Protein 8HQS (pdb70)

Structure (mmCIF, N/CA/C/O backbone):
data_8HQS
#
_entry.id   8HQS
#
_cell.length_a   1.00
_cell.length_b   1.00
_cell.length_c   1.00
_cell.angle_alpha   90.00
_cell.angle_beta   90.00
_cell.angle_gamma   90.00
#
_symmetry.space_group_name_H-M   'P 1'
#
loop_
_entity.id
_entity.type
_entity.pdbx_description
1 polymer 'Structural maintenance of chromosomes protein 5'
2 polymer 'Structural maintenance of chromosomes protein 6'
3 polymer 'DNA repair protein KRE29'
4 polymer 'Non-structural maintenance of chromosome element 5'
5 polymer 'Non-structural maintenance of chromosomes element 1'
6 polymer 'Non-structural maintenance of chromosome element 3'
7 polymer 'Non-structural maintenance of chromosome element 4'
#
loop_
_atom_site.group_PDB
_atom_site.id
_atom_site.type_symbol
_atom_site.label_atom_id
_atom_site.label_alt_id
_atom_site.label_comp_id
_atom_site.label_asym_id
_atom_site.label_entity_id
_atom_site.label_seq_id
_atom_site.pdbx_PDB_ins_code
_atom_site.Cartn_x
_atom_site.Cartn_y
_atom_site.Cartn_z
_atom_site.occupancy
_atom_site.B_iso_or_equiv
_atom_site.auth_seq_id
_atom_site.auth_comp_id
_atom_site.auth_asym_id
_atom_site.auth_atom_id
_atom_site.pdbx_PDB_model_num
ATOM 1 N N . LYS A 1 25 ? 379.106 352.578 230.008 1.00 300.70 25 LYS A N 1
ATOM 2 C CA . LYS A 1 25 ? 380.221 351.690 230.312 1.00 300.70 25 LYS A CA 1
ATOM 3 C C . LYS A 1 25 ? 379.772 350.536 231.202 1.00 300.70 25 LYS A C 1
ATOM 4 O O . LYS A 1 25 ? 378.590 350.409 231.520 1.00 300.70 25 LYS A O 1
ATOM 10 N N . ARG A 1 26 ? 380.725 349.696 231.599 1.00 304.66 26 ARG A N 1
ATOM 11 C CA . ARG A 1 26 ? 380.409 348.551 232.441 1.00 304.66 26 ARG A CA 1
ATOM 12 C C . ARG A 1 26 ? 379.986 349.010 233.831 1.00 304.66 26 ARG A C 1
ATOM 13 O O . ARG A 1 26 ? 380.569 349.935 234.403 1.00 304.66 26 ARG A O 1
ATOM 21 N N . VAL A 1 27 ? 378.967 348.351 234.374 1.00 276.40 27 VAL A N 1
ATOM 22 C CA . VAL A 1 27 ? 378.412 348.728 235.669 1.00 276.40 27 VAL A CA 1
ATOM 23 C C . VAL A 1 27 ? 379.408 348.374 236.764 1.00 276.40 27 VAL A C 1
ATOM 24 O O . VAL A 1 27 ? 379.882 347.235 236.847 1.00 276.40 27 VAL A O 1
ATOM 28 N N . LYS A 1 28 ? 379.727 349.351 237.608 1.00 266.60 28 LYS A N 1
ATOM 29 C CA . LYS A 1 28 ? 380.636 349.163 238.729 1.00 266.60 28 LYS A CA 1
ATOM 30 C C . LYS A 1 28 ? 379.874 349.336 240.036 1.00 266.60 28 LYS A C 1
ATOM 31 O O . LYS A 1 28 ? 379.178 350.339 240.227 1.00 266.60 28 LYS A O 1
ATOM 37 N N . ILE A 1 29 ? 380.006 348.352 240.928 1.00 298.68 29 ILE A N 1
ATOM 38 C CA . ILE A 1 29 ? 379.367 348.440 242.235 1.00 298.68 29 ILE A CA 1
ATOM 39 C C . ILE A 1 29 ? 380.048 349.523 243.068 1.00 298.68 29 ILE A C 1
ATOM 40 O O . ILE A 1 29 ? 381.212 349.881 242.850 1.00 298.68 29 ILE A O 1
ATOM 45 N N . ALA A 1 30 ? 379.297 350.070 244.025 1.00 283.86 30 ALA A N 1
ATOM 46 C CA . ALA A 1 30 ? 379.826 351.111 244.896 1.00 283.86 30 ALA A CA 1
ATOM 47 C C . ALA A 1 30 ? 381.080 350.627 245.613 1.00 283.86 30 ALA A C 1
ATOM 48 O O . ALA A 1 30 ? 381.130 349.508 246.131 1.00 283.86 30 ALA A O 1
ATOM 50 N N . LYS A 1 31 ? 382.096 351.479 245.637 1.00 287.79 31 LYS A N 1
ATOM 51 C CA . LYS A 1 31 ? 383.381 351.112 246.221 1.00 287.79 31 LYS A CA 1
ATOM 52 C C . LYS A 1 31 ? 383.248 350.953 247.729 1.00 287.79 31 LYS A C 1
ATOM 53 O O . LYS A 1 31 ? 382.817 351.895 248.407 1.00 287.79 31 LYS A O 1
ATOM 59 N N . PRO A 1 32 ? 383.602 349.799 248.296 1.00 267.22 32 PRO A N 1
ATOM 60 C CA . PRO A 1 32 ? 383.529 349.619 249.761 1.00 267.22 32 PRO A CA 1
ATOM 61 C C . PRO A 1 32 ? 384.704 350.275 250.476 1.00 267.22 32 PRO A C 1
ATOM 62 O O . PRO A 1 32 ? 385.543 349.631 251.115 1.00 267.22 32 PRO A O 1
ATOM 66 N N . ASP A 1 33 ? 384.776 351.600 250.370 1.00 266.19 33 ASP A N 1
ATOM 67 C CA . ASP A 1 33 ? 385.839 352.365 251.014 1.00 266.19 33 ASP A CA 1
ATOM 68 C C . ASP A 1 33 ? 385.542 352.453 252.505 1.00 266.19 33 ASP A C 1
ATOM 69 O O . ASP A 1 33 ? 384.535 353.040 252.914 1.00 266.19 33 ASP A O 1
ATOM 74 N N . LEU A 1 34 ? 386.420 351.868 253.320 1.00 233.61 34 LEU A N 1
ATOM 75 C CA . LEU A 1 34 ? 386.197 351.837 254.759 1.00 233.61 34 LEU A CA 1
ATOM 76 C C . LEU A 1 34 ? 386.490 353.177 255.420 1.00 233.61 34 LEU A C 1
ATOM 77 O O . LEU A 1 34 ? 386.042 353.407 256.549 1.00 233.61 34 LEU A O 1
ATOM 82 N N . SER A 1 35 ? 387.232 354.061 254.748 1.00 251.33 35 SER A N 1
ATOM 83 C CA . SER A 1 35 ? 387.511 355.377 255.315 1.00 251.33 35 SER A CA 1
ATOM 84 C C . SER A 1 35 ? 386.233 356.189 255.487 1.00 251.33 35 SER A C 1
ATOM 85 O O . SER A 1 35 ? 386.040 356.842 256.519 1.00 251.33 35 SER A O 1
ATOM 88 N N . SER A 1 36 ? 385.351 356.165 254.484 1.00 289.93 36 SER A N 1
ATOM 89 C CA . SER A 1 36 ? 384.100 356.912 254.579 1.00 289.93 36 SER A CA 1
ATOM 90 C C . SER A 1 36 ? 383.213 356.366 255.690 1.00 289.93 36 SER A C 1
ATOM 91 O O . SER A 1 36 ? 382.603 357.135 256.443 1.00 289.93 36 SER A O 1
ATOM 94 N N . PHE A 1 37 ? 383.125 355.045 255.805 1.00 246.85 37 PHE A N 1
ATOM 95 C CA . PHE A 1 37 ? 382.320 354.432 256.851 1.00 246.85 37 PHE A CA 1
ATOM 96 C C . PHE A 1 37 ? 382.934 354.685 258.223 1.00 246.85 37 PHE A C 1
ATOM 97 O O . PHE A 1 37 ? 384.156 354.767 258.379 1.00 246.85 37 PHE A O 1
ATOM 105 N N . GLN A 1 38 ? 382.067 354.815 259.223 1.00 223.05 38 GLN A N 1
ATOM 106 C CA . GLN A 1 38 ? 382.524 355.040 260.583 1.00 223.05 38 GLN A CA 1
ATOM 107 C C . GLN A 1 38 ? 383.289 353.820 261.097 1.00 223.05 38 GLN A C 1
ATOM 108 O O . GLN A 1 38 ? 383.012 352.688 260.690 1.00 223.05 38 GLN A O 1
ATOM 114 N N . PRO A 1 39 ? 384.267 354.028 261.979 1.00 213.23 39 PRO A N 1
ATOM 115 C CA . PRO A 1 39 ? 385.072 352.900 262.468 1.00 213.23 39 PRO A CA 1
ATOM 116 C C . PRO A 1 39 ? 384.218 351.854 263.169 1.00 213.23 39 PRO A C 1
ATOM 117 O O . PRO A 1 39 ? 383.261 352.174 263.877 1.00 213.23 39 PRO A O 1
ATOM 121 N N . GLY A 1 40 ? 384.579 350.589 262.962 1.00 199.84 40 GLY A N 1
ATOM 122 C CA . GLY A 1 40 ? 383.870 349.476 263.554 1.00 199.84 40 GLY A CA 1
ATOM 123 C C . GLY A 1 40 ? 382.639 349.020 262.803 1.00 199.84 40 GLY A C 1
ATOM 124 O O . GLY A 1 40 ? 381.999 348.050 263.230 1.00 199.84 40 GLY A O 1
ATOM 125 N N . SER A 1 41 ? 382.285 349.681 261.707 1.00 195.88 41 SER A N 1
ATOM 126 C CA . SER A 1 41 ? 381.111 349.317 260.932 1.00 195.88 41 SER A CA 1
ATOM 127 C C . SER A 1 41 ? 381.466 348.300 259.851 1.00 195.88 41 SER A C 1
ATOM 128 O O . SER A 1 41 ? 382.635 348.024 259.573 1.00 195.88 41 SER A O 1
ATOM 131 N N . ILE A 1 42 ? 380.429 347.740 259.234 1.00 227.55 42 ILE A N 1
ATOM 132 C CA . ILE A 1 42 ? 380.568 346.691 258.232 1.00 227.55 42 ILE A CA 1
ATOM 133 C C . ILE A 1 42 ? 379.949 347.183 256.932 1.00 227.55 42 ILE A C 1
ATOM 134 O O . ILE A 1 42 ? 378.830 347.709 256.932 1.00 227.55 42 ILE A O 1
ATOM 139 N N . ILE A 1 43 ? 380.676 347.012 255.829 1.00 207.73 43 ILE A N 1
ATOM 140 C CA . ILE A 1 43 ? 380.215 347.474 254.525 1.00 207.73 43 ILE A CA 1
ATOM 141 C C . ILE A 1 43 ? 379.627 346.307 253.744 1.00 207.73 43 ILE A C 1
ATOM 142 O O . ILE A 1 43 ? 378.446 346.321 253.380 1.00 207.73 43 ILE A O 1
ATOM 147 N N . LYS A 1 44 ? 380.445 345.291 253.480 1.00 193.60 44 LYS A N 1
ATOM 148 C CA . LYS A 1 44 ? 380.043 344.147 252.675 1.00 193.60 44 LYS A CA 1
ATOM 149 C C . LYS A 1 44 ? 380.212 342.862 253.473 1.00 193.60 44 LYS A C 1
ATOM 150 O O . LYS A 1 44 ? 381.230 342.663 254.144 1.00 193.60 44 LYS A O 1
ATOM 156 N N . ILE A 1 45 ? 379.207 341.993 253.391 1.00 199.68 45 ILE A N 1
ATOM 157 C CA . ILE A 1 45 ? 379.193 340.710 254.083 1.00 199.68 45 ILE A CA 1
ATOM 158 C C . ILE A 1 45 ? 378.979 339.617 253.047 1.00 199.68 45 ILE A C 1
ATOM 159 O O . ILE A 1 45 ? 378.072 339.718 252.212 1.00 199.68 45 ILE A O 1
ATOM 164 N N . ARG A 1 46 ? 379.806 338.577 253.104 1.00 184.54 46 ARG A N 1
ATOM 165 C CA . ARG A 1 46 ? 379.717 337.450 252.185 1.00 184.54 46 ARG A CA 1
ATOM 166 C C . ARG A 1 46 ? 379.234 336.218 252.940 1.00 184.54 46 ARG A C 1
ATOM 167 O O . ARG A 1 46 ? 379.819 335.843 253.967 1.00 184.54 46 ARG A O 1
ATOM 175 N N . LEU A 1 47 ? 378.181 335.591 252.412 1.00 216.37 47 LEU A N 1
ATOM 176 C CA . LEU A 1 47 ? 377.549 334.401 252.970 1.00 216.37 47 LEU A CA 1
ATOM 177 C C . LEU A 1 47 ? 377.657 333.278 251.945 1.00 216.37 47 LEU A C 1
ATOM 178 O O . LEU A 1 47 ? 377.132 333.399 250.828 1.00 216.37 47 LEU A O 1
ATOM 183 N N . GLN A 1 48 ? 378.328 332.190 252.325 1.00 249.74 48 GLN A N 1
ATOM 184 C CA . GLN A 1 48 ? 378.648 331.101 251.415 1.00 249.74 48 GLN A CA 1
ATOM 185 C C . GLN A 1 48 ? 378.173 329.776 251.993 1.00 249.74 48 GLN A C 1
ATOM 186 O O . GLN A 1 48 ? 378.570 329.402 253.103 1.00 249.74 48 GLN A O 1
ATOM 192 N N . ASP A 1 49 ? 377.355 329.059 251.219 1.00 263.11 49 ASP A N 1
ATOM 193 C CA . ASP A 1 49 ? 376.923 327.698 251.541 1.00 263.11 49 ASP A CA 1
ATOM 194 C C . ASP A 1 49 ? 376.158 327.643 252.867 1.00 263.11 49 ASP A C 1
ATOM 195 O O . ASP A 1 49 ? 376.585 327.024 253.842 1.00 263.11 49 ASP A O 1
ATOM 200 N N . PHE A 1 50 ? 375.005 328.300 252.878 1.00 251.98 50 PHE A N 1
ATOM 201 C CA . PHE A 1 50 ? 374.090 328.305 254.014 1.00 251.98 50 PHE A CA 1
ATOM 202 C C . PHE A 1 50 ? 372.690 327.908 253.553 1.00 251.98 50 PHE A C 1
ATOM 203 O O . PHE A 1 50 ? 372.442 327.682 252.366 1.00 251.98 50 PHE A O 1
ATOM 211 N N . VAL A 1 51 ? 371.771 327.827 254.517 1.00 272.41 51 VAL A N 1
ATOM 212 C CA . VAL A 1 51 ? 370.427 327.326 254.244 1.00 272.41 51 VAL A CA 1
ATOM 213 C C . VAL A 1 51 ? 369.725 328.257 253.267 1.00 272.41 51 VAL A C 1
ATOM 214 O O . VAL A 1 51 ? 369.547 329.450 253.539 1.00 272.41 51 VAL A O 1
ATOM 218 N N . THR A 1 52 ? 369.330 327.711 252.116 1.00 269.43 52 THR A N 1
ATOM 219 C CA . THR A 1 52 ? 368.633 328.414 251.042 1.00 269.43 52 THR A CA 1
ATOM 220 C C . THR A 1 52 ? 369.417 329.605 250.501 1.00 269.43 52 THR A C 1
ATOM 221 O O . THR A 1 52 ? 368.875 330.390 249.714 1.00 269.43 52 THR A O 1
ATOM 225 N N . TYR A 1 53 ? 370.683 329.760 250.896 1.00 262.61 53 TYR A N 1
ATOM 226 C CA . TYR A 1 53 ? 371.518 330.868 250.427 1.00 262.61 53 TYR A CA 1
ATOM 227 C C . TYR A 1 53 ? 372.959 330.355 250.370 1.00 262.61 53 TYR A C 1
ATOM 228 O O . TYR A 1 53 ? 373.674 330.364 251.375 1.00 262.61 53 TYR A O 1
ATOM 237 N N . THR A 1 54 ? 373.371 329.908 249.183 1.00 271.78 54 THR A N 1
ATOM 238 C CA . THR A 1 54 ? 374.732 329.410 249.015 1.00 271.78 54 THR A CA 1
ATOM 239 C C . THR A 1 54 ? 375.689 330.500 248.546 1.00 271.78 54 THR A C 1
ATOM 240 O O . THR A 1 54 ? 376.887 330.432 248.839 1.00 271.78 54 THR A O 1
ATOM 244 N N . LEU A 1 55 ? 375.186 331.501 247.824 1.00 256.66 55 LEU A N 1
ATOM 245 C CA . LEU A 1 55 ? 375.992 332.621 247.341 1.00 256.66 55 LEU A CA 1
ATOM 246 C C . LEU A 1 55 ? 375.204 333.898 247.588 1.00 256.66 55 LEU A C 1
ATOM 247 O O . LEU A 1 55 ? 374.320 334.234 246.794 1.00 256.66 55 LEU A O 1
ATOM 252 N N . THR A 1 56 ? 375.511 334.620 248.667 1.00 232.67 56 THR A N 1
ATOM 253 C CA . THR A 1 56 ? 374.808 335.869 248.926 1.00 232.67 56 THR A CA 1
ATOM 254 C C . THR A 1 56 ? 375.770 336.941 249.419 1.00 232.67 56 THR A C 1
ATOM 255 O O . THR A 1 56 ? 376.761 336.658 250.099 1.00 232.67 56 THR A O 1
ATOM 259 N N . GLU A 1 57 ? 375.456 338.182 249.053 1.00 221.33 57 GLU A N 1
ATOM 260 C CA . GLU A 1 57 ? 376.202 339.363 249.459 1.00 221.33 57 GLU A CA 1
ATOM 261 C C . GLU A 1 57 ? 375.241 340.347 250.106 1.00 221.33 57 GLU A C 1
ATOM 262 O O . GLU A 1 57 ? 374.091 340.475 249.677 1.00 221.33 57 GLU A O 1
ATOM 268 N N . PHE A 1 58 ? 375.713 341.039 251.139 1.00 211.10 58 PHE A N 1
ATOM 269 C CA . PHE A 1 58 ? 374.893 341.998 251.864 1.00 211.10 58 PHE A CA 1
ATOM 270 C C . PHE A 1 58 ? 375.657 343.300 252.048 1.00 211.10 58 PHE A C 1
ATOM 271 O O . PHE A 1 58 ? 376.850 343.290 252.361 1.00 211.10 58 PHE A O 1
ATOM 279 N N . ASN A 1 59 ? 374.963 344.418 251.856 1.00 212.88 59 ASN A N 1
ATOM 280 C CA . ASN A 1 59 ? 375.516 345.742 252.097 1.00 212.88 59 ASN A CA 1
ATOM 281 C C . ASN A 1 59 ? 374.751 346.393 253.239 1.00 212.88 59 ASN A C 1
ATOM 282 O O . ASN A 1 59 ? 373.518 346.334 253.286 1.00 212.88 59 ASN A O 1
ATOM 287 N N . LEU A 1 60 ? 375.486 347.012 254.158 1.00 217.82 60 LEU A N 1
ATOM 288 C CA . LEU A 1 60 ? 374.926 347.511 255.405 1.00 217.82 60 LEU A CA 1
ATOM 289 C C . LEU A 1 60 ? 375.158 349.014 255.480 1.00 217.82 60 LEU A C 1
ATOM 290 O O . LEU A 1 60 ? 376.273 349.485 255.230 1.00 217.82 60 LEU A O 1
ATOM 295 N N . SER A 1 61 ? 374.110 349.760 255.819 1.00 215.96 61 SER A N 1
ATOM 296 C CA . SER A 1 61 ? 374.191 351.214 255.796 1.00 215.96 61 SER A CA 1
ATOM 297 C C . SER A 1 61 ? 375.085 351.724 256.925 1.00 215.96 61 SER A C 1
ATOM 298 O O . SER A 1 61 ? 375.078 351.164 258.026 1.00 215.96 61 SER A O 1
ATOM 301 N N . PRO A 1 62 ? 375.870 352.778 256.684 1.00 212.98 62 PRO A N 1
ATOM 302 C CA . PRO A 1 62 ? 376.728 353.311 257.756 1.00 212.98 62 PRO A CA 1
ATOM 303 C C . PRO A 1 62 ? 375.958 353.817 258.964 1.00 212.98 62 PRO A C 1
ATOM 304 O O . PRO A 1 62 ? 376.449 353.692 260.093 1.00 212.98 62 PRO A O 1
ATOM 308 N N . SER A 1 63 ? 374.767 354.384 258.766 1.00 216.66 63 SER A N 1
ATOM 309 C CA . SER A 1 63 ? 374.018 354.951 259.884 1.00 216.66 63 SER A CA 1
ATOM 310 C C . SER A 1 63 ? 373.288 353.868 260.672 1.00 216.66 63 SER A C 1
ATOM 311 O O . SER A 1 63 ? 373.554 353.664 261.861 1.00 216.66 63 SER A O 1
ATOM 314 N N . LEU A 1 64 ? 372.363 353.164 260.023 1.00 221.34 64 LEU A N 1
ATOM 315 C CA . LEU A 1 64 ? 371.608 352.106 260.676 1.00 221.34 64 LEU A CA 1
ATOM 316 C C . LEU A 1 64 ? 371.061 351.171 259.606 1.00 221.34 64 LEU A C 1
ATOM 317 O O . LEU A 1 64 ? 370.868 351.569 258.455 1.00 221.34 64 LEU A O 1
ATOM 322 N N . ASN A 1 65 ? 370.805 349.927 260.001 1.00 214.55 65 ASN A N 1
ATOM 323 C CA . ASN A 1 65 ? 370.499 348.847 259.074 1.00 214.55 65 ASN A CA 1
ATOM 324 C C . ASN A 1 65 ? 369.104 348.300 259.340 1.00 214.55 65 ASN A C 1
ATOM 325 O O . ASN A 1 65 ? 368.662 348.250 260.491 1.00 214.55 65 ASN A O 1
ATOM 330 N N . MET A 1 66 ? 368.419 347.884 258.276 1.00 246.35 66 MET A N 1
ATOM 331 C CA . MET A 1 66 ? 367.105 347.260 258.379 1.00 246.35 66 MET A CA 1
ATOM 332 C C . MET A 1 66 ? 367.064 346.038 257.476 1.00 246.35 66 MET A C 1
ATOM 333 O O . MET A 1 66 ? 367.412 346.126 256.293 1.00 246.35 66 MET A O 1
ATOM 338 N N . ILE A 1 67 ? 366.641 344.904 258.030 1.00 234.35 67 ILE A N 1
ATOM 339 C CA . ILE A 1 67 ? 366.463 343.666 257.280 1.00 234.35 67 ILE A CA 1
ATOM 340 C C . ILE A 1 67 ? 365.009 343.240 257.422 1.00 234.35 67 ILE A C 1
ATOM 341 O O . ILE A 1 67 ? 364.494 343.139 258.542 1.00 234.35 67 ILE A O 1
ATOM 346 N N . ILE A 1 68 ? 364.352 342.988 256.293 1.00 248.84 68 ILE A N 1
ATOM 347 C CA . ILE A 1 68 ? 362.944 342.611 256.260 1.00 248.84 68 ILE A CA 1
ATOM 348 C C . ILE A 1 68 ? 362.843 341.172 255.777 1.00 248.84 68 ILE A C 1
ATOM 349 O O . ILE A 1 68 ? 363.384 340.828 254.720 1.00 248.84 68 ILE A O 1
ATOM 354 N N . GLY A 1 69 ? 362.152 340.336 256.548 1.00 249.74 69 GLY A N 1
ATOM 355 C CA . GLY A 1 69 ? 361.972 338.948 256.196 1.00 249.74 69 GLY A CA 1
ATOM 356 C C . GLY A 1 69 ? 361.376 338.133 257.325 1.00 249.74 69 GLY A C 1
ATOM 357 O O . GLY A 1 69 ? 361.562 338.435 258.507 1.00 249.74 69 GLY A O 1
ATOM 358 N N . PRO A 1 70 ? 360.636 337.083 256.978 1.00 256.87 70 PRO A N 1
ATOM 359 C CA . PRO A 1 70 ? 360.037 336.233 258.012 1.00 256.87 70 PRO A CA 1
ATOM 360 C C . PRO A 1 70 ? 361.092 335.466 258.793 1.00 256.87 70 PRO A C 1
ATOM 361 O O . PRO A 1 70 ? 362.169 335.146 258.285 1.00 256.87 70 PRO A O 1
ATOM 365 N N . ASN A 1 71 ? 360.768 335.177 260.051 1.00 274.00 71 ASN A N 1
ATOM 366 C CA . ASN A 1 71 ? 361.660 334.386 260.887 1.00 274.00 71 ASN A CA 1
ATOM 367 C C . ASN A 1 71 ? 361.737 332.954 260.371 1.00 274.00 71 ASN A C 1
ATOM 368 O O . ASN A 1 71 ? 360.753 332.401 259.874 1.00 274.00 71 ASN A O 1
ATOM 373 N N . GLY A 1 72 ? 362.919 332.355 260.492 1.00 266.85 72 GLY A N 1
ATOM 374 C CA . GLY A 1 72 ? 363.150 331.021 259.982 1.00 266.85 72 GLY A CA 1
ATOM 375 C C . GLY A 1 72 ? 363.475 330.947 258.507 1.00 266.85 72 GLY A C 1
ATOM 376 O O . GLY A 1 72 ? 363.660 329.839 257.987 1.00 266.85 72 GLY A O 1
ATOM 377 N N . SER A 1 73 ? 363.551 332.082 257.817 1.00 272.06 73 SER A N 1
ATOM 378 C CA . SER A 1 73 ? 363.876 332.125 256.399 1.00 272.06 73 SER A CA 1
ATOM 379 C C . SER A 1 73 ? 365.366 332.317 256.142 1.00 272.06 73 SER A C 1
ATOM 380 O O . SER A 1 73 ? 365.769 332.462 254.984 1.00 272.06 73 SER A O 1
ATOM 383 N N . GLY A 1 74 ? 366.187 332.319 257.191 1.00 258.62 74 GLY A N 1
ATOM 384 C CA . GLY A 1 74 ? 367.617 332.501 257.075 1.00 258.62 74 GLY A CA 1
ATOM 385 C C . GLY A 1 74 ? 368.111 333.870 257.490 1.00 258.62 74 GLY A C 1
ATOM 386 O O . GLY A 1 74 ? 369.323 334.042 257.679 1.00 258.62 74 GLY A O 1
ATOM 387 N N . LYS A 1 75 ? 367.215 334.850 257.630 1.00 249.66 75 LYS A N 1
ATOM 388 C CA . LYS A 1 75 ? 367.633 336.175 258.079 1.00 249.66 75 LYS A CA 1
ATOM 389 C C . LYS A 1 75 ? 368.194 336.120 259.494 1.00 249.66 75 LYS A C 1
ATOM 390 O O . LYS A 1 75 ? 369.268 336.667 259.773 1.00 249.66 75 LYS A O 1
ATOM 396 N N . SER A 1 76 ? 367.478 335.456 260.405 1.00 238.60 76 SER A N 1
ATOM 397 C CA . SER A 1 76 ? 368.019 335.227 261.740 1.00 238.60 76 SER A CA 1
ATOM 398 C C . SER A 1 76 ? 369.267 334.359 261.673 1.00 238.60 76 SER A C 1
ATOM 399 O O . SER A 1 76 ? 370.226 334.576 262.421 1.00 238.60 76 SER A O 1
ATOM 402 N N . THR A 1 77 ? 369.271 333.371 260.775 1.00 251.16 77 THR A N 1
ATOM 403 C CA . THR A 1 77 ? 370.464 332.560 260.563 1.00 251.16 77 THR A CA 1
ATOM 404 C C . THR A 1 77 ? 371.631 333.415 260.083 1.00 251.16 77 THR A C 1
ATOM 405 O O . THR A 1 77 ? 372.764 333.246 260.544 1.00 251.16 77 THR A O 1
ATOM 409 N N . PHE A 1 78 ? 371.370 334.344 259.160 1.00 249.79 78 PHE A N 1
ATOM 410 C CA . PHE A 1 78 ? 372.429 335.221 258.667 1.00 249.79 78 PHE A CA 1
ATOM 411 C C . PHE A 1 78 ? 372.962 336.127 259.772 1.00 249.79 78 PHE A C 1
ATOM 412 O O . PHE A 1 78 ? 374.176 336.336 259.883 1.00 249.79 78 PHE A O 1
ATOM 420 N N . VAL A 1 79 ? 372.068 336.678 260.596 1.00 237.96 79 VAL A N 1
ATOM 421 C CA . VAL A 1 79 ? 372.503 337.543 261.691 1.00 237.96 79 VAL A CA 1
ATOM 422 C C . VAL A 1 79 ? 373.328 336.753 262.699 1.00 237.96 79 VAL A C 1
ATOM 423 O O . VAL A 1 79 ? 374.360 337.230 263.190 1.00 237.96 79 VAL A O 1
ATOM 427 N N . CYS A 1 80 ? 372.890 335.535 263.023 1.00 221.07 80 CYS A N 1
ATOM 428 C CA . CYS A 1 80 ? 373.653 334.700 263.943 1.00 221.07 80 CYS A CA 1
ATOM 429 C C . CYS A 1 80 ? 375.007 334.326 263.354 1.00 221.07 80 CYS A C 1
ATOM 430 O O . CYS A 1 80 ? 376.003 334.245 264.079 1.00 221.07 80 CYS A O 1
ATOM 433 N N . ALA A 1 81 ? 375.067 334.094 262.040 1.00 223.92 81 ALA A N 1
ATOM 434 C CA . ALA A 1 81 ? 376.346 333.815 261.395 1.00 223.92 81 ALA A CA 1
ATOM 435 C C . ALA A 1 81 ? 377.278 335.016 261.479 1.00 223.92 81 ALA A C 1
ATOM 436 O O . ALA A 1 81 ? 378.480 334.865 261.729 1.00 223.92 81 ALA A O 1
ATOM 438 N N . VAL A 1 82 ? 376.740 336.219 261.267 1.00 218.64 82 VAL A N 1
ATOM 439 C CA . VAL A 1 82 ? 377.544 337.431 261.405 1.00 218.64 82 VAL A CA 1
ATOM 440 C C . VAL A 1 82 ? 378.063 337.560 262.831 1.00 218.64 82 VAL A C 1
ATOM 441 O O . VAL A 1 82 ? 379.230 337.907 263.057 1.00 218.64 82 VAL A O 1
ATOM 445 N N . CYS A 1 83 ? 377.205 337.283 263.816 1.00 242.54 83 CYS A N 1
ATOM 446 C CA . CYS A 1 83 ? 377.629 337.350 265.212 1.00 242.54 83 CYS A CA 1
ATOM 447 C C . CYS A 1 83 ? 378.722 336.331 265.513 1.00 242.54 83 CYS A C 1
ATOM 448 O O . CYS A 1 83 ? 379.697 336.641 266.208 1.00 242.54 83 CYS A O 1
ATOM 451 N N . LEU A 1 84 ? 378.577 335.106 265.000 1.00 251.89 84 LEU A N 1
ATOM 452 C CA . LEU A 1 84 ? 379.567 334.068 265.264 1.00 251.89 84 LEU A CA 1
ATOM 453 C C . LEU A 1 84 ? 380.873 334.331 264.528 1.00 251.89 84 LEU A C 1
ATOM 454 O O . LEU A 1 84 ? 381.926 333.838 264.945 1.00 251.89 84 LEU A O 1
ATOM 459 N N . GLY A 1 85 ? 380.823 335.091 263.432 1.00 240.23 85 GLY A N 1
ATOM 460 C CA . GLY A 1 85 ? 382.041 335.384 262.695 1.00 240.23 85 GLY A CA 1
ATOM 461 C C . GLY A 1 85 ? 383.058 336.147 263.522 1.00 240.23 85 GLY A C 1
ATOM 462 O O . GLY A 1 85 ? 384.262 335.898 263.426 1.00 240.23 85 GLY A O 1
ATOM 463 N N . LEU A 1 86 ? 382.590 337.079 264.350 1.00 245.75 86 LEU A N 1
ATOM 464 C CA . LEU A 1 86 ? 383.478 337.905 265.169 1.00 245.75 86 LEU A CA 1
ATOM 465 C C . LEU A 1 86 ? 383.674 337.251 266.538 1.00 245.75 86 LEU A C 1
ATOM 466 O O . LEU A 1 86 ? 383.209 337.731 267.574 1.00 245.75 86 LEU A O 1
ATOM 471 N N . ALA A 1 87 ? 384.388 336.123 266.515 1.00 252.44 87 ALA A N 1
ATOM 472 C CA . ALA A 1 87 ? 384.739 335.371 267.723 1.00 252.44 87 ALA A CA 1
ATOM 473 C C . ALA A 1 87 ? 383.502 334.987 268.528 1.00 252.44 87 ALA A C 1
ATOM 474 O O . ALA A 1 87 ? 383.515 334.972 269.761 1.00 252.44 87 ALA A O 1
ATOM 476 N N . GLY A 1 88 ? 382.425 334.661 267.826 1.00 267.71 88 GLY A N 1
ATOM 477 C CA . GLY A 1 88 ? 381.154 334.326 268.450 1.00 267.71 88 GLY A CA 1
ATOM 478 C C . GLY A 1 88 ? 380.905 332.829 268.414 1.00 267.71 88 GLY A C 1
ATOM 479 O O . GLY A 1 88 ? 381.260 332.154 267.444 1.00 267.71 88 GLY A O 1
ATOM 480 N N . LYS A 1 89 ? 380.295 332.321 269.479 1.00 276.97 89 LYS A N 1
ATOM 481 C CA . LYS A 1 89 ? 379.887 330.931 269.576 1.00 276.97 89 LYS A CA 1
ATOM 482 C C . LYS A 1 89 ? 378.418 330.865 269.960 1.00 276.97 89 LYS A C 1
ATOM 483 O O . LYS A 1 89 ? 377.918 331.745 270.669 1.00 276.97 89 LYS A O 1
ATOM 489 N N . PRO A 1 90 ? 377.698 329.841 269.493 1.00 271.03 90 PRO A N 1
ATOM 490 C CA . PRO A 1 90 ? 376.247 329.795 269.744 1.00 271.03 90 PRO A CA 1
ATOM 491 C C . PRO A 1 90 ? 375.877 329.782 271.216 1.00 271.03 90 PRO A C 1
ATOM 492 O O . PRO A 1 90 ? 374.837 330.341 271.587 1.00 271.03 90 PRO A O 1
ATOM 496 N N . GLU A 1 91 ? 376.694 329.165 272.070 1.00 276.53 91 GLU A N 1
ATOM 497 C CA . GLU A 1 91 ? 376.385 329.095 273.492 1.00 276.53 91 GLU A CA 1
ATOM 498 C C . GLU A 1 91 ? 376.808 330.341 274.258 1.00 276.53 91 GLU A C 1
ATOM 499 O O . GLU A 1 91 ? 376.468 330.464 275.440 1.00 276.53 91 GLU A O 1
ATOM 505 N N . TYR A 1 92 ? 377.534 331.262 273.626 1.00 256.76 92 TYR A N 1
ATOM 506 C CA . TYR A 1 92 ? 377.917 332.519 274.256 1.00 256.76 92 TYR A CA 1
ATOM 507 C C . TYR A 1 92 ? 376.957 333.658 273.938 1.00 256.76 92 TYR A C 1
ATOM 508 O O . TYR A 1 92 ? 377.191 334.788 274.379 1.00 256.76 92 TYR A O 1
ATOM 517 N N . ILE A 1 93 ? 375.889 333.391 273.187 1.00 228.69 93 ILE A N 1
ATOM 518 C CA . ILE A 1 93 ? 374.887 334.399 272.866 1.00 228.69 93 ILE A CA 1
ATOM 519 C C . ILE A 1 93 ? 373.577 334.140 273.609 1.00 228.69 93 ILE A C 1
ATOM 520 O O . ILE A 1 93 ? 372.551 334.751 273.294 1.00 228.69 93 ILE A O 1
ATOM 525 N N . GLY A 1 94 ? 373.594 333.258 274.603 1.00 217.36 94 GLY A N 1
ATOM 526 C CA . GLY A 1 94 ? 372.388 332.932 275.344 1.00 217.36 94 GLY A CA 1
ATOM 527 C C . GLY A 1 94 ? 371.335 332.216 274.527 1.00 217.36 94 GLY A C 1
ATOM 528 O O . GLY A 1 94 ? 370.146 332.545 274.631 1.00 217.36 94 GLY A O 1
ATOM 529 N N . ARG A 1 95 ? 371.740 331.244 273.712 1.00 216.02 95 ARG A N 1
ATOM 530 C CA . ARG A 1 95 ? 370.806 330.502 272.880 1.00 216.02 95 ARG A CA 1
ATOM 531 C C . ARG A 1 95 ? 371.368 329.107 272.639 1.00 216.02 95 ARG A C 1
ATOM 532 O O . ARG A 1 95 ? 372.539 328.830 272.911 1.00 216.02 95 ARG A O 1
ATOM 540 N N . SER A 1 96 ? 370.511 328.227 272.127 1.00 213.99 96 SER A N 1
ATOM 541 C CA . SER A 1 96 ? 370.908 326.851 271.865 1.00 213.99 96 SER A CA 1
ATOM 542 C C . SER A 1 96 ? 371.974 326.790 270.776 1.00 213.99 96 SER A C 1
ATOM 543 O O . SER A 1 96 ? 372.019 327.624 269.868 1.00 213.99 96 SER A O 1
ATOM 546 N N . LYS A 1 97 ? 372.840 325.784 270.878 1.00 228.97 97 LYS A N 1
ATOM 547 C CA . LYS A 1 97 ? 373.953 325.605 269.954 1.00 228.97 97 LYS A CA 1
ATOM 548 C C . LYS A 1 97 ? 373.567 324.596 268.879 1.00 228.97 97 LYS A C 1
ATOM 549 O O . LYS A 1 97 ? 373.306 323.428 269.184 1.00 228.97 97 LYS A O 1
ATOM 555 N N . LYS A 1 98 ? 373.537 325.050 267.623 1.00 283.58 98 LYS A N 1
ATOM 556 C CA . LYS A 1 98 ? 373.243 324.191 266.471 1.00 283.58 98 LYS A CA 1
ATOM 557 C C . LYS A 1 98 ? 374.209 324.577 265.351 1.00 283.58 98 LYS A C 1
ATOM 558 O O . LYS A 1 98 ? 373.917 325.458 264.539 1.00 283.58 98 LYS A O 1
ATOM 564 N N . VAL A 1 99 ? 375.364 323.909 265.319 1.00 277.73 99 VAL A N 1
ATOM 565 C CA . VAL A 1 99 ? 376.361 324.199 264.292 1.00 277.73 99 VAL A CA 1
ATOM 566 C C . VAL A 1 99 ? 375.917 323.658 262.937 1.00 277.73 99 VAL A C 1
ATOM 567 O O . VAL A 1 99 ? 376.201 324.257 261.893 1.00 277.73 99 VAL A O 1
ATOM 571 N N . GLU A 1 100 ? 375.219 322.519 262.928 1.00 292.86 100 GLU A N 1
ATOM 572 C CA . GLU A 1 100 ? 374.830 321.896 261.667 1.00 292.86 100 GLU A CA 1
ATOM 573 C C . GLU A 1 100 ? 373.799 322.729 260.914 1.00 292.86 100 GLU A C 1
ATOM 574 O O . GLU A 1 100 ? 373.706 322.631 259.685 1.00 292.86 100 GLU A O 1
ATOM 580 N N . ASP A 1 101 ? 373.020 323.547 261.626 1.00 307.81 101 ASP A N 1
ATOM 581 C CA . ASP A 1 101 ? 372.025 324.383 260.961 1.00 307.81 101 ASP A CA 1
ATOM 582 C C . ASP A 1 101 ? 372.682 325.363 259.999 1.00 307.81 101 ASP A C 1
ATOM 583 O O . ASP A 1 101 ? 372.172 325.601 258.898 1.00 307.81 101 ASP A O 1
ATOM 588 N N . PHE A 1 102 ? 373.812 325.949 260.401 1.00 265.79 102 PHE A N 1
ATOM 589 C CA . PHE A 1 102 ? 374.506 326.890 259.529 1.00 265.79 102 PHE A CA 1
ATOM 590 C C . PHE A 1 102 ? 375.025 326.201 258.273 1.00 265.79 102 PHE A C 1
ATOM 591 O O . PHE A 1 102 ? 374.866 326.720 257.163 1.00 265.79 102 PHE A O 1
ATOM 599 N N . ILE A 1 103 ? 375.631 325.024 258.426 1.00 263.15 103 ILE A N 1
ATOM 600 C CA . ILE A 1 103 ? 376.221 324.327 257.291 1.00 263.15 103 ILE A CA 1
ATOM 601 C C . ILE A 1 103 ? 375.128 323.946 256.303 1.00 263.15 103 ILE A C 1
ATOM 602 O O . ILE A 1 103 ? 374.096 323.375 256.682 1.00 263.15 103 ILE A O 1
ATOM 607 N N . LYS A 1 104 ? 375.345 324.271 255.030 1.00 276.87 104 LYS A N 1
ATOM 608 C CA . LYS A 1 104 ? 374.408 323.872 253.990 1.00 276.87 104 LYS A CA 1
ATOM 609 C C . LYS A 1 104 ? 374.328 322.353 253.914 1.00 276.87 104 LYS A C 1
ATOM 610 O O . LYS A 1 104 ? 375.348 321.659 253.942 1.00 276.87 104 LYS A O 1
ATOM 616 N N . ASN A 1 105 ? 373.102 321.837 253.830 1.00 301.76 105 ASN A N 1
ATOM 617 C CA . ASN A 1 105 ? 372.893 320.398 253.752 1.00 301.76 105 ASN A CA 1
ATOM 618 C C . ASN A 1 105 ? 373.523 319.843 252.481 1.00 301.76 105 ASN A C 1
ATOM 619 O O . ASN A 1 105 ? 373.034 320.093 251.375 1.00 301.76 105 ASN A O 1
ATOM 624 N N . GLY A 1 106 ? 374.608 319.088 252.634 1.00 315.33 106 GLY A N 1
ATOM 625 C CA . GLY A 1 106 ? 375.334 318.559 251.497 1.00 315.33 106 GLY A CA 1
ATOM 626 C C . GLY A 1 106 ? 376.716 319.163 251.345 1.00 315.33 106 GLY A C 1
ATOM 627 O O . GLY A 1 106 ? 377.680 318.455 251.041 1.00 315.33 106 GLY A O 1
ATOM 628 N N . GLN A 1 107 ? 376.825 320.473 251.555 1.00 304.21 107 GLN A N 1
ATOM 629 C CA . GLN A 1 107 ? 378.110 321.151 251.465 1.00 304.21 107 GLN A CA 1
ATOM 630 C C . GLN A 1 107 ? 378.943 320.883 252.711 1.00 304.21 107 GLN A C 1
ATOM 631 O O . GLN A 1 107 ? 378.417 320.803 253.825 1.00 304.21 107 GLN A O 1
ATOM 637 N N . ASP A 1 108 ? 380.256 320.741 252.515 1.00 304.04 108 ASP A N 1
ATOM 638 C CA . ASP A 1 108 ? 381.147 320.436 253.629 1.00 304.04 108 ASP A CA 1
ATOM 639 C C . ASP A 1 108 ? 381.392 321.650 254.521 1.00 304.04 108 ASP A C 1
ATOM 640 O O . ASP A 1 108 ? 381.411 321.520 255.750 1.00 304.04 108 ASP A O 1
ATOM 645 N N . VAL A 1 109 ? 381.580 322.832 253.934 1.00 262.17 109 VAL A N 1
ATOM 646 C CA . VAL A 1 109 ? 382.013 324.015 254.669 1.00 262.17 109 VAL A CA 1
ATOM 647 C C . VAL A 1 109 ? 381.048 325.165 254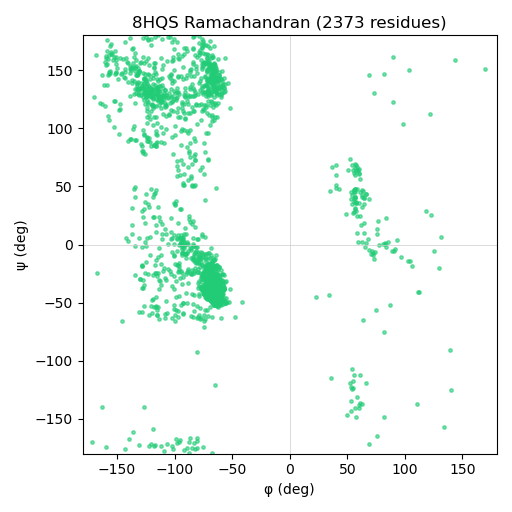.407 1.00 262.17 109 VAL A C 1
ATOM 648 O O . VAL A 1 109 ? 380.664 325.419 253.261 1.00 262.17 109 VAL A O 1
ATOM 652 N N . SER A 1 110 ? 380.661 325.859 255.477 1.00 231.34 110 SER A N 1
ATOM 653 C CA . SER A 1 110 ? 379.862 327.077 255.403 1.00 231.34 110 SER A CA 1
ATOM 654 C C . SER A 1 110 ? 380.718 328.246 255.870 1.00 231.34 110 SER A C 1
ATOM 655 O O . SER A 1 110 ? 381.363 328.159 256.920 1.00 231.34 110 SER A O 1
ATOM 658 N N . LYS A 1 111 ? 380.718 329.338 255.099 1.00 252.35 111 LYS A N 1
ATOM 659 C CA . LYS A 1 111 ? 381.662 330.434 255.293 1.00 252.35 111 LYS A CA 1
ATOM 660 C C . LYS A 1 111 ? 380.955 331.776 255.452 1.00 252.35 111 LYS A C 1
ATOM 661 O O . LYS A 1 111 ? 380.107 332.149 254.634 1.00 252.35 111 LYS A O 1
ATOM 667 N N . ILE A 1 112 ? 381.345 332.520 256.487 1.00 227.39 112 ILE A N 1
ATOM 668 C CA . ILE A 1 112 ? 380.906 333.896 256.696 1.00 227.39 112 ILE A CA 1
ATOM 669 C C . ILE A 1 112 ? 382.127 334.806 256.704 1.00 227.39 112 ILE A C 1
ATOM 670 O O . ILE A 1 112 ? 383.135 334.498 257.353 1.00 227.39 112 ILE A O 1
ATOM 675 N N . GLU A 1 113 ? 382.055 335.901 255.946 1.00 212.96 113 GLU A N 1
ATOM 676 C CA . GLU A 1 113 ? 383.119 336.897 255.918 1.00 212.96 113 GLU A CA 1
ATOM 677 C C . GLU A 1 113 ? 382.572 338.250 256.356 1.00 212.96 113 GLU A C 1
ATOM 678 O O . GLU A 1 113 ? 381.515 338.681 255.884 1.00 212.96 113 GLU A O 1
ATOM 684 N N . ILE A 1 114 ? 383.291 338.922 257.257 1.00 192.98 114 ILE A N 1
ATOM 685 C CA . ILE A 1 114 ? 382.880 340.221 257.779 1.00 192.98 114 ILE A CA 1
ATOM 686 C C . ILE A 1 114 ? 384.082 341.156 257.757 1.00 192.98 114 ILE A C 1
ATOM 687 O O . ILE A 1 114 ? 385.162 340.799 258.242 1.00 192.98 114 ILE A O 1
ATOM 692 N N . THR A 1 115 ? 383.894 342.354 257.210 1.00 168.94 115 THR A N 1
ATOM 693 C CA . THR A 1 115 ? 384.954 343.347 257.088 1.00 168.94 115 THR A CA 1
ATOM 694 C C . THR A 1 115 ? 384.631 344.557 257.956 1.00 168.94 115 THR A C 1
ATOM 695 O O . THR A 1 115 ? 383.500 345.053 257.941 1.00 168.94 115 THR A O 1
ATOM 699 N N . LEU A 1 116 ? 385.626 345.027 258.709 1.00 183.18 116 LEU A N 1
ATOM 700 C CA . LEU A 1 116 ? 385.472 346.161 259.609 1.00 183.18 116 LEU A CA 1
ATOM 701 C C . LEU A 1 116 ? 386.590 347.169 259.383 1.00 183.18 116 LEU A C 1
ATOM 702 O O . LEU A 1 116 ? 387.666 346.830 258.881 1.00 183.18 116 LEU A O 1
ATOM 707 N N . LYS A 1 117 ? 386.319 348.416 259.757 1.00 192.50 117 LYS A N 1
ATOM 708 C CA . LYS A 1 117 ? 387.339 349.454 259.734 1.00 192.50 117 LYS A CA 1
ATOM 709 C C . LYS A 1 117 ? 388.396 349.178 260.798 1.00 192.50 117 LYS A C 1
ATOM 710 O O . LYS A 1 117 ? 388.087 348.695 261.891 1.00 192.50 117 LYS A O 1
ATOM 716 N N . ASN A 1 118 ? 389.650 349.484 260.476 1.00 195.86 118 ASN A N 1
ATOM 717 C CA . ASN A 1 118 ? 390.775 349.235 261.367 1.00 195.86 118 ASN A CA 1
ATOM 718 C C . ASN A 1 118 ? 391.399 350.549 261.814 1.00 195.86 118 ASN A C 1
ATOM 719 O O . ASN A 1 118 ? 391.521 351.492 261.025 1.00 195.86 118 ASN A O 1
ATOM 724 N N . SER A 1 119 ? 391.795 350.603 263.082 1.00 208.16 119 SER A N 1
ATOM 725 C CA . SER A 1 119 ? 392.454 351.759 263.666 1.00 208.16 119 SER A CA 1
ATOM 726 C C . SER A 1 119 ? 393.650 351.312 264.492 1.00 208.16 119 SER A C 1
ATOM 727 O O . SER A 1 119 ? 393.645 350.213 265.056 1.00 208.16 119 SER A O 1
ATOM 730 N N . PRO A 1 120 ? 394.692 352.146 264.583 1.00 202.44 120 PRO A N 1
ATOM 731 C CA . PRO A 1 120 ? 395.882 351.756 265.352 1.00 202.44 120 PRO A CA 1
ATOM 732 C C . PRO A 1 120 ? 395.670 351.830 266.857 1.00 202.44 120 PRO A C 1
ATOM 733 O O . PRO A 1 120 ? 396.365 352.580 267.551 1.00 202.44 120 PRO A O 1
ATOM 737 N N . ASN A 1 121 ? 394.715 351.054 267.373 1.00 211.42 121 ASN A N 1
ATOM 738 C CA . ASN A 1 121 ? 394.482 350.994 268.811 1.00 211.42 121 ASN A CA 1
ATOM 739 C C . ASN A 1 121 ? 394.249 349.570 269.299 1.00 211.42 121 ASN A C 1
ATOM 740 O O . ASN A 1 121 ? 393.864 349.385 270.461 1.00 211.42 121 ASN A O 1
ATOM 745 N N . VAL A 1 122 ? 394.463 348.565 268.454 1.00 210.20 122 VAL A N 1
ATOM 746 C CA . VAL A 1 122 ? 394.206 347.170 268.787 1.00 210.20 122 VAL A CA 1
ATOM 747 C C . VAL A 1 122 ? 395.439 346.359 268.414 1.00 210.20 122 VAL A C 1
ATOM 748 O O . VAL A 1 122 ? 395.991 346.529 267.321 1.00 210.20 122 VAL A O 1
ATOM 752 N N . THR A 1 123 ? 395.872 345.486 269.319 1.00 224.80 123 THR A N 1
ATOM 753 C CA . THR A 1 123 ? 397.080 344.701 269.131 1.00 224.80 123 THR A CA 1
ATOM 754 C C . THR A 1 123 ? 396.730 343.250 268.810 1.00 224.80 123 THR A C 1
ATOM 755 O O . THR A 1 123 ? 395.561 342.859 268.763 1.00 224.80 123 THR A O 1
ATOM 759 N N . ASP A 1 124 ? 397.772 342.446 268.587 1.00 237.36 124 ASP A N 1
ATOM 760 C CA . ASP A 1 124 ? 397.644 341.019 268.285 1.00 237.36 124 ASP A CA 1
ATOM 761 C C . ASP A 1 124 ? 396.829 340.795 267.009 1.00 237.36 124 ASP A C 1
ATOM 762 O O . ASP A 1 124 ? 395.774 340.157 267.011 1.00 237.36 124 ASP A O 1
ATOM 767 N N . ILE A 1 125 ? 397.346 341.335 265.908 1.00 307.80 125 ILE A N 1
ATOM 768 C CA . ILE A 1 125 ? 396.720 341.208 264.599 1.00 307.80 125 ILE A CA 1
ATOM 769 C C . ILE A 1 125 ? 397.721 340.569 263.647 1.00 307.80 125 ILE A C 1
ATOM 770 O O . ILE A 1 125 ? 398.933 340.785 263.754 1.00 307.80 125 ILE A O 1
ATOM 775 N N . GLU A 1 126 ? 397.208 339.776 262.710 1.00 214.10 126 GLU A N 1
ATOM 776 C CA . GLU A 1 126 ? 398.025 339.046 261.750 1.00 214.10 126 GLU A CA 1
ATOM 777 C C . GLU A 1 126 ? 397.894 339.682 260.374 1.00 214.10 126 GLU A C 1
ATOM 778 O O . GLU A 1 126 ? 396.777 339.918 259.901 1.00 214.10 126 GLU A O 1
ATOM 784 N N . TYR A 1 127 ? 399.036 339.980 259.751 1.00 205.75 127 TYR A N 1
ATOM 785 C CA . TYR A 1 127 ? 399.144 340.404 258.356 1.00 205.75 127 TYR A CA 1
ATOM 786 C C . TYR A 1 127 ? 398.639 341.824 258.124 1.00 205.75 127 TYR A C 1
ATOM 787 O O . TYR A 1 127 ? 398.872 342.397 257.053 1.00 205.75 127 TYR A O 1
ATOM 796 N N . ILE A 1 128 ? 398.007 342.435 259.121 1.00 201.23 128 ILE A N 1
ATOM 797 C CA . ILE A 1 128 ? 397.355 343.727 258.966 1.00 201.23 128 ILE A CA 1
ATOM 798 C C . ILE A 1 128 ? 398.152 344.768 259.736 1.00 201.23 128 ILE A C 1
ATOM 799 O O . ILE A 1 128 ? 398.456 344.575 260.919 1.00 201.23 128 ILE A O 1
ATOM 804 N N . ASP A 1 129 ? 398.492 345.864 259.065 1.00 198.51 129 ASP A N 1
ATOM 805 C CA . ASP A 1 129 ? 399.247 346.931 259.696 1.00 198.51 129 ASP A CA 1
ATOM 806 C C . ASP A 1 129 ? 398.323 347.823 260.518 1.00 198.51 129 ASP A C 1
ATOM 807 O O . ASP A 1 129 ? 397.099 347.826 260.350 1.00 198.51 129 ASP A O 1
ATOM 812 N N . ALA A 1 130 ? 398.931 348.581 261.433 1.00 165.90 130 ALA A N 1
ATOM 813 C CA . ALA A 1 130 ? 398.163 349.528 262.233 1.00 165.90 130 ALA A CA 1
ATOM 814 C C . ALA A 1 130 ? 397.546 350.612 261.360 1.00 165.90 130 ALA A C 1
ATOM 815 O O . ALA A 1 130 ? 396.377 350.974 261.540 1.00 165.90 130 ALA A O 1
ATOM 817 N N . ARG A 1 131 ? 398.314 351.140 260.404 1.00 137.23 131 ARG A N 1
ATOM 818 C CA . ARG A 1 131 ? 397.788 352.158 259.501 1.00 137.23 131 ARG A CA 1
ATOM 819 C C . ARG A 1 131 ? 396.735 351.604 258.550 1.00 137.23 131 ARG A C 1
ATOM 820 O O . ARG A 1 131 ? 395.978 352.385 257.964 1.00 137.23 131 ARG A O 1
ATOM 828 N N . ASP A 1 132 ? 396.676 350.285 258.377 1.00 190.04 132 ASP A N 1
ATOM 829 C CA . ASP A 1 132 ? 395.656 349.687 257.528 1.00 190.04 132 ASP A CA 1
ATOM 830 C C . ASP A 1 132 ? 394.271 349.936 258.108 1.00 190.04 132 ASP A C 1
ATOM 831 O O . ASP A 1 132 ? 394.102 350.061 259.324 1.00 190.04 132 ASP A O 1
ATOM 836 N N . GLU A 1 133 ? 393.278 350.023 257.226 1.00 203.72 133 GLU A N 1
ATOM 837 C CA . GLU A 1 133 ? 391.907 350.325 257.610 1.00 203.72 133 GLU A CA 1
ATOM 838 C C . GLU A 1 133 ? 390.964 349.141 257.435 1.00 203.72 133 GLU A C 1
ATOM 839 O O . GLU A 1 133 ? 389.748 349.309 257.564 1.00 203.72 133 GLU A O 1
ATOM 845 N N . THR A 1 134 ? 391.489 347.952 257.143 1.00 199.13 134 THR A N 1
ATOM 846 C CA . THR A 1 134 ? 390.666 346.783 256.858 1.00 199.13 134 THR A CA 1
ATOM 847 C C . THR A 1 134 ? 390.984 345.659 257.835 1.00 199.13 134 THR A C 1
ATOM 848 O O . THR A 1 134 ? 392.151 345.297 258.016 1.00 199.13 134 THR A O 1
ATOM 852 N N . ILE A 1 135 ? 389.942 345.104 258.451 1.00 181.32 135 ILE A N 1
ATOM 853 C CA . ILE A 1 135 ? 390.034 343.892 259.261 1.00 181.32 135 ILE A CA 1
ATOM 854 C C . ILE A 1 135 ? 389.027 342.918 258.665 1.00 181.32 135 ILE A C 1
ATOM 855 O O . ILE A 1 135 ? 387.817 343.162 258.717 1.00 181.32 135 ILE A O 1
ATOM 860 N N . LYS A 1 136 ? 389.510 341.810 258.117 1.00 193.05 136 LYS A N 1
ATOM 861 C CA . LYS A 1 136 ? 388.641 340.791 257.549 1.00 193.05 136 LYS A CA 1
ATOM 862 C C . LYS A 1 136 ? 388.644 339.567 258.453 1.00 193.05 136 LYS A C 1
ATOM 863 O O . LYS A 1 136 ? 389.697 338.965 258.687 1.00 193.05 136 LYS A O 1
ATOM 869 N N . ILE A 1 137 ? 387.468 339.206 258.958 1.00 208.76 137 ILE A N 1
ATOM 870 C CA . ILE A 1 137 ? 387.304 338.079 259.864 1.00 208.76 137 ILE A CA 1
ATOM 871 C C . ILE A 1 137 ? 386.371 337.076 259.204 1.00 208.76 137 ILE A C 1
ATOM 872 O O . ILE A 1 137 ? 385.257 337.427 258.796 1.00 208.76 137 ILE A O 1
ATOM 877 N N . THR A 1 138 ? 386.831 335.836 259.096 1.00 223.79 138 THR A N 1
ATOM 878 C CA . THR A 1 138 ? 386.105 334.771 258.422 1.00 223.79 138 THR A CA 1
ATOM 879 C C . THR A 1 138 ? 385.894 333.615 259.385 1.00 223.79 138 THR A C 1
ATOM 880 O O . THR A 1 138 ? 386.827 333.207 260.085 1.00 223.79 138 THR A O 1
ATOM 884 N N . ARG A 1 139 ? 384.671 333.094 259.420 1.00 237.90 139 ARG A N 1
ATOM 885 C CA . ARG A 1 139 ? 384.345 331.918 260.215 1.00 237.90 139 ARG A CA 1
ATOM 886 C C . ARG A 1 139 ? 383.807 330.829 259.300 1.00 237.90 139 ARG A C 1
ATOM 887 O O . ARG A 1 139 ? 382.922 331.084 258.475 1.00 237.90 139 ARG A O 1
ATOM 895 N N . ILE A 1 140 ? 384.338 329.619 259.452 1.00 217.08 140 ILE A N 1
ATOM 896 C CA . ILE A 1 140 ? 383.938 328.471 258.651 1.00 217.08 140 ILE A CA 1
ATOM 897 C C . ILE A 1 140 ? 383.490 327.357 259.584 1.00 217.08 140 ILE A C 1
ATOM 898 O O . ILE A 1 140 ? 384.128 327.103 260.613 1.00 217.08 140 ILE A O 1
ATOM 903 N N . ILE A 1 141 ? 382.388 326.706 259.227 1.00 244.79 141 ILE A N 1
ATOM 904 C CA . ILE A 1 141 ? 381.852 325.579 259.979 1.00 244.79 141 ILE A CA 1
ATOM 905 C C . ILE A 1 141 ? 381.811 324.368 259.059 1.00 244.79 141 ILE A C 1
ATOM 906 O O . ILE A 1 141 ? 381.267 324.442 257.950 1.00 244.79 141 ILE A O 1
ATOM 911 N N . THR A 1 142 ? 382.397 323.262 259.516 1.00 278.06 142 THR A N 1
ATOM 912 C CA . THR A 1 142 ? 382.430 322.018 258.763 1.00 278.06 142 THR A CA 1
ATOM 913 C C . THR A 1 142 ? 382.088 320.855 259.683 1.00 278.06 142 THR A C 1
ATOM 914 O O . THR A 1 142 ? 382.317 320.908 260.895 1.00 278.06 142 THR A O 1
ATOM 918 N N . ARG A 1 143 ? 381.522 319.801 259.090 1.00 275.60 143 ARG A N 1
ATOM 919 C CA . ARG A 1 143 ? 381.080 318.653 259.876 1.00 275.60 143 ARG A CA 1
ATOM 920 C C . ARG A 1 143 ? 382.259 317.807 260.343 1.00 275.60 143 ARG A C 1
ATOM 921 O O . ARG A 1 143 ? 382.288 317.355 261.493 1.00 275.60 143 ARG A O 1
ATOM 929 N N . SER A 1 144 ? 383.236 317.578 259.461 1.00 280.67 144 SER A N 1
ATOM 930 C CA . SER A 1 144 ? 384.314 316.640 259.765 1.00 280.67 144 SER A CA 1
ATOM 931 C C . SER A 1 144 ? 385.196 317.139 260.903 1.00 280.67 144 SER A C 1
ATOM 932 O O . SER A 1 144 ? 385.571 316.365 261.792 1.00 280.67 144 SER A O 1
ATOM 935 N N . LYS A 1 145 ? 385.541 318.422 260.895 1.00 285.27 145 LYS A N 1
ATOM 936 C CA . LYS A 1 145 ? 386.486 318.985 261.850 1.00 285.27 145 LYS A CA 1
ATOM 937 C C . LYS A 1 145 ? 385.735 319.663 262.988 1.00 285.27 145 LYS A C 1
ATOM 938 O O . LYS A 1 145 ? 384.774 320.404 262.751 1.00 285.27 145 LYS A O 1
ATOM 944 N N . ARG A 1 146 ? 386.173 319.405 264.218 1.00 271.64 146 ARG A N 1
ATOM 945 C CA . ARG A 1 146 ? 385.585 319.989 265.421 1.00 271.64 146 ARG A CA 1
ATOM 946 C C . ARG A 1 146 ? 386.668 320.780 266.149 1.00 271.64 146 ARG A C 1
ATOM 947 O O . ARG A 1 146 ? 387.311 320.271 267.070 1.00 271.64 146 ARG A O 1
ATOM 955 N N . ARG A 1 147 ? 386.853 322.031 265.736 1.00 274.32 147 ARG A N 1
ATOM 956 C CA . ARG A 1 147 ? 387.821 322.926 266.356 1.00 274.32 147 ARG A CA 1
ATOM 957 C C . ARG A 1 147 ? 387.405 324.360 266.068 1.00 274.32 147 ARG A C 1
ATOM 958 O O . ARG A 1 147 ? 386.593 324.624 265.178 1.00 274.32 147 ARG A O 1
ATOM 966 N N . SER A 1 148 ? 387.975 325.284 266.836 1.00 242.44 148 SER A N 1
ATOM 967 C CA . SER A 1 148 ? 387.698 326.711 266.692 1.00 242.44 148 SER A CA 1
ATOM 968 C C . SER A 1 148 ? 388.836 327.335 265.891 1.00 242.44 148 SER A C 1
ATOM 969 O O . SER A 1 148 ? 389.868 327.716 266.448 1.00 242.44 148 SER A O 1
ATOM 972 N N . ASP A 1 149 ? 388.643 327.436 264.577 1.00 231.18 149 ASP A N 1
ATOM 973 C CA . ASP A 1 149 ? 389.630 328.017 263.677 1.00 231.18 149 ASP A CA 1
ATOM 974 C C . ASP A 1 149 ? 388.976 329.147 262.898 1.00 231.18 149 ASP A C 1
ATOM 975 O O . ASP A 1 149 ? 388.027 328.916 262.141 1.00 231.18 149 ASP A O 1
ATOM 980 N N . TYR A 1 150 ? 389.483 330.360 263.081 1.00 252.63 150 TYR A N 1
ATOM 981 C CA . TYR A 1 150 ? 388.976 331.549 262.413 1.00 252.63 150 TYR A CA 1
ATOM 982 C C . TYR A 1 150 ? 390.014 332.033 261.406 1.00 252.63 150 TYR A C 1
ATOM 983 O O . TYR A 1 150 ? 391.109 331.481 261.301 1.00 252.63 150 TYR A O 1
ATOM 992 N N . LEU A 1 151 ? 389.668 333.081 260.662 1.00 244.43 151 LEU A N 1
ATOM 993 C CA . LEU A 1 151 ? 390.594 333.662 259.699 1.00 244.43 151 LEU A CA 1
ATOM 994 C C . LEU A 1 151 ? 390.626 335.173 259.860 1.00 244.43 151 LEU A C 1
ATOM 995 O O . LEU A 1 151 ? 389.576 335.814 259.950 1.00 244.43 151 LEU A O 1
ATOM 1000 N N . ILE A 1 152 ? 391.833 335.728 259.887 1.00 246.93 152 ILE A N 1
ATOM 1001 C CA . ILE A 1 152 ? 392.064 337.166 259.949 1.00 246.93 152 ILE A CA 1
ATOM 1002 C C . ILE A 1 152 ? 392.772 337.565 258.663 1.00 246.93 152 ILE A C 1
ATOM 1003 O O . ILE A 1 152 ? 393.877 337.079 258.384 1.00 246.93 152 ILE A O 1
ATOM 1008 N N . ASN A 1 153 ? 392.137 338.449 257.885 1.00 206.75 153 ASN A N 1
ATOM 1009 C CA . ASN A 1 153 ? 392.566 338.762 256.518 1.00 206.75 153 ASN A CA 1
ATOM 1010 C C . ASN A 1 153 ? 393.012 337.505 255.779 1.00 206.75 153 ASN A C 1
ATOM 1011 O O . ASN A 1 153 ? 394.084 337.463 255.169 1.00 206.75 153 ASN A O 1
ATOM 1016 N N . ASP A 1 154 ? 392.181 336.465 255.857 1.00 289.44 154 ASP A N 1
ATOM 1017 C CA . ASP A 1 154 ? 392.436 335.193 255.186 1.00 289.44 154 ASP A CA 1
ATOM 1018 C C . ASP A 1 154 ? 393.707 334.525 255.709 1.00 289.44 154 ASP A C 1
ATOM 1019 O O . ASP A 1 154 ? 394.549 334.059 254.938 1.00 289.44 154 ASP A O 1
ATOM 1024 N N . TYR A 1 155 ? 393.849 334.477 257.033 1.00 307.52 155 TYR A N 1
ATOM 1025 C CA . TYR A 1 155 ? 394.942 333.757 257.676 1.00 307.52 155 TYR A CA 1
ATOM 1026 C C . TYR A 1 155 ? 394.408 333.010 258.889 1.00 307.52 155 TYR A C 1
ATOM 1027 O O . TYR A 1 155 ? 393.755 333.608 259.748 1.00 307.52 155 TYR A O 1
ATOM 1036 N N . GLN A 1 156 ? 394.695 331.712 258.959 1.00 250.71 156 GLN A N 1
ATOM 1037 C CA . GLN A 1 156 ? 394.103 330.861 259.981 1.00 250.71 156 GLN A CA 1
ATOM 1038 C C . GLN A 1 156 ? 394.677 331.176 261.357 1.00 250.71 156 GLN A C 1
ATOM 1039 O O . GLN A 1 156 ? 395.891 331.309 261.533 1.00 250.71 156 GLN A O 1
ATOM 1045 N N . VAL A 1 157 ? 393.780 331.316 262.334 1.00 258.62 157 VAL A N 1
ATOM 1046 C CA . VAL A 1 157 ? 394.136 331.637 263.709 1.00 258.62 157 VAL A CA 1
ATOM 1047 C C . VAL A 1 157 ? 393.220 330.859 264.642 1.00 258.62 157 VAL A C 1
ATOM 1048 O O . VAL A 1 157 ? 392.147 330.392 264.254 1.00 258.62 157 VAL A O 1
ATOM 1052 N N . SER A 1 158 ? 393.660 330.720 265.888 1.00 266.19 158 SER A N 1
ATOM 1053 C CA . SER A 1 158 ? 392.796 330.170 266.916 1.00 266.19 158 SER A CA 1
ATOM 1054 C C . SER A 1 158 ? 391.740 331.200 267.312 1.00 266.19 158 SER A C 1
ATOM 1055 O O . SER A 1 158 ? 391.854 332.393 267.019 1.00 266.19 158 SER A O 1
ATOM 1058 N N . GLU A 1 159 ? 390.693 330.723 267.987 1.00 242.02 159 GLU A N 1
ATOM 1059 C CA . GLU A 1 159 ? 389.632 331.622 268.426 1.00 242.02 159 GLU A CA 1
ATOM 1060 C C . GLU A 1 159 ? 390.111 332.610 269.481 1.00 242.02 159 GLU A C 1
ATOM 1061 O O . GLU A 1 159 ? 389.452 333.632 269.698 1.00 242.02 159 GLU A O 1
ATOM 1067 N N . SER A 1 160 ? 391.244 332.334 270.133 1.00 258.73 160 SER A N 1
ATOM 1068 C CA . SER A 1 160 ? 391.747 333.236 271.165 1.00 258.73 160 SER A CA 1
ATOM 1069 C C . SER A 1 160 ? 392.122 334.595 270.585 1.00 258.73 160 SER A C 1
ATOM 1070 O O . SER A 1 160 ? 391.848 335.634 271.196 1.00 258.73 160 SER A O 1
ATOM 1073 N N . VAL A 1 161 ? 392.757 334.608 269.411 1.00 224.34 161 VAL A N 1
ATOM 1074 C CA . VAL A 1 161 ? 393.185 335.870 268.812 1.00 224.34 161 VAL A CA 1
ATOM 1075 C C . VAL A 1 161 ? 391.978 336.727 268.451 1.00 224.34 161 VAL A C 1
ATOM 1076 O O . VAL A 1 161 ? 391.929 337.924 268.754 1.00 224.34 161 VAL A O 1
ATOM 1080 N N . VAL A 1 162 ? 390.984 336.127 267.797 1.00 211.11 162 VAL A N 1
ATOM 1081 C CA . VAL A 1 162 ? 389.802 336.890 267.412 1.00 211.11 162 VAL A CA 1
ATOM 1082 C C . VAL A 1 162 ? 389.026 337.325 268.649 1.00 211.11 162 VAL A C 1
ATOM 1083 O O . VAL A 1 162 ? 388.446 338.416 268.684 1.00 211.11 162 VAL A O 1
ATOM 1087 N N . LYS A 1 163 ? 389.011 336.485 269.688 1.00 215.26 163 LYS A N 1
ATOM 1088 C CA . LYS A 1 163 ? 388.333 336.848 270.928 1.00 215.26 163 LYS A CA 1
ATOM 1089 C C . LYS A 1 163 ? 388.995 338.048 271.595 1.00 215.26 163 LYS A C 1
ATOM 1090 O O . LYS A 1 163 ? 388.309 338.973 272.048 1.00 215.26 163 LYS A O 1
ATOM 1096 N N . THR A 1 164 ? 390.329 338.058 271.664 1.00 213.69 164 THR A N 1
ATOM 1097 C CA . THR A 1 164 ? 391.002 339.199 272.276 1.00 213.69 164 THR A CA 1
ATOM 1098 C C . THR A 1 164 ? 390.901 340.441 271.398 1.00 213.69 164 THR A C 1
ATOM 1099 O O . THR A 1 164 ? 390.898 341.561 271.918 1.00 213.69 164 THR A O 1
ATOM 1103 N N . LEU A 1 165 ? 390.799 340.271 270.075 1.00 209.56 165 LEU A N 1
ATOM 1104 C CA . LEU A 1 165 ? 390.513 341.418 269.219 1.00 209.56 165 LEU A CA 1
ATOM 1105 C C . LEU A 1 165 ? 389.137 341.994 269.520 1.00 209.56 165 LEU A C 1
ATOM 1106 O O . LEU A 1 165 ? 388.980 343.212 269.657 1.00 209.56 165 LEU A O 1
ATOM 1111 N N . VAL A 1 166 ? 388.130 341.126 269.641 1.00 179.79 166 VAL A N 1
ATOM 1112 C CA . VAL A 1 166 ? 386.784 341.576 269.985 1.00 179.79 166 VAL A CA 1
ATOM 1113 C C . VAL A 1 166 ? 386.797 342.293 271.327 1.00 179.79 166 VAL A C 1
ATOM 1114 O O . VAL A 1 166 ? 386.122 343.313 271.514 1.00 179.79 166 VAL A O 1
ATOM 1118 N N . ALA A 1 167 ? 387.578 341.778 272.278 1.00 183.17 167 ALA A N 1
ATOM 1119 C CA . ALA A 1 167 ? 387.725 342.452 273.563 1.00 183.17 167 ALA A CA 1
ATOM 1120 C C . ALA A 1 167 ? 388.359 343.830 273.398 1.00 183.17 167 ALA A C 1
ATOM 1121 O O . ALA A 1 167 ? 387.944 344.794 274.052 1.00 183.17 167 ALA A O 1
ATOM 1123 N N . GLN A 1 168 ? 389.365 343.943 272.527 1.00 182.10 168 GLN A N 1
ATOM 1124 C CA . GLN A 1 168 ? 390.062 345.212 272.344 1.00 182.10 168 GLN A CA 1
ATOM 1125 C C . GLN A 1 168 ? 389.293 346.202 271.477 1.00 182.10 168 GLN A C 1
ATOM 1126 O O . GLN A 1 168 ? 389.710 347.361 271.378 1.00 182.10 168 GLN A O 1
ATOM 1132 N N . LEU A 1 169 ? 388.194 345.786 270.850 1.00 194.33 169 LEU A N 1
ATOM 1133 C CA . LEU A 1 169 ? 387.304 346.704 270.150 1.00 194.33 169 LEU A CA 1
ATOM 1134 C C . LEU A 1 169 ? 386.181 347.222 271.039 1.00 194.33 169 LEU A C 1
ATOM 1135 O O . LEU A 1 169 ? 385.258 347.868 270.533 1.00 194.33 169 LEU A O 1
ATOM 1140 N N . ASN A 1 170 ? 386.236 346.941 272.341 1.00 199.41 170 ASN A N 1
ATOM 1141 C CA . ASN A 1 170 ? 385.239 347.383 273.316 1.00 199.41 170 ASN A CA 1
ATOM 1142 C C . ASN A 1 170 ? 383.849 346.833 273.015 1.00 199.41 170 ASN A C 1
ATOM 1143 O O . ASN A 1 170 ? 382.844 347.413 273.436 1.00 199.41 170 ASN A O 1
ATOM 1148 N N . ILE A 1 171 ? 383.774 345.713 272.302 1.00 202.22 171 ILE A N 1
ATOM 1149 C CA . ILE A 1 171 ? 382.514 345.054 271.980 1.00 202.22 171 ILE A CA 1
ATOM 1150 C C . ILE A 1 171 ? 382.504 343.699 272.673 1.00 202.22 171 ILE A C 1
ATOM 1151 O O . ILE A 1 171 ? 383.512 342.982 272.668 1.00 202.22 171 ILE A O 1
ATOM 1156 N N . GLN A 1 172 ? 381.381 343.365 273.302 1.00 226.48 172 GLN A N 1
ATOM 1157 C CA . GLN A 1 172 ? 381.252 342.141 274.077 1.00 226.48 172 GLN A CA 1
ATOM 1158 C C . GLN A 1 172 ? 380.045 341.346 273.603 1.00 226.48 172 GLN A C 1
ATOM 1159 O O . GLN A 1 172 ? 379.012 341.918 273.243 1.00 226.48 172 GLN A O 1
ATOM 1165 N N . LEU A 1 173 ? 380.186 340.022 273.606 1.00 225.64 173 LEU A N 1
ATOM 1166 C CA . LEU A 1 173 ? 379.124 339.111 273.197 1.00 225.64 173 LEU A CA 1
ATOM 1167 C C . LEU A 1 173 ? 378.317 338.575 274.370 1.00 225.64 173 LEU A C 1
ATOM 1168 O O . LEU A 1 173 ? 377.086 338.518 274.293 1.00 225.64 173 LEU A O 1
ATOM 1173 N N . ASP A 1 174 ? 378.985 338.174 275.454 1.00 252.29 174 ASP A N 1
ATOM 1174 C CA . ASP A 1 174 ? 378.271 337.646 276.612 1.00 252.29 174 ASP A CA 1
ATOM 1175 C C . ASP A 1 174 ? 377.420 338.719 277.278 1.00 252.29 174 ASP A C 1
ATOM 1176 O O . ASP A 1 174 ? 376.296 338.443 277.715 1.00 252.29 174 ASP A O 1
ATOM 1181 N N . ASN A 1 175 ? 377.937 339.944 277.371 1.00 296.70 175 ASN A N 1
ATOM 1182 C CA . ASN A 1 175 ? 377.180 341.024 277.987 1.00 296.70 175 ASN A CA 1
ATOM 1183 C C . ASN A 1 175 ? 375.922 341.327 277.183 1.00 296.70 175 ASN A C 1
ATOM 1184 O O . ASN A 1 175 ? 375.952 341.421 275.953 1.00 296.70 175 ASN A O 1
ATOM 1189 N N . LEU A 1 176 ? 374.812 341.489 277.898 1.00 250.21 176 LEU A N 1
ATOM 1190 C CA . LEU A 1 176 ? 373.498 341.636 277.287 1.00 250.21 176 LEU A CA 1
ATOM 1191 C C . LEU A 1 176 ? 373.251 343.027 276.717 1.00 250.21 176 LEU A C 1
ATOM 1192 O O . LEU A 1 176 ? 372.295 343.200 275.953 1.00 250.21 176 LEU A O 1
ATOM 1197 N N . CYS A 1 177 ? 374.067 344.019 277.076 1.00 245.84 177 CYS A N 1
ATOM 1198 C CA . CYS A 1 177 ? 373.853 345.371 276.570 1.00 245.84 177 CYS A CA 1
ATOM 1199 C C . CYS A 1 177 ? 374.228 345.478 275.096 1.00 245.84 177 CYS A C 1
ATOM 1200 O O . CYS A 1 177 ? 373.485 346.058 274.296 1.00 245.84 177 CYS A O 1
ATOM 1203 N N . GLN A 1 178 ? 375.384 344.926 274.719 1.00 267.55 178 GLN A N 1
ATOM 1204 C CA . GLN A 1 178 ? 375.843 345.042 273.338 1.00 267.55 178 GLN A CA 1
ATOM 1205 C C . GLN A 1 178 ? 375.033 344.153 272.403 1.00 267.55 178 GLN A C 1
ATOM 1206 O O . GLN A 1 178 ? 374.763 344.530 271.257 1.00 267.55 178 GLN A O 1
ATOM 1212 N N . PHE A 1 179 ? 374.644 342.969 272.867 1.00 289.10 179 PHE A N 1
ATOM 1213 C CA . PHE A 1 179 ? 373.902 342.007 272.063 1.00 289.10 179 PHE A CA 1
ATOM 1214 C C . PHE A 1 179 ? 372.617 341.634 272.784 1.00 289.10 179 PHE A C 1
ATOM 1215 O O . PHE A 1 179 ? 372.641 341.313 273.977 1.00 289.10 179 PHE A O 1
ATOM 1223 N N . LEU A 1 180 ? 371.500 341.670 272.060 1.00 281.40 180 LEU A N 1
ATOM 1224 C CA . LEU A 1 180 ? 370.186 341.386 272.625 1.00 281.40 180 LEU A CA 1
ATOM 1225 C C . LEU A 1 180 ? 369.548 340.249 271.842 1.00 281.40 180 LEU A C 1
ATOM 1226 O O . LEU A 1 180 ? 369.386 340.349 270.622 1.00 281.40 180 LEU A O 1
ATOM 1231 N N . SER A 1 181 ? 369.191 339.173 272.539 1.00 290.39 181 SER A N 1
ATOM 1232 C CA . SER A 1 181 ? 368.550 338.009 271.944 1.00 290.39 181 SER A CA 1
ATOM 1233 C C . SER A 1 181 ? 367.217 337.738 272.639 1.00 290.39 181 SER A C 1
ATOM 1234 O O . SER A 1 181 ? 366.853 338.400 273.614 1.00 290.39 181 SER A O 1
ATOM 1237 N N . GLN A 1 182 ? 366.492 336.739 272.126 1.00 279.28 182 GLN A N 1
ATOM 1238 C CA . GLN A 1 182 ? 365.159 336.436 272.644 1.00 279.28 182 GLN A CA 1
ATOM 1239 C C . GLN A 1 182 ? 365.208 336.088 274.128 1.00 279.28 182 GLN A C 1
ATOM 1240 O O . GLN A 1 182 ? 364.398 336.584 274.921 1.00 279.28 182 GLN A O 1
ATOM 1246 N N . GLU A 1 183 ? 366.160 335.240 274.523 1.00 281.90 183 GLU A N 1
ATOM 1247 C CA . GLU A 1 183 ? 366.338 334.949 275.941 1.00 281.90 183 GLU A CA 1
ATOM 1248 C C . GLU A 1 183 ? 366.741 336.204 276.704 1.00 281.90 183 GLU A C 1
ATOM 1249 O O . GLU A 1 183 ? 366.269 336.442 277.822 1.00 281.90 183 GLU A O 1
ATOM 1255 N N . ARG A 1 184 ? 367.605 337.028 276.108 1.00 275.93 184 ARG A N 1
ATOM 1256 C CA . ARG A 1 184 ? 367.991 338.283 276.743 1.00 275.93 184 ARG A CA 1
ATOM 1257 C C . ARG A 1 184 ? 366.832 339.273 276.788 1.00 275.93 184 ARG A C 1
ATOM 1258 O O . ARG A 1 184 ? 366.711 340.037 277.753 1.00 275.93 184 ARG A O 1
ATOM 1266 N N . VAL A 1 185 ? 365.972 339.276 275.765 1.00 301.55 185 VAL A N 1
ATOM 1267 C CA . VAL A 1 185 ? 364.762 340.096 275.814 1.00 301.55 185 VAL A CA 1
ATOM 1268 C C . VAL A 1 185 ? 363.880 339.663 276.977 1.00 301.55 185 VAL A C 1
ATOM 1269 O O . VAL A 1 185 ? 363.363 340.494 277.735 1.00 301.55 185 VAL A O 1
ATOM 1273 N N . GLU A 1 186 ? 363.701 338.350 277.139 1.00 289.76 186 GLU A N 1
ATOM 1274 C CA . GLU A 1 186 ? 362.903 337.847 278.252 1.00 289.76 186 GLU A CA 1
ATOM 1275 C C . GLU A 1 186 ? 363.528 338.228 279.588 1.00 289.76 186 GLU A C 1
ATOM 1276 O O . GLU A 1 186 ? 362.817 338.573 280.540 1.00 289.76 186 GLU A O 1
ATOM 1282 N N . GLU A 1 187 ? 364.859 338.164 279.679 1.00 265.33 187 GLU A N 1
ATOM 1283 C CA . GLU A 1 187 ? 365.535 338.507 280.927 1.00 265.33 187 GLU A CA 1
ATOM 1284 C C . GLU A 1 187 ? 365.377 339.990 281.256 1.00 265.33 187 GLU A C 1
ATOM 1285 O O . GLU A 1 187 ? 365.177 340.354 282.421 1.00 265.33 187 GLU A O 1
ATOM 1291 N N . PHE A 1 188 ? 365.471 340.864 280.246 1.00 258.65 188 PHE A N 1
ATOM 1292 C CA . PHE A 1 188 ? 365.185 342.281 280.466 1.00 258.65 188 PHE A CA 1
ATOM 1293 C C . PHE A 1 188 ? 363.722 342.547 280.782 1.00 258.65 188 PHE A C 1
ATOM 1294 O O . PHE A 1 188 ? 363.419 343.563 281.419 1.00 258.65 188 PHE A O 1
ATOM 1302 N N . ALA A 1 189 ? 362.810 341.679 280.340 1.00 268.86 189 ALA A N 1
ATOM 1303 C CA . ALA A 1 189 ? 361.391 341.939 280.554 1.00 268.86 189 ALA A CA 1
ATOM 1304 C C . ALA A 1 189 ? 361.064 342.021 282.040 1.00 268.86 189 ALA A C 1
ATOM 1305 O O . ALA A 1 189 ? 360.340 342.924 282.477 1.00 268.86 189 ALA A O 1
ATOM 1307 N N . ARG A 1 190 ? 361.593 341.097 282.831 1.00 258.27 190 ARG A N 1
ATOM 1308 C CA . ARG A 1 190 ? 361.423 341.096 284.281 1.00 258.27 190 ARG A CA 1
ATOM 1309 C C . ARG A 1 190 ? 362.776 341.462 284.887 1.00 258.27 190 ARG A C 1
ATOM 1310 O O . ARG A 1 190 ? 363.588 340.594 285.211 1.00 258.27 190 ARG A O 1
ATOM 1318 N N . LEU A 1 191 ? 363.013 342.763 285.036 1.00 231.40 191 LEU A N 1
ATOM 1319 C CA . LEU A 1 191 ? 364.305 343.288 285.454 1.00 231.40 191 LEU A CA 1
ATOM 1320 C C . LEU A 1 191 ? 364.144 344.033 286.771 1.00 231.40 191 LEU A C 1
ATOM 1321 O O . LEU A 1 191 ? 363.269 344.895 286.899 1.00 231.40 191 LEU A O 1
ATOM 1326 N N . LYS A 1 192 ? 364.987 343.697 287.742 1.00 225.56 192 LYS A N 1
ATOM 1327 C CA . LYS A 1 192 ? 364.926 344.295 289.067 1.00 225.56 192 LYS A CA 1
ATOM 1328 C C . LYS A 1 192 ? 365.915 345.450 289.184 1.00 225.56 192 LYS A C 1
ATOM 1329 O O . LYS A 1 192 ? 366.881 345.556 288.425 1.00 225.56 192 LYS A O 1
ATOM 1335 N N . SER A 1 193 ? 365.659 346.322 290.164 1.00 227.33 193 SER A N 1
ATOM 1336 C CA . SER A 1 193 ? 366.531 347.471 290.388 1.00 227.33 193 SER A CA 1
ATOM 1337 C C . SER A 1 193 ? 367.946 347.044 290.757 1.00 227.33 193 SER A C 1
ATOM 1338 O O . SER A 1 193 ? 368.910 347.756 290.448 1.00 227.33 193 SER A O 1
ATOM 1341 N N . VAL A 1 194 ? 368.090 345.895 291.421 1.00 228.66 194 VAL A N 1
ATOM 1342 C CA . VAL A 1 194 ? 369.420 345.400 291.762 1.00 228.66 194 VAL A CA 1
ATOM 1343 C C . VAL A 1 194 ? 370.214 345.097 290.498 1.00 228.66 194 VAL A C 1
ATOM 1344 O O . VAL A 1 194 ? 371.423 345.346 290.433 1.00 228.66 194 VAL A O 1
ATOM 1348 N N . LYS A 1 195 ? 369.549 344.566 289.469 1.00 229.13 195 LYS A N 1
ATOM 1349 C CA . LYS A 1 195 ? 370.232 344.317 288.203 1.00 229.13 195 LYS A CA 1
ATOM 1350 C C . LYS A 1 195 ? 370.644 345.623 287.532 1.00 229.13 195 LYS A C 1
ATOM 1351 O O . LYS A 1 195 ? 371.714 345.699 286.915 1.00 229.13 195 LYS A O 1
ATOM 1357 N N . LEU A 1 196 ? 369.805 346.657 287.633 1.00 220.67 196 LEU A N 1
ATOM 1358 C CA . LEU A 1 196 ? 370.184 347.966 287.113 1.00 220.67 196 LEU A CA 1
ATOM 1359 C C . LEU A 1 196 ? 371.418 348.501 287.828 1.00 220.67 196 LEU A C 1
ATOM 1360 O O . LEU A 1 196 ? 372.337 349.031 287.191 1.00 220.67 196 LEU A O 1
ATOM 1365 N N . LEU A 1 197 ? 371.458 348.364 289.155 1.00 208.22 197 LEU A N 1
ATOM 1366 C CA . LEU A 1 197 ? 372.637 348.784 289.903 1.00 208.22 197 LEU A CA 1
ATOM 1367 C C . LEU A 1 197 ? 373.865 347.988 289.479 1.00 208.22 197 LEU A C 1
ATOM 1368 O O . LEU A 1 197 ? 374.959 348.548 289.334 1.00 208.22 197 LEU A O 1
ATOM 1373 N N . VAL A 1 198 ? 373.699 346.681 289.268 1.00 207.32 198 VAL A N 1
ATOM 1374 C CA . VAL A 1 198 ? 374.819 345.834 288.868 1.00 207.32 198 VAL A CA 1
ATOM 1375 C C . VAL A 1 198 ? 375.361 346.263 287.510 1.00 207.32 198 VAL A C 1
ATOM 1376 O O . VAL A 1 198 ? 376.578 346.364 287.318 1.00 207.32 198 VAL A O 1
ATOM 1380 N N . GLU A 1 199 ? 374.476 346.522 286.546 1.00 202.32 199 GLU A N 1
ATOM 1381 C CA . GLU A 1 199 ? 374.953 346.899 285.218 1.00 202.32 199 GLU A CA 1
ATOM 1382 C C . GLU A 1 199 ? 375.578 348.291 285.229 1.00 202.32 199 GLU A C 1
ATOM 1383 O O . GLU A 1 199 ? 376.569 348.539 284.529 1.00 202.32 199 GLU A O 1
ATOM 1389 N N . THR A 1 200 ? 375.030 349.210 286.031 1.00 198.49 200 THR A N 1
ATOM 1390 C CA . THR A 1 200 ? 375.648 350.527 286.151 1.00 198.49 200 THR A CA 1
ATOM 1391 C C . THR A 1 200 ? 377.035 350.431 286.774 1.00 198.49 200 THR A C 1
ATOM 1392 O O . THR A 1 200 ? 377.969 351.111 286.334 1.00 198.49 200 THR A O 1
ATOM 1396 N N . ILE A 1 201 ? 377.192 349.591 287.800 1.00 202.20 201 ILE A N 1
ATOM 1397 C CA . ILE A 1 201 ? 378.482 349.482 288.470 1.00 202.20 201 ILE A CA 1
ATOM 1398 C C . ILE A 1 201 ? 379.467 348.615 287.695 1.00 202.20 201 ILE A C 1
ATOM 1399 O O . ILE A 1 201 ? 380.670 348.658 287.977 1.00 202.20 201 ILE A O 1
ATOM 1404 N N . ARG A 1 202 ? 378.996 347.817 286.736 1.00 213.96 202 ARG A N 1
ATOM 1405 C CA . ARG A 1 202 ? 379.908 347.082 285.871 1.00 213.96 202 ARG A CA 1
ATOM 1406 C C . ARG A 1 202 ? 380.300 347.869 284.629 1.00 213.96 202 ARG A C 1
ATOM 1407 O O . ARG A 1 202 ? 381.354 347.589 284.046 1.00 213.96 202 ARG A O 1
ATOM 1415 N N . SER A 1 203 ? 379.481 348.837 284.206 1.00 210.89 203 SER A N 1
ATOM 1416 C CA . SER A 1 203 ? 379.890 349.714 283.114 1.00 210.89 203 SER A CA 1
ATOM 1417 C C . SER A 1 203 ? 381.122 350.523 283.504 1.00 210.89 203 SER A C 1
ATOM 1418 O O . SER A 1 203 ? 382.129 350.533 282.787 1.00 210.89 203 SER A O 1
ATOM 1421 N N . ILE A 1 204 ? 381.056 351.207 284.645 1.00 208.82 204 ILE A N 1
ATOM 1422 C CA . ILE A 1 204 ? 382.215 351.858 285.247 1.00 208.82 204 ILE A CA 1
ATOM 1423 C C . ILE A 1 204 ? 382.954 350.794 286.050 1.00 208.82 204 ILE A C 1
ATOM 1424 O O . ILE A 1 204 ? 382.445 349.682 286.226 1.00 208.82 204 ILE A O 1
ATOM 1429 N N . ASP A 1 205 ? 384.166 351.102 286.510 1.00 196.47 205 ASP A N 1
ATOM 1430 C CA . ASP A 1 205 ? 384.892 350.164 287.357 1.00 196.47 205 ASP A CA 1
ATOM 1431 C C . ASP A 1 205 ? 384.097 349.872 288.626 1.00 196.47 205 ASP A C 1
ATOM 1432 O O . ASP A 1 205 ? 383.560 350.782 289.264 1.00 196.47 205 ASP A O 1
ATOM 1437 N N . ALA A 1 206 ? 384.009 348.593 288.979 1.00 204.31 206 ALA A N 1
ATOM 1438 C CA . ALA A 1 206 ? 383.222 348.154 290.124 1.00 204.31 206 ALA A CA 1
ATOM 1439 C C . ALA A 1 206 ? 384.011 348.157 291.426 1.00 204.31 206 ALA A C 1
ATOM 1440 O O . ALA A 1 206 ? 383.455 347.799 292.470 1.00 204.31 206 ALA A O 1
ATOM 1442 N N . SER A 1 207 ? 385.287 348.546 291.390 1.00 210.16 207 SER A N 1
ATOM 1443 C CA . SER A 1 207 ? 386.084 348.585 292.611 1.00 210.16 207 SER A CA 1
ATOM 1444 C C . SER A 1 207 ? 385.565 349.627 293.594 1.00 210.16 207 SER A C 1
ATOM 1445 O O . SER A 1 207 ? 385.671 349.433 294.810 1.00 210.16 207 SER A O 1
ATOM 1448 N N . LEU A 1 208 ? 385.011 350.733 293.091 1.00 206.00 208 LEU A N 1
ATOM 1449 C CA . LEU A 1 208 ? 384.535 351.795 293.974 1.00 206.00 208 LEU A CA 1
ATOM 1450 C C . LEU A 1 208 ? 383.411 351.304 294.878 1.00 206.00 208 LEU A C 1
ATOM 1451 O O . LEU A 1 208 ? 383.405 351.585 296.084 1.00 206.00 208 LEU A O 1
ATOM 1456 N N . LEU A 1 209 ? 382.449 350.570 294.313 1.00 189.54 209 LEU A N 1
ATOM 1457 C CA . LEU A 1 209 ? 381.349 350.049 295.118 1.00 189.54 209 LEU A CA 1
ATOM 1458 C C . LEU A 1 209 ? 381.848 349.061 296.163 1.00 189.54 209 LEU A C 1
ATOM 1459 O O . LEU A 1 209 ? 381.383 349.072 297.307 1.00 189.54 209 LEU A O 1
ATOM 1464 N N . ASP A 1 210 ? 382.791 348.194 295.787 1.00 206.39 210 ASP A N 1
ATOM 1465 C CA . ASP A 1 210 ? 383.344 347.243 296.746 1.00 206.39 210 ASP A CA 1
ATOM 1466 C C . ASP A 1 210 ? 384.063 347.958 297.883 1.00 206.39 210 ASP A C 1
ATOM 1467 O O . ASP A 1 210 ? 383.907 347.592 299.055 1.00 206.39 210 ASP A O 1
ATOM 1472 N N . VAL A 1 211 ? 384.853 348.982 297.556 1.00 183.16 211 VAL A N 1
ATOM 1473 C CA . VAL A 1 211 ? 385.560 349.731 298.591 1.00 183.16 211 VAL A CA 1
ATOM 1474 C C . VAL A 1 211 ? 384.569 350.422 299.517 1.00 183.16 211 VAL A C 1
ATOM 1475 O O . VAL A 1 211 ? 384.732 350.411 300.743 1.00 183.16 211 VAL A O 1
ATOM 1479 N N . LEU A 1 212 ? 383.523 351.029 298.954 1.00 189.76 212 LEU A N 1
ATOM 1480 C CA . LEU A 1 212 ? 382.554 351.725 299.795 1.00 189.76 212 LEU A CA 1
ATOM 1481 C C . LEU A 1 212 ? 381.757 350.750 300.654 1.00 189.76 212 LEU A C 1
ATOM 1482 O O . LEU A 1 212 ? 381.395 351.073 301.790 1.00 189.76 212 LEU A O 1
ATOM 1487 N N . ASP A 1 213 ? 381.476 349.553 300.137 1.00 165.21 213 ASP A N 1
ATOM 1488 C CA . ASP A 1 213 ? 380.833 348.533 300.961 1.00 165.21 213 ASP A CA 1
ATOM 1489 C C . ASP A 1 213 ? 381.743 348.094 302.102 1.00 165.21 213 ASP A C 1
ATOM 1490 O O . ASP A 1 213 ? 381.285 347.905 303.237 1.00 165.21 213 ASP A O 1
ATOM 1495 N N . GLU A 1 214 ? 383.038 347.934 301.824 1.00 175.36 214 GLU A N 1
ATOM 1496 C CA . GLU A 1 214 ? 383.977 347.607 302.891 1.00 175.36 214 GLU A CA 1
ATOM 1497 C C . GLU A 1 214 ? 384.002 348.703 303.950 1.00 175.36 214 GLU A C 1
ATOM 1498 O O . GLU A 1 214 ? 383.980 348.418 305.153 1.00 175.36 214 GLU A O 1
ATOM 1504 N N . LEU A 1 215 ? 384.028 349.966 303.518 1.00 174.04 215 LEU A N 1
ATOM 1505 C CA . LEU A 1 215 ? 384.056 351.074 304.469 1.00 174.04 215 LEU A CA 1
ATOM 1506 C C . LEU A 1 215 ? 382.760 351.173 305.268 1.00 174.04 215 LEU A C 1
ATOM 1507 O O . LEU A 1 215 ? 382.790 351.491 306.460 1.00 174.04 215 LEU A O 1
ATOM 1512 N N . ARG A 1 216 ? 381.610 350.915 304.639 1.00 172.34 216 ARG A N 1
ATOM 1513 C CA . ARG A 1 216 ? 380.356 350.988 305.385 1.00 172.34 216 ARG A CA 1
ATOM 1514 C C . ARG A 1 216 ? 380.249 349.846 306.392 1.00 172.34 216 ARG A C 1
ATOM 1515 O O . ARG A 1 216 ? 379.723 350.033 307.495 1.00 172.34 216 ARG A O 1
ATOM 1523 N N . GLU A 1 217 ? 380.752 348.657 306.041 1.00 166.68 217 GLU A N 1
ATOM 1524 C CA . GLU A 1 217 ? 380.793 347.572 307.019 1.00 166.68 217 GLU A CA 1
ATOM 1525 C C . GLU A 1 217 ? 381.752 347.897 308.158 1.00 166.68 217 GLU A C 1
ATOM 1526 O O . GLU A 1 217 ? 381.481 347.574 309.324 1.00 166.68 217 GLU A O 1
ATOM 1532 N N . LEU A 1 218 ? 382.882 348.532 307.838 1.00 174.37 218 LEU A N 1
ATOM 1533 C CA . LEU A 1 218 ? 383.790 348.993 308.882 1.00 174.37 218 LEU A CA 1
ATOM 1534 C C . LEU A 1 218 ? 383.103 350.003 309.790 1.00 174.37 218 LEU A C 1
ATOM 1535 O O . LEU A 1 218 ? 383.274 349.965 311.011 1.00 174.37 218 LEU A O 1
ATOM 1540 N N . GLN A 1 219 ? 382.317 350.909 309.209 1.00 179.45 219 GLN A N 1
ATOM 1541 C CA . GLN A 1 219 ? 381.566 351.869 310.010 1.00 179.45 219 GLN A CA 1
ATOM 1542 C C . GLN A 1 219 ? 380.566 351.165 310.914 1.00 179.45 219 GLN A C 1
ATOM 1543 O O . GLN A 1 219 ? 380.414 351.528 312.085 1.00 179.45 219 GLN A O 1
ATOM 1549 N N . GLY A 1 220 ? 379.872 350.157 310.386 1.00 144.89 220 GLY A N 1
ATOM 1550 C CA . GLY A 1 220 ? 378.902 349.438 311.196 1.00 144.89 220 GLY A CA 1
ATOM 1551 C C . GLY A 1 220 ? 379.541 348.722 312.371 1.00 144.89 220 GLY A C 1
ATOM 1552 O O . GLY A 1 220 ? 379.073 348.824 313.509 1.00 144.89 220 GLY A O 1
ATOM 1553 N N . ASN A 1 221 ? 380.637 348.002 312.116 1.00 163.09 221 ASN A N 1
ATOM 1554 C CA . ASN A 1 221 ? 381.287 347.290 313.213 1.00 163.09 221 ASN A CA 1
ATOM 1555 C C . ASN A 1 221 ? 381.967 348.251 314.183 1.00 163.09 221 ASN A C 1
ATOM 1556 O O . ASN A 1 221 ? 382.016 347.979 315.388 1.00 163.09 221 ASN A O 1
ATOM 1561 N N . GLU A 1 222 ? 382.481 349.380 313.689 1.00 150.36 222 GLU A N 1
ATOM 1562 C CA . GLU A 1 222 ? 383.051 350.385 314.578 1.00 150.36 222 GLU A CA 1
ATOM 1563 C C . GLU A 1 222 ? 381.981 351.003 315.468 1.00 150.36 222 GLU A C 1
ATOM 1564 O O . GLU A 1 222 ? 382.220 351.243 316.653 1.00 150.36 222 GLU A O 1
ATOM 1570 N N . GLN A 1 223 ? 380.793 351.265 314.917 1.00 147.92 223 GLN A N 1
ATOM 1571 C CA . GLN A 1 223 ? 379.692 351.763 315.736 1.00 147.92 223 GLN A CA 1
ATOM 1572 C C . GLN A 1 223 ? 379.252 350.722 316.757 1.00 147.92 223 GLN A C 1
ATOM 1573 O O . GLN A 1 223 ? 378.894 351.068 317.891 1.00 147.92 223 GLN A O 1
ATOM 1579 N N . SER A 1 224 ? 379.257 349.444 316.370 1.00 137.50 224 SER A N 1
ATOM 1580 C CA . SER A 1 224 ? 378.952 348.386 317.329 1.00 137.50 224 SER A CA 1
ATOM 1581 C C . SER A 1 224 ? 379.961 348.379 318.471 1.00 137.50 224 SER A C 1
ATOM 1582 O O . SER A 1 224 ? 379.583 348.297 319.646 1.00 137.50 224 SER A O 1
ATOM 1585 N N . LEU A 1 225 ? 381.251 348.478 318.142 1.00 140.01 225 LEU A N 1
ATOM 1586 C CA . LEU A 1 225 ? 382.275 348.564 319.177 1.00 140.01 225 LEU A CA 1
ATOM 1587 C C . LEU A 1 225 ? 382.116 349.825 320.015 1.00 140.01 225 LEU A C 1
ATOM 1588 O O . LEU A 1 225 ? 382.427 349.819 321.208 1.00 140.01 225 LEU A O 1
ATOM 1593 N N . GLN A 1 226 ? 381.630 350.911 319.414 1.00 129.41 226 GLN A N 1
ATOM 1594 C CA . GLN A 1 226 ? 381.432 352.148 320.162 1.00 129.41 226 GLN A CA 1
ATOM 1595 C C . GLN A 1 226 ? 380.308 352.009 321.181 1.00 129.41 226 GLN A C 1
ATOM 1596 O O . GLN A 1 226 ? 380.453 352.439 322.331 1.00 129.41 226 GLN A O 1
ATOM 1602 N N . LYS A 1 227 ? 379.175 351.424 320.783 1.00 124.51 227 LYS A N 1
ATOM 1603 C CA . LYS A 1 227 ? 378.120 351.206 321.770 1.00 124.51 227 LYS A CA 1
ATOM 1604 C C . LYS A 1 227 ? 378.541 350.173 322.808 1.00 124.51 227 LYS A C 1
ATOM 1605 O O . LYS A 1 227 ? 378.133 350.265 323.972 1.00 124.51 227 LYS A O 1
ATOM 1611 N N . ASP A 1 228 ? 379.363 349.195 322.418 1.00 127.04 228 ASP A N 1
ATOM 1612 C CA . ASP A 1 228 ? 379.937 348.290 323.408 1.00 127.04 228 ASP A CA 1
ATOM 1613 C C . ASP A 1 228 ? 380.806 349.052 324.401 1.00 127.04 228 ASP A C 1
ATOM 1614 O O . ASP A 1 228 ? 380.778 348.774 325.604 1.00 127.04 228 ASP A O 1
ATOM 1619 N N . LEU A 1 229 ? 381.587 350.016 323.912 1.00 100.32 229 LEU A N 1
ATOM 1620 C CA . LEU A 1 229 ? 382.401 350.840 324.798 1.00 100.32 229 LEU A CA 1
ATOM 1621 C C . LEU A 1 229 ? 381.531 351.675 325.727 1.00 100.32 229 LEU A C 1
ATOM 1622 O O . LEU A 1 229 ? 381.873 351.872 326.895 1.00 100.32 229 LEU A O 1
ATOM 1627 N N . ASP A 1 230 ? 380.414 352.194 325.217 1.00 88.90 230 ASP A N 1
ATOM 1628 C CA . ASP A 1 230 ? 379.493 352.940 326.072 1.00 88.90 230 ASP A CA 1
ATOM 1629 C C . ASP A 1 230 ? 378.890 352.045 327.150 1.00 88.90 230 ASP A C 1
ATOM 1630 O O . ASP A 1 230 ? 378.721 352.469 328.299 1.00 88.90 230 ASP A O 1
ATOM 1635 N N . GLN A 1 906 ? 391.598 353.501 323.509 1.00 148.09 906 GLN A N 1
ATOM 1636 C CA . GLN A 1 906 ? 391.870 352.808 322.253 1.00 148.09 906 GLN A CA 1
ATOM 1637 C C . GLN A 1 906 ? 390.661 352.853 321.330 1.00 148.09 906 GLN A C 1
ATOM 1638 O O . GLN A 1 906 ? 390.796 353.099 320.126 1.00 148.09 906 GLN A O 1
ATOM 1644 N N . GLN A 1 907 ? 389.467 352.619 321.878 1.00 150.25 907 GLN A N 1
ATOM 1645 C CA . GLN A 1 907 ? 388.252 352.739 321.082 1.00 150.25 907 GLN A CA 1
ATOM 1646 C C . GLN A 1 907 ? 387.939 354.193 320.755 1.00 150.25 907 GLN A C 1
ATOM 1647 O O . GLN A 1 907 ? 387.422 354.485 319.670 1.00 150.25 907 GLN A O 1
ATOM 1653 N N . SER A 1 908 ? 388.244 355.116 321.673 1.00 140.17 908 SER A N 1
ATOM 1654 C CA . SER A 1 908 ? 387.974 356.528 321.419 1.00 140.17 908 SER A CA 1
ATOM 1655 C C . SER A 1 908 ? 388.823 357.067 320.276 1.00 140.17 908 SER A C 1
ATOM 1656 O O . SER A 1 908 ? 388.394 357.984 319.569 1.00 140.17 908 SER A O 1
ATOM 1659 N N . LYS A 1 909 ? 390.028 356.523 320.089 1.00 148.69 909 LYS A N 1
ATOM 1660 C CA . LYS A 1 909 ? 390.866 356.946 318.971 1.00 148.69 909 LYS A CA 1
ATOM 1661 C C . LYS A 1 909 ? 390.249 356.536 317.639 1.00 148.69 909 LYS A C 1
ATOM 1662 O O . LYS A 1 909 ? 390.492 357.175 316.608 1.00 148.69 909 LYS A O 1
ATOM 1668 N N . ASP A 1 910 ? 389.445 355.476 317.641 1.00 171.41 910 ASP A N 1
ATOM 1669 C CA . ASP A 1 910 ? 388.782 355.031 316.427 1.00 171.41 910 ASP A CA 1
ATOM 1670 C C . ASP A 1 910 ? 387.489 355.819 316.216 1.00 171.41 910 ASP A C 1
ATOM 1671 O O . ASP A 1 910 ? 387.118 356.686 317.013 1.00 171.41 910 ASP A O 1
ATOM 1676 N N . LEU A 1 911 ? 386.810 355.513 315.105 1.00 171.23 911 LEU A N 1
ATOM 1677 C CA . LEU A 1 911 ? 385.554 356.131 314.681 1.00 171.23 911 LEU A CA 1
ATOM 1678 C C . LEU A 1 911 ? 385.777 357.548 314.156 1.00 171.23 911 LEU A C 1
ATOM 1679 O O . LEU A 1 911 ? 384.856 358.164 313.610 1.00 171.23 911 LEU A O 1
ATOM 1684 N N . GLU A 1 912 ? 386.997 358.070 314.279 1.00 187.37 912 GLU A N 1
ATOM 1685 C CA . GLU A 1 912 ? 387.337 359.359 313.684 1.00 187.37 912 GLU A CA 1
ATOM 1686 C C . GLU A 1 912 ? 388.110 359.178 312.383 1.00 187.37 912 GLU A C 1
ATOM 1687 O O . GLU A 1 912 ? 387.740 359.747 311.352 1.00 187.37 912 GLU A O 1
ATOM 1693 N N . THR A 1 913 ? 389.187 358.391 312.417 1.00 185.94 913 THR A N 1
ATOM 1694 C CA . THR A 1 913 ? 389.890 358.052 311.185 1.00 185.94 913 THR A CA 1
ATOM 1695 C C . THR A 1 913 ? 388.992 357.256 310.246 1.00 185.94 913 THR A C 1
ATOM 1696 O O . THR A 1 913 ? 389.019 357.463 309.027 1.00 185.94 913 THR A O 1
ATOM 1700 N N . ILE A 1 914 ? 388.191 356.343 310.798 1.00 194.00 914 ILE A N 1
ATOM 1701 C CA . ILE A 1 914 ? 387.275 355.554 309.978 1.00 194.00 914 ILE A CA 1
ATOM 1702 C C . ILE A 1 914 ? 386.254 356.460 309.301 1.00 194.00 914 ILE A C 1
ATOM 1703 O O . ILE A 1 914 ? 385.993 356.342 308.098 1.00 194.00 914 ILE A O 1
ATOM 1708 N N . LYS A 1 915 ? 385.666 357.384 310.065 1.00 197.50 915 LYS A N 1
ATOM 1709 C CA . LYS A 1 915 ? 384.667 358.279 309.491 1.00 197.50 915 LYS A CA 1
ATOM 1710 C C . LYS A 1 915 ? 385.297 359.262 308.513 1.00 197.50 915 LYS A C 1
ATOM 1711 O O . LYS A 1 915 ? 384.679 359.619 307.506 1.00 197.50 915 LYS A O 1
ATOM 1717 N N . ALA A 1 916 ? 386.525 359.708 308.787 1.00 213.28 916 ALA A N 1
ATOM 1718 C CA . ALA A 1 916 ? 387.216 360.575 307.839 1.00 213.28 916 ALA A CA 1
ATOM 1719 C C . ALA A 1 916 ? 387.471 359.856 306.519 1.00 213.28 916 ALA A C 1
ATOM 1720 O O . ALA A 1 916 ? 387.257 360.424 305.441 1.00 213.28 916 ALA A O 1
ATOM 1722 N N . LYS A 1 917 ? 387.928 358.602 306.585 1.00 194.63 917 LYS A N 1
ATOM 1723 C CA . LYS A 1 917 ? 388.147 357.828 305.367 1.00 194.63 917 LYS A CA 1
ATOM 1724 C C . LYS A 1 917 ? 386.839 357.590 304.624 1.00 194.63 917 LYS A C 1
ATOM 1725 O O . LYS A 1 917 ? 386.792 357.673 303.390 1.00 194.63 917 LYS A O 1
ATOM 1731 N N . LEU A 1 918 ? 385.766 357.286 305.359 1.00 186.82 918 LEU A N 1
ATOM 1732 C CA . LEU A 1 918 ? 384.465 357.094 304.727 1.00 186.82 918 LEU A CA 1
ATOM 1733 C C . LEU A 1 918 ? 384.000 358.366 304.031 1.00 186.82 918 LEU A C 1
ATOM 1734 O O . LEU A 1 918 ? 383.487 358.316 302.908 1.00 186.82 918 LEU A O 1
ATOM 1739 N N . LYS A 1 919 ? 384.173 359.516 304.686 1.00 199.55 919 LYS A N 1
ATOM 1740 C CA . LYS A 1 919 ? 383.772 360.782 304.087 1.00 199.55 919 LYS A CA 1
ATOM 1741 C C . LYS A 1 919 ? 384.596 361.088 302.844 1.00 199.55 919 LYS A C 1
ATOM 1742 O O . LYS A 1 919 ? 384.059 361.570 301.843 1.00 199.55 919 LYS A O 1
ATOM 1748 N N . GLU A 1 920 ? 385.904 360.820 302.889 1.00 238.94 920 GLU A N 1
ATOM 1749 C CA . GLU A 1 920 ? 386.740 361.051 301.714 1.00 238.94 920 GLU A CA 1
ATOM 1750 C C . GLU A 1 920 ? 386.322 360.157 300.553 1.00 238.94 920 GLU A C 1
ATOM 1751 O O . GLU A 1 920 ? 386.225 360.616 299.407 1.00 238.94 920 GLU A O 1
ATOM 1757 N N . ASP A 1 921 ? 386.071 358.875 300.830 1.00 229.99 921 ASP A N 1
ATOM 1758 C CA . ASP A 1 921 ? 385.641 357.965 299.773 1.00 229.99 921 ASP A CA 1
ATOM 1759 C C . ASP A 1 921 ? 384.297 358.389 299.195 1.00 229.99 921 ASP A C 1
ATOM 1760 O O . ASP A 1 921 ? 384.104 358.364 297.974 1.00 229.99 921 ASP A O 1
ATOM 1765 N N . HIS A 1 922 ? 383.358 358.789 300.056 1.00 195.54 922 HIS A N 1
ATOM 1766 C CA . HIS A 1 922 ? 382.058 359.239 299.573 1.00 195.54 922 HIS A CA 1
ATOM 1767 C C . HIS A 1 922 ? 382.186 360.516 298.753 1.00 195.54 922 HIS A C 1
ATOM 1768 O O . HIS A 1 922 ? 381.496 360.685 297.743 1.00 195.54 922 HIS A O 1
ATOM 1775 N N . ALA A 1 923 ? 383.061 361.432 299.177 1.00 221.13 923 ALA A N 1
ATOM 1776 C CA . ALA A 1 923 ? 383.274 362.668 298.434 1.00 221.13 923 ALA A CA 1
ATOM 1777 C C . ALA A 1 923 ? 383.886 362.404 297.066 1.00 221.13 923 ALA A C 1
ATOM 1778 O O . ALA A 1 923 ? 383.547 363.090 296.097 1.00 221.13 923 ALA A O 1
ATOM 1780 N N . VAL A 1 924 ? 384.804 361.440 296.972 1.00 220.09 924 VAL A N 1
ATOM 1781 C CA . VAL A 1 924 ? 385.353 361.071 295.670 1.00 220.09 924 VAL A CA 1
ATOM 1782 C C . VAL A 1 924 ? 384.287 360.408 294.803 1.00 220.09 924 VAL A C 1
ATOM 1783 O O . VAL A 1 924 ? 384.186 360.681 293.601 1.00 220.09 924 VAL A O 1
ATOM 1787 N N . LEU A 1 925 ? 383.481 359.526 295.394 1.00 231.67 925 LEU A N 1
ATOM 1788 C CA . LEU A 1 925 ? 382.523 358.740 294.624 1.00 231.67 925 LEU A CA 1
ATOM 1789 C C . LEU A 1 925 ? 381.316 359.547 294.154 1.00 231.67 925 LEU A C 1
ATOM 1790 O O . LEU A 1 925 ? 380.808 359.296 293.056 1.00 231.67 925 LEU A O 1
ATOM 1795 N N . GLU A 1 926 ? 380.842 360.501 294.953 1.00 216.59 926 GLU A N 1
ATOM 1796 C CA . GLU A 1 926 ? 379.548 361.125 294.676 1.00 216.59 926 GLU A CA 1
ATOM 1797 C C . GLU A 1 926 ? 379.484 361.863 293.343 1.00 216.59 926 GLU A C 1
ATOM 1798 O O . GLU A 1 926 ? 378.549 361.595 292.567 1.00 216.59 926 GLU A O 1
ATOM 1804 N N . PRO A 1 927 ? 380.400 362.783 293.007 1.00 230.87 927 PRO A N 1
ATOM 1805 C CA . PRO A 1 927 ? 380.196 363.577 291.782 1.00 230.87 927 PRO A CA 1
ATOM 1806 C C . PRO A 1 927 ? 380.176 362.751 290.508 1.00 230.87 927 PRO A C 1
ATOM 1807 O O . PRO A 1 927 ? 379.408 363.064 289.589 1.00 230.87 927 PRO A O 1
ATOM 1811 N N . LYS A 1 928 ? 380.992 361.697 290.426 1.00 217.07 928 LYS A N 1
ATOM 1812 C CA . LYS A 1 928 ? 381.068 360.922 289.190 1.00 217.07 928 LYS A CA 1
ATOM 1813 C C . LYS A 1 928 ? 379.751 360.208 288.903 1.00 217.07 928 LYS A C 1
ATOM 1814 O O . LYS A 1 928 ? 379.186 360.339 287.809 1.00 217.07 928 LYS A O 1
ATOM 1820 N N . LEU A 1 929 ? 379.231 359.465 289.884 1.00 231.86 929 LEU A N 1
ATOM 1821 C CA . LEU A 1 929 ? 377.947 358.804 289.680 1.00 231.86 929 LEU A CA 1
ATOM 1822 C C . LEU A 1 929 ? 376.814 359.813 289.572 1.00 231.86 929 LEU A C 1
ATOM 1823 O O . LEU A 1 929 ? 375.830 359.565 288.874 1.00 231.86 929 LEU A O 1
ATOM 1828 N N . ASP A 1 930 ? 376.932 360.961 290.243 1.00 235.04 930 ASP A N 1
ATOM 1829 C CA . ASP A 1 930 ? 375.904 361.987 290.099 1.00 235.04 930 ASP A CA 1
ATOM 1830 C C . ASP A 1 930 ? 375.816 362.476 288.658 1.00 235.04 930 ASP A C 1
ATOM 1831 O O . ASP A 1 930 ? 374.723 362.554 288.083 1.00 235.04 930 ASP A O 1
ATOM 1836 N N . ASP A 1 931 ? 376.961 362.802 288.049 1.00 241.05 931 ASP A N 1
ATOM 1837 C CA . ASP A 1 931 ? 376.932 363.272 286.667 1.00 241.05 931 ASP A CA 1
ATOM 1838 C C . ASP A 1 931 ? 376.515 362.156 285.715 1.00 241.05 931 ASP A C 1
ATOM 1839 O O . ASP A 1 931 ? 375.793 362.405 284.744 1.00 241.05 931 ASP A O 1
ATOM 1844 N N . ILE A 1 932 ? 376.944 360.919 285.983 1.00 233.74 932 ILE A N 1
ATOM 1845 C CA . ILE A 1 932 ? 376.532 359.801 285.135 1.00 233.74 932 ILE A CA 1
ATOM 1846 C C . ILE A 1 932 ? 375.020 359.615 285.190 1.00 233.74 932 ILE A C 1
ATOM 1847 O O . ILE A 1 932 ? 374.362 359.425 284.157 1.00 233.74 932 ILE A O 1
ATOM 1852 N N . VAL A 1 933 ? 374.444 359.671 286.394 1.00 225.98 933 VAL A N 1
ATOM 1853 C CA . VAL A 1 933 ? 373.003 359.503 286.552 1.00 225.98 933 VAL A CA 1
ATOM 1854 C C . VAL A 1 933 ? 372.256 360.652 285.890 1.00 225.98 933 VAL A C 1
ATOM 1855 O O . VAL A 1 933 ? 371.226 360.446 285.239 1.00 225.98 933 VAL A O 1
ATOM 1859 N N . SER A 1 934 ? 372.762 361.879 286.038 1.00 236.02 934 SER A N 1
ATOM 1860 C CA . SER A 1 934 ? 372.124 363.013 285.378 1.00 236.02 934 SER A CA 1
ATOM 1861 C C . SER A 1 934 ? 372.140 362.848 283.863 1.00 236.02 934 SER A C 1
ATOM 1862 O O . SER A 1 934 ? 371.131 363.100 283.193 1.00 236.02 934 SER A O 1
ATOM 1865 N N . LYS A 1 935 ? 373.273 362.409 283.309 1.00 241.84 935 LYS A N 1
ATOM 1866 C CA . LYS A 1 935 ? 373.370 362.221 281.865 1.00 241.84 935 LYS A CA 1
ATOM 1867 C C . LYS A 1 935 ? 372.429 361.127 281.377 1.00 241.84 935 LYS A C 1
ATOM 1868 O O . LYS A 1 935 ? 371.744 361.298 280.360 1.00 241.84 935 LYS A O 1
ATOM 1874 N N . ILE A 1 936 ? 372.378 359.993 282.083 1.00 237.79 936 ILE A N 1
ATOM 1875 C CA . ILE A 1 936 ? 371.518 358.903 281.631 1.00 237.79 936 ILE A CA 1
ATOM 1876 C C . ILE A 1 936 ? 370.049 359.280 281.785 1.00 237.79 936 ILE A C 1
ATOM 1877 O O . ILE A 1 936 ? 369.212 358.893 280.964 1.00 237.79 936 ILE A O 1
ATOM 1882 N N . SER A 1 937 ? 369.709 360.050 282.823 1.00 237.12 937 SER A N 1
ATOM 1883 C CA . SER A 1 937 ? 368.336 360.523 282.974 1.00 237.12 937 SER A CA 1
ATOM 1884 C C . SER A 1 937 ? 367.959 361.494 281.862 1.00 237.12 937 SER A C 1
ATOM 1885 O O . SER A 1 937 ? 366.837 361.447 281.341 1.00 237.12 937 SER A O 1
ATOM 1888 N N . ALA A 1 938 ? 368.879 362.388 281.489 1.00 240.65 938 ALA A N 1
ATOM 1889 C CA . ALA A 1 938 ? 368.615 363.298 280.380 1.00 240.65 938 ALA A CA 1
ATOM 1890 C C . ALA A 1 938 ? 368.424 362.533 279.077 1.00 240.65 938 ALA A C 1
ATOM 1891 O O . ALA A 1 938 ? 367.531 362.856 278.282 1.00 240.65 938 ALA A O 1
ATOM 1893 N N . ARG A 1 939 ? 369.257 361.517 278.839 1.00 242.24 939 ARG A N 1
ATOM 1894 C CA . ARG A 1 939 ? 369.091 360.688 277.648 1.00 242.24 939 ARG A CA 1
ATOM 1895 C C . ARG A 1 939 ? 367.760 359.945 277.677 1.00 242.24 939 ARG A C 1
ATOM 1896 O O . ARG A 1 939 ? 367.084 359.826 276.649 1.00 242.24 939 ARG A O 1
ATOM 1904 N N . PHE A 1 940 ? 367.369 359.440 278.849 1.00 235.01 940 PHE A N 1
ATOM 1905 C CA . PHE A 1 940 ? 366.085 358.763 278.987 1.00 235.01 940 PHE A CA 1
ATOM 1906 C C . PHE A 1 940 ? 364.933 359.701 278.649 1.00 235.01 940 PHE A C 1
ATOM 1907 O O . PHE A 1 940 ? 364.001 359.320 277.932 1.00 235.01 940 PHE A O 1
ATOM 1915 N N . ALA A 1 941 ? 364.987 360.936 279.151 1.00 248.52 941 ALA A N 1
ATOM 1916 C CA . ALA A 1 941 ? 363.936 361.904 278.853 1.00 248.52 941 ALA A CA 1
ATOM 1917 C C . ALA A 1 941 ? 363.904 362.258 277.370 1.00 248.52 941 ALA A C 1
ATOM 1918 O O . ALA A 1 941 ? 362.825 362.338 276.767 1.00 248.52 941 ALA A O 1
ATOM 1920 N N . ARG A 1 942 ? 365.075 362.472 276.763 1.00 257.10 942 ARG A N 1
ATOM 1921 C CA . ARG A 1 942 ? 365.106 362.855 275.356 1.00 257.10 942 ARG A CA 1
ATOM 1922 C C . ARG A 1 942 ? 364.702 361.699 274.449 1.00 257.10 942 ARG A C 1
ATOM 1923 O O . ARG A 1 942 ? 364.261 361.927 273.317 1.00 257.10 942 ARG A O 1
ATOM 1931 N N . LEU A 1 943 ? 364.846 360.459 274.922 1.00 244.81 943 LEU A N 1
ATOM 1932 C CA . LEU A 1 943 ? 364.392 359.315 274.142 1.00 244.81 943 LEU A CA 1
ATOM 1933 C C . LEU A 1 943 ? 362.918 359.011 274.377 1.00 244.81 943 LEU A C 1
ATOM 1934 O O . LEU A 1 943 ? 362.265 358.430 273.505 1.00 244.81 943 LEU A O 1
ATOM 1939 N N . PHE A 1 944 ? 362.382 359.388 275.539 1.00 274.37 944 PHE A N 1
ATOM 1940 C CA . PHE A 1 944 ? 360.975 359.160 275.839 1.00 274.37 944 PHE A CA 1
ATOM 1941 C C . PHE A 1 944 ? 360.078 360.318 275.427 1.00 274.37 944 PHE A C 1
ATOM 1942 O O . PHE A 1 944 ? 358.852 360.185 275.507 1.00 274.37 944 PHE A O 1
ATOM 1950 N N . ASN A 1 945 ? 360.655 361.448 275.006 1.00 305.24 945 ASN A N 1
ATOM 1951 C CA . ASN A 1 945 ? 359.835 362.575 274.571 1.00 305.24 945 ASN A CA 1
ATOM 1952 C C . ASN A 1 945 ? 358.921 362.198 273.409 1.00 305.24 945 ASN A C 1
ATOM 1953 O O . ASN A 1 945 ? 357.775 362.658 273.350 1.00 305.24 945 ASN A O 1
ATOM 1958 N N . ASN A 1 946 ? 359.401 361.364 272.481 1.00 306.40 946 ASN A N 1
ATOM 1959 C CA . ASN A 1 946 ? 358.569 360.971 271.346 1.00 306.40 946 ASN A CA 1
ATOM 1960 C C . ASN A 1 946 ? 357.357 360.167 271.801 1.00 306.40 946 ASN A C 1
ATOM 1961 O O . ASN A 1 946 ? 356.277 360.265 271.207 1.00 306.40 946 ASN A O 1
ATOM 1966 N N . VAL A 1 947 ? 357.518 359.362 272.856 1.00 295.97 947 VAL A N 1
ATOM 1967 C CA . VAL A 1 947 ? 356.397 358.634 273.439 1.00 295.97 947 VAL A CA 1
ATOM 1968 C C . VAL A 1 947 ? 355.390 359.566 274.097 1.00 295.97 947 VAL A C 1
ATOM 1969 O O . VAL A 1 947 ? 354.250 359.161 274.355 1.00 295.97 947 VAL A O 1
ATOM 1973 N N . GLY A 1 948 ? 355.763 360.820 274.328 1.00 291.28 948 GLY A N 1
ATOM 1974 C CA . GLY A 1 948 ? 354.931 361.724 275.101 1.00 291.28 948 GLY A CA 1
ATOM 1975 C C . GLY A 1 948 ? 354.865 361.347 276.563 1.00 291.28 948 GLY A C 1
ATOM 1976 O O . GLY A 1 948 ? 353.800 361.455 277.184 1.00 291.28 948 GLY A O 1
ATOM 1977 N N . SER A 1 949 ? 355.985 360.904 277.130 1.00 295.55 949 SER A N 1
ATOM 1978 C CA . SER A 1 949 ? 356.050 360.484 278.519 1.00 295.55 949 SER A CA 1
ATOM 1979 C C . SER A 1 949 ? 357.320 361.037 279.149 1.00 295.55 949 SER A C 1
ATOM 1980 O O . SER A 1 949 ? 358.322 361.276 278.470 1.00 295.55 949 SER A O 1
ATOM 1983 N N . ALA A 1 950 ? 357.266 361.239 280.461 1.00 280.23 950 ALA A N 1
ATOM 1984 C CA . ALA A 1 950 ? 358.392 361.751 281.230 1.00 280.23 950 ALA A CA 1
ATOM 1985 C C . ALA A 1 950 ? 358.976 360.630 282.077 1.00 280.23 950 ALA A C 1
ATOM 1986 O O . ALA A 1 950 ? 358.245 359.954 282.808 1.00 280.23 950 ALA A O 1
ATOM 1988 N N . GLY A 1 951 ? 360.287 360.438 281.977 1.00 260.44 951 GLY A N 1
ATOM 1989 C CA . GLY A 1 951 ? 360.955 359.405 282.745 1.00 260.44 951 GLY A CA 1
ATOM 1990 C C . GLY A 1 951 ? 362.422 359.717 282.908 1.00 260.44 951 GLY A C 1
ATOM 1991 O O . GLY A 1 951 ? 363.053 360.299 282.019 1.00 260.44 951 GLY A O 1
ATOM 1992 N N . ALA A 1 952 ? 362.970 359.323 284.055 1.00 246.08 952 ALA A N 1
ATOM 1993 C CA . ALA A 1 952 ? 364.373 359.555 284.356 1.00 246.08 952 ALA A CA 1
ATOM 1994 C C . ALA A 1 952 ? 364.915 358.371 285.142 1.00 246.08 952 ALA A C 1
ATOM 1995 O O . ALA A 1 952 ? 364.202 357.780 285.957 1.00 246.08 952 ALA A O 1
ATOM 1997 N N . VAL A 1 953 ? 366.176 358.032 284.890 1.00 242.10 953 VAL A N 1
ATOM 1998 C CA . VAL A 1 953 ? 366.850 356.945 285.591 1.00 242.10 953 VAL A CA 1
ATOM 1999 C C . VAL A 1 953 ? 367.497 357.549 286.833 1.00 242.10 953 VAL A C 1
ATOM 2000 O O . VAL A 1 953 ? 368.586 358.121 286.766 1.00 242.10 953 VAL A O 1
ATOM 2004 N N . ARG A 1 954 ? 366.824 357.423 287.972 1.00 253.48 954 ARG A N 1
ATOM 2005 C CA . ARG A 1 954 ? 367.300 357.997 289.220 1.00 253.48 954 ARG A CA 1
ATOM 2006 C C . ARG A 1 954 ? 368.035 356.942 290.037 1.00 253.48 954 ARG A C 1
ATOM 2007 O O . ARG A 1 954 ? 367.677 355.763 290.027 1.00 253.48 954 ARG A O 1
ATOM 2015 N N . LEU A 1 955 ? 369.077 357.375 290.737 1.00 236.80 955 LEU A N 1
ATOM 2016 C CA . LEU A 1 955 ? 369.843 356.512 291.632 1.00 236.80 955 LEU A CA 1
ATOM 2017 C C . LEU A 1 955 ? 369.555 356.958 293.061 1.00 236.80 955 LEU A C 1
ATOM 2018 O O . LEU A 1 955 ? 370.170 357.903 293.564 1.00 236.80 955 LEU A O 1
ATOM 2023 N N . GLU A 1 956 ? 368.612 356.279 293.709 1.00 217.56 956 GLU A N 1
ATOM 2024 C CA . GLU A 1 956 ? 368.313 356.568 295.103 1.00 217.56 956 GLU A CA 1
ATOM 2025 C C . GLU A 1 956 ? 369.445 356.061 295.985 1.00 217.56 956 GLU A C 1
ATOM 2026 O O . GLU A 1 956 ? 369.878 354.909 295.861 1.00 217.56 956 GLU A O 1
ATOM 2032 N N . LYS A 1 957 ? 369.918 356.924 296.884 1.00 218.10 957 LYS A N 1
ATOM 2033 C CA . LYS A 1 957 ? 371.104 356.664 297.698 1.00 218.10 957 LYS A CA 1
ATOM 2034 C C . LYS A 1 957 ? 370.740 356.772 299.172 1.00 218.10 957 LYS A C 1
ATOM 2035 O O . LYS A 1 957 ? 370.851 357.854 299.771 1.00 218.10 957 LYS A O 1
ATOM 2041 N N . PRO A 1 958 ? 370.299 355.680 299.799 1.00 210.63 958 PRO A N 1
ATOM 2042 C CA . PRO A 1 958 ? 370.097 355.698 301.254 1.00 210.63 958 PRO A CA 1
ATOM 2043 C C . PRO A 1 958 ? 371.415 355.815 302.004 1.00 210.63 958 PRO A C 1
ATOM 2044 O O . PRO A 1 958 ? 372.481 355.900 301.386 1.00 210.63 958 PRO A O 1
ATOM 2048 N N . LYS A 1 959 ? 371.353 355.824 303.338 1.00 208.67 959 LYS A N 1
ATOM 2049 C CA . LYS A 1 959 ? 372.573 355.951 304.129 1.00 208.67 959 LYS A CA 1
ATOM 2050 C C . LYS A 1 959 ? 373.517 354.781 303.881 1.00 208.67 959 LYS A C 1
ATOM 2051 O O . LYS A 1 959 ? 374.731 354.971 303.744 1.00 208.67 959 LYS A O 1
ATOM 2057 N N . ASP A 1 960 ? 372.981 353.565 303.819 1.00 218.83 960 ASP A N 1
ATOM 2058 C CA . ASP A 1 960 ? 373.787 352.400 303.480 1.00 218.83 960 ASP A CA 1
ATOM 2059 C C . ASP A 1 960 ? 374.109 352.419 301.991 1.00 218.83 960 ASP A C 1
ATOM 2060 O O . ASP A 1 960 ? 373.217 352.606 301.157 1.00 218.83 960 ASP A O 1
ATOM 2065 N N . TYR A 1 961 ? 375.387 352.226 301.660 1.00 201.93 961 TYR A N 1
ATOM 2066 C CA . TYR A 1 961 ? 375.813 352.322 300.268 1.00 201.93 961 TYR A CA 1
ATOM 2067 C C . TYR A 1 961 ? 375.263 351.182 299.421 1.00 201.93 961 TYR A C 1
ATOM 2068 O O . TYR A 1 961 ? 374.920 351.392 298.252 1.00 201.93 961 TYR A O 1
ATOM 2077 N N . ALA A 1 962 ? 375.170 349.974 299.981 1.00 195.43 962 ALA A N 1
ATOM 2078 C CA . ALA A 1 962 ? 374.630 348.846 299.232 1.00 195.43 962 ALA A CA 1
ATOM 2079 C C . ALA A 1 962 ? 373.130 348.951 299.000 1.00 195.43 962 ALA A C 1
ATOM 2080 O O . ALA A 1 962 ? 372.609 348.253 298.123 1.00 195.43 962 ALA A O 1
ATOM 2082 N N . GLU A 1 963 ? 372.429 349.794 299.752 1.00 196.57 963 GLU A N 1
ATOM 2083 C CA . GLU A 1 963 ? 370.994 349.967 299.584 1.00 196.57 963 GLU A CA 1
ATOM 2084 C C . GLU A 1 963 ? 370.644 350.938 298.465 1.00 196.57 963 GLU A C 1
ATOM 2085 O O . GLU A 1 963 ? 369.457 351.162 298.209 1.00 196.57 963 GLU A O 1
ATOM 2091 N N . TRP A 1 964 ? 371.642 351.524 297.807 1.00 212.05 964 TRP A N 1
ATOM 2092 C CA . TRP A 1 964 ? 371.379 352.371 296.653 1.00 212.05 964 TRP A CA 1
ATOM 2093 C C . TRP A 1 964 ? 370.697 351.559 295.560 1.00 212.05 964 TRP A C 1
ATOM 2094 O O . TRP A 1 964 ? 371.110 350.440 295.245 1.00 212.05 964 TRP A O 1
ATOM 2105 N N . LYS A 1 965 ? 369.642 352.126 294.980 1.00 223.82 965 LYS A N 1
ATOM 2106 C CA . LYS A 1 965 ? 368.841 351.410 293.998 1.00 223.82 965 LYS A CA 1
ATOM 2107 C C . LYS A 1 965 ? 368.530 352.328 292.825 1.00 223.82 965 LYS A C 1
ATOM 2108 O O . LYS A 1 965 ? 368.773 353.535 292.872 1.00 223.82 965 LYS A O 1
ATOM 2114 N N . ILE A 1 966 ? 367.998 351.735 291.761 1.00 228.81 966 ILE A N 1
ATOM 2115 C CA . ILE A 1 966 ? 367.702 352.445 290.522 1.00 228.81 966 ILE A CA 1
ATOM 2116 C C . ILE A 1 966 ? 366.193 352.503 290.343 1.00 228.81 966 ILE A C 1
ATOM 2117 O O . ILE A 1 966 ? 365.508 351.476 290.430 1.00 228.81 966 ILE A O 1
ATOM 2122 N N . GLU A 1 967 ? 365.679 353.704 290.097 1.00 241.33 967 GLU A N 1
ATOM 2123 C CA . GLU A 1 967 ? 364.261 353.935 289.870 1.00 241.33 967 GLU A CA 1
ATOM 2124 C C . GLU A 1 967 ? 364.041 354.452 288.456 1.00 241.33 967 GLU A C 1
ATOM 2125 O O . GLU A 1 967 ? 364.768 355.335 287.983 1.00 241.33 967 GLU A O 1
ATOM 2131 N N . ILE A 1 968 ? 363.037 353.893 287.786 1.00 240.73 968 ILE A N 1
ATOM 2132 C CA . ILE A 1 968 ? 362.649 354.293 286.440 1.00 240.73 968 ILE A CA 1
ATOM 2133 C C . ILE A 1 968 ? 361.236 354.852 286.506 1.00 240.73 968 ILE A C 1
ATOM 2134 O O . ILE A 1 968 ? 360.320 354.180 286.994 1.00 240.73 968 ILE A O 1
ATOM 2139 N N . MET A 1 969 ? 361.063 356.076 286.018 1.00 254.11 969 MET A N 1
ATOM 2140 C CA . MET A 1 969 ? 359.770 356.742 286.047 1.00 254.11 969 MET A CA 1
ATOM 2141 C C . MET A 1 969 ? 359.031 356.449 284.747 1.00 254.11 969 MET A C 1
ATOM 2142 O O . MET A 1 969 ? 359.581 356.641 283.658 1.00 254.11 969 MET A O 1
ATOM 2147 N N . VAL A 1 970 ? 357.790 355.982 284.862 1.00 257.06 970 VAL A N 1
ATOM 2148 C CA . VAL A 1 970 ? 357.000 355.557 283.712 1.00 257.06 970 VAL A CA 1
ATOM 2149 C C . VAL A 1 970 ? 355.800 356.484 283.565 1.00 257.06 970 VAL A C 1
ATOM 2150 O O . VAL A 1 970 ? 355.120 356.796 284.550 1.00 257.06 970 VAL A O 1
ATOM 2154 N N . LYS A 1 971 ? 355.564 356.947 282.334 1.00 260.21 971 LYS A N 1
ATOM 2155 C CA . LYS A 1 971 ? 354.440 357.826 282.039 1.00 260.21 971 LYS A CA 1
ATOM 2156 C C . LYS A 1 971 ? 353.776 357.482 280.708 1.00 260.21 971 LYS A C 1
ATOM 2157 O O . LYS A 1 971 ? 352.836 358.178 280.302 1.00 260.21 971 LYS A O 1
ATOM 2163 N N . PHE A 1 972 ? 354.220 356.424 280.022 1.00 255.16 972 PHE A N 1
ATOM 2164 C CA . PHE A 1 972 ? 353.656 356.095 278.716 1.00 255.16 972 PHE A CA 1
ATOM 2165 C C . PHE A 1 972 ? 352.174 355.755 278.809 1.00 255.16 972 PHE A C 1
ATOM 2166 O O . PHE A 1 972 ? 351.426 355.977 277.850 1.00 255.16 972 PHE A O 1
ATOM 2174 N N . ARG A 1 973 ? 351.732 355.221 279.944 1.00 266.55 973 ARG A N 1
ATOM 2175 C CA . ARG A 1 973 ? 350.326 354.940 280.190 1.00 266.55 973 ARG A CA 1
ATOM 2176 C C . ARG A 1 973 ? 349.877 355.726 281.412 1.00 266.55 973 ARG A C 1
ATOM 2177 O O . ARG A 1 973 ? 350.504 355.642 282.474 1.00 266.55 973 ARG A O 1
ATOM 2185 N N . ASP A 1 974 ? 348.796 356.494 281.257 1.00 269.63 974 ASP A N 1
ATOM 2186 C CA . ASP A 1 974 ? 348.301 357.308 282.362 1.00 269.63 974 ASP A CA 1
ATOM 2187 C C . ASP A 1 974 ? 347.805 356.440 283.512 1.00 269.63 974 ASP A C 1
ATOM 2188 O O . ASP A 1 974 ? 348.001 356.781 284.684 1.00 269.63 974 ASP A O 1
ATOM 2193 N N . ASN A 1 975 ? 347.154 355.317 283.195 1.00 290.19 975 ASN A N 1
ATOM 2194 C CA . ASN A 1 975 ? 346.637 354.438 284.239 1.00 290.19 975 ASN A CA 1
ATOM 2195 C C . ASN A 1 975 ? 347.764 353.843 285.075 1.00 290.19 975 ASN A C 1
ATOM 2196 O O . ASN A 1 975 ? 347.647 353.736 286.301 1.00 290.19 975 ASN A O 1
ATOM 2201 N N . ALA A 1 976 ? 348.856 353.450 284.434 1.00 287.52 976 ALA A N 1
ATOM 2202 C CA . ALA A 1 976 ? 349.967 352.831 285.148 1.00 287.52 976 ALA A CA 1
ATOM 2203 C C . ALA A 1 976 ? 350.689 353.866 286.000 1.00 287.52 976 ALA A C 1
ATOM 2204 O O . ALA A 1 976 ? 351.152 354.882 285.465 1.00 287.52 976 ALA A O 1
ATOM 2206 N N . PRO A 1 977 ? 350.810 353.660 287.307 1.00 289.44 977 PRO A N 1
ATOM 2207 C CA . PRO A 1 977 ? 351.520 354.622 288.154 1.00 289.44 977 PRO A CA 1
ATOM 2208 C C . PRO A 1 977 ? 353.030 354.494 287.992 1.00 289.44 977 PRO A C 1
ATOM 2209 O O . PRO A 1 977 ? 353.547 353.544 287.403 1.00 289.44 977 PRO A O 1
ATOM 2213 N N . LEU A 1 978 ? 353.735 355.480 288.541 1.00 259.98 978 LEU A N 1
ATOM 2214 C CA . LEU A 1 978 ? 355.189 355.523 288.437 1.00 259.98 978 LEU A CA 1
ATOM 2215 C C . LEU A 1 978 ? 355.796 354.442 289.324 1.00 259.98 978 LEU A C 1
ATOM 2216 O O . LEU A 1 978 ? 355.705 354.515 290.554 1.00 259.98 978 LEU A O 1
ATOM 2221 N N . LYS A 1 979 ? 356.418 353.444 288.702 1.00 248.23 979 LYS A N 1
ATOM 2222 C CA . LYS A 1 979 ? 356.922 352.290 289.432 1.00 248.23 979 LYS A CA 1
ATOM 2223 C C . LYS A 1 979 ? 358.060 351.662 288.641 1.00 248.23 979 LYS A C 1
ATOM 2224 O O . LYS A 1 979 ? 358.337 352.040 287.501 1.00 248.23 979 LYS A O 1
ATOM 2230 N N . LYS A 1 980 ? 358.719 350.693 289.272 1.00 220.44 980 LYS A N 1
ATOM 2231 C CA . LYS A 1 980 ? 359.811 349.977 288.630 1.00 220.44 980 LYS A CA 1
ATOM 2232 C C . LYS A 1 980 ? 359.290 349.136 287.469 1.00 220.44 980 LYS A C 1
ATOM 2233 O O . LYS A 1 980 ? 358.141 348.686 287.463 1.00 220.44 980 LYS A O 1
ATOM 2239 N N . LEU A 1 981 ? 360.151 348.933 286.474 1.00 225.80 981 LEU A N 1
ATOM 2240 C CA . LEU A 1 981 ? 359.767 348.180 285.287 1.00 225.80 981 LEU A CA 1
ATOM 2241 C C . LEU A 1 981 ? 359.480 346.725 285.639 1.00 225.80 981 LEU A C 1
ATOM 2242 O O . LEU A 1 981 ? 360.270 346.072 286.327 1.00 225.80 981 LEU A O 1
ATOM 2247 N N . ASP A 1 982 ? 358.346 346.219 285.159 1.00 257.55 982 ASP A N 1
ATOM 2248 C CA . ASP A 1 982 ? 357.954 344.838 285.402 1.00 257.55 982 ASP A CA 1
ATOM 2249 C C . ASP A 1 982 ? 356.986 344.394 284.314 1.00 257.55 982 ASP A C 1
ATOM 2250 O O . ASP A 1 982 ? 356.219 345.199 283.779 1.00 257.55 982 ASP A O 1
ATOM 2255 N N . SER A 1 983 ? 357.037 343.099 283.992 1.00 275.69 983 SER A N 1
ATOM 2256 C CA . SER A 1 983 ? 356.276 342.572 282.862 1.00 275.69 983 SER A CA 1
ATOM 2257 C C . SER A 1 983 ? 354.797 342.396 283.183 1.00 275.69 983 SER A C 1
ATOM 2258 O O . SER A 1 983 ? 353.944 342.639 282.323 1.00 275.69 983 SER A O 1
ATOM 2261 N N . HIS A 1 984 ? 354.473 341.960 284.400 1.00 234.98 984 HIS A N 1
ATOM 2262 C CA . HIS A 1 984 ? 353.108 341.533 284.688 1.00 234.98 984 HIS A CA 1
ATOM 2263 C C . HIS A 1 984 ? 352.153 342.719 284.766 1.00 234.98 984 HIS A C 1
ATOM 2264 O O . HIS A 1 984 ? 351.043 342.670 284.222 1.00 234.98 984 HIS A O 1
ATOM 2271 N N . THR A 1 985 ? 352.564 343.796 285.439 1.00 258.18 985 THR A N 1
ATOM 2272 C CA . THR A 1 985 ? 351.671 344.939 285.603 1.00 258.18 985 THR A CA 1
ATOM 2273 C C . THR A 1 985 ? 351.537 345.737 284.311 1.00 258.18 985 THR A C 1
ATOM 2274 O O . THR A 1 985 ? 350.431 346.151 283.943 1.00 258.18 985 THR A O 1
ATOM 2278 N N . GLN A 1 986 ? 352.644 345.964 283.613 1.00 246.20 986 GLN A N 1
ATOM 2279 C CA . GLN A 1 986 ? 352.643 346.784 282.412 1.00 246.20 986 GLN A CA 1
ATOM 2280 C C . GLN A 1 986 ? 352.420 345.929 281.168 1.00 246.20 986 GLN A C 1
ATOM 2281 O O . GLN A 1 986 ? 352.552 344.704 281.190 1.00 246.20 986 GLN A O 1
ATOM 2287 N N . SER A 1 987 ? 352.069 346.598 280.073 1.00 272.26 987 SER A N 1
ATOM 2288 C CA . SER A 1 987 ? 351.896 345.909 278.806 1.00 272.26 987 SER A CA 1
ATOM 2289 C C . SER A 1 987 ? 353.253 345.530 278.217 1.00 272.26 987 SER A C 1
ATOM 2290 O O . SER A 1 987 ? 354.287 346.130 278.524 1.00 272.26 987 SER A O 1
ATOM 2293 N N . GLY A 1 988 ? 353.237 344.508 277.359 1.00 275.52 988 GLY A N 1
ATOM 2294 C CA . GLY A 1 988 ? 354.477 344.036 276.766 1.00 275.52 988 GLY A CA 1
ATOM 2295 C C . GLY A 1 988 ? 355.119 345.053 275.842 1.00 275.52 988 GLY A C 1
ATOM 2296 O O . GLY A 1 988 ? 356.338 345.242 275.866 1.00 275.52 988 GLY A O 1
ATOM 2297 N N . GLY A 1 989 ? 354.311 345.719 275.015 1.00 285.74 989 GLY A N 1
ATOM 2298 C CA . GLY A 1 989 ? 354.866 346.652 274.049 1.00 285.74 989 GLY A CA 1
ATOM 2299 C C . GLY A 1 989 ? 355.510 347.867 274.687 1.00 285.74 989 GLY A C 1
ATOM 2300 O O . GLY A 1 989 ? 356.610 348.273 274.300 1.00 285.74 989 GLY A O 1
ATOM 2301 N N . GLU A 1 990 ? 354.837 348.467 275.671 1.00 286.04 990 GLU A N 1
ATOM 2302 C CA . GLU A 1 990 ? 355.396 349.636 276.342 1.00 286.04 990 GLU A CA 1
ATOM 2303 C C . GLU A 1 990 ? 356.670 349.278 277.096 1.00 286.04 990 GLU A C 1
ATOM 2304 O O . GLU A 1 990 ? 357.646 350.037 277.076 1.00 286.04 990 GLU A O 1
ATOM 2310 N N . ARG A 1 991 ? 356.680 348.120 277.760 1.00 293.53 991 ARG A N 1
ATOM 2311 C CA . ARG A 1 991 ? 357.880 347.669 278.456 1.00 293.53 991 ARG A CA 1
ATOM 2312 C C . ARG A 1 991 ? 359.027 347.429 277.483 1.00 293.53 991 ARG A C 1
ATOM 2313 O O . ARG A 1 991 ? 360.178 347.792 277.764 1.00 293.53 991 ARG A O 1
ATOM 2321 N N . ALA A 1 992 ? 358.735 346.807 276.338 1.00 272.18 992 ALA A N 1
ATOM 2322 C CA . ALA A 1 992 ? 359.771 346.572 275.338 1.00 272.18 992 ALA A CA 1
ATOM 2323 C C . ALA A 1 992 ? 360.329 347.885 274.808 1.00 272.18 992 ALA A C 1
ATOM 2324 O O . ALA A 1 992 ? 361.546 348.030 274.647 1.00 272.18 992 ALA A O 1
ATOM 2326 N N . VAL A 1 993 ? 359.456 348.858 274.542 1.00 268.13 993 VAL A N 1
ATOM 2327 C CA . VAL A 1 993 ? 359.918 350.161 274.073 1.00 268.13 993 VAL A CA 1
ATOM 2328 C C . VAL A 1 993 ? 360.789 350.829 275.129 1.00 268.13 993 VAL A C 1
ATOM 2329 O O . VAL A 1 993 ? 361.841 351.402 274.817 1.00 268.13 993 VAL A O 1
ATOM 2333 N N . SER A 1 994 ? 360.371 350.758 276.395 1.00 266.07 994 SER A N 1
ATOM 2334 C CA . SER A 1 994 ? 361.132 351.388 277.468 1.00 266.07 994 SER A CA 1
ATOM 2335 C C . SER A 1 994 ? 362.517 350.768 277.604 1.00 266.07 994 SER A C 1
ATOM 2336 O O . SER A 1 994 ? 363.522 351.482 277.705 1.00 266.07 994 SER A O 1
ATOM 2339 N N . THR A 1 995 ? 362.594 349.435 277.598 1.00 251.35 995 THR A N 1
ATOM 2340 C CA . THR A 1 995 ? 363.896 348.793 277.752 1.00 251.35 995 THR A CA 1
ATOM 2341 C C . THR A 1 995 ? 364.771 348.992 276.518 1.00 251.35 995 THR A C 1
ATOM 2342 O O . THR A 1 995 ? 365.994 349.119 276.646 1.00 251.35 995 THR A O 1
ATOM 2346 N N . VAL A 1 996 ? 364.172 349.054 275.325 1.00 266.89 996 VAL A N 1
ATOM 2347 C CA . VAL A 1 996 ? 364.950 349.338 274.122 1.00 266.89 996 VAL A CA 1
ATOM 2348 C C . VAL A 1 996 ? 365.530 350.745 274.186 1.00 266.89 996 VAL A C 1
ATOM 2349 O O . VAL A 1 996 ? 366.700 350.965 273.851 1.00 266.89 996 VAL A O 1
ATOM 2353 N N . LEU A 1 997 ? 364.726 351.718 274.621 1.00 242.75 997 LEU A N 1
ATOM 2354 C CA . LEU A 1 997 ? 365.233 353.079 274.762 1.00 242.75 997 LEU A CA 1
ATOM 2355 C C . LEU A 1 997 ? 366.320 353.158 275.826 1.00 242.75 997 LEU A C 1
ATOM 2356 O O . LEU A 1 997 ? 367.294 353.906 275.673 1.00 242.75 997 LEU A O 1
ATOM 2361 N N . TYR A 1 998 ? 366.173 352.398 276.915 1.00 255.89 998 TYR A N 1
ATOM 2362 C CA . TYR A 1 998 ? 367.218 352.370 277.933 1.00 255.89 998 TYR A CA 1
ATOM 2363 C C . TYR A 1 998 ? 368.512 351.787 277.374 1.00 255.89 998 TYR A C 1
ATOM 2364 O O . TYR A 1 998 ? 369.606 352.269 277.690 1.00 255.89 998 TYR A O 1
ATOM 2373 N N . MET A 1 999 ? 368.406 350.741 276.549 1.00 238.78 999 MET A N 1
ATOM 2374 C CA . MET A 1 999 ? 369.583 350.223 275.854 1.00 238.78 999 MET A CA 1
ATOM 2375 C C . MET A 1 999 ? 370.206 351.286 274.957 1.00 238.78 999 MET A C 1
ATOM 2376 O O . MET A 1 999 ? 371.431 351.453 274.936 1.00 238.78 999 MET A O 1
ATOM 2381 N N . ILE A 1 1000 ? 369.374 352.013 274.208 1.00 250.11 1000 ILE A N 1
ATOM 2382 C CA . ILE A 1 1000 ? 369.881 353.025 273.281 1.00 250.11 1000 ILE A CA 1
ATOM 2383 C C . ILE A 1 1000 ? 370.616 354.125 274.036 1.00 250.11 1000 ILE A C 1
ATOM 2384 O O . ILE A 1 1000 ? 371.650 354.627 273.579 1.00 250.11 1000 ILE A O 1
ATOM 2389 N N . ALA A 1 1001 ? 370.094 354.518 275.200 1.00 232.53 1001 ALA A N 1
ATOM 2390 C CA . ALA A 1 1001 ? 370.722 355.587 275.970 1.00 232.53 1001 ALA A CA 1
ATOM 2391 C C . ALA A 1 1001 ? 372.152 355.228 276.357 1.00 232.53 1001 ALA A C 1
ATOM 2392 O O . ALA A 1 1001 ? 373.037 356.092 276.363 1.00 232.53 1001 ALA A O 1
ATOM 2394 N N . LEU A 1 1002 ? 372.399 353.963 276.680 1.00 221.96 1002 LEU A N 1
ATOM 2395 C CA . LEU A 1 1002 ? 373.737 353.505 277.054 1.00 221.96 1002 LEU A CA 1
ATOM 2396 C C . LEU A 1 1002 ? 374.526 352.982 275.853 1.00 221.96 1002 LEU A C 1
ATOM 2397 O O . LEU A 1 1002 ? 375.124 351.911 275.877 1.00 221.96 1002 LEU A O 1
ATOM 2402 N N . GLN A 1 1003 ? 374.580 353.785 274.791 1.00 228.59 1003 GLN A N 1
ATOM 2403 C CA . GLN A 1 1003 ? 375.326 353.425 273.591 1.00 228.59 1003 GLN A CA 1
ATOM 2404 C C . GLN A 1 1003 ? 376.427 354.420 273.262 1.00 228.59 1003 GLN A C 1
ATOM 2405 O O . GLN A 1 1003 ? 377.563 354.012 272.992 1.00 228.59 1003 GLN A O 1
ATOM 2411 N N . GLU A 1 1004 ? 376.122 355.721 273.267 1.00 234.48 1004 GLU A N 1
ATOM 2412 C CA . GLU A 1 1004 ? 377.145 356.721 272.978 1.00 234.48 1004 GLU A CA 1
ATOM 2413 C C . GLU A 1 1004 ? 378.244 356.711 274.033 1.00 234.48 1004 GLU A C 1
ATOM 2414 O O . GLU A 1 1004 ? 379.428 356.854 273.705 1.00 234.48 1004 GLU A O 1
ATOM 2420 N N . PHE A 1 1005 ? 377.871 356.554 275.305 1.00 221.47 1005 PHE A N 1
ATOM 2421 C CA . PHE A 1 1005 ? 378.872 356.476 276.365 1.00 221.47 1005 PHE A CA 1
ATOM 2422 C C . PHE A 1 1005 ? 379.764 355.253 276.191 1.00 221.47 1005 PHE A C 1
ATOM 2423 O O . PHE A 1 1005 ? 380.981 355.328 276.393 1.00 221.47 1005 PHE A O 1
ATOM 2431 N N . THR A 1 1006 ? 379.177 354.118 275.820 1.00 231.90 1006 THR A N 1
ATOM 2432 C CA . THR A 1 1006 ? 379.959 352.913 275.592 1.00 231.90 1006 THR A CA 1
ATOM 2433 C C . THR A 1 1006 ? 380.808 353.056 274.334 1.00 231.90 1006 THR A C 1
ATOM 2434 O O . THR A 1 1006 ? 380.453 353.769 273.391 1.00 231.90 1006 THR A O 1
ATOM 2438 N N . SER A 1 1007 ? 381.946 352.367 274.328 1.00 221.44 1007 SER A N 1
ATOM 2439 C CA . SER A 1 1007 ? 382.878 352.403 273.211 1.00 221.44 1007 SER A CA 1
ATOM 2440 C C . SER A 1 1007 ? 382.659 351.264 272.223 1.00 221.44 1007 SER A C 1
ATOM 2441 O O . SER A 1 1007 ? 383.480 351.079 271.319 1.00 221.44 1007 SER A O 1
ATOM 2444 N N . ALA A 1 1008 ? 381.586 350.497 272.381 1.00 216.88 1008 ALA A N 1
ATOM 2445 C CA . ALA A 1 1008 ? 381.292 349.424 271.443 1.00 216.88 1008 ALA A CA 1
ATOM 2446 C C . ALA A 1 1008 ? 380.990 350.009 270.067 1.00 216.88 1008 ALA A C 1
ATOM 2447 O O . ALA A 1 1008 ? 380.236 350.988 269.967 1.00 216.88 1008 ALA A O 1
ATOM 2449 N N . PRO A 1 1009 ? 381.559 349.456 268.993 1.00 217.94 1009 PRO A N 1
ATOM 2450 C CA . PRO A 1 1009 ? 381.284 350.007 267.656 1.00 217.94 1009 PRO A CA 1
ATOM 2451 C C . PRO A 1 1009 ? 379.818 349.957 267.270 1.00 217.94 1009 PRO A C 1
ATOM 2452 O O . PRO A 1 1009 ? 379.344 350.851 266.557 1.00 217.94 1009 PRO A O 1
ATOM 2456 N N . PHE A 1 1010 ? 379.082 348.943 267.719 1.00 218.81 1010 PHE A N 1
ATOM 2457 C CA . PHE A 1 1010 ? 377.679 348.805 267.360 1.00 218.81 1010 PHE A CA 1
ATOM 2458 C C . PHE A 1 1010 ? 376.979 347.920 268.380 1.00 218.81 1010 PHE A C 1
ATOM 2459 O O . PHE A 1 1010 ? 377.618 347.238 269.186 1.00 218.81 1010 PHE A O 1
ATOM 2467 N N . ARG A 1 1011 ? 375.649 347.944 268.336 1.00 226.48 1011 ARG A N 1
ATOM 2468 C CA . ARG A 1 1011 ? 374.801 347.134 269.200 1.00 226.48 1011 ARG A CA 1
ATOM 2469 C C . ARG A 1 1011 ? 373.905 346.261 268.334 1.00 226.48 1011 ARG A C 1
ATOM 2470 O O . ARG A 1 1011 ? 373.500 346.674 267.243 1.00 226.48 1011 ARG A O 1
ATOM 2478 N N . VAL A 1 1012 ? 373.605 345.057 268.814 1.00 260.05 1012 VAL A N 1
ATOM 2479 C CA . VAL A 1 1012 ? 372.800 344.090 268.080 1.00 260.05 1012 VAL A CA 1
ATOM 2480 C C . VAL A 1 1012 ? 371.537 343.801 268.877 1.00 260.05 1012 VAL A C 1
ATOM 2481 O O . VAL A 1 1012 ? 371.606 343.471 270.068 1.00 260.05 1012 VAL A O 1
ATOM 2485 N N . VAL A 1 1013 ? 370.387 343.921 268.220 1.00 244.16 1013 VAL A N 1
ATOM 2486 C CA . VAL A 1 1013 ? 369.089 343.639 268.819 1.00 244.16 1013 VAL A CA 1
ATOM 2487 C C . VAL A 1 1013 ? 368.367 342.624 267.941 1.00 244.16 1013 VAL A C 1
ATOM 2488 O O . VAL A 1 1013 ? 368.358 342.754 266.711 1.00 244.16 1013 VAL A O 1
ATOM 2492 N N . ASP A 1 1014 ? 367.784 341.607 268.570 1.00 247.50 1014 ASP A N 1
ATOM 2493 C CA . ASP A 1 1014 ? 367.100 340.532 267.865 1.00 247.50 1014 ASP A CA 1
ATOM 2494 C C . ASP A 1 1014 ? 365.681 340.393 268.397 1.00 247.50 1014 ASP A C 1
ATOM 2495 O O . ASP A 1 1014 ? 365.432 340.615 269.587 1.00 247.50 1014 ASP A O 1
ATOM 2500 N N . GLU A 1 1015 ? 364.757 340.023 267.507 1.00 242.26 1015 GLU A N 1
ATOM 2501 C CA . GLU A 1 1015 ? 363.341 339.871 267.849 1.00 242.26 1015 GLU A CA 1
ATOM 2502 C C . GLU A 1 1015 ? 362.779 341.150 268.466 1.00 242.26 1015 GLU A C 1
ATOM 2503 O O . GLU A 1 1015 ? 362.075 341.117 269.477 1.00 242.26 1015 GLU A O 1
ATOM 2509 N N . ILE A 1 1016 ? 363.096 342.288 267.854 1.00 249.41 1016 ILE A N 1
ATOM 2510 C CA . ILE A 1 1016 ? 362.698 343.589 268.366 1.00 249.41 1016 ILE A CA 1
ATOM 2511 C C . ILE A 1 1016 ? 361.596 344.220 267.522 1.00 249.41 1016 ILE A C 1
ATOM 2512 O O . ILE A 1 1016 ? 360.586 344.675 268.064 1.00 249.41 1016 ILE A O 1
ATOM 2517 N N . ASN A 1 1017 ? 361.760 344.250 266.197 1.00 280.12 1017 ASN A N 1
ATOM 2518 C CA . ASN A 1 1017 ? 360.740 344.863 265.350 1.00 280.12 1017 ASN A CA 1
ATOM 2519 C C . ASN A 1 1017 ? 359.476 344.031 265.238 1.00 280.12 1017 ASN A C 1
ATOM 2520 O O . ASN A 1 1017 ? 358.507 344.504 264.635 1.00 280.12 1017 ASN A O 1
ATOM 2525 N N . GLN A 1 1018 ? 359.469 342.806 265.759 1.00 267.07 1018 GLN A N 1
ATOM 2526 C CA . GLN A 1 1018 ? 358.225 342.058 265.831 1.00 267.07 1018 GLN A CA 1
ATOM 2527 C C . GLN A 1 1018 ? 357.183 342.909 266.543 1.00 267.07 1018 GLN A C 1
ATOM 2528 O O . GLN A 1 1018 ? 357.494 343.624 267.500 1.00 267.07 1018 GLN A O 1
ATOM 2534 N N . GLY A 1 1019 ? 355.955 342.868 266.034 1.00 250.76 1019 GLY A N 1
ATOM 2535 C CA . GLY A 1 1019 ? 354.972 343.864 266.417 1.00 250.76 1019 GLY A CA 1
ATOM 2536 C C . GLY A 1 1019 ? 354.734 343.911 267.914 1.00 250.76 1019 GLY A C 1
ATOM 2537 O O . GLY A 1 1019 ? 354.545 342.890 268.572 1.00 250.76 1019 GLY A O 1
ATOM 2538 N N . MET A 1 1020 ? 354.768 345.130 268.453 1.00 282.19 1020 MET A N 1
ATOM 2539 C CA . MET A 1 1020 ? 354.270 345.459 269.790 1.00 282.19 1020 MET A CA 1
ATOM 2540 C C . MET A 1 1020 ? 353.092 346.410 269.598 1.00 282.19 1020 MET A C 1
ATOM 2541 O O . MET A 1 1020 ? 353.274 347.631 269.568 1.00 282.19 1020 MET A O 1
ATOM 2546 N N . ASP A 1 1021 ? 351.894 345.845 269.446 1.00 299.65 1021 ASP A N 1
ATOM 2547 C CA . ASP A 1 1021 ? 350.626 346.571 269.400 1.00 299.65 1021 ASP A CA 1
ATOM 2548 C C . ASP A 1 1021 ? 350.489 347.472 268.177 1.00 299.65 1021 ASP A C 1
ATOM 2549 O O . ASP A 1 1021 ? 349.478 348.175 268.047 1.00 299.65 1021 ASP A O 1
ATOM 2554 N N . SER A 1 1022 ? 351.491 347.493 267.293 1.00 283.07 1022 SER A N 1
ATOM 2555 C CA . SER A 1 1022 ? 351.499 348.316 266.085 1.00 283.07 1022 SER A CA 1
ATOM 2556 C C . SER A 1 1022 ? 351.466 349.810 266.400 1.00 283.07 1022 SER A C 1
ATOM 2557 O O . SER A 1 1022 ? 351.420 350.639 265.486 1.00 283.07 1022 SER A O 1
ATOM 2560 N N . ARG A 1 1023 ? 351.487 350.163 267.684 1.00 283.77 1023 ARG A N 1
ATOM 2561 C CA . ARG A 1 1023 ? 351.559 351.548 268.134 1.00 283.77 1023 ARG A CA 1
ATOM 2562 C C . ARG A 1 1023 ? 352.837 351.832 268.908 1.00 283.77 1023 ARG A C 1
ATOM 2563 O O . ARG A 1 1023 ? 353.581 352.759 268.569 1.00 283.77 1023 ARG A O 1
ATOM 2571 N N . ASN A 1 1024 ? 353.108 351.042 269.950 1.00 278.27 1024 ASN A N 1
ATOM 2572 C CA . ASN A 1 1024 ? 354.391 351.135 270.636 1.00 278.27 1024 ASN A CA 1
ATOM 2573 C C . ASN A 1 1024 ? 355.534 350.791 269.690 1.00 278.27 1024 ASN A C 1
ATOM 2574 O O . ASN A 1 1024 ? 356.603 351.409 269.740 1.00 278.27 1024 ASN A O 1
ATOM 2579 N N . GLU A 1 1025 ? 355.324 349.806 268.816 1.00 278.28 1025 GLU A N 1
ATOM 2580 C CA . GLU A 1 1025 ? 356.333 349.496 267.811 1.00 278.28 1025 GLU A CA 1
ATOM 2581 C C . GLU A 1 1025 ? 356.519 350.658 266.843 1.00 278.28 1025 GLU A C 1
ATOM 2582 O O . GLU A 1 1025 ? 357.645 350.955 266.425 1.00 278.28 1025 GLU A O 1
ATOM 2588 N N . ARG A 1 1026 ? 355.430 351.340 266.484 1.00 268.66 1026 ARG A N 1
ATOM 2589 C CA . ARG A 1 1026 ? 355.557 352.507 265.618 1.00 268.66 1026 ARG A CA 1
ATOM 2590 C C . ARG A 1 1026 ? 356.359 353.615 266.293 1.00 268.66 1026 ARG A C 1
ATOM 2591 O O . ARG A 1 1026 ? 357.229 354.231 265.665 1.00 268.66 1026 ARG A O 1
ATOM 2599 N N . ILE A 1 1027 ? 356.095 353.876 267.576 1.00 257.26 1027 ILE A N 1
ATOM 2600 C CA . ILE A 1 1027 ? 356.820 354.956 268.241 1.00 257.26 1027 ILE A CA 1
ATOM 2601 C C . ILE A 1 1027 ? 358.280 354.573 268.479 1.00 257.26 1027 ILE A C 1
ATOM 2602 O O . ILE A 1 1027 ? 359.164 355.438 268.435 1.00 257.26 1027 ILE A O 1
ATOM 2607 N N . VAL A 1 1028 ? 358.574 353.291 268.719 1.00 250.67 1028 VAL A N 1
ATOM 2608 C CA . VAL A 1 1028 ? 359.977 352.919 268.881 1.00 250.67 1028 VAL A CA 1
ATOM 2609 C C . VAL A 1 1028 ? 360.700 352.962 267.537 1.00 250.67 1028 VAL A C 1
ATOM 2610 O O . VAL A 1 1028 ? 361.890 353.290 267.480 1.00 250.67 1028 VAL A O 1
ATOM 2614 N N . HIS A 1 1029 ? 360.006 352.656 266.434 1.00 250.86 1029 HIS A N 1
ATOM 2615 C CA . HIS A 1 1029 ? 360.600 352.879 265.118 1.00 250.86 1029 HIS A CA 1
ATOM 2616 C C . HIS A 1 1029 ? 360.858 354.360 264.869 1.00 250.86 1029 HIS A C 1
ATOM 2617 O O . HIS A 1 1029 ? 361.871 354.725 264.265 1.00 250.86 1029 HIS A O 1
ATOM 2624 N N . LYS A 1 1030 ? 359.944 355.227 265.309 1.00 248.50 1030 LYS A N 1
ATOM 2625 C CA . LYS A 1 1030 ? 360.181 356.663 265.187 1.00 248.50 1030 LYS A CA 1
ATOM 2626 C C . LYS A 1 1030 ? 361.398 357.091 266.001 1.00 248.50 1030 LYS A C 1
ATOM 2627 O O . LYS A 1 1030 ? 362.204 357.913 265.547 1.00 248.50 1030 LYS A O 1
ATOM 2633 N N . ALA A 1 1031 ? 361.543 356.544 267.210 1.00 237.36 1031 ALA A N 1
ATOM 2634 C CA . ALA A 1 1031 ? 362.719 356.837 268.024 1.00 237.36 1031 ALA A CA 1
ATOM 2635 C C . ALA A 1 1031 ? 363.994 356.346 267.349 1.00 237.36 1031 ALA A C 1
ATOM 2636 O O . ALA A 1 1031 ? 365.028 357.021 267.389 1.00 237.36 1031 ALA A O 1
ATOM 2638 N N . MET A 1 1032 ? 363.940 355.161 266.737 1.00 226.95 1032 MET A N 1
ATOM 2639 C CA . MET A 1 1032 ? 365.092 354.641 266.008 1.00 226.95 1032 MET A CA 1
ATOM 2640 C C . MET A 1 1032 ? 365.435 355.532 264.819 1.00 226.95 1032 MET A C 1
ATOM 2641 O O . MET A 1 1032 ? 366.614 355.778 264.540 1.00 226.95 1032 MET A O 1
ATOM 2646 N N . VAL A 1 1033 ? 364.418 356.033 264.113 1.00 238.08 1033 VAL A N 1
ATOM 2647 C CA . VAL A 1 1033 ? 364.656 356.976 263.021 1.00 238.08 1033 VAL A CA 1
ATOM 2648 C C . VAL A 1 1033 ? 365.341 358.232 263.543 1.00 238.08 1033 VAL A C 1
ATOM 2649 O O . VAL A 1 1033 ? 366.321 358.713 262.960 1.00 238.08 1033 VAL A O 1
ATOM 2653 N N . GLU A 1 1034 ? 364.840 358.777 264.654 1.00 229.20 1034 GLU A N 1
ATOM 2654 C CA . GLU A 1 1034 ? 365.425 359.992 265.215 1.00 229.20 1034 GLU A CA 1
ATOM 2655 C C . GLU A 1 1034 ? 366.869 359.764 265.643 1.00 229.20 1034 GLU A C 1
ATOM 2656 O O . GLU A 1 1034 ? 367.729 360.630 265.441 1.00 229.20 1034 GLU A O 1
ATOM 2662 N N . ASN A 1 1035 ? 367.153 358.607 266.244 1.00 215.25 1035 ASN A N 1
ATOM 2663 C CA . ASN A 1 1035 ? 368.526 358.286 266.622 1.00 215.25 1035 ASN A CA 1
ATOM 2664 C C . ASN A 1 1035 ? 369.417 358.145 265.394 1.00 215.25 1035 ASN A C 1
ATOM 2665 O O . ASN A 1 1035 ? 370.568 358.597 265.397 1.00 215.25 1035 ASN A O 1
ATOM 2670 N N . ALA A 1 1036 ? 368.902 357.521 264.332 1.00 205.80 1036 ALA A N 1
ATOM 2671 C CA . ALA A 1 1036 ? 369.665 357.384 263.098 1.00 205.80 1036 ALA A CA 1
ATOM 2672 C C . ALA A 1 1036 ? 369.866 358.716 262.391 1.00 205.80 1036 ALA A C 1
ATOM 2673 O O . ALA A 1 1036 ? 370.771 358.829 261.557 1.00 205.80 1036 ALA A O 1
ATOM 2675 N N . CYS A 1 1037 ? 369.039 359.721 262.694 1.00 224.94 1037 CYS A N 1
ATOM 2676 C CA . CYS A 1 1037 ? 369.264 361.050 262.132 1.00 224.94 1037 CYS A CA 1
ATOM 2677 C C . CYS A 1 1037 ? 370.611 361.607 262.572 1.00 224.94 1037 CYS A C 1
ATOM 2678 O O . CYS A 1 1037 ? 371.329 362.220 261.774 1.00 224.94 1037 CYS A O 1
ATOM 2681 N N . ALA A 1 1038 ? 370.968 361.409 263.838 1.00 247.01 1038 ALA A N 1
ATOM 2682 C CA . ALA A 1 1038 ? 372.294 361.779 264.306 1.00 247.01 1038 ALA A CA 1
ATOM 2683 C C . ALA A 1 1038 ? 373.353 360.928 263.614 1.00 247.01 1038 ALA A C 1
ATOM 2684 O O . ALA A 1 1038 ? 373.159 359.735 263.364 1.00 247.01 1038 ALA A O 1
ATOM 2686 N N . GLU A 1 1039 ? 374.479 361.557 263.293 1.00 298.33 1039 GLU A N 1
ATOM 2687 C CA . GLU A 1 1039 ? 375.540 360.868 262.578 1.00 298.33 1039 GLU A CA 1
ATOM 2688 C C . GLU A 1 1039 ? 376.498 360.188 263.553 1.00 298.33 1039 GLU A C 1
ATOM 2689 O O . GLU A 1 1039 ? 376.486 360.444 264.761 1.00 298.33 1039 GLU A O 1
ATOM 2695 N N . ASN A 1 1040 ? 377.339 359.310 263.001 1.00 224.73 1040 ASN A N 1
ATOM 2696 C CA . ASN A 1 1040 ? 378.304 358.528 263.776 1.00 224.73 1040 ASN A CA 1
ATOM 2697 C C . ASN A 1 1040 ? 377.603 357.732 264.877 1.00 224.73 1040 ASN A C 1
ATOM 2698 O O . ASN A 1 1040 ? 378.024 357.719 266.036 1.00 224.73 1040 ASN A O 1
ATOM 2703 N N . THR A 1 1041 ? 376.517 357.064 264.502 1.00 233.65 1041 THR A N 1
ATOM 2704 C CA . THR A 1 1041 ? 375.747 356.234 265.414 1.00 233.65 1041 THR A CA 1
ATOM 2705 C C . THR A 1 1041 ? 375.994 354.760 265.120 1.00 233.65 1041 THR A C 1
ATOM 2706 O O . THR A 1 1041 ? 376.410 354.380 264.022 1.00 233.65 1041 THR A O 1
ATOM 2710 N N . SER A 1 1042 ? 375.733 353.933 266.127 1.00 208.89 1042 SER A N 1
ATOM 2711 C CA . SER A 1 1042 ? 375.948 352.501 266.003 1.00 208.89 1042 SER A CA 1
ATOM 2712 C C . SER A 1 1042 ? 374.975 351.889 264.999 1.00 208.89 1042 SER A C 1
ATOM 2713 O O . SER A 1 1042 ? 373.830 352.326 264.850 1.00 208.89 1042 SER A O 1
ATOM 2716 N N . GLN A 1 1043 ? 375.449 350.859 264.305 1.00 195.30 1043 GLN A N 1
ATOM 2717 C CA . GLN A 1 1043 ? 374.638 350.115 263.352 1.00 195.30 1043 GLN A CA 1
ATOM 2718 C C . GLN A 1 1043 ? 373.919 348.988 264.077 1.00 195.30 1043 GLN A C 1
ATOM 2719 O O . GLN A 1 1043 ? 374.552 348.183 264.768 1.00 195.30 1043 GLN A O 1
ATOM 2725 N N . TYR A 1 1044 ? 372.602 348.932 263.918 1.00 217.21 1044 TYR A N 1
ATOM 2726 C CA . TYR A 1 1044 ? 371.783 347.899 264.531 1.00 217.21 1044 TYR A CA 1
ATOM 2727 C C . TYR A 1 1044 ? 371.297 346.944 263.449 1.00 217.21 1044 TYR A C 1
ATOM 2728 O O . TYR A 1 1044 ? 370.814 347.378 262.398 1.00 217.21 1044 TYR A O 1
ATOM 2737 N N . PHE A 1 1045 ? 371.431 345.642 263.702 1.00 242.18 1045 PHE A N 1
ATOM 2738 C CA . PHE A 1 1045 ? 370.941 344.617 262.780 1.00 242.18 1045 PHE A CA 1
ATOM 2739 C C . PHE A 1 1045 ? 369.519 344.258 263.199 1.00 242.18 1045 PHE A C 1
ATOM 2740 O O . PHE A 1 1045 ? 369.283 343.470 264.115 1.00 242.18 1045 PHE A O 1
ATOM 2748 N N . LEU A 1 1046 ? 368.558 344.856 262.502 1.00 224.57 1046 LEU A N 1
ATOM 2749 C CA . LEU A 1 1046 ? 367.162 344.744 262.895 1.00 224.57 1046 LEU A CA 1
ATOM 2750 C C . LEU A 1 1046 ? 366.526 343.484 262.315 1.00 224.57 1046 LEU A C 1
ATOM 2751 O O . LEU A 1 1046 ? 366.840 343.055 261.201 1.00 224.57 1046 LEU A O 1
ATOM 2756 N N . ILE A 1 1047 ? 365.615 342.893 263.087 1.00 232.57 1047 ILE A N 1
ATOM 2757 C CA . ILE A 1 1047 ? 364.909 341.674 262.707 1.00 232.57 1047 ILE A CA 1
ATOM 2758 C C . ILE A 1 1047 ? 363.413 341.947 262.762 1.00 232.57 1047 ILE A C 1
ATOM 2759 O O . ILE A 1 1047 ? 362.902 342.421 263.783 1.00 232.57 1047 ILE A O 1
ATOM 2764 N N . THR A 1 1048 ? 362.711 341.633 261.670 1.00 263.40 1048 THR A N 1
ATOM 2765 C CA . THR A 1 1048 ? 361.274 341.884 261.541 1.00 263.40 1048 THR A CA 1
ATOM 2766 C C . THR A 1 1048 ? 360.573 340.583 261.175 1.00 263.40 1048 THR A C 1
ATOM 2767 O O . THR A 1 1048 ? 360.223 340.361 260.007 1.00 263.40 1048 THR A O 1
ATOM 2771 N N . PRO A 1 1049 ? 360.353 339.695 262.149 1.00 265.05 1049 PRO A N 1
ATOM 2772 C CA . PRO A 1 1049 ? 359.662 338.431 261.840 1.00 265.05 1049 PRO A CA 1
ATOM 2773 C C . PRO A 1 1049 ? 358.259 338.622 261.290 1.00 265.05 1049 PRO A C 1
ATOM 2774 O O . PRO A 1 1049 ? 357.823 337.833 260.442 1.00 265.05 1049 PRO A O 1
ATOM 2778 N N . LYS A 1 1050 ? 357.538 339.644 261.745 1.00 274.50 1050 LYS A N 1
ATOM 2779 C CA . LYS A 1 1050 ? 356.170 339.903 261.315 1.00 274.50 1050 LYS A CA 1
ATOM 2780 C C . LYS A 1 1050 ? 356.112 341.248 260.607 1.00 274.50 1050 LYS A C 1
ATOM 2781 O O . LYS A 1 1050 ? 356.604 342.252 261.133 1.00 274.50 1050 LYS A O 1
ATOM 2787 N N . LEU A 1 1051 ? 355.514 341.263 259.419 1.00 282.90 1051 LEU A N 1
ATOM 2788 C CA . LEU A 1 1051 ? 355.411 342.495 258.649 1.00 282.90 1051 LEU A CA 1
ATOM 2789 C C . LEU A 1 1051 ? 354.399 343.442 259.282 1.00 282.90 1051 LEU A C 1
ATOM 2790 O O . LEU A 1 1051 ? 353.349 343.019 259.774 1.00 282.90 1051 LEU A O 1
ATOM 2795 N N . LEU A 1 1052 ? 354.723 344.732 259.270 1.00 252.33 1052 LEU A N 1
ATOM 2796 C CA . LEU A 1 1052 ? 353.868 345.769 259.831 1.00 252.33 1052 LEU A CA 1
ATOM 2797 C C . LEU A 1 1052 ? 353.441 346.710 258.714 1.00 252.33 1052 LEU A C 1
ATOM 2798 O O . LEU A 1 1052 ? 354.279 347.171 257.932 1.00 252.33 1052 LEU A O 1
ATOM 2803 N N . THR A 1 1053 ? 352.143 346.989 258.642 1.00 246.70 1053 THR A N 1
ATOM 2804 C CA . THR A 1 1053 ? 351.613 347.816 257.566 1.00 246.70 1053 THR A CA 1
ATOM 2805 C C . THR A 1 1053 ? 352.011 349.275 257.754 1.00 246.70 1053 THR A C 1
ATOM 2806 O O . THR A 1 1053 ? 351.938 349.821 258.858 1.00 246.70 1053 THR A O 1
ATOM 2810 N N . GLY A 1 1054 ? 352.424 349.908 256.661 1.00 242.45 1054 GLY A N 1
ATOM 2811 C CA . GLY A 1 1054 ? 352.797 351.312 256.692 1.00 242.45 1054 GLY A CA 1
ATOM 2812 C C . GLY A 1 1054 ? 354.033 351.624 257.508 1.00 242.45 1054 GLY A C 1
ATOM 2813 O O . GLY A 1 1054 ? 354.042 352.608 258.259 1.00 242.45 1054 GLY A O 1
ATOM 2814 N N . LEU A 1 1055 ? 355.079 350.811 257.383 1.00 232.52 1055 LEU A N 1
ATOM 2815 C CA . LEU A 1 1055 ? 356.318 351.071 258.101 1.00 232.52 1055 LEU A CA 1
ATOM 2816 C C . LEU A 1 1055 ? 357.001 352.320 257.559 1.00 232.52 1055 LEU A C 1
ATOM 2817 O O . LEU A 1 1055 ? 357.019 352.565 256.350 1.00 232.52 1055 LEU A O 1
ATOM 2822 N N . HIS A 1 1056 ? 357.568 353.112 258.465 1.00 232.64 1056 HIS A N 1
ATOM 2823 C CA . HIS A 1 1056 ? 358.271 354.335 258.101 1.00 232.64 1056 HIS A CA 1
ATOM 2824 C C . HIS A 1 1056 ? 359.710 353.994 257.732 1.00 232.64 1056 HIS A C 1
ATOM 2825 O O . HIS A 1 1056 ? 360.412 353.328 258.501 1.00 232.64 1056 HIS A O 1
ATOM 2832 N N . TYR A 1 1057 ? 360.145 354.450 256.560 1.00 256.75 1057 TYR A N 1
ATOM 2833 C CA . TYR A 1 1057 ? 361.489 354.187 256.054 1.00 256.75 1057 TYR A CA 1
ATOM 2834 C C . TYR A 1 1057 ? 362.235 355.510 255.932 1.00 256.75 1057 TYR A C 1
ATOM 2835 O O . TYR A 1 1057 ? 361.915 356.333 255.067 1.00 256.75 1057 TYR A O 1
ATOM 2844 N N . HIS A 1 1058 ? 363.227 355.708 256.795 1.00 256.18 1058 HIS A N 1
ATOM 2845 C CA . HIS A 1 1058 ? 364.067 356.890 256.716 1.00 256.18 1058 HIS A CA 1
ATOM 2846 C C . HIS A 1 1058 ? 365.024 356.781 255.531 1.00 256.18 1058 HIS A C 1
ATOM 2847 O O . HIS A 1 1058 ? 365.340 355.690 255.049 1.00 256.18 1058 HIS A O 1
ATOM 2854 N N . GLU A 1 1059 ? 365.481 357.939 255.053 1.00 256.25 1059 GLU A N 1
ATOM 2855 C CA . GLU A 1 1059 ? 366.419 357.950 253.936 1.00 256.25 1059 GLU A CA 1
ATOM 2856 C C . GLU A 1 1059 ? 367.782 357.409 254.350 1.00 256.25 1059 GLU A C 1
ATOM 2857 O O . GLU A 1 1059 ? 368.475 356.778 253.543 1.00 256.25 1059 GLU A O 1
ATOM 2863 N N . LYS A 1 1060 ? 368.191 357.654 255.598 1.00 242.14 1060 LYS A N 1
ATOM 2864 C CA . LYS A 1 1060 ? 369.484 357.159 256.061 1.00 242.14 1060 LYS A CA 1
ATOM 2865 C C . LYS A 1 1060 ? 369.526 355.635 256.096 1.00 242.14 1060 LYS A C 1
ATOM 2866 O O . LYS A 1 1060 ? 370.508 355.027 255.654 1.00 242.14 1060 LYS A O 1
ATOM 2872 N N . MET A 1 1061 ? 368.479 355.000 256.614 1.00 249.00 1061 MET A N 1
ATOM 2873 C CA . MET A 1 1061 ? 368.447 353.548 256.698 1.00 249.00 1061 MET A CA 1
ATOM 2874 C C . MET A 1 1061 ? 367.975 352.950 255.378 1.00 249.00 1061 MET A C 1
ATOM 2875 O O . MET A 1 1061 ? 367.285 353.601 254.589 1.00 249.00 1061 MET A O 1
ATOM 2880 N N . ARG A 1 1062 ? 368.367 351.702 255.140 1.00 262.84 1062 ARG A N 1
ATOM 2881 C CA . ARG A 1 1062 ? 367.977 350.971 253.944 1.00 262.84 1062 ARG A CA 1
ATOM 2882 C C . ARG A 1 1062 ? 367.423 349.609 254.338 1.00 262.84 1062 ARG A C 1
ATOM 2883 O O . ARG A 1 1062 ? 367.953 348.948 255.236 1.00 262.84 1062 ARG A O 1
ATOM 2891 N N . ILE A 1 1063 ? 366.354 349.198 253.663 1.00 271.19 1063 ILE A N 1
ATOM 2892 C CA . ILE A 1 1063 ? 365.705 347.925 253.955 1.00 271.19 1063 ILE A CA 1
ATOM 2893 C C . ILE A 1 1063 ? 366.324 346.832 253.096 1.00 271.19 1063 ILE A C 1
ATOM 2894 O O . ILE A 1 1063 ? 366.686 347.057 251.935 1.00 271.19 1063 ILE A O 1
ATOM 2899 N N . HIS A 1 1064 ? 366.456 345.640 253.672 1.00 273.60 1064 HIS A N 1
ATOM 2900 C CA . HIS A 1 1064 ? 366.984 344.477 252.972 1.00 273.60 1064 HIS A CA 1
ATOM 2901 C C . HIS A 1 1064 ? 365.934 343.377 252.973 1.00 273.60 1064 HIS A C 1
ATOM 2902 O O . HIS A 1 1064 ? 365.348 343.074 254.018 1.00 273.60 1064 HIS A O 1
ATOM 2909 N N . CYS A 1 1065 ? 365.702 342.782 251.806 1.00 261.18 1065 CYS A N 1
ATOM 2910 C CA . CYS A 1 1065 ? 364.731 341.710 251.642 1.00 261.18 1065 CYS A CA 1
ATOM 2911 C C . CYS A 1 1065 ? 365.449 340.453 251.175 1.00 261.18 1065 CYS A C 1
ATOM 2912 O O . CYS A 1 1065 ? 366.286 340.511 250.268 1.00 261.18 1065 CYS A O 1
ATOM 2915 N N . VAL A 1 1066 ? 365.124 339.321 251.799 1.00 262.13 1066 VAL A N 1
ATOM 2916 C CA . VAL A 1 1066 ? 365.742 338.040 251.480 1.00 262.13 1066 VAL A CA 1
ATOM 2917 C C . VAL A 1 1066 ? 364.763 337.061 250.859 1.00 262.13 1066 VAL A C 1
ATOM 2918 O O . VAL A 1 1066 ? 365.168 335.947 250.493 1.00 262.13 1066 VAL A O 1
ATOM 2922 N N . MET A 1 1067 ? 363.492 337.431 250.728 1.00 224.78 1067 MET A N 1
ATOM 2923 C CA . MET A 1 1067 ? 362.503 336.530 250.155 1.00 224.78 1067 MET A CA 1
ATOM 2924 C C . MET A 1 1067 ? 362.788 336.282 248.677 1.00 224.78 1067 MET A C 1
ATOM 2925 O O . MET A 1 1067 ? 363.324 337.139 247.968 1.00 224.78 1067 MET A O 1
ATOM 2930 N N . ALA A 1 1068 ? 362.437 335.084 248.219 1.00 227.94 1068 ALA A N 1
ATOM 2931 C CA . ALA A 1 1068 ? 362.651 334.670 246.842 1.00 227.94 1068 ALA A CA 1
ATOM 2932 C C . ALA A 1 1068 ? 361.315 334.417 246.155 1.00 227.94 1068 ALA A C 1
ATOM 2933 O O . ALA A 1 1068 ? 360.348 333.974 246.781 1.00 227.94 1068 ALA A O 1
ATOM 2935 N N . GLY A 1 1069 ? 361.272 334.704 244.857 1.00 256.11 1069 GLY A N 1
ATOM 2936 C CA . GLY A 1 1069 ? 360.076 334.527 244.055 1.00 256.11 1069 GLY A CA 1
ATOM 2937 C C . GLY A 1 1069 ? 360.244 333.390 243.066 1.00 256.11 1069 GLY A C 1
ATOM 2938 O O . GLY A 1 1069 ? 361.356 333.092 242.625 1.00 256.11 1069 GLY A O 1
ATOM 2939 N N . SER A 1 1070 ? 359.124 332.746 242.725 1.00 268.05 1070 SER A N 1
ATOM 2940 C CA . SER A 1 1070 ? 359.167 331.636 241.778 1.00 268.05 1070 SER A CA 1
ATOM 2941 C C . SER A 1 1070 ? 359.628 332.099 240.401 1.00 268.05 1070 SER A C 1
ATOM 2942 O O . SER A 1 1070 ? 360.439 331.429 239.751 1.00 268.05 1070 SER A O 1
ATOM 2945 N N . TRP A 1 1071 ? 359.120 333.243 239.937 1.00 264.75 1071 TRP A N 1
ATOM 2946 C CA . TRP A 1 1071 ? 359.511 333.756 238.630 1.00 264.75 1071 TRP A CA 1
ATOM 2947 C C . TRP A 1 1071 ? 360.925 334.320 238.630 1.00 264.75 1071 TRP A C 1
ATOM 2948 O O . TRP A 1 1071 ? 361.541 334.415 237.563 1.00 264.75 1071 TRP A O 1
ATOM 2959 N N . ILE A 1 1072 ? 361.445 334.695 239.790 1.00 262.06 1072 ILE A N 1
ATOM 2960 C CA . ILE A 1 1072 ? 362.809 335.227 239.876 1.00 262.06 1072 ILE A CA 1
ATOM 2961 C C . ILE A 1 1072 ? 363.804 334.095 239.640 1.00 262.06 1072 ILE A C 1
ATOM 2962 O O . ILE A 1 1072 ? 363.652 333.009 240.226 1.00 262.06 1072 ILE A O 1
ATOM 2967 N N . PRO A 1 1073 ? 364.819 334.288 238.800 1.00 247.94 1073 PRO A N 1
ATOM 2968 C CA . PRO A 1 1073 ? 365.803 333.224 238.566 1.00 247.94 1073 PRO A CA 1
ATOM 2969 C C . PRO A 1 1073 ? 366.613 332.926 239.820 1.00 247.94 1073 PRO A C 1
ATOM 2970 O O . PRO A 1 1073 ? 366.555 333.633 240.828 1.00 247.94 1073 PRO A O 1
ATOM 2974 N N . ASN A 1 1074 ? 367.381 331.842 239.739 1.00 262.86 1074 ASN A N 1
ATOM 2975 C CA . ASN A 1 1074 ? 368.212 331.431 240.860 1.00 262.86 1074 ASN A CA 1
ATOM 2976 C C . ASN A 1 1074 ? 369.292 332.478 241.127 1.00 262.86 1074 ASN A C 1
ATOM 2977 O O . ASN A 1 1074 ? 369.878 333.020 240.184 1.00 262.86 1074 ASN A O 1
ATOM 2982 N N . PRO A 1 1075 ? 369.565 332.795 242.397 1.00 273.02 1075 PRO A N 1
ATOM 2983 C CA . PRO A 1 1075 ? 370.568 333.837 242.690 1.00 273.02 1075 PRO A CA 1
ATOM 2984 C C . PRO A 1 1075 ? 371.952 333.532 242.142 1.00 273.02 1075 PRO A C 1
ATOM 2985 O O . PRO A 1 1075 ? 372.657 334.454 241.713 1.00 273.02 1075 PRO A O 1
ATOM 2989 N N . SER A 1 1076 ? 372.366 332.263 242.149 1.00 260.49 1076 SER A N 1
ATOM 2990 C CA . SER A 1 1076 ? 373.704 331.921 241.675 1.00 260.49 1076 SER A CA 1
ATOM 2991 C C . SER A 1 1076 ? 373.845 332.158 240.176 1.00 260.49 1076 SER A C 1
ATOM 2992 O O . SER A 1 1076 ? 374.862 332.695 239.720 1.00 260.49 1076 SER A O 1
ATOM 2995 N N . GLU A 1 1077 ? 372.838 331.765 239.394 1.00 257.13 1077 GLU A N 1
ATOM 2996 C CA . GLU A 1 1077 ? 372.924 331.899 237.944 1.00 257.13 1077 GLU A CA 1
ATOM 2997 C C . GLU A 1 1077 ? 372.743 333.340 237.483 1.00 257.13 1077 GLU A C 1
ATOM 2998 O O . GLU A 1 1077 ? 373.269 333.717 236.430 1.00 257.13 1077 GLU A O 1
ATOM 3004 N N . ASP A 1 1078 ? 372.011 334.151 238.243 1.00 275.63 1078 ASP A N 1
ATOM 3005 C CA . ASP A 1 1078 ? 371.753 335.531 237.855 1.00 275.63 1078 ASP A CA 1
ATOM 3006 C C . ASP A 1 1078 ? 372.799 336.443 238.482 1.00 275.63 1078 ASP A C 1
ATOM 3007 O O . ASP A 1 1078 ? 372.875 336.521 239.716 1.00 275.63 1078 ASP A O 1
ATOM 3012 N N . PRO A 1 1079 ? 373.623 337.132 237.687 1.00 259.83 1079 PRO A N 1
ATOM 3013 C CA . PRO A 1 1079 ? 374.690 337.962 238.275 1.00 259.83 1079 PRO A CA 1
ATOM 3014 C C . PRO A 1 1079 ? 374.185 339.077 239.176 1.00 259.83 1079 PRO A C 1
ATOM 3015 O O . PRO A 1 1079 ? 374.856 339.410 240.161 1.00 259.83 1079 PRO A O 1
ATOM 3019 N N . LYS A 1 1080 ? 373.031 339.666 238.875 1.00 255.32 1080 LYS A N 1
ATOM 3020 C CA . LYS A 1 1080 ? 372.524 340.799 239.638 1.00 255.32 1080 LYS A CA 1
ATOM 3021 C C . LYS A 1 1080 ? 371.602 340.390 240.779 1.00 255.32 1080 LYS A C 1
ATOM 3022 O O . LYS A 1 1080 ? 371.147 341.260 241.529 1.00 255.32 1080 LYS A O 1
ATOM 3028 N N . MET A 1 1081 ? 371.313 339.100 240.929 1.00 258.72 1081 MET A N 1
ATOM 3029 C CA . MET A 1 1081 ? 370.428 338.621 241.982 1.00 258.72 1081 MET A CA 1
ATOM 3030 C C . MET A 1 1081 ? 371.185 338.199 243.238 1.00 258.72 1081 MET A C 1
ATOM 3031 O O . MET A 1 1081 ? 370.555 337.927 244.267 1.00 258.72 1081 MET A O 1
ATOM 3036 N N . ILE A 1 1082 ? 372.519 338.169 243.190 1.00 291.56 1082 ILE A N 1
ATOM 3037 C CA . ILE A 1 1082 ? 373.297 337.749 244.353 1.00 291.56 1082 ILE A CA 1
ATOM 3038 C C . ILE A 1 1082 ? 373.084 338.710 245.518 1.00 291.56 1082 ILE A C 1
ATOM 3039 O O . ILE A 1 1082 ? 373.042 338.296 246.683 1.00 291.56 1082 ILE A O 1
ATOM 3044 N N . HIS A 1 1083 ? 372.934 340.000 245.228 1.00 287.70 1083 HIS A N 1
ATOM 3045 C CA . HIS A 1 1083 ? 372.659 340.983 246.266 1.00 287.70 1083 HIS A CA 1
ATOM 3046 C C . HIS A 1 1083 ? 371.171 340.987 246.591 1.00 287.70 1083 HIS A C 1
ATOM 3047 O O . HIS A 1 1083 ? 370.329 341.041 245.688 1.00 287.70 1083 HIS A O 1
ATOM 3054 N N . PHE A 1 1084 ? 370.849 340.927 247.879 1.00 274.81 1084 PHE A N 1
ATOM 3055 C CA . PHE A 1 1084 ? 369.472 340.888 248.351 1.00 274.81 1084 PHE A CA 1
ATOM 3056 C C . PHE A 1 1084 ? 369.157 342.161 249.122 1.00 274.81 1084 PHE A C 1
ATOM 3057 O O . PHE A 1 1084 ? 369.872 342.513 250.067 1.00 274.81 1084 PHE A O 1
ATOM 3065 N N . GLY A 1 1085 ? 368.088 342.841 248.720 1.00 276.77 1085 GLY A N 1
ATOM 3066 C CA . GLY A 1 1085 ? 367.674 344.063 249.394 1.00 276.77 1085 GLY A CA 1
ATOM 3067 C C . GLY A 1 1085 ? 368.685 345.185 249.315 1.00 276.77 1085 GLY A C 1
ATOM 3068 O O . GLY A 1 1085 ? 368.901 345.894 250.306 1.00 276.77 1085 GLY A O 1
ATOM 3069 N N . GLU A 1 1086 ? 369.313 345.365 248.155 1.00 303.78 1086 GLU A N 1
ATOM 3070 C CA . GLU A 1 1086 ? 370.298 346.420 247.963 1.00 303.78 1086 GLU A CA 1
ATOM 3071 C C . GLU A 1 1086 ? 370.004 347.150 246.663 1.00 303.78 1086 GLU A C 1
ATOM 3072 O O . GLU A 1 1086 ? 369.752 346.514 245.635 1.00 303.78 1086 GLU A O 1
ATOM 3078 N N . THR A 1 1087 ? 370.036 348.479 246.712 1.00 297.97 1087 THR A N 1
ATOM 3079 C CA . THR A 1 1087 ? 369.777 349.310 245.545 1.00 297.97 1087 THR A CA 1
ATOM 3080 C C . THR A 1 1087 ? 370.976 350.128 245.093 1.00 297.97 1087 THR A C 1
ATOM 3081 O O . THR A 1 1087 ? 371.070 350.450 243.907 1.00 297.97 1087 THR A O 1
ATOM 3085 N N . SER A 1 1088 ? 371.894 350.474 246.000 1.00 299.57 1088 SER A N 1
ATOM 3086 C CA . SER A 1 1088 ? 373.067 351.249 245.615 1.00 299.57 1088 SER A CA 1
ATOM 3087 C C . SER A 1 1088 ? 374.061 350.434 244.799 1.00 299.57 1088 SER A C 1
ATOM 3088 O O . SER A 1 1088 ? 374.911 351.019 244.119 1.00 299.57 1088 SER A O 1
ATOM 3091 N N . ASN A 1 1089 ? 373.979 349.103 244.856 1.00 308.27 1089 ASN A N 1
ATOM 3092 C CA . ASN A 1 1089 ? 374.899 348.269 244.089 1.00 308.27 1089 ASN A CA 1
ATOM 3093 C C . ASN A 1 1089 ? 374.682 348.434 242.589 1.00 308.27 1089 ASN A C 1
ATOM 3094 O O . ASN A 1 1089 ? 375.649 348.485 241.820 1.00 308.27 1089 ASN A O 1
ATOM 3099 N N . TYR A 1 1090 ? 373.421 348.510 242.155 1.00 291.89 1090 TYR A N 1
ATOM 3100 C CA . TYR A 1 1090 ? 373.132 348.642 240.731 1.00 291.89 1090 TYR A CA 1
ATOM 3101 C C . TYR A 1 1090 ? 373.670 349.954 240.175 1.00 291.89 1090 TYR A C 1
ATOM 3102 O O . TYR A 1 1090 ? 374.232 349.987 239.073 1.00 291.89 1090 TYR A O 1
ATOM 3111 N N . SER A 1 1091 ? 373.506 351.045 240.918 1.00 290.87 1091 SER A N 1
ATOM 3112 C CA . SER A 1 1091 ? 373.978 352.342 240.460 1.00 290.87 1091 SER A CA 1
ATOM 3113 C C . SER A 1 1091 ? 375.500 352.418 240.520 1.00 290.87 1091 SER A C 1
ATOM 3114 O O . SER A 1 1091 ? 376.146 351.787 241.360 1.00 290.87 1091 SER A O 1
ATOM 3117 N N . PHE A 1 1092 ? 376.070 353.200 239.606 1.00 277.31 1092 PHE A N 1
ATOM 3118 C CA . PHE A 1 1092 ? 377.512 353.392 239.575 1.00 277.31 1092 PHE A CA 1
ATOM 3119 C C . PHE A 1 1092 ? 377.982 354.118 240.829 1.00 277.31 1092 PHE A C 1
ATOM 3120 O O . PHE A 1 1092 ? 377.384 355.112 241.251 1.00 277.31 1092 PHE A O 1
ATOM 3128 N N . ASP A 1 1093 ? 379.062 353.612 241.421 1.00 241.86 1093 ASP A N 1
ATOM 3129 C CA . ASP A 1 1093 ? 379.660 354.194 242.624 1.00 241.86 1093 ASP A CA 1
ATOM 3130 C C . ASP A 1 1093 ? 378.660 354.321 243.772 1.00 241.86 1093 ASP A C 1
ATOM 3131 O O . ASP A 1 1093 ? 378.904 355.036 244.743 1.00 241.86 1093 ASP A O 1
ATOM 3137 N N . ILE B 2 12 ? 343.424 360.169 326.454 1.00 124.13 12 ILE B N 1
ATOM 3138 C CA . ILE B 2 12 ? 342.344 361.146 326.489 1.00 124.13 12 ILE B CA 1
ATOM 3139 C C . ILE B 2 12 ? 341.078 360.508 327.045 1.00 124.13 12 ILE B C 1
ATOM 3140 O O . ILE B 2 12 ? 340.459 359.665 326.395 1.00 124.13 12 ILE B O 1
ATOM 3145 N N . GLU B 2 13 ? 340.694 360.916 328.257 1.00 139.58 13 GLU B N 1
ATOM 3146 C CA . GLU B 2 13 ? 339.513 360.347 328.894 1.00 139.58 13 GLU B CA 1
ATOM 3147 C C . GLU B 2 13 ? 338.222 360.759 328.199 1.00 139.58 13 GLU B C 1
ATOM 3148 O O . GLU B 2 13 ? 337.221 360.039 328.301 1.00 139.58 13 GLU B O 1
ATOM 3154 N N . GLN B 2 14 ? 338.219 361.893 327.493 1.00 130.72 14 GLN B N 1
ATOM 3155 C CA . GLN B 2 14 ? 337.015 362.312 326.782 1.00 130.72 14 GLN B CA 1
ATOM 3156 C C . GLN B 2 14 ? 336.683 361.348 325.651 1.00 130.72 14 GLN B C 1
ATOM 3157 O O . GLN B 2 14 ? 335.508 361.094 325.367 1.00 130.72 14 GLN B O 1
ATOM 3163 N N . VAL B 2 15 ? 337.708 360.802 324.992 1.00 100.62 15 VAL B N 1
ATOM 3164 C CA . VAL B 2 15 ? 337.475 359.809 323.947 1.00 100.62 15 VAL B CA 1
ATOM 3165 C C . VAL B 2 15 ? 336.828 358.562 324.534 1.00 100.62 15 VAL B C 1
ATOM 3166 O O . VAL B 2 15 ? 335.894 357.994 323.952 1.00 100.62 15 VAL B O 1
ATOM 3170 N N . ASP B 2 16 ? 337.313 358.114 325.695 1.00 104.58 16 ASP B N 1
ATOM 3171 C CA . ASP B 2 16 ? 336.705 356.966 326.360 1.00 104.58 16 ASP B CA 1
ATOM 3172 C C . ASP B 2 16 ? 335.265 357.261 326.759 1.00 104.58 16 ASP B C 1
ATOM 3173 O O . ASP B 2 16 ? 334.389 356.396 326.638 1.00 104.58 16 ASP B O 1
ATOM 3178 N N . ASP B 2 17 ? 335.004 358.475 327.249 1.00 140.85 17 ASP B N 1
ATOM 3179 C CA . ASP B 2 17 ? 333.642 358.844 327.623 1.00 140.85 17 ASP B CA 1
ATOM 3180 C C . ASP B 2 17 ? 332.723 358.834 326.406 1.00 140.85 17 ASP B C 1
ATOM 3181 O O . ASP B 2 17 ? 331.586 358.353 326.480 1.00 140.85 17 ASP B O 1
ATOM 3186 N N . GLU B 2 18 ? 333.202 359.359 325.276 1.00 121.20 18 GLU B N 1
ATOM 3187 C CA . GLU B 2 18 ? 332.408 359.342 324.052 1.00 121.20 18 GLU B CA 1
ATOM 3188 C C . GLU B 2 18 ? 332.151 357.915 323.584 1.00 121.20 18 GLU B C 1
ATOM 3189 O O . GLU B 2 18 ? 331.046 357.590 323.133 1.00 121.20 18 GLU B O 1
ATOM 3195 N N . LEU B 2 19 ? 333.164 357.051 323.681 1.00 92.09 19 LEU B N 1
ATOM 3196 C CA . LEU B 2 19 ? 332.983 355.648 323.327 1.00 92.09 19 LEU B CA 1
ATOM 3197 C C . LEU B 2 19 ? 331.921 354.992 324.199 1.00 92.09 19 LEU B C 1
ATOM 3198 O O . LEU B 2 19 ? 331.050 354.272 323.697 1.00 92.09 19 LEU B O 1
ATOM 3203 N N . LEU B 2 20 ? 331.977 355.234 325.510 1.00 88.77 20 LEU B N 1
ATOM 3204 C CA . LEU B 2 20 ? 330.998 354.639 326.414 1.00 88.77 20 LEU B CA 1
ATOM 3205 C C . LEU B 2 20 ? 329.596 355.168 326.137 1.00 88.77 20 LEU B C 1
ATOM 3206 O O . LEU B 2 20 ? 328.619 354.411 326.179 1.00 88.77 20 LEU B O 1
ATOM 3211 N N . SER B 2 21 ? 329.476 356.468 325.856 1.00 101.81 21 SER B N 1
ATOM 3212 C CA . SER B 2 21 ? 328.169 357.039 325.546 1.00 101.81 21 SER B CA 1
ATOM 3213 C C . SER B 2 21 ? 327.599 356.451 324.261 1.00 101.81 21 SER B C 1
ATOM 3214 O O . SER B 2 21 ? 326.408 356.125 324.194 1.00 101.81 21 SER B O 1
ATOM 3217 N N . LEU B 2 22 ? 328.435 356.305 323.230 1.00 102.28 22 LEU B N 1
ATOM 3218 C CA . LEU B 2 22 ? 327.976 355.694 321.987 1.00 102.28 22 LEU B CA 1
ATOM 3219 C C . LEU B 2 22 ? 327.570 354.242 322.207 1.00 102.28 22 LEU B C 1
ATOM 3220 O O . LEU B 2 22 ? 326.579 353.769 321.637 1.00 102.28 22 LEU B O 1
ATOM 3225 N N . THR B 2 23 ? 328.326 353.519 323.036 1.00 91.65 23 THR B N 1
ATOM 3226 C CA . THR B 2 23 ? 327.983 352.134 323.334 1.00 91.65 23 THR B CA 1
ATOM 3227 C C . THR B 2 23 ? 326.646 352.040 324.062 1.00 91.65 23 THR B C 1
ATOM 3228 O O . THR B 2 23 ? 325.823 351.168 323.760 1.00 91.65 23 THR B O 1
ATOM 3232 N N . ALA B 2 24 ? 326.411 352.936 325.024 1.00 105.77 24 ALA B N 1
ATOM 3233 C CA . ALA B 2 24 ? 325.134 352.947 325.732 1.00 105.77 24 ALA B CA 1
ATOM 3234 C C . ALA B 2 24 ? 323.986 353.303 324.796 1.00 105.77 24 ALA B C 1
ATOM 3235 O O . ALA B 2 24 ? 322.881 352.759 324.917 1.00 105.77 24 ALA B O 1
ATOM 3237 N N . GLN B 2 25 ? 324.224 354.230 323.864 1.00 121.01 25 GLN B N 1
ATOM 3238 C CA . GLN B 2 25 ? 323.202 354.560 322.876 1.00 121.01 25 GLN B CA 1
ATOM 3239 C C . GLN B 2 25 ? 322.876 353.356 322.002 1.00 121.01 25 GLN B C 1
ATOM 3240 O O . GLN B 2 25 ? 321.705 353.095 321.703 1.00 121.01 25 GLN B O 1
ATOM 3246 N N . GLN B 2 26 ? 323.902 352.611 321.583 1.00 113.54 26 GLN B N 1
ATOM 3247 C CA . GLN B 2 26 ? 323.663 351.392 320.817 1.00 113.54 26 GLN B CA 1
ATOM 3248 C C . GLN B 2 26 ? 322.885 350.369 321.635 1.00 113.54 26 GLN B C 1
ATOM 3249 O O . GLN B 2 26 ? 322.024 349.660 321.102 1.00 113.54 26 GLN B O 1
ATOM 3255 N N . GLU B 2 27 ? 323.184 350.271 322.933 1.00 94.34 27 GLU B N 1
ATOM 3256 C CA . GLU B 2 27 ? 322.445 349.355 323.798 1.00 94.34 27 GLU B CA 1
ATOM 3257 C C . GLU B 2 27 ? 320.972 349.740 323.881 1.00 94.34 27 GLU B C 1
ATOM 3258 O O . GLU B 2 27 ? 320.086 348.881 323.787 1.00 94.34 27 GLU B O 1
ATOM 3264 N N . ASN B 2 28 ? 320.692 351.031 324.056 1.00 135.67 28 ASN B N 1
ATOM 3265 C CA . ASN B 2 28 ? 319.306 351.484 324.096 1.00 135.67 28 ASN B CA 1
ATOM 3266 C C . ASN B 2 28 ? 318.604 351.222 322.768 1.00 135.67 28 ASN B C 1
ATOM 3267 O O . ASN B 2 28 ? 317.442 350.796 322.742 1.00 135.67 28 ASN B O 1
ATOM 3272 N N . GLU B 2 29 ? 319.298 351.465 321.653 1.00 156.41 29 GLU B N 1
ATOM 3273 C CA . GLU B 2 29 ? 318.699 351.233 320.343 1.00 156.41 29 GLU B CA 1
ATOM 3274 C C . GLU B 2 29 ? 318.398 349.756 320.121 1.00 156.41 29 GLU B C 1
ATOM 3275 O O . GLU B 2 29 ? 317.349 349.407 319.566 1.00 156.41 29 GLU B O 1
ATOM 3281 N N . GLU B 2 30 ? 319.301 348.867 320.544 1.00 156.19 30 GLU B N 1
ATOM 3282 C CA . GLU B 2 30 ? 319.036 347.445 320.359 1.00 156.19 30 GLU B CA 1
ATOM 3283 C C . GLU B 2 30 ? 317.926 346.961 321.282 1.00 156.19 30 GLU B C 1
ATOM 3284 O O . GLU B 2 30 ? 317.157 346.073 320.901 1.00 156.19 30 GLU B O 1
ATOM 3290 N N . GLN B 2 31 ? 317.803 347.534 322.485 1.00 160.48 31 GLN B N 1
ATOM 3291 C CA . GLN B 2 31 ? 316.647 347.207 323.318 1.00 160.48 31 GLN B CA 1
ATOM 3292 C C . GLN B 2 31 ? 315.349 347.657 322.656 1.00 160.48 31 GLN B C 1
ATOM 3293 O O . GLN B 2 31 ? 314.352 346.923 322.660 1.00 160.48 31 GLN B O 1
ATOM 3299 N N . GLN B 2 32 ? 315.344 348.862 322.079 1.00 170.48 32 GLN B N 1
ATOM 3300 C CA . GLN B 2 32 ? 314.152 349.341 321.385 1.00 170.48 32 GLN B CA 1
ATOM 3301 C C . GLN B 2 32 ? 313.802 348.440 320.207 1.00 170.48 32 GLN B C 1
ATOM 3302 O O . GLN B 2 32 ? 312.625 348.154 319.962 1.00 170.48 32 GLN B O 1
ATOM 3308 N N . GLN B 2 33 ? 314.814 347.991 319.462 1.00 176.49 33 GLN B N 1
ATOM 3309 C CA . GLN B 2 33 ? 314.573 347.043 318.378 1.00 176.49 33 GLN B CA 1
ATOM 3310 C C . GLN B 2 33 ? 314.004 345.731 318.907 1.00 176.49 33 GLN B C 1
ATOM 3311 O O . GLN B 2 33 ? 313.075 345.166 318.318 1.00 176.49 33 GLN B O 1
ATOM 3317 N N . GLN B 2 34 ? 314.549 345.233 320.020 1.00 162.82 34 GLN B N 1
ATOM 3318 C CA . GLN B 2 34 ? 314.060 343.991 320.609 1.00 162.82 34 GLN B CA 1
ATOM 3319 C C . GLN B 2 34 ? 312.624 344.124 321.098 1.00 162.82 34 GLN B C 1
ATOM 3320 O O . GLN B 2 34 ? 311.894 343.127 321.155 1.00 162.82 34 GLN B O 1
ATOM 3326 N N . ARG B 2 35 ? 312.199 345.339 321.450 1.00 160.50 35 ARG B N 1
ATOM 3327 C CA . ARG B 2 35 ? 310.855 345.517 321.991 1.00 160.50 35 ARG B CA 1
ATOM 3328 C C . ARG B 2 35 ? 309.779 345.378 320.919 1.00 160.50 35 ARG B C 1
ATOM 3329 O O . ARG B 2 35 ? 308.669 344.923 321.216 1.00 160.50 35 ARG B O 1
ATOM 3337 N N . LYS B 2 36 ? 310.080 345.758 319.679 1.00 148.71 36 LYS B N 1
ATOM 3338 C CA . LYS B 2 36 ? 309.077 345.743 318.623 1.00 148.71 36 LYS B CA 1
ATOM 3339 C C . LYS B 2 36 ? 308.670 344.317 318.262 1.00 148.71 36 LYS B C 1
ATOM 3340 O O . LYS B 2 36 ? 309.488 343.393 318.255 1.00 148.71 36 LYS B O 1
ATOM 3346 N N . ARG B 2 37 ? 307.384 344.148 317.959 1.00 119.40 37 ARG B N 1
ATOM 3347 C CA . ARG B 2 37 ? 306.804 342.866 317.582 1.00 119.40 37 ARG B CA 1
ATOM 3348 C C . ARG B 2 37 ? 306.166 342.988 316.202 1.00 119.40 37 ARG B C 1
ATOM 3349 O O . ARG B 2 37 ? 306.287 344.013 315.523 1.00 119.40 37 ARG B O 1
ATOM 3357 N N . ARG B 2 38 ? 305.480 341.926 315.786 1.00 71.88 38 ARG B N 1
ATOM 3358 C CA . ARG B 2 38 ? 304.770 341.939 314.515 1.00 71.88 38 ARG B CA 1
ATOM 3359 C C . ARG B 2 38 ? 303.385 342.550 314.687 1.00 71.88 38 ARG B C 1
ATOM 3360 O O . ARG B 2 38 ? 302.683 342.273 315.663 1.00 71.88 38 ARG B O 1
ATOM 3368 N N . ARG B 2 39 ? 302.991 343.388 313.728 1.00 57.06 39 ARG B N 1
ATOM 3369 C CA . ARG B 2 39 ? 301.715 344.086 313.789 1.00 57.06 39 ARG B CA 1
ATOM 3370 C C . ARG B 2 39 ? 300.744 343.676 312.690 1.00 57.06 39 ARG B C 1
ATOM 3371 O O . ARG B 2 39 ? 299.567 344.050 312.757 1.00 57.06 39 ARG B O 1
ATOM 3379 N N . HIS B 2 40 ? 301.190 342.925 311.688 1.00 45.75 40 HIS B N 1
ATOM 3380 C CA . HIS B 2 40 ? 300.342 342.487 310.588 1.00 45.75 40 HIS B CA 1
ATOM 3381 C C . HIS B 2 40 ? 299.910 341.047 310.822 1.00 45.75 40 HIS B C 1
ATOM 3382 O O . HIS B 2 40 ? 300.741 340.187 311.134 1.00 45.75 40 HIS B O 1
ATOM 3389 N N . GLN B 2 41 ? 298.612 340.788 310.669 1.00 49.03 41 GLN B N 1
ATOM 3390 C CA . GLN B 2 41 ? 298.039 339.475 310.934 1.00 49.03 41 GLN B CA 1
ATOM 3391 C C . GLN B 2 41 ? 297.794 338.652 309.677 1.00 49.03 41 GLN B C 1
ATOM 3392 O O . GLN B 2 41 ? 297.487 337.461 309.792 1.00 49.03 41 GLN B O 1
ATOM 3398 N N . PHE B 2 42 ? 297.921 339.250 308.490 1.00 63.09 42 PHE B N 1
ATOM 3399 C CA . PHE B 2 42 ? 297.668 338.580 307.213 1.00 63.09 42 PHE B CA 1
ATOM 3400 C C . PHE B 2 42 ? 296.238 338.035 307.154 1.00 63.09 42 PHE B C 1
ATOM 3401 O O . PHE B 2 42 ? 295.990 336.828 307.157 1.00 63.09 42 PHE B O 1
ATOM 3409 N N . ALA B 2 43 ? 295.297 338.963 307.137 1.00 116.35 43 ALA B N 1
ATOM 3410 C CA . ALA B 2 43 ? 293.923 338.590 306.836 1.00 116.35 43 ALA B CA 1
ATOM 3411 C C . ALA B 2 43 ? 293.866 338.108 305.393 1.00 116.35 43 ALA B C 1
ATOM 3412 O O . ALA B 2 43 ? 294.225 338.868 304.484 1.00 116.35 43 ALA B O 1
ATOM 3414 N N . PRO B 2 44 ? 293.444 336.867 305.133 1.00 143.68 44 PRO B N 1
ATOM 3415 C CA . PRO B 2 44 ? 293.463 336.353 303.756 1.00 143.68 44 PRO B CA 1
ATOM 3416 C C . PRO B 2 44 ? 292.559 337.140 302.822 1.00 143.68 44 PRO B C 1
ATOM 3417 O O . PRO B 2 44 ? 293.008 337.621 301.777 1.00 143.68 44 PRO B O 1
ATOM 3421 N N . MET B 2 45 ? 291.286 337.275 303.200 1.00 198.87 45 MET B N 1
ATOM 3422 C CA . MET B 2 45 ? 290.305 338.032 302.431 1.00 198.87 45 MET B CA 1
ATOM 3423 C C . MET B 2 45 ? 290.225 337.544 300.990 1.00 198.87 45 MET B C 1
ATOM 3424 O O . MET B 2 45 ? 289.977 336.360 300.741 1.00 198.87 45 MET B O 1
ATOM 3429 N N . THR B 2 46 ? 290.434 338.448 300.040 1.00 188.08 46 THR B N 1
ATOM 3430 C CA . THR B 2 46 ? 290.381 338.103 298.625 1.00 188.08 46 THR B CA 1
ATOM 3431 C C . THR B 2 46 ? 291.685 337.459 298.169 1.00 188.08 46 THR B C 1
ATOM 3432 O O . THR B 2 46 ? 292.771 337.899 298.547 1.00 188.08 46 THR B O 1
ATOM 3436 N N . LEU B 2 74 ? 294.506 343.829 296.113 1.00 114.84 74 LEU B N 1
ATOM 3437 C CA . LEU B 2 74 ? 295.176 343.973 294.826 1.00 114.84 74 LEU B CA 1
ATOM 3438 C C . LEU B 2 74 ? 294.802 345.296 294.168 1.00 114.84 74 LEU B C 1
ATOM 3439 O O . LEU B 2 74 ? 295.466 346.312 294.373 1.00 114.84 74 LEU B O 1
ATOM 3444 N N . GLU B 2 75 ? 293.734 345.270 293.367 1.00 118.69 75 GLU B N 1
ATOM 3445 C CA . GLU B 2 75 ? 293.265 346.488 292.716 1.00 118.69 75 GLU B CA 1
ATOM 3446 C C . GLU B 2 75 ? 292.798 347.517 293.737 1.00 118.69 75 GLU B C 1
ATOM 3447 O O . GLU B 2 75 ? 293.089 348.712 293.605 1.00 118.69 75 GLU B O 1
ATOM 3453 N N . GLU B 2 76 ? 292.072 347.074 294.760 1.00 111.38 76 GLU B N 1
ATOM 3454 C CA . GLU B 2 76 ? 291.547 347.993 295.760 1.00 111.38 76 GLU B CA 1
ATOM 3455 C C . GLU B 2 76 ? 292.676 348.582 296.596 1.00 111.38 76 GLU B C 1
ATOM 3456 O O . GLU B 2 76 ? 293.633 347.890 296.957 1.00 111.38 76 GLU B O 1
ATOM 3462 N N . SER B 2 77 ? 292.561 349.871 296.899 1.00 62.11 77 SER B N 1
ATOM 3463 C CA . SER B 2 77 ? 293.556 350.541 297.715 1.00 62.11 77 SER B CA 1
ATOM 3464 C C . SER B 2 77 ? 293.530 349.998 299.143 1.00 62.11 77 SER B C 1
ATOM 3465 O O . SER B 2 77 ? 292.473 349.619 299.652 1.00 62.11 77 SER B O 1
ATOM 3468 N N . PRO B 2 78 ? 294.681 349.934 299.804 1.00 54.71 78 PRO B N 1
ATOM 3469 C CA . PRO B 2 78 ? 294.689 349.594 301.228 1.00 54.71 78 PRO B CA 1
ATOM 3470 C C . PRO B 2 78 ? 294.175 350.753 302.065 1.00 54.71 78 PRO B C 1
ATOM 3471 O O . PRO B 2 78 ? 293.948 351.862 301.577 1.00 54.71 78 PRO B O 1
ATOM 3475 N N . SER B 2 79 ? 293.988 350.478 303.351 1.00 58.31 79 SER B N 1
ATOM 3476 C CA . SER B 2 79 ? 293.476 351.494 304.253 1.00 58.31 79 SER B CA 1
ATOM 3477 C C . SER B 2 79 ? 294.570 352.502 304.597 1.00 58.31 79 SER B C 1
ATOM 3478 O O . SER B 2 79 ? 295.744 352.332 304.257 1.00 58.31 79 SER B O 1
ATOM 3481 N N . GLY B 2 80 ? 294.168 353.567 305.283 1.00 45.59 80 GLY B N 1
ATOM 3482 C CA . GLY B 2 80 ? 295.085 354.591 305.739 1.00 45.59 80 GLY B CA 1
ATOM 3483 C C . GLY B 2 80 ? 295.028 355.890 304.968 1.00 45.59 80 GLY B C 1
ATOM 3484 O O . GLY B 2 80 ? 295.503 356.910 305.481 1.00 45.59 80 GLY B O 1
ATOM 3485 N N . TYR B 2 81 ? 294.474 355.895 303.759 1.00 38.82 81 TYR B N 1
ATOM 3486 C CA . TYR B 2 81 ? 294.402 357.128 302.994 1.00 38.82 81 TYR B CA 1
ATOM 3487 C C . TYR B 2 81 ? 293.401 358.087 303.629 1.00 38.82 81 TYR B C 1
ATOM 3488 O O . TYR B 2 81 ? 292.493 357.690 304.363 1.00 38.82 81 TYR B O 1
ATOM 3497 N N . ILE B 2 82 ? 293.578 359.371 303.333 1.00 30.52 82 ILE B N 1
ATOM 3498 C CA . ILE B 2 82 ? 292.734 360.419 303.896 1.00 30.52 82 ILE B CA 1
ATOM 3499 C C . ILE B 2 82 ? 291.465 360.519 303.057 1.00 30.52 82 ILE B C 1
ATOM 3500 O O . ILE B 2 82 ? 291.516 360.878 301.879 1.00 30.52 82 ILE B O 1
ATOM 3505 N N . LYS B 2 83 ? 290.319 360.194 303.662 1.00 33.63 83 LYS B N 1
ATOM 3506 C CA . LYS B 2 83 ? 289.047 360.356 302.970 1.00 33.63 83 LYS B CA 1
ATOM 3507 C C . LYS B 2 83 ? 288.644 361.820 302.893 1.00 33.63 83 LYS B C 1
ATOM 3508 O O . LYS B 2 83 ? 288.166 362.285 301.853 1.00 33.63 83 LYS B O 1
ATOM 3514 N N . LYS B 2 84 ? 288.830 362.561 303.982 1.00 40.94 84 LYS B N 1
ATOM 3515 C CA . LYS B 2 84 ? 288.321 363.919 304.066 1.00 40.94 84 LYS B CA 1
ATOM 3516 C C . LYS B 2 84 ? 289.126 364.702 305.091 1.00 40.94 84 LYS B C 1
ATOM 3517 O O . LYS B 2 84 ? 289.610 364.148 306.080 1.00 40.94 84 LYS B O 1
ATOM 3523 N N . VAL B 2 85 ? 289.263 365.999 304.837 1.00 45.54 85 VAL B N 1
ATOM 3524 C CA . VAL B 2 85 ? 289.854 366.937 305.782 1.00 45.54 85 VAL B CA 1
ATOM 3525 C C . VAL B 2 85 ? 288.903 368.113 305.940 1.00 45.54 85 VAL B C 1
ATOM 3526 O O . VAL B 2 85 ? 288.369 368.626 304.950 1.00 45.54 85 VAL B O 1
ATOM 3530 N N . ILE B 2 86 ? 288.674 368.524 307.183 1.00 63.95 86 ILE B N 1
ATOM 3531 C CA . ILE B 2 86 ? 287.848 369.685 307.482 1.00 63.95 86 ILE B CA 1
ATOM 3532 C C . ILE B 2 86 ? 288.662 370.637 308.347 1.00 63.95 86 ILE B C 1
ATOM 3533 O O . ILE B 2 86 ? 289.273 370.221 309.337 1.00 63.95 86 ILE B O 1
ATOM 3538 N N . LEU B 2 87 ? 288.684 371.904 307.955 1.00 75.35 87 LEU B N 1
ATOM 3539 C CA . LEU B 2 87 ? 289.519 372.926 308.585 1.00 75.35 87 LEU B CA 1
ATOM 3540 C C . LEU B 2 87 ? 288.608 374.032 309.104 1.00 75.35 87 LEU B C 1
ATOM 3541 O O . LEU B 2 87 ? 288.057 374.810 308.320 1.00 75.35 87 LEU B O 1
ATOM 3546 N N . ARG B 2 88 ? 288.455 374.112 310.422 1.00 82.56 88 ARG B N 1
ATOM 3547 C CA . ARG B 2 88 ? 287.571 375.087 311.045 1.00 82.56 88 ARG B CA 1
ATOM 3548 C C . ARG B 2 88 ? 288.399 376.250 311.576 1.00 82.56 88 ARG B C 1
ATOM 3549 O O . ARG B 2 88 ? 289.213 376.071 312.489 1.00 82.56 88 ARG B O 1
ATOM 3557 N N . ASN B 2 89 ? 288.186 377.436 311.001 1.00 99.53 89 ASN B N 1
ATOM 3558 C CA . ASN B 2 89 ? 288.881 378.658 311.412 1.00 99.53 89 ASN B CA 1
ATOM 3559 C C . ASN B 2 89 ? 290.396 378.490 311.328 1.00 99.53 89 ASN B C 1
ATOM 3560 O O . ASN B 2 89 ? 291.130 378.831 312.258 1.00 99.53 89 ASN B O 1
ATOM 3565 N N . PHE B 2 90 ? 290.870 377.966 310.202 1.00 101.32 90 PHE B N 1
ATOM 3566 C CA . PHE B 2 90 ? 292.276 377.638 310.012 1.00 101.32 90 PHE B CA 1
ATOM 3567 C C . PHE B 2 90 ? 292.869 378.555 308.951 1.00 101.32 90 PHE B C 1
ATOM 3568 O O . PHE B 2 90 ? 292.412 378.559 307.802 1.00 101.32 90 PHE B O 1
ATOM 3576 N N . MET B 2 91 ? 293.889 379.322 309.342 1.00 109.32 91 MET B N 1
ATOM 3577 C CA . MET B 2 91 ? 294.591 380.271 308.470 1.00 109.32 91 MET B CA 1
ATOM 3578 C C . MET B 2 91 ? 293.571 381.235 307.874 1.00 109.32 91 MET B C 1
ATOM 3579 O O . MET B 2 91 ? 292.996 382.037 308.630 1.00 109.32 91 MET B O 1
ATOM 3584 N N . CYS B 2 92 ? 293.311 381.206 306.567 1.00 90.42 92 CYS B N 1
ATOM 3585 C CA . CYS B 2 92 ? 292.511 382.233 305.908 1.00 90.42 92 CYS B CA 1
ATOM 3586 C C . CYS B 2 92 ? 291.034 381.863 305.827 1.00 90.42 92 CYS B C 1
ATOM 3587 O O . CYS B 2 92 ? 290.182 382.582 306.359 1.00 90.42 92 CYS B O 1
ATOM 3590 N N . HIS B 2 93 ? 290.712 380.755 305.167 1.00 81.95 93 HIS B N 1
ATOM 3591 C CA . HIS B 2 93 ? 289.317 380.417 304.929 1.00 81.95 93 HIS B CA 1
ATOM 3592 C C . HIS B 2 93 ? 288.672 379.835 306.185 1.00 81.95 93 HIS B C 1
ATOM 3593 O O . HIS B 2 93 ? 289.342 379.439 307.142 1.00 81.95 93 HIS B O 1
ATOM 3600 N N . GLU B 2 94 ? 287.340 379.794 306.166 1.00 80.65 94 GLU B N 1
ATOM 3601 C CA . GLU B 2 94 ? 286.548 379.339 307.303 1.00 80.65 94 GLU B CA 1
ATOM 3602 C C . GLU B 2 94 ? 286.459 377.816 307.284 1.00 80.65 94 GLU B C 1
ATOM 3603 O O . GLU B 2 94 ? 287.166 377.164 306.510 1.00 80.65 94 GLU B O 1
ATOM 3609 N N . HIS B 2 95 ? 285.612 377.243 308.142 1.00 80.19 95 HIS B N 1
ATOM 3610 C CA . HIS B 2 95 ? 285.408 375.801 308.221 1.00 80.19 95 HIS B CA 1
ATOM 3611 C C . HIS B 2 95 ? 285.106 375.225 306.843 1.00 80.19 95 HIS B C 1
ATOM 3612 O O . HIS B 2 95 ? 284.098 375.574 306.219 1.00 80.19 95 HIS B O 1
ATOM 3619 N N . PHE B 2 96 ? 285.978 374.341 306.366 1.00 67.12 96 PHE B N 1
ATOM 3620 C CA . PHE B 2 96 ? 285.982 373.888 304.984 1.00 67.12 96 PHE B CA 1
ATOM 3621 C C . PHE B 2 96 ? 286.123 372.375 304.930 1.00 67.12 96 PHE B C 1
ATOM 3622 O O . PHE B 2 96 ? 286.976 371.803 305.613 1.00 67.12 96 PHE B O 1
ATOM 3630 N N . GLU B 2 97 ? 285.288 371.738 304.112 1.00 73.39 97 GLU B N 1
ATOM 3631 C CA . GLU B 2 97 ? 285.317 370.297 303.894 1.00 73.39 97 GLU B CA 1
ATOM 3632 C C . GLU B 2 97 ? 285.999 370.010 302.564 1.00 73.39 97 GLU B C 1
ATOM 3633 O O . GLU B 2 97 ? 285.794 370.740 301.590 1.00 73.39 97 GLU B O 1
ATOM 3639 N N . LEU B 2 98 ? 286.800 368.946 302.519 1.00 54.30 98 LEU B N 1
ATOM 3640 C CA . LEU B 2 98 ? 287.464 368.542 301.282 1.00 54.30 98 LEU B CA 1
ATOM 3641 C C . LEU B 2 98 ? 287.621 367.029 301.288 1.00 54.30 98 LEU B C 1
ATOM 3642 O O . LEU B 2 98 ? 288.338 366.484 302.132 1.00 54.30 98 LEU B O 1
ATOM 3647 N N . GLU B 2 99 ? 286.961 366.358 300.347 1.00 58.03 99 GLU B N 1
ATOM 3648 C CA . GLU B 2 99 ? 287.014 364.901 300.239 1.00 58.03 99 GLU B CA 1
ATOM 3649 C C . GLU B 2 99 ? 288.106 364.529 299.245 1.00 58.03 99 GLU B C 1
ATOM 3650 O O . GLU B 2 99 ? 287.890 364.545 298.032 1.00 58.03 99 GLU B O 1
ATOM 3656 N N . LEU B 2 100 ? 289.284 364.192 299.760 1.00 45.33 100 LEU B N 1
ATOM 3657 C CA . LEU B 2 100 ? 290.382 363.774 298.903 1.00 45.33 100 LEU B CA 1
ATOM 3658 C C . LEU B 2 100 ? 290.116 362.389 298.322 1.00 45.33 100 LEU B C 1
ATOM 3659 O O . LEU B 2 100 ? 289.479 361.538 298.949 1.00 45.33 100 LEU B O 1
ATOM 3664 N N . GLY B 2 101 ? 290.616 362.167 297.106 1.00 44.93 101 GLY B N 1
ATOM 3665 C CA . GLY B 2 101 ? 290.455 360.886 296.454 1.00 44.93 101 GLY B CA 1
ATOM 3666 C C . GLY B 2 101 ? 291.433 359.845 296.966 1.00 44.93 101 GLY B C 1
ATOM 3667 O O . GLY B 2 101 ? 292.340 360.126 297.748 1.00 44.93 101 GLY B O 1
ATOM 3668 N N . SER B 2 102 ? 291.235 358.610 296.501 1.00 26.84 102 SER B N 1
ATOM 3669 C CA . SER B 2 102 ? 291.977 357.485 297.060 1.00 26.84 102 SER B CA 1
ATOM 3670 C C . SER B 2 102 ? 293.416 357.439 296.557 1.00 26.84 102 SER B C 1
ATOM 3671 O O . SER B 2 102 ? 294.328 357.095 297.317 1.00 26.84 102 SER B O 1
ATOM 3674 N N . ARG B 2 103 ? 293.646 357.766 295.285 1.00 41.07 103 ARG B N 1
ATOM 3675 C CA . ARG B 2 103 ? 294.957 357.569 294.677 1.00 41.07 103 ARG B CA 1
ATOM 3676 C C . ARG B 2 103 ? 295.635 358.873 294.274 1.00 41.07 103 ARG B C 1
ATOM 3677 O O . ARG B 2 103 ? 296.754 359.145 294.716 1.00 41.07 103 ARG B O 1
ATOM 3685 N N . LEU B 2 104 ? 294.996 359.690 293.443 1.00 49.49 104 LEU B N 1
ATOM 3686 C CA . LEU B 2 104 ? 295.610 360.913 292.948 1.00 49.49 104 LEU B CA 1
ATOM 3687 C C . LEU B 2 104 ? 294.637 362.070 293.098 1.00 49.49 104 LEU B C 1
ATOM 3688 O O . LEU B 2 104 ? 293.483 361.982 292.671 1.00 49.49 104 LEU B O 1
ATOM 3693 N N . ASN B 2 105 ? 295.110 363.156 293.701 1.00 38.25 105 ASN B N 1
ATOM 3694 C CA . ASN B 2 105 ? 294.285 364.320 293.976 1.00 38.25 105 ASN B CA 1
ATOM 3695 C C . ASN B 2 105 ? 294.921 365.553 293.357 1.00 38.25 105 ASN B C 1
ATOM 3696 O O . ASN B 2 105 ? 296.141 365.731 293.403 1.00 38.25 105 ASN B O 1
ATOM 3701 N N . PHE B 2 106 ? 294.082 366.405 292.770 1.00 40.61 106 PHE B N 1
ATOM 3702 C CA . PHE B 2 106 ? 294.551 367.627 292.114 1.00 40.61 106 PHE B CA 1
ATOM 3703 C C . PHE B 2 106 ? 293.721 368.791 292.651 1.00 40.61 106 PHE B C 1
ATOM 3704 O O . PHE B 2 106 ? 292.705 369.169 292.061 1.00 40.61 106 PHE B O 1
ATOM 3712 N N . ILE B 2 107 ? 294.162 369.357 293.767 1.00 46.70 107 ILE B N 1
ATOM 3713 C CA . ILE B 2 107 ? 293.523 370.541 294.325 1.00 46.70 107 ILE B CA 1
ATOM 3714 C C . ILE B 2 107 ? 293.865 371.734 293.446 1.00 46.70 107 ILE B C 1
ATOM 3715 O O . ILE B 2 107 ? 295.040 371.990 293.160 1.00 46.70 107 ILE B O 1
ATOM 3720 N N . VAL B 2 108 ? 292.843 372.470 293.016 1.00 58.11 108 VAL B N 1
ATOM 3721 C CA . VAL B 2 108 ? 293.049 373.572 292.084 1.00 58.11 108 VAL B CA 1
ATOM 3722 C C . VAL B 2 108 ? 292.691 374.859 292.821 1.00 58.11 108 VAL B C 1
ATOM 3723 O O . VAL B 2 108 ? 292.192 375.825 292.233 1.00 58.11 108 VAL B O 1
ATOM 3727 N N . GLY B 2 109 ? 292.928 374.871 294.128 1.00 101.26 109 GLY B N 1
ATOM 3728 C CA . GLY B 2 109 ? 292.840 376.108 294.875 1.00 101.26 109 GLY B CA 1
ATOM 3729 C C . GLY B 2 109 ? 293.869 377.100 294.374 1.00 101.26 109 GLY B C 1
ATOM 3730 O O . GLY B 2 109 ? 295.069 376.812 294.385 1.00 101.26 109 GLY B O 1
ATOM 3731 N N . ASN B 2 110 ? 293.414 378.267 293.928 1.00 147.60 110 ASN B N 1
ATOM 3732 C CA . ASN B 2 110 ? 294.310 379.231 293.308 1.00 147.60 110 ASN B CA 1
ATOM 3733 C C . ASN B 2 110 ? 295.311 379.772 294.321 1.00 147.60 110 ASN B C 1
ATOM 3734 O O . ASN B 2 110 ? 295.035 379.857 295.521 1.00 147.60 110 ASN B O 1
ATOM 3739 N N . ASN B 2 111 ? 296.491 380.133 293.822 1.00 144.23 111 ASN B N 1
ATOM 3740 C CA . ASN B 2 111 ? 297.525 380.694 294.678 1.00 144.23 111 ASN B CA 1
ATOM 3741 C C . ASN B 2 111 ? 297.059 382.020 295.266 1.00 144.23 111 ASN B C 1
ATOM 3742 O O . ASN B 2 111 ? 296.360 382.798 294.612 1.00 144.23 111 ASN B O 1
ATOM 3747 N N . GLY B 2 112 ? 297.451 382.273 296.513 1.00 171.30 112 GLY B N 1
ATOM 3748 C CA . GLY B 2 112 ? 296.986 383.434 297.238 1.00 171.30 112 GLY B CA 1
ATOM 3749 C C . GLY B 2 112 ? 295.634 383.272 297.896 1.00 171.30 112 GLY B C 1
ATOM 3750 O O . GLY B 2 112 ? 295.150 384.225 298.521 1.00 171.30 112 GLY B O 1
ATOM 3751 N N . SER B 2 113 ? 295.009 382.105 297.773 1.00 184.82 113 SER B N 1
ATOM 3752 C CA . SER B 2 113 ? 293.730 381.804 298.404 1.00 184.82 113 SER B CA 1
ATOM 3753 C C . SER B 2 113 ? 293.871 380.635 299.371 1.00 184.82 113 SER B C 1
ATOM 3754 O O . SER B 2 113 ? 293.008 379.758 299.447 1.00 184.82 113 SER B O 1
ATOM 3757 N N . GLY B 2 114 ? 294.965 380.616 300.124 1.00 168.35 114 GLY B N 1
ATOM 3758 C CA . GLY B 2 114 ? 295.250 379.500 301.009 1.00 168.35 114 GLY B CA 1
ATOM 3759 C C . GLY B 2 114 ? 295.494 378.197 300.279 1.00 168.35 114 GLY B C 1
ATOM 3760 O O . GLY B 2 114 ? 295.025 377.143 300.727 1.00 168.35 114 GLY B O 1
ATOM 3761 N N . LYS B 2 115 ? 296.211 378.246 299.155 1.00 125.92 115 LYS B N 1
ATOM 3762 C CA . LYS B 2 115 ? 296.482 377.031 298.395 1.00 125.92 115 LYS B CA 1
ATOM 3763 C C . LYS B 2 115 ? 297.330 376.048 299.196 1.00 125.92 115 LYS B C 1
ATOM 3764 O O . LYS B 2 115 ? 297.096 374.835 299.150 1.00 125.92 115 LYS B O 1
ATOM 3770 N N . SER B 2 116 ? 298.314 376.550 299.938 1.00 101.03 116 SER B N 1
ATOM 3771 C CA . SER B 2 116 ? 299.193 375.713 300.743 1.00 101.03 116 SER B CA 1
ATOM 3772 C C . SER B 2 116 ? 298.606 375.381 302.106 1.00 101.03 116 SER B C 1
ATOM 3773 O O . SER B 2 116 ? 299.261 374.689 302.893 1.00 101.03 116 SER B O 1
ATOM 3776 N N . ALA B 2 117 ? 297.398 375.863 302.406 1.00 76.70 117 ALA B N 1
ATOM 3777 C CA . ALA B 2 117 ? 296.795 375.599 303.707 1.00 76.70 117 ALA B CA 1
ATOM 3778 C C . ALA B 2 117 ? 296.534 374.113 303.908 1.00 76.70 117 ALA B C 1
ATOM 3779 O O . ALA B 2 117 ? 296.682 373.598 305.020 1.00 76.70 117 ALA B O 1
ATOM 3781 N N . ILE B 2 118 ? 296.129 373.411 302.848 1.00 65.01 118 ILE B N 1
ATOM 3782 C CA . ILE B 2 118 ? 295.798 371.993 302.973 1.00 65.01 118 ILE B CA 1
ATOM 3783 C C . ILE B 2 118 ? 297.033 371.186 303.357 1.00 65.01 118 ILE B C 1
ATOM 3784 O O . ILE B 2 118 ? 296.983 370.330 304.247 1.00 65.01 118 ILE B O 1
ATOM 3789 N N . LEU B 2 119 ? 298.159 371.444 302.687 1.00 50.71 119 LEU B N 1
ATOM 3790 C CA . LEU B 2 119 ? 299.381 370.705 302.989 1.00 50.71 119 LEU B CA 1
ATOM 3791 C C . LEU B 2 119 ? 299.864 370.995 304.404 1.00 50.71 119 LEU B C 1
ATOM 3792 O O . LEU B 2 119 ? 300.266 370.079 305.134 1.00 50.71 119 LEU B O 1
ATOM 3797 N N . THR B 2 120 ? 299.828 372.267 304.810 1.00 65.59 120 THR B N 1
ATOM 3798 C CA . THR B 2 120 ? 300.210 372.625 306.171 1.00 65.59 120 THR B CA 1
ATOM 3799 C C . THR B 2 120 ? 299.317 371.934 307.190 1.00 65.59 120 THR B C 1
ATOM 3800 O O . THR B 2 120 ? 299.802 371.398 308.193 1.00 65.59 120 THR B O 1
ATOM 3804 N N . ALA B 2 121 ? 298.005 371.942 306.947 1.00 55.01 121 ALA B N 1
ATOM 3805 C CA . ALA B 2 121 ? 297.068 371.312 307.866 1.00 55.01 121 ALA B CA 1
ATOM 3806 C C . ALA B 2 121 ? 297.317 369.816 307.969 1.00 55.01 121 ALA B C 1
ATOM 3807 O O . ALA B 2 121 ? 297.279 369.251 309.065 1.00 55.01 121 ALA B O 1
ATOM 3809 N N . ILE B 2 122 ? 297.565 369.155 306.837 1.00 44.06 122 ILE B N 1
ATOM 3810 C CA . ILE B 2 122 ? 297.808 367.716 306.867 1.00 44.06 122 ILE B CA 1
ATOM 3811 C C . ILE B 2 122 ? 299.089 367.409 307.629 1.00 44.06 122 ILE B C 1
ATOM 3812 O O . ILE B 2 122 ? 299.127 366.500 308.468 1.00 44.06 122 ILE B O 1
ATOM 3817 N N . THR B 2 123 ? 300.153 368.173 307.365 1.00 52.64 123 THR B N 1
ATOM 3818 C CA . THR B 2 123 ? 301.418 367.935 308.054 1.00 52.64 123 THR B CA 1
ATOM 3819 C C . THR B 2 123 ? 301.284 368.165 309.555 1.00 52.64 123 THR B C 1
ATOM 3820 O O . THR B 2 123 ? 301.842 367.406 310.356 1.00 52.64 123 THR B O 1
ATOM 3824 N N . ILE B 2 124 ? 300.555 369.209 309.955 1.00 61.59 124 ILE B N 1
ATOM 3825 C CA . ILE B 2 124 ? 300.388 369.494 311.377 1.00 61.59 124 ILE B CA 1
ATOM 3826 C C . ILE B 2 124 ? 299.523 368.431 312.046 1.00 61.59 124 ILE B C 1
ATOM 3827 O O . ILE B 2 124 ? 299.866 367.919 313.119 1.00 61.59 124 ILE B O 1
ATOM 3832 N N . GLY B 2 125 ? 298.392 368.080 311.430 1.00 53.88 125 GLY B N 1
ATOM 3833 C CA . GLY B 2 125 ? 297.491 367.117 312.041 1.00 53.88 125 GLY B CA 1
ATOM 3834 C C . GLY B 2 125 ? 298.093 365.731 312.154 1.00 53.88 125 GLY B C 1
ATOM 3835 O O . GLY B 2 125 ? 297.949 365.066 313.183 1.00 53.88 125 GLY B O 1
ATOM 3836 N N . LEU B 2 126 ? 298.775 365.273 311.101 1.00 46.99 126 LEU B N 1
ATOM 3837 C CA . LEU B 2 126 ? 299.445 363.981 311.177 1.00 46.99 126 LEU B CA 1
ATOM 3838 C C . LEU B 2 126 ? 300.609 363.995 312.159 1.00 46.99 126 LEU B C 1
ATOM 3839 O O . LEU B 2 126 ? 301.088 362.925 312.548 1.00 46.99 126 LEU B O 1
ATOM 3844 N N . GLY B 2 127 ? 301.071 365.175 312.565 1.00 69.81 127 GLY B N 1
ATOM 3845 C CA . GLY B 2 127 ? 302.138 365.286 313.538 1.00 69.81 127 GLY B CA 1
ATOM 3846 C C . GLY B 2 127 ? 303.495 365.509 312.905 1.00 69.81 127 GLY B C 1
ATOM 3847 O O . GLY B 2 127 ? 304.101 364.573 312.379 1.00 69.81 127 GLY B O 1
ATOM 3848 N N . ALA B 2 128 ? 303.987 366.744 312.956 1.00 139.27 128 ALA B N 1
ATOM 3849 C CA . ALA B 2 128 ? 305.284 367.070 312.384 1.00 139.27 128 ALA B CA 1
ATOM 3850 C C . ALA B 2 128 ? 305.859 368.275 313.110 1.00 139.27 128 ALA B C 1
ATOM 3851 O O . ALA B 2 128 ? 305.136 369.053 313.736 1.00 139.27 128 ALA B O 1
ATOM 3853 N N . LYS B 2 129 ? 307.178 368.418 313.018 1.00 214.13 129 LYS B N 1
ATOM 3854 C CA . LYS B 2 129 ? 307.853 369.546 313.644 1.00 214.13 129 LYS B CA 1
ATOM 3855 C C . LYS B 2 129 ? 307.511 370.840 312.915 1.00 214.13 129 LYS B C 1
ATOM 3856 O O . LYS B 2 129 ? 307.412 370.872 311.685 1.00 214.13 129 LYS B O 1
ATOM 3862 N N . ALA B 2 130 ? 307.325 371.913 313.688 1.00 233.17 130 ALA B N 1
ATOM 3863 C CA . ALA B 2 130 ? 306.963 373.199 313.099 1.00 233.17 130 ALA B CA 1
ATOM 3864 C C . ALA B 2 130 ? 308.061 373.722 312.182 1.00 233.17 130 ALA B C 1
ATOM 3865 O O . ALA B 2 130 ? 307.778 374.251 311.101 1.00 233.17 130 ALA B O 1
ATOM 3867 N N . SER B 2 131 ? 309.323 373.588 312.599 1.00 260.74 131 SER B N 1
ATOM 3868 C CA . SER B 2 131 ? 310.429 374.080 311.784 1.00 260.74 131 SER B CA 1
ATOM 3869 C C . SER B 2 131 ? 310.537 373.326 310.464 1.00 260.74 131 SER B C 1
ATOM 3870 O O . SER B 2 131 ? 310.928 373.913 309.449 1.00 260.74 131 SER B O 1
ATOM 3873 N N . GLU B 2 132 ? 310.209 372.033 310.459 1.00 234.46 132 GLU B N 1
ATOM 3874 C CA . GLU B 2 132 ? 310.231 371.269 309.216 1.00 234.46 132 GLU B CA 1
ATOM 3875 C C . GLU B 2 132 ? 309.175 371.773 308.239 1.00 234.46 132 GLU B C 1
ATOM 3876 O O . GLU B 2 132 ? 309.423 371.849 307.029 1.00 234.46 132 GLU B O 1
ATOM 3882 N N . THR B 2 133 ? 307.988 372.119 308.745 1.00 265.83 133 THR B N 1
ATOM 3883 C CA . THR B 2 133 ? 306.914 372.584 307.871 1.00 265.83 133 THR B CA 1
ATOM 3884 C C . THR B 2 133 ? 307.269 373.906 307.202 1.00 265.83 133 THR B C 1
ATOM 3885 O O . THR B 2 133 ? 307.069 374.070 305.992 1.00 265.83 133 THR B O 1
ATOM 3889 N N . ASN B 2 134 ? 307.797 374.860 307.973 1.00 296.65 134 ASN B N 1
ATOM 3890 C CA . ASN B 2 134 ? 308.153 376.190 307.470 1.00 296.65 134 ASN B CA 1
ATOM 3891 C C . ASN B 2 134 ? 306.965 376.875 306.799 1.00 296.65 134 ASN B C 1
ATOM 3892 O O . ASN B 2 134 ? 307.107 377.546 305.775 1.00 296.65 134 ASN B O 1
ATOM 3897 N N . ARG B 2 135 ? 305.779 376.705 307.380 1.00 212.37 135 ARG B N 1
ATOM 3898 C CA . ARG B 2 135 ? 304.562 377.367 306.912 1.00 212.37 135 ARG B CA 1
ATOM 3899 C C . ARG B 2 135 ? 303.976 378.139 308.089 1.00 212.37 135 ARG B C 1
ATOM 3900 O O . ARG B 2 135 ? 303.195 377.592 308.874 1.00 212.37 135 ARG B O 1
ATOM 3908 N N . GLY B 2 136 ? 304.351 379.403 308.207 1.00 229.88 136 GLY B N 1
ATOM 3909 C CA . GLY B 2 136 ? 303.931 380.226 309.329 1.00 229.88 136 GLY B CA 1
ATOM 3910 C C . GLY B 2 136 ? 305.039 380.420 310.344 1.00 229.88 136 GLY B C 1
ATOM 3911 O O . GLY B 2 136 ? 305.914 379.575 310.530 1.00 229.88 136 GLY B O 1
ATOM 3912 N N . SER B 2 137 ? 304.999 381.573 311.015 1.00 237.82 137 SER B N 1
ATOM 3913 C CA . SER B 2 137 ? 306.031 381.888 311.998 1.00 237.82 137 SER B CA 1
ATOM 3914 C C . SER B 2 137 ? 305.891 381.024 313.245 1.00 237.82 137 SER B C 1
ATOM 3915 O O . SER B 2 137 ? 306.895 380.628 313.849 1.00 237.82 137 SER B O 1
ATOM 3918 N N . SER B 2 138 ? 304.660 380.724 313.646 1.00 174.30 138 SER B N 1
ATOM 3919 C CA . SER B 2 138 ? 304.413 379.911 314.829 1.00 174.30 138 SER B CA 1
ATOM 3920 C C . SER B 2 138 ? 303.049 379.252 314.686 1.00 174.30 138 SER B C 1
ATOM 3921 O O . SER B 2 138 ? 302.240 379.630 313.836 1.00 174.30 138 SER B O 1
ATOM 3924 N N . LEU B 2 139 ? 302.808 378.248 315.534 1.00 130.39 139 LEU B N 1
ATOM 3925 C CA . LEU B 2 139 ? 301.509 377.584 315.537 1.00 130.39 139 LEU B CA 1
ATOM 3926 C C . LEU B 2 139 ? 300.395 378.543 315.936 1.00 130.39 139 LEU B C 1
ATOM 3927 O O . LEU B 2 139 ? 299.231 378.321 315.586 1.00 130.39 139 LEU B O 1
ATOM 3932 N N . LYS B 2 140 ? 300.731 379.610 316.665 1.00 141.42 140 LYS B N 1
ATOM 3933 C CA . LYS B 2 140 ? 299.735 380.621 317.003 1.00 141.42 140 LYS B CA 1
ATOM 3934 C C . LYS B 2 140 ? 299.225 381.327 315.753 1.00 141.42 140 LYS B C 1
ATOM 3935 O O . LYS B 2 140 ? 298.030 381.625 315.642 1.00 141.42 140 LYS B O 1
ATOM 3941 N N . ASP B 2 141 ? 300.118 381.607 314.802 1.00 134.84 141 ASP B N 1
ATOM 3942 C CA . ASP B 2 141 ? 299.728 382.327 313.596 1.00 134.84 141 ASP B CA 1
ATOM 3943 C C . ASP B 2 141 ? 298.861 381.488 312.666 1.00 134.84 141 ASP B C 1
ATOM 3944 O O . ASP B 2 141 ? 298.124 382.055 311.852 1.00 134.84 141 ASP B O 1
ATOM 3949 N N . LEU B 2 142 ? 298.936 380.158 312.759 1.00 122.10 142 LEU B N 1
ATOM 3950 C CA . LEU B 2 142 ? 298.059 379.315 311.953 1.00 122.10 142 LEU B CA 1
ATOM 3951 C C . LEU B 2 142 ? 296.595 379.544 312.299 1.00 122.10 142 LEU B C 1
ATOM 3952 O O . LEU B 2 142 ? 295.722 379.396 311.436 1.00 122.10 142 LEU B O 1
ATOM 3957 N N . ILE B 2 143 ? 296.307 379.892 313.554 1.00 126.60 143 ILE B N 1
ATOM 3958 C CA . ILE B 2 143 ? 294.944 380.209 313.955 1.00 126.60 143 ILE B CA 1
ATOM 3959 C C . ILE B 2 143 ? 294.455 381.429 313.187 1.00 126.60 143 ILE B C 1
ATOM 3960 O O . ILE B 2 143 ? 295.201 382.394 312.972 1.00 126.60 143 ILE B O 1
ATOM 3965 N N . ARG B 2 144 ? 293.196 381.383 312.759 1.00 126.18 144 ARG B N 1
ATOM 3966 C CA . ARG B 2 144 ? 292.603 382.505 312.046 1.00 126.18 144 ARG B CA 1
ATOM 3967 C C . ARG B 2 144 ? 292.564 383.740 312.938 1.00 126.18 144 ARG B C 1
ATOM 3968 O O . ARG B 2 144 ? 292.317 383.649 314.143 1.00 126.18 144 ARG B O 1
ATOM 3976 N N . GLU B 2 145 ? 292.820 384.901 312.339 1.00 144.70 145 GLU B N 1
ATOM 3977 C CA . GLU B 2 145 ? 292.774 386.147 313.090 1.00 144.70 145 GLU B CA 1
ATOM 3978 C C . GLU B 2 145 ? 291.353 386.427 313.564 1.00 144.70 145 GLU B C 1
ATOM 3979 O O . GLU B 2 145 ? 290.386 386.272 312.813 1.00 144.70 145 GLU B O 1
ATOM 3985 N N . GLY B 2 146 ? 291.232 386.844 314.823 1.00 147.32 146 GLY B N 1
ATOM 3986 C CA . GLY B 2 146 ? 289.945 387.073 315.438 1.00 147.32 146 GLY B CA 1
ATOM 3987 C C . GLY B 2 146 ? 289.356 385.876 316.153 1.00 147.32 146 GLY B C 1
ATOM 3988 O O . GLY B 2 146 ? 288.309 386.014 316.798 1.00 147.32 146 GLY B O 1
ATOM 3989 N N . CYS B 2 147 ? 289.989 384.710 316.060 1.00 120.95 147 CYS B N 1
ATOM 3990 C CA . CYS B 2 147 ? 289.546 383.507 316.748 1.00 120.95 147 CYS B CA 1
ATOM 3991 C C . CYS B 2 147 ? 290.686 382.970 317.600 1.00 120.95 147 CYS B C 1
ATOM 3992 O O . CYS B 2 147 ? 291.851 383.017 317.193 1.00 120.95 147 CYS B O 1
ATOM 3995 N N . TYR B 2 148 ? 290.350 382.464 318.786 1.00 97.80 148 TYR B N 1
ATOM 3996 C CA . TYR B 2 148 ? 291.375 381.994 319.708 1.00 97.80 148 TYR B CA 1
ATOM 3997 C C . TYR B 2 148 ? 291.834 380.573 319.408 1.00 97.80 148 TYR B C 1
ATOM 3998 O O . TYR B 2 148 ? 292.948 380.206 319.796 1.00 97.80 148 TYR B O 1
ATOM 4007 N N . SER B 2 149 ? 291.014 379.770 318.733 1.00 103.08 149 SER B N 1
ATOM 4008 C CA . SER B 2 149 ? 291.336 378.373 318.486 1.00 103.08 149 SER B CA 1
ATOM 4009 C C . SER B 2 149 ? 291.050 378.002 317.039 1.00 103.08 149 SER B C 1
ATOM 4010 O O . SER B 2 149 ? 290.188 378.592 316.381 1.00 103.08 149 SER B O 1
ATOM 4013 N N . ALA B 2 150 ? 291.793 377.010 316.557 1.00 84.60 150 ALA B N 1
ATOM 4014 C CA . ALA B 2 150 ? 291.613 376.434 315.233 1.00 84.60 150 ALA B CA 1
ATOM 4015 C C . ALA B 2 150 ? 291.601 374.919 315.357 1.00 84.60 150 ALA B C 1
ATOM 4016 O O . ALA B 2 150 ? 292.303 374.353 316.201 1.00 84.60 150 ALA B O 1
ATOM 4018 N N . LYS B 2 151 ? 290.806 374.264 314.515 1.00 75.11 151 LYS B N 1
ATOM 4019 C CA . LYS B 2 151 ? 290.633 372.819 314.567 1.00 75.11 151 LYS B CA 1
ATOM 4020 C C . LYS B 2 151 ? 291.011 372.211 313.225 1.00 75.11 151 LYS B C 1
ATOM 4021 O O . LYS B 2 151 ? 290.578 372.697 312.175 1.00 75.11 151 LYS B O 1
ATOM 4027 N N . ILE B 2 152 ? 291.816 371.152 313.262 1.00 67.69 152 ILE B N 1
ATOM 4028 C CA . ILE B 2 152 ? 292.146 370.366 312.077 1.00 67.69 152 ILE B CA 1
ATOM 4029 C C . ILE B 2 152 ? 291.667 368.945 312.324 1.00 67.69 152 ILE B C 1
ATOM 4030 O O . ILE B 2 152 ? 292.112 368.295 313.277 1.00 67.69 152 ILE B O 1
ATOM 4035 N N . ILE B 2 153 ? 290.777 368.455 311.466 1.00 63.10 153 ILE B N 1
ATOM 4036 C CA . ILE B 2 153 ? 290.187 367.131 311.619 1.00 63.10 153 ILE B CA 1
ATOM 4037 C C . ILE B 2 153 ? 290.439 366.335 310.347 1.00 63.10 153 ILE B C 1
ATOM 4038 O O . ILE B 2 153 ? 290.076 366.775 309.250 1.00 63.10 153 ILE B O 1
ATOM 4043 N N . LEU B 2 154 ? 291.054 365.167 310.498 1.00 53.99 154 LEU B N 1
ATOM 4044 C CA . LEU B 2 154 ? 291.349 364.262 309.398 1.00 53.99 154 LEU B CA 1
ATOM 4045 C C . LEU B 2 154 ? 290.593 362.958 309.601 1.00 53.99 154 LEU B C 1
ATOM 4046 O O . LEU B 2 154 ? 290.363 362.537 310.738 1.00 53.99 154 LEU B O 1
ATOM 4051 N N . HIS B 2 155 ? 290.218 362.317 308.498 1.00 51.47 155 HIS B N 1
ATOM 4052 C CA . HIS B 2 155 ? 289.466 361.063 308.519 1.00 51.47 155 HIS B CA 1
ATOM 4053 C C . HIS B 2 155 ? 290.248 360.021 307.724 1.00 51.47 155 HIS B C 1
ATOM 4054 O O . HIS B 2 155 ? 290.044 359.867 306.518 1.00 51.47 155 HIS B O 1
ATOM 4061 N N . LEU B 2 156 ? 291.142 359.304 308.395 1.00 51.48 156 LEU B N 1
ATOM 4062 C CA . LEU B 2 156 ? 291.835 358.196 307.758 1.00 51.48 156 LEU B CA 1
ATOM 4063 C C . LEU B 2 156 ? 290.884 357.018 307.606 1.00 51.48 156 LEU B C 1
ATOM 4064 O O . LEU B 2 156 ? 290.037 356.771 308.468 1.00 51.48 156 LEU B O 1
ATOM 4069 N N . ASP B 2 157 ? 291.027 356.288 306.504 1.00 57.08 157 ASP B N 1
ATOM 4070 C CA . ASP B 2 157 ? 290.112 355.203 306.175 1.00 57.08 157 ASP B CA 1
ATOM 4071 C C . ASP B 2 157 ? 290.619 353.887 306.749 1.00 57.08 157 ASP B C 1
ATOM 4072 O O . ASP B 2 157 ? 291.807 353.570 306.636 1.00 57.08 157 ASP B O 1
ATOM 4077 N N . ASN B 2 158 ? 289.714 353.129 307.370 1.00 53.24 158 ASN B N 1
ATOM 4078 C CA . ASN B 2 158 ? 290.039 351.813 307.900 1.00 53.24 158 ASN B CA 1
ATOM 4079 C C . ASN B 2 158 ? 289.143 350.701 307.374 1.00 53.24 158 ASN B C 1
ATOM 4080 O O . ASN B 2 158 ? 289.343 349.543 307.755 1.00 53.24 158 ASN B O 1
ATOM 4085 N N . SER B 2 159 ? 288.158 351.011 306.528 1.00 56.87 159 SER B N 1
ATOM 4086 C CA . SER B 2 159 ? 287.263 349.972 306.026 1.00 56.87 159 SER B CA 1
ATOM 4087 C C . SER B 2 159 ? 288.020 348.944 305.195 1.00 56.87 159 SER B C 1
ATOM 4088 O O . SER B 2 159 ? 287.772 347.738 305.307 1.00 56.87 159 SER B O 1
ATOM 4091 N N . LYS B 2 160 ? 288.943 349.402 304.355 1.00 62.43 160 LYS B N 1
ATOM 4092 C CA . LYS B 2 160 ? 289.709 348.515 303.496 1.00 62.43 160 LYS B CA 1
ATOM 4093 C C . LYS B 2 160 ? 290.772 347.780 304.312 1.00 62.43 160 LYS B C 1
ATOM 4094 O O . LYS B 2 160 ? 290.958 348.025 305.507 1.00 62.43 160 LYS B O 1
ATOM 4100 N N . TYR B 2 161 ? 291.482 346.864 303.657 1.00 64.58 161 TYR B N 1
ATOM 4101 C CA . TYR B 2 161 ? 292.410 345.993 304.363 1.00 64.58 161 TYR B CA 1
ATOM 4102 C C . TYR B 2 161 ? 293.614 346.779 304.873 1.00 64.58 161 TYR B C 1
ATOM 4103 O O . TYR B 2 161 ? 293.833 347.941 304.519 1.00 64.58 161 TYR B O 1
ATOM 4112 N N . GLY B 2 162 ? 294.405 346.122 305.717 1.00 59.92 162 GLY B N 1
ATOM 4113 C CA . GLY B 2 162 ? 295.531 346.779 306.347 1.00 59.92 162 GLY B CA 1
ATOM 4114 C C . GLY B 2 162 ? 295.159 347.713 307.472 1.00 59.92 162 GLY B C 1
ATOM 4115 O O . GLY B 2 162 ? 295.999 348.506 307.906 1.00 59.92 162 GLY B O 1
ATOM 4116 N N . ALA B 2 163 ? 293.920 347.649 307.952 1.00 50.78 163 ALA B N 1
ATOM 4117 C CA . ALA B 2 163 ? 293.449 348.567 308.976 1.00 50.78 163 ALA B CA 1
ATOM 4118 C C . ALA B 2 163 ? 294.186 348.347 310.293 1.00 50.78 163 ALA B C 1
ATOM 4119 O O . ALA B 2 163 ? 294.662 347.251 310.600 1.00 50.78 163 ALA B O 1
ATOM 4121 N N . TYR B 2 164 ? 294.274 349.417 311.076 1.00 57.63 164 TYR B N 1
ATOM 4122 C CA . TYR B 2 164 ? 294.921 349.393 312.385 1.00 57.63 164 TYR B CA 1
ATOM 4123 C C . TYR B 2 164 ? 293.830 349.288 313.443 1.00 57.63 164 TYR B C 1
ATOM 4124 O O . TYR B 2 164 ? 293.174 350.280 313.772 1.00 57.63 164 TYR B O 1
ATOM 4133 N N . GLN B 2 165 ? 293.642 348.080 313.976 1.00 59.21 165 GLN B N 1
ATOM 4134 C CA . GLN B 2 165 ? 292.627 347.804 314.991 1.00 59.21 165 GLN B CA 1
ATOM 4135 C C . GLN B 2 165 ? 291.239 348.212 314.493 1.00 59.21 165 GLN B C 1
ATOM 4136 O O . GLN B 2 165 ? 290.570 349.081 315.055 1.00 59.21 165 GLN B O 1
ATOM 4142 N N . GLN B 2 166 ? 290.820 347.560 313.405 1.00 61.24 166 GLN B N 1
ATOM 4143 C CA . GLN B 2 166 ? 289.541 347.890 312.787 1.00 61.24 166 GLN B CA 1
ATOM 4144 C C . GLN B 2 166 ? 288.371 347.565 313.705 1.00 61.24 166 GLN B C 1
ATOM 4145 O O . GLN B 2 166 ? 287.294 348.157 313.572 1.00 61.24 166 GLN B O 1
ATOM 4151 N N . GLY B 2 167 ? 288.555 346.627 314.635 1.00 44.98 167 GLY B N 1
ATOM 4152 C CA . GLY B 2 167 ? 287.499 346.332 315.588 1.00 44.98 167 GLY B CA 1
ATOM 4153 C C . GLY B 2 167 ? 287.246 347.476 316.551 1.00 44.98 167 GLY B C 1
ATOM 4154 O O . GLY B 2 167 ? 286.096 347.784 316.875 1.00 44.98 167 GLY B O 1
ATOM 4155 N N . ILE B 2 168 ? 288.311 348.120 317.019 1.00 49.56 168 ILE B N 1
ATOM 4156 C CA . ILE B 2 168 ? 288.186 349.214 317.978 1.00 49.56 168 ILE B CA 1
ATOM 4157 C C . ILE B 2 168 ? 287.814 350.519 317.289 1.00 49.56 168 ILE B C 1
ATOM 4158 O O . ILE B 2 168 ? 286.846 351.182 317.669 1.00 49.56 168 ILE B O 1
ATOM 4163 N N . PHE B 2 169 ? 288.574 350.908 316.265 1.00 59.02 169 PHE B N 1
ATOM 4164 C CA . PHE B 2 169 ? 288.361 352.188 315.603 1.00 59.02 169 PHE B CA 1
ATOM 4165 C C . PHE B 2 169 ? 287.252 352.155 314.562 1.00 59.02 169 PHE B C 1
ATOM 4166 O O . PHE B 2 169 ? 286.791 353.222 314.145 1.00 59.02 169 PHE B O 1
ATOM 4174 N N . GLY B 2 170 ? 286.811 350.976 314.135 1.00 68.55 170 GLY B N 1
ATOM 4175 C CA . GLY B 2 170 ? 285.790 350.905 313.108 1.00 68.55 170 GLY B CA 1
ATOM 4176 C C . GLY B 2 170 ? 286.373 351.068 311.713 1.00 68.55 170 GLY B C 1
ATOM 4177 O O . GLY B 2 170 ? 287.512 350.687 311.438 1.00 68.55 170 GLY B O 1
ATOM 4178 N N . ASN B 2 171 ? 285.571 351.649 310.822 1.00 60.45 171 ASN B N 1
ATOM 4179 C CA . ASN B 2 171 ? 285.978 351.849 309.439 1.00 60.45 171 ASN B CA 1
ATOM 4180 C C . ASN B 2 171 ? 286.670 353.184 309.200 1.00 60.45 171 ASN B C 1
ATOM 4181 O O . ASN B 2 171 ? 287.191 353.404 308.101 1.00 60.45 171 ASN B O 1
ATOM 4186 N N . GLU B 2 172 ? 286.687 354.078 310.185 1.00 66.41 172 GLU B N 1
ATOM 4187 C CA . GLU B 2 172 ? 287.376 355.351 310.057 1.00 66.41 172 GLU B CA 1
ATOM 4188 C C . GLU B 2 172 ? 288.110 355.666 311.350 1.00 66.41 172 GLU B C 1
ATOM 4189 O O . GLU B 2 172 ? 287.694 355.257 312.436 1.00 66.41 172 GLU B O 1
ATOM 4195 N N . ILE B 2 173 ? 289.206 356.405 311.218 1.00 48.75 173 ILE B N 1
ATOM 4196 C CA . ILE B 2 173 ? 289.959 356.923 312.352 1.00 48.75 173 ILE B CA 1
ATOM 4197 C C . ILE B 2 173 ? 290.020 358.433 312.200 1.00 48.75 173 ILE B C 1
ATOM 4198 O O . ILE B 2 173 ? 290.527 358.940 311.192 1.00 48.75 173 ILE B O 1
ATOM 4203 N N . ILE B 2 174 ? 289.508 359.152 313.192 1.00 61.50 174 ILE B N 1
ATOM 4204 C CA . ILE B 2 174 ? 289.434 360.607 313.143 1.00 61.50 174 ILE B CA 1
ATOM 4205 C C . ILE B 2 174 ? 290.541 361.179 314.015 1.00 61.50 174 ILE B C 1
ATOM 4206 O O . ILE B 2 174 ? 290.758 360.729 315.146 1.00 61.50 174 ILE B O 1
ATOM 4211 N N . VAL B 2 175 ? 291.240 362.166 313.470 1.00 76.04 175 VAL B N 1
ATOM 4212 C CA . VAL B 2 175 ? 292.424 362.773 314.063 1.00 76.04 175 VAL B CA 1
ATOM 4213 C C . VAL B 2 175 ? 292.147 364.263 314.169 1.00 76.04 175 VAL B C 1
ATOM 4214 O O . VAL B 2 175 ? 292.161 364.962 313.150 1.00 76.04 175 VAL B O 1
ATOM 4218 N N . GLU B 2 176 ? 291.859 364.766 315.372 1.00 119.12 176 GLU B N 1
ATOM 4219 C CA . GLU B 2 176 ? 291.541 366.184 315.484 1.00 119.12 176 GLU B CA 1
ATOM 4220 C C . GLU B 2 176 ? 292.519 366.865 316.429 1.00 119.12 176 GLU B C 1
ATOM 4221 O O . GLU B 2 176 ? 292.750 366.395 317.549 1.00 119.12 176 GLU B O 1
ATOM 4227 N N . ARG B 2 177 ? 293.083 367.974 315.957 1.00 84.31 177 ARG B N 1
ATOM 4228 C CA . ARG B 2 177 ? 294.066 368.771 316.675 1.00 84.31 177 ARG B CA 1
ATOM 4229 C C . ARG B 2 177 ? 293.513 370.175 316.865 1.00 84.31 177 ARG B C 1
ATOM 4230 O O . ARG B 2 177 ? 292.991 370.776 315.918 1.00 84.31 177 ARG B O 1
ATOM 4238 N N . ILE B 2 178 ? 293.630 370.692 318.084 1.00 98.23 178 ILE B N 1
ATOM 4239 C CA . ILE B 2 178 ? 293.144 372.017 318.446 1.00 98.23 178 ILE B CA 1
ATOM 4240 C C . ILE B 2 178 ? 294.352 372.876 318.777 1.00 98.23 178 ILE B C 1
ATOM 4241 O O . ILE B 2 178 ? 295.169 372.504 319.629 1.00 98.23 178 ILE B O 1
ATOM 4246 N N . ILE B 2 179 ? 294.467 374.018 318.110 1.00 92.29 179 ILE B N 1
ATOM 4247 C CA . ILE B 2 179 ? 295.531 374.978 318.371 1.00 92.29 179 ILE B CA 1
ATOM 4248 C C . ILE B 2 179 ? 294.892 376.219 318.973 1.00 92.29 179 ILE B C 1
ATOM 4249 O O . ILE B 2 179 ? 294.066 376.874 318.326 1.00 92.29 179 ILE B O 1
ATOM 4254 N N . LYS B 2 180 ? 295.265 376.538 320.209 1.00 113.21 180 LYS B N 1
ATOM 4255 C CA . LYS B 2 180 ? 294.712 377.672 320.931 1.00 113.21 180 LYS B CA 1
ATOM 4256 C C . LYS B 2 180 ? 295.820 378.661 321.265 1.00 113.21 180 LYS B C 1
ATOM 4257 O O . LYS B 2 180 ? 296.950 378.270 321.570 1.00 113.21 180 LYS B O 1
ATOM 4263 N N . ARG B 2 181 ? 295.485 379.952 321.197 1.00 139.26 181 ARG B N 1
ATOM 4264 C CA . ARG B 2 181 ? 296.454 380.983 321.556 1.00 139.26 181 ARG B CA 1
ATOM 4265 C C . ARG B 2 181 ? 296.892 380.840 323.007 1.00 139.26 181 ARG B C 1
ATOM 4266 O O . ARG B 2 181 ? 298.074 381.011 323.328 1.00 139.26 181 ARG B O 1
ATOM 4274 N N . ASP B 2 182 ? 295.956 380.526 323.897 1.00 185.20 182 ASP B N 1
ATOM 4275 C CA . ASP B 2 182 ? 296.250 380.273 325.300 1.00 185.20 182 ASP B CA 1
ATOM 4276 C C . ASP B 2 182 ? 296.100 378.787 325.599 1.00 185.20 182 ASP B C 1
ATOM 4277 O O . ASP B 2 182 ? 295.119 378.158 325.187 1.00 185.20 182 ASP B O 1
ATOM 4282 N N . GLY B 2 183 ? 297.082 378.226 326.298 1.00 191.87 183 GLY B N 1
ATOM 4283 C CA . GLY B 2 183 ? 297.078 376.820 326.622 1.00 191.87 183 GLY B CA 1
ATOM 4284 C C . GLY B 2 183 ? 297.752 375.982 325.555 1.00 191.87 183 GLY B C 1
ATOM 4285 O O . GLY B 2 183 ? 297.936 376.415 324.413 1.00 191.87 183 GLY B O 1
ATOM 4286 N N . PRO B 2 184 ? 298.136 374.760 325.911 1.00 182.41 184 PRO B N 1
ATOM 4287 C CA . PRO B 2 184 ? 298.807 373.884 324.946 1.00 182.41 184 PRO B CA 1
ATOM 4288 C C . PRO B 2 184 ? 297.849 373.383 323.877 1.00 182.41 184 PRO B C 1
ATOM 4289 O O . PRO B 2 184 ? 296.627 373.371 324.045 1.00 182.41 184 PRO B O 1
ATOM 4293 N N . ALA B 2 185 ? 298.431 372.967 322.755 1.00 148.06 185 ALA B N 1
ATOM 4294 C CA . ALA B 2 185 ? 297.646 372.375 321.681 1.00 148.06 185 ALA B CA 1
ATOM 4295 C C . ALA B 2 185 ? 297.103 371.018 322.110 1.00 148.06 185 ALA B C 1
ATOM 4296 O O . ALA B 2 185 ? 297.838 370.169 322.620 1.00 148.06 185 ALA B O 1
ATOM 4298 N N . SER B 2 186 ? 295.807 370.814 321.895 1.00 122.14 186 SER B N 1
ATOM 4299 C CA . SER B 2 186 ? 295.116 369.614 322.337 1.00 122.14 186 SER B CA 1
ATOM 4300 C C . SER B 2 186 ? 294.911 368.647 321.178 1.00 122.14 186 SER B C 1
ATOM 4301 O O . SER B 2 186 ? 294.964 369.021 320.005 1.00 122.14 186 SER B O 1
ATOM 4304 N N . PHE B 2 187 ? 294.658 367.390 321.532 1.00 114.30 187 PHE B N 1
ATOM 4305 C CA . PHE B 2 187 ? 294.414 366.330 320.566 1.00 114.30 187 PHE B CA 1
ATOM 4306 C C . PHE B 2 187 ? 293.225 365.473 320.969 1.00 114.30 187 PHE B C 1
ATOM 4307 O O . PHE B 2 187 ? 292.803 365.471 322.128 1.00 114.30 187 PHE B O 1
ATOM 4315 N N . SER B 2 188 ? 292.693 364.740 319.988 1.00 115.79 188 SER B N 1
ATOM 4316 C CA . SER B 2 188 ? 291.984 363.492 320.261 1.00 115.79 188 SER B CA 1
ATOM 4317 C C . SER B 2 188 ? 291.964 362.629 319.007 1.00 115.79 188 SER B C 1
ATOM 4318 O O . SER B 2 188 ? 291.744 363.128 317.893 1.00 115.79 188 SER B O 1
ATOM 4321 N N . LEU B 2 189 ? 292.214 361.338 319.204 1.00 97.45 189 LEU B N 1
ATOM 4322 C CA . LEU B 2 189 ? 292.165 360.326 318.152 1.00 97.45 189 LEU B CA 1
ATOM 4323 C C . LEU B 2 189 ? 290.814 359.605 318.181 1.00 97.45 189 LEU B C 1
ATOM 4324 O O . LEU B 2 189 ? 290.723 358.391 318.361 1.00 97.45 189 LEU B O 1
ATOM 4329 N N . ARG B 2 190 ? 289.743 360.379 318.025 1.00 83.13 190 ARG B N 1
ATOM 4330 C CA . ARG B 2 190 ? 288.404 359.823 318.159 1.00 83.13 190 ARG B CA 1
ATOM 4331 C C . ARG B 2 190 ? 288.066 358.908 316.982 1.00 83.13 190 ARG B C 1
ATOM 4332 O O . ARG B 2 190 ? 288.719 358.922 315.936 1.00 83.13 190 ARG B O 1
ATOM 4340 N N . SER B 2 191 ? 287.029 358.096 317.175 1.00 102.22 191 SER B N 1
ATOM 4341 C CA . SER B 2 191 ? 286.506 357.210 316.148 1.00 102.22 191 SER B CA 1
ATOM 4342 C C . SER B 2 191 ? 285.233 357.814 315.551 1.00 102.22 191 SER B C 1
ATOM 4343 O O . SER B 2 191 ? 284.861 358.953 315.851 1.00 102.22 191 SER B O 1
ATOM 4346 N N . GLU B 2 192 ? 284.559 357.048 314.687 1.00 82.57 192 GLU B N 1
ATOM 4347 C CA . GLU B 2 192 ? 283.381 357.568 313.995 1.00 82.57 192 GLU B CA 1
ATOM 4348 C C . GLU B 2 192 ? 282.281 357.953 314.975 1.00 82.57 192 GLU B C 1
ATOM 4349 O O . GLU B 2 192 ? 281.636 358.996 314.817 1.00 82.57 192 GLU B O 1
ATOM 4355 N N . ASN B 2 193 ? 282.053 357.125 315.994 1.00 127.08 193 ASN B N 1
ATOM 4356 C CA . ASN B 2 193 ? 280.999 357.388 316.964 1.00 127.08 193 ASN B CA 1
ATOM 4357 C C . ASN B 2 193 ? 281.305 358.577 317.863 1.00 127.08 193 ASN B C 1
ATOM 4358 O O . ASN B 2 193 ? 280.433 358.986 318.636 1.00 127.08 193 ASN B O 1
ATOM 4363 N N . GLY B 2 194 ? 282.511 359.137 317.783 1.00 131.90 194 GLY B N 1
ATOM 4364 C CA . GLY B 2 194 ? 282.912 360.233 318.636 1.00 131.90 194 GLY B CA 1
ATOM 4365 C C . GLY B 2 194 ? 283.590 359.817 319.921 1.00 131.90 194 GLY B C 1
ATOM 4366 O O . GLY B 2 194 ? 284.024 360.691 320.682 1.00 131.90 194 GLY B O 1
ATOM 4367 N N . LYS B 2 195 ? 283.694 358.518 320.187 1.00 134.74 195 LYS B N 1
ATOM 4368 C CA . LYS B 2 195 ? 284.376 358.041 321.382 1.00 134.74 195 LYS B CA 1
ATOM 4369 C C . LYS B 2 195 ? 285.863 358.350 321.276 1.00 134.74 195 LYS B C 1
ATOM 4370 O O . LYS B 2 195 ? 286.568 357.771 320.443 1.00 134.74 195 LYS B O 1
ATOM 4376 N N . GLU B 2 196 ? 286.337 359.262 322.118 1.00 108.01 196 GLU B N 1
ATOM 4377 C CA . GLU B 2 196 ? 287.737 359.674 322.100 1.00 108.01 196 GLU B CA 1
ATOM 4378 C C . GLU B 2 196 ? 288.592 358.514 322.589 1.00 108.01 196 GLU B C 1
ATOM 4379 O O . GLU B 2 196 ? 288.667 358.239 323.788 1.00 108.01 196 GLU B O 1
ATOM 4385 N N . ILE B 2 197 ? 289.237 357.819 321.650 1.00 95.34 197 ILE B N 1
ATOM 4386 C CA . ILE B 2 197 ? 290.053 356.663 322.007 1.00 95.34 197 ILE B CA 1
ATOM 4387 C C . ILE B 2 197 ? 291.258 357.096 322.831 1.00 95.34 197 ILE B C 1
ATOM 4388 O O . ILE B 2 197 ? 291.612 356.456 323.829 1.00 95.34 197 ILE B O 1
ATOM 4393 N N . SER B 2 198 ? 291.901 358.191 322.435 1.00 91.64 198 SER B N 1
ATOM 4394 C CA . SER B 2 198 ? 293.089 358.660 323.129 1.00 91.64 198 SER B CA 1
ATOM 4395 C C . SER B 2 198 ? 293.193 360.171 322.989 1.00 91.64 198 SER B C 1
ATOM 4396 O O . SER B 2 198 ? 292.568 360.781 322.118 1.00 91.64 198 SER B O 1
ATOM 4399 N N . ASN B 2 199 ? 293.993 360.768 323.873 1.00 84.10 199 ASN B N 1
ATOM 4400 C CA . ASN B 2 199 ? 294.289 362.193 323.825 1.00 84.10 199 ASN B CA 1
ATOM 4401 C C . ASN B 2 199 ? 295.788 362.459 323.789 1.00 84.10 199 ASN B C 1
ATOM 4402 O O . ASN B 2 199 ? 296.199 363.626 323.783 1.00 84.10 199 ASN B O 1
ATOM 4407 N N . LYS B 2 200 ? 296.609 361.413 323.766 1.00 87.70 200 LYS B N 1
ATOM 4408 C CA . LYS B 2 200 ? 298.054 361.548 323.775 1.00 87.70 200 LYS B CA 1
ATOM 4409 C C . LYS B 2 200 ? 298.582 361.704 322.351 1.00 87.70 200 LYS B C 1
ATOM 4410 O O . LYS B 2 200 ? 297.829 361.723 321.375 1.00 87.70 200 LYS B O 1
ATOM 4416 N N . LYS B 2 201 ? 299.904 361.824 322.233 1.00 66.98 201 LYS B N 1
ATOM 4417 C CA . LYS B 2 201 ? 300.554 361.950 320.937 1.00 66.98 201 LYS B CA 1
ATOM 4418 C C . LYS B 2 201 ? 301.284 360.688 320.499 1.00 66.98 201 LYS B C 1
ATOM 4419 O O . LYS B 2 201 ? 301.543 360.531 319.302 1.00 66.98 201 LYS B O 1
ATOM 4425 N N . LYS B 2 202 ? 301.638 359.799 321.428 1.00 72.81 202 LYS B N 1
ATOM 4426 C CA . LYS B 2 202 ? 302.330 358.574 321.039 1.00 72.81 202 LYS B CA 1
ATOM 4427 C C . LYS B 2 202 ? 301.425 357.677 32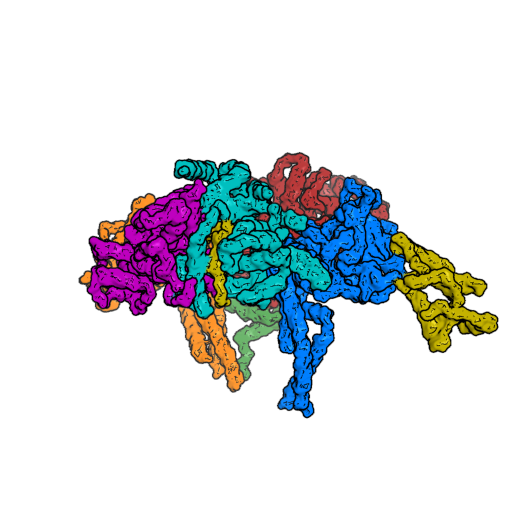0.203 1.00 72.81 202 LYS B C 1
ATOM 4428 O O . LYS B 2 202 ? 301.902 356.947 319.325 1.00 72.81 202 LYS B O 1
ATOM 4434 N N . ASP B 2 203 ? 300.115 357.718 320.460 1.00 86.67 203 ASP B N 1
ATOM 4435 C CA . ASP B 2 203 ? 299.175 356.978 319.625 1.00 86.67 203 ASP B CA 1
ATOM 4436 C C . ASP B 2 203 ? 299.173 357.509 318.197 1.00 86.67 203 ASP B C 1
ATOM 4437 O O . ASP B 2 203 ? 299.011 356.739 317.241 1.00 86.67 203 ASP B O 1
ATOM 4442 N N . ILE B 2 204 ? 299.358 358.824 318.032 1.00 74.34 204 ILE B N 1
ATOM 4443 C CA . ILE B 2 204 ? 299.525 359.392 316.696 1.00 74.34 204 ILE B CA 1
ATOM 4444 C C . ILE B 2 204 ? 300.675 358.708 315.979 1.00 74.34 204 ILE B C 1
ATOM 4445 O O . ILE B 2 204 ? 300.538 358.260 314.834 1.00 74.34 204 ILE B O 1
ATOM 4450 N N . GLN B 2 205 ? 301.828 358.622 316.643 1.00 82.67 205 GLN B N 1
ATOM 4451 C CA . GLN B 2 205 ? 303.004 358.049 316.007 1.00 82.67 205 GLN B CA 1
ATOM 4452 C C . GLN B 2 205 ? 302.801 356.571 315.717 1.00 82.67 205 GLN B C 1
ATOM 4453 O O . GLN B 2 205 ? 303.198 356.083 314.656 1.00 82.67 205 GLN B O 1
ATOM 4459 N N . THR B 2 206 ? 302.171 355.843 316.640 1.00 91.51 206 THR B N 1
ATOM 4460 C CA . THR B 2 206 ? 301.925 354.424 316.405 1.00 91.51 206 THR B CA 1
ATOM 4461 C C . THR B 2 206 ? 301.032 354.215 315.188 1.00 91.51 206 THR B C 1
ATOM 4462 O O . THR B 2 206 ? 301.351 353.406 314.306 1.00 91.51 206 THR B O 1
ATOM 4466 N N . VAL B 2 207 ? 299.924 354.956 315.109 1.00 83.24 207 VAL B N 1
ATOM 4467 C CA . VAL B 2 207 ? 299.011 354.814 313.978 1.00 83.24 207 VAL B CA 1
ATOM 4468 C C . VAL B 2 207 ? 299.708 355.190 312.677 1.00 83.24 207 VAL B C 1
ATOM 4469 O O . VAL B 2 207 ? 299.598 354.482 311.668 1.00 83.24 207 VAL B O 1
ATOM 4473 N N . VAL B 2 208 ? 300.444 356.304 312.681 1.00 80.13 208 VAL B N 1
ATOM 4474 C CA . VAL B 2 208 ? 301.085 356.779 311.458 1.00 80.13 208 VAL B CA 1
ATOM 4475 C C . VAL B 2 208 ? 302.150 355.796 310.987 1.00 80.13 208 VAL B C 1
ATOM 4476 O O . VAL B 2 208 ? 302.237 355.480 309.794 1.00 80.13 208 VAL B O 1
ATOM 4480 N N . ASP B 2 209 ? 302.974 355.292 311.910 1.00 113.50 209 ASP B N 1
ATOM 4481 C CA . ASP B 2 209 ? 303.997 354.321 311.537 1.00 113.50 209 ASP B CA 1
ATOM 4482 C C . ASP B 2 209 ? 303.378 353.026 311.032 1.00 113.50 209 ASP B C 1
ATOM 4483 O O . ASP B 2 209 ? 303.910 352.399 310.108 1.00 113.50 209 ASP B O 1
ATOM 4488 N N . TYR B 2 210 ? 302.263 352.595 311.631 1.00 84.28 210 TYR B N 1
ATOM 4489 C CA . TYR B 2 210 ? 301.573 351.427 311.093 1.00 84.28 210 TYR B CA 1
ATOM 4490 C C . TYR B 2 210 ? 301.083 351.692 309.677 1.00 84.28 210 TYR B C 1
ATOM 4491 O O . TYR B 2 210 ? 301.182 350.822 308.803 1.00 84.28 210 TYR B O 1
ATOM 4500 N N . PHE B 2 211 ? 300.554 352.889 309.429 1.00 71.00 211 PHE B N 1
ATOM 4501 C CA . PHE B 2 211 ? 300.138 353.268 308.087 1.00 71.00 211 PHE B CA 1
ATOM 4502 C C . PHE B 2 211 ? 301.306 353.657 307.192 1.00 71.00 211 PHE B C 1
ATOM 4503 O O . PHE B 2 211 ? 301.109 353.797 305.981 1.00 71.00 211 PHE B O 1
ATOM 4511 N N . SER B 2 212 ? 302.503 353.829 307.754 1.00 55.66 212 SER B N 1
ATOM 4512 C CA . SER B 2 212 ? 303.711 354.161 306.998 1.00 55.66 212 SER B CA 1
ATOM 4513 C C . SER B 2 212 ? 303.554 355.490 306.256 1.00 55.66 212 SER B C 1
ATOM 4514 O O . SER B 2 212 ? 303.619 355.565 305.029 1.00 55.66 212 SER B O 1
ATOM 4517 N N . VAL B 2 213 ? 303.344 356.548 307.033 1.00 44.47 213 VAL B N 1
ATOM 4518 C CA . VAL B 2 213 ? 303.252 357.899 306.486 1.00 44.47 213 VAL B CA 1
ATOM 4519 C C . VAL B 2 213 ? 304.468 358.691 306.951 1.00 44.47 213 VAL B C 1
ATOM 4520 O O . VAL B 2 213 ? 304.498 359.161 308.097 1.00 44.47 213 VAL B O 1
ATOM 4524 N N . PRO B 2 214 ? 305.485 358.866 306.111 1.00 50.21 214 PRO B N 1
ATOM 4525 C CA . PRO B 2 214 ? 306.687 359.585 306.553 1.00 50.21 214 PRO B CA 1
ATOM 4526 C C . PRO B 2 214 ? 306.457 361.077 306.726 1.00 50.21 214 PRO B C 1
ATOM 4527 O O . PRO B 2 214 ? 306.914 361.887 305.913 1.00 50.21 214 PRO B O 1
ATOM 4531 N N . VAL B 2 215 ? 305.740 361.450 307.788 1.00 46.73 215 VAL B N 1
ATOM 4532 C CA . VAL B 2 215 ? 305.548 362.862 308.093 1.00 46.73 215 VAL B CA 1
ATOM 4533 C C . VAL B 2 215 ? 306.851 363.499 308.557 1.00 46.73 215 VAL B C 1
ATOM 4534 O O . VAL B 2 215 ? 307.056 364.706 308.386 1.00 46.73 215 VAL B O 1
ATOM 4538 N N . SER B 2 216 ? 307.747 362.710 309.154 1.00 58.85 216 SER B N 1
ATOM 4539 C CA . SER B 2 216 ? 309.020 363.251 309.616 1.00 58.85 216 SER B CA 1
ATOM 4540 C C . SER B 2 216 ? 309.956 363.563 308.455 1.00 58.85 216 SER B C 1
ATOM 4541 O O . SER B 2 216 ? 310.853 364.402 308.594 1.00 58.85 216 SER B O 1
ATOM 4544 N N . ASN B 2 217 ? 309.769 362.906 307.316 1.00 52.56 217 ASN B N 1
ATOM 4545 C CA . ASN B 2 217 ? 310.611 363.152 306.152 1.00 52.56 217 ASN B CA 1
ATOM 4546 C C . ASN B 2 217 ? 310.069 364.343 305.373 1.00 52.56 217 ASN B C 1
ATOM 4547 O O . ASN B 2 217 ? 308.938 364.282 304.879 1.00 52.56 217 ASN B O 1
ATOM 4552 N N . PRO B 2 218 ? 310.828 365.433 305.235 1.00 61.13 218 PRO B N 1
ATOM 4553 C CA . PRO B 2 218 ? 310.284 366.620 304.558 1.00 61.13 218 PRO B CA 1
ATOM 4554 C C . PRO B 2 218 ? 310.224 366.497 303.046 1.00 61.13 218 PRO B C 1
ATOM 4555 O O . PRO B 2 218 ? 309.955 367.502 302.377 1.00 61.13 218 PRO B O 1
ATOM 4559 N N . MET B 2 219 ? 310.472 365.314 302.482 1.00 66.63 219 MET B N 1
ATOM 4560 C CA . MET B 2 219 ? 310.330 365.151 301.040 1.00 66.63 219 MET B CA 1
ATOM 4561 C C . MET B 2 219 ? 308.998 364.523 300.654 1.00 66.63 219 MET B C 1
ATOM 4562 O O . MET B 2 219 ? 308.474 364.816 299.575 1.00 66.63 219 MET B O 1
ATOM 4567 N N . CYS B 2 220 ? 308.444 363.656 301.502 1.00 60.23 220 CYS B N 1
ATOM 4568 C CA . CYS B 2 220 ? 307.150 363.064 301.191 1.00 60.23 220 CYS B CA 1
ATOM 4569 C C . CYS B 2 220 ? 306.059 364.122 301.121 1.00 60.23 220 CYS B C 1
ATOM 4570 O O . CYS B 2 220 ? 305.080 363.953 300.388 1.00 60.23 220 CYS B O 1
ATOM 4573 N N . PHE B 2 221 ? 306.210 365.212 301.867 1.00 34.93 221 PHE B N 1
ATOM 4574 C CA . PHE B 2 221 ? 305.278 366.334 301.840 1.00 34.93 221 PHE B CA 1
ATOM 4575 C C . PHE B 2 221 ? 306.059 367.549 301.354 1.00 34.93 221 PHE B C 1
ATOM 4576 O O . PHE B 2 221 ? 306.558 368.342 302.155 1.00 34.93 221 PHE B O 1
ATOM 4584 N N . LEU B 2 222 ? 306.151 367.701 300.036 1.00 51.76 222 LEU B N 1
ATOM 4585 C CA . LEU B 2 222 ? 306.968 368.752 299.449 1.00 51.76 222 LEU B CA 1
ATOM 4586 C C . LEU B 2 222 ? 306.225 370.079 299.459 1.00 51.76 222 LEU B C 1
ATOM 4587 O O . LEU B 2 222 ? 305.143 370.200 298.877 1.00 51.76 222 LEU B O 1
ATOM 4592 N N . SER B 2 223 ? 306.809 371.075 300.118 1.00 59.26 223 SER B N 1
ATOM 4593 C CA . SER B 2 223 ? 306.290 372.429 300.060 1.00 59.26 223 SER B CA 1
ATOM 4594 C C . SER B 2 223 ? 306.755 373.093 298.767 1.00 59.26 223 SER B C 1
ATOM 4595 O O . SER B 2 223 ? 307.388 372.471 297.912 1.00 59.26 223 SER B O 1
ATOM 4598 N N . GLN B 2 224 ? 306.435 374.378 298.618 1.00 72.83 224 GLN B N 1
ATOM 4599 C CA . GLN B 2 224 ? 306.807 375.092 297.401 1.00 72.83 224 GLN B CA 1
ATOM 4600 C C . GLN B 2 224 ? 308.317 375.284 297.308 1.00 72.83 224 GLN B C 1
ATOM 4601 O O . GLN B 2 224 ? 308.925 375.012 296.266 1.00 72.83 224 GLN B O 1
ATOM 4607 N N . ASP B 2 225 ? 308.939 375.755 298.392 1.00 55.11 225 ASP B N 1
ATOM 4608 C CA . ASP B 2 225 ? 310.374 376.020 298.368 1.00 55.11 225 ASP B CA 1
ATOM 4609 C C . ASP B 2 225 ? 311.176 374.737 298.196 1.00 55.11 225 ASP B C 1
ATOM 4610 O O . ASP B 2 225 ? 312.167 374.712 297.459 1.00 55.11 225 ASP B O 1
ATOM 4615 N N . ALA B 2 226 ? 310.773 373.663 298.879 1.00 43.98 226 ALA B N 1
ATOM 4616 C CA . ALA B 2 226 ? 311.481 372.395 298.738 1.00 43.98 226 ALA B CA 1
ATOM 4617 C C . ALA B 2 226 ? 311.371 371.858 297.316 1.00 43.98 226 ALA B C 1
ATOM 4618 O O . ALA B 2 226 ? 312.356 371.364 296.751 1.00 43.98 226 ALA B O 1
ATOM 4620 N N . ALA B 2 227 ? 310.179 371.944 296.724 1.00 43.99 227 ALA B N 1
ATOM 4621 C CA . ALA B 2 227 ? 310.005 371.498 295.347 1.00 43.99 227 ALA B CA 1
ATOM 4622 C C . ALA B 2 227 ? 310.849 372.329 294.392 1.00 43.99 227 ALA B C 1
ATOM 4623 O O . ALA B 2 227 ? 311.457 371.789 293.461 1.00 43.99 227 ALA B O 1
ATOM 4625 N N . ARG B 2 228 ? 310.896 373.646 294.604 1.00 52.66 228 ARG B N 1
ATOM 4626 C CA . ARG B 2 228 ? 311.730 374.496 293.760 1.00 52.66 228 ARG B CA 1
ATOM 4627 C C . ARG B 2 228 ? 313.202 374.136 293.896 1.00 52.66 228 ARG B C 1
ATOM 4628 O O . ARG B 2 228 ? 313.929 374.078 292.898 1.00 52.66 228 ARG B O 1
ATOM 4636 N N . SER B 2 229 ? 313.660 373.890 295.124 1.00 42.61 229 SER B N 1
ATOM 4637 C CA . SER B 2 229 ? 315.060 373.540 295.334 1.00 42.61 229 SER B CA 1
ATOM 4638 C C . SER B 2 229 ? 315.405 372.216 294.668 1.00 42.61 229 SER B C 1
ATOM 4639 O O . SER B 2 229 ? 316.477 372.076 294.068 1.00 42.61 229 SER B O 1
ATOM 4642 N N . PHE B 2 230 ? 314.512 371.228 294.765 1.00 37.34 230 PHE B N 1
ATOM 4643 C CA . PHE B 2 230 ? 314.800 369.925 294.171 1.00 37.34 230 PHE B CA 1
ATOM 4644 C C . PHE B 2 230 ? 314.742 369.970 292.648 1.00 37.34 230 PHE B C 1
ATOM 4645 O O . PHE B 2 230 ? 315.628 369.434 291.974 1.00 37.34 230 PHE B O 1
ATOM 4653 N N . LEU B 2 231 ? 313.705 370.594 292.086 1.00 36.18 231 LEU B N 1
ATOM 4654 C CA . LEU B 2 231 ? 313.492 370.511 290.644 1.00 36.18 231 LEU B CA 1
ATOM 4655 C C . LEU B 2 231 ? 314.498 371.347 289.864 1.00 36.18 231 LEU B C 1
ATOM 4656 O O . LEU B 2 231 ? 314.740 371.074 288.683 1.00 36.18 231 LEU B O 1
ATOM 4661 N N . THR B 2 232 ? 315.088 372.360 290.490 1.00 33.79 232 THR B N 1
ATOM 4662 C CA . THR B 2 232 ? 316.066 373.210 289.824 1.00 33.79 232 THR B CA 1
ATOM 4663 C C . THR B 2 232 ? 317.500 372.744 290.030 1.00 33.79 232 THR B C 1
ATOM 4664 O O . THR B 2 232 ? 318.427 373.455 289.627 1.00 33.79 232 THR B O 1
ATOM 4668 N N . ALA B 2 233 ? 317.707 371.587 290.656 1.00 26.49 233 ALA B N 1
ATOM 4669 C CA . ALA B 2 233 ? 319.057 371.076 290.858 1.00 26.49 233 ALA B CA 1
ATOM 4670 C C . ALA B 2 233 ? 319.757 370.886 289.519 1.00 26.49 233 ALA B C 1
ATOM 4671 O O . ALA B 2 233 ? 319.207 370.280 288.595 1.00 26.49 233 ALA B O 1
ATOM 4673 N N . SER B 2 234 ? 320.978 371.405 289.420 1.00 45.32 234 SER B N 1
ATOM 4674 C CA . SER B 2 234 ? 321.740 371.381 288.179 1.00 45.32 234 SER B CA 1
ATOM 4675 C C . SER B 2 234 ? 322.988 370.521 288.275 1.00 45.32 234 SER B C 1
ATOM 4676 O O . SER B 2 234 ? 323.186 369.628 287.444 1.00 45.32 234 SER B O 1
ATOM 4679 N N . THR B 2 235 ? 323.843 370.771 289.262 1.00 23.92 235 THR B N 1
ATOM 4680 C CA . THR B 2 235 ? 325.065 369.995 289.405 1.00 23.92 235 THR B CA 1
ATOM 4681 C C . THR B 2 235 ? 324.735 368.566 289.817 1.00 23.92 235 THR B C 1
ATOM 4682 O O . THR B 2 235 ? 323.826 368.329 290.615 1.00 23.92 235 THR B O 1
ATOM 4686 N N . SER B 2 236 ? 325.475 367.609 289.251 1.00 23.28 236 SER B N 1
ATOM 4687 C CA . SER B 2 236 ? 325.303 366.212 289.632 1.00 23.28 236 SER B CA 1
ATOM 4688 C C . SER B 2 236 ? 325.497 366.012 291.128 1.00 23.28 236 SER B C 1
ATOM 4689 O O . SER B 2 236 ? 324.849 365.146 291.729 1.00 23.28 236 SER B O 1
ATOM 4692 N N . GLN B 2 237 ? 326.373 366.807 291.747 1.00 29.69 237 GLN B N 1
ATOM 4693 C CA . GLN B 2 237 ? 326.537 366.745 293.194 1.00 29.69 237 GLN B CA 1
ATOM 4694 C C . GLN B 2 237 ? 325.260 367.163 293.910 1.00 29.69 237 GLN B C 1
ATOM 4695 O O . GLN B 2 237 ? 324.894 366.573 294.931 1.00 29.69 237 GLN B O 1
ATOM 4701 N N . ASP B 2 238 ? 324.568 368.182 293.392 1.00 32.16 238 ASP B N 1
ATOM 4702 C CA . ASP B 2 238 ? 323.303 368.596 293.991 1.00 32.16 238 ASP B CA 1
ATOM 4703 C C . ASP B 2 238 ? 322.244 367.509 293.858 1.00 32.16 238 ASP B C 1
ATOM 4704 O O . ASP B 2 238 ? 321.471 367.268 294.794 1.00 32.16 238 ASP B O 1
ATOM 4709 N N . LYS B 2 239 ? 322.183 366.850 292.699 1.00 34.84 239 LYS B N 1
ATOM 4710 C CA . LYS B 2 239 ? 321.249 365.742 292.528 1.00 34.84 239 LYS B CA 1
ATOM 4711 C C . LYS B 2 239 ? 321.552 364.616 293.507 1.00 34.84 239 LYS B C 1
ATOM 4712 O O . LYS B 2 239 ? 320.638 364.059 294.126 1.00 34.84 239 LYS B O 1
ATOM 4718 N N . TYR B 2 240 ? 322.833 364.273 293.663 1.00 46.47 240 TYR B N 1
ATOM 4719 C CA . TYR B 2 240 ? 323.214 363.237 294.618 1.00 46.47 240 TYR B CA 1
ATOM 4720 C C . TYR B 2 240 ? 322.828 363.629 296.036 1.00 46.47 240 TYR B C 1
ATOM 4721 O O . TYR B 2 240 ? 322.283 362.812 296.787 1.00 46.47 240 TYR B O 1
ATOM 4730 N N . SER B 2 241 ? 323.098 364.879 296.417 1.00 50.89 241 SER B N 1
ATOM 4731 C CA . SER B 2 241 ? 322.756 365.340 297.757 1.00 50.89 241 SER B CA 1
ATOM 4732 C C . SER B 2 241 ? 321.259 365.254 298.008 1.00 50.89 241 SER B C 1
ATOM 4733 O O . SER B 2 241 ? 320.826 364.725 299.038 1.00 50.89 241 SER B O 1
ATOM 4736 N N . HIS B 2 242 ? 320.452 365.767 297.076 1.00 110.82 242 HIS B N 1
ATOM 4737 C CA . HIS B 2 242 ? 319.005 365.750 297.265 1.00 110.82 242 HIS B CA 1
ATOM 4738 C C . HIS B 2 242 ? 318.468 364.328 297.312 1.00 110.82 242 HIS B C 1
ATOM 4739 O O . HIS B 2 242 ? 317.602 364.015 298.136 1.00 110.82 242 HIS B O 1
ATOM 4746 N N . PHE B 2 243 ? 318.968 363.448 296.441 1.00 40.33 243 PHE B N 1
ATOM 4747 C CA . PHE B 2 243 ? 318.488 362.072 296.450 1.00 40.33 243 PHE B CA 1
ATOM 4748 C C . PHE B 2 243 ? 318.846 361.364 297.750 1.00 40.33 243 PHE B C 1
ATOM 4749 O O . PHE B 2 243 ? 317.998 360.695 298.351 1.00 40.33 243 PHE B O 1
ATOM 4757 N N . MET B 2 244 ? 320.097 361.491 298.201 1.00 38.08 244 MET B N 1
ATOM 4758 C CA . MET B 2 244 ? 320.504 360.795 299.416 1.00 38.08 244 MET B CA 1
ATOM 4759 C C . MET B 2 244 ? 319.807 361.365 300.644 1.00 38.08 244 MET B C 1
ATOM 4760 O O . MET B 2 244 ? 319.484 360.622 301.578 1.00 38.08 244 MET B O 1
ATOM 4765 N N . LYS B 2 245 ? 319.570 362.679 300.671 1.00 59.36 245 LYS B N 1
ATOM 4766 C CA . LYS B 2 245 ? 318.882 363.275 301.810 1.00 59.36 245 LYS B CA 1
ATOM 4767 C C . LYS B 2 245 ? 317.410 362.883 301.839 1.00 59.36 245 LYS B C 1
ATOM 4768 O O . LYS B 2 245 ? 316.878 362.529 302.897 1.00 59.36 245 LYS B O 1
ATOM 4774 N N . GLY B 2 246 ? 316.735 362.942 300.690 1.00 46.63 246 GLY B N 1
ATOM 4775 C CA . GLY B 2 246 ? 315.318 362.622 300.660 1.00 46.63 246 GLY B CA 1
ATOM 4776 C C . GLY B 2 246 ? 315.033 361.163 300.955 1.00 46.63 246 GLY B C 1
ATOM 4777 O O . GLY B 2 246 ? 314.036 360.837 301.603 1.00 46.63 246 GLY B O 1
ATOM 4778 N N . THR B 2 247 ? 315.898 360.267 300.488 1.00 35.81 247 THR B N 1
ATOM 4779 C CA . THR B 2 247 ? 315.737 358.842 300.742 1.00 35.81 247 THR B CA 1
ATOM 4780 C C . THR B 2 247 ? 316.202 358.435 302.133 1.00 35.81 247 THR B C 1
ATOM 4781 O O . THR B 2 247 ? 316.200 357.238 302.441 1.00 35.81 247 THR B O 1
ATOM 4785 N N . LEU B 2 248 ? 316.601 359.398 302.965 1.00 25.42 248 LEU B N 1
ATOM 4786 C CA . LEU B 2 248 ? 317.085 359.140 304.320 1.00 25.42 248 LEU B CA 1
ATOM 4787 C C . LEU B 2 248 ? 318.314 358.238 304.321 1.00 25.42 248 LEU B C 1
ATOM 4788 O O . LEU B 2 248 ? 318.488 357.408 305.215 1.00 25.42 248 LEU B O 1
ATOM 4793 N N . LEU B 2 249 ? 319.174 358.389 303.314 1.00 22.89 249 LEU B N 1
ATOM 4794 C CA . LEU B 2 249 ? 320.448 357.685 303.281 1.00 22.89 249 LEU B CA 1
ATOM 4795 C C . LEU B 2 249 ? 321.615 358.549 303.731 1.00 22.89 249 LEU B C 1
ATOM 4796 O O . LEU B 2 249 ? 322.681 358.008 304.041 1.00 22.89 249 LEU B O 1
ATOM 4801 N N . GLN B 2 250 ? 321.444 359.871 303.764 1.00 37.02 250 GLN B N 1
ATOM 4802 C CA . GLN B 2 250 ? 322.531 360.744 304.191 1.00 37.02 250 GLN B CA 1
ATOM 4803 C C . GLN B 2 250 ? 322.741 360.669 305.696 1.00 37.02 250 GLN B C 1
ATOM 4804 O O . GLN B 2 250 ? 323.885 360.632 306.168 1.00 37.02 250 GLN B O 1
ATOM 4810 N N . GLU B 2 251 ? 321.651 360.645 306.467 1.00 28.30 251 GLU B N 1
ATOM 4811 C CA . GLU B 2 251 ? 321.773 360.563 307.918 1.00 28.30 251 GLU B CA 1
ATOM 4812 C C . GLU B 2 251 ? 322.420 359.251 308.340 1.00 28.30 251 GLU B C 1
ATOM 4813 O O . GLU B 2 251 ? 323.200 359.213 309.300 1.00 28.30 251 GLU B O 1
ATOM 4819 N N . ILE B 2 252 ? 322.117 358.166 307.625 1.00 27.74 252 ILE B N 1
ATOM 4820 C CA . ILE B 2 252 ? 322.714 356.873 307.942 1.00 27.74 252 ILE B CA 1
ATOM 4821 C C . ILE B 2 252 ? 324.224 356.930 307.763 1.00 27.74 252 ILE B C 1
ATOM 4822 O O . ILE B 2 252 ? 324.986 356.471 308.623 1.00 27.74 252 ILE B O 1
ATOM 4827 N N . THR B 2 253 ? 324.682 357.512 306.652 1.00 27.94 253 THR B N 1
ATOM 4828 C CA . THR B 2 253 ? 326.116 357.612 306.404 1.00 27.94 253 THR B CA 1
ATOM 4829 C C . THR B 2 253 ? 326.783 358.545 307.406 1.00 27.94 253 THR B C 1
ATOM 4830 O O . THR B 2 253 ? 327.912 358.293 307.842 1.00 27.94 253 THR B O 1
ATOM 4834 N N . GLU B 2 254 ? 326.104 359.634 307.777 1.00 34.42 254 GLU B N 1
ATOM 4835 C CA . GLU B 2 254 ? 326.654 360.542 308.778 1.00 34.42 254 GLU B CA 1
ATOM 4836 C C . GLU B 2 254 ? 326.854 359.833 310.112 1.00 34.42 254 GLU B C 1
ATOM 4837 O O . GLU B 2 254 ? 327.923 359.937 310.730 1.00 34.42 254 GLU B O 1
ATOM 4843 N N . ASN B 2 255 ? 325.836 359.098 310.567 1.00 28.52 255 ASN B N 1
ATOM 4844 C CA . ASN B 2 255 ? 325.963 358.350 311.812 1.00 28.52 255 ASN B CA 1
ATOM 4845 C C . ASN B 2 255 ? 327.063 357.302 311.713 1.00 28.52 255 ASN B C 1
ATOM 4846 O O . ASN B 2 255 ? 327.842 357.116 312.657 1.00 28.52 255 ASN B O 1
ATOM 4851 N N . LEU B 2 256 ? 327.145 356.611 310.574 1.00 26.74 256 LEU B N 1
ATOM 4852 C CA . LEU B 2 256 ? 328.163 355.582 310.398 1.00 26.74 256 LEU B CA 1
ATOM 4853 C C . LEU B 2 256 ? 329.567 356.168 310.467 1.00 26.74 256 LEU B C 1
ATOM 4854 O O . LEU B 2 256 ? 330.451 355.602 311.121 1.00 26.74 256 LEU B O 1
ATOM 4859 N N . LEU B 2 257 ? 329.794 357.306 309.808 1.00 29.19 257 LEU B N 1
ATOM 4860 C CA . LEU B 2 257 ? 331.130 357.894 309.813 1.00 29.19 257 LEU B CA 1
ATOM 4861 C C . LEU B 2 257 ? 331.477 358.460 311.185 1.00 29.19 257 LEU B C 1
ATOM 4862 O O . LEU B 2 257 ? 332.632 358.376 311.622 1.00 29.19 257 LEU B O 1
ATOM 4867 N N . TYR B 2 258 ? 330.492 359.025 311.889 1.00 29.66 258 TYR B N 1
ATOM 4868 C CA . TYR B 2 258 ? 330.748 359.482 313.252 1.00 29.66 258 TYR B CA 1
ATOM 4869 C C . TYR B 2 258 ? 331.141 358.318 314.153 1.00 29.66 258 TYR B C 1
ATOM 4870 O O . TYR B 2 258 ? 332.102 358.417 314.930 1.00 29.66 258 TYR B O 1
ATOM 4879 N N . ALA B 2 259 ? 330.419 357.200 314.052 1.00 27.21 259 ALA B N 1
ATOM 4880 C CA . ALA B 2 259 ? 330.748 356.031 314.860 1.00 27.21 259 ALA B CA 1
ATOM 4881 C C . ALA B 2 259 ? 332.121 355.477 314.501 1.00 27.21 259 ALA B C 1
ATOM 4882 O O . ALA B 2 259 ? 332.869 355.043 315.381 1.00 27.21 259 ALA B O 1
ATOM 4884 N N . SER B 2 260 ? 332.469 355.480 313.211 1.00 37.83 260 SER B N 1
ATOM 4885 C CA . SER B 2 260 ? 333.785 354.994 312.802 1.00 37.83 260 SER B CA 1
ATOM 4886 C C . SER B 2 260 ? 334.903 355.879 313.342 1.00 37.83 260 SER B C 1
ATOM 4887 O O . SER B 2 260 ? 335.943 355.375 313.787 1.00 37.83 260 SER B O 1
ATOM 4890 N N . ALA B 2 261 ? 334.717 357.202 313.299 1.00 40.85 261 ALA B N 1
ATOM 4891 C CA . ALA B 2 261 ? 335.717 358.103 313.864 1.00 40.85 261 ALA B CA 1
ATOM 4892 C C . ALA B 2 261 ? 335.870 357.882 315.363 1.00 40.85 261 ALA B C 1
ATOM 4893 O O . ALA B 2 261 ? 336.993 357.860 315.889 1.00 40.85 261 ALA B O 1
ATOM 4895 N N . ILE B 2 262 ? 334.746 357.718 316.067 1.00 38.55 262 ILE B N 1
ATOM 4896 C CA . ILE B 2 262 ? 334.801 357.428 317.496 1.00 38.55 262 ILE B CA 1
ATOM 4897 C C . ILE B 2 262 ? 335.553 356.127 317.743 1.00 38.55 262 ILE B C 1
ATOM 4898 O O . ILE B 2 262 ? 336.373 356.033 318.663 1.00 38.55 262 ILE B O 1
ATOM 4903 N N . HIS B 2 263 ? 335.298 355.112 316.916 1.00 32.72 263 HIS B N 1
ATOM 4904 C CA . HIS B 2 263 ? 335.983 353.832 317.062 1.00 32.72 263 HIS B CA 1
ATOM 4905 C C . HIS B 2 263 ? 337.488 353.977 316.878 1.00 32.72 263 HIS B C 1
ATOM 4906 O O . HIS B 2 263 ? 338.269 353.410 317.649 1.00 32.72 263 HIS B O 1
ATOM 4913 N N . ASP B 2 264 ? 337.915 354.722 315.858 1.00 43.15 264 ASP B N 1
ATOM 4914 C CA . ASP B 2 264 ? 339.349 354.876 315.615 1.00 43.15 264 ASP B CA 1
ATOM 4915 C C . ASP B 2 264 ? 340.029 355.629 316.755 1.00 43.15 264 ASP B C 1
ATOM 4916 O O . ASP B 2 264 ? 341.099 355.220 317.237 1.00 43.15 264 ASP B O 1
ATOM 4921 N N . SER B 2 265 ? 339.422 356.733 317.201 1.00 61.40 265 SER B N 1
ATOM 4922 C CA . SER B 2 265 ? 339.997 357.482 318.315 1.00 61.40 265 SER B CA 1
ATOM 4923 C C . SER B 2 265 ? 340.051 356.629 319.576 1.00 61.40 265 SER B C 1
ATOM 4924 O O . SER B 2 265 ? 341.043 356.660 320.319 1.00 61.40 265 SER B O 1
ATOM 4927 N N . ALA B 2 266 ? 338.996 355.852 319.829 1.00 71.70 266 ALA B N 1
ATOM 4928 C CA . ALA B 2 266 ? 338.968 354.992 321.003 1.00 71.70 266 ALA B CA 1
ATOM 4929 C C . ALA B 2 266 ? 340.007 353.886 320.903 1.00 71.70 266 ALA B C 1
ATOM 4930 O O . ALA B 2 266 ? 340.573 353.477 321.917 1.00 71.70 266 ALA B O 1
ATOM 4932 N N . GLN B 2 267 ? 340.277 353.390 319.695 1.00 51.24 267 GLN B N 1
ATOM 4933 C CA . GLN B 2 267 ? 341.313 352.375 319.530 1.00 51.24 267 GLN B CA 1
ATOM 4934 C C . GLN B 2 267 ? 342.696 352.944 319.823 1.00 51.24 267 GLN B C 1
ATOM 4935 O O . GLN B 2 267 ? 343.524 352.288 320.472 1.00 51.24 267 GLN B O 1
ATOM 4941 N N . GLU B 2 268 ? 342.967 354.163 319.352 1.00 59.30 268 GLU B N 1
ATOM 4942 C CA . GLU B 2 268 ? 344.247 354.791 319.675 1.00 59.30 268 GLU B CA 1
ATOM 4943 C C . GLU B 2 268 ? 344.384 355.017 321.179 1.00 59.30 268 GLU B C 1
ATOM 4944 O O . GLU B 2 268 ? 345.428 354.708 321.776 1.00 59.30 268 GLU B O 1
ATOM 4950 N N . ASN B 2 269 ? 343.333 355.544 321.812 1.00 70.90 269 ASN B N 1
ATOM 4951 C CA . ASN B 2 269 ? 343.376 355.731 323.258 1.00 70.90 269 ASN B CA 1
ATOM 4952 C C . ASN B 2 269 ? 343.469 354.399 323.993 1.00 70.90 269 ASN B C 1
ATOM 4953 O O . ASN B 2 269 ? 344.032 354.337 325.087 1.00 70.90 269 ASN B O 1
ATOM 4958 N N . MET B 2 270 ? 342.935 353.328 323.404 1.00 79.13 270 MET B N 1
ATOM 4959 C CA . MET B 2 270 ? 343.051 351.995 323.983 1.00 79.13 270 MET B CA 1
ATOM 4960 C C . MET B 2 270 ? 344.491 351.506 323.955 1.00 79.13 270 MET B C 1
ATOM 4961 O O . MET B 2 270 ? 344.968 350.903 324.922 1.00 79.13 270 MET B O 1
ATOM 4966 N N . ALA B 2 271 ? 345.195 351.745 322.848 1.00 62.99 271 ALA B N 1
ATOM 4967 C CA . ALA B 2 271 ? 346.618 351.417 322.804 1.00 62.99 271 ALA B CA 1
ATOM 4968 C C . ALA B 2 271 ? 347.395 352.213 323.848 1.00 62.99 271 ALA B C 1
ATOM 4969 O O . ALA B 2 271 ? 348.269 351.670 324.543 1.00 62.99 271 ALA B O 1
ATOM 4971 N N . LEU B 2 272 ? 347.077 353.503 323.982 1.00 74.34 272 LEU B N 1
ATOM 4972 C CA . LEU B 2 272 ? 347.732 354.322 325.000 1.00 74.34 272 LEU B CA 1
ATOM 4973 C C . LEU B 2 272 ? 347.438 353.799 326.405 1.00 74.34 272 LEU B C 1
ATOM 4974 O O . LEU B 2 272 ? 348.326 353.770 327.269 1.00 74.34 272 LEU B O 1
ATOM 4979 N N . HIS B 2 273 ? 346.194 353.383 326.649 1.00 63.67 273 HIS B N 1
ATOM 4980 C CA . HIS B 2 273 ? 345.824 352.807 327.936 1.00 63.67 273 HIS B CA 1
ATOM 4981 C C . HIS B 2 273 ? 346.554 351.500 328.196 1.00 63.67 273 HIS B C 1
ATOM 4982 O O . HIS B 2 273 ? 346.919 351.220 329.337 1.00 63.67 273 HIS B O 1
ATOM 4989 N N . LEU B 2 274 ? 346.754 350.682 327.162 1.00 62.00 274 LEU B N 1
ATOM 4990 C CA . LEU B 2 274 ? 347.538 349.463 327.326 1.00 62.00 274 LEU B CA 1
ATOM 4991 C C . LEU B 2 274 ? 348.967 349.786 327.737 1.00 62.00 274 LEU B C 1
ATOM 4992 O O . LEU B 2 274 ? 349.529 349.136 328.630 1.00 62.00 274 LEU B O 1
ATOM 4997 N N . GLU B 2 275 ? 349.571 350.790 327.096 1.00 75.75 275 GLU B N 1
ATOM 4998 C CA . GLU B 2 275 ? 350.923 351.191 327.480 1.00 75.75 275 GLU B CA 1
ATOM 4999 C C . GLU B 2 275 ? 350.971 351.664 328.930 1.00 75.75 275 GLU B C 1
ATOM 5000 O O . GLU B 2 275 ? 351.854 351.255 329.699 1.00 75.75 275 GLU B O 1
ATOM 5006 N N . ASN B 2 276 ? 350.021 352.516 329.327 1.00 72.29 276 ASN B N 1
ATOM 5007 C CA . ASN B 2 276 ? 350.005 353.007 330.703 1.00 72.29 276 ASN B CA 1
ATOM 5008 C C . ASN B 2 276 ? 349.741 351.880 331.694 1.00 72.29 276 ASN B C 1
ATOM 5009 O O . ASN B 2 276 ? 350.294 351.874 332.799 1.00 72.29 276 ASN B O 1
ATOM 5014 N N . LEU B 2 277 ? 348.897 350.918 331.318 1.00 69.67 277 LEU B N 1
ATOM 5015 C CA . LEU B 2 277 ? 348.601 349.802 332.206 1.00 69.67 277 LEU B CA 1
ATOM 5016 C C . LEU B 2 277 ? 349.819 348.909 332.390 1.00 69.67 277 LEU B C 1
ATOM 5017 O O . LEU B 2 277 ? 350.066 348.416 333.493 1.00 69.67 277 LEU B O 1
ATOM 5022 N N . LYS B 2 278 ? 350.596 348.689 331.327 1.00 72.70 278 LYS B N 1
ATOM 5023 C CA . LYS B 2 278 ? 351.831 347.925 331.486 1.00 72.70 278 LYS B CA 1
ATOM 5024 C C . LYS B 2 278 ? 352.847 348.685 332.332 1.00 72.70 278 LYS B C 1
ATOM 5025 O O . LYS B 2 278 ? 353.574 348.081 333.132 1.00 72.70 278 LYS B O 1
ATOM 5031 N N . SER B 2 279 ? 352.918 350.009 332.167 1.00 86.35 279 SER B N 1
ATOM 5032 C CA . SER B 2 279 ? 353.811 350.798 333.014 1.00 86.35 279 SER B CA 1
ATOM 5033 C C . SER B 2 279 ? 353.408 350.694 334.481 1.00 86.35 279 SER B C 1
ATOM 5034 O O . SER B 2 279 ? 354.263 350.531 335.362 1.00 86.35 279 SER B O 1
ATOM 5037 N N . LEU B 2 280 ? 352.105 350.779 334.759 1.00 91.30 280 LEU B N 1
ATOM 5038 C CA . LEU B 2 280 ? 351.624 350.612 336.125 1.00 91.30 280 LEU B CA 1
ATOM 5039 C C . LEU B 2 280 ? 351.887 349.200 336.629 1.00 91.30 280 LEU B C 1
ATOM 5040 O O . LEU B 2 280 ? 352.188 349.002 337.809 1.00 91.30 280 LEU B O 1
ATOM 5045 N N . GLY B 2 939 ? 342.507 350.025 337.244 1.00 77.75 939 GLY B N 1
ATOM 5046 C CA . GLY B 2 939 ? 342.989 350.123 335.880 1.00 77.75 939 GLY B CA 1
ATOM 5047 C C . GLY B 2 939 ? 342.579 348.931 335.043 1.00 77.75 939 GLY B C 1
ATOM 5048 O O . GLY B 2 939 ? 342.202 349.082 333.880 1.00 77.75 939 GLY B O 1
ATOM 5049 N N . GLN B 2 940 ? 342.640 347.728 335.620 1.00 61.34 940 GLN B N 1
ATOM 5050 C CA . GLN B 2 940 ? 342.171 346.558 334.884 1.00 61.34 940 GLN B CA 1
ATOM 5051 C C . GLN B 2 940 ? 340.663 346.594 334.668 1.00 61.34 940 GLN B C 1
ATOM 5052 O O . GLN B 2 940 ? 340.172 346.155 333.622 1.00 61.34 940 GLN B O 1
ATOM 5058 N N . LYS B 2 941 ? 339.909 347.094 335.646 1.00 71.69 941 LYS B N 1
ATOM 5059 C CA . LYS B 2 941 ? 338.473 347.249 335.438 1.00 71.69 941 LYS B CA 1
ATOM 5060 C C . LYS B 2 941 ? 338.191 348.200 334.282 1.00 71.69 941 LYS B C 1
ATOM 5061 O O . LYS B 2 941 ? 337.358 347.908 333.413 1.00 71.69 941 LYS B O 1
ATOM 5067 N N . LYS B 2 942 ? 338.901 349.329 334.238 1.00 71.56 942 LYS B N 1
ATOM 5068 C CA . LYS B 2 942 ? 338.743 350.264 333.130 1.00 71.56 942 LYS B CA 1
ATOM 5069 C C . LYS B 2 942 ? 339.161 349.629 331.809 1.00 71.56 942 LYS B C 1
ATOM 5070 O O . LYS B 2 942 ? 338.525 349.854 330.774 1.00 71.56 942 LYS B O 1
ATOM 5076 N N . TYR B 2 943 ? 340.235 348.836 331.827 1.00 59.24 943 TYR B N 1
ATOM 5077 C CA . TYR B 2 943 ? 340.733 348.216 330.604 1.00 59.24 943 TYR B CA 1
ATOM 5078 C C . TYR B 2 943 ? 339.739 347.197 330.057 1.00 59.24 943 TYR B C 1
ATOM 5079 O O . TYR B 2 943 ? 339.482 347.160 328.850 1.00 59.24 943 TYR B O 1
ATOM 5088 N N . MET B 2 944 ? 339.165 346.367 330.932 1.00 57.31 944 MET B N 1
ATOM 5089 C CA . MET B 2 944 ? 338.092 345.461 330.521 1.00 57.31 944 MET B CA 1
ATOM 5090 C C . MET B 2 944 ? 336.875 346.213 329.999 1.00 57.31 944 MET B C 1
ATOM 5091 O O . MET B 2 944 ? 336.305 345.832 328.971 1.00 57.31 944 MET B O 1
ATOM 5096 N N . GLU B 2 945 ? 336.462 347.284 330.684 1.00 71.90 945 GLU B N 1
ATOM 5097 C CA . GLU B 2 945 ? 335.305 348.040 330.211 1.00 71.90 945 GLU B CA 1
ATOM 5098 C C . GLU B 2 945 ? 335.553 348.614 328.822 1.00 71.90 945 GLU B C 1
ATOM 5099 O O . GLU B 2 945 ? 334.704 348.495 327.928 1.00 71.90 945 GLU B O 1
ATOM 5105 N N . ILE B 2 946 ? 336.729 349.207 328.612 1.00 69.38 946 ILE B N 1
ATOM 5106 C CA . ILE B 2 946 ? 337.029 349.844 327.336 1.00 69.38 946 ILE B CA 1
ATOM 5107 C C . ILE B 2 946 ? 337.203 348.801 326.239 1.00 69.38 946 ILE B C 1
ATOM 5108 O O . ILE B 2 946 ? 336.758 349.003 325.105 1.00 69.38 946 ILE B O 1
ATOM 5113 N N . ASP B 2 947 ? 337.841 347.670 326.549 1.00 57.89 947 ASP B N 1
ATOM 5114 C CA . ASP B 2 947 ? 338.012 346.626 325.545 1.00 57.89 947 ASP B CA 1
ATOM 5115 C C . ASP B 2 947 ? 336.672 346.023 325.143 1.00 57.89 947 ASP B C 1
ATOM 5116 O O . ASP B 2 947 ? 336.429 345.763 323.958 1.00 57.89 947 ASP B O 1
ATOM 5121 N N . GLU B 2 948 ? 335.791 345.789 326.119 1.00 64.26 948 GLU B N 1
ATOM 5122 C CA . GLU B 2 948 ? 334.459 345.279 325.818 1.00 64.26 948 GLU B CA 1
ATOM 5123 C C . GLU B 2 948 ? 333.678 346.267 324.963 1.00 64.26 948 GLU B C 1
ATOM 5124 O O . GLU B 2 948 ? 333.037 345.879 323.976 1.00 64.26 948 GLU B O 1
ATOM 5130 N N . ALA B 2 949 ? 333.737 347.555 325.317 1.00 58.66 949 ALA B N 1
ATOM 5131 C CA . ALA B 2 949 ? 333.060 348.572 324.522 1.00 58.66 949 ALA B CA 1
ATOM 5132 C C . ALA B 2 949 ? 333.614 348.623 323.105 1.00 58.66 949 ALA B C 1
ATOM 5133 O O . ALA B 2 949 ? 332.856 348.754 322.140 1.00 58.66 949 ALA B O 1
ATOM 5135 N N . LEU B 2 950 ? 334.936 348.510 322.960 1.00 42.13 950 LEU B N 1
ATOM 5136 C CA . LEU B 2 950 ? 335.549 348.582 321.640 1.00 42.13 950 LEU B CA 1
ATOM 5137 C C . LEU B 2 950 ? 335.175 347.380 320.784 1.00 42.13 950 LEU B C 1
ATOM 5138 O O . LEU B 2 950 ? 334.902 347.528 319.589 1.00 42.13 950 LEU B O 1
ATOM 5143 N N . ASN B 2 951 ? 335.163 346.182 321.371 1.00 38.79 951 ASN B N 1
ATOM 5144 C CA . ASN B 2 951 ? 334.765 345.000 320.611 1.00 38.79 951 ASN B CA 1
ATOM 5145 C C . ASN B 2 951 ? 333.304 345.086 320.186 1.00 38.79 951 ASN B C 1
ATOM 5146 O O . ASN B 2 951 ? 332.959 344.769 319.035 1.00 38.79 951 ASN B O 1
ATOM 5151 N N . ARG B 2 952 ? 332.430 345.519 321.100 1.00 42.46 952 ARG B N 1
ATOM 5152 C CA . ARG B 2 952 ? 331.025 345.680 320.747 1.00 42.46 952 ARG B CA 1
ATOM 5153 C C . ARG B 2 952 ? 330.853 346.718 319.647 1.00 42.46 952 ARG B C 1
ATOM 5154 O O . ARG B 2 952 ? 330.073 346.515 318.711 1.00 42.46 952 ARG B O 1
ATOM 5162 N N . LEU B 2 953 ? 331.584 347.832 319.737 1.00 34.25 953 LEU B N 1
ATOM 5163 C CA . LEU B 2 953 ? 331.493 348.862 318.711 1.00 34.25 953 LEU B CA 1
ATOM 5164 C C . LEU B 2 953 ? 332.009 348.358 317.371 1.00 34.25 953 LEU B C 1
ATOM 5165 O O . LEU B 2 953 ? 331.452 348.698 316.326 1.00 34.25 953 LEU B O 1
ATOM 5170 N N . HIS B 2 954 ? 333.072 347.555 317.377 1.00 31.64 954 HIS B N 1
ATOM 5171 C CA . HIS B 2 954 ? 333.597 347.004 316.131 1.00 31.64 954 HIS B CA 1
ATOM 5172 C C . HIS B 2 954 ? 332.572 346.101 315.456 1.00 31.64 954 HIS B C 1
ATOM 5173 O O . HIS B 2 954 ? 332.298 346.235 314.254 1.00 31.64 954 HIS B O 1
ATOM 5180 N N . ASN B 2 955 ? 331.985 345.177 316.221 1.00 26.70 955 ASN B N 1
ATOM 5181 C CA . ASN B 2 955 ? 330.984 344.285 315.639 1.00 26.70 955 ASN B CA 1
ATOM 5182 C C . ASN B 2 955 ? 329.762 345.063 315.163 1.00 26.70 955 ASN B C 1
ATOM 5183 O O . ASN B 2 955 ? 329.226 344.798 314.076 1.00 26.70 955 ASN B O 1
ATOM 5188 N N . SER B 2 956 ? 329.316 346.040 315.958 1.00 26.59 956 SER B N 1
ATOM 5189 C CA . SER B 2 956 ? 328.175 346.856 315.567 1.00 26.59 956 SER B CA 1
ATOM 5190 C C . SER B 2 956 ? 328.474 347.653 314.307 1.00 26.59 956 SER B C 1
ATOM 5191 O O . SER B 2 956 ? 327.607 347.805 313.445 1.00 26.59 956 SER B O 1
ATOM 5194 N N . LEU B 2 957 ? 329.696 348.175 314.185 1.00 24.77 957 LEU B N 1
ATOM 5195 C CA . LEU B 2 957 ? 330.069 348.928 312.994 1.00 24.77 957 LEU B CA 1
ATOM 5196 C C . LEU B 2 957 ? 330.064 348.046 311.759 1.00 24.77 957 LEU B C 1
ATOM 5197 O O . LEU B 2 957 ? 329.613 348.470 310.691 1.00 24.77 957 LEU B O 1
ATOM 5202 N N . LYS B 2 958 ? 330.571 346.818 311.876 1.00 23.10 958 LYS B N 1
ATOM 5203 C CA . LYS B 2 958 ? 330.540 345.919 310.724 1.00 23.10 958 LYS B CA 1
ATOM 5204 C C . LYS B 2 958 ? 329.105 345.597 310.316 1.00 23.10 958 LYS B C 1
ATOM 5205 O O . LYS B 2 958 ? 328.761 345.624 309.122 1.00 23.10 958 LYS B O 1
ATOM 5211 N N . ALA B 2 959 ? 328.243 345.318 311.299 1.00 25.73 959 ALA B N 1
ATOM 5212 C CA . ALA B 2 959 ? 326.841 345.045 310.993 1.00 25.73 959 ALA B CA 1
ATOM 5213 C C . ALA B 2 959 ? 326.168 346.252 310.347 1.00 25.73 959 ALA B C 1
ATOM 5214 O O . ALA B 2 959 ? 325.418 346.108 309.373 1.00 25.73 959 ALA B O 1
ATOM 5216 N N . ARG B 2 960 ? 326.427 347.450 310.874 1.00 26.34 960 ARG B N 1
ATOM 5217 C CA . ARG B 2 960 ? 325.825 348.659 310.323 1.00 26.34 960 ARG B CA 1
ATOM 5218 C C . ARG B 2 960 ? 326.334 348.938 308.918 1.00 26.34 960 ARG B C 1
ATOM 5219 O O . ARG B 2 960 ? 325.586 349.428 308.069 1.00 26.34 960 ARG B O 1
ATOM 5227 N N . ASP B 2 961 ? 327.609 348.648 308.657 1.00 14.04 961 ASP B N 1
ATOM 5228 C CA . ASP B 2 961 ? 328.149 348.830 307.316 1.00 14.04 961 ASP B CA 1
ATOM 5229 C C . ASP B 2 961 ? 327.449 347.913 306.323 1.00 14.04 961 ASP B C 1
ATOM 5230 O O . ASP B 2 961 ? 327.063 348.342 305.227 1.00 14.04 961 ASP B O 1
ATOM 5235 N N . GLN B 2 962 ? 327.264 346.643 306.696 1.00 19.45 962 GLN B N 1
ATOM 5236 C CA . GLN B 2 962 ? 326.542 345.732 305.810 1.00 19.45 962 GLN B CA 1
ATOM 5237 C C . GLN B 2 962 ? 325.106 346.197 305.593 1.00 19.45 962 GLN B C 1
ATOM 5238 O O . GLN B 2 962 ? 324.600 346.178 304.461 1.00 19.45 962 GLN B O 1
ATOM 5244 N N . ASN B 2 963 ? 324.437 346.629 306.667 1.00 19.68 963 ASN B N 1
ATOM 5245 C CA . ASN B 2 963 ? 323.061 347.099 306.548 1.00 19.68 963 ASN B CA 1
ATOM 5246 C C . ASN B 2 963 ? 322.967 348.308 305.628 1.00 19.68 963 ASN B C 1
ATOM 5247 O O . ASN B 2 963 ? 322.075 348.380 304.773 1.00 19.68 963 ASN B O 1
ATOM 5252 N N . TYR B 2 964 ? 323.878 349.270 305.789 1.00 20.16 964 TYR B N 1
ATOM 5253 C CA . TYR B 2 964 ? 323.849 350.468 304.958 1.00 20.16 964 TYR B CA 1
ATOM 5254 C C . TYR B 2 964 ? 324.137 350.142 303.503 1.00 20.16 964 TYR B C 1
ATOM 5255 O O . TYR B 2 964 ? 323.519 350.720 302.604 1.00 20.16 964 TYR B O 1
ATOM 5264 N N . LYS B 2 965 ? 325.081 349.235 303.244 1.00 20.98 965 LYS B N 1
ATOM 5265 C CA . LYS B 2 965 ? 325.350 348.858 301.861 1.00 20.98 965 LYS B CA 1
ATOM 5266 C C . LYS B 2 965 ? 324.127 348.213 301.224 1.00 20.98 965 LYS B C 1
ATOM 5267 O O . LYS B 2 965 ? 323.762 348.544 300.087 1.00 20.98 965 LYS B O 1
ATOM 5273 N N . ASN B 2 966 ? 323.460 347.312 301.952 1.00 15.52 966 ASN B N 1
ATOM 5274 C CA . ASN B 2 966 ? 322.259 346.681 301.410 1.00 15.52 966 ASN B CA 1
ATOM 5275 C C . ASN B 2 966 ? 321.167 347.710 301.145 1.00 15.52 966 ASN B C 1
ATOM 5276 O O . ASN B 2 966 ? 320.521 347.691 300.088 1.00 15.52 966 ASN B O 1
ATOM 5281 N N . ALA B 2 967 ? 320.948 348.624 302.095 1.00 17.01 967 ALA B N 1
ATOM 5282 C CA . ALA B 2 967 ? 319.897 349.623 301.932 1.00 17.01 967 ALA B CA 1
ATOM 5283 C C . ALA B 2 967 ? 320.191 350.554 300.766 1.00 17.01 967 ALA B C 1
ATOM 5284 O O . ALA B 2 967 ? 319.290 350.889 299.988 1.00 17.01 967 ALA B O 1
ATOM 5286 N N . GLU B 2 968 ? 321.444 350.995 300.636 1.00 21.71 968 GLU B N 1
ATOM 5287 C CA . GLU B 2 968 ? 321.808 351.874 299.533 1.00 21.71 968 GLU B CA 1
ATOM 5288 C C . GLU B 2 968 ? 321.623 351.177 298.195 1.00 21.71 968 GLU B C 1
ATOM 5289 O O . GLU B 2 968 ? 321.082 351.767 297.252 1.00 21.71 968 GLU B O 1
ATOM 5295 N N . LYS B 2 969 ? 322.056 349.918 298.093 1.00 26.29 969 LYS B N 1
ATOM 5296 C CA . LYS B 2 969 ? 321.880 349.195 296.839 1.00 26.29 969 LYS B CA 1
ATOM 5297 C C . LYS B 2 969 ? 320.405 349.042 296.496 1.00 26.29 969 LYS B C 1
ATOM 5298 O O . LYS B 2 969 ? 320.005 349.267 295.349 1.00 26.29 969 LYS B O 1
ATOM 5304 N N . GLY B 2 970 ? 319.574 348.693 297.480 1.00 13.59 970 GLY B N 1
ATOM 5305 C CA . GLY B 2 970 ? 318.153 348.535 297.204 1.00 13.59 970 GLY B CA 1
ATOM 5306 C C . GLY B 2 970 ? 317.487 349.832 296.783 1.00 13.59 970 GLY B C 1
ATOM 5307 O O . GLY B 2 970 ? 316.725 349.869 295.810 1.00 13.59 970 GLY B O 1
ATOM 5308 N N . THR B 2 971 ? 317.767 350.917 297.510 1.00 18.64 971 THR B N 1
ATOM 5309 C CA . THR B 2 971 ? 317.162 352.204 297.186 1.00 18.64 971 THR B CA 1
ATOM 5310 C C . THR B 2 971 ? 317.598 352.690 295.812 1.00 18.64 971 THR B C 1
ATOM 5311 O O . THR B 2 971 ? 316.770 353.150 295.015 1.00 18.64 971 THR B O 1
ATOM 5315 N N . CYS B 2 972 ? 318.895 352.585 295.509 1.00 24.51 972 CYS B N 1
ATOM 5316 C CA . CYS B 2 972 ? 319.382 353.031 294.211 1.00 24.51 972 CYS B CA 1
ATOM 5317 C C . CYS B 2 972 ? 318.839 352.157 293.089 1.00 24.51 972 CYS B C 1
ATOM 5318 O O . CYS B 2 972 ? 318.565 352.652 291.994 1.00 24.51 972 CYS B O 1
ATOM 5321 N N . PHE B 2 973 ? 318.664 350.858 293.344 1.00 36.60 973 PHE B N 1
ATOM 5322 C CA . PHE B 2 973 ? 318.087 349.975 292.337 1.00 36.60 973 PHE B CA 1
ATOM 5323 C C . PHE B 2 973 ? 316.642 350.350 292.039 1.00 36.60 973 PHE B C 1
ATOM 5324 O O . PHE B 2 973 ? 316.241 350.429 290.869 1.00 36.60 973 PHE B O 1
ATOM 5332 N N . ASP B 2 974 ? 315.849 350.606 293.083 1.00 23.50 974 ASP B N 1
ATOM 5333 C CA . ASP B 2 974 ? 314.469 351.029 292.868 1.00 23.50 974 ASP B CA 1
ATOM 5334 C C . ASP B 2 974 ? 314.408 352.356 292.121 1.00 23.50 974 ASP B C 1
ATOM 5335 O O . ASP B 2 974 ? 313.606 352.518 291.192 1.00 23.50 974 ASP B O 1
ATOM 5340 N N . ALA B 2 975 ? 315.252 353.315 292.509 1.00 40.62 975 ALA B N 1
ATOM 5341 C CA . ALA B 2 975 ? 315.255 354.611 291.837 1.00 40.62 975 ALA B CA 1
ATOM 5342 C C . ALA B 2 975 ? 315.662 354.479 290.376 1.00 40.62 975 ALA B C 1
ATOM 5343 O O . ALA B 2 975 ? 315.047 355.093 289.497 1.00 40.62 975 ALA B O 1
ATOM 5345 N N . ASP B 2 976 ? 316.698 353.684 290.098 1.00 40.09 976 ASP B N 1
ATOM 5346 C CA . ASP B 2 976 ? 317.139 353.475 288.725 1.00 40.09 976 ASP B CA 1
ATOM 5347 C C . ASP B 2 976 ? 316.034 352.858 287.883 1.00 40.09 976 ASP B C 1
ATOM 5348 O O . ASP B 2 976 ? 315.759 353.322 286.769 1.00 40.09 976 ASP B O 1
ATOM 5353 N N . MET B 2 977 ? 315.384 351.813 288.399 1.00 25.39 977 MET B N 1
ATOM 5354 C CA . MET B 2 977 ? 314.337 351.155 287.627 1.00 25.39 977 MET B CA 1
ATOM 5355 C C . MET B 2 977 ? 313.156 352.082 287.384 1.00 25.39 977 MET B C 1
ATOM 5356 O O . MET B 2 977 ? 312.601 352.115 286.278 1.00 25.39 977 MET B O 1
ATOM 5361 N N . ASP B 2 978 ? 312.759 352.855 288.397 1.00 23.58 978 ASP B N 1
ATOM 5362 C CA . ASP B 2 978 ? 311.623 353.747 288.205 1.00 23.58 978 ASP B CA 1
ATOM 5363 C C . ASP B 2 978 ? 311.967 354.877 287.244 1.00 23.58 978 ASP B C 1
ATOM 5364 O O . ASP B 2 978 ? 311.113 355.318 286.472 1.00 23.58 978 ASP B O 1
ATOM 5369 N N . PHE B 2 979 ? 313.215 355.347 287.260 1.00 16.53 979 PHE B N 1
ATOM 5370 C CA . PHE B 2 979 ? 313.619 356.372 286.303 1.00 16.53 979 PHE B CA 1
ATOM 5371 C C . PHE B 2 979 ? 313.619 355.827 284.879 1.00 16.53 979 PHE B C 1
ATOM 5372 O O . PHE B 2 979 ? 313.168 356.504 283.944 1.00 16.53 979 PHE B O 1
ATOM 5380 N N . ARG B 2 980 ? 314.109 354.596 284.697 1.00 11.37 980 ARG B N 1
ATOM 5381 C CA . ARG B 2 980 ? 314.050 353.964 283.382 1.00 11.37 980 ARG B CA 1
ATOM 5382 C C . ARG B 2 980 ? 312.612 353.819 282.904 1.00 11.37 980 ARG B C 1
ATOM 5383 O O . ARG B 2 980 ? 312.312 354.075 281.733 1.00 11.37 980 ARG B O 1
ATOM 5391 N N . ALA B 2 981 ? 311.708 353.403 283.794 1.00 5.59 981 ALA B N 1
ATOM 5392 C CA . ALA B 2 981 ? 310.313 353.235 283.396 1.00 5.59 981 ALA B CA 1
ATOM 5393 C C . ALA B 2 981 ? 309.639 354.579 283.149 1.00 5.59 981 ALA B C 1
ATOM 5394 O O . ALA B 2 981 ? 308.691 354.671 282.362 1.00 5.59 981 ALA B O 1
ATOM 5396 N N . SER B 2 982 ? 310.108 355.631 283.821 1.00 10.42 982 SER B N 1
ATOM 5397 C CA . SER B 2 982 ? 309.528 356.955 283.627 1.00 10.42 982 SER B CA 1
ATOM 5398 C C . SER B 2 982 ? 309.939 357.549 282.289 1.00 10.42 982 SER B C 1
ATOM 5399 O O . SER B 2 982 ? 309.122 358.180 281.609 1.00 10.42 982 SER B O 1
ATOM 5402 N N . LEU B 2 983 ? 311.202 357.371 281.897 1.00 10.05 983 LEU B N 1
ATOM 5403 C CA . LEU B 2 983 ? 311.657 357.950 280.637 1.00 10.05 983 LEU B CA 1
ATOM 5404 C C . LEU B 2 983 ? 310.970 357.353 279.415 1.00 10.05 983 LEU B C 1
ATOM 5405 O O . LEU B 2 983 ? 310.976 357.992 278.358 1.00 10.05 983 LEU B O 1
ATOM 5410 N N . LYS B 2 984 ? 310.386 356.158 279.523 1.00 17.53 984 LYS B N 1
ATOM 5411 C CA . LYS B 2 984 ? 309.712 355.553 278.380 1.00 17.53 984 LYS B CA 1
ATOM 5412 C C . LYS B 2 984 ? 308.503 356.354 277.917 1.00 17.53 984 LYS B C 1
ATOM 5413 O O . LYS B 2 984 ? 308.044 356.156 276.787 1.00 17.53 984 LYS B O 1
ATOM 5419 N N . VAL B 2 985 ? 307.971 357.240 278.760 1.00 14.13 985 VAL B N 1
ATOM 5420 C CA . VAL B 2 985 ? 306.804 358.027 278.373 1.00 14.13 985 VAL B CA 1
ATOM 5421 C C . VAL B 2 985 ? 307.132 358.921 277.185 1.00 14.13 985 VAL B C 1
ATOM 5422 O O . VAL B 2 985 ? 306.322 359.078 276.263 1.00 14.13 985 VAL B O 1
ATOM 5426 N N . ARG B 2 986 ? 308.324 359.514 277.181 1.00 20.38 986 ARG B N 1
ATOM 5427 C CA . ARG B 2 986 ? 308.768 360.383 276.101 1.00 20.38 986 ARG B CA 1
ATOM 5428 C C . ARG B 2 986 ? 309.511 359.629 275.004 1.00 20.38 986 ARG B C 1
ATOM 5429 O O . ARG B 2 986 ? 310.165 360.263 274.168 1.00 20.38 986 ARG B O 1
ATOM 5437 N N . LYS B 2 987 ? 309.423 358.298 274.993 1.00 23.47 987 LYS B N 1
ATOM 5438 C CA . LYS B 2 987 ? 310.122 357.455 274.021 1.00 23.47 987 LYS B CA 1
ATOM 5439 C C . LYS B 2 987 ? 311.638 357.601 274.144 1.00 23.47 987 LYS B C 1
ATOM 5440 O O . LYS B 2 987 ? 312.372 357.505 273.159 1.00 23.47 987 LYS B O 1
ATOM 5446 N N . PHE B 2 988 ? 312.109 357.835 275.365 1.00 21.58 988 PHE B N 1
ATOM 5447 C CA . PHE B 2 988 ? 313.530 357.895 275.673 1.00 21.58 988 PHE B CA 1
ATOM 5448 C C . PHE B 2 988 ? 313.968 356.593 276.328 1.00 21.58 988 PHE B C 1
ATOM 5449 O O . PHE B 2 988 ? 313.152 355.718 276.631 1.00 21.58 988 PHE B O 1
ATOM 5457 N N . SER B 2 989 ? 315.275 356.471 276.549 1.00 25.31 989 SER B N 1
ATOM 5458 C CA . SER B 2 989 ? 315.834 355.346 277.294 1.00 25.31 989 SER B CA 1
ATOM 5459 C C . SER B 2 989 ? 317.063 355.837 278.044 1.00 25.31 989 SER B C 1
ATOM 5460 O O . SER B 2 989 ? 318.042 356.257 277.425 1.00 25.31 989 SER B O 1
ATOM 5463 N N . GLY B 2 990 ? 317.017 355.797 279.376 1.00 22.03 990 GLY B N 1
ATOM 5464 C CA . GLY B 2 990 ? 318.086 356.340 280.181 1.00 22.03 990 GLY B CA 1
ATOM 5465 C C . GLY B 2 990 ? 318.346 355.508 281.423 1.00 22.03 990 GLY B C 1
ATOM 5466 O O . GLY B 2 990 ? 317.749 354.451 281.636 1.00 22.03 990 GLY B O 1
ATOM 5467 N N . ASN B 2 991 ? 319.262 356.019 282.240 1.00 30.57 991 ASN B N 1
ATOM 5468 C CA . ASN B 2 991 ? 319.639 355.359 283.479 1.00 30.57 991 ASN B CA 1
ATOM 5469 C C . ASN B 2 991 ? 320.288 356.361 284.421 1.00 30.57 991 ASN B C 1
ATOM 5470 O O . ASN B 2 991 ? 320.750 357.433 284.012 1.00 30.57 991 ASN B O 1
ATOM 5475 N N . LEU B 2 992 ? 320.301 355.987 285.698 1.00 37.07 992 LEU B N 1
ATOM 5476 C CA . LEU B 2 992 ? 320.976 356.719 286.758 1.00 37.07 992 LEU B CA 1
ATOM 5477 C C . LEU B 2 992 ? 322.275 356.009 287.107 1.00 37.07 992 LEU B C 1
ATOM 5478 O O . LEU B 2 992 ? 322.351 354.778 287.057 1.00 37.07 992 LEU B O 1
ATOM 5483 N N . SER B 2 993 ? 323.296 356.784 287.459 1.00 38.00 993 SER B N 1
ATOM 5484 C CA . SER B 2 993 ? 324.570 356.236 287.903 1.00 38.00 993 SER B CA 1
ATOM 5485 C C . SER B 2 993 ? 325.016 356.997 289.140 1.00 38.00 993 SER B C 1
ATOM 5486 O O . SER B 2 993 ? 325.174 358.220 289.093 1.00 38.00 993 SER B O 1
ATOM 5489 N N . PHE B 2 994 ? 325.222 356.281 290.238 1.00 33.63 994 PHE B N 1
ATOM 5490 C CA . PHE B 2 994 ? 325.661 356.880 291.490 1.00 33.63 994 PHE B CA 1
ATOM 5491 C C . PHE B 2 994 ? 327.147 356.595 291.653 1.00 33.63 994 PHE B C 1
ATOM 5492 O O . PHE B 2 994 ? 327.562 355.432 291.635 1.00 33.63 994 PHE B O 1
ATOM 5500 N N . ILE B 2 995 ? 327.945 357.648 291.813 1.00 63.24 995 ILE B N 1
ATOM 5501 C CA . ILE B 2 995 ? 329.394 357.528 291.882 1.00 63.24 995 ILE B CA 1
ATOM 5502 C C . ILE B 2 995 ? 329.848 358.067 293.229 1.00 63.24 995 ILE B C 1
ATOM 5503 O O . ILE B 2 995 ? 329.490 359.189 293.609 1.00 63.24 995 ILE B O 1
ATOM 5508 N N . LYS B 2 996 ? 330.634 357.266 293.950 1.00 72.02 996 LYS B N 1
ATOM 5509 C CA . LYS B 2 996 ? 331.203 357.717 295.213 1.00 72.02 996 LYS B CA 1
ATOM 5510 C C . LYS B 2 996 ? 332.558 358.380 295.010 1.00 72.02 996 LYS B C 1
ATOM 5511 O O . LYS B 2 996 ? 332.971 359.203 295.834 1.00 72.02 996 LYS B O 1
ATOM 5517 N N . ASP B 2 997 ? 333.258 358.033 293.928 1.00 110.82 997 ASP B N 1
ATOM 5518 C CA . ASP B 2 997 ? 334.517 358.700 293.617 1.00 110.82 997 ASP B CA 1
ATOM 5519 C C . ASP B 2 997 ? 334.293 360.181 293.343 1.00 110.82 997 ASP B C 1
ATOM 5520 O O . ASP B 2 997 ? 335.062 361.031 293.806 1.00 110.82 997 ASP B O 1
ATOM 5525 N N . THR B 2 998 ? 333.246 360.509 292.589 1.00 110.82 998 THR B N 1
ATOM 5526 C CA . THR B 2 998 ? 332.860 361.892 292.356 1.00 110.82 998 THR B CA 1
ATOM 5527 C C . THR B 2 998 ? 331.731 362.352 293.266 1.00 110.82 998 THR B C 1
ATOM 5528 O O . THR B 2 998 ? 331.389 363.540 293.243 1.00 110.82 998 THR B O 1
ATOM 5532 N N . LYS B 2 999 ? 331.158 361.448 294.063 1.00 75.32 999 LYS B N 1
ATOM 5533 C CA . LYS B 2 999 ? 330.057 361.760 294.975 1.00 75.32 999 LYS B CA 1
ATOM 5534 C C . LYS B 2 999 ? 328.912 362.449 294.235 1.00 75.32 999 LYS B C 1
ATOM 5535 O O . LYS B 2 999 ? 328.353 363.448 294.692 1.00 75.32 999 LYS B O 1
ATOM 5541 N N . SER B 2 1000 ? 328.561 361.905 293.071 1.00 61.06 1000 SER B N 1
ATOM 5542 C CA . SER B 2 1000 ? 327.609 362.567 292.193 1.00 61.06 1000 SER B CA 1
ATOM 5543 C C . SER B 2 1000 ? 326.668 361.555 291.556 1.00 61.06 1000 SER B C 1
ATOM 5544 O O . SER B 2 1000 ? 326.986 360.371 291.413 1.00 61.06 1000 SER B O 1
ATOM 5547 N N . LEU B 2 1001 ? 325.498 362.048 291.165 1.00 31.78 1001 LEU B N 1
ATOM 5548 C CA . LEU B 2 1001 ? 324.508 361.273 290.430 1.00 31.78 1001 LEU B CA 1
ATOM 5549 C C . LEU B 2 1001 ? 324.492 361.765 288.990 1.00 31.78 1001 LEU B C 1
ATOM 5550 O O . LEU B 2 1001 ? 324.214 362.941 288.735 1.00 31.78 1001 LEU B O 1
ATOM 5555 N N . GLU B 2 1002 ? 324.779 360.865 288.056 1.00 39.96 1002 GLU B N 1
ATOM 5556 C CA . GLU B 2 1002 ? 324.829 361.175 286.636 1.00 39.96 1002 GLU B CA 1
ATOM 5557 C C . GLU B 2 1002 ? 323.638 360.533 285.943 1.00 39.96 1002 GLU B C 1
ATOM 5558 O O . GLU B 2 1002 ? 323.377 359.340 286.124 1.00 39.96 1002 GLU B O 1
ATOM 5564 N N . ILE B 2 1003 ? 322.921 361.320 285.151 1.00 37.80 1003 ILE B N 1
ATOM 5565 C CA . ILE B 2 1003 ? 321.768 360.848 284.398 1.00 37.80 1003 ILE B CA 1
ATOM 5566 C C . ILE B 2 1003 ? 322.186 360.736 282.942 1.00 37.80 1003 ILE B C 1
ATOM 5567 O O . ILE B 2 1003 ? 322.695 361.703 282.362 1.00 37.80 1003 ILE B O 1
ATOM 5572 N N . TYR B 2 1004 ? 321.991 359.562 282.350 1.00 46.45 1004 TYR B N 1
ATOM 5573 C CA . TYR B 2 1004 ? 322.281 359.359 280.937 1.00 46.45 1004 TYR B CA 1
ATOM 5574 C C . TYR B 2 1004 ? 320.975 359.081 280.210 1.00 46.45 1004 TYR B C 1
ATOM 5575 O O . TYR B 2 1004 ? 320.207 358.209 280.626 1.00 46.45 1004 TYR B O 1
ATOM 5584 N N . ILE B 2 1005 ? 320.721 359.829 279.140 1.00 54.96 1005 ILE B N 1
ATOM 5585 C CA . ILE B 2 1005 ? 319.477 359.742 278.386 1.00 54.96 1005 ILE B CA 1
ATOM 5586 C C . ILE B 2 1005 ? 319.812 359.551 276.915 1.00 54.96 1005 ILE B C 1
ATOM 5587 O O . ILE B 2 1005 ? 320.707 360.220 276.386 1.00 54.96 1005 ILE B O 1
ATOM 5592 N N . LEU B 2 1006 ? 319.099 358.639 276.259 1.00 53.43 1006 LEU B N 1
ATOM 5593 C CA . LEU B 2 1006 ? 319.200 358.414 274.825 1.00 53.43 1006 LEU B CA 1
ATOM 5594 C C . LEU B 2 1006 ? 317.832 358.691 274.221 1.00 53.43 1006 LEU B C 1
ATOM 5595 O O . LEU B 2 1006 ? 316.848 358.023 274.568 1.00 53.43 1006 LEU B O 1
ATOM 5600 N N . THR B 2 1007 ? 317.772 359.688 273.346 1.00 79.20 1007 THR B N 1
ATOM 5601 C CA . THR B 2 1007 ? 316.554 360.095 272.674 1.00 79.20 1007 THR B CA 1
ATOM 5602 C C . THR B 2 1007 ? 316.499 359.472 271.280 1.00 79.20 1007 THR B C 1
ATOM 5603 O O . THR B 2 1007 ? 317.310 358.613 270.924 1.00 79.20 1007 THR B O 1
ATOM 5607 N N . THR B 2 1008 ? 315.531 359.912 270.475 1.00 96.15 1008 THR B N 1
ATOM 5608 C CA . THR B 2 1008 ? 315.289 359.274 269.186 1.00 96.15 1008 THR B CA 1
ATOM 5609 C C . THR B 2 1008 ? 316.391 359.568 268.174 1.00 96.15 1008 THR B C 1
ATOM 5610 O O . THR B 2 1008 ? 316.740 358.693 267.374 1.00 96.15 1008 THR B O 1
ATOM 5614 N N . ASN B 2 1009 ? 316.952 360.777 268.190 1.00 110.82 1009 ASN B N 1
ATOM 5615 C CA . ASN B 2 1009 ? 317.849 361.195 267.115 1.00 110.82 1009 ASN B CA 1
ATOM 5616 C C . ASN B 2 1009 ? 319.212 360.511 267.201 1.00 110.82 1009 ASN B C 1
ATOM 5617 O O . ASN B 2 1009 ? 319.647 359.852 266.251 1.00 110.82 1009 ASN B O 1
ATOM 5622 N N . ASP B 2 1010 ? 319.898 360.654 268.329 1.00 110.82 1010 ASP B N 1
ATOM 5623 C CA . ASP B 2 1010 ? 321.255 360.145 268.452 1.00 110.82 1010 ASP B CA 1
ATOM 5624 C C . ASP B 2 1010 ? 321.271 358.632 268.632 1.00 110.82 1010 ASP B C 1
ATOM 5625 O O . ASP B 2 1010 ? 320.229 357.980 268.731 1.00 110.82 1010 ASP B O 1
ATOM 5630 N N . GLU B 2 1011 ? 322.481 358.078 268.680 1.00 110.82 1011 GLU B N 1
ATOM 5631 C CA . GLU B 2 1011 ? 322.701 356.667 268.961 1.00 110.82 1011 GLU B CA 1
ATOM 5632 C C . GLU B 2 1011 ? 323.621 356.442 270.152 1.00 110.82 1011 GLU B C 1
ATOM 5633 O O . GLU B 2 1011 ? 323.978 355.294 270.433 1.00 110.82 1011 GLU B O 1
ATOM 5639 N N . LYS B 2 1012 ? 324.013 357.502 270.852 1.00 65.46 1012 LYS B N 1
ATOM 5640 C CA . LYS B 2 1012 ? 324.878 357.412 272.019 1.00 65.46 1012 LYS B CA 1
ATOM 5641 C C . LYS B 2 1012 ? 324.232 358.146 273.184 1.00 65.46 1012 LYS B C 1
ATOM 5642 O O . LYS B 2 1012 ? 323.756 359.274 273.030 1.00 65.46 1012 LYS B O 1
ATOM 5648 N N . ALA B 2 1013 ? 324.235 357.514 274.354 1.00 50.89 1013 ALA B N 1
ATOM 5649 C CA . ALA B 2 1013 ? 323.589 358.089 275.531 1.00 50.89 1013 ALA B CA 1
ATOM 5650 C C . ALA B 2 1013 ? 324.413 359.274 276.015 1.00 50.89 1013 ALA B C 1
ATOM 5651 O O . ALA B 2 1013 ? 325.384 359.113 276.758 1.00 50.89 1013 ALA B O 1
ATOM 5653 N N . ARG B 2 1014 ? 324.029 360.474 275.592 1.00 110.82 1014 ARG B N 1
ATOM 5654 C CA . ARG B 2 1014 ? 324.728 361.676 276.008 1.00 110.82 1014 ARG B CA 1
ATOM 5655 C C . ARG B 2 1014 ? 324.430 361.981 277.472 1.00 110.82 1014 ARG B C 1
ATOM 5656 O O . ARG B 2 1014 ? 323.449 361.505 278.049 1.00 110.82 1014 ARG B O 1
ATOM 5664 N N . ASN B 2 1015 ? 325.299 362.782 278.080 1.00 110.82 1015 ASN B N 1
ATOM 5665 C CA . ASN B 2 1015 ? 325.037 363.255 279.429 1.00 110.82 1015 ASN B CA 1
ATOM 5666 C C . ASN B 2 1015 ? 323.795 364.139 279.438 1.00 110.82 1015 ASN B C 1
ATOM 5667 O O . ASN B 2 1015 ? 323.542 364.900 278.500 1.00 110.82 1015 ASN B O 1
ATOM 5672 N N . VAL B 2 1016 ? 323.012 364.025 280.516 1.00 78.30 1016 VAL B N 1
ATOM 5673 C CA . VAL B 2 1016 ? 321.729 364.721 280.592 1.00 78.30 1016 VAL B CA 1
ATOM 5674 C C . VAL B 2 1016 ? 321.911 366.229 280.489 1.00 78.30 1016 VAL B C 1
ATOM 5675 O O . VAL B 2 1016 ? 321.004 366.940 280.041 1.00 78.30 1016 VAL B O 1
ATOM 5679 N N . ASP B 2 1017 ? 323.071 366.746 280.897 1.00 67.63 1017 ASP B N 1
ATOM 5680 C CA . ASP B 2 1017 ? 323.311 368.176 280.770 1.00 67.63 1017 ASP B CA 1
ATOM 5681 C C . ASP B 2 1017 ? 323.461 368.583 279.307 1.00 67.63 1017 ASP B C 1
ATOM 5682 O O . ASP B 2 1017 ? 323.199 369.740 278.962 1.00 67.63 1017 ASP B O 1
ATOM 5687 N N . THR B 2 1018 ? 323.835 367.648 278.438 1.00 110.82 1018 THR B N 1
ATOM 5688 C CA . THR B 2 1018 ? 323.959 367.907 277.005 1.00 110.82 1018 THR B CA 1
ATOM 5689 C C . THR B 2 1018 ? 322.621 367.754 276.293 1.00 110.82 1018 THR B C 1
ATOM 5690 O O . THR B 2 1018 ? 322.503 367.061 275.284 1.00 110.82 1018 THR B O 1
ATOM 5694 N N . LEU B 2 1019 ? 321.598 368.425 276.815 1.00 110.82 1019 LEU B N 1
ATOM 5695 C CA . LEU B 2 1019 ? 320.244 368.330 276.293 1.00 110.82 1019 LEU B CA 1
ATOM 5696 C C . LEU B 2 1019 ? 319.621 369.719 276.315 1.00 110.82 1019 LEU B C 1
ATOM 5697 O O . LEU B 2 1019 ? 320.310 370.728 276.494 1.00 110.82 1019 LEU B O 1
ATOM 5702 N N . SER B 2 1020 ? 318.307 369.769 276.127 1.00 76.84 1020 SER B N 1
ATOM 5703 C CA . SER B 2 1020 ? 317.585 371.030 276.106 1.00 76.84 1020 SER B CA 1
ATOM 5704 C C . SER B 2 1020 ? 316.824 371.231 277.414 1.00 76.84 1020 SER B C 1
ATOM 5705 O O . SER B 2 1020 ? 316.849 370.391 278.315 1.00 76.84 1020 SER B O 1
ATOM 5708 N N . GLY B 2 1021 ? 316.143 372.374 277.511 1.00 67.97 1021 GLY B N 1
ATOM 5709 C CA . GLY B 2 1021 ? 315.447 372.704 278.744 1.00 67.97 1021 GLY B CA 1
ATOM 5710 C C . GLY B 2 1021 ? 314.295 371.764 279.047 1.00 67.97 1021 GLY B C 1
ATOM 5711 O O . GLY B 2 1021 ? 314.126 371.324 280.187 1.00 67.97 1021 GLY B O 1
ATOM 5712 N N . GLY B 2 1022 ? 313.488 371.445 278.034 1.00 73.47 1022 GLY B N 1
ATOM 5713 C CA . GLY B 2 1022 ? 312.362 370.553 278.255 1.00 73.47 1022 GLY B CA 1
ATOM 5714 C C . GLY B 2 1022 ? 312.791 369.159 278.669 1.00 73.47 1022 GLY B C 1
ATOM 5715 O O . GLY B 2 1022 ? 312.218 368.570 279.590 1.00 73.47 1022 GLY B O 1
ATOM 5716 N N . GLU B 2 1023 ? 313.805 368.613 277.995 1.00 83.38 1023 GLU B N 1
ATOM 5717 C CA . GLU B 2 1023 ? 314.290 367.282 278.339 1.00 83.38 1023 GLU B CA 1
ATOM 5718 C C . GLU B 2 1023 ? 314.870 367.254 279.747 1.00 83.38 1023 GLU B C 1
ATOM 5719 O O . GLU B 2 1023 ? 314.639 366.304 280.503 1.00 83.38 1023 GLU B O 1
ATOM 5725 N N . LYS B 2 1024 ? 315.620 368.292 280.121 1.00 54.46 1024 LYS B N 1
ATOM 5726 C CA . LYS B 2 1024 ? 316.188 368.342 281.463 1.00 54.46 1024 LYS B CA 1
ATOM 5727 C C . LYS B 2 1024 ? 315.101 368.472 282.524 1.00 54.46 1024 LYS B C 1
ATOM 5728 O O . LYS B 2 1024 ? 315.185 367.840 283.584 1.00 54.46 1024 LYS B O 1
ATOM 5734 N N . SER B 2 1025 ? 314.074 369.285 282.265 1.00 61.50 1025 SER B N 1
ATOM 5735 C CA . SER B 2 1025 ? 312.979 369.409 283.223 1.00 61.50 1025 SER B CA 1
ATOM 5736 C C . SER B 2 1025 ? 312.225 368.093 283.371 1.00 61.50 1025 SER B C 1
ATOM 5737 O O . SER B 2 1025 ? 311.857 367.700 284.486 1.00 61.50 1025 SER B O 1
ATOM 5740 N N . PHE B 2 1026 ? 311.980 367.401 282.255 1.00 39.18 1026 PHE B N 1
ATOM 5741 C CA . PHE B 2 1026 ? 311.331 366.097 282.325 1.00 39.18 1026 PHE B CA 1
ATOM 5742 C C . PHE B 2 1026 ? 312.183 365.103 283.102 1.00 39.18 1026 PHE B C 1
ATOM 5743 O O . PHE B 2 1026 ? 311.659 364.309 283.891 1.00 39.18 1026 PHE B O 1
ATOM 5751 N N . SER B 2 1027 ? 313.502 365.132 282.892 1.00 52.39 1027 SER B N 1
ATOM 5752 C CA . SER B 2 1027 ? 314.389 364.245 283.636 1.00 52.39 1027 SER B CA 1
ATOM 5753 C C . SER B 2 1027 ? 314.354 364.556 285.125 1.00 52.39 1027 SER B C 1
ATOM 5754 O O . SER B 2 1027 ? 314.377 363.643 285.955 1.00 52.39 1027 SER B O 1
ATOM 5757 N N . GLN B 2 1028 ? 314.306 365.841 285.485 1.00 43.70 1028 GLN B N 1
ATOM 5758 C CA . GLN B 2 1028 ? 314.232 366.213 286.896 1.00 43.70 1028 GLN B CA 1
ATOM 5759 C C . GLN B 2 1028 ? 312.924 365.751 287.527 1.00 43.70 1028 GLN B C 1
ATOM 5760 O O . GLN B 2 1028 ? 312.912 365.267 288.665 1.00 43.70 1028 GLN B O 1
ATOM 5766 N N . MET B 2 1029 ? 311.809 365.902 286.810 1.00 43.42 1029 MET B N 1
ATOM 5767 C CA . MET B 2 1029 ? 310.533 365.413 287.327 1.00 43.42 1029 MET B CA 1
ATOM 5768 C C . MET B 2 1029 ? 310.549 363.897 287.491 1.00 43.42 1029 MET B C 1
ATOM 5769 O O . MET B 2 1029 ? 310.055 363.360 288.495 1.00 43.42 1029 MET B O 1
ATOM 5774 N N . ALA B 2 1030 ? 311.114 363.189 286.511 1.00 57.27 1030 ALA B N 1
ATOM 5775 C CA . ALA B 2 1030 ? 311.221 361.739 286.615 1.00 57.27 1030 ALA B CA 1
ATOM 5776 C C . ALA B 2 1030 ? 312.107 361.339 287.785 1.00 57.27 1030 ALA B C 1
ATOM 5777 O O . ALA B 2 1030 ? 311.840 360.341 288.460 1.00 57.27 1030 ALA B O 1
ATOM 5779 N N . LEU B 2 1031 ? 313.169 362.105 288.038 1.00 40.26 1031 LEU B N 1
ATOM 5780 C CA . LEU B 2 1031 ? 314.017 361.849 289.197 1.00 40.26 1031 LEU B CA 1
ATOM 5781 C C . LEU B 2 1031 ? 313.259 362.081 290.496 1.00 40.26 1031 LEU B C 1
ATOM 5782 O O . LEU B 2 1031 ? 313.449 361.348 291.471 1.00 40.26 1031 LEU B O 1
ATOM 5787 N N . LEU B 2 1032 ? 312.405 363.104 290.534 1.00 46.67 1032 LEU B N 1
ATOM 5788 C CA . LEU B 2 1032 ? 311.578 363.331 291.715 1.00 46.67 1032 LEU B CA 1
ATOM 5789 C C . LEU B 2 1032 ? 310.669 362.137 291.985 1.00 46.67 1032 LEU B C 1
ATOM 5790 O O . LEU B 2 1032 ? 310.571 361.657 293.124 1.00 46.67 1032 LEU B O 1
ATOM 5795 N N . LEU B 2 1033 ? 310.007 361.635 290.942 1.00 42.79 1033 LEU B N 1
ATOM 5796 C CA . LEU B 2 1033 ? 309.148 360.467 291.119 1.00 42.79 1033 LEU B CA 1
ATOM 5797 C C . LEU B 2 1033 ? 309.956 359.232 291.510 1.00 42.79 1033 LEU B C 1
ATOM 5798 O O . LEU B 2 1033 ? 309.530 358.446 292.366 1.00 42.79 1033 LEU B O 1
ATOM 5803 N N . ALA B 2 1034 ? 311.129 359.047 290.901 1.00 36.88 1034 ALA B N 1
ATOM 5804 C CA . ALA B 2 1034 ? 311.982 357.903 291.197 1.00 36.88 1034 ALA B CA 1
ATOM 5805 C C . ALA B 2 1034 ? 312.678 358.017 292.544 1.00 36.88 1034 ALA B C 1
ATOM 5806 O O . ALA B 2 1034 ? 313.276 357.036 292.992 1.00 36.88 1034 ALA B O 1
ATOM 5808 N N . THR B 2 1035 ? 312.662 359.192 293.166 1.00 54.39 1035 THR B N 1
ATOM 5809 C CA . THR B 2 1035 ? 313.089 359.333 294.551 1.00 54.39 1035 THR B CA 1
ATOM 5810 C C . THR B 2 1035 ? 311.943 359.106 295.524 1.00 54.39 1035 THR B C 1
ATOM 5811 O O . THR B 2 1035 ? 312.167 358.599 296.629 1.00 54.39 1035 THR B O 1
ATOM 5815 N N . TRP B 2 1036 ? 310.720 359.474 295.137 1.00 110.82 1036 TRP B N 1
ATOM 5816 C CA . TRP B 2 1036 ? 309.559 359.084 295.933 1.00 110.82 1036 TRP B CA 1
ATOM 5817 C C . TRP B 2 1036 ? 309.362 357.573 295.946 1.00 110.82 1036 TRP B C 1
ATOM 5818 O O . TRP B 2 1036 ? 308.900 357.021 296.950 1.00 110.82 1036 TRP B O 1
ATOM 5829 N N . LYS B 2 1037 ? 309.686 356.896 294.844 1.00 49.56 1037 LYS B N 1
ATOM 5830 C CA . LYS B 2 1037 ? 309.378 355.470 294.730 1.00 49.56 1037 LYS B CA 1
ATOM 5831 C C . LYS B 2 1037 ? 310.061 354.591 295.774 1.00 49.56 1037 LYS B C 1
ATOM 5832 O O . LYS B 2 1037 ? 309.359 353.796 296.422 1.00 49.56 1037 LYS B O 1
ATOM 5838 N N . PRO B 2 1038 ? 311.386 354.651 295.984 1.00 42.46 1038 PRO B N 1
ATOM 5839 C CA . PRO B 2 1038 ? 312.011 353.670 296.891 1.00 42.46 1038 PRO B CA 1
ATOM 5840 C C . PRO B 2 1038 ? 311.466 353.716 298.305 1.00 42.46 1038 PRO B C 1
ATOM 5841 O O . PRO B 2 1038 ? 311.338 352.671 298.953 1.00 42.46 1038 PRO B O 1
ATOM 5845 N N . MET B 2 1039 ? 311.140 354.905 298.801 1.00 70.47 1039 MET B N 1
ATOM 5846 C CA . MET B 2 1039 ? 310.535 355.065 300.120 1.00 70.47 1039 MET B CA 1
ATOM 5847 C C . MET B 2 1039 ? 309.022 354.925 299.971 1.00 70.47 1039 MET B C 1
ATOM 5848 O O . MET B 2 1039 ? 308.327 355.858 299.564 1.00 70.47 1039 MET B O 1
ATOM 5853 N N . ARG B 2 1040 ? 308.512 353.733 300.272 1.00 44.55 1040 ARG B N 1
ATOM 5854 C CA . ARG B 2 1040 ? 307.088 353.459 300.120 1.00 44.55 1040 ARG B CA 1
ATOM 5855 C C . ARG B 2 1040 ? 306.311 354.321 301.104 1.00 44.55 1040 ARG B C 1
ATOM 5856 O O . ARG B 2 1040 ? 306.331 354.070 302.313 1.00 44.55 1040 ARG B O 1
ATOM 5864 N N . SER B 2 1041 ? 305.628 355.338 300.588 1.00 41.21 1041 SER B N 1
ATOM 5865 C CA . SER B 2 1041 ? 304.892 356.292 301.402 1.00 41.21 1041 SER B CA 1
ATOM 5866 C C . SER B 2 1041 ? 303.405 356.136 301.134 1.00 41.21 1041 SER B C 1
ATOM 5867 O O . SER B 2 1041 ? 302.972 356.159 299.977 1.00 41.21 1041 SER B O 1
ATOM 5870 N N . ARG B 2 1042 ? 302.629 355.969 302.206 1.00 41.20 1042 ARG B N 1
ATOM 5871 C CA . ARG B 2 1042 ? 301.183 355.850 302.062 1.00 41.20 1042 ARG B CA 1
ATOM 5872 C C . ARG B 2 1042 ? 300.582 357.134 301.508 1.00 41.20 1042 ARG B C 1
ATOM 5873 O O . ARG B 2 1042 ? 299.671 357.092 300.673 1.00 41.20 1042 ARG B O 1
ATOM 5881 N N . ILE B 2 1043 ? 301.079 358.284 301.956 1.00 33.08 1043 ILE B N 1
ATOM 5882 C CA . ILE B 2 1043 ? 300.575 359.584 301.532 1.00 33.08 1043 ILE B CA 1
ATOM 5883 C C . ILE B 2 1043 ? 301.748 360.431 301.063 1.00 33.08 1043 ILE B C 1
ATOM 5884 O O . ILE B 2 1043 ? 302.797 360.464 301.716 1.00 33.08 1043 ILE B O 1
ATOM 5889 N N . ILE B 2 1044 ? 301.570 361.106 299.932 1.00 44.14 1044 ILE B N 1
ATOM 5890 C CA . ILE B 2 1044 ? 302.549 362.032 299.377 1.00 44.14 1044 ILE B CA 1
ATOM 5891 C C . ILE B 2 1044 ? 301.805 363.299 298.987 1.00 44.14 1044 ILE B C 1
ATOM 5892 O O . ILE B 2 1044 ? 300.712 363.224 298.417 1.00 44.14 1044 ILE B O 1
ATOM 5897 N N . ALA B 2 1045 ? 302.375 364.455 299.309 1.00 40.30 1045 ALA B N 1
ATOM 5898 C CA . ALA B 2 1045 ? 301.769 365.737 298.980 1.00 40.30 1045 ALA B CA 1
ATOM 5899 C C . ALA B 2 1045 ? 302.802 366.635 298.321 1.00 40.30 1045 ALA B C 1
ATOM 5900 O O . ALA B 2 1045 ? 303.997 366.543 298.617 1.00 40.30 1045 ALA B O 1
ATOM 5902 N N . LEU B 2 1046 ? 302.339 367.504 297.426 1.00 60.65 1046 LEU B N 1
ATOM 5903 C CA . LEU B 2 1046 ? 303.232 368.352 296.652 1.00 60.65 1046 LEU B CA 1
ATOM 5904 C C . LEU B 2 1046 ? 302.522 369.649 296.293 1.00 60.65 1046 LEU B C 1
ATOM 5905 O O . LEU B 2 1046 ? 301.303 369.665 296.098 1.00 60.65 1046 LEU B O 1
ATOM 5910 N N . ASP B 2 1047 ? 303.292 370.733 296.216 1.00 87.18 1047 ASP B N 1
ATOM 5911 C CA . ASP B 2 1047 ? 302.790 372.039 295.820 1.00 87.18 1047 ASP B CA 1
ATOM 5912 C C . ASP B 2 1047 ? 303.016 372.246 294.322 1.00 87.18 1047 ASP B C 1
ATOM 5913 O O . ASP B 2 1047 ? 303.344 371.314 293.585 1.00 87.18 1047 ASP B O 1
ATOM 5918 N N . GLU B 2 1048 ? 302.837 373.479 293.856 1.00 137.77 1048 GLU B N 1
ATOM 5919 C CA . GLU B 2 1048 ? 302.835 373.749 292.426 1.00 137.77 1048 GLU B CA 1
ATOM 5920 C C . GLU B 2 1048 ? 304.211 373.518 291.812 1.00 137.77 1048 GLU B C 1
ATOM 5921 O O . GLU B 2 1048 ? 305.247 373.675 292.463 1.00 137.77 1048 GLU B O 1
ATOM 5927 N N . PHE B 2 1049 ? 304.203 373.136 290.534 1.00 168.89 1049 PHE B N 1
ATOM 5928 C CA . PHE B 2 1049 ? 305.419 372.977 289.747 1.00 168.89 1049 PHE B CA 1
ATOM 5929 C C . PHE B 2 1049 ? 305.318 373.684 288.401 1.00 168.89 1049 PHE B C 1
ATOM 5930 O O . PHE B 2 1049 ? 306.227 373.549 287.573 1.00 168.89 1049 PHE B O 1
ATOM 5938 N N . ASP B 2 1050 ? 304.235 374.429 288.163 1.00 190.74 1050 ASP B N 1
ATOM 5939 C CA . ASP B 2 1050 ? 303.980 375.021 286.855 1.00 190.74 1050 ASP B CA 1
ATOM 5940 C C . ASP B 2 1050 ? 304.958 376.132 286.503 1.00 190.74 1050 ASP B C 1
ATOM 5941 O O . ASP B 2 1050 ? 305.096 376.464 285.322 1.00 190.74 1050 ASP B O 1
ATOM 5946 N N . VAL B 2 1051 ? 305.631 376.725 287.493 1.00 177.45 1051 VAL B N 1
ATOM 5947 C CA . VAL B 2 1051 ? 306.588 377.790 287.198 1.00 177.45 1051 VAL B CA 1
ATOM 5948 C C . VAL B 2 1051 ? 307.960 377.261 286.821 1.00 177.45 1051 VAL B C 1
ATOM 5949 O O . VAL B 2 1051 ? 308.800 378.035 286.343 1.00 177.45 1051 VAL B O 1
ATOM 5953 N N . PHE B 2 1052 ? 308.219 375.970 287.027 1.00 146.23 1052 PHE B N 1
ATOM 5954 C CA . PHE B 2 1052 ? 309.507 375.388 286.682 1.00 146.23 1052 PHE B CA 1
ATOM 5955 C C . PHE B 2 1052 ? 309.513 374.726 285.314 1.00 146.23 1052 PHE B C 1
ATOM 5956 O O . PHE B 2 1052 ? 310.554 374.202 284.900 1.00 146.23 1052 PHE B O 1
ATOM 5964 N N . MET B 2 1053 ? 308.387 374.742 284.606 1.00 137.89 1053 MET B N 1
ATOM 5965 C CA . MET B 2 1053 ? 308.272 374.133 283.289 1.00 137.89 1053 MET B CA 1
ATOM 5966 C C . MET B 2 1053 ? 307.364 375.020 282.448 1.00 137.89 1053 MET B C 1
ATOM 5967 O O . MET B 2 1053 ? 306.401 375.588 282.967 1.00 137.89 1053 MET B O 1
ATOM 5972 N N . ASP B 2 1054 ? 307.673 375.146 281.157 1.00 147.35 1054 ASP B N 1
ATOM 5973 C CA . ASP B 2 1054 ? 307.118 376.207 280.322 1.00 147.35 1054 ASP B CA 1
ATOM 5974 C C . ASP B 2 1054 ? 306.382 375.623 279.125 1.00 147.35 1054 ASP B C 1
ATOM 5975 O O . ASP B 2 1054 ? 307.007 375.057 278.221 1.00 147.35 1054 ASP B O 1
ATOM 5980 N N . GLN B 2 1055 ? 305.056 375.779 279.120 1.00 133.51 1055 GLN B N 1
ATOM 5981 C CA . GLN B 2 1055 ? 304.194 375.444 277.982 1.00 133.51 1055 GLN B CA 1
ATOM 5982 C C . GLN B 2 1055 ? 304.218 373.937 277.761 1.00 133.51 1055 GLN B C 1
ATOM 5983 O O . GLN B 2 1055 ? 303.806 373.196 278.671 1.00 133.51 1055 GLN B O 1
ATOM 5989 N N . VAL B 2 1056 ? 304.664 373.443 276.603 1.00 130.30 1056 VAL B N 1
ATOM 5990 C CA . VAL B 2 1056 ? 304.439 372.046 276.235 1.00 130.30 1056 VAL B CA 1
ATOM 5991 C C . VAL B 2 1056 ? 305.113 371.107 277.224 1.00 130.30 1056 VAL B C 1
ATOM 5992 O O . VAL B 2 1056 ? 304.559 370.059 277.586 1.00 130.30 1056 VAL B O 1
ATOM 5996 N N . ASN B 2 1057 ? 306.317 371.461 277.677 1.00 124.80 1057 ASN B N 1
ATOM 5997 C CA . ASN B 2 1057 ? 307.001 370.607 278.638 1.00 124.80 1057 ASN B CA 1
ATOM 5998 C C . ASN B 2 1057 ? 306.194 370.479 279.922 1.00 124.80 1057 ASN B C 1
ATOM 5999 O O . ASN B 2 1057 ? 306.151 369.402 280.515 1.00 124.80 1057 ASN B O 1
ATOM 6004 N N . ARG B 2 1058 ? 305.538 371.560 280.355 1.00 108.18 1058 ARG B N 1
ATOM 6005 C CA . ARG B 2 1058 ? 304.716 371.506 281.562 1.00 108.18 1058 ARG B CA 1
ATOM 6006 C C . ARG B 2 1058 ? 303.554 370.534 281.396 1.00 108.18 1058 ARG B C 1
ATOM 6007 O O . ARG B 2 1058 ? 303.223 369.780 282.321 1.00 108.18 1058 ARG B O 1
ATOM 6015 N N . LYS B 2 1059 ? 302.915 370.547 280.224 1.00 82.86 1059 LYS B N 1
ATOM 6016 C CA . LYS B 2 1059 ? 301.844 369.593 279.956 1.00 82.86 1059 LYS B CA 1
ATOM 6017 C C . LYS B 2 1059 ? 302.372 368.165 279.978 1.00 82.86 1059 LYS B C 1
ATOM 6018 O O . LYS B 2 1059 ? 301.731 367.266 280.535 1.00 82.86 1059 LYS B O 1
ATOM 6024 N N . ILE B 2 1060 ? 303.552 367.942 279.393 1.00 79.87 1060 ILE B N 1
ATOM 6025 C CA . ILE B 2 1060 ? 304.133 366.601 279.392 1.00 79.87 1060 ILE B CA 1
ATOM 6026 C C . ILE B 2 1060 ? 304.481 366.165 280.812 1.00 79.87 1060 ILE B C 1
ATOM 6027 O O . ILE B 2 1060 ? 304.321 364.995 281.174 1.00 79.87 1060 ILE B O 1
ATOM 6032 N N . GLY B 2 1061 ? 304.967 367.095 281.634 1.00 72.78 1061 GLY B N 1
ATOM 6033 C CA . GLY B 2 1061 ? 305.293 366.759 283.012 1.00 72.78 1061 GLY B CA 1
ATOM 6034 C C . GLY B 2 1061 ? 304.068 366.411 283.834 1.00 72.78 1061 GLY B C 1
ATOM 6035 O O . GLY B 2 1061 ? 304.084 365.460 284.622 1.00 72.78 1061 GLY B O 1
ATOM 6036 N N . THR B 2 1062 ? 302.990 367.179 283.667 1.00 56.63 1062 THR B N 1
ATOM 6037 C CA . THR B 2 1062 ? 301.739 366.837 284.333 1.00 56.63 1062 THR B CA 1
ATOM 6038 C C . THR B 2 1062 ? 301.223 365.487 283.853 1.00 56.63 1062 THR B C 1
ATOM 6039 O O . THR B 2 1062 ? 300.711 364.687 284.648 1.00 56.63 1062 THR B O 1
ATOM 6043 N N . THR B 2 1063 ? 301.362 365.209 282.554 1.00 46.75 1063 THR B N 1
ATOM 6044 C CA . THR B 2 1063 ? 300.974 363.906 282.026 1.00 46.75 1063 THR B CA 1
ATOM 6045 C C . THR B 2 1063 ? 301.793 362.789 282.661 1.00 46.75 1063 THR B C 1
ATOM 6046 O O . THR B 2 1063 ? 301.255 361.726 282.990 1.00 46.75 1063 THR B O 1
ATOM 6050 N N . LEU B 2 1064 ? 303.098 363.009 282.828 1.00 31.93 1064 LEU B N 1
ATOM 6051 C CA . LEU B 2 1064 ? 303.947 362.014 283.474 1.00 31.93 1064 LEU B CA 1
ATOM 6052 C C . LEU B 2 1064 ? 303.513 361.773 284.912 1.00 31.93 1064 LEU B C 1
ATOM 6053 O O . LEU B 2 1064 ? 303.428 360.622 285.359 1.00 31.93 1064 LEU B O 1
ATOM 6058 N N . ILE B 2 1065 ? 303.232 362.849 285.650 1.00 28.84 1065 ILE B N 1
ATOM 6059 C CA . ILE B 2 1065 ? 302.774 362.706 287.029 1.00 28.84 1065 ILE B CA 1
ATOM 6060 C C . ILE B 2 1065 ? 301.496 361.880 287.075 1.00 28.84 1065 ILE B C 1
ATOM 6061 O O . ILE B 2 1065 ? 301.380 360.922 287.850 1.00 28.84 1065 ILE B O 1
ATOM 6066 N N . VAL B 2 1066 ? 300.527 362.226 286.224 1.00 27.89 1066 VAL B N 1
ATOM 6067 C CA . VAL B 2 1066 ? 299.247 361.521 286.221 1.00 27.89 1066 VAL B CA 1
ATOM 6068 C C . VAL B 2 1066 ? 299.449 360.049 285.885 1.00 27.89 1066 VAL B C 1
ATOM 6069 O O . VAL B 2 1066 ? 298.964 359.160 286.593 1.00 27.89 1066 VAL B O 1
ATOM 6073 N N . LYS B 2 1067 ? 300.197 359.773 284.814 1.00 22.33 1067 LYS B N 1
ATOM 6074 C CA . LYS B 2 1067 ? 300.363 358.400 284.351 1.00 22.33 1067 LYS B CA 1
ATOM 6075 C C . LYS B 2 1067 ? 301.086 357.545 285.382 1.00 22.33 1067 LYS B C 1
ATOM 6076 O O . LYS B 2 1067 ? 300.702 356.394 285.622 1.00 22.33 1067 LYS B O 1
ATOM 6082 N N . LYS B 2 1068 ? 302.135 358.083 286.005 1.00 22.85 1068 LYS B N 1
ATOM 6083 C CA . LYS B 2 1068 ? 302.913 357.298 286.951 1.00 22.85 1068 LYS B CA 1
ATOM 6084 C C . LYS B 2 1068 ? 302.268 357.190 288.326 1.00 22.85 1068 LYS B C 1
ATOM 6085 O O . LYS B 2 1068 ? 302.567 356.234 289.050 1.00 22.85 1068 LYS B O 1
ATOM 6091 N N . LEU B 2 1069 ? 301.396 358.126 288.712 1.00 33.06 1069 LEU B N 1
ATOM 6092 C CA . LEU B 2 1069 ? 300.850 358.120 290.060 1.00 33.06 1069 LEU B CA 1
ATOM 6093 C C . LEU B 2 1069 ? 299.420 357.613 290.162 1.00 33.06 1069 LEU B C 1
ATOM 6094 O O . LEU B 2 1069 ? 299.022 357.172 291.244 1.00 33.06 1069 LEU B O 1
ATOM 6099 N N . LYS B 2 1070 ? 298.635 357.662 289.083 1.00 38.23 1070 LYS B N 1
ATOM 6100 C CA . LYS B 2 1070 ? 297.262 357.183 289.168 1.00 38.23 1070 LYS B CA 1
ATOM 6101 C C . LYS B 2 1070 ? 297.173 355.663 289.207 1.00 38.23 1070 LYS B C 1
ATOM 6102 O O . LYS B 2 1070 ? 296.147 355.127 289.639 1.00 38.23 1070 LYS B O 1
ATOM 6108 N N . ASP B 2 1071 ? 298.219 354.960 288.768 1.00 51.69 1071 ASP B N 1
ATOM 6109 C CA . ASP B 2 1071 ? 298.179 353.501 288.759 1.00 51.69 1071 ASP B CA 1
ATOM 6110 C C . ASP B 2 1071 ? 298.313 352.926 290.164 1.00 51.69 1071 ASP B C 1
ATOM 6111 O O . ASP B 2 1071 ? 297.571 352.010 290.538 1.00 51.69 1071 ASP B O 1
ATOM 6116 N N . ILE B 2 1072 ? 299.249 353.449 290.957 1.00 45.11 1072 ILE B N 1
ATOM 6117 C CA . ILE B 2 1072 ? 299.571 352.841 292.243 1.00 45.11 1072 ILE B CA 1
ATOM 6118 C C . ILE B 2 1072 ? 298.468 353.137 293.249 1.00 45.11 1072 ILE B C 1
ATOM 6119 O O . ILE B 2 1072 ? 298.032 354.286 293.402 1.00 45.11 1072 ILE B O 1
ATOM 6124 N N . ALA B 2 1073 ? 298.007 352.094 293.940 1.00 50.84 1073 ALA B N 1
ATOM 6125 C CA . ALA B 2 1073 ? 296.980 352.235 294.962 1.00 50.84 1073 ALA B CA 1
ATOM 6126 C C . ALA B 2 1073 ? 297.543 352.378 296.368 1.00 50.84 1073 ALA B C 1
ATOM 6127 O O . ALA B 2 1073 ? 296.850 352.907 297.243 1.00 50.84 1073 ALA B O 1
ATOM 6129 N N . ARG B 2 1074 ? 298.774 351.919 296.607 1.00 54.97 1074 ARG B N 1
ATOM 6130 C CA . ARG B 2 1074 ? 299.370 352.031 297.934 1.00 54.97 1074 ARG B CA 1
ATOM 6131 C C . ARG B 2 1074 ? 299.703 353.468 298.309 1.00 54.97 1074 ARG B C 1
ATOM 6132 O O . ARG B 2 1074 ? 299.836 353.765 299.500 1.00 54.97 1074 ARG B O 1
ATOM 6140 N N . THR B 2 1075 ? 299.843 354.360 297.333 1.00 53.29 1075 THR B N 1
ATOM 6141 C CA . THR B 2 1075 ? 300.276 355.729 297.574 1.00 53.29 1075 THR B CA 1
ATOM 6142 C C . THR B 2 1075 ? 299.199 356.702 297.118 1.00 53.29 1075 THR B C 1
ATOM 6143 O O . THR B 2 1075 ? 298.835 356.724 295.938 1.00 53.29 1075 THR B O 1
ATOM 6147 N N . GLN B 2 1076 ? 298.703 357.508 298.051 1.00 34.33 1076 GLN B N 1
ATOM 6148 C CA . GLN B 2 1076 ? 297.725 358.547 297.761 1.00 34.33 1076 GLN B CA 1
ATOM 6149 C C . GLN B 2 1076 ? 298.453 359.878 297.632 1.00 34.33 1076 GLN B C 1
ATOM 6150 O O . GLN B 2 1076 ? 299.174 360.283 298.548 1.00 34.33 1076 GLN B O 1
ATOM 6156 N N . THR B 2 1077 ? 298.247 360.564 296.512 1.00 37.50 1077 THR B N 1
ATOM 6157 C CA . THR B 2 1077 ? 298.991 361.773 296.188 1.00 37.50 1077 THR B CA 1
ATOM 6158 C C . THR B 2 1077 ? 298.059 362.975 296.155 1.00 37.50 1077 THR B C 1
ATOM 6159 O O . THR B 2 1077 ? 296.996 362.928 295.528 1.00 37.50 1077 THR B O 1
ATOM 6163 N N . ILE B 2 1078 ? 298.466 364.044 296.832 1.00 40.12 1078 ILE B N 1
ATOM 6164 C CA . ILE B 2 1078 ? 297.737 365.305 296.871 1.00 40.12 1078 ILE B CA 1
ATOM 6165 C C . ILE B 2 1078 ? 298.607 366.352 296.191 1.00 40.12 1078 ILE B C 1
ATOM 6166 O O . ILE B 2 1078 ? 299.587 366.830 296.776 1.00 40.12 1078 ILE B O 1
ATOM 6171 N N . ILE B 2 1079 ? 298.250 366.715 294.963 1.00 43.96 1079 ILE B N 1
ATOM 6172 C CA . ILE B 2 1079 ? 298.978 367.715 294.192 1.00 43.96 1079 ILE B CA 1
ATOM 6173 C C . ILE B 2 1079 ? 298.177 369.007 294.203 1.00 43.96 1079 ILE B C 1
ATOM 6174 O O . ILE B 2 1079 ? 297.018 369.029 293.773 1.00 43.96 1079 ILE B O 1
ATOM 6179 N N . ILE B 2 1080 ? 298.787 370.083 294.689 1.00 70.74 1080 ILE B N 1
ATOM 6180 C CA . ILE B 2 1080 ? 298.138 371.387 294.769 1.00 70.74 1080 ILE B CA 1
ATOM 6181 C C . ILE B 2 1080 ? 298.732 372.243 293.659 1.00 70.74 1080 ILE B C 1
ATOM 6182 O O . ILE B 2 1080 ? 299.914 372.601 293.703 1.00 70.74 1080 ILE B O 1
ATOM 6187 N N . THR B 2 1081 ? 297.920 372.575 292.662 1.00 84.94 1081 THR B N 1
ATOM 6188 C CA . THR B 2 1081 ? 298.362 373.381 291.537 1.00 84.94 1081 THR B CA 1
ATOM 6189 C C . THR B 2 1081 ? 297.368 374.498 291.269 1.00 84.94 1081 THR B C 1
ATOM 6190 O O . THR B 2 1081 ? 296.163 374.326 291.476 1.00 84.94 1081 THR B O 1
ATOM 6194 N N . PRO B 2 1082 ? 297.843 375.655 290.809 1.00 86.34 1082 PRO B N 1
ATOM 6195 C CA . PRO B 2 1082 ? 296.918 376.728 290.428 1.00 86.34 1082 PRO B CA 1
ATOM 6196 C C . PRO B 2 1082 ? 296.419 376.569 289.001 1.00 86.34 1082 PRO B C 1
ATOM 6197 O O . PRO B 2 1082 ? 295.365 377.101 288.638 1.00 86.34 1082 PRO B O 1
ATOM 6201 N N . GLN B 2 1083 ? 297.172 375.837 288.184 1.00 113.80 1083 GLN B N 1
ATOM 6202 C CA . GLN B 2 1083 ? 296.778 375.609 286.802 1.00 113.80 1083 GLN B CA 1
ATOM 6203 C C . GLN B 2 1083 ? 295.618 374.623 286.734 1.00 113.80 1083 GLN B C 1
ATOM 6204 O O . GLN B 2 1083 ? 295.602 373.608 287.435 1.00 113.80 1083 GLN B O 1
ATOM 6210 N N . ASP B 2 1084 ? 294.645 374.928 285.880 1.00 133.17 1084 ASP B N 1
ATOM 6211 C CA . ASP B 2 1084 ? 293.460 374.087 285.746 1.00 133.17 1084 ASP B CA 1
ATOM 6212 C C . ASP B 2 1084 ? 293.819 372.819 284.981 1.00 133.17 1084 ASP B C 1
ATOM 6213 O O . ASP B 2 1084 ? 294.188 372.875 283.804 1.00 133.17 1084 ASP B O 1
ATOM 6218 N N . ILE B 2 1085 ? 293.708 371.671 285.652 1.00 111.23 1085 ILE B N 1
ATOM 6219 C CA . ILE B 2 1085 ? 293.970 370.396 284.996 1.00 111.23 1085 ILE B CA 1
ATOM 6220 C C . ILE B 2 1085 ? 292.870 370.075 283.992 1.00 111.23 1085 ILE B C 1
ATOM 6221 O O . ILE B 2 1085 ? 293.123 369.422 282.972 1.00 111.23 1085 ILE B O 1
ATOM 6226 N N . GLY B 2 1086 ? 291.643 370.539 284.248 1.00 139.92 1086 GLY B N 1
ATOM 6227 C CA . GLY B 2 1086 ? 290.545 370.267 283.334 1.00 139.92 1086 GLY B CA 1
ATOM 6228 C C . GLY B 2 1086 ? 290.800 370.755 281.922 1.00 139.92 1086 GLY B C 1
ATOM 6229 O O . GLY B 2 1086 ? 290.226 370.227 280.966 1.00 139.92 1086 GLY B O 1
ATOM 6230 N N . LYS B 2 1087 ? 291.656 371.769 281.767 1.00 161.99 1087 LYS B N 1
ATOM 6231 C CA . LYS B 2 1087 ? 292.063 372.189 280.431 1.00 161.99 1087 LYS B CA 1
ATOM 6232 C C . LYS B 2 1087 ? 292.884 371.112 279.735 1.00 161.99 1087 LYS B C 1
ATOM 6233 O O . LYS B 2 1087 ? 292.794 370.960 278.511 1.00 161.99 1087 LYS B O 1
ATOM 6239 N N . ILE B 2 1088 ? 293.690 370.363 280.489 1.00 159.79 1088 ILE B N 1
ATOM 6240 C CA . ILE B 2 1088 ? 294.448 369.258 279.915 1.00 159.79 1088 ILE B CA 1
ATOM 6241 C C . ILE B 2 1088 ? 293.485 368.171 279.460 1.00 159.79 1088 ILE B C 1
ATOM 6242 O O . ILE B 2 1088 ? 292.559 367.792 280.189 1.00 159.79 1088 ILE B O 1
ATOM 6247 N N . ALA B 2 1089 ? 293.698 367.666 278.242 1.00 175.76 1089 ALA B N 1
ATOM 6248 C CA . ALA B 2 1089 ? 292.850 366.603 277.716 1.00 175.76 1089 ALA B CA 1
ATOM 6249 C C . ALA B 2 1089 ? 292.981 365.307 278.506 1.00 175.76 1089 ALA B C 1
ATOM 6250 O O . ALA B 2 1089 ? 292.099 364.448 278.412 1.00 175.76 1089 ALA B O 1
ATOM 6252 N N . ASP B 2 1090 ? 294.055 365.147 279.279 1.00 175.93 1090 ASP B N 1
ATOM 6253 C CA . ASP B 2 1090 ? 294.285 363.922 280.046 1.00 175.93 1090 ASP B CA 1
ATOM 6254 C C . ASP B 2 1090 ? 293.621 364.040 281.419 1.00 175.93 1090 ASP B C 1
ATOM 6255 O O . ASP B 2 1090 ? 294.267 364.084 282.468 1.00 175.93 1090 ASP B O 1
ATOM 6260 N N . ILE B 2 1091 ? 292.291 364.089 281.391 1.00 162.51 1091 ILE B N 1
ATOM 6261 C CA . ILE B 2 1091 ? 291.491 364.126 282.611 1.00 162.51 1091 ILE B CA 1
ATOM 6262 C C . ILE B 2 1091 ? 290.488 362.983 282.576 1.00 162.51 1091 ILE B C 1
ATOM 6263 O O . ILE B 2 1091 ? 289.894 362.629 283.601 1.00 162.51 1091 ILE B O 1
ATOM 6268 N N . ASP B 2 1092 ? 290.293 362.400 281.391 1.00 185.26 1092 ASP B N 1
ATOM 6269 C CA . ASP B 2 1092 ? 289.350 361.300 281.240 1.00 185.26 1092 ASP B CA 1
ATOM 6270 C C . ASP B 2 1092 ? 289.807 360.037 281.956 1.00 185.26 1092 ASP B C 1
ATOM 6271 O O . ASP B 2 1092 ? 288.996 359.126 282.155 1.00 185.26 1092 ASP B O 1
ATOM 6276 N N . SER B 2 1093 ? 291.077 359.960 282.344 1.00 150.62 1093 SER B N 1
ATOM 6277 C CA . SER B 2 1093 ? 291.580 358.778 283.028 1.00 150.62 1093 SER B CA 1
ATOM 6278 C C . SER B 2 1093 ? 290.995 358.680 284.431 1.00 150.62 1093 SER B C 1
ATOM 6279 O O . SER B 2 1093 ? 290.990 359.653 285.191 1.00 150.62 1093 SER B O 1
ATOM 6282 N N . SER B 2 1094 ? 290.500 357.495 284.771 1.00 132.89 1094 SER B N 1
ATOM 6283 C CA . SER B 2 1094 ? 289.920 357.257 286.082 1.00 132.89 1094 SER B CA 1
ATOM 6284 C C . SER B 2 1094 ? 291.007 357.222 287.152 1.00 132.89 1094 SER B C 1
ATOM 6285 O O . SER B 2 1094 ? 292.192 357.025 286.869 1.00 132.89 1094 SER B O 1
ATOM 6288 N N . GLY B 2 1095 ? 290.584 357.416 288.398 1.00 101.08 1095 GLY B N 1
ATOM 6289 C CA . GLY B 2 1095 ? 291.498 357.441 289.518 1.00 101.08 1095 GLY B CA 1
ATOM 6290 C C . GLY B 2 1095 ? 292.148 358.778 289.788 1.00 101.08 1095 GLY B C 1
ATOM 6291 O O . GLY B 2 1095 ? 292.968 358.873 290.710 1.00 101.08 1095 GLY B O 1
ATOM 6292 N N . VAL B 2 1096 ? 291.814 359.812 289.021 1.00 70.05 1096 VAL B N 1
ATOM 6293 C CA . VAL B 2 1096 ? 292.336 361.158 289.223 1.00 70.05 1096 VAL B CA 1
ATOM 6294 C C . VAL B 2 1096 ? 291.196 362.034 289.717 1.00 70.05 1096 VAL B C 1
ATOM 6295 O O . VAL B 2 1096 ? 290.154 362.138 289.059 1.00 70.05 1096 VAL B O 1
ATOM 6299 N N . SER B 2 1097 ? 291.395 362.665 290.869 1.00 49.01 1097 SER B N 1
ATOM 6300 C CA . SER B 2 1097 ? 290.377 363.491 291.503 1.00 49.01 1097 SER B CA 1
ATOM 6301 C C . SER B 2 1097 ? 290.824 364.944 291.462 1.00 49.01 1097 SER B C 1
ATOM 6302 O O . SER B 2 1097 ? 291.898 365.281 291.971 1.00 49.01 1097 SER B O 1
ATOM 6305 N N . ILE B 2 1098 ? 290.004 365.796 290.859 1.00 39.44 1098 ILE B N 1
ATOM 6306 C CA . ILE B 2 1098 ? 290.261 367.229 290.785 1.00 39.44 1098 ILE B CA 1
ATOM 6307 C C . ILE B 2 1098 ? 289.218 367.927 291.643 1.00 39.44 1098 ILE B C 1
ATOM 6308 O O . ILE B 2 1098 ? 288.011 367.749 291.434 1.00 39.44 1098 ILE B O 1
ATOM 6313 N N . HIS B 2 1099 ? 289.678 368.721 292.605 1.00 42.40 1099 HIS B N 1
ATOM 6314 C CA . HIS B 2 1099 ? 288.806 369.441 293.527 1.00 42.40 1099 HIS B CA 1
ATOM 6315 C C . HIS B 2 1099 ? 289.052 370.928 293.308 1.00 42.40 1099 HIS B C 1
ATOM 6316 O O . HIS B 2 1099 ? 289.851 371.549 294.013 1.00 42.40 1099 HIS B O 1
ATOM 6323 N N . ARG B 2 1100 ? 288.349 371.500 292.337 1.00 79.00 1100 ARG B N 1
ATOM 6324 C CA . ARG B 2 1100 ? 288.535 372.894 291.968 1.00 79.00 1100 ARG B CA 1
ATOM 6325 C C . ARG B 2 1100 ? 287.757 373.782 292.928 1.00 79.00 1100 ARG B C 1
ATOM 6326 O O . ARG B 2 1100 ? 286.531 373.674 293.027 1.00 79.00 1100 ARG B O 1
ATOM 6334 N N . MET B 2 1101 ? 288.471 374.657 293.629 1.00 94.48 1101 MET B N 1
ATOM 6335 C CA . MET B 2 1101 ? 287.856 375.515 294.632 1.00 94.48 1101 MET B CA 1
ATOM 6336 C C . MET B 2 1101 ? 286.968 376.549 293.952 1.00 94.48 1101 MET B C 1
ATOM 6337 O O . MET B 2 1101 ? 287.442 377.344 293.133 1.00 94.48 1101 MET B O 1
ATOM 6342 N N . ARG B 2 1102 ? 285.679 376.532 294.293 1.00 140.28 1102 ARG B N 1
ATOM 6343 C CA . ARG B 2 1102 ? 284.749 377.508 293.736 1.00 140.28 1102 ARG B CA 1
ATOM 6344 C C . ARG B 2 1102 ? 285.096 378.920 294.187 1.00 140.28 1102 ARG B C 1
ATOM 6345 O O . ARG B 2 1102 ? 285.019 379.867 293.396 1.00 140.28 1102 ARG B O 1
ATOM 6353 N N . ASP B 2 1103 ? 285.477 379.080 295.449 1.00 169.03 1103 ASP B N 1
ATOM 6354 C CA . ASP B 2 1103 ? 285.847 380.390 295.967 1.00 169.03 1103 ASP B CA 1
ATOM 6355 C C . ASP B 2 1103 ? 287.264 380.737 295.527 1.00 169.03 1103 ASP B C 1
ATOM 6356 O O . ASP B 2 1103 ? 288.202 380.006 295.865 1.00 169.03 1103 ASP B O 1
ATOM 6361 N N . PRO B 2 1104 ? 287.468 381.829 294.776 1.00 180.80 1104 PRO B N 1
ATOM 6362 C CA . PRO B 2 1104 ? 288.813 382.245 294.367 1.00 180.80 1104 PRO B CA 1
ATOM 6363 C C . PRO B 2 1104 ? 289.584 382.913 295.502 1.00 180.80 1104 PRO B C 1
ATOM 6364 O O . PRO B 2 1104 ? 290.678 383.423 295.264 1.00 180.80 1104 PRO B O 1
ATOM 6368 N N . ASN C 3 155 ? 349.430 339.222 335.996 1.00 192.96 155 ASN D N 1
ATOM 6369 C CA . ASN C 3 155 ? 348.942 338.241 335.022 1.00 192.96 155 ASN D CA 1
ATOM 6370 C C . ASN C 3 155 ? 347.426 338.258 334.864 1.00 192.96 155 ASN D C 1
ATOM 6371 O O . ASN C 3 155 ? 346.836 337.236 334.489 1.00 192.96 155 ASN D O 1
ATOM 6376 N N . LYS C 3 156 ? 346.779 339.395 335.129 1.00 169.55 156 LYS D N 1
ATOM 6377 C CA . LYS C 3 156 ? 345.323 339.461 335.066 1.00 169.55 156 LYS D CA 1
ATOM 6378 C C . LYS C 3 156 ? 344.816 339.365 333.631 1.00 169.55 156 LYS D C 1
ATOM 6379 O O . LYS C 3 156 ? 343.837 338.660 333.358 1.00 169.55 156 LYS D O 1
ATOM 6385 N N . SER C 3 157 ? 345.463 340.064 332.700 1.00 178.71 157 SER D N 1
ATOM 6386 C CA . SER C 3 157 ? 345.069 340.042 331.294 1.00 178.71 157 SER D CA 1
ATOM 6387 C C . SER C 3 157 ? 345.753 338.857 330.623 1.00 178.71 157 SER D C 1
ATOM 6388 O O . SER C 3 157 ? 346.980 338.839 330.479 1.00 178.71 157 SER D O 1
ATOM 6391 N N . ILE C 3 158 ? 344.962 337.870 330.211 1.00 185.75 158 ILE D N 1
ATOM 6392 C CA . ILE C 3 158 ? 345.498 336.609 329.710 1.00 185.75 158 ILE D CA 1
ATOM 6393 C C . ILE C 3 158 ? 344.921 336.205 328.360 1.00 185.75 158 ILE D C 1
ATOM 6394 O O . ILE C 3 158 ? 345.523 335.362 327.677 1.00 185.75 158 ILE D O 1
ATOM 6399 N N . VAL C 3 159 ? 343.795 336.776 327.935 1.00 169.04 159 VAL D N 1
ATOM 6400 C CA . VAL C 3 159 ? 343.165 336.403 326.675 1.00 169.04 159 VAL D CA 1
ATOM 6401 C C . VAL C 3 159 ? 342.939 337.648 325.832 1.00 169.04 159 VAL D C 1
ATOM 6402 O O . VAL C 3 159 ? 342.858 338.768 326.347 1.00 169.04 159 VAL D O 1
ATOM 6406 N N . ILE C 3 160 ? 342.839 337.443 324.523 1.00 144.48 160 ILE D N 1
ATOM 6407 C CA . ILE C 3 160 ? 342.558 338.508 323.568 1.00 144.48 160 ILE D CA 1
ATOM 6408 C C . ILE C 3 160 ? 341.127 338.319 323.085 1.00 144.48 160 ILE D C 1
ATOM 6409 O O . ILE C 3 160 ? 340.866 337.498 322.198 1.00 144.48 160 ILE D O 1
ATOM 6414 N N . THR C 3 161 ? 340.203 339.091 323.660 1.00 139.50 161 THR D N 1
ATOM 6415 C CA . THR C 3 161 ? 338.761 338.987 323.394 1.00 139.50 161 THR D CA 1
ATOM 6416 C C . THR C 3 161 ? 338.362 337.528 323.624 1.00 139.50 161 THR D C 1
ATOM 6417 O O . THR C 3 161 ? 338.771 336.941 324.635 1.00 139.50 161 THR D O 1
ATOM 6421 N N . SER C 3 162 ? 337.583 336.915 322.736 1.00 109.59 162 SER D N 1
ATOM 6422 C CA . SER C 3 162 ? 337.337 335.483 322.771 1.00 109.59 162 SER D CA 1
ATOM 6423 C C . SER C 3 162 ? 337.985 334.762 321.599 1.00 109.59 162 SER D C 1
ATOM 6424 O O . SER C 3 162 ? 337.786 333.551 321.446 1.00 109.59 162 SER D O 1
ATOM 6427 N N . ASN C 3 163 ? 338.748 335.473 320.767 1.00 86.91 163 ASN D N 1
ATOM 6428 C CA . ASN C 3 163 ? 339.341 334.860 319.584 1.00 86.91 163 ASN D CA 1
ATOM 6429 C C . ASN C 3 163 ? 340.458 333.895 319.960 1.00 86.91 163 ASN D C 1
ATOM 6430 O O . ASN C 3 163 ? 340.682 332.894 319.270 1.00 86.91 163 ASN D O 1
ATOM 6435 N N . THR C 3 164 ? 341.171 334.180 321.054 1.00 88.70 164 THR D N 1
ATOM 6436 C CA . THR C 3 164 ? 342.357 333.398 321.395 1.00 88.70 164 THR D CA 1
ATOM 6437 C C . THR C 3 164 ? 342.028 331.920 321.569 1.00 88.70 164 THR D C 1
ATOM 6438 O O . THR C 3 164 ? 342.697 331.057 320.990 1.00 88.70 164 THR D O 1
ATOM 6442 N N . VAL C 3 165 ? 340.985 331.609 322.340 1.00 81.78 165 VAL D N 1
ATOM 6443 C CA . VAL C 3 165 ? 340.600 330.213 322.526 1.00 81.78 165 VAL D CA 1
ATOM 6444 C C . VAL C 3 165 ? 340.070 329.627 321.221 1.00 81.78 165 VAL D C 1
ATOM 6445 O O . VAL C 3 165 ? 340.429 328.508 320.830 1.00 81.78 165 VAL D O 1
ATOM 6449 N N . ALA C 3 166 ? 339.228 330.385 320.513 1.00 76.09 166 ALA D N 1
ATOM 6450 C CA . ALA C 3 166 ? 338.654 329.888 319.268 1.00 76.09 166 ALA D CA 1
ATOM 6451 C C . ALA C 3 166 ? 339.724 329.694 318.203 1.00 76.09 166 ALA D C 1
ATOM 6452 O O . ALA C 3 166 ? 339.771 328.645 317.550 1.00 76.09 166 ALA D O 1
ATOM 6454 N N . LYS C 3 167 ? 340.597 330.688 318.021 1.00 71.44 167 LYS D N 1
ATOM 6455 C CA . LYS C 3 167 ? 341.673 330.552 317.047 1.00 71.44 167 LYS D CA 1
ATOM 6456 C C . LYS C 3 167 ? 342.603 329.407 317.417 1.00 71.44 167 LYS D C 1
ATOM 6457 O O . LYS C 3 167 ? 343.001 328.616 316.554 1.00 71.44 167 LYS D O 1
ATOM 6463 N N . SER C 3 168 ? 342.950 329.295 318.700 1.00 56.19 168 SER D N 1
ATOM 6464 C CA . SER C 3 168 ? 343.843 328.232 319.144 1.00 56.19 168 SER D CA 1
ATOM 6465 C C . SER C 3 168 ? 343.257 326.857 318.849 1.00 56.19 168 SER D C 1
ATOM 6466 O O . SER C 3 168 ? 343.939 325.984 318.295 1.00 56.19 168 SER D O 1
ATOM 6469 N N . GLU C 3 169 ? 341.980 326.653 319.178 1.00 42.85 169 GLU D N 1
ATOM 6470 C CA . GLU C 3 169 ? 341.423 325.309 319.083 1.00 42.85 169 GLU D CA 1
ATOM 6471 C C . GLU C 3 169 ? 340.917 325.013 317.679 1.00 42.85 169 GLU D C 1
ATOM 6472 O O . GLU C 3 169 ? 340.604 323.861 317.358 1.00 42.85 169 GLU D O 1
ATOM 6478 N N . LEU C 3 170 ? 340.821 326.036 316.829 1.00 53.08 170 LEU D N 1
ATOM 6479 C CA . LEU C 3 170 ? 340.728 325.778 315.398 1.00 53.08 170 LEU D CA 1
ATOM 6480 C C . LEU C 3 170 ? 342.082 325.355 314.844 1.00 53.08 170 LEU D C 1
ATOM 6481 O O . LEU C 3 170 ? 342.167 324.453 314.003 1.00 53.08 170 LEU D O 1
ATOM 6486 N N . GLN C 3 171 ? 343.154 325.998 315.314 1.00 54.27 171 GLN D N 1
ATOM 6487 C CA . GLN C 3 171 ? 344.495 325.663 314.851 1.00 54.27 171 GLN D CA 1
ATOM 6488 C C . GLN C 3 171 ? 344.876 324.239 315.231 1.00 54.27 171 GLN D C 1
ATOM 6489 O O . GLN C 3 171 ? 345.571 323.552 314.473 1.00 54.27 171 GLN D O 1
ATOM 6495 N N . LYS C 3 172 ? 344.438 323.779 316.405 1.00 40.21 172 LYS D N 1
ATOM 6496 C CA . LYS C 3 172 ? 344.863 322.462 316.870 1.00 40.21 172 LYS D CA 1
ATOM 6497 C C . LYS C 3 172 ? 344.212 321.344 316.061 1.00 40.21 172 LYS D C 1
ATOM 6498 O O . LYS C 3 172 ? 344.875 320.364 315.701 1.00 40.21 172 LYS D O 1
ATOM 6504 N N . SER C 3 173 ? 342.918 321.466 315.768 1.00 43.65 173 SER D N 1
ATOM 6505 C CA . SER C 3 173 ? 342.228 320.473 314.952 1.00 43.65 173 SER D CA 1
ATOM 6506 C C . SER C 3 173 ? 342.129 320.936 313.505 1.00 43.65 173 SER D C 1
ATOM 6507 O O . SER C 3 173 ? 341.042 321.293 313.040 1.00 43.65 173 SER D O 1
ATOM 6510 N N . ILE C 3 174 ? 343.249 320.937 312.782 1.00 44.79 174 ILE D N 1
ATOM 6511 C CA . ILE C 3 174 ? 343.284 321.543 311.456 1.00 44.79 174 ILE D CA 1
ATOM 6512 C C . ILE C 3 174 ? 343.566 320.550 310.330 1.00 44.79 174 ILE D C 1
ATOM 6513 O O . ILE C 3 174 ? 343.399 320.911 309.155 1.00 44.79 174 ILE D O 1
ATOM 6518 N N . LYS C 3 175 ? 344.007 319.328 310.645 1.00 46.22 175 LYS D N 1
ATOM 6519 C CA . LYS C 3 175 ? 344.116 318.235 309.667 1.00 46.22 175 LYS D CA 1
ATOM 6520 C C . LYS C 3 175 ? 344.833 318.651 308.383 1.00 46.22 175 LYS D C 1
ATOM 6521 O O . LYS C 3 175 ? 344.605 318.073 307.318 1.00 46.22 175 LYS D O 1
ATOM 6527 N N . PHE C 3 176 ? 345.703 319.654 308.462 1.00 53.25 176 PHE D N 1
ATOM 6528 C CA . PHE C 3 176 ? 346.391 320.154 307.280 1.00 53.25 176 PHE D CA 1
ATOM 6529 C C . PHE C 3 176 ? 347.873 320.282 307.587 1.00 53.25 176 PHE D C 1
ATOM 6530 O O . PHE C 3 176 ? 348.248 320.721 308.678 1.00 53.25 176 PHE D O 1
ATOM 6538 N N . SER C 3 177 ? 348.710 319.899 306.626 1.00 64.86 177 SER D N 1
ATOM 6539 C CA . SER C 3 177 ? 350.162 319.944 306.779 1.00 64.86 177 SER D CA 1
ATOM 6540 C C . SER C 3 177 ? 350.694 321.025 305.844 1.00 64.86 177 SER D C 1
ATOM 6541 O O . SER C 3 177 ? 351.048 320.761 304.694 1.00 64.86 177 SER D O 1
ATOM 6544 N N . GLY C 3 178 ? 350.747 322.244 306.344 1.00 65.31 178 GLY D N 1
ATOM 6545 C CA . GLY C 3 178 ? 351.205 323.373 305.558 1.00 65.31 178 GLY D CA 1
ATOM 6546 C C . GLY C 3 178 ? 351.557 324.546 306.441 1.00 65.31 178 GLY D C 1
ATOM 6547 O O . GLY C 3 178 ? 352.141 324.384 307.515 1.00 65.31 178 GLY D O 1
ATOM 6548 N N . SER C 3 179 ? 351.194 325.743 305.983 1.00 67.76 179 SER D N 1
ATOM 6549 C CA . SER C 3 179 ? 351.508 326.971 306.703 1.00 67.76 179 SER D CA 1
ATOM 6550 C C . SER C 3 179 ? 350.367 327.411 307.614 1.00 67.76 179 SER D C 1
ATOM 6551 O O . SER C 3 179 ? 350.584 327.643 308.808 1.00 67.76 179 SER D O 1
ATOM 6554 N N . ILE C 3 180 ? 349.157 327.513 307.069 1.00 58.17 180 ILE D N 1
ATOM 6555 C CA . ILE C 3 180 ? 347.980 328.000 307.790 1.00 58.17 180 ILE D CA 1
ATOM 6556 C C . ILE C 3 180 ? 348.307 329.348 308.422 1.00 58.17 180 ILE D C 1
ATOM 6557 O O . ILE C 3 180 ? 348.512 329.426 309.642 1.00 58.17 180 ILE D O 1
ATOM 6562 N N . PRO C 3 181 ? 348.399 330.421 307.636 1.00 50.43 181 PRO D N 1
ATOM 6563 C CA . PRO C 3 181 ? 348.745 331.726 308.210 1.00 50.43 181 PRO D CA 1
ATOM 6564 C C . PRO C 3 181 ? 347.711 332.178 309.230 1.00 50.43 181 PRO D C 1
ATOM 6565 O O . PRO C 3 181 ? 346.523 331.864 309.128 1.00 50.43 181 PRO D O 1
ATOM 6569 N N . GLU C 3 182 ? 348.185 332.925 310.230 1.00 54.49 182 GLU D N 1
ATOM 6570 C CA . GLU C 3 182 ? 347.308 333.395 311.294 1.00 54.49 182 GLU D CA 1
ATOM 6571 C C . GLU C 3 182 ? 346.216 334.322 310.783 1.00 54.49 182 GLU D C 1
ATOM 6572 O O . GLU C 3 182 ? 345.191 334.476 311.454 1.00 54.49 182 GLU D O 1
ATOM 6578 N N . ILE C 3 183 ? 346.408 334.939 309.616 1.00 47.85 183 ILE D N 1
ATOM 6579 C CA . ILE C 3 183 ? 345.371 335.805 309.065 1.00 47.85 183 ILE D CA 1
ATOM 6580 C C . ILE C 3 183 ? 344.137 334.990 308.690 1.00 47.85 183 ILE D C 1
ATOM 6581 O O . ILE C 3 183 ? 343.001 335.438 308.884 1.00 47.85 183 ILE D O 1
ATOM 6586 N N . TYR C 3 184 ? 344.336 333.776 308.168 1.00 43.88 184 TYR D N 1
ATOM 6587 C CA . TYR C 3 184 ? 343.200 332.915 307.858 1.00 43.88 184 TYR D CA 1
ATOM 6588 C C . TYR C 3 184 ? 342.433 332.541 309.118 1.00 43.88 184 TYR D C 1
ATOM 6589 O O . TYR C 3 184 ? 341.198 332.589 309.138 1.00 43.88 184 TYR D O 1
ATOM 6598 N N . LEU C 3 185 ? 343.148 332.171 310.181 1.00 46.24 185 LEU D N 1
ATOM 6599 C CA . LEU C 3 185 ? 342.483 331.828 311.431 1.00 46.24 185 LEU D CA 1
ATOM 6600 C C . LEU C 3 185 ? 341.745 333.029 312.006 1.00 46.24 185 LEU D C 1
ATOM 6601 O O . LEU C 3 185 ? 340.640 332.890 312.544 1.00 46.24 185 LEU D O 1
ATOM 6606 N N . ASP C 3 186 ? 342.337 334.219 311.895 1.00 52.69 186 ASP D N 1
ATOM 6607 C CA . ASP C 3 186 ? 341.688 335.415 312.418 1.00 52.69 186 ASP D CA 1
ATOM 6608 C C . ASP C 3 186 ? 340.415 335.739 311.645 1.00 52.69 186 ASP D C 1
ATOM 6609 O O . ASP C 3 186 ? 339.382 336.052 312.247 1.00 52.69 186 ASP D O 1
ATOM 6614 N N . VAL C 3 187 ? 340.463 335.669 310.312 1.00 45.30 187 VAL D N 1
ATOM 6615 C CA . VAL C 3 187 ? 339.265 335.986 309.538 1.00 45.30 187 VAL D CA 1
ATOM 6616 C C . VAL C 3 187 ? 338.202 334.908 309.709 1.00 45.30 187 VAL D C 1
ATOM 6617 O O . VAL C 3 187 ? 337.003 335.199 309.637 1.00 45.30 187 VAL D O 1
ATOM 6621 N N . VAL C 3 188 ? 338.605 333.653 309.925 1.00 44.47 188 VAL D N 1
ATOM 6622 C CA . VAL C 3 188 ? 337.621 332.595 310.121 1.00 44.47 188 VAL D CA 1
ATOM 6623 C C . VAL C 3 188 ? 336.949 332.724 311.482 1.00 44.47 188 VAL D C 1
ATOM 6624 O O . VAL C 3 188 ? 335.722 332.634 311.592 1.00 44.47 188 VAL D O 1
ATOM 6628 N N . THR C 3 189 ? 337.729 332.949 312.536 1.00 52.32 189 THR D N 1
ATOM 6629 C CA . THR C 3 189 ? 337.205 332.911 313.895 1.00 52.32 189 THR D CA 1
ATOM 6630 C C . THR C 3 189 ? 336.564 334.220 314.334 1.00 52.32 189 THR D C 1
ATOM 6631 O O . THR C 3 189 ? 336.057 334.294 315.458 1.00 52.32 189 THR D O 1
ATOM 6635 N N . LYS C 3 190 ? 336.567 335.247 313.487 1.00 47.36 190 LYS D N 1
ATOM 6636 C CA . LYS C 3 190 ? 335.977 336.527 313.854 1.00 47.36 190 LYS D CA 1
ATOM 6637 C C . LYS C 3 190 ? 334.817 336.892 312.937 1.00 47.36 190 LYS D C 1
ATOM 6638 O O . LYS C 3 190 ? 334.708 338.043 312.504 1.00 47.36 190 LYS D O 1
ATOM 6644 N N . GLU C 3 191 ? 333.946 335.929 312.629 1.00 53.87 191 GLU D N 1
ATOM 6645 C CA . GLU C 3 191 ? 332.825 336.223 311.743 1.00 53.87 191 GLU D CA 1
ATOM 6646 C C . GLU C 3 191 ? 331.686 336.910 312.497 1.00 53.87 191 GLU D C 1
ATOM 6647 O O . GLU C 3 191 ? 331.340 338.059 312.201 1.00 53.87 191 GLU D O 1
ATOM 6653 N N . THR C 3 192 ? 331.091 336.225 313.472 1.00 51.65 192 THR D N 1
ATOM 6654 C CA . THR C 3 192 ? 330.120 336.769 314.419 1.00 51.65 192 THR D CA 1
ATOM 6655 C C . THR C 3 192 ? 328.875 337.349 313.752 1.00 51.65 192 THR D C 1
ATOM 6656 O O . THR C 3 192 ? 327.996 337.870 314.448 1.00 51.65 192 THR D O 1
ATOM 6660 N N . ILE C 3 193 ? 328.767 337.275 312.426 1.00 42.54 193 ILE D N 1
ATOM 6661 C CA . ILE C 3 193 ? 327.629 337.848 311.717 1.00 42.54 193 ILE D CA 1
ATOM 6662 C C . ILE C 3 193 ? 326.999 336.785 310.830 1.00 42.54 193 ILE D C 1
ATOM 6663 O O . ILE C 3 193 ? 325.789 336.541 310.893 1.00 42.54 193 ILE D O 1
ATOM 6668 N N . SER C 3 194 ? 327.815 336.151 309.995 1.00 45.24 194 SER D N 1
ATOM 6669 C CA . SER C 3 194 ? 327.363 335.110 309.090 1.00 45.24 194 SER D CA 1
ATOM 6670 C C . SER C 3 194 ? 328.043 333.794 309.439 1.00 45.24 194 SER D C 1
ATOM 6671 O O . SER C 3 194 ? 329.122 333.766 310.035 1.00 45.24 194 SER D O 1
ATOM 6674 N N . ASP C 3 195 ? 327.393 332.698 309.056 1.00 47.49 195 ASP D N 1
ATOM 6675 C CA . ASP C 3 195 ? 327.886 331.345 309.303 1.00 47.49 195 ASP D CA 1
ATOM 6676 C C . ASP C 3 195 ? 328.576 330.770 308.076 1.00 47.49 195 ASP D C 1
ATOM 6677 O O . ASP C 3 195 ? 328.437 329.584 307.769 1.00 47.49 195 ASP D O 1
ATOM 6682 N N . LYS C 3 196 ? 329.312 331.613 307.348 1.00 35.41 196 LYS D N 1
ATOM 6683 C CA . LYS C 3 196 ? 329.961 331.174 306.118 1.00 35.41 196 LYS D CA 1
ATOM 6684 C C . LYS C 3 196 ? 330.916 330.016 306.373 1.00 35.41 196 LYS D C 1
ATOM 6685 O O . LYS C 3 196 ? 331.001 329.082 305.568 1.00 35.41 196 LYS D O 1
ATOM 6691 N N . TYR C 3 197 ? 331.638 330.055 307.489 1.00 37.58 197 TYR D N 1
ATOM 6692 C CA . TYR C 3 197 ? 332.683 329.080 307.755 1.00 37.58 197 TYR D CA 1
ATOM 6693 C C . TYR C 3 197 ? 332.205 327.887 308.570 1.00 37.58 197 TYR D C 1
ATOM 6694 O O . TYR C 3 197 ? 332.986 326.954 308.786 1.00 37.58 197 TYR D O 1
ATOM 6703 N N . LYS C 3 198 ? 330.955 327.886 309.020 1.00 38.26 198 LYS D N 1
ATOM 6704 C CA . LYS C 3 198 ? 330.372 326.764 309.743 1.00 38.26 198 LYS D CA 1
ATOM 6705 C C . LYS C 3 198 ? 329.353 326.084 308.840 1.00 38.26 198 LYS D C 1
ATOM 6706 O O . LYS C 3 198 ? 328.357 326.702 308.451 1.00 38.26 198 LYS D O 1
ATOM 6712 N N . ASP C 3 199 ? 329.594 324.817 308.515 1.00 41.14 199 ASP D N 1
ATOM 6713 C CA . ASP C 3 199 ? 328.717 324.106 307.596 1.00 41.14 199 ASP D CA 1
ATOM 6714 C C . ASP C 3 199 ? 328.842 322.608 307.839 1.00 41.14 199 ASP D C 1
ATOM 6715 O O . ASP C 3 199 ? 329.709 322.146 308.583 1.00 41.14 199 ASP D O 1
ATOM 6720 N N . TRP C 3 200 ? 327.952 321.857 307.196 1.00 42.32 200 TRP D N 1
ATOM 6721 C CA . TRP C 3 200 ? 327.947 320.405 307.310 1.00 42.32 200 TRP D CA 1
ATOM 6722 C C . TRP C 3 200 ? 329.097 319.809 306.510 1.00 42.32 200 TRP D C 1
ATOM 6723 O O . TRP C 3 200 ? 329.182 319.994 305.293 1.00 42.32 200 TRP D O 1
ATOM 6734 N N . HIS C 3 201 ? 329.983 319.092 307.197 1.00 39.03 201 HIS D N 1
ATOM 6735 C CA . HIS C 3 201 ? 331.149 318.470 306.575 1.00 39.03 201 HIS D CA 1
ATOM 6736 C C . HIS C 3 201 ? 331.045 316.960 306.761 1.00 39.03 201 HIS D C 1
ATOM 6737 O O . HIS C 3 201 ? 331.316 316.440 307.846 1.00 39.03 201 HIS D O 1
ATOM 6744 N N . PHE C 3 202 ? 330.650 316.261 305.695 1.00 46.12 202 PHE D N 1
ATOM 6745 C CA . PHE C 3 202 ? 330.581 314.805 305.738 1.00 46.12 202 PHE D CA 1
ATOM 6746 C C . PHE C 3 202 ? 331.968 314.183 305.771 1.00 46.12 202 PHE D C 1
ATOM 6747 O O . PHE C 3 202 ? 332.192 313.206 306.493 1.00 46.12 202 PHE D O 1
ATOM 6755 N N . ILE C 3 203 ? 332.902 314.734 305.005 1.00 41.60 203 ILE D N 1
ATOM 6756 C CA . ILE C 3 203 ? 334.277 314.257 304.954 1.00 41.60 203 ILE D CA 1
ATOM 6757 C C . ILE C 3 203 ? 335.085 315.060 305.962 1.00 41.60 203 ILE D C 1
ATOM 6758 O O . ILE C 3 203 ? 335.244 316.277 305.813 1.00 41.60 203 ILE D O 1
ATOM 6763 N N . SER C 3 204 ? 335.595 314.386 306.992 1.00 41.86 204 SER D N 1
ATOM 6764 C CA . SER C 3 204 ? 336.305 315.051 308.073 1.00 41.86 204 SER D CA 1
ATOM 6765 C C . SER C 3 204 ? 337.731 314.556 308.262 1.00 41.86 204 SER D C 1
ATOM 6766 O O . SER C 3 204 ? 338.388 314.968 309.224 1.00 41.86 204 SER D O 1
ATOM 6769 N N . LYS C 3 205 ? 338.229 313.691 307.383 1.00 40.12 205 LYS D N 1
ATOM 6770 C CA . LYS C 3 205 ? 339.600 313.212 307.454 1.00 40.12 205 LYS D CA 1
ATOM 6771 C C . LYS C 3 205 ? 340.207 313.232 306.060 1.00 40.12 205 LYS D C 1
ATOM 6772 O O . LYS C 3 205 ? 339.497 313.200 305.053 1.00 40.12 205 LYS D O 1
ATOM 6778 N N . ASN C 3 206 ? 341.536 313.298 306.015 1.00 38.81 206 ASN D N 1
ATOM 6779 C CA . ASN C 3 206 ? 342.241 313.346 304.741 1.00 38.81 206 ASN D CA 1
ATOM 6780 C C . ASN C 3 206 ? 341.958 312.094 303.922 1.00 38.81 206 ASN D C 1
ATOM 6781 O O . ASN C 3 206 ? 341.973 310.977 304.446 1.00 38.81 206 ASN D O 1
ATOM 6786 N N . CYS C 3 207 ? 341.699 312.288 302.633 1.00 43.17 207 CYS D N 1
ATOM 6787 C CA . CYS C 3 207 ? 341.387 311.177 301.750 1.00 43.17 207 CYS D CA 1
ATOM 6788 C C . CYS C 3 207 ? 342.601 310.274 301.563 1.00 43.17 207 CYS D C 1
ATOM 6789 O O . CYS C 3 207 ? 343.746 310.731 301.527 1.00 43.17 207 CYS D O 1
ATOM 6792 N N . HIS C 3 208 ? 342.338 308.975 301.448 1.00 46.39 208 HIS D N 1
ATOM 6793 C CA . HIS C 3 208 ? 343.402 308.021 301.172 1.00 46.39 208 HIS D CA 1
ATOM 6794 C C . HIS C 3 208 ? 343.816 308.153 299.714 1.00 46.39 208 HIS D C 1
ATOM 6795 O O . HIS C 3 208 ? 343.299 307.448 298.841 1.00 46.39 208 HIS D O 1
ATOM 6802 N N . TYR C 3 209 ? 344.756 309.063 299.456 1.00 52.52 209 TYR D N 1
ATOM 6803 C CA . TYR C 3 209 ? 345.064 309.473 298.091 1.00 52.52 209 TYR D CA 1
ATOM 6804 C C . TYR C 3 209 ? 345.610 308.315 297.263 1.00 52.52 209 TYR D C 1
ATOM 6805 O O . TYR C 3 209 ? 345.247 308.157 296.091 1.00 52.52 209 TYR D O 1
ATOM 6814 N N . GLU C 3 210 ? 346.477 307.490 297.854 1.00 52.51 210 GLU D N 1
ATOM 6815 C CA . GLU C 3 210 ? 347.134 306.430 297.093 1.00 52.51 210 GLU D CA 1
ATOM 6816 C C . GLU C 3 210 ? 346.136 305.387 296.606 1.00 52.51 210 GLU D C 1
ATOM 6817 O O . GLU C 3 210 ? 346.125 305.027 295.422 1.00 52.51 210 GLU D O 1
ATOM 6823 N N . GLN C 3 211 ? 345.288 304.886 297.505 1.00 55.39 211 GLN D N 1
ATOM 6824 C CA . GLN C 3 211 ? 344.329 303.859 297.114 1.00 55.39 211 GLN D CA 1
ATOM 6825 C C . GLN C 3 211 ? 343.308 304.409 296.128 1.00 55.39 211 GLN D C 1
ATOM 6826 O O . GLN C 3 211 ? 342.872 303.700 295.214 1.00 55.39 211 GLN D O 1
ATOM 6832 N N . LEU C 3 212 ? 342.920 305.674 296.293 1.00 57.29 212 LEU D N 1
ATOM 6833 C CA . LEU C 3 212 ? 341.976 306.274 295.358 1.00 57.29 212 LEU D CA 1
ATOM 6834 C C . LEU C 3 212 ? 342.596 306.431 293.975 1.00 57.29 212 LEU D C 1
ATOM 6835 O O . LEU C 3 212 ? 341.927 306.199 292.963 1.00 57.29 212 LEU D O 1
ATOM 6840 N N . MET C 3 213 ? 343.879 306.798 293.905 1.00 60.80 213 MET D N 1
ATOM 6841 C CA . MET C 3 213 ? 344.545 306.847 292.607 1.00 60.80 213 MET D CA 1
ATOM 6842 C C . MET C 3 213 ? 344.662 305.458 291.994 1.00 60.80 213 MET D C 1
ATOM 6843 O O . MET C 3 213 ? 344.577 305.306 290.770 1.00 60.80 213 MET D O 1
ATOM 6848 N N . ASP C 3 214 ? 344.897 304.436 292.822 1.00 62.33 214 ASP D N 1
ATOM 6849 C CA . ASP C 3 214 ? 344.915 303.072 292.301 1.00 62.33 214 ASP D CA 1
ATOM 6850 C C . ASP C 3 214 ? 343.570 302.707 291.690 1.00 62.33 214 ASP D C 1
ATOM 6851 O O . ASP C 3 214 ? 343.504 302.168 290.575 1.00 62.33 214 ASP D O 1
ATOM 6856 N N . LEU C 3 215 ? 342.484 303.024 292.399 1.00 67.71 215 LEU D N 1
ATOM 6857 C CA . LEU C 3 215 ? 341.151 302.842 291.838 1.00 67.71 215 LEU D CA 1
ATOM 6858 C C . LEU C 3 215 ? 341.000 303.613 290.537 1.00 67.71 215 LEU D C 1
ATOM 6859 O O . LEU C 3 215 ? 340.351 303.141 289.601 1.00 67.71 215 LEU D O 1
ATOM 6864 N N . GLU C 3 216 ? 341.601 304.801 290.457 1.00 70.83 216 GLU D N 1
ATOM 6865 C CA . GLU C 3 216 ? 341.412 305.637 289.277 1.00 70.83 216 GLU D CA 1
ATOM 6866 C C . GLU C 3 216 ? 342.143 305.075 288.062 1.00 70.83 216 GLU D C 1
ATOM 6867 O O . GLU C 3 216 ? 341.600 305.087 286.951 1.00 70.83 216 GLU D O 1
ATOM 6873 N N . MET C 3 217 ? 343.382 304.600 288.237 1.00 74.80 217 MET D N 1
ATOM 6874 C CA . MET C 3 217 ? 344.076 304.016 287.089 1.00 74.80 217 MET D CA 1
ATOM 6875 C C . MET C 3 217 ? 343.465 302.678 286.702 1.00 74.80 217 MET D C 1
ATOM 6876 O O . MET C 3 217 ? 343.543 302.270 285.537 1.00 74.80 217 MET D O 1
ATOM 6881 N N . LYS C 3 218 ? 342.879 301.963 287.664 1.00 79.30 218 LYS D N 1
ATOM 6882 C CA . LYS C 3 218 ? 342.112 300.775 287.303 1.00 79.30 218 LYS D CA 1
ATOM 6883 C C . LYS C 3 218 ? 340.845 301.143 286.535 1.00 79.30 218 LYS D C 1
ATOM 6884 O O . LYS C 3 218 ? 340.448 300.430 285.607 1.00 79.30 218 LYS D O 1
ATOM 6890 N N . ASP C 3 219 ? 340.204 302.254 286.902 1.00 95.03 219 ASP D N 1
ATOM 6891 C CA . ASP C 3 219 ? 338.936 302.635 286.286 1.00 95.03 219 ASP D CA 1
ATOM 6892 C C . ASP C 3 219 ? 339.137 303.184 284.879 1.00 95.03 219 ASP D C 1
ATOM 6893 O O . ASP C 3 219 ? 338.362 302.870 283.969 1.00 95.03 219 ASP D O 1
ATOM 6898 N N . THR C 3 220 ? 340.159 304.020 284.683 1.00 105.72 220 THR D N 1
ATOM 6899 C CA . THR C 3 220 ? 340.338 304.668 283.388 1.00 105.72 220 THR D CA 1
ATOM 6900 C C . THR C 3 220 ? 340.657 303.655 282.296 1.00 105.72 220 THR D C 1
ATOM 6901 O O . THR C 3 220 ? 340.082 303.708 281.203 1.00 105.72 220 THR D O 1
ATOM 6905 N N . ALA C 3 221 ? 341.565 302.722 282.572 1.00 108.32 221 ALA D N 1
ATOM 6906 C CA . ALA C 3 221 ? 341.967 301.711 281.603 1.00 108.32 221 ALA D CA 1
ATOM 6907 C C . ALA C 3 221 ? 341.607 300.338 282.147 1.00 108.32 221 ALA D C 1
ATOM 6908 O O . ALA C 3 221 ? 342.109 299.937 283.202 1.00 108.32 221 ALA D O 1
ATOM 6910 N N . TYR C 3 222 ? 340.746 299.622 281.428 1.00 139.63 222 TYR D N 1
ATOM 6911 C CA . TYR C 3 222 ? 340.352 298.274 281.810 1.00 139.63 222 TYR D CA 1
ATOM 6912 C C . TYR C 3 222 ? 339.826 297.553 280.573 1.00 139.63 222 TYR D C 1
ATOM 6913 O O . TYR C 3 222 ? 339.721 298.134 279.489 1.00 139.63 222 TYR D O 1
ATOM 6922 N N . SER C 3 223 ? 339.498 296.270 280.749 1.00 162.42 223 SER D N 1
ATOM 6923 C CA . SER C 3 223 ? 339.276 295.387 279.605 1.00 162.42 223 SER D CA 1
ATOM 6924 C C . SER C 3 223 ? 338.079 295.827 278.770 1.00 162.42 223 SER D C 1
ATOM 6925 O O . SER C 3 223 ? 338.185 295.979 277.547 1.00 162.42 223 SER D O 1
ATOM 6928 N N . PHE C 3 224 ? 336.925 296.029 279.410 1.00 162.85 224 PHE D N 1
ATOM 6929 C CA . PHE C 3 224 ? 335.707 296.323 278.660 1.00 162.85 224 PHE D CA 1
ATOM 6930 C C . PHE C 3 224 ? 335.808 297.657 277.930 1.00 162.85 224 PHE D C 1
ATOM 6931 O O . PHE C 3 224 ? 335.430 297.761 276.757 1.00 162.85 224 PHE D O 1
ATOM 6939 N N . LEU C 3 225 ? 336.326 298.685 278.605 1.00 134.23 225 LEU D N 1
ATOM 6940 C CA . LEU C 3 225 ? 336.454 300.026 278.030 1.00 134.23 225 LEU D CA 1
ATOM 6941 C C . LEU C 3 225 ? 335.115 300.519 277.486 1.00 134.23 225 LEU D C 1
ATOM 6942 O O . LEU C 3 225 ? 335.040 301.160 276.435 1.00 134.23 225 LEU D O 1
ATOM 6947 N N . PHE C 3 226 ? 334.046 300.215 278.215 1.00 156.77 226 PHE D N 1
ATOM 6948 C CA . PHE C 3 226 ? 332.687 300.547 277.817 1.00 156.77 226 PHE D CA 1
ATOM 6949 C C . PHE C 3 226 ? 331.951 301.126 279.017 1.00 156.77 226 PHE D C 1
ATOM 6950 O O . PHE C 3 226 ? 332.400 301.015 280.161 1.00 156.77 226 PHE D O 1
ATOM 6958 N N . GLY C 3 227 ? 330.814 301.763 278.744 1.00 149.07 227 GLY D N 1
ATOM 6959 C CA . GLY C 3 227 ? 330.004 302.354 279.792 1.00 149.07 227 GLY D CA 1
ATOM 6960 C C . GLY C 3 227 ? 329.592 301.357 280.855 1.00 149.07 227 GLY D C 1
ATOM 6961 O O . GLY C 3 227 ? 329.121 300.260 280.539 1.00 149.07 227 GLY D O 1
ATOM 6962 N N . SER C 3 228 ? 329.766 301.729 282.121 1.00 137.19 228 SER D N 1
ATOM 6963 C CA . SER C 3 228 ? 329.493 300.814 283.221 1.00 137.19 228 SER D CA 1
ATOM 6964 C C . SER C 3 228 ? 327.990 300.630 283.387 1.00 137.19 228 SER D C 1
ATOM 6965 O O . SER C 3 228 ? 327.265 301.590 283.670 1.00 137.19 228 SER D O 1
ATOM 6968 N N . SER C 3 229 ? 327.524 299.398 283.210 1.00 138.00 229 SER D N 1
ATOM 6969 C CA . SER C 3 229 ? 326.113 299.091 283.364 1.00 138.00 229 SER D CA 1
ATOM 6970 C C . SER C 3 229 ? 325.763 298.914 284.839 1.00 138.00 229 SER D C 1
ATOM 6971 O O . SER C 3 229 ? 326.601 298.545 285.665 1.00 138.00 229 SER D O 1
ATOM 6974 N N . ARG C 3 230 ? 324.496 299.182 285.163 1.00 130.12 230 ARG D N 1
ATOM 6975 C CA . ARG C 3 230 ? 324.018 299.027 286.532 1.00 130.12 230 ARG D CA 1
ATOM 6976 C C . ARG C 3 230 ? 324.077 297.586 287.018 1.00 130.12 230 ARG D C 1
ATOM 6977 O O . ARG C 3 230 ? 324.031 297.357 288.231 1.00 130.12 230 ARG D O 1
ATOM 6985 N N . SER C 3 231 ? 324.181 296.621 286.112 1.00 141.03 231 SER D N 1
ATOM 6986 C CA . SER C 3 231 ? 324.230 295.204 286.442 1.00 141.03 231 SER D CA 1
ATOM 6987 C C . SER C 3 231 ? 325.655 294.686 286.241 1.00 141.03 231 SER D C 1
ATOM 6988 O O . SER C 3 231 ? 326.595 295.459 286.029 1.00 141.03 231 SER D O 1
ATOM 6991 N N . GLN C 3 232 ? 325.806 293.363 286.334 1.00 138.78 232 GLN D N 1
ATOM 6992 C CA . GLN C 3 232 ? 327.081 292.664 286.190 1.00 138.78 232 GLN D CA 1
ATOM 6993 C C . GLN C 3 232 ? 328.074 293.027 287.287 1.00 138.78 232 GLN D C 1
ATOM 6994 O O . GLN C 3 232 ? 329.280 292.811 287.130 1.00 138.78 232 GLN D O 1
ATOM 7000 N N . GLY C 3 233 ? 327.595 293.583 288.396 1.00 118.91 233 GLY D N 1
ATOM 7001 C CA . GLY C 3 233 ? 328.435 293.845 289.542 1.00 118.91 233 GLY D CA 1
ATOM 7002 C C . GLY C 3 233 ? 329.265 295.107 289.479 1.00 118.91 233 GLY D C 1
ATOM 7003 O O . GLY C 3 233 ? 330.012 295.376 290.430 1.00 118.91 233 GLY D O 1
ATOM 7004 N N . LYS C 3 234 ? 329.169 295.887 288.399 1.00 120.91 234 LYS D N 1
ATOM 7005 C CA . LYS C 3 234 ? 329.912 297.141 288.267 1.00 120.91 234 LYS D CA 1
ATOM 7006 C C . LYS C 3 234 ? 331.416 296.905 288.417 1.00 120.91 234 LYS D C 1
ATOM 7007 O O . LYS C 3 234 ? 332.037 297.294 289.409 1.00 120.91 234 LYS D O 1
ATOM 7013 N N . VAL C 3 235 ? 331.980 296.233 287.412 1.00 112.44 235 VAL D N 1
ATOM 7014 C CA . VAL C 3 235 ? 333.382 295.805 287.334 1.00 112.44 235 VAL D CA 1
ATOM 7015 C C . VAL C 3 235 ? 333.885 295.305 288.686 1.00 112.44 235 VAL D C 1
ATOM 7016 O O . VAL C 3 235 ? 334.753 295.932 289.307 1.00 112.44 235 VAL D O 1
ATOM 7020 N N . PRO C 3 236 ? 333.377 294.165 289.167 1.00 103.97 236 PRO D N 1
ATOM 7021 C CA . PRO C 3 236 ? 333.757 293.679 290.502 1.00 103.97 236 PRO D CA 1
ATOM 7022 C C . PRO C 3 236 ? 335.234 293.361 290.667 1.00 103.97 236 PRO D C 1
ATOM 7023 O O . PRO C 3 236 ? 335.771 293.565 291.770 1.00 103.97 236 PRO D O 1
ATOM 7027 N N . GLU C 3 237 ? 335.902 292.917 289.593 1.00 99.40 237 GLU D N 1
ATOM 7028 C CA . GLU C 3 237 ? 337.140 292.149 289.721 1.00 99.40 237 GLU D CA 1
ATOM 7029 C C . GLU C 3 237 ? 338.223 292.906 290.475 1.00 99.40 237 GLU D C 1
ATOM 7030 O O . GLU C 3 237 ? 339.029 292.287 291.176 1.00 99.40 237 GLU D O 1
ATOM 7036 N N . PHE C 3 238 ? 338.264 294.232 290.356 1.00 90.27 238 PHE D N 1
ATOM 7037 C CA . PHE C 3 238 ? 339.236 295.024 291.098 1.00 90.27 238 PHE D CA 1
ATOM 7038 C C . PHE C 3 238 ? 338.625 295.845 292.220 1.00 90.27 238 PHE D C 1
ATOM 7039 O O . PHE C 3 238 ? 339.309 296.114 293.209 1.00 90.27 238 PHE D O 1
ATOM 7047 N N . VAL C 3 239 ? 337.359 296.251 292.093 1.00 86.15 239 VAL D N 1
ATOM 7048 C CA . VAL C 3 239 ? 336.759 297.079 293.132 1.00 86.15 239 VAL D CA 1
ATOM 7049 C C . VAL C 3 239 ? 336.573 296.291 294.424 1.00 86.15 239 VAL D C 1
ATOM 7050 O O . VAL C 3 239 ? 336.735 296.845 295.518 1.00 86.15 239 VAL D O 1
ATOM 7054 N N . HIS C 3 240 ? 336.237 294.999 294.342 1.00 85.94 240 HIS D N 1
ATOM 7055 C CA . HIS C 3 240 ? 336.130 294.222 295.576 1.00 85.94 240 HIS D CA 1
ATOM 7056 C C . HIS C 3 240 ? 337.498 293.853 296.140 1.00 85.94 240 HIS D C 1
ATOM 7057 O O . HIS C 3 240 ? 337.632 293.633 297.349 1.00 85.94 240 HIS D O 1
ATOM 7064 N N . LEU C 3 241 ? 338.527 293.784 295.294 1.00 87.15 241 LEU D N 1
ATOM 7065 C CA . LEU C 3 241 ? 339.874 293.597 295.824 1.00 87.15 241 LEU D CA 1
ATOM 7066 C C . LEU C 3 241 ? 340.360 294.846 296.549 1.00 87.15 241 LEU D C 1
ATOM 7067 O O . LEU C 3 241 ? 341.078 294.749 297.551 1.00 87.15 241 LEU D O 1
ATOM 7072 N N . LYS C 3 242 ? 339.987 296.028 296.056 1.00 86.94 242 LYS D N 1
ATOM 7073 C CA . LYS C 3 242 ? 340.430 297.264 296.694 1.00 86.94 242 LYS D CA 1
ATOM 7074 C C . LYS C 3 242 ? 339.537 297.642 297.872 1.00 86.94 242 LYS D C 1
ATOM 7075 O O . LYS C 3 242 ? 339.994 297.697 299.019 1.00 86.94 242 LYS D O 1
ATOM 7081 N N . CYS C 3 243 ? 338.259 297.908 297.608 1.00 77.26 243 CYS D N 1
ATOM 7082 C CA . CYS C 3 243 ? 337.296 298.281 298.645 1.00 77.26 243 CYS D CA 1
ATOM 7083 C C . CYS C 3 243 ? 336.084 297.362 298.576 1.00 77.26 243 CYS D C 1
ATOM 7084 O O . CYS C 3 243 ? 335.152 297.614 297.792 1.00 77.26 243 CYS D O 1
ATOM 7087 N N . PRO C 3 244 ? 336.055 296.283 299.361 1.00 66.39 244 PRO D N 1
ATOM 7088 C CA . PRO C 3 244 ? 334.945 295.320 299.249 1.00 66.39 244 PRO D CA 1
ATOM 7089 C C . PRO C 3 244 ? 333.576 295.909 299.544 1.00 66.39 244 PRO D C 1
ATOM 7090 O O . PRO C 3 244 ? 332.588 295.481 298.934 1.00 66.39 244 PRO D O 1
ATOM 7094 N N . SER C 3 245 ? 333.479 296.872 300.456 1.00 56.89 245 SER D N 1
ATOM 7095 C CA . SER C 3 245 ? 332.198 297.411 300.881 1.00 56.89 245 SER D CA 1
ATOM 7096 C C . SER C 3 245 ? 332.158 298.918 300.667 1.00 56.89 245 SER D C 1
ATOM 7097 O O . SER C 3 245 ? 333.191 299.578 300.530 1.00 56.89 245 SER D O 1
ATOM 7100 N N . ILE C 3 246 ? 330.936 299.454 300.638 1.00 51.14 246 ILE D N 1
ATOM 7101 C CA . ILE C 3 246 ? 330.753 300.890 300.454 1.00 51.14 246 ILE D CA 1
ATOM 7102 C C . ILE C 3 246 ? 331.311 301.664 301.642 1.00 51.14 246 ILE D C 1
ATOM 7103 O O . ILE C 3 246 ? 331.787 302.795 301.486 1.00 51.14 246 ILE D O 1
ATOM 7108 N N . THR C 3 247 ? 331.269 301.078 302.841 1.00 47.65 247 THR D N 1
ATOM 7109 C CA . THR C 3 247 ? 331.832 301.744 304.011 1.00 47.65 247 THR D CA 1
ATOM 7110 C C . THR C 3 247 ? 333.337 301.933 303.866 1.00 47.65 247 THR D C 1
ATOM 7111 O O . THR C 3 247 ? 333.879 302.978 304.244 1.00 47.65 247 THR D O 1
ATOM 7115 N N . ASN C 3 248 ? 334.031 300.932 303.317 1.00 47.99 248 ASN D N 1
ATOM 7116 C CA . ASN C 3 248 ? 335.462 301.077 303.067 1.00 47.99 248 ASN D CA 1
ATOM 7117 C C . ASN C 3 248 ? 335.734 302.176 302.049 1.00 47.99 248 ASN D C 1
ATOM 7118 O O . ASN C 3 248 ? 336.695 302.941 302.187 1.00 47.99 248 ASN D O 1
ATOM 7123 N N . LEU C 3 249 ? 334.898 302.267 301.013 1.00 50.97 249 LEU D N 1
ATOM 7124 C CA . LEU C 3 249 ? 335.041 303.345 300.042 1.00 50.97 249 LEU D CA 1
ATOM 7125 C C . LEU C 3 249 ? 334.845 304.705 300.697 1.00 50.97 249 LEU D C 1
ATOM 7126 O O . LEU C 3 249 ? 335.577 305.656 300.403 1.00 50.97 249 LEU D O 1
ATOM 7131 N N . LEU C 3 250 ? 333.852 304.818 301.583 1.00 47.35 250 LEU D N 1
ATOM 7132 C CA . LEU C 3 250 ? 333.618 306.082 302.273 1.00 47.35 250 LEU D CA 1
ATOM 7133 C C . LEU C 3 250 ? 334.781 306.430 303.192 1.00 47.35 250 LEU D C 1
ATOM 7134 O O . LEU C 3 250 ? 335.136 307.605 303.340 1.00 47.35 250 LEU D O 1
ATOM 7139 N N . VAL C 3 251 ? 335.382 305.421 303.825 1.00 46.69 251 VAL D N 1
ATOM 7140 C CA . VAL C 3 251 ? 336.580 305.654 304.627 1.00 46.69 251 VAL D CA 1
ATOM 7141 C C . VAL C 3 251 ? 337.714 306.161 303.746 1.00 46.69 251 VAL D C 1
ATOM 7142 O O . VAL C 3 251 ? 338.460 307.070 304.129 1.00 46.69 251 VAL D O 1
ATOM 7146 N N . LEU C 3 252 ? 337.859 305.582 302.552 1.00 47.30 252 LEU D N 1
ATOM 7147 C CA . LEU C 3 252 ? 338.852 306.077 301.602 1.00 47.30 252 LEU D CA 1
ATOM 7148 C C . LEU C 3 252 ? 338.579 307.530 301.234 1.00 47.30 252 LEU D C 1
ATOM 7149 O O . LEU C 3 252 ? 339.510 308.332 301.102 1.00 47.30 252 LEU D O 1
ATOM 7154 N N . PHE C 3 253 ? 337.304 307.886 301.065 1.00 47.26 253 PHE D N 1
ATOM 7155 C CA . PHE C 3 253 ? 336.945 309.258 300.730 1.00 47.26 253 PHE D CA 1
ATOM 7156 C C . PHE C 3 253 ? 337.337 310.239 301.824 1.00 47.26 253 PHE D C 1
ATOM 7157 O O . PHE C 3 253 ? 337.598 311.409 301.526 1.00 47.26 253 PHE D O 1
ATOM 7165 N N . GLY C 3 254 ? 337.383 309.793 303.075 1.00 47.59 254 GLY D N 1
ATOM 7166 C CA . GLY C 3 254 ? 337.686 310.657 304.202 1.00 47.59 254 GLY D CA 1
ATOM 7167 C C . GLY C 3 254 ? 336.656 310.633 305.311 1.00 47.59 254 GLY D C 1
ATOM 7168 O O . GLY C 3 254 ? 336.881 311.267 306.352 1.00 47.59 254 GLY D O 1
ATOM 7169 N N . VAL C 3 255 ? 335.534 309.945 305.146 1.00 50.18 255 VAL D N 1
ATOM 7170 C CA . VAL C 3 255 ? 334.547 309.822 306.211 1.00 50.18 255 VAL D CA 1
ATOM 7171 C C . VAL C 3 255 ? 335.057 308.818 307.234 1.00 50.18 255 VAL D C 1
ATOM 7172 O O . VAL C 3 255 ? 335.550 307.743 306.872 1.00 50.18 255 VAL D O 1
ATOM 7176 N N . ASN C 3 256 ? 334.944 309.162 308.512 1.00 55.92 256 ASN D N 1
ATOM 7177 C CA . ASN C 3 256 ? 335.364 308.237 309.552 1.00 55.92 256 ASN D CA 1
ATOM 7178 C C . ASN C 3 256 ? 334.297 307.168 309.781 1.00 55.92 256 ASN D C 1
ATOM 7179 O O . ASN C 3 256 ? 333.153 307.287 309.336 1.00 55.92 256 ASN D O 1
ATOM 7184 N N . GLN C 3 257 ? 334.693 306.108 310.488 1.00 61.15 257 GLN D N 1
ATOM 7185 C CA . GLN C 3 257 ? 333.817 304.951 310.654 1.00 61.15 257 GLN D CA 1
ATOM 7186 C C . GLN C 3 257 ? 332.565 305.303 311.448 1.00 61.15 257 GLN D C 1
ATOM 7187 O O . GLN C 3 257 ? 331.478 304.777 311.175 1.00 61.15 257 GLN D O 1
ATOM 7193 N N . GLU C 3 258 ? 332.698 306.182 312.443 1.00 62.84 258 GLU D N 1
ATOM 7194 C CA . GLU C 3 258 ? 331.558 306.519 313.288 1.00 62.84 258 GLU D CA 1
ATOM 7195 C C . GLU C 3 258 ? 330.455 307.198 312.487 1.00 62.84 258 GLU D C 1
ATOM 7196 O O . GLU C 3 258 ? 329.268 306.926 312.699 1.00 62.84 258 GLU D O 1
ATOM 7202 N N . LYS C 3 259 ? 330.825 308.087 311.563 1.00 58.46 259 LYS D N 1
ATOM 7203 C CA . LYS C 3 259 ? 329.818 308.720 310.719 1.00 58.46 259 LYS D CA 1
ATOM 7204 C C . LYS C 3 259 ? 329.266 307.749 309.685 1.00 58.46 259 LYS D C 1
ATOM 7205 O O . LYS C 3 259 ? 328.089 307.839 309.321 1.00 58.46 259 LYS D O 1
ATOM 7211 N N . CYS C 3 260 ? 330.091 306.816 309.206 1.00 73.57 260 CYS D N 1
ATOM 7212 C CA . CYS C 3 260 ? 329.603 305.809 308.269 1.00 73.57 260 CYS D CA 1
ATOM 7213 C C . CYS C 3 260 ? 328.542 304.926 308.912 1.00 73.57 260 CYS D C 1
ATOM 7214 O O . CYS C 3 260 ? 327.550 304.566 308.269 1.00 73.57 260 CYS D O 1
ATOM 7217 N N . ASN C 3 261 ? 328.739 304.561 310.181 1.00 72.79 261 ASN D N 1
ATOM 7218 C CA . ASN C 3 261 ? 327.776 303.696 310.857 1.00 72.79 261 ASN D CA 1
ATOM 7219 C C . ASN C 3 261 ? 326.424 304.382 311.020 1.00 72.79 261 ASN D C 1
ATOM 7220 O O . ASN C 3 261 ? 325.376 303.739 310.897 1.00 72.79 261 ASN D O 1
ATOM 7225 N N . SER C 3 262 ? 326.424 305.684 311.295 1.00 64.91 262 SER D N 1
ATOM 7226 C CA . SER C 3 262 ? 325.198 306.448 311.527 1.00 64.91 262 SER D CA 1
ATOM 7227 C C . SER C 3 262 ? 325.159 307.615 310.547 1.00 64.91 262 SER D C 1
ATOM 7228 O O . SER C 3 262 ? 325.673 308.699 310.841 1.00 64.91 262 SER D O 1
ATOM 7231 N N . LEU C 3 263 ? 324.541 307.397 309.386 1.00 56.98 263 LEU D N 1
ATOM 7232 C CA . LEU C 3 263 ? 324.465 308.420 308.342 1.00 56.98 263 LEU D CA 1
ATOM 7233 C C . LEU C 3 263 ? 323.320 309.388 308.647 1.00 56.98 263 LEU D C 1
ATOM 7234 O O . LEU C 3 263 ? 322.239 309.342 308.059 1.00 56.98 263 LEU D O 1
ATOM 7239 N N . LYS C 3 264 ? 323.590 310.286 309.590 1.00 55.71 264 LYS D N 1
ATOM 7240 C CA . LYS C 3 264 ? 322.665 311.351 309.947 1.00 55.71 264 LYS D CA 1
ATOM 7241 C C . LYS C 3 264 ? 323.459 312.579 310.361 1.00 55.71 264 LYS D C 1
ATOM 7242 O O . LYS C 3 264 ? 324.641 312.488 310.699 1.00 55.71 264 LYS D O 1
ATOM 7248 N N . ILE C 3 265 ? 322.796 313.729 310.325 1.00 44.91 265 ILE D N 1
ATOM 7249 C CA . ILE C 3 265 ? 323.387 314.981 310.776 1.00 44.91 265 ILE D CA 1
ATOM 7250 C C . ILE C 3 265 ? 322.957 315.187 312.223 1.00 44.91 265 ILE D C 1
ATOM 7251 O O . ILE C 3 265 ? 321.784 315.444 312.499 1.00 44.91 265 ILE D O 1
ATOM 7256 N N . ASN C 3 266 ? 323.903 315.059 313.149 1.00 48.95 266 ASN D N 1
ATOM 7257 C CA . ASN C 3 266 ? 323.613 315.182 314.576 1.00 48.95 266 ASN D CA 1
ATOM 7258 C C . ASN C 3 266 ? 323.540 316.665 314.913 1.00 48.95 266 ASN D C 1
ATOM 7259 O O . ASN C 3 266 ? 324.565 317.343 315.014 1.00 48.95 266 ASN D O 1
ATOM 7264 N N . TYR C 3 267 ? 322.319 317.175 315.082 1.00 45.36 267 TYR D N 1
ATOM 7265 C CA . TYR C 3 267 ? 322.147 318.588 315.395 1.00 45.36 267 TYR D CA 1
ATOM 7266 C C . TYR C 3 267 ? 322.438 318.891 316.858 1.00 45.36 267 TYR D C 1
ATOM 7267 O O . TYR C 3 267 ? 322.686 320.052 317.199 1.00 45.36 267 TYR D O 1
ATOM 7276 N N . GLU C 3 268 ? 322.411 317.878 317.726 1.00 49.13 268 GLU D N 1
ATOM 7277 C CA . GLU C 3 268 ? 322.766 318.093 319.125 1.00 49.13 268 GLU D CA 1
ATOM 7278 C C . GLU C 3 268 ? 324.265 318.311 319.283 1.00 49.13 268 GLU D C 1
ATOM 7279 O O . GLU C 3 268 ? 324.695 319.153 320.080 1.00 49.13 268 GLU D O 1
ATOM 7285 N N . LYS C 3 269 ? 325.073 317.562 318.538 1.00 45.78 269 LYS D N 1
ATOM 7286 C CA . LYS C 3 269 ? 326.518 317.732 318.533 1.00 45.78 269 LYS D CA 1
ATOM 7287 C C . LYS C 3 269 ? 326.971 318.878 317.640 1.00 45.78 269 LYS D C 1
ATOM 7288 O O . LYS C 3 269 ? 328.180 319.075 317.479 1.00 45.78 269 LYS D O 1
ATOM 7294 N N . LYS C 3 270 ? 326.032 319.627 317.058 1.00 43.75 270 LYS D N 1
ATOM 7295 C CA . LYS C 3 270 ? 326.340 320.735 316.154 1.00 43.75 270 LYS D CA 1
ATOM 7296 C C . LYS C 3 270 ? 327.199 320.273 314.980 1.00 43.75 270 LYS D C 1
ATOM 7297 O O . LYS C 3 270 ? 328.178 320.924 314.610 1.00 43.75 270 LYS D O 1
ATOM 7303 N N . GLU C 3 271 ? 326.833 319.135 314.388 1.00 48.56 271 GLU D N 1
ATOM 7304 C CA . GLU C 3 271 ? 327.548 318.652 313.215 1.00 48.56 271 GLU D CA 1
ATOM 7305 C C . GLU C 3 271 ? 327.108 319.359 311.942 1.00 48.56 271 GLU D C 1
ATOM 7306 O O . GLU C 3 271 ? 327.771 319.217 310.911 1.00 48.56 271 GLU D O 1
ATOM 7312 N N . ASN C 3 272 ? 326.008 320.109 311.990 1.00 39.95 272 ASN D N 1
ATOM 7313 C CA . ASN C 3 272 ? 325.594 320.926 310.860 1.00 39.95 272 ASN D CA 1
ATOM 7314 C C . ASN C 3 272 ? 326.257 322.294 310.857 1.00 39.95 272 ASN D C 1
ATOM 7315 O O . ASN C 3 272 ? 326.062 323.057 309.906 1.00 39.95 272 ASN D O 1
ATOM 7320 N N . SER C 3 273 ? 327.026 322.620 311.895 1.00 41.92 273 SER D N 1
ATOM 7321 C CA . SER C 3 273 ? 327.764 323.879 311.987 1.00 41.92 273 SER D CA 1
ATOM 7322 C C . SER C 3 273 ? 329.134 323.552 312.570 1.00 41.92 273 SER D C 1
ATOM 7323 O O . SER C 3 273 ? 329.319 323.556 313.789 1.00 41.92 273 SER D O 1
ATOM 7326 N N . ARG C 3 274 ? 330.092 323.270 311.693 1.00 42.39 274 ARG D N 1
ATOM 7327 C CA . ARG C 3 274 ? 331.457 322.965 312.085 1.00 42.39 274 ARG D CA 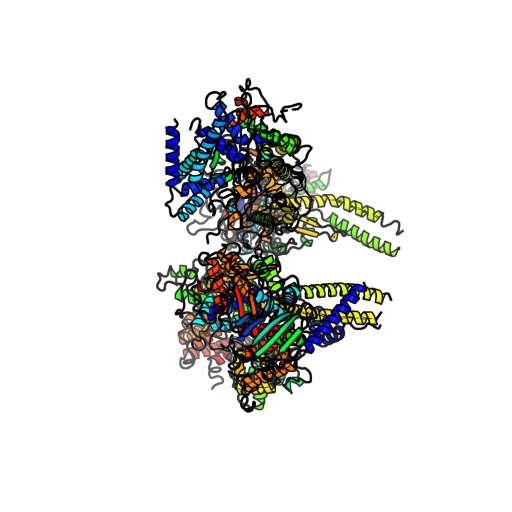1
ATOM 7328 C C . ARG C 3 274 ? 332.420 323.751 311.213 1.00 42.39 274 ARG D C 1
ATOM 7329 O O . ARG C 3 274 ? 332.160 323.987 310.030 1.00 42.39 274 ARG D O 1
ATOM 7337 N N . TYR C 3 275 ? 333.536 324.154 311.808 1.00 39.10 275 TYR D N 1
ATOM 7338 C CA . TYR C 3 275 ? 334.586 324.809 311.046 1.00 39.10 275 TYR D CA 1
ATOM 7339 C C . TYR C 3 275 ? 335.178 323.841 310.032 1.00 39.10 275 TYR D C 1
ATOM 7340 O O . TYR C 3 275 ? 335.251 322.631 310.264 1.00 39.10 275 TYR D O 1
ATOM 7349 N N . ASP C 3 276 ? 335.590 324.383 308.890 1.00 41.32 276 ASP D N 1
ATOM 7350 C CA . ASP C 3 276 ? 336.236 323.564 307.876 1.00 41.32 276 ASP D CA 1
ATOM 7351 C C . ASP C 3 276 ? 337.498 322.936 308.448 1.00 41.32 276 ASP D C 1
ATOM 7352 O O . ASP C 3 276 ? 338.352 323.626 309.012 1.00 41.32 276 ASP D O 1
ATOM 7357 N N . ASN C 3 277 ? 337.617 321.622 308.294 1.00 41.05 277 ASN D N 1
ATOM 7358 C CA . ASN C 3 277 ? 338.762 320.893 308.818 1.00 41.05 277 ASN D CA 1
ATOM 7359 C C . ASN C 3 277 ? 339.976 320.977 307.907 1.00 41.05 277 ASN D C 1
ATOM 7360 O O . ASN C 3 277 ? 341.016 320.411 308.249 1.00 41.05 277 ASN D O 1
ATOM 7365 N N . LEU C 3 278 ? 339.858 321.643 306.757 1.00 38.15 278 LEU D N 1
ATOM 7366 C CA . LEU C 3 278 ? 340.964 321.812 305.812 1.00 38.15 278 LEU D CA 1
ATOM 7367 C C . LEU C 3 278 ? 341.576 320.469 305.431 1.00 38.15 278 LEU D C 1
ATOM 7368 O O . LEU C 3 278 ? 342.796 320.317 305.342 1.00 38.15 278 LEU D O 1
ATOM 7373 N N . CYS C 3 279 ? 340.715 319.487 305.195 1.00 42.96 279 CYS D N 1
ATOM 7374 C CA . CYS C 3 279 ? 341.133 318.157 304.786 1.00 42.96 279 CYS D CA 1
ATOM 7375 C C . CYS C 3 279 ? 341.014 318.041 303.275 1.00 42.96 279 CYS D C 1
ATOM 7376 O O . CYS C 3 279 ? 339.987 318.412 302.697 1.00 42.96 279 CYS D O 1
ATOM 7379 N N . THR C 3 280 ? 342.069 317.542 302.643 1.00 39.79 280 THR D N 1
ATOM 7380 C CA . THR C 3 280 ? 342.071 317.393 301.197 1.00 39.79 280 THR D CA 1
ATOM 7381 C C . THR C 3 280 ? 341.048 316.349 300.778 1.00 39.79 280 THR D C 1
ATOM 7382 O O . THR C 3 280 ? 340.930 315.289 301.396 1.00 39.79 280 THR D O 1
ATOM 7386 N N . ILE C 3 281 ? 340.298 316.653 299.724 1.00 37.11 281 ILE D N 1
ATOM 7387 C CA . ILE C 3 281 ? 339.297 315.729 299.218 1.00 37.11 281 ILE D CA 1
ATOM 7388 C C . ILE C 3 281 ? 339.656 315.342 297.794 1.00 37.11 281 ILE D C 1
ATOM 7389 O O . ILE C 3 281 ? 340.334 316.081 297.073 1.00 37.11 281 ILE D O 1
ATOM 7394 N N . PHE C 3 282 ? 339.213 314.156 297.407 1.00 46.42 282 PHE D N 1
ATOM 7395 C CA . PHE C 3 282 ? 339.503 313.613 296.102 1.00 46.42 282 PHE D CA 1
ATOM 7396 C C . PHE C 3 282 ? 338.441 314.148 295.137 1.00 46.42 282 PHE D C 1
ATOM 7397 O O . PHE C 3 282 ? 337.323 314.449 295.559 1.00 46.42 282 PHE D O 1
ATOM 7405 N N . PRO C 3 283 ? 338.763 314.308 293.849 1.00 41.97 283 PRO D N 1
ATOM 7406 C CA . PRO C 3 283 ? 337.829 315.001 292.949 1.00 41.97 283 PRO D CA 1
ATOM 7407 C C . PRO C 3 283 ? 336.451 314.356 292.913 1.00 41.97 283 PRO D C 1
ATOM 7408 O O . PRO C 3 283 ? 336.305 313.133 292.975 1.00 41.97 283 PRO D O 1
ATOM 7412 N N . VAL C 3 284 ? 335.433 315.217 292.812 1.00 42.42 284 VAL D N 1
ATOM 7413 C CA . VAL C 3 284 ? 334.056 314.812 293.087 1.00 42.42 284 VAL D CA 1
ATOM 7414 C C . VAL C 3 284 ? 333.549 313.827 292.041 1.00 42.42 284 VAL D C 1
ATOM 7415 O O . VAL C 3 284 ? 332.833 312.876 292.368 1.00 42.42 284 VAL D O 1
ATOM 7419 N N . ASN C 3 285 ? 333.884 314.049 290.767 1.00 47.21 285 ASN D N 1
ATOM 7420 C CA . ASN C 3 285 ? 333.342 313.199 289.708 1.00 47.21 285 ASN D CA 1
ATOM 7421 C C . ASN C 3 285 ? 333.820 311.758 289.849 1.00 47.21 285 ASN D C 1
ATOM 7422 O O . ASN C 3 285 ? 333.029 310.813 289.725 1.00 47.21 285 ASN D O 1
ATOM 7427 N N . LYS C 3 286 ? 335.111 311.571 290.122 1.00 50.00 286 LYS D N 1
ATOM 7428 C CA . LYS C 3 286 ? 335.641 310.226 290.302 1.00 50.00 286 LYS D CA 1
ATOM 7429 C C . LYS C 3 286 ? 335.074 309.575 291.557 1.00 50.00 286 LYS D C 1
ATOM 7430 O O . LYS C 3 286 ? 334.830 308.362 291.575 1.00 50.00 286 LYS D O 1
ATOM 7436 N N . MET C 3 287 ? 334.847 310.364 292.610 1.00 49.26 287 MET D N 1
ATOM 7437 C CA . MET C 3 287 ? 334.198 309.837 293.807 1.00 49.26 287 MET D CA 1
ATOM 7438 C C . MET C 3 287 ? 332.783 309.361 293.505 1.00 49.26 287 MET D C 1
ATOM 7439 O O . MET C 3 287 ? 332.364 308.293 293.967 1.00 49.26 287 MET D O 1
ATOM 7444 N N . LEU C 3 288 ? 332.033 310.138 292.722 1.00 50.23 288 LEU D N 1
ATOM 7445 C CA . LEU C 3 288 ? 330.682 309.727 292.362 1.00 50.23 288 LEU D CA 1
ATOM 7446 C C . LEU C 3 288 ? 330.705 308.475 291.498 1.00 50.23 288 LEU D C 1
ATOM 7447 O O . LEU C 3 288 ? 329.821 307.622 291.612 1.00 50.23 288 LEU D O 1
ATOM 7452 N N . LYS C 3 289 ? 331.713 308.343 290.634 1.00 52.35 289 LYS D N 1
ATOM 7453 C CA . LYS C 3 289 ? 331.851 307.120 289.847 1.00 52.35 289 LYS D CA 1
ATOM 7454 C C . LYS C 3 289 ? 332.115 305.913 290.741 1.00 52.35 289 LYS D C 1
ATOM 7455 O O . LYS C 3 289 ? 331.495 304.851 290.574 1.00 52.35 289 LYS D O 1
ATOM 7461 N N . PHE C 3 290 ? 333.029 306.058 291.703 1.00 57.49 290 PHE D N 1
ATOM 7462 C CA . PHE C 3 290 ? 333.318 304.956 292.615 1.00 57.49 290 PHE D CA 1
ATOM 7463 C C . PHE C 3 290 ? 332.092 304.587 293.435 1.00 57.49 290 PHE D C 1
ATOM 7464 O O . PHE C 3 290 ? 331.881 303.413 293.757 1.00 57.49 290 PHE D O 1
ATOM 7472 N N . LEU C 3 291 ? 331.275 305.577 293.791 1.00 60.54 291 LEU D N 1
ATOM 7473 C CA . LEU C 3 291 ? 330.052 305.280 294.528 1.00 60.54 291 LEU D CA 1
ATOM 7474 C C . LEU C 3 291 ? 329.031 304.577 293.639 1.00 60.54 291 LEU D C 1
ATOM 7475 O O . LEU C 3 291 ? 328.371 303.628 294.076 1.00 60.54 291 LEU D O 1
ATOM 7480 N N . MET C 3 292 ? 328.893 305.022 292.386 1.00 68.09 292 MET D N 1
ATOM 7481 C CA . MET C 3 292 ? 328.013 304.342 291.439 1.00 68.09 292 MET D CA 1
ATOM 7482 C C . MET C 3 292 ? 328.437 302.901 291.212 1.00 68.09 292 MET D C 1
ATOM 7483 O O . MET C 3 292 ? 327.605 302.055 290.865 1.00 68.09 292 MET D O 1
ATOM 7488 N N . TYR C 3 293 ? 329.722 302.601 291.399 1.00 78.41 293 TYR D N 1
ATOM 7489 C CA . TYR C 3 293 ? 330.159 301.213 291.311 1.00 78.41 293 TYR D CA 1
ATOM 7490 C C . TYR C 3 293 ? 329.554 300.334 292.400 1.00 78.41 293 TYR D C 1
ATOM 7491 O O . TYR C 3 293 ? 329.667 299.108 292.313 1.00 78.41 293 TYR D O 1
ATOM 7500 N N . PHE C 3 294 ? 328.929 300.921 293.422 1.00 67.42 294 PHE D N 1
ATOM 7501 C CA . PHE C 3 294 ? 328.322 300.173 294.517 1.00 67.42 294 PHE D CA 1
ATOM 7502 C C . PHE C 3 294 ? 326.800 300.290 294.536 1.00 67.42 294 PHE D C 1
ATOM 7503 O O . PHE C 3 294 ? 326.174 300.051 295.571 1.00 67.42 294 PHE D O 1
ATOM 7511 N N . TYR C 3 295 ? 326.186 300.666 293.412 1.00 69.35 295 TYR D N 1
ATOM 7512 C CA . TYR C 3 295 ? 324.737 300.851 293.398 1.00 69.35 295 TYR D CA 1
ATOM 7513 C C . TYR C 3 295 ? 324.014 299.522 293.585 1.00 69.35 295 TYR D C 1
ATOM 7514 O O . TYR C 3 295 ? 323.285 299.334 294.566 1.00 69.35 295 TYR D O 1
ATOM 7523 N N . SER C 3 296 ? 324.207 298.586 292.653 1.00 88.81 296 SER D N 1
ATOM 7524 C CA . SER C 3 296 ? 323.724 297.209 292.783 1.00 88.81 296 SER D CA 1
ATOM 7525 C C . SER C 3 296 ? 322.205 297.172 292.988 1.00 88.81 296 SER D C 1
ATOM 7526 O O . SER C 3 296 ? 321.699 296.856 294.063 1.00 88.81 296 SER D O 1
ATOM 7529 N N . ASP C 3 297 ? 321.493 297.544 291.920 1.00 87.62 297 ASP D N 1
ATOM 7530 C CA . ASP C 3 297 ? 320.032 297.583 291.964 1.00 87.62 297 ASP D CA 1
ATOM 7531 C C . ASP C 3 297 ? 319.444 296.273 292.478 1.00 87.62 297 ASP D C 1
ATOM 7532 O O . ASP C 3 297 ? 318.456 296.278 293.222 1.00 87.62 297 ASP D O 1
ATOM 7537 N N . ASP C 3 298 ? 320.032 295.139 292.093 1.00 107.60 298 ASP D N 1
ATOM 7538 C CA . ASP C 3 298 ? 319.492 293.825 292.444 1.00 107.60 298 ASP D CA 1
ATOM 7539 C C . ASP C 3 298 ? 320.033 293.373 293.804 1.00 107.60 298 ASP D C 1
ATOM 7540 O O . ASP C 3 298 ? 320.948 292.554 293.915 1.00 107.60 298 ASP D O 1
ATOM 7545 N N . ASP C 3 299 ? 319.438 293.929 294.857 1.00 98.41 299 ASP D N 1
ATOM 7546 C CA . ASP C 3 299 ? 319.720 293.500 296.222 1.00 98.41 299 ASP D CA 1
ATOM 7547 C C . ASP C 3 299 ? 318.560 293.937 297.111 1.00 98.41 299 ASP D C 1
ATOM 7548 O O . ASP C 3 299 ? 317.544 294.449 296.633 1.00 98.41 299 ASP D O 1
ATOM 7553 N N . ASN C 3 300 ? 318.725 293.731 298.415 1.00 87.52 300 ASN D N 1
ATOM 7554 C CA . ASN C 3 300 ? 317.687 294.081 299.371 1.00 87.52 300 ASN D CA 1
ATOM 7555 C C . ASN C 3 300 ? 317.565 295.599 299.504 1.00 87.52 300 ASN D C 1
ATOM 7556 O O . ASN C 3 300 ? 318.387 296.369 299.000 1.00 87.52 300 ASN D O 1
ATOM 7561 N N . ASP C 3 301 ? 316.511 296.025 300.204 1.00 94.68 301 ASP D N 1
ATOM 7562 C CA . ASP C 3 301 ? 316.218 297.449 300.317 1.00 94.68 301 ASP D CA 1
ATOM 7563 C C . ASP C 3 301 ? 317.201 298.169 301.233 1.00 94.68 301 ASP D C 1
ATOM 7564 O O . ASP C 3 301 ? 317.437 299.370 301.058 1.00 94.68 301 ASP D O 1
ATOM 7569 N N . ASP C 3 302 ? 317.768 297.467 302.218 1.00 79.94 302 ASP D N 1
ATOM 7570 C CA . ASP C 3 302 ? 318.653 298.121 303.179 1.00 79.94 302 ASP D CA 1
ATOM 7571 C C . ASP C 3 302 ? 319.907 298.667 302.507 1.00 79.94 302 ASP D C 1
ATOM 7572 O O . ASP C 3 302 ? 320.349 299.781 302.813 1.00 79.94 302 ASP D O 1
ATOM 7577 N N . VAL C 3 303 ? 320.497 297.897 301.591 1.00 67.57 303 VAL D N 1
ATOM 7578 C CA . VAL C 3 303 ? 321.714 298.344 300.919 1.00 67.57 303 VAL D CA 1
ATOM 7579 C C . VAL C 3 303 ? 321.430 299.560 300.047 1.00 67.57 303 VAL D C 1
ATOM 7580 O O . VAL C 3 303 ? 322.209 300.521 300.023 1.00 67.57 303 VAL D O 1
ATOM 7584 N N . ARG C 3 304 ? 320.315 299.537 299.313 1.00 65.86 304 ARG D N 1
ATOM 7585 C CA . ARG C 3 304 ? 319.946 300.683 298.489 1.00 65.86 304 ARG D CA 1
ATOM 7586 C C . ARG C 3 304 ? 319.681 301.913 299.344 1.00 65.86 304 ARG D C 1
ATOM 7587 O O . ARG C 3 304 ? 320.066 303.028 298.976 1.00 65.86 304 ARG D O 1
ATOM 7595 N N . GLU C 3 305 ? 319.014 301.731 300.485 1.00 67.20 305 GLU D N 1
ATOM 7596 C CA . GLU C 3 305 ? 318.749 302.855 301.376 1.00 67.20 305 GLU D CA 1
ATOM 7597 C C . GLU C 3 305 ? 320.044 303.435 301.929 1.00 67.20 305 GLU D C 1
ATOM 7598 O O . GLU C 3 305 ? 320.197 304.660 302.019 1.00 67.20 305 GLU D O 1
ATOM 7604 N N . PHE C 3 306 ? 320.988 302.570 302.305 1.00 59.35 306 PHE D N 1
ATOM 7605 C CA . PHE C 3 306 ? 322.278 303.049 302.786 1.00 59.35 306 PHE D CA 1
ATOM 7606 C C . PHE C 3 306 ? 323.020 303.813 301.698 1.00 59.35 306 PHE D C 1
ATOM 7607 O O . PHE C 3 306 ? 323.603 304.870 301.961 1.00 59.35 306 PHE D O 1
ATOM 7615 N N . PHE C 3 307 ? 323.007 303.295 300.467 1.00 51.96 307 PHE D N 1
ATOM 7616 C CA . PHE C 3 307 ? 323.648 303.999 299.361 1.00 51.96 307 PHE D CA 1
ATOM 7617 C C . PHE C 3 307 ? 323.007 305.361 299.129 1.00 51.96 307 PHE D C 1
ATOM 7618 O O . PHE C 3 307 ? 323.707 306.361 298.933 1.00 51.96 307 PHE D O 1
ATOM 7626 N N . LEU C 3 308 ? 321.674 305.416 299.148 1.00 52.90 308 LEU D N 1
ATOM 7627 C CA . LEU C 3 308 ? 320.974 306.676 298.925 1.00 52.90 308 LEU D CA 1
ATOM 7628 C C . LEU C 3 308 ? 321.306 307.694 300.006 1.00 52.90 308 LEU D C 1
ATOM 7629 O O . LEU C 3 308 ? 321.575 308.864 299.707 1.00 52.90 308 LEU D O 1
ATOM 7634 N N . LYS C 3 309 ? 321.297 307.270 301.271 1.00 49.60 309 LYS D N 1
ATOM 7635 C CA . LYS C 3 309 ? 321.583 308.207 302.351 1.00 49.60 309 LYS D CA 1
ATOM 7636 C C . LYS C 3 309 ? 323.042 308.650 302.331 1.00 49.60 309 LYS D C 1
ATOM 7637 O O . LYS C 3 309 ? 323.342 309.816 302.612 1.00 49.60 309 LYS D O 1
ATOM 7643 N N . ALA C 3 310 ? 323.962 307.745 301.985 1.00 52.20 310 ALA D N 1
ATOM 7644 C CA . ALA C 3 310 ? 325.362 308.135 301.852 1.00 52.20 310 ALA D CA 1
ATOM 7645 C C . ALA C 3 310 ? 325.543 309.155 300.738 1.00 52.20 310 ALA D C 1
ATOM 7646 O O . ALA C 3 310 ? 326.279 310.135 300.896 1.00 52.20 310 ALA D O 1
ATOM 7648 N N . PHE C 3 311 ? 324.869 308.947 299.605 1.00 51.88 311 PHE D N 1
ATOM 7649 C CA . PHE C 3 311 ? 324.940 309.907 298.509 1.00 51.88 311 PHE D CA 1
ATOM 7650 C C . PHE C 3 311 ? 324.375 311.261 298.921 1.00 51.88 311 PHE D C 1
ATOM 7651 O O . PHE C 3 311 ? 324.951 312.308 298.599 1.00 51.88 311 PHE D O 1
ATOM 7659 N N . ILE C 3 312 ? 323.243 311.257 299.631 1.00 48.70 312 ILE D N 1
ATOM 7660 C CA . ILE C 3 312 ? 322.626 312.510 300.060 1.00 48.70 312 ILE D CA 1
ATOM 7661 C C . ILE C 3 312 ? 323.541 313.254 301.023 1.00 48.70 312 ILE D C 1
ATOM 7662 O O . ILE C 3 312 ? 323.702 314.477 300.930 1.00 48.70 312 ILE D O 1
ATOM 7667 N N . CYS C 3 313 ? 324.149 312.533 301.968 1.00 50.78 313 CYS D N 1
ATOM 7668 C CA . CYS C 3 313 ? 325.111 313.160 302.868 1.00 50.78 313 CYS D CA 1
ATOM 7669 C C . CYS C 3 313 ? 326.301 313.715 302.100 1.00 50.78 313 CYS D C 1
ATOM 7670 O O . CYS C 3 313 ? 326.813 314.791 302.427 1.00 50.78 313 CYS D O 1
ATOM 7673 N N . LEU C 3 314 ? 326.760 312.990 301.078 1.00 49.81 314 LEU D N 1
ATOM 7674 C CA . LEU C 3 314 ? 327.933 313.427 300.329 1.00 49.81 314 LEU D CA 1
ATOM 7675 C C . LEU C 3 314 ? 327.661 314.710 299.554 1.00 49.81 314 LEU D C 1
ATOM 7676 O O . LEU C 3 314 ? 328.470 315.643 299.592 1.00 49.81 314 LEU D O 1
ATOM 7681 N N . ILE C 3 315 ? 326.534 314.780 298.840 1.00 46.46 315 ILE D N 1
ATOM 7682 C CA . ILE C 3 315 ? 326.279 315.962 298.017 1.00 46.46 315 ILE D CA 1
ATOM 7683 C C . ILE C 3 315 ? 326.036 317.193 298.880 1.00 46.46 315 ILE D C 1
ATOM 7684 O O . ILE C 3 315 ? 326.319 318.319 298.455 1.00 46.46 315 ILE D O 1
ATOM 7689 N N . LEU C 3 316 ? 325.508 317.012 300.089 1.00 45.07 316 LEU D N 1
ATOM 7690 C CA . LEU C 3 316 ? 325.256 318.136 300.981 1.00 45.07 316 LEU D CA 1
ATOM 7691 C C . LEU C 3 316 ? 326.508 318.615 301.700 1.00 45.07 316 LEU D C 1
ATOM 7692 O O . LEU C 3 316 ? 326.444 319.627 302.406 1.00 45.07 316 LEU D O 1
ATOM 7697 N N . ASP C 3 317 ? 327.629 317.915 301.552 1.00 43.62 317 ASP D N 1
ATOM 7698 C CA . ASP C 3 317 ? 328.869 318.352 302.177 1.00 43.62 317 ASP D CA 1
ATOM 7699 C C . ASP C 3 317 ? 329.293 319.698 301.607 1.00 43.62 317 ASP D C 1
ATOM 7700 O O . ASP C 3 317 ? 329.133 319.965 300.414 1.00 43.62 317 ASP D O 1
ATOM 7705 N N . ARG C 3 318 ? 329.831 320.555 302.475 1.00 38.23 318 ARG D N 1
ATOM 7706 C CA . ARG C 3 318 ? 330.234 321.889 302.046 1.00 38.23 318 ARG D CA 1
ATOM 7707 C C . ARG C 3 318 ? 331.388 321.822 301.055 1.00 38.23 318 ARG D C 1
ATOM 7708 O O . ARG C 3 318 ? 331.378 322.505 300.024 1.00 38.23 318 ARG D O 1
ATOM 7716 N N . LYS C 3 319 ? 332.396 320.998 301.350 1.00 36.99 319 LYS D N 1
ATOM 7717 C CA . LYS C 3 319 ? 333.541 320.879 300.454 1.00 36.99 319 LYS D CA 1
ATOM 7718 C C . LYS C 3 319 ? 333.137 320.270 299.120 1.00 36.99 319 LYS D C 1
ATOM 7719 O O . LYS C 3 319 ? 333.577 320.730 298.061 1.00 36.99 319 LYS D O 1
ATOM 7725 N N . VAL C 3 320 ? 332.305 319.228 299.151 1.00 39.54 320 VAL D N 1
ATOM 7726 C CA . VAL C 3 320 ? 331.842 318.610 297.914 1.00 39.54 320 VAL D CA 1
ATOM 7727 C C . VAL C 3 320 ? 331.000 319.590 297.111 1.00 39.54 320 VAL D C 1
ATOM 7728 O O . VAL C 3 320 ? 331.131 319.683 295.886 1.00 39.54 320 VAL D O 1
ATOM 7732 N N . PHE C 3 321 ? 330.122 320.334 297.785 1.00 40.21 321 PHE D N 1
ATOM 7733 C CA . PHE C 3 321 ? 329.281 321.302 297.088 1.00 40.21 321 PHE D CA 1
ATOM 7734 C C . PHE C 3 321 ? 330.117 322.406 296.452 1.00 40.21 321 PHE D C 1
ATOM 7735 O O . PHE C 3 321 ? 329.829 322.847 295.334 1.00 40.21 321 PHE D O 1
ATOM 7743 N N . ASN C 3 322 ? 331.155 322.874 297.152 1.00 38.22 322 ASN D N 1
ATOM 7744 C CA . ASN C 3 322 ? 331.992 323.935 296.599 1.00 38.22 322 ASN D CA 1
ATOM 7745 C C . ASN C 3 322 ? 332.858 323.428 295.452 1.00 38.22 322 ASN D C 1
ATOM 7746 O O . ASN C 3 322 ? 333.009 324.113 294.434 1.00 38.22 322 ASN D O 1
ATOM 7751 N N . ALA C 3 323 ? 333.431 322.235 295.591 1.00 42.10 323 ALA D N 1
ATOM 7752 C CA . ALA C 3 323 ? 334.248 321.637 294.544 1.00 42.10 323 ALA D CA 1
ATOM 7753 C C . ALA C 3 323 ? 333.419 320.883 293.517 1.00 42.10 323 ALA D C 1
ATOM 7754 O O . ALA C 3 323 ? 333.967 320.065 292.773 1.00 42.10 323 ALA D O 1
ATOM 7756 N N . MET C 3 324 ? 332.118 321.139 293.467 1.00 48.85 324 MET D N 1
ATOM 7757 C CA . MET C 3 324 ? 331.220 320.418 292.582 1.00 48.85 324 MET D CA 1
ATOM 7758 C C . MET C 3 324 ? 331.282 321.011 291.179 1.00 48.85 324 MET D C 1
ATOM 7759 O O . MET C 3 324 ? 331.554 322.200 290.996 1.00 48.85 324 MET D O 1
ATOM 7764 N N . GLU C 3 325 ? 331.026 320.171 290.180 1.00 65.07 325 GLU D N 1
ATOM 7765 C CA . GLU C 3 325 ? 331.112 320.632 288.803 1.00 65.07 325 GLU D CA 1
ATOM 7766 C C . GLU C 3 325 ? 329.830 321.345 288.384 1.00 65.07 325 GLU D C 1
ATOM 7767 O O . GLU C 3 325 ? 328.779 321.226 289.020 1.00 65.07 325 GLU D O 1
ATOM 7773 N N . SER C 3 326 ? 329.937 322.104 287.290 1.00 64.87 326 SER D N 1
ATOM 7774 C CA . SER C 3 326 ? 328.812 322.910 286.826 1.00 64.87 326 SER D CA 1
ATOM 7775 C C . SER C 3 326 ? 327.628 322.038 286.428 1.00 64.87 326 SER D C 1
ATOM 7776 O O . SER C 3 326 ? 326.478 322.355 286.753 1.00 64.87 326 SER D O 1
ATOM 7779 N N . ASP C 3 327 ? 327.886 320.942 285.720 1.00 70.45 327 ASP D N 1
ATOM 7780 C CA . ASP C 3 327 ? 326.846 319.995 285.342 1.00 70.45 327 ASP D CA 1
ATOM 7781 C C . ASP C 3 327 ? 326.843 318.829 286.323 1.00 70.45 327 ASP D C 1
ATOM 7782 O O . ASP C 3 327 ? 327.884 318.210 286.570 1.00 70.45 327 ASP D O 1
ATOM 7787 N N . HIS C 3 328 ? 325.676 318.544 286.892 1.00 67.63 328 HIS D N 1
ATOM 7788 C CA . HIS C 3 328 ? 325.538 317.463 287.865 1.00 67.63 328 HIS D CA 1
ATOM 7789 C C . HIS C 3 328 ? 325.125 316.171 287.160 1.00 67.63 328 HIS D C 1
ATOM 7790 O O . HIS C 3 328 ? 324.145 315.518 287.514 1.00 67.63 328 HIS D O 1
ATOM 7797 N N . ARG C 3 329 ? 325.907 315.809 286.140 1.00 63.59 329 ARG D N 1
ATOM 7798 C CA . ARG C 3 329 ? 325.568 314.652 285.317 1.00 63.59 329 ARG D CA 1
ATOM 7799 C C . ARG C 3 329 ? 325.504 313.380 286.153 1.00 63.59 329 ARG D C 1
ATOM 7800 O O . ARG C 3 329 ? 324.504 312.654 286.124 1.00 63.59 329 ARG D O 1
ATOM 7808 N N . LEU C 3 330 ? 326.560 313.103 286.919 1.00 60.21 330 LEU D N 1
ATOM 7809 C CA . LEU C 3 330 ? 326.557 311.923 287.776 1.00 60.21 330 LEU D CA 1
ATOM 7810 C C . LEU C 3 330 ? 325.512 312.046 288.877 1.00 60.21 330 LEU D C 1
ATOM 7811 O O . LEU C 3 330 ? 324.835 311.067 289.212 1.00 60.21 330 LEU D O 1
ATOM 7816 N N . CYS C 3 331 ? 325.366 313.242 289.450 1.00 58.80 331 CYS D N 1
ATOM 7817 C CA . CYS C 3 331 ? 324.343 313.455 290.468 1.00 58.80 331 CYS D CA 1
ATOM 7818 C C . CYS C 3 331 ? 322.948 313.260 289.895 1.00 58.80 331 CYS D C 1
ATOM 7819 O O . CYS C 3 331 ? 322.080 312.665 290.544 1.00 58.80 331 CYS D O 1
ATOM 7822 N N . PHE C 3 332 ? 322.708 313.764 288.683 1.00 60.31 332 PHE D N 1
ATOM 7823 C CA . PHE C 3 332 ? 321.413 313.557 288.047 1.00 60.31 332 PHE D CA 1
ATOM 7824 C C . PHE C 3 332 ? 321.169 312.081 287.766 1.00 60.31 332 PHE D C 1
ATOM 7825 O O . PHE C 3 332 ? 320.042 311.595 287.912 1.00 60.31 332 PHE D O 1
ATOM 7833 N N . LYS C 3 333 ? 322.211 311.350 287.364 1.00 62.09 333 LYS D N 1
ATOM 7834 C CA . LYS C 3 333 ? 322.060 309.911 287.164 1.00 62.09 333 LYS D CA 1
ATOM 7835 C C . LYS C 3 333 ? 321.680 309.211 288.464 1.00 62.09 333 LYS D C 1
ATOM 7836 O O . LYS C 3 333 ? 320.763 308.379 288.487 1.00 62.09 333 LYS D O 1
ATOM 7842 N N . VAL C 3 334 ? 322.362 309.550 289.561 1.00 64.58 334 VAL D N 1
ATOM 7843 C CA . VAL C 3 334 ? 322.054 308.930 290.848 1.00 64.58 334 VAL D CA 1
ATOM 7844 C C . VAL C 3 334 ? 320.630 309.262 291.270 1.00 64.58 334 VAL D C 1
ATOM 7845 O O . VAL C 3 334 ? 319.900 308.403 291.780 1.00 64.58 334 VAL D O 1
ATOM 7849 N N . LEU C 3 335 ? 320.215 310.514 291.072 1.00 60.61 335 LEU D N 1
ATOM 7850 C CA . LEU C 3 335 ? 318.857 310.910 291.424 1.00 60.61 335 LEU D CA 1
ATOM 7851 C C . LEU C 3 335 ? 317.830 310.157 290.588 1.00 60.61 335 LEU D C 1
ATOM 7852 O O . LEU C 3 335 ? 316.787 309.739 291.101 1.00 60.61 335 LEU D O 1
ATOM 7857 N N . GLU C 3 336 ? 318.111 309.969 289.297 1.00 73.91 336 GLU D N 1
ATOM 7858 C CA . GLU C 3 336 ? 317.195 309.239 288.431 1.00 73.91 336 GLU D CA 1
ATOM 7859 C C . GLU C 3 336 ? 317.191 307.745 288.719 1.00 73.91 336 GLU D C 1
ATOM 7860 O O . GLU C 3 336 ? 316.260 307.051 288.299 1.00 73.91 336 GLU D O 1
ATOM 7866 N N . LEU C 3 337 ? 318.211 307.233 289.411 1.00 67.80 337 LEU D N 1
ATOM 7867 C CA . LEU C 3 337 ? 318.166 305.837 289.839 1.00 67.80 337 LEU D CA 1
ATOM 7868 C C . LEU C 3 337 ? 317.020 305.597 290.814 1.00 67.80 337 LEU D C 1
ATOM 7869 O O . LEU C 3 337 ? 316.353 304.558 290.755 1.00 67.80 337 LEU D O 1
ATOM 7874 N N . PHE C 3 338 ? 316.777 306.542 291.716 1.00 63.78 338 PHE D N 1
ATOM 7875 C CA . PHE C 3 338 ? 315.772 306.400 292.757 1.00 63.78 338 PHE D CA 1
ATOM 7876 C C . PHE C 3 338 ? 314.512 307.187 292.420 1.00 63.78 338 PHE D C 1
ATOM 7877 O O . PHE C 3 338 ? 314.527 308.127 291.621 1.00 63.78 338 PHE D O 1
ATOM 7885 N N . ASN C 3 339 ? 313.410 306.781 293.042 1.00 57.32 339 ASN D N 1
ATOM 7886 C CA . ASN C 3 339 ? 312.171 307.538 292.943 1.00 57.32 339 ASN D CA 1
ATOM 7887 C C . ASN C 3 339 ? 312.329 308.888 293.632 1.00 57.32 339 ASN D C 1
ATOM 7888 O O . ASN C 3 339 ? 313.002 309.003 294.660 1.00 57.32 339 ASN D O 1
ATOM 7893 N N . GLU C 3 340 ? 311.709 309.918 293.051 1.00 55.44 340 GLU D N 1
ATOM 7894 C CA . GLU C 3 340 ? 311.857 311.269 293.586 1.00 55.44 340 GLU D CA 1
ATOM 7895 C C . GLU C 3 340 ? 311.254 311.390 294.981 1.00 55.44 340 GLU D C 1
ATOM 7896 O O . GLU C 3 340 ? 311.853 312.004 295.873 1.00 55.44 340 GLU D O 1
ATOM 7902 N N . ALA C 3 341 ? 310.068 310.814 295.190 1.00 51.31 341 ALA D N 1
ATOM 7903 C CA . ALA C 3 341 ? 309.459 310.847 296.515 1.00 51.31 341 ALA D CA 1
ATOM 7904 C C . ALA C 3 341 ? 310.293 310.068 297.522 1.00 51.31 341 ALA D C 1
ATOM 7905 O O . ALA C 3 341 ? 310.453 310.495 298.671 1.00 51.31 341 ALA D O 1
ATOM 7907 N N . HIS C 3 342 ? 310.831 308.920 297.108 1.00 53.75 342 HIS D N 1
ATOM 7908 C CA . HIS C 3 342 ? 311.724 308.160 297.976 1.00 53.75 342 HIS D CA 1
ATOM 7909 C C . HIS C 3 342 ? 312.973 308.964 298.312 1.00 53.75 342 HIS D C 1
ATOM 7910 O O . HIS C 3 342 ? 313.439 308.959 299.460 1.00 53.75 342 HIS D O 1
ATOM 7917 N N . PHE C 3 343 ? 313.524 309.667 297.319 1.00 49.41 343 PHE D N 1
ATOM 7918 C CA . PHE C 3 343 ? 314.683 310.518 297.559 1.00 49.41 343 PHE D CA 1
ATOM 7919 C C . PHE C 3 343 ? 314.368 311.600 298.580 1.00 49.41 343 PHE D C 1
ATOM 7920 O O . PHE C 3 343 ? 315.163 311.853 299.492 1.00 49.41 343 PHE D O 1
ATOM 7928 N N . ILE C 3 344 ? 313.209 312.245 298.448 1.00 48.22 344 ILE D N 1
ATOM 7929 C CA . ILE C 3 344 ? 312.854 313.320 299.368 1.00 48.22 344 ILE D CA 1
ATOM 7930 C C . ILE C 3 344 ? 312.617 312.771 300.770 1.00 48.22 344 ILE D C 1
ATOM 7931 O O . ILE C 3 344 ? 313.004 313.392 301.768 1.00 48.22 344 ILE D O 1
ATOM 7936 N N . ASN C 3 345 ? 311.983 311.600 300.872 1.00 46.67 345 ASN D N 1
ATOM 7937 C CA . ASN C 3 345 ? 311.758 310.997 302.182 1.00 46.67 345 ASN D CA 1
ATOM 7938 C C . ASN C 3 345 ? 313.074 310.655 302.870 1.00 46.67 345 ASN D C 1
ATOM 7939 O O . ASN C 3 345 ? 313.249 310.928 304.063 1.00 46.67 345 ASN D O 1
ATOM 7944 N N . SER C 3 346 ? 314.018 310.063 302.133 1.00 49.69 346 SER D N 1
ATOM 7945 C CA . SER C 3 346 ? 315.321 309.766 302.722 1.00 49.69 346 SER D CA 1
ATOM 7946 C C . SER C 3 346 ? 316.057 311.043 303.112 1.00 49.69 346 SER D C 1
ATOM 7947 O O . SER C 3 346 ? 316.684 311.111 304.178 1.00 49.69 346 SER D O 1
ATOM 7950 N N . TYR C 3 347 ? 315.990 312.069 302.260 1.00 44.78 347 TYR D N 1
ATOM 7951 C CA . TYR C 3 347 ? 316.631 313.339 302.577 1.00 44.78 347 TYR D CA 1
ATOM 7952 C C . TYR C 3 347 ? 316.078 313.928 303.866 1.00 44.78 347 TYR D C 1
ATOM 7953 O O . TYR C 3 347 ? 316.839 314.405 304.715 1.00 44.78 347 TYR D O 1
ATOM 7962 N N . PHE C 3 348 ? 314.755 313.901 304.036 1.00 43.85 348 PHE D N 1
ATOM 7963 C CA . PHE C 3 348 ? 314.168 314.411 305.268 1.00 43.85 348 PHE D CA 1
ATOM 7964 C C . PHE C 3 348 ? 314.432 313.495 306.454 1.00 43.85 348 PHE D C 1
ATOM 7965 O O . PHE C 3 348 ? 314.353 313.948 307.600 1.00 43.85 348 PHE D O 1
ATOM 7973 N N . GLU C 3 349 ? 314.734 312.219 306.209 1.00 49.59 349 GLU D N 1
ATOM 7974 C CA . GLU C 3 349 ? 315.253 311.378 307.282 1.00 49.59 349 GLU D CA 1
ATOM 7975 C C . GLU C 3 349 ? 316.639 311.840 307.710 1.00 49.59 349 GLU D C 1
ATOM 7976 O O . GLU C 3 349 ? 316.993 311.750 308.890 1.00 49.59 349 GLU D O 1
ATOM 7982 N N . ILE C 3 350 ? 317.437 312.331 306.762 1.00 44.23 350 ILE D N 1
ATOM 7983 C CA . ILE C 3 350 ? 318.802 312.741 307.084 1.00 44.23 350 ILE D CA 1
ATOM 7984 C C . ILE C 3 350 ? 318.811 314.097 307.781 1.00 44.23 350 ILE D C 1
ATOM 7985 O O . ILE C 3 350 ? 319.362 314.244 308.877 1.00 44.23 350 ILE D O 1
ATOM 7990 N N . VAL C 3 351 ? 318.202 315.105 307.163 1.00 43.18 351 VAL D N 1
ATOM 7991 C CA . VAL C 3 351 ? 318.272 316.472 307.659 1.00 43.18 351 VAL D CA 1
ATOM 7992 C C . VAL C 3 351 ? 317.031 316.782 308.486 1.00 43.18 351 VAL D C 1
ATOM 7993 O O . VAL C 3 351 ? 315.998 316.114 308.392 1.00 43.18 351 VAL D O 1
ATOM 7997 N N . ASP C 3 352 ? 317.147 317.817 309.314 1.00 42.61 352 ASP D N 1
ATOM 7998 C CA . ASP C 3 352 ? 316.001 318.320 310.055 1.00 42.61 352 ASP D CA 1
ATOM 7999 C C . ASP C 3 352 ? 315.015 318.990 309.105 1.00 42.61 352 ASP D C 1
ATOM 8000 O O . ASP C 3 352 ? 315.392 319.521 308.057 1.00 42.61 352 ASP D O 1
ATOM 8005 N N . LYS C 3 353 ? 313.735 318.965 309.482 1.00 40.33 353 LYS D N 1
ATOM 8006 C CA . LYS C 3 353 ? 312.706 319.501 308.597 1.00 40.33 353 LYS D CA 1
ATOM 8007 C C . LYS C 3 353 ? 312.734 321.023 308.550 1.00 40.33 353 LYS D C 1
ATOM 8008 O O . LYS C 3 353 ? 312.317 321.615 307.548 1.00 40.33 353 LYS D O 1
ATOM 8014 N N . ASN C 3 354 ? 313.211 321.672 309.607 1.00 40.25 354 ASN D N 1
ATOM 8015 C CA . ASN C 3 354 ? 313.307 323.124 309.641 1.00 40.25 354 ASN D CA 1
ATOM 8016 C C . ASN C 3 354 ? 314.684 323.639 309.249 1.00 40.25 354 ASN D C 1
ATOM 8017 O O . ASN C 3 354 ? 314.924 324.847 309.335 1.00 40.25 354 ASN D O 1
ATOM 8022 N N . ASP C 3 355 ? 315.591 322.761 308.825 1.00 45.95 355 ASP D N 1
ATOM 8023 C CA . ASP C 3 355 ? 316.928 323.174 308.397 1.00 45.95 355 ASP D CA 1
ATOM 8024 C C . ASP C 3 355 ? 316.860 323.661 306.949 1.00 45.95 355 ASP D C 1
ATOM 8025 O O . ASP C 3 355 ? 317.317 323.011 306.008 1.00 45.95 355 ASP D O 1
ATOM 8030 N N . PHE C 3 356 ? 316.266 324.844 306.787 1.00 38.91 356 PHE D N 1
ATOM 8031 C CA . PHE C 3 356 ? 316.022 325.385 305.457 1.00 38.91 356 PHE D CA 1
ATOM 8032 C C . PHE C 3 356 ? 317.298 325.771 304.725 1.00 38.91 356 PHE D C 1
ATOM 8033 O O . PHE C 3 356 ? 317.254 325.957 303.506 1.00 38.91 356 PHE D O 1
ATOM 8041 N N . PHE C 3 357 ? 318.424 325.893 305.426 1.00 38.80 357 PHE D N 1
ATOM 8042 C CA . PHE C 3 357 ? 319.690 326.158 304.750 1.00 38.80 357 PHE D CA 1
ATOM 8043 C C . PHE C 3 357 ? 320.078 324.991 303.848 1.00 38.80 357 PHE D C 1
ATOM 8044 O O . PHE C 3 357 ? 320.415 325.178 302.671 1.00 38.80 357 PHE D O 1
ATOM 8052 N N . LEU C 3 358 ? 320.002 323.769 304.375 1.00 41.71 358 LEU D N 1
ATOM 8053 C CA . LEU C 3 358 ? 320.285 322.603 303.548 1.00 41.71 358 LEU D CA 1
ATOM 8054 C C . LEU C 3 358 ? 319.174 322.351 302.538 1.00 41.71 358 LEU D C 1
ATOM 8055 O O . LEU C 3 358 ? 319.432 321.787 301.471 1.00 41.71 358 LEU D O 1
ATOM 8060 N N . HIS C 3 359 ? 317.944 322.766 302.846 1.00 42.14 359 HIS D N 1
ATOM 8061 C CA . HIS C 3 359 ? 316.882 322.736 301.844 1.00 42.14 359 HIS D CA 1
ATOM 8062 C C . HIS C 3 359 ? 317.256 323.592 300.641 1.00 42.14 359 HIS D C 1
ATOM 8063 O O . HIS C 3 359 ? 317.124 323.164 299.488 1.00 42.14 359 HIS D O 1
ATOM 8070 N N . TYR C 3 360 ? 317.734 324.810 300.899 1.00 40.65 360 TYR D N 1
ATOM 8071 C CA . TYR C 3 360 ? 318.143 325.703 299.823 1.00 40.65 360 TYR D CA 1
ATOM 8072 C C . TYR C 3 360 ? 319.346 325.147 299.073 1.00 40.65 360 TYR D C 1
ATOM 8073 O O . TYR C 3 360 ? 319.427 325.267 297.846 1.00 40.65 360 TYR D O 1
ATOM 8082 N N . ARG C 3 361 ? 320.291 324.533 299.790 1.00 38.96 361 ARG D N 1
ATOM 8083 C CA . ARG C 3 361 ? 321.428 323.909 299.115 1.00 38.96 361 ARG D CA 1
ATOM 8084 C C . ARG C 3 361 ? 320.980 322.776 298.196 1.00 38.96 361 ARG D C 1
ATOM 8085 O O . ARG C 3 361 ? 321.457 322.661 297.059 1.00 38.96 361 ARG D O 1
ATOM 8093 N N . LEU C 3 362 ? 320.067 321.927 298.672 1.00 38.52 362 LEU D N 1
ATOM 8094 C CA . LEU C 3 362 ? 319.556 320.844 297.839 1.00 38.52 362 LEU D CA 1
ATOM 8095 C C . LEU C 3 362 ? 318.832 321.388 296.616 1.00 38.52 362 LEU D C 1
ATOM 8096 O O . LEU C 3 362 ? 319.003 320.874 295.505 1.00 38.52 362 LEU D O 1
ATOM 8101 N N . LEU C 3 363 ? 318.016 322.429 296.799 1.00 39.70 363 LEU D N 1
ATOM 8102 C CA . LEU C 3 363 ? 317.323 323.022 295.660 1.00 39.70 363 LEU D CA 1
ATOM 8103 C C . LEU C 3 363 ? 318.289 323.734 294.724 1.00 39.70 363 LEU D C 1
ATOM 8104 O O . LEU C 3 363 ? 317.959 323.970 293.558 1.00 39.70 363 LEU D O 1
ATOM 8109 N N . GLN C 3 364 ? 319.472 324.102 295.215 1.00 40.83 364 GLN D N 1
ATOM 8110 C CA . GLN C 3 364 ? 320.520 324.568 294.315 1.00 40.83 364 GLN D CA 1
ATOM 8111 C C . GLN C 3 364 ? 321.086 323.412 293.503 1.00 40.83 364 GLN D C 1
ATOM 8112 O O . GLN C 3 364 ? 321.337 323.550 292.301 1.00 40.83 364 GLN D O 1
ATOM 8118 N N . ILE C 3 365 ? 321.295 322.263 294.145 1.00 41.64 365 ILE D N 1
ATOM 8119 C CA . ILE C 3 365 ? 321.792 321.094 293.425 1.00 41.64 365 ILE D CA 1
ATOM 8120 C C . ILE C 3 365 ? 320.730 320.564 292.467 1.00 41.64 365 ILE D C 1
ATOM 8121 O O . ILE C 3 365 ? 321.006 320.307 291.290 1.00 41.64 365 ILE D O 1
ATOM 8126 N N . PHE C 3 366 ? 319.498 320.408 292.950 1.00 41.53 366 PHE D N 1
ATOM 8127 C CA . PHE C 3 366 ? 318.390 319.859 292.165 1.00 41.53 366 PHE D CA 1
ATOM 8128 C C . PHE C 3 366 ? 317.199 320.804 292.250 1.00 41.53 366 PHE D C 1
ATOM 8129 O O . PHE C 3 366 ? 316.307 320.620 293.089 1.00 41.53 366 PHE D O 1
ATOM 8137 N N . PRO C 3 367 ? 317.157 321.835 291.402 1.00 38.49 367 PRO D N 1
ATOM 8138 C CA . PRO C 3 367 ? 316.026 322.780 291.463 1.00 38.49 367 PRO D CA 1
ATOM 8139 C C . PRO C 3 367 ? 314.679 322.142 291.177 1.00 38.49 367 PRO D C 1
ATOM 8140 O O . PRO C 3 367 ? 313.672 322.526 291.788 1.00 38.49 367 PRO D O 1
ATOM 8144 N N . HIS C 3 368 ? 314.634 321.152 290.286 1.00 40.53 368 HIS D N 1
ATOM 8145 C CA . HIS C 3 368 ? 313.368 320.550 289.891 1.00 40.53 368 HIS D CA 1
ATOM 8146 C C . HIS C 3 368 ? 312.683 319.811 291.032 1.00 40.53 368 HIS D C 1
ATOM 8147 O O . HIS C 3 368 ? 311.503 319.468 290.903 1.00 40.53 368 HIS D O 1
ATOM 8154 N N . LEU C 3 369 ? 313.387 319.554 292.134 1.00 42.08 369 LEU D N 1
ATOM 8155 C CA . LEU C 3 369 ? 312.776 318.934 293.300 1.00 42.08 369 LEU D CA 1
ATOM 8156 C C . LEU C 3 369 ? 311.949 319.905 294.126 1.00 42.08 369 LEU D C 1
ATOM 8157 O O . LEU C 3 369 ? 311.189 319.450 294.990 1.00 42.08 369 LEU D O 1
ATOM 8162 N N . GLN C 3 370 ? 312.067 321.212 293.867 1.00 45.54 370 GLN D N 1
ATOM 8163 C CA . GLN C 3 370 ? 311.530 322.226 294.771 1.00 45.54 370 GLN D CA 1
ATOM 8164 C C . GLN C 3 370 ? 310.101 321.912 295.195 1.00 45.54 370 GLN D C 1
ATOM 8165 O O . GLN C 3 370 ? 309.828 321.675 296.378 1.00 45.54 370 GLN D O 1
ATOM 8171 N N . SER C 3 371 ? 309.182 321.876 294.227 1.00 44.42 371 SER D N 1
ATOM 8172 C CA . SER C 3 371 ? 307.780 321.619 294.538 1.00 44.42 371 SER D CA 1
ATOM 8173 C C . SER C 3 371 ? 307.628 320.356 295.371 1.00 44.42 371 SER D C 1
ATOM 8174 O O . SER C 3 371 ? 306.982 320.370 296.427 1.00 44.42 371 SER D O 1
ATOM 8177 N N . ALA C 3 372 ? 308.259 319.262 294.934 1.00 41.92 372 ALA D N 1
ATOM 8178 C CA . ALA C 3 372 ? 308.162 318.011 295.677 1.00 41.92 372 ALA D CA 1
ATOM 8179 C C . ALA C 3 372 ? 308.598 318.202 297.120 1.00 41.92 372 ALA D C 1
ATOM 8180 O O . ALA C 3 372 ? 307.897 317.780 298.049 1.00 41.92 372 ALA D O 1
ATOM 8182 N N . LEU C 3 373 ? 309.724 318.889 297.329 1.00 45.16 373 LEU D N 1
ATOM 8183 C CA . LEU C 3 373 ? 310.200 319.127 298.686 1.00 45.16 373 LEU D CA 1
ATOM 8184 C C . LEU C 3 373 ? 309.148 319.853 299.507 1.00 45.16 373 LEU D C 1
ATOM 8185 O O . LEU C 3 373 ? 308.889 319.491 300.662 1.00 45.16 373 LEU D O 1
ATOM 8190 N N . LEU C 3 374 ? 308.502 320.859 298.915 1.00 46.22 374 LEU D N 1
ATOM 8191 C CA . LEU C 3 374 ? 307.465 321.580 299.642 1.00 46.22 374 LEU D CA 1
ATOM 8192 C C . LEU C 3 374 ? 306.307 320.655 299.976 1.00 46.22 374 LEU D C 1
ATOM 8193 O O . LEU C 3 374 ? 305.760 320.705 301.084 1.00 46.22 374 LEU D O 1
ATOM 8198 N N . ARG C 3 375 ? 305.946 319.773 299.042 1.00 47.62 375 ARG D N 1
ATOM 8199 C CA . ARG C 3 375 ? 304.879 318.820 299.302 1.00 47.62 375 ARG D CA 1
ATOM 8200 C C . ARG C 3 375 ? 305.247 317.828 300.393 1.00 47.62 375 ARG D C 1
ATOM 8201 O O . ARG C 3 375 ? 304.365 317.118 300.885 1.00 47.62 375 ARG D O 1
ATOM 8209 N N . ARG C 3 376 ? 306.520 317.760 300.776 1.00 46.60 376 ARG D N 1
ATOM 8210 C CA . ARG C 3 376 ? 306.926 316.957 301.919 1.00 46.60 376 ARG D CA 1
ATOM 8211 C C . ARG C 3 376 ? 307.041 317.790 303.187 1.00 46.60 376 ARG D C 1
ATOM 8212 O O . ARG C 3 376 ? 306.938 317.246 304.292 1.00 46.60 376 ARG D O 1
ATOM 8220 N N . ARG C 3 377 ? 307.226 319.103 303.054 1.00 47.47 377 ARG D N 1
ATOM 8221 C CA . ARG C 3 377 ? 307.378 319.954 304.225 1.00 47.47 377 ARG D CA 1
ATOM 8222 C C . ARG C 3 377 ? 306.039 320.487 304.720 1.00 47.47 377 ARG D C 1
ATOM 8223 O O . ARG C 3 377 ? 305.795 320.524 305.930 1.00 47.47 377 ARG D O 1
ATOM 8231 N N . PHE C 3 378 ? 305.161 320.891 303.804 1.00 54.75 378 PHE D N 1
ATOM 8232 C CA . PHE C 3 378 ? 303.851 321.416 304.165 1.00 54.75 378 PHE D CA 1
ATOM 8233 C C . PHE C 3 378 ? 302.752 320.565 303.544 1.00 54.75 378 PHE D C 1
ATOM 8234 O O . PHE C 3 378 ? 301.818 321.098 302.938 1.00 54.75 378 PHE D O 1
ATOM 8242 N N . SER C 3 379 ? 302.867 319.245 303.680 1.00 88.14 379 SER D N 1
ATOM 8243 C CA . SER C 3 379 ? 301.944 318.327 303.024 1.00 88.14 379 SER D CA 1
ATOM 8244 C C . SER C 3 379 ? 300.501 318.622 303.417 1.00 88.14 379 SER D C 1
ATOM 8245 O O . SER C 3 379 ? 300.199 318.902 304.580 1.00 88.14 379 SER D O 1
ATOM 8248 N N . GLU C 3 380 ? 299.609 318.565 302.423 1.00 113.04 380 GLU D N 1
ATOM 8249 C CA . GLU C 3 380 ? 298.205 318.889 302.656 1.00 113.04 380 GLU D CA 1
ATOM 8250 C C . GLU C 3 380 ? 297.572 317.934 303.660 1.00 113.04 380 GLU D C 1
ATOM 8251 O O . GLU C 3 380 ? 296.891 318.369 304.596 1.00 113.04 380 GLU D O 1
ATOM 8257 N N . LYS C 3 381 ? 297.778 316.627 303.477 1.00 134.82 381 LYS D N 1
ATOM 8258 C CA . LYS C 3 381 ? 297.205 315.653 304.401 1.00 134.82 381 LYS D CA 1
ATOM 8259 C C . LYS C 3 381 ? 297.792 315.808 305.798 1.00 134.82 381 LYS D C 1
ATOM 8260 O O . LYS C 3 381 ? 297.068 315.731 306.797 1.00 134.82 381 LYS D O 1
ATOM 8266 N N . GLN C 3 382 ? 299.103 316.030 305.887 1.00 136.68 382 GLN D N 1
ATOM 8267 C CA . GLN C 3 382 ? 299.753 316.240 307.174 1.00 136.68 382 GLN D CA 1
ATOM 8268 C C . GLN C 3 382 ? 299.518 317.636 307.732 1.00 136.68 382 GLN D C 1
ATOM 8269 O O . GLN C 3 382 ? 299.827 317.877 308.904 1.00 136.68 382 GLN D O 1
ATOM 8275 N N . GLY C 3 383 ? 298.984 318.554 306.930 1.00 143.73 383 GLY D N 1
ATOM 8276 C CA . GLY C 3 383 ? 298.670 319.888 307.400 1.00 143.73 383 GLY D CA 1
ATOM 8277 C C . GLY C 3 383 ? 297.214 320.040 307.786 1.00 143.73 383 GLY D C 1
ATOM 8278 O O . GLY C 3 383 ? 296.701 321.161 307.869 1.00 143.73 383 GLY D O 1
ATOM 8279 N N . ARG C 3 384 ? 296.543 318.916 308.014 1.00 147.93 384 ARG D N 1
ATOM 8280 C CA . ARG C 3 384 ? 295.117 318.865 308.384 1.00 147.93 384 ARG D CA 1
ATOM 8281 C C . ARG C 3 384 ? 294.322 319.508 307.243 1.00 147.93 384 ARG D C 1
ATOM 8282 O O . ARG C 3 384 ? 294.622 319.259 306.065 1.00 147.93 384 ARG D O 1
ATOM 8290 N N . THR C 3 385 ? 293.316 320.328 307.544 1.00 142.66 385 THR D N 1
ATOM 8291 C CA . THR C 3 385 ? 292.539 320.992 306.505 1.00 142.66 385 THR D CA 1
ATOM 8292 C C . THR C 3 385 ? 293.208 322.256 305.982 1.00 142.66 385 THR D C 1
ATOM 8293 O O . THR C 3 385 ? 292.733 322.823 304.992 1.00 142.66 385 THR D O 1
ATOM 8297 N N . GLU C 3 386 ? 294.287 322.706 306.615 1.00 123.38 386 GLU D N 1
ATOM 8298 C CA . GLU C 3 386 ? 294.971 323.912 306.172 1.00 123.38 386 GLU D CA 1
ATOM 8299 C C . GLU C 3 386 ? 295.720 323.655 304.870 1.00 123.38 386 GLU D C 1
ATOM 8300 O O . GLU C 3 386 ? 296.306 322.588 304.669 1.00 123.38 386 GLU D O 1
ATOM 8306 N N . THR C 3 387 ? 295.698 324.645 303.982 1.00 76.04 387 THR D N 1
ATOM 8307 C CA . THR C 3 387 ? 296.390 324.533 302.710 1.00 76.04 387 THR D CA 1
ATOM 8308 C C . THR C 3 387 ? 297.897 324.693 302.903 1.00 76.04 387 THR D C 1
ATOM 8309 O O . THR C 3 387 ? 298.386 325.000 303.993 1.00 76.04 387 THR D O 1
ATOM 8313 N N . ILE C 3 388 ? 298.638 324.475 301.815 1.00 65.49 388 ILE D N 1
ATOM 8314 C CA . ILE C 3 388 ? 300.093 324.589 301.868 1.00 65.49 388 ILE D CA 1
ATOM 8315 C C . ILE C 3 388 ? 300.508 326.039 302.076 1.00 65.49 388 ILE D C 1
ATOM 8316 O O . ILE C 3 388 ? 301.455 326.332 302.816 1.00 65.49 388 ILE D O 1
ATOM 8321 N N . GLN C 3 389 ? 299.805 326.969 301.428 1.00 56.13 389 GLN D N 1
ATOM 8322 C CA . GLN C 3 389 ? 300.119 328.385 301.584 1.00 56.13 389 GLN D CA 1
ATOM 8323 C C . GLN C 3 389 ? 299.885 328.849 303.017 1.00 56.13 389 GLN D C 1
ATOM 8324 O O . GLN C 3 389 ? 300.654 329.658 303.551 1.00 56.13 389 GLN D O 1
ATOM 8330 N N . GLN C 3 390 ? 298.831 328.343 303.659 1.00 60.56 390 GLN D N 1
ATOM 8331 C CA . GLN C 3 390 ? 298.589 328.678 305.058 1.00 60.56 390 GLN D CA 1
ATOM 8332 C C . GLN C 3 390 ? 299.710 328.159 305.948 1.00 60.56 390 GLN D C 1
ATOM 8333 O O . GLN C 3 390 ? 300.131 328.841 306.889 1.00 60.56 390 GLN D O 1
ATOM 8339 N N . ASN C 3 391 ? 300.205 326.951 305.668 1.00 61.13 391 ASN D N 1
ATOM 8340 C CA . ASN C 3 391 ? 301.319 326.414 306.443 1.00 61.13 391 ASN D CA 1
ATOM 8341 C C . ASN C 3 391 ? 302.585 327.233 306.228 1.00 61.13 391 ASN D C 1
ATOM 8342 O O . ASN C 3 391 ? 303.363 327.445 307.165 1.00 61.13 391 ASN D O 1
ATOM 8347 N N . ILE C 3 392 ? 302.812 327.695 304.996 1.00 51.28 392 ILE D N 1
ATOM 8348 C CA . ILE C 3 392 ? 303.961 328.555 304.726 1.00 51.28 392 ILE D CA 1
ATOM 8349 C C . ILE C 3 392 ? 303.846 329.853 305.513 1.00 51.28 392 ILE D C 1
ATOM 8350 O O . ILE C 3 392 ? 304.826 330.332 306.098 1.00 51.28 392 ILE D O 1
ATOM 8355 N N . ILE C 3 393 ? 302.646 330.436 305.547 1.00 50.13 393 ILE D N 1
ATOM 8356 C CA . ILE C 3 393 ? 302.430 331.658 306.317 1.00 50.13 393 ILE D CA 1
ATOM 8357 C C . ILE C 3 393 ? 302.678 331.408 307.800 1.00 50.13 393 ILE D C 1
ATOM 8358 O O . ILE C 3 393 ? 303.294 332.230 308.489 1.00 50.13 393 ILE D O 1
ATOM 8363 N N . LYS C 3 394 ? 302.202 330.273 308.313 1.00 50.08 394 LYS D N 1
ATOM 8364 C CA . LYS C 3 394 ? 302.394 329.956 309.726 1.00 50.08 394 LYS D CA 1
ATOM 8365 C C . LYS C 3 394 ? 303.870 329.778 310.063 1.00 50.08 394 LYS D C 1
ATOM 8366 O O . LYS C 3 394 ? 304.336 330.242 311.111 1.00 50.08 394 LYS D O 1
ATOM 8372 N N . GLU C 3 395 ? 304.620 329.097 309.194 1.00 53.27 395 GLU D N 1
ATOM 8373 C CA . GLU C 3 395 ? 306.052 328.932 309.427 1.00 53.27 395 GLU D CA 1
ATOM 8374 C C . GLU C 3 395 ? 306.779 330.269 309.371 1.00 53.27 395 GLU D C 1
ATOM 8375 O O . GLU C 3 395 ? 307.679 330.530 310.181 1.00 53.27 395 GLU D O 1
ATOM 8381 N N . PHE C 3 396 ? 306.412 331.125 308.415 1.00 44.63 396 PHE D N 1
ATOM 8382 C CA . PHE C 3 396 ? 306.988 332.463 308.367 1.00 44.63 396 PHE D CA 1
ATOM 8383 C C . PHE C 3 396 ? 306.706 333.218 309.656 1.00 44.63 396 PHE D C 1
ATOM 8384 O O . PHE C 3 396 ? 307.593 333.884 310.198 1.00 44.63 396 PHE D O 1
ATOM 8392 N N . ASN C 3 397 ? 305.467 333.105 310.145 1.00 47.47 397 ASN D N 1
ATOM 8393 C CA . ASN C 3 397 ? 305.076 333.776 311.411 1.00 47.47 397 ASN D CA 1
ATOM 8394 C C . ASN C 3 397 ? 305.950 333.271 312.554 1.00 47.47 397 ASN D C 1
ATOM 8395 O O . ASN C 3 397 ? 306.463 334.111 313.311 1.00 47.47 397 ASN D O 1
ATOM 8400 N N . GLU C 3 398 ? 306.115 331.951 312.666 1.00 53.95 398 GLU D N 1
ATOM 8401 C CA . GLU C 3 398 ? 306.846 331.393 313.799 1.00 53.95 398 GLU D CA 1
ATOM 8402 C C . GLU C 3 398 ? 308.326 331.762 313.740 1.00 53.95 398 GLU D C 1
ATOM 8403 O O . GLU C 3 398 ? 308.933 332.068 314.772 1.00 53.95 398 GLU D O 1
ATOM 8409 N N . PHE C 3 399 ? 308.918 331.768 312.542 1.00 45.53 399 PHE D N 1
ATOM 8410 C CA . PHE C 3 399 ? 310.312 332.187 312.423 1.00 45.53 399 PHE D CA 1
ATOM 8411 C C . PHE C 3 399 ? 310.460 333.677 312.695 1.00 45.53 399 PHE D C 1
ATOM 8412 O O . PHE C 3 399 ? 311.469 334.117 313.257 1.00 45.53 399 PHE D O 1
ATOM 8420 N N . PHE C 3 400 ? 309.467 334.467 312.289 1.00 45.72 400 PHE D N 1
ATOM 8421 C CA . PHE C 3 400 ? 309.491 335.901 312.537 1.00 45.72 400 PHE D CA 1
ATOM 8422 C C . PHE C 3 400 ? 309.405 336.205 314.026 1.00 45.72 400 PHE D C 1
ATOM 8423 O O . PHE C 3 400 ? 310.103 337.093 314.529 1.00 45.72 400 PHE D O 1
ATOM 8431 N N . ASP C 3 401 ? 308.548 335.479 314.746 1.00 49.69 401 ASP D N 1
ATOM 8432 C CA . ASP C 3 401 ? 308.388 335.724 316.175 1.00 49.69 401 ASP D CA 1
ATOM 8433 C C . ASP C 3 401 ? 309.576 335.194 316.966 1.00 49.69 401 ASP D C 1
ATOM 8434 O O . ASP C 3 401 ? 310.006 335.818 317.942 1.00 49.69 401 ASP D O 1
ATOM 8439 N N . CYS C 3 402 ? 310.124 334.046 316.563 1.00 50.66 402 CYS D N 1
ATOM 8440 C CA . CYS C 3 402 ? 311.300 333.500 317.229 1.00 50.66 402 CYS D CA 1
ATOM 8441 C C . CYS C 3 402 ? 312.575 334.265 316.902 1.00 50.66 402 CYS D C 1
ATOM 8442 O O . CYS C 3 402 ? 313.609 333.999 317.523 1.00 50.66 402 CYS D O 1
ATOM 8445 N N . LYS C 3 403 ? 312.523 335.198 315.950 1.00 43.81 403 LYS D N 1
ATOM 8446 C CA . LYS C 3 403 ? 313.690 335.971 315.522 1.00 43.81 403 LYS D CA 1
ATOM 8447 C C . LYS C 3 403 ? 314.822 335.060 315.054 1.00 43.81 403 LYS D C 1
ATOM 8448 O O . LYS C 3 403 ? 315.996 335.292 315.348 1.00 43.81 403 LYS D O 1
ATOM 8454 N N . ASN C 3 404 ? 314.462 334.010 314.315 1.00 42.26 404 ASN D N 1
ATOM 8455 C CA . ASN C 3 404 ? 315.437 333.123 313.682 1.00 42.26 404 ASN D CA 1
ATOM 8456 C C . ASN C 3 404 ? 315.640 333.619 312.254 1.00 42.26 404 ASN D C 1
ATOM 8457 O O . ASN C 3 404 ? 315.195 333.017 311.276 1.00 42.26 404 ASN D O 1
ATOM 8462 N N . TYR C 3 405 ? 316.333 334.754 312.146 1.00 39.98 405 TYR D N 1
ATOM 8463 C CA . TYR C 3 405 ? 316.389 335.478 310.881 1.00 39.98 405 TYR D CA 1
ATOM 8464 C C . TYR C 3 405 ? 317.206 334.745 309.824 1.00 39.98 405 TYR D C 1
ATOM 8465 O O . TYR C 3 405 ? 316.917 334.876 308.632 1.00 39.98 405 TYR D O 1
ATOM 8474 N N . LYS C 3 406 ? 318.227 333.985 310.224 1.00 44.00 406 LYS D N 1
ATOM 8475 C CA . LYS C 3 406 ? 318.981 333.198 309.250 1.00 44.00 406 LYS D CA 1
ATOM 8476 C C . LYS C 3 406 ? 318.110 332.107 308.640 1.00 44.00 406 LYS D C 1
ATOM 8477 O O . LYS C 3 406 ? 318.037 331.956 307.410 1.00 44.00 406 LYS D O 1
ATOM 8483 N N . ASN C 3 407 ? 317.442 331.330 309.496 1.00 43.90 407 ASN D N 1
ATOM 8484 C CA . ASN C 3 407 ? 316.545 330.297 309.003 1.00 43.90 407 ASN D CA 1
ATOM 8485 C C . ASN C 3 407 ? 315.380 330.904 308.242 1.00 43.90 407 ASN D C 1
ATOM 8486 O O . ASN C 3 407 ? 314.906 330.314 307.271 1.00 43.90 407 ASN D O 1
ATOM 8491 N N . LEU C 3 408 ? 314.919 332.087 308.653 1.00 40.52 408 LEU D N 1
ATOM 8492 C CA . LEU C 3 408 ? 313.873 332.775 307.903 1.00 40.52 408 LEU D CA 1
ATOM 8493 C C . LEU C 3 408 ? 314.357 333.168 306.513 1.00 40.52 408 LEU D C 1
ATOM 8494 O O . LEU C 3 408 ? 313.616 333.043 305.532 1.00 40.52 408 LEU D O 1
ATOM 8499 N N . LEU C 3 409 ? 315.597 333.648 306.412 1.00 38.58 409 LEU D N 1
ATOM 8500 C CA . LEU C 3 409 ? 316.154 334.019 305.116 1.00 38.58 409 LEU D CA 1
ATOM 8501 C C . LEU C 3 409 ? 316.248 332.817 304.190 1.00 38.58 409 LEU D C 1
ATOM 8502 O O . LEU C 3 409 ? 315.866 332.893 303.014 1.00 38.58 409 LEU D O 1
ATOM 8507 N N . TYR C 3 410 ? 316.742 331.692 304.701 1.00 41.14 410 TYR D N 1
ATOM 8508 C CA . TYR C 3 410 ? 316.863 330.526 303.832 1.00 41.14 410 TYR D CA 1
ATOM 8509 C C . TYR C 3 410 ? 315.503 329.897 303.548 1.00 41.14 410 TYR D C 1
ATOM 8510 O O . TYR C 3 410 ? 315.292 329.341 302.465 1.00 41.14 410 TYR D O 1
ATOM 8519 N N . ILE C 3 412 ? 312.820 331.768 303.063 1.00 39.53 412 ILE D N 1
ATOM 8520 C CA . ILE C 3 412 ? 312.348 332.616 301.973 1.00 39.53 412 ILE D CA 1
ATOM 8521 C C . ILE C 3 412 ? 313.000 332.207 300.660 1.00 39.53 412 ILE D C 1
ATOM 8522 O O . ILE C 3 412 ? 312.331 332.091 299.627 1.00 39.53 412 ILE D O 1
ATOM 8527 N N . LEU C 3 413 ? 314.315 331.979 300.679 1.00 38.73 413 LEU D N 1
ATOM 8528 C CA . LEU C 3 413 ? 315.008 331.590 299.454 1.00 38.73 413 LEU D CA 1
ATOM 8529 C C . LEU C 3 413 ? 314.518 330.241 298.938 1.00 38.73 413 LEU D C 1
ATOM 8530 O O . LEU C 3 413 ? 314.575 329.972 297.733 1.00 38.73 413 LEU D O 1
ATOM 8535 N N . THR C 3 414 ? 314.039 329.376 299.835 1.00 41.05 414 THR D N 1
ATOM 8536 C CA . THR C 3 414 ? 313.519 328.081 299.403 1.00 41.05 414 THR D CA 1
ATOM 8537 C C . THR C 3 414 ? 312.109 328.200 298.832 1.00 41.05 414 THR D C 1
ATOM 8538 O O . THR C 3 414 ? 311.793 327.579 297.811 1.00 41.05 414 THR D O 1
ATOM 8542 N N . MET C 3 415 ? 311.247 328.992 299.477 1.00 45.98 415 MET D N 1
ATOM 8543 C CA . MET C 3 415 ? 309.846 329.068 299.065 1.00 45.98 415 MET D CA 1
ATOM 8544 C C . MET C 3 415 ? 309.689 329.621 297.656 1.00 45.98 415 MET D C 1
ATOM 8545 O O . MET C 3 415 ? 308.931 329.070 296.850 1.00 45.98 415 MET D O 1
ATOM 8550 N N . TYR C 3 416 ? 310.395 330.700 297.341 1.00 41.64 416 TYR D N 1
ATOM 8551 C CA . TYR C 3 416 ? 310.018 331.526 296.206 1.00 41.64 416 TYR D CA 1
ATOM 8552 C C . TYR C 3 416 ? 310.295 330.817 294.885 1.00 41.64 416 TYR D C 1
ATOM 8553 O O . TYR C 3 416 ? 311.302 330.125 294.721 1.00 41.64 416 TYR D O 1
ATOM 8562 N N . GLY C 3 417 ? 309.380 331.001 293.936 1.00 39.20 417 GLY D N 1
ATOM 8563 C CA . GLY C 3 417 ? 309.476 330.386 292.633 1.00 39.20 417 GLY D CA 1
ATOM 8564 C C . GLY C 3 417 ? 308.577 329.188 292.427 1.00 39.20 417 GLY D C 1
ATOM 8565 O O . GLY C 3 417 ? 308.395 328.762 291.280 1.00 39.20 417 GLY D O 1
ATOM 8566 N N . SER C 3 418 ? 308.016 328.632 293.493 1.00 40.80 418 SER D N 1
ATOM 8567 C CA . SER C 3 418 ? 307.146 327.474 293.396 1.00 40.80 418 SER D CA 1
ATOM 8568 C C . SER C 3 418 ? 305.729 327.912 293.041 1.00 40.80 418 SER D C 1
ATOM 8569 O O . SER C 3 418 ? 305.432 329.098 292.883 1.00 40.80 418 SER D O 1
ATOM 8572 N N . LYS C 3 419 ? 304.840 326.925 292.912 1.00 38.39 419 LYS D N 1
ATOM 8573 C CA . LYS C 3 419 ? 303.448 327.214 292.586 1.00 38.39 419 LYS D CA 1
ATOM 8574 C C . LYS C 3 419 ? 302.759 327.971 293.715 1.00 38.39 419 LYS D C 1
ATOM 8575 O O . LYS C 3 419 ? 301.812 328.728 293.475 1.00 38.39 419 LYS D O 1
ATOM 8581 N N . PHE C 3 420 ? 303.225 327.788 294.951 1.00 42.23 420 PHE D N 1
ATOM 8582 C CA . PHE C 3 420 ? 302.538 328.380 296.093 1.00 42.23 420 PHE D CA 1
ATOM 8583 C C . PHE C 3 420 ? 302.943 329.835 296.297 1.00 42.23 420 PHE D C 1
ATOM 8584 O O . PHE C 3 420 ? 302.088 330.692 296.548 1.00 42.23 420 PHE D O 1
ATOM 8592 N N . ILE C 3 421 ? 304.234 330.133 296.198 1.00 42.32 421 ILE D N 1
ATOM 8593 C CA . ILE C 3 421 ? 304.723 331.500 296.362 1.00 42.32 421 ILE D CA 1
ATOM 8594 C C . ILE C 3 421 ? 305.479 331.898 295.100 1.00 42.32 421 ILE D C 1
ATOM 8595 O O . ILE C 3 421 ? 306.688 331.649 294.998 1.00 42.32 421 ILE D O 1
ATOM 8600 N N . PRO C 3 422 ? 304.818 332.507 294.120 1.00 35.96 422 PRO D N 1
ATOM 8601 C CA . PRO C 3 422 ? 305.484 332.848 292.863 1.00 35.96 422 PRO D CA 1
ATOM 8602 C C . PRO C 3 422 ? 306.043 334.264 292.857 1.00 35.96 422 PRO D C 1
ATOM 8603 O O . PRO C 3 422 ? 305.673 335.118 293.666 1.00 35.96 422 PRO D O 1
ATOM 8607 N N . PHE C 3 423 ? 306.957 334.498 291.919 1.00 39.77 423 PHE D N 1
ATOM 8608 C CA . PHE C 3 423 ? 307.425 335.853 291.666 1.00 39.77 423 PHE D CA 1
ATOM 8609 C C . PHE C 3 423 ? 306.302 336.683 291.061 1.00 39.77 423 PHE D C 1
ATOM 8610 O O . PHE C 3 423 ? 305.387 336.152 290.426 1.00 39.77 423 PHE D O 1
ATOM 8618 N N . GLY C 3 424 ? 306.377 337.995 291.254 1.00 38.45 424 GLY D N 1
ATOM 8619 C CA . GLY C 3 424 ? 305.385 338.888 290.710 1.00 38.45 424 GLY D CA 1
ATOM 8620 C C . GLY C 3 424 ? 305.077 340.046 291.632 1.00 38.45 424 GLY D C 1
ATOM 8621 O O . GLY C 3 424 ? 305.322 339.997 292.841 1.00 38.45 424 GLY D O 1
ATOM 8622 N N . PRO C 3 425 ? 304.532 341.127 291.066 1.00 39.69 425 PRO D N 1
ATOM 8623 C CA . PRO C 3 425 ? 304.244 342.314 291.881 1.00 39.69 425 PRO D CA 1
ATOM 8624 C C . PRO C 3 425 ? 302.904 342.276 292.594 1.00 39.69 425 PRO D C 1
ATOM 8625 O O . PRO C 3 425 ? 302.761 342.940 293.630 1.00 39.69 425 PRO D O 1
ATOM 8629 N N . LYS C 3 426 ? 301.924 341.534 292.086 1.00 39.48 426 LYS D N 1
ATOM 8630 C CA . LYS C 3 426 ? 300.562 341.600 292.601 1.00 39.48 426 LYS D CA 1
ATOM 8631 C C . LYS C 3 426 ? 300.229 340.495 293.596 1.00 39.48 426 LYS D C 1
ATOM 8632 O O . LYS C 3 426 ? 299.076 340.406 294.029 1.00 39.48 426 LYS D O 1
ATOM 8638 N N . CYS C 3 427 ? 301.190 339.654 293.966 1.00 44.27 427 CYS D N 1
ATOM 8639 C CA . CYS C 3 427 ? 300.919 338.604 294.938 1.00 44.27 427 CYS D CA 1
ATOM 8640 C C . CYS C 3 427 ? 300.704 339.203 296.323 1.00 44.27 427 CYS D C 1
ATOM 8641 O O . CYS C 3 427 ? 301.363 340.172 296.708 1.00 44.27 427 CYS D O 1
ATOM 8644 N N . GLN C 3 428 ? 299.756 338.632 297.068 1.00 40.21 428 GLN D N 1
ATOM 8645 C CA . GLN C 3 428 ? 299.466 339.119 298.412 1.00 40.21 428 GLN D CA 1
ATOM 8646 C C . GLN C 3 428 ? 300.500 338.654 299.430 1.00 40.21 428 GLN D C 1
ATOM 8647 O O . GLN C 3 428 ? 300.838 339.404 300.355 1.00 40.21 428 GLN D O 1
ATOM 8653 N N . VAL C 3 429 ? 301.003 337.428 299.275 1.00 41.73 429 VAL D N 1
ATOM 8654 C CA . VAL C 3 429 ? 301.923 336.860 300.256 1.00 41.73 429 VAL D CA 1
ATOM 8655 C C . VAL C 3 429 ? 303.213 337.665 300.315 1.00 41.73 429 VAL D C 1
ATOM 8656 O O . VAL C 3 429 ? 303.746 337.932 301.400 1.00 41.73 429 VAL D O 1
ATOM 8660 N N . THR C 3 430 ? 303.747 338.049 299.153 1.00 44.39 430 THR D N 1
ATOM 8661 C CA . THR C 3 430 ? 304.973 338.840 299.143 1.00 44.39 430 THR D CA 1
ATOM 8662 C C . THR C 3 430 ? 304.751 340.204 299.782 1.00 44.39 430 THR D C 1
ATOM 8663 O O . THR C 3 430 ? 305.635 340.721 300.475 1.00 44.39 430 THR D O 1
ATOM 8667 N N . GLU C 3 431 ? 303.574 340.796 299.574 1.00 47.34 431 GLU D N 1
ATOM 8668 C CA . GLU C 3 431 ? 303.279 342.081 300.196 1.00 47.34 431 GLU D CA 1
ATOM 8669 C C . GLU C 3 431 ? 303.204 341.951 301.711 1.00 47.34 431 GLU D C 1
ATOM 8670 O O . GLU C 3 431 ? 303.695 342.819 302.439 1.00 47.34 431 GLU D O 1
ATOM 8676 N N . TYR C 3 432 ? 302.597 340.869 302.205 1.00 44.86 432 TYR D N 1
ATOM 8677 C CA . TYR C 3 432 ? 302.549 340.644 303.648 1.00 44.86 432 TYR D CA 1
ATOM 8678 C C . TYR C 3 432 ? 303.947 340.434 304.223 1.00 44.86 432 TYR D C 1
ATOM 8679 O O . TYR C 3 432 ? 304.289 340.988 305.281 1.00 44.86 432 TYR D O 1
ATOM 8688 N N . PHE C 3 433 ? 304.771 339.639 303.534 1.00 43.87 433 PHE D N 1
ATOM 8689 C CA . PHE C 3 433 ? 306.147 339.431 303.971 1.00 43.87 433 PHE D CA 1
ATOM 8690 C C . PHE C 3 433 ? 306.905 340.748 304.041 1.00 43.87 433 PHE D C 1
ATOM 8691 O O . PHE C 3 433 ? 307.601 341.024 305.027 1.00 43.87 433 PHE D O 1
ATOM 8699 N N . LYS C 3 434 ? 306.804 341.540 302.989 1.00 43.25 434 LYS D N 1
ATOM 8700 C CA . LYS C 3 434 ? 307.528 342.825 302.962 1.00 43.25 434 LYS D CA 1
ATOM 8701 C C . LYS C 3 434 ? 306.954 343.712 304.056 1.00 43.25 434 LYS D C 1
ATOM 8702 O O . LYS C 3 434 ? 307.730 344.413 304.688 1.00 43.25 434 LYS D O 1
ATOM 8708 N N . ASP C 3 435 ? 305.649 343.645 304.296 1.00 48.98 435 ASP D N 1
ATOM 8709 C CA . ASP C 3 435 ? 305.036 344.547 305.300 1.00 48.98 435 ASP D CA 1
ATOM 8710 C C . ASP C 3 435 ? 305.638 344.237 306.663 1.00 48.98 435 ASP D C 1
ATOM 8711 O O . ASP C 3 435 ? 305.960 345.194 307.375 1.00 48.98 435 ASP D O 1
ATOM 8716 N N . CYS C 3 436 ? 305.828 342.957 306.979 1.00 46.49 436 CYS D N 1
ATOM 8717 C CA . CYS C 3 436 ? 306.446 342.550 308.260 1.00 46.49 436 CYS D CA 1
ATOM 8718 C C . CYS C 3 436 ? 307.935 342.908 308.278 1.00 46.49 436 CYS D C 1
ATOM 8719 O O . CYS C 3 436 ? 308.404 343.346 309.314 1.00 46.49 436 CYS D O 1
ATOM 8722 N N . ILE C 3 437 ? 308.656 342.717 307.178 1.00 44.48 437 ILE D N 1
ATOM 8723 C CA . ILE C 3 437 ? 310.081 343.034 307.141 1.00 44.48 437 ILE D CA 1
ATOM 8724 C C . ILE C 3 437 ? 310.310 344.521 307.383 1.00 44.48 437 ILE D C 1
ATOM 8725 O O . ILE C 3 437 ? 311.185 344.907 308.166 1.00 44.48 437 ILE D O 1
ATOM 8730 N N . LEU C 3 438 ? 309.525 345.379 306.727 1.00 43.52 438 LEU D N 1
ATOM 8731 C CA . LEU C 3 438 ? 309.630 346.812 306.984 1.00 43.52 438 LEU D CA 1
ATOM 8732 C C . LEU C 3 438 ? 309.170 347.170 308.391 1.00 43.52 438 LEU D C 1
ATOM 8733 O O . LEU C 3 438 ? 309.580 348.205 308.928 1.00 43.52 438 LEU D O 1
ATOM 8738 N N . ASP C 3 439 ? 308.317 346.344 309.000 1.00 49.68 439 ASP D N 1
ATOM 8739 C CA . ASP C 3 439 ? 307.974 346.568 310.401 1.00 49.68 439 ASP D CA 1
ATOM 8740 C C . ASP C 3 439 ? 309.196 346.406 311.295 1.00 49.68 439 ASP D C 1
ATOM 8741 O O . ASP C 3 439 ? 309.511 347.292 312.098 1.00 49.68 439 ASP D O 1
ATOM 8746 N N . ILE C 3 440 ? 309.902 345.279 311.173 1.00 52.80 440 ILE D N 1
ATOM 8747 C CA . ILE C 3 440 ? 311.026 345.047 312.082 1.00 52.80 440 ILE D CA 1
ATOM 8748 C C . ILE C 3 440 ? 312.233 345.896 311.700 1.00 52.80 440 ILE D C 1
ATOM 8749 O O . ILE C 3 440 ? 312.987 346.342 312.572 1.00 52.80 440 ILE D O 1
ATOM 8754 N N . SER C 3 441 ? 312.450 346.116 310.404 1.00 56.85 441 SER D N 1
ATOM 8755 C CA . SER C 3 441 ? 313.688 346.743 309.955 1.00 56.85 441 SER D CA 1
ATOM 8756 C C . SER C 3 441 ? 313.832 348.148 310.526 1.00 56.85 441 SER D C 1
ATOM 8757 O O . SER C 3 441 ? 312.915 348.969 310.439 1.00 56.85 441 SER D O 1
ATOM 8760 N N . ASN C 3 442 ? 314.998 348.416 311.114 1.00 70.54 442 ASN D N 1
ATOM 8761 C CA . ASN C 3 442 ? 315.333 349.723 311.655 1.00 70.54 442 ASN D CA 1
ATOM 8762 C C . ASN C 3 442 ? 316.520 350.370 310.962 1.00 70.54 442 ASN D C 1
ATOM 8763 O O . ASN C 3 442 ? 316.634 351.600 310.997 1.00 70.54 442 ASN D O 1
ATOM 8768 N N . GLU C 3 443 ? 317.405 349.581 310.351 1.00 84.44 443 GLU D N 1
ATOM 8769 C CA . GLU C 3 443 ? 318.537 350.024 309.540 1.00 84.44 443 GLU D CA 1
ATOM 8770 C C . GLU C 3 443 ? 319.652 350.650 310.373 1.00 84.44 443 GLU D C 1
ATOM 8771 O O . GLU C 3 443 ? 320.741 350.918 309.847 1.00 84.44 443 GLU D O 1
ATOM 8777 N N . THR C 3 444 ? 319.445 350.836 311.674 1.00 79.84 444 THR D N 1
ATOM 8778 C CA . THR C 3 444 ? 320.479 351.371 312.550 1.00 79.84 444 THR D CA 1
ATOM 8779 C C . THR C 3 444 ? 321.176 350.289 313.358 1.00 79.84 444 THR D C 1
ATOM 8780 O O . THR C 3 444 ? 322.402 350.170 313.301 1.00 79.84 444 THR D O 1
ATOM 8784 N N . THR C 3 445 ? 320.421 349.487 314.118 1.00 75.00 445 THR D N 1
ATOM 8785 C CA . THR C 3 445 ? 320.975 348.366 314.884 1.00 75.00 445 THR D CA 1
ATOM 8786 C C . THR C 3 445 ? 320.075 347.157 314.626 1.00 75.00 445 THR D C 1
ATOM 8787 O O . THR C 3 445 ? 319.095 346.917 315.334 1.00 75.00 445 THR D O 1
ATOM 8791 N N . ASN C 3 446 ? 320.416 346.389 313.595 1.00 57.79 446 ASN D N 1
ATOM 8792 C CA . ASN C 3 446 ? 319.623 345.240 313.195 1.00 57.79 446 ASN D CA 1
ATOM 8793 C C . ASN C 3 446 ? 320.541 344.073 312.876 1.00 57.79 446 ASN D C 1
ATOM 8794 O O . ASN C 3 446 ? 321.760 344.224 312.768 1.00 57.79 446 ASN D O 1
ATOM 8799 N N . ASP C 3 447 ? 319.934 342.901 312.732 1.00 49.41 447 ASP D N 1
ATOM 8800 C CA . ASP C 3 447 ? 320.627 341.782 312.119 1.00 49.41 447 ASP D CA 1
ATOM 8801 C C . ASP C 3 447 ? 320.650 341.965 310.606 1.00 49.41 447 ASP D C 1
ATOM 8802 O O . ASP C 3 447 ? 319.678 342.422 310.000 1.00 49.41 447 ASP D O 1
ATOM 8807 N N . VAL C 3 448 ? 321.784 341.613 309.997 1.00 39.83 448 VAL D N 1
ATOM 8808 C CA . VAL C 3 448 ? 321.959 341.830 308.563 1.00 39.83 448 VAL D CA 1
ATOM 8809 C C . VAL C 3 448 ? 320.935 341.036 307.766 1.00 39.83 448 VAL D C 1
ATOM 8810 O O . VAL C 3 448 ? 320.566 341.422 306.646 1.00 39.83 448 VAL D O 1
ATOM 8814 N N . GLU C 3 449 ? 320.450 339.928 308.330 1.00 42.13 449 GLU D N 1
ATOM 8815 C CA . GLU C 3 449 ? 319.481 339.099 307.627 1.00 42.13 449 GLU D CA 1
ATOM 8816 C C . GLU C 3 449 ? 318.208 339.868 307.310 1.00 42.13 449 GLU D C 1
ATOM 8817 O O . GLU C 3 449 ? 317.553 339.583 306.307 1.00 42.13 449 GLU D O 1
ATOM 8823 N N . ILE C 3 450 ? 317.851 340.857 308.131 1.00 41.62 450 ILE D N 1
ATOM 8824 C CA . ILE C 3 450 ? 316.643 341.637 307.867 1.00 41.62 450 ILE D CA 1
ATOM 8825 C C . ILE C 3 450 ? 316.803 342.451 306.588 1.00 41.62 450 ILE D C 1
ATOM 8826 O O . ILE C 3 450 ? 315.916 342.468 305.725 1.00 41.62 450 ILE D O 1
ATOM 8831 N N . SER C 3 451 ? 317.937 343.140 306.445 1.00 41.29 451 SER D N 1
ATOM 8832 C CA . SER C 3 451 ? 318.184 343.908 305.228 1.00 41.29 451 SER D CA 1
ATOM 8833 C C . SER C 3 451 ? 318.320 342.993 304.018 1.00 41.29 451 SER D C 1
ATOM 8834 O O . SER C 3 451 ? 317.861 343.332 302.918 1.00 41.29 451 SER D O 1
ATOM 8837 N N . ILE C 3 452 ? 318.955 341.833 304.199 1.00 37.09 452 ILE D N 1
ATOM 8838 C CA . ILE C 3 452 ? 319.079 340.883 303.097 1.00 37.09 452 ILE D CA 1
ATOM 8839 C C . ILE C 3 452 ? 317.702 340.407 302.648 1.00 37.09 452 ILE D C 1
ATOM 8840 O O . ILE C 3 452 ? 317.427 340.303 301.447 1.00 37.09 452 ILE D O 1
ATOM 8845 N N . LEU C 3 453 ? 316.816 340.116 303.604 1.00 37.93 453 LEU D N 1
ATOM 8846 C CA . LEU C 3 453 ? 315.443 339.756 303.267 1.00 37.93 453 LEU D CA 1
ATOM 8847 C C . LEU C 3 453 ? 314.722 340.887 302.558 1.00 37.93 453 LEU D C 1
ATOM 8848 O O . LEU C 3 453 ? 313.969 340.646 301.613 1.00 37.93 453 LEU D O 1
ATOM 8853 N N . LYS C 3 454 ? 314.911 342.124 303.014 1.00 36.22 454 LYS D N 1
ATOM 8854 C CA . LYS C 3 454 ? 314.246 343.243 302.356 1.00 36.22 454 LYS D CA 1
ATOM 8855 C C . LYS C 3 454 ? 314.666 343.333 300.894 1.00 36.22 454 LYS D C 1
ATOM 8856 O O . LYS C 3 454 ? 313.821 343.429 299.993 1.00 36.22 454 LYS D O 1
ATOM 8862 N N . GLY C 3 455 ? 315.973 343.251 300.639 1.00 37.47 455 GLY D N 1
ATOM 8863 C CA . GLY C 3 455 ? 316.453 343.300 299.266 1.00 37.47 455 GLY D CA 1
ATOM 8864 C C . GLY C 3 455 ? 315.973 342.130 298.428 1.00 37.47 455 GLY D C 1
ATOM 8865 O O . GLY C 3 455 ? 315.541 342.307 297.285 1.00 37.47 455 GLY D O 1
ATOM 8866 N N . ILE C 3 456 ? 316.036 340.919 298.984 1.00 38.30 456 ILE D N 1
ATOM 8867 C CA . ILE C 3 456 ? 315.638 339.728 298.240 1.00 38.30 456 ILE D CA 1
ATOM 8868 C C . ILE C 3 456 ? 314.147 339.758 297.927 1.00 38.30 456 ILE D C 1
ATOM 8869 O O . ILE C 3 456 ? 313.727 339.409 296.819 1.00 38.30 456 ILE D O 1
ATOM 8874 N N . LEU C 3 457 ? 313.324 340.165 298.895 1.00 38.20 457 LEU D N 1
ATOM 8875 C CA . LEU C 3 457 ? 311.888 340.244 298.666 1.00 38.20 457 LEU D CA 1
ATOM 8876 C C . LEU C 3 457 ? 311.553 341.316 297.641 1.00 38.20 457 LEU D C 1
ATOM 8877 O O . LEU C 3 457 ? 310.664 341.124 296.807 1.00 38.20 457 LEU D O 1
ATOM 8882 N N . ASN C 3 458 ? 312.252 342.454 297.681 1.00 36.62 458 ASN D N 1
ATOM 8883 C CA . ASN C 3 458 ? 312.041 343.465 296.649 1.00 36.62 458 ASN D CA 1
ATOM 8884 C C . ASN C 3 458 ? 312.387 342.918 295.268 1.00 36.62 458 ASN D C 1
ATOM 8885 O O . ASN C 3 458 ? 311.626 343.102 294.306 1.00 36.62 458 ASN D O 1
ATOM 8890 N N . LEU C 3 459 ? 313.522 342.222 295.158 1.00 36.68 459 LEU D N 1
ATOM 8891 C CA . LEU C 3 459 ? 313.917 341.648 293.877 1.00 36.68 459 LEU D CA 1
ATOM 8892 C C . LEU C 3 459 ? 312.894 340.633 293.383 1.00 36.68 459 LEU D C 1
ATOM 8893 O O . LEU C 3 459 ? 312.521 340.641 292.205 1.00 36.68 459 LEU D O 1
ATOM 8898 N N . PHE C 3 460 ? 312.423 339.756 294.270 1.00 41.37 460 PHE D N 1
ATOM 8899 C CA . PHE C 3 460 ? 311.460 338.738 293.860 1.00 41.37 460 PHE D CA 1
ATOM 8900 C C . PHE C 3 460 ? 310.110 339.355 293.522 1.00 41.37 460 PHE D C 1
ATOM 8901 O O . PHE C 3 460 ? 309.372 338.824 292.684 1.00 41.37 460 PHE D O 1
ATOM 8909 N N . SER C 3 461 ? 309.763 340.468 294.169 1.00 38.20 461 SER D N 1
ATOM 8910 C CA . SER C 3 461 ? 308.541 341.178 293.816 1.00 38.20 461 SER D CA 1
ATOM 8911 C C . SER C 3 461 ? 308.647 341.788 292.427 1.00 38.20 461 SER D C 1
ATOM 8912 O O . SER C 3 461 ? 307.670 341.800 291.670 1.00 38.20 461 SER D O 1
ATOM 8915 N N . LYS C 3 462 ? 309.827 342.303 292.074 1.00 41.55 462 LYS D N 1
ATOM 8916 C CA . LYS C 3 462 ? 310.003 342.884 290.747 1.00 41.55 462 LYS D CA 1
ATOM 8917 C C . LYS C 3 462 ? 310.015 341.837 289.640 1.00 41.55 462 LYS D C 1
ATOM 8918 O O . LYS C 3 462 ? 309.611 342.148 288.515 1.00 41.55 462 LYS D O 1
ATOM 8924 N N . ILE C 3 463 ? 310.474 340.618 289.921 1.00 46.95 463 ILE D N 1
ATOM 8925 C CA . ILE C 3 463 ? 310.523 339.577 288.900 1.00 46.95 463 ILE D CA 1
ATOM 8926 C C . ILE C 3 463 ? 309.109 339.219 288.466 1.00 46.95 463 ILE D C 1
ATOM 8927 O O . ILE C 3 463 ? 308.279 338.798 289.281 1.00 46.95 463 ILE D O 1
ATOM 8932 N N . ARG C 3 464 ? 308.831 339.374 287.176 1.00 65.74 464 ARG D N 1
ATOM 8933 C CA . ARG C 3 464 ? 307.520 339.039 286.633 1.00 65.74 464 ARG D CA 1
ATOM 8934 C C . ARG C 3 464 ? 307.411 337.545 286.354 1.00 65.74 464 ARG D C 1
ATOM 8935 O O . ARG C 3 464 ? 306.316 337.008 286.189 1.00 65.74 464 ARG D O 1
ATOM 8944 N N . ASP D 4 2 ? 321.243 320.848 260.406 1.00 183.94 2 ASP E N 1
ATOM 8945 C CA . ASP D 4 2 ? 321.273 319.803 261.422 1.00 183.94 2 ASP E CA 1
ATOM 8946 C C . ASP D 4 2 ? 320.127 319.970 262.414 1.00 183.94 2 ASP E C 1
ATOM 8947 O O . ASP D 4 2 ? 318.971 319.692 262.095 1.00 183.94 2 ASP E O 1
ATOM 8952 N N . GLY D 4 3 ? 320.457 320.424 263.619 1.00 142.90 3 GLY E N 1
ATOM 8953 C CA . GLY D 4 3 ? 319.471 320.627 264.657 1.00 142.90 3 GLY E CA 1
ATOM 8954 C C . GLY D 4 3 ? 318.750 321.953 264.515 1.00 142.90 3 GLY E C 1
ATOM 8955 O O . GLY D 4 3 ? 318.943 322.713 263.565 1.00 142.90 3 GLY E O 1
ATOM 8956 N N . ALA D 4 4 ? 317.893 322.229 265.500 1.00 110.48 4 ALA E N 1
ATOM 8957 C CA . ALA D 4 4 ? 317.136 323.474 265.504 1.00 110.48 4 ALA E CA 1
ATOM 8958 C C . ALA D 4 4 ? 317.995 324.676 265.871 1.00 110.48 4 ALA E C 1
ATOM 8959 O O . ALA D 4 4 ? 317.681 325.792 265.451 1.00 110.48 4 ALA E O 1
ATOM 8961 N N . LEU D 4 5 ? 319.069 324.472 266.637 1.00 109.31 5 LEU E N 1
ATOM 8962 C CA . LEU D 4 5 ? 319.921 325.587 267.038 1.00 109.31 5 LEU E CA 1
ATOM 8963 C C . LEU D 4 5 ? 320.490 326.313 265.825 1.00 109.31 5 LEU E C 1
ATOM 8964 O O . LEU D 4 5 ? 320.723 327.526 265.869 1.00 109.31 5 LEU E O 1
ATOM 8969 N N . ILE D 4 6 ? 320.703 325.588 264.728 1.00 109.31 6 ILE E N 1
ATOM 8970 C CA . ILE D 4 6 ? 321.265 326.187 263.524 1.00 109.31 6 ILE E CA 1
ATOM 8971 C C . ILE D 4 6 ? 320.196 326.570 262.505 1.00 109.31 6 ILE E C 1
ATOM 8972 O O . ILE D 4 6 ? 320.431 327.466 261.681 1.00 109.31 6 ILE E O 1
ATOM 8977 N N . ASN D 4 7 ? 319.024 325.941 262.548 1.00 109.31 7 ASN E N 1
ATOM 8978 C CA . ASN D 4 7 ? 317.987 326.128 261.541 1.00 109.31 7 ASN E CA 1
ATOM 8979 C C . ASN D 4 7 ? 316.660 326.549 262.162 1.00 109.31 7 ASN E C 1
ATOM 8980 O O . ASN D 4 7 ? 315.597 326.043 261.797 1.00 109.31 7 ASN E O 1
ATOM 8985 N N . SER D 4 8 ? 316.700 327.481 263.112 1.00 109.31 8 SER E N 1
ATOM 8986 C CA . SER D 4 8 ? 315.492 328.085 263.674 1.00 109.31 8 SER E CA 1
ATOM 8987 C C . SER D 4 8 ? 315.645 329.599 263.572 1.00 109.31 8 SER E C 1
ATOM 8988 O O . SER D 4 8 ? 316.298 330.222 264.414 1.00 109.31 8 SER E O 1
ATOM 8991 N N . VAL D 4 9 ? 315.042 330.184 262.540 1.00 109.31 9 VAL E N 1
ATOM 8992 C CA . VAL D 4 9 ? 315.172 331.611 262.271 1.00 109.31 9 VAL E CA 1
ATOM 8993 C C . VAL D 4 9 ? 313.792 332.242 262.152 1.00 109.31 9 VAL E C 1
ATOM 8994 O O . VAL D 4 9 ? 313.602 333.208 261.406 1.00 109.31 9 VAL E O 1
ATOM 8998 N N . LEU D 4 10 ? 312.815 331.689 262.873 1.00 109.31 10 LEU E N 1
ATOM 8999 C CA . LEU D 4 10 ? 311.452 332.204 262.788 1.00 109.31 10 LEU E CA 1
ATOM 9000 C C . LEU D 4 10 ? 311.354 333.621 263.342 1.00 109.31 10 LEU E C 1
ATOM 9001 O O . LEU D 4 10 ? 310.747 334.500 262.719 1.00 109.31 10 LEU E O 1
ATOM 9006 N N . TYR D 4 11 ? 311.945 333.865 264.509 1.00 109.31 11 TYR E N 1
ATOM 9007 C CA . TYR D 4 11 ? 311.784 335.130 265.213 1.00 109.31 11 TYR E CA 1
ATOM 9008 C C . TYR D 4 11 ? 312.930 336.102 264.976 1.00 109.31 11 TYR E C 1
ATOM 9009 O O . TYR D 4 11 ? 312.961 337.166 265.601 1.00 109.31 11 TYR E O 1
ATOM 9018 N N . VAL D 4 12 ? 313.870 335.770 264.102 1.00 109.31 12 VAL E N 1
ATOM 9019 C CA . VAL D 4 12 ? 315.015 336.640 263.871 1.00 109.31 12 VAL E CA 1
ATOM 9020 C C . VAL D 4 12 ? 314.574 337.878 263.102 1.00 109.31 12 VAL E C 1
ATOM 9021 O O . VAL D 4 12 ? 313.617 337.852 262.320 1.00 109.31 12 VAL E O 1
ATOM 9025 N N . SER D 4 13 ? 315.276 338.983 263.343 1.00 109.31 13 SER E N 1
ATOM 9026 C CA . SER D 4 13 ? 315.075 340.237 262.622 1.00 109.31 13 SER E CA 1
ATOM 9027 C C . SER D 4 13 ? 316.446 340.675 262.130 1.00 109.31 13 SER E C 1
ATOM 9028 O O . SER D 4 13 ? 317.097 341.524 262.753 1.00 109.31 13 SER E O 1
ATOM 9031 N N . PRO D 4 14 ? 316.919 340.105 261.022 1.00 109.31 14 PRO E N 1
ATOM 9032 C CA . PRO D 4 14 ? 318.315 340.313 260.617 1.00 109.31 14 PRO E CA 1
ATOM 9033 C C . PRO D 4 14 ? 318.647 341.783 260.410 1.00 109.31 14 PRO E C 1
ATOM 9034 O O . PRO D 4 14 ? 317.844 342.557 259.885 1.00 109.31 14 PRO E O 1
ATOM 9038 N N . ARG D 4 15 ? 319.849 342.159 260.834 1.00 109.31 15 ARG E N 1
ATOM 9039 C CA . ARG D 4 15 ? 320.362 343.510 260.688 1.00 109.31 15 ARG E CA 1
ATOM 9040 C C . ARG D 4 15 ? 321.690 343.455 259.950 1.00 109.31 15 ARG E C 1
ATOM 9041 O O . ARG D 4 15 ? 322.179 342.383 259.586 1.00 109.31 15 ARG E O 1
ATOM 9049 N N . ASN D 4 16 ? 322.274 344.633 259.721 1.00 109.31 16 ASN E N 1
ATOM 9050 C CA . ASN D 4 16 ? 323.556 344.691 259.026 1.00 109.31 16 ASN E CA 1
ATOM 9051 C C . ASN D 4 16 ? 324.673 344.059 259.851 1.00 109.31 16 ASN E C 1
ATOM 9052 O O . ASN D 4 16 ? 325.525 343.343 259.310 1.00 109.31 16 ASN E O 1
ATOM 9057 N N . GLY D 4 17 ? 324.689 344.311 261.160 1.00 109.31 17 GLY E N 1
ATOM 9058 C CA . GLY D 4 17 ? 325.741 343.755 261.995 1.00 109.31 17 GLY E CA 1
ATOM 9059 C C . GLY D 4 17 ? 325.513 342.296 262.343 1.00 109.31 17 GLY E C 1
ATOM 9060 O O . GLY D 4 17 ? 326.466 341.518 262.442 1.00 109.31 17 GLY E O 1
ATOM 9061 N N . ALA D 4 18 ? 324.255 341.905 262.535 1.00 109.31 18 ALA E N 1
ATOM 9062 C CA . ALA D 4 18 ? 323.924 340.553 262.954 1.00 109.31 18 ALA E CA 1
ATOM 9063 C C . ALA D 4 18 ? 322.767 340.018 262.127 1.00 109.31 18 ALA E C 1
ATOM 9064 O O . ALA D 4 18 ? 321.818 340.746 261.825 1.00 109.31 18 ALA E O 1
ATOM 9066 N N . HIS D 4 19 ? 322.852 338.738 261.769 1.00 109.31 19 HIS E N 1
ATOM 9067 C CA . HIS D 4 19 ? 321.770 338.039 261.092 1.00 109.31 19 HIS E CA 1
ATOM 9068 C C . HIS D 4 19 ? 320.888 337.255 262.053 1.00 109.31 19 HIS E C 1
ATOM 9069 O O . HIS D 4 19 ? 319.774 336.873 261.680 1.00 109.31 19 HIS E O 1
ATOM 9076 N N . TYR D 4 20 ? 321.357 337.016 263.275 1.00 109.31 20 TYR E N 1
ATOM 9077 C CA . TYR D 4 20 ? 320.625 336.266 264.284 1.00 109.31 20 TYR E CA 1
ATOM 9078 C C . TYR D 4 20 ? 319.811 337.169 265.197 1.00 109.31 20 TYR E C 1
ATOM 9079 O O . TYR D 4 20 ? 319.236 336.686 266.177 1.00 109.31 20 TYR E O 1
ATOM 9088 N N . PHE D 4 21 ? 319.765 338.466 264.906 1.00 109.31 21 PHE E N 1
ATOM 9089 C CA . PHE D 4 21 ? 319.222 339.436 265.845 1.00 109.31 21 PHE E CA 1
ATOM 9090 C C . PHE D 4 21 ? 317.742 339.184 266.104 1.00 109.31 21 PHE E C 1
ATOM 9091 O O . PHE D 4 21 ? 316.961 338.948 265.180 1.00 109.31 21 PHE E O 1
ATOM 9099 N N . VAL D 4 22 ? 317.364 339.237 267.379 1.00 109.31 22 VAL E N 1
ATOM 9100 C CA . VAL D 4 22 ? 315.993 339.012 267.819 1.00 109.31 22 VAL E CA 1
ATOM 9101 C C . VAL D 4 22 ? 315.544 340.224 268.620 1.00 109.31 22 VAL E C 1
ATOM 9102 O O . VAL D 4 22 ? 316.235 340.648 269.552 1.00 109.31 22 VAL E O 1
ATOM 9106 N N . GLU D 4 23 ? 314.391 340.779 268.258 1.00 109.31 23 GLU E N 1
ATOM 9107 C CA . GLU D 4 23 ? 313.848 341.918 268.982 1.00 109.31 23 GLU E CA 1
ATOM 9108 C C . GLU D 4 23 ? 313.368 341.495 270.367 1.00 109.31 23 GLU E C 1
ATOM 9109 O O . GLU D 4 23 ? 313.033 340.332 270.606 1.00 109.31 23 GLU E O 1
ATOM 9115 N N . LEU D 4 24 ? 313.338 342.457 271.284 1.00 109.31 24 LEU E N 1
ATOM 9116 C CA . LEU D 4 24 ? 312.954 342.201 272.665 1.00 109.31 24 LEU E CA 1
ATOM 9117 C C . LEU D 4 24 ? 311.452 342.355 272.853 1.00 109.31 24 LEU E C 1
ATOM 9118 O O . LEU D 4 24 ? 310.815 343.198 272.216 1.00 109.31 24 LEU E O 1
ATOM 9123 N N . THR D 4 25 ? 310.893 341.534 273.736 1.00 109.31 25 THR E N 1
ATOM 9124 C CA . THR D 4 25 ? 309.521 341.701 274.180 1.00 109.31 25 THR E CA 1
ATOM 9125 C C . THR D 4 25 ? 309.516 342.431 275.522 1.00 109.31 25 THR E C 1
ATOM 9126 O O . THR D 4 25 ? 310.565 342.699 276.113 1.00 109.31 25 THR E O 1
ATOM 9130 N N . GLU D 4 26 ? 308.320 342.763 276.010 1.00 109.31 26 GLU E N 1
ATOM 9131 C CA . GLU D 4 26 ? 308.210 343.609 277.195 1.00 109.31 26 GLU E CA 1
ATOM 9132 C C . GLU D 4 26 ? 308.817 342.938 278.423 1.00 109.31 26 GLU E C 1
ATOM 9133 O O . GLU D 4 26 ? 309.582 343.563 279.168 1.00 109.31 26 GLU E O 1
ATOM 9139 N N . LYS D 4 27 ? 308.485 341.665 278.652 1.00 109.31 27 LYS E N 1
ATOM 9140 C CA . LYS D 4 27 ? 309.021 340.959 279.812 1.00 109.31 27 LYS E CA 1
ATOM 9141 C C . LYS D 4 27 ? 310.538 340.853 279.740 1.00 109.31 27 LYS E C 1
ATOM 9142 O O . LYS D 4 27 ? 311.237 341.093 280.733 1.00 109.31 27 LYS E O 1
ATOM 9148 N N . HIS D 4 28 ? 311.067 340.510 278.565 1.00 109.31 28 HIS E N 1
ATOM 9149 C CA . HIS D 4 28 ? 312.512 340.393 278.421 1.00 109.31 28 HIS E CA 1
ATOM 9150 C C . HIS D 4 28 ? 313.186 341.755 278.490 1.00 109.31 28 HIS E C 1
ATOM 9151 O O . HIS D 4 28 ? 314.301 341.872 279.004 1.00 109.31 28 HIS E O 1
ATOM 9158 N N . LEU D 4 29 ? 312.526 342.800 277.987 1.00 109.31 29 LEU E N 1
ATOM 9159 C CA . LEU D 4 29 ? 313.074 344.143 278.139 1.00 109.31 29 LEU E CA 1
ATOM 9160 C C . LEU D 4 29 ? 313.192 344.519 279.609 1.00 109.31 29 LEU E C 1
ATOM 9161 O O . LEU D 4 29 ? 314.217 345.062 280.042 1.00 109.31 29 LEU E O 1
ATOM 9166 N N . LEU D 4 30 ? 312.152 344.231 280.394 1.00 109.31 30 LEU E N 1
ATOM 9167 C CA . LEU D 4 30 ? 312.205 344.534 281.819 1.00 109.31 30 LEU E CA 1
ATOM 9168 C C . LEU D 4 30 ? 313.286 343.716 282.515 1.00 109.31 30 LEU E C 1
ATOM 9169 O O . LEU D 4 30 ? 313.993 344.228 283.389 1.00 109.31 30 LEU E O 1
ATOM 9174 N N . ALA D 4 31 ? 313.426 342.441 282.144 1.00 109.31 31 ALA E N 1
ATOM 9175 C CA . ALA D 4 31 ? 314.475 341.615 282.737 1.00 109.31 31 ALA E CA 1
ATOM 9176 C C . ALA D 4 31 ? 315.862 342.158 282.412 1.00 109.31 31 ALA E C 1
ATOM 9177 O O . ALA D 4 31 ? 316.739 342.209 283.284 1.00 109.31 31 ALA E O 1
ATOM 9179 N N . PHE D 4 32 ? 316.078 342.567 281.159 1.00 109.31 32 PHE E N 1
ATOM 9180 C CA . PHE D 4 32 ? 317.361 343.143 280.769 1.00 109.31 32 PHE E CA 1
ATOM 9181 C C . PHE D 4 32 ? 317.649 344.415 281.553 1.00 109.31 32 PHE E C 1
ATOM 9182 O O . PHE D 4 32 ? 318.769 344.616 282.042 1.00 109.31 32 PHE E O 1
ATOM 9190 N N . GLU D 4 33 ? 316.644 345.284 281.684 1.00 109.31 33 GLU E N 1
ATOM 9191 C CA . GLU D 4 33 ? 316.828 346.519 282.434 1.00 109.31 33 GLU E CA 1
ATOM 9192 C C . GLU D 4 33 ? 317.151 346.235 283.894 1.00 109.31 33 GLU E C 1
ATOM 9193 O O . GLU D 4 33 ? 318.033 346.875 284.475 1.00 109.31 33 GLU E O 1
ATOM 9199 N N . MET D 4 34 ? 316.447 345.279 284.507 1.00 109.31 34 MET E N 1
ATOM 9200 C CA . MET D 4 34 ? 316.710 344.956 285.905 1.00 109.31 34 MET E CA 1
ATOM 9201 C C . MET D 4 34 ? 318.118 344.408 286.090 1.00 109.31 34 MET E C 1
ATOM 9202 O O . MET D 4 34 ? 318.827 344.799 287.026 1.00 109.31 34 MET E O 1
ATOM 9207 N N . LEU D 4 35 ? 318.541 343.503 285.205 1.00 109.31 35 LEU E N 1
ATOM 9208 C CA . LEU D 4 35 ? 319.875 342.929 285.328 1.00 109.31 35 LEU E CA 1
ATOM 9209 C C . LEU D 4 35 ? 320.953 343.990 285.156 1.00 109.31 35 LEU E C 1
ATOM 9210 O O . LEU D 4 35 ? 321.926 344.024 285.918 1.00 109.31 35 LEU E O 1
ATOM 9215 N N . ASN D 4 36 ? 320.791 344.881 284.175 1.00 109.31 36 ASN E N 1
ATOM 9216 C CA . ASN D 4 36 ? 321.788 345.929 283.981 1.00 109.31 36 ASN E CA 1
ATOM 9217 C C . ASN D 4 36 ? 321.793 346.917 285.140 1.00 109.31 36 ASN E C 1
ATOM 9218 O O . ASN D 4 36 ? 322.859 347.387 285.555 1.00 109.31 36 ASN E O 1
ATOM 9223 N N . SER D 4 37 ? 320.615 347.243 285.677 1.00 109.31 37 SER E N 1
ATOM 9224 C CA . SER D 4 37 ? 320.547 348.140 286.823 1.00 109.31 37 SER E CA 1
ATOM 9225 C C . SER D 4 37 ? 321.259 347.546 288.029 1.00 109.31 37 SER E C 1
ATOM 9226 O O . SER D 4 37 ? 322.009 348.244 288.720 1.00 109.31 37 SER E O 1
ATOM 9229 N N . MET D 4 38 ? 321.037 346.258 288.299 1.00 109.31 38 MET E N 1
ATOM 9230 C CA . MET D 4 38 ? 321.735 345.616 289.407 1.00 109.31 38 MET E CA 1
ATOM 9231 C C . MET D 4 38 ? 323.236 345.553 289.158 1.00 109.31 38 MET E C 1
ATOM 9232 O O . MET D 4 38 ? 324.031 345.754 290.082 1.00 109.31 38 MET E O 1
ATOM 9237 N N . CYS D 4 39 ? 323.647 345.276 287.917 1.00 109.31 39 CYS E N 1
ATOM 9238 C CA . CYS D 4 39 ? 325.073 345.215 287.614 1.00 109.31 39 CYS E CA 1
ATOM 9239 C C . CYS D 4 39 ? 325.739 346.578 287.746 1.00 109.31 39 CYS E C 1
ATOM 9240 O O . CYS D 4 39 ? 326.935 346.653 288.049 1.00 109.31 39 CYS E O 1
ATOM 9243 N N . LEU D 4 40 ? 324.993 347.662 287.515 1.00 109.31 40 LEU E N 1
ATOM 9244 C CA . LEU D 4 40 ? 325.558 348.996 287.692 1.00 109.31 40 LEU E CA 1
ATOM 9245 C C . LEU D 4 40 ? 325.938 349.248 289.145 1.00 109.31 40 LEU E C 1
ATOM 9246 O O . LEU D 4 40 ? 326.985 349.842 289.427 1.00 109.31 40 LEU E O 1
ATOM 9251 N N . LEU D 4 41 ? 325.099 348.810 290.079 1.00 109.31 41 LEU E N 1
ATOM 9252 C CA . LEU D 4 41 ? 325.342 348.995 291.504 1.00 109.31 41 LEU E CA 1
ATOM 9253 C C . LEU D 4 41 ? 326.395 348.046 292.057 1.00 109.31 41 LEU E C 1
ATOM 9254 O O . LEU D 4 41 ? 326.582 348.007 293.278 1.00 109.31 41 LEU E O 1
ATOM 9259 N N . GLU D 4 42 ? 327.073 347.283 291.199 1.00 109.31 42 GLU E N 1
ATOM 9260 C CA . GLU D 4 42 ? 328.025 346.257 291.626 1.00 109.31 42 GLU E CA 1
ATOM 9261 C C . GLU D 4 42 ? 327.367 345.242 292.553 1.00 109.31 42 GLU E C 1
ATOM 9262 O O . GLU D 4 42 ? 328.014 344.678 293.438 1.00 109.31 42 GLU E O 1
ATOM 9268 N N . ASN D 4 43 ? 326.074 345.016 292.358 1.00 109.31 43 ASN E N 1
ATOM 9269 C CA . ASN D 4 43 ? 325.324 344.028 293.127 1.00 109.31 43 ASN E CA 1
ATOM 9270 C C . ASN D 4 43 ? 325.271 342.708 292.362 1.00 109.31 43 ASN E C 1
ATOM 9271 O O . ASN D 4 43 ? 324.211 342.198 292.001 1.00 109.31 43 ASN E O 1
ATOM 9276 N N . TYR D 4 44 ? 326.463 342.163 292.108 1.00 109.31 44 TYR E N 1
ATOM 9277 C CA . TYR D 4 44 ? 326.572 340.950 291.306 1.00 109.31 44 TYR E CA 1
ATOM 9278 C C . TYR D 4 44 ? 325.914 339.763 291.993 1.00 109.31 44 TYR E C 1
ATOM 9279 O O . TYR D 4 44 ? 325.434 338.842 291.317 1.00 109.31 44 TYR E O 1
ATOM 9288 N N . ASP D 4 45 ? 325.881 339.767 293.326 1.00 109.31 45 ASP E N 1
ATOM 9289 C CA . ASP D 4 45 ? 325.228 338.686 294.052 1.00 109.31 45 ASP E CA 1
ATOM 9290 C C . ASP D 4 45 ? 323.754 338.592 293.685 1.00 109.31 45 ASP E C 1
ATOM 9291 O O . ASP D 4 45 ? 323.242 337.499 293.425 1.00 109.31 45 ASP E O 1
ATOM 9296 N N . HIS D 4 46 ? 323.059 339.729 293.634 1.00 109.31 46 HIS E N 1
ATOM 9297 C CA . HIS D 4 46 ? 321.650 339.690 293.263 1.00 109.31 46 HIS E CA 1
ATOM 9298 C C . HIS D 4 46 ? 321.457 339.448 291.773 1.00 109.31 46 HIS E C 1
ATOM 9299 O O . HIS D 4 46 ? 320.411 338.938 291.375 1.00 109.31 46 HIS E O 1
ATOM 9306 N N . VAL D 4 47 ? 322.446 339.767 290.938 1.00 109.31 47 VAL E N 1
ATOM 9307 C CA . VAL D 4 47 ? 322.373 339.372 289.530 1.00 109.31 47 VAL E CA 1
ATOM 9308 C C . VAL D 4 47 ? 322.373 337.852 289.411 1.00 109.31 47 VAL E C 1
ATOM 9309 O O . VAL D 4 47 ? 321.518 337.253 288.738 1.00 109.31 47 VAL E O 1
ATOM 9313 N N . LEU D 4 48 ? 323.328 337.205 290.081 1.00 109.31 48 LEU E N 1
ATOM 9314 C CA . LEU D 4 48 ? 323.393 335.749 290.054 1.00 109.31 48 LEU E CA 1
ATOM 9315 C C . LEU D 4 48 ? 322.160 335.130 290.698 1.00 109.31 48 LEU E C 1
ATOM 9316 O O . LEU D 4 48 ? 321.659 334.103 290.230 1.00 109.31 48 LEU E O 1
ATOM 9321 N N . LEU D 4 49 ? 321.656 335.740 291.773 1.00 109.31 49 LEU E N 1
ATOM 9322 C CA . LEU D 4 49 ? 320.447 335.229 292.412 1.00 109.31 49 LEU E CA 1
ATOM 9323 C C . LEU D 4 49 ? 319.233 335.390 291.507 1.00 109.31 49 LEU E C 1
ATOM 9324 O O . LEU D 4 49 ? 318.358 334.519 291.472 1.00 109.31 49 LEU E O 1
ATOM 9329 N N . PHE D 4 50 ? 319.161 336.499 290.768 1.00 109.31 50 PHE E N 1
ATOM 9330 C CA . PHE D 4 50 ? 318.089 336.699 289.802 1.00 109.31 50 PHE E CA 1
ATOM 9331 C C . PHE D 4 50 ? 318.112 335.617 288.737 1.00 109.31 50 PHE E C 1
ATOM 9332 O O . PHE D 4 50 ? 317.063 335.092 288.349 1.00 109.31 50 PHE E O 1
ATOM 9340 N N . LEU D 4 51 ? 319.303 335.274 288.248 1.00 109.31 51 LEU E N 1
ATOM 9341 C CA . LEU D 4 51 ? 319.376 334.246 287.214 1.00 109.31 51 LEU E CA 1
ATOM 9342 C C . LEU D 4 51 ? 319.103 332.851 287.769 1.00 109.31 51 LEU E C 1
ATOM 9343 O O . LEU D 4 51 ? 318.434 332.048 287.109 1.00 109.31 51 LEU E O 1
ATOM 9348 N N . GLU D 4 52 ? 319.603 332.541 288.965 1.00 109.31 52 GLU E N 1
ATOM 9349 C CA . GLU D 4 52 ? 319.485 331.201 289.530 1.00 109.31 52 GLU E CA 1
ATOM 9350 C C . GLU D 4 52 ? 318.118 330.906 290.134 1.00 109.31 52 GLU E C 1
ATOM 9351 O O . GLU D 4 52 ? 317.680 329.750 290.108 1.00 109.31 52 GLU E O 1
ATOM 9357 N N . CYS D 4 53 ? 317.433 331.913 290.683 1.00 109.31 53 CYS E N 1
ATOM 9358 C CA . CYS D 4 53 ? 316.196 331.657 291.414 1.00 109.31 53 CYS E CA 1
ATOM 9359 C C . CYS D 4 53 ? 315.081 331.173 290.499 1.00 109.31 53 CYS E C 1
ATOM 9360 O O . CYS D 4 53 ? 314.117 330.561 290.971 1.00 109.31 53 CYS E O 1
ATOM 9363 N N . GLN D 4 54 ? 315.184 331.440 289.198 1.00 109.31 54 GLN E N 1
ATOM 9364 C CA . GLN D 4 54 ? 314.177 331.026 288.231 1.00 109.31 54 GLN E CA 1
ATOM 9365 C C . GLN D 4 54 ? 314.740 330.071 287.187 1.00 109.31 54 GLN E C 1
ATOM 9366 O O . GLN D 4 54 ? 314.193 329.967 286.086 1.00 109.31 54 GLN E O 1
ATOM 9372 N N . PHE D 4 55 ? 315.822 329.372 287.513 1.00 109.31 55 PHE E N 1
ATOM 9373 C CA . PHE D 4 55 ? 316.439 328.416 286.603 1.00 109.31 55 PHE E CA 1
ATOM 9374 C C . PHE D 4 55 ? 315.873 327.032 286.895 1.00 109.31 55 PHE E C 1
ATOM 9375 O O . PHE D 4 55 ? 315.993 326.528 288.015 1.00 109.31 55 PHE E O 1
ATOM 9383 N N . GLY D 4 56 ? 315.254 326.420 285.889 1.00 109.31 56 GLY E N 1
ATOM 9384 C CA . GLY D 4 56 ? 314.725 325.081 286.022 1.00 109.31 56 GLY E CA 1
ATOM 9385 C C . GLY D 4 56 ? 313.422 324.971 286.779 1.00 109.31 56 GLY E C 1
ATOM 9386 O O . GLY D 4 56 ? 312.905 323.857 286.927 1.00 109.31 56 GLY E O 1
ATOM 9387 N N . LYS D 4 57 ? 312.873 326.082 287.264 1.00 109.31 57 LYS E N 1
ATOM 9388 C CA . LYS D 4 57 ? 311.627 326.073 288.016 1.00 109.31 57 LYS E CA 1
ATOM 9389 C C . LYS D 4 57 ? 310.427 326.515 287.192 1.00 109.31 57 LYS E C 1
ATOM 9390 O O . LYS D 4 57 ? 309.334 326.658 287.748 1.00 109.31 57 LYS E O 1
ATOM 9396 N N . SER D 4 58 ? 310.595 326.737 285.891 1.00 109.31 58 SER E N 1
ATOM 9397 C CA . SER D 4 58 ? 309.507 327.258 285.080 1.00 109.31 58 SER E CA 1
ATOM 9398 C C . SER D 4 58 ? 309.657 326.779 283.645 1.00 109.31 58 SER E C 1
ATOM 9399 O O . SER D 4 58 ? 310.742 326.392 283.204 1.00 109.31 58 SER E O 1
ATOM 9402 N N . HIS D 4 59 ? 308.536 326.805 282.921 1.00 115.84 59 HIS E N 1
ATOM 9403 C CA . HIS D 4 59 ? 308.557 326.472 281.501 1.00 115.84 59 HIS E CA 1
ATOM 9404 C C . HIS D 4 59 ? 309.283 327.539 280.693 1.00 115.84 59 HIS E C 1
ATOM 9405 O O . HIS D 4 59 ? 310.137 327.220 279.859 1.00 115.84 59 HIS E O 1
ATOM 9412 N N . ASN D 4 60 ? 308.957 328.808 280.923 1.00 109.31 60 ASN E N 1
ATOM 9413 C CA . ASN D 4 60 ? 309.614 329.891 280.209 1.00 109.31 60 ASN E CA 1
ATOM 9414 C C . ASN D 4 60 ? 311.025 330.117 280.748 1.00 109.31 60 ASN E C 1
ATOM 9415 O O . ASN D 4 60 ? 311.348 329.784 281.891 1.00 109.31 60 ASN E O 1
ATOM 9420 N N . LEU D 4 61 ? 311.872 330.690 279.899 1.00 109.31 61 LEU E N 1
ATOM 9421 C CA . LEU D 4 61 ? 313.293 330.831 280.175 1.00 109.31 61 LEU E CA 1
ATOM 9422 C C . LEU D 4 61 ? 313.652 332.295 280.387 1.00 109.31 61 LEU E C 1
ATOM 9423 O O . LEU D 4 61 ? 313.176 333.174 279.661 1.00 109.31 61 LEU E O 1
ATOM 9428 N N . ALA D 4 62 ? 314.487 332.552 281.391 1.00 109.31 62 ALA E N 1
ATOM 9429 C CA . ALA D 4 62 ? 315.000 333.889 281.658 1.00 109.31 62 ALA E CA 1
ATOM 9430 C C . ALA D 4 62 ? 316.311 334.070 280.905 1.00 109.31 62 ALA E C 1
ATOM 9431 O O . ALA D 4 62 ? 317.328 333.468 281.265 1.00 109.31 62 ALA E O 1
ATOM 9433 N N . VAL D 4 63 ? 316.287 334.899 279.867 1.00 109.31 63 VAL E N 1
ATOM 9434 C CA . VAL D 4 63 ? 317.421 335.029 278.960 1.00 109.31 63 VAL E CA 1
ATOM 9435 C C . VAL D 4 63 ? 318.435 336.000 279.546 1.00 109.31 63 VAL E C 1
ATOM 9436 O O . VAL D 4 63 ? 318.076 337.086 280.018 1.00 109.31 63 VAL E O 1
ATOM 9440 N N . ILE D 4 64 ? 319.702 335.609 279.523 1.00 109.31 64 ILE E N 1
ATOM 9441 C CA . ILE D 4 64 ? 320.785 336.487 279.968 1.00 109.31 64 ILE E CA 1
ATOM 9442 C C . ILE D 4 64 ? 321.115 337.469 278.848 1.00 109.31 64 ILE E C 1
ATOM 9443 O O . ILE D 4 64 ? 321.320 337.040 277.701 1.00 109.31 64 ILE E O 1
ATOM 9448 N N . PRO D 4 65 ? 321.172 338.768 279.125 1.00 109.31 65 PRO E N 1
ATOM 9449 C CA . PRO D 4 65 ? 321.639 339.717 278.111 1.00 109.31 65 PRO E CA 1
ATOM 9450 C C . PRO D 4 65 ? 323.109 339.492 277.788 1.00 109.31 65 PRO E C 1
ATOM 9451 O O . PRO D 4 65 ? 323.880 338.965 278.592 1.00 109.31 65 PRO E O 1
ATOM 9455 N N . PHE D 4 66 ? 323.489 339.904 276.577 1.00 109.31 66 PHE E N 1
ATOM 9456 C CA . PHE D 4 66 ? 324.847 339.653 276.100 1.00 109.31 66 PHE E CA 1
ATOM 9457 C C . PHE D 4 66 ? 325.883 340.381 276.948 1.00 109.31 66 PHE E C 1
ATOM 9458 O O . PHE D 4 66 ? 326.957 339.838 277.234 1.00 109.31 66 PHE E O 1
ATOM 9466 N N . ASP D 4 67 ? 325.588 341.617 277.350 1.00 109.31 67 ASP E N 1
ATOM 9467 C CA . ASP D 4 67 ? 326.525 342.351 278.194 1.00 109.31 67 ASP E CA 1
ATOM 9468 C C . ASP D 4 67 ? 326.611 341.736 279.585 1.00 109.31 67 ASP E C 1
ATOM 9469 O O . ASP D 4 67 ? 327.682 341.721 280.201 1.00 109.31 67 ASP E O 1
ATOM 9474 N N . ILE D 4 68 ? 325.498 341.200 280.089 1.00 109.31 68 ILE E N 1
ATOM 9475 C CA . ILE D 4 68 ? 325.562 340.438 281.331 1.00 109.31 68 ILE E CA 1
ATOM 9476 C C . ILE D 4 68 ? 326.365 339.160 281.126 1.00 109.31 68 ILE E C 1
ATOM 9477 O O . ILE D 4 68 ? 327.054 338.698 282.042 1.00 109.31 68 ILE E O 1
ATOM 9482 N N . ILE D 4 69 ? 326.310 338.576 279.927 1.00 109.31 69 ILE E N 1
ATOM 9483 C CA . ILE D 4 69 ? 327.145 337.416 279.626 1.00 109.31 69 ILE E CA 1
ATOM 9484 C C . ILE D 4 69 ? 328.621 337.792 279.697 1.00 109.31 69 ILE E C 1
ATOM 9485 O O . ILE D 4 69 ? 329.443 337.044 280.238 1.00 109.31 69 ILE E O 1
ATOM 9490 N N . LEU D 4 70 ? 328.979 338.956 279.151 1.00 109.31 70 LEU E N 1
ATOM 9491 C CA . LEU D 4 70 ? 330.361 339.422 279.241 1.00 109.31 70 LEU E CA 1
ATOM 9492 C C . LEU D 4 70 ? 330.760 339.694 280.688 1.00 109.31 70 LEU E C 1
ATOM 9493 O O . LEU D 4 70 ? 331.895 339.408 281.097 1.00 109.31 70 LEU E O 1
ATOM 9498 N N . VAL D 4 71 ? 329.840 340.257 281.474 1.00 109.31 71 VAL E N 1
ATOM 9499 C CA . VAL D 4 71 ? 330.100 340.477 282.894 1.00 109.31 71 VAL E CA 1
ATOM 9500 C C . VAL D 4 71 ? 330.370 339.152 283.593 1.00 109.31 71 VAL E C 1
ATOM 9501 O O . VAL D 4 71 ? 331.267 339.051 284.436 1.00 109.31 71 VAL E O 1
ATOM 9505 N N . LEU D 4 72 ? 329.601 338.115 283.254 1.00 109.31 72 LEU E N 1
ATOM 9506 C CA . LEU D 4 72 ? 329.818 336.800 283.852 1.00 109.31 72 LEU E CA 1
ATOM 9507 C C . LEU D 4 72 ? 331.148 336.204 283.408 1.00 109.31 72 LEU E C 1
ATOM 9508 O O . LEU D 4 72 ? 331.834 335.538 284.194 1.00 109.31 72 LEU E O 1
ATOM 9513 N N . PHE D 4 73 ? 331.525 336.427 282.147 1.00 109.31 73 PHE E N 1
ATOM 9514 C CA . PHE D 4 73 ? 332.828 335.976 281.672 1.00 109.31 73 PHE E CA 1
ATOM 9515 C C . PHE D 4 73 ? 333.953 336.618 282.470 1.00 109.31 73 PHE E C 1
ATOM 9516 O O . PHE D 4 73 ? 334.926 335.949 282.837 1.00 109.31 73 PHE E O 1
ATOM 9524 N N . THR D 4 74 ? 333.839 337.917 282.744 1.00 109.31 74 THR E N 1
ATOM 9525 C CA . THR D 4 74 ? 334.857 338.585 283.550 1.00 109.31 74 THR E CA 1
ATOM 9526 C C . THR D 4 74 ? 334.821 338.106 284.998 1.00 109.31 74 THR E C 1
ATOM 9527 O O . THR D 4 74 ? 335.872 337.935 285.627 1.00 109.31 74 THR E O 1
ATOM 9531 N N . LEU D 4 75 ? 333.621 337.881 285.541 1.00 109.31 75 LEU E N 1
ATOM 9532 C CA . LEU D 4 75 ? 333.490 337.374 286.903 1.00 109.31 75 LEU E CA 1
ATOM 9533 C C . LEU D 4 75 ? 334.134 336.006 287.058 1.00 109.31 75 LEU E C 1
ATOM 9534 O O . LEU D 4 75 ? 334.677 335.692 288.123 1.00 109.31 75 LEU E O 1
ATOM 9539 N N . SER D 4 76 ? 334.089 335.181 286.011 1.00 109.31 76 SER E N 1
ATOM 9540 C CA . SER D 4 76 ? 334.684 333.854 286.091 1.00 109.31 76 SER E CA 1
ATOM 9541 C C . SER D 4 76 ? 336.199 333.909 286.216 1.00 109.31 76 SER E C 1
ATOM 9542 O O . SER D 4 76 ? 336.822 332.885 286.512 1.00 109.31 76 SER E O 1
ATOM 9545 N N . THR D 4 77 ? 336.804 335.075 285.996 1.00 109.31 77 THR E N 1
ATOM 9546 C CA . THR D 4 77 ? 338.240 335.238 286.163 1.00 109.31 77 THR E CA 1
ATOM 9547 C C . THR D 4 77 ? 338.619 335.735 287.550 1.00 109.31 77 THR E C 1
ATOM 9548 O O . THR D 4 77 ? 339.812 335.905 287.826 1.00 109.31 77 THR E O 1
ATOM 9552 N N . LEU D 4 78 ? 337.641 335.972 288.422 1.00 109.31 78 LEU E N 1
ATOM 9553 C CA . LEU D 4 78 ? 337.903 336.422 289.789 1.00 109.31 78 LEU E CA 1
ATOM 9554 C C . LEU D 4 78 ? 337.883 335.218 290.729 1.00 109.31 78 LEU E C 1
ATOM 9555 O O . LEU D 4 78 ? 337.040 335.084 291.616 1.00 109.31 78 LEU E O 1
ATOM 9560 N N . SER D 4 79 ? 338.841 334.324 290.510 1.00 109.31 79 SER E N 1
ATOM 9561 C CA . SER D 4 79 ? 338.916 333.119 291.317 1.00 109.31 79 SER E CA 1
ATOM 9562 C C . SER D 4 79 ? 339.305 333.461 292.752 1.00 109.31 79 SER E C 1
ATOM 9563 O O . SER D 4 79 ? 340.032 334.422 293.019 1.00 109.31 79 SER E O 1
ATOM 9566 N N . GLU D 4 80 ? 338.797 332.655 293.684 1.00 109.31 80 GLU E N 1
ATOM 9567 C CA . GLU D 4 80 ? 338.994 332.940 295.101 1.00 109.31 80 GLU E CA 1
ATOM 9568 C C . GLU D 4 80 ? 340.462 332.842 295.496 1.00 109.31 80 GLU E C 1
ATOM 9569 O O . GLU D 4 80 ? 340.940 333.640 296.309 1.00 109.31 80 GLU E O 1
ATOM 9575 N N . TYR D 4 81 ? 341.195 331.890 294.912 1.00 109.31 81 TYR E N 1
ATOM 9576 C CA . TYR D 4 81 ? 342.541 331.576 295.381 1.00 109.31 81 TYR E CA 1
ATOM 9577 C C . TYR D 4 81 ? 343.490 332.765 295.307 1.00 109.31 81 TYR E C 1
ATOM 9578 O O . TYR D 4 81 ? 344.499 332.777 296.019 1.00 109.31 81 TYR E O 1
ATOM 9587 N N . TYR D 4 82 ? 343.200 333.761 294.469 1.00 109.31 82 TYR E N 1
ATOM 9588 C CA . TYR D 4 82 ? 344.015 334.965 294.419 1.00 109.31 82 TYR E CA 1
ATOM 9589 C C . TYR D 4 82 ? 343.206 336.247 294.544 1.00 109.31 82 TYR E C 1
ATOM 9590 O O . TYR D 4 82 ? 343.798 337.331 294.554 1.00 109.31 82 TYR E O 1
ATOM 9599 N N . LYS D 4 83 ? 341.878 336.161 294.642 1.00 109.31 83 LYS E N 1
ATOM 9600 C CA . LYS D 4 83 ? 341.045 337.344 294.806 1.00 109.31 83 LYS E CA 1
ATOM 9601 C C . LYS D 4 83 ? 340.101 337.199 295.992 1.00 109.31 83 LYS E C 1
ATOM 9602 O O . LYS D 4 83 ? 339.013 337.784 295.997 1.00 109.31 83 LYS E O 1
ATOM 9608 N N . GLU D 4 84 ? 340.498 336.425 297.002 1.00 109.31 84 GLU E N 1
ATOM 9609 C CA . GLU D 4 84 ? 339.637 336.225 298.166 1.00 109.31 84 GLU E CA 1
ATOM 9610 C C . GLU D 4 84 ? 339.293 337.521 298.891 1.00 109.31 84 GLU E C 1
ATOM 9611 O O . GLU D 4 84 ? 338.111 337.713 299.227 1.00 109.31 84 GLU E O 1
ATOM 9617 N N . PRO D 4 85 ? 340.238 338.426 299.189 1.00 109.31 85 PRO E N 1
ATOM 9618 C CA . PRO D 4 85 ? 339.841 339.663 299.887 1.00 109.31 85 PRO E CA 1
ATOM 9619 C C . PRO D 4 85 ? 338.841 340.506 299.117 1.00 109.31 85 PRO E C 1
ATOM 9620 O O . PRO D 4 85 ? 337.907 341.047 299.720 1.00 109.31 85 PRO E O 1
ATOM 9624 N N . ILE D 4 86 ? 338.994 340.619 297.797 1.00 109.31 86 ILE E N 1
ATOM 9625 C CA . ILE D 4 86 ? 338.082 341.444 297.010 1.00 109.31 86 ILE E CA 1
ATOM 9626 C C . ILE D 4 86 ? 336.680 340.850 297.025 1.00 109.31 86 ILE E C 1
ATOM 9627 O O . ILE D 4 86 ? 335.685 341.560 297.219 1.00 109.31 86 ILE E O 1
ATOM 9632 N N . LEU D 4 87 ? 336.583 339.536 296.821 1.00 109.31 87 LEU E N 1
ATOM 9633 C CA . LEU D 4 87 ? 335.284 338.874 296.815 1.00 109.31 87 LEU E CA 1
ATOM 9634 C C . LEU D 4 87 ? 334.623 338.941 298.185 1.00 109.31 87 LEU E C 1
ATOM 9635 O O . LEU D 4 87 ? 333.406 339.135 298.281 1.00 109.31 87 LEU E O 1
ATOM 9640 N N . ARG D 4 88 ? 335.403 338.777 299.256 1.00 109.31 88 ARG E N 1
ATOM 9641 C CA . ARG D 4 88 ? 334.836 338.902 300.595 1.00 109.31 88 ARG E CA 1
ATOM 9642 C C . ARG D 4 88 ? 334.365 340.326 300.864 1.00 109.31 88 ARG E C 1
ATOM 9643 O O . ARG D 4 88 ? 333.342 340.532 301.525 1.00 109.31 88 ARG E O 1
ATOM 9651 N N . ALA D 4 89 ? 335.101 341.322 300.365 1.00 109.31 89 ALA E N 1
ATOM 9652 C CA . ALA D 4 89 ? 334.685 342.708 300.547 1.00 109.31 89 ALA E CA 1
ATOM 9653 C C . ALA D 4 89 ? 333.395 343.003 299.795 1.00 109.31 89 ALA E C 1
ATOM 9654 O O . ALA D 4 89 ? 332.525 343.717 300.304 1.00 109.31 89 ALA E O 1
ATOM 9656 N N . ASN D 4 90 ? 333.256 342.472 298.578 1.00 109.31 90 ASN E N 1
ATOM 9657 C CA . ASN D 4 90 ? 332.042 342.721 297.806 1.00 109.31 90 ASN E CA 1
ATOM 9658 C C . ASN D 4 90 ? 330.825 342.077 298.457 1.00 109.31 90 ASN E C 1
ATOM 9659 O O . ASN D 4 90 ? 329.751 342.687 298.521 1.00 109.31 90 ASN E O 1
ATOM 9664 N N . ASP D 4 91 ? 330.970 340.847 298.947 1.00 109.31 91 ASP E N 1
ATOM 9665 C CA . ASP D 4 91 ? 329.865 340.079 299.522 1.00 109.31 91 ASP E CA 1
ATOM 9666 C C . ASP D 4 91 ? 330.275 339.589 300.903 1.00 109.31 91 ASP E C 1
ATOM 9667 O O . ASP D 4 91 ? 330.657 338.424 301.074 1.00 109.31 91 ASP E O 1
ATOM 9672 N N . PRO D 4 92 ? 330.221 340.460 301.915 1.00 109.31 92 PRO E N 1
ATOM 9673 C CA . PRO D 4 92 ? 330.617 340.028 303.266 1.00 109.31 92 PRO E CA 1
ATOM 9674 C C . PRO D 4 92 ? 329.744 338.920 303.825 1.00 109.31 92 PRO E C 1
ATOM 9675 O O . PRO D 4 92 ? 330.237 338.065 304.571 1.00 109.31 92 PRO E O 1
ATOM 9679 N N . TYR D 4 93 ? 328.458 338.914 303.490 1.00 109.31 93 TYR E N 1
ATOM 9680 C CA . TYR D 4 93 ? 327.527 337.881 303.939 1.00 109.31 93 TYR E CA 1
ATOM 9681 C C . TYR D 4 93 ? 327.325 336.936 302.760 1.00 109.31 93 TYR E C 1
ATOM 9682 O O . TYR D 4 93 ? 326.456 337.146 301.914 1.00 109.31 93 TYR E O 1
ATOM 9691 N N . ASN D 4 94 ? 328.139 335.883 302.706 1.00 109.31 94 ASN E N 1
ATOM 9692 C CA . ASN D 4 94 ? 328.117 334.948 301.583 1.00 109.31 94 ASN E CA 1
ATOM 9693 C C . ASN D 4 94 ? 326.854 334.102 301.700 1.00 109.31 94 ASN E C 1
ATOM 9694 O O . ASN D 4 94 ? 326.864 332.958 302.158 1.00 109.31 94 ASN E O 1
ATOM 9699 N N . THR D 4 95 ? 325.734 334.694 301.276 1.00 109.31 95 THR E N 1
ATOM 9700 C CA . THR D 4 95 ? 324.439 334.048 301.447 1.00 109.31 95 THR E CA 1
ATOM 9701 C C . THR D 4 95 ? 324.303 332.800 300.587 1.00 109.31 95 THR E C 1
ATOM 9702 O O . THR D 4 95 ? 323.508 331.912 300.912 1.00 109.31 95 THR E O 1
ATOM 9706 N N . SER D 4 96 ? 325.060 332.710 299.496 1.00 109.31 96 SER E N 1
ATOM 9707 C CA . SER D 4 96 ? 325.003 331.532 298.643 1.00 109.31 96 SER E CA 1
ATOM 9708 C C . SER D 4 96 ? 326.049 330.489 299.003 1.00 109.31 96 SER E C 1
ATOM 9709 O O . SER D 4 96 ? 326.010 329.387 298.447 1.00 109.31 96 SER E O 1
ATOM 9712 N N . ARG D 4 97 ? 326.971 330.806 299.914 1.00 109.31 97 ARG E N 1
ATOM 9713 C CA . ARG D 4 97 ? 328.053 329.902 300.301 1.00 109.31 97 ARG E CA 1
ATOM 9714 C C . ARG D 4 97 ? 328.852 329.433 299.092 1.00 109.31 97 ARG E C 1
ATOM 9715 O O . ARG D 4 97 ? 329.328 328.297 299.046 1.00 109.31 97 ARG E O 1
ATOM 9723 N N . GLU D 4 98 ? 329.001 330.311 298.104 1.00 109.31 98 GLU E N 1
ATOM 9724 C CA . GLU D 4 98 ? 329.744 330.006 296.894 1.00 109.31 98 GLU E CA 1
ATOM 9725 C C . GLU D 4 98 ? 330.331 331.300 296.353 1.00 109.31 98 GLU E C 1
ATOM 9726 O O . GLU D 4 98 ? 329.751 332.376 296.512 1.00 109.31 98 GLU E O 1
ATOM 9732 N N . THR D 4 99 ? 331.492 331.184 295.719 1.00 109.31 99 THR E N 1
ATOM 9733 C CA . THR D 4 99 ? 332.180 332.351 295.188 1.00 109.31 99 THR E CA 1
ATOM 9734 C C . THR D 4 99 ? 331.415 332.929 294.003 1.00 109.31 99 THR E C 1
ATOM 9735 O O . THR D 4 99 ? 330.686 332.216 293.309 1.00 109.31 99 THR E O 1
ATOM 9739 N N . LEU D 4 100 ? 331.581 334.235 293.776 1.00 109.31 100 LEU E N 1
ATOM 9740 C CA . LEU D 4 100 ? 330.975 334.862 292.606 1.00 109.31 100 LEU E CA 1
ATOM 9741 C C . LEU D 4 100 ? 331.499 334.237 291.322 1.00 109.31 100 LEU E C 1
ATOM 9742 O O . LEU D 4 100 ? 330.738 334.023 290.370 1.00 109.31 100 LEU E O 1
ATOM 9747 N N . SER D 4 101 ? 332.799 333.941 291.278 1.00 109.31 101 SER E N 1
ATOM 9748 C CA . SER D 4 101 ? 333.378 333.288 290.110 1.00 109.31 101 SER E CA 1
ATOM 9749 C C . SER D 4 101 ? 332.713 331.946 289.838 1.00 109.31 101 SER E C 1
ATOM 9750 O O . SER D 4 101 ? 332.332 331.655 288.698 1.00 109.31 101 SER E O 1
ATOM 9753 N N . ARG D 4 102 ? 332.565 331.115 290.872 1.00 109.31 102 ARG E N 1
ATOM 9754 C CA . ARG D 4 102 ? 331.981 329.792 290.678 1.00 109.31 102 ARG E CA 1
ATOM 9755 C C . ARG D 4 102 ? 330.524 329.882 290.246 1.00 109.31 102 ARG E C 1
ATOM 9756 O O . ARG D 4 102 ? 330.092 329.144 289.356 1.00 109.31 102 ARG E O 1
ATOM 9764 N N . ARG D 4 103 ? 329.749 330.777 290.863 1.00 109.31 103 ARG E N 1
ATOM 9765 C CA . ARG D 4 103 ? 328.348 330.917 290.477 1.00 109.31 103 ARG E CA 1
ATOM 9766 C C . ARG D 4 103 ? 328.214 331.413 289.043 1.00 109.31 103 ARG E C 1
ATOM 9767 O O . ARG D 4 103 ? 327.389 330.900 288.276 1.00 109.31 103 ARG E O 1
ATOM 9775 N N . ALA D 4 104 ? 329.013 332.413 288.663 1.00 109.31 104 ALA E N 1
ATOM 9776 C CA . ALA D 4 104 ? 328.963 332.920 287.296 1.00 109.31 104 ALA E CA 1
ATOM 9777 C C . ALA D 4 104 ? 329.356 331.843 286.294 1.00 109.31 104 ALA E C 1
ATOM 9778 O O . ALA D 4 104 ? 328.711 331.691 285.249 1.00 109.31 104 ALA E O 1
ATOM 9780 N N . LEU D 4 105 ? 330.409 331.082 286.597 1.00 109.31 105 LEU E N 1
ATOM 9781 C CA . LEU D 4 105 ? 330.836 330.014 285.701 1.00 109.31 105 LEU E CA 1
ATOM 9782 C C . LEU D 4 105 ? 329.771 328.930 285.584 1.00 109.31 105 LEU E C 1
ATOM 9783 O O . LEU D 4 105 ? 329.513 328.421 284.487 1.00 109.31 105 LEU E O 1
ATOM 9788 N N . LYS D 4 106 ? 329.143 328.562 286.703 1.00 109.31 106 LYS E N 1
ATOM 9789 C CA . LYS D 4 106 ? 328.090 327.554 286.661 1.00 109.31 106 LYS E CA 1
ATOM 9790 C C . LYS D 4 106 ? 326.909 328.029 285.830 1.00 109.31 106 LYS E C 1
ATOM 9791 O O . LYS D 4 106 ? 326.338 327.257 285.053 1.00 109.31 106 LYS E O 1
ATOM 9797 N N . LEU D 4 107 ? 326.523 329.298 285.984 1.00 109.31 107 LEU E N 1
ATOM 9798 C CA . LEU D 4 107 ? 325.439 329.836 285.170 1.00 109.31 107 LEU E CA 1
ATOM 9799 C C . LEU D 4 107 ? 325.807 329.825 283.693 1.00 109.31 107 LEU E C 1
ATOM 9800 O O . LEU D 4 107 ? 324.980 329.476 282.842 1.00 109.31 107 LEU E O 1
ATOM 9805 N N . LEU D 4 108 ? 327.049 330.196 283.372 1.00 109.31 108 LEU E N 1
ATOM 9806 C CA . LEU D 4 108 ? 327.488 330.179 281.982 1.00 109.31 108 LEU E CA 1
ATOM 9807 C C . LEU D 4 108 ? 327.412 328.777 281.397 1.00 109.31 108 LEU E C 1
ATOM 9808 O O . LEU D 4 108 ? 326.903 328.588 280.288 1.00 109.31 108 LEU E O 1
ATOM 9813 N N . GLN D 4 109 ? 327.895 327.777 282.135 1.00 109.31 109 GLN E N 1
ATOM 9814 C CA . GLN D 4 109 ? 327.884 326.414 281.611 1.00 109.31 109 GLN E CA 1
ATOM 9815 C C . GLN D 4 109 ? 326.466 325.864 281.503 1.00 109.31 109 GLN E C 1
ATOM 9816 O O . GLN D 4 109 ? 326.142 325.163 280.538 1.00 109.31 109 GLN E O 1
ATOM 9822 N N . LYS D 4 110 ? 325.602 326.172 282.474 1.00 109.31 110 LYS E N 1
ATOM 9823 C CA . LYS D 4 110 ? 324.223 325.698 282.402 1.00 109.31 110 LYS E CA 1
ATOM 9824 C C . LYS D 4 110 ? 323.483 326.322 281.226 1.00 109.31 110 LYS E C 1
ATOM 9825 O O . LYS D 4 110 ? 322.734 325.636 280.520 1.00 109.31 110 LYS E O 1
ATOM 9831 N N . TYR D 4 111 ? 323.684 327.620 280.989 1.00 109.31 111 TYR E N 1
ATOM 9832 C CA . TYR D 4 111 ? 323.031 328.253 279.850 1.00 109.31 111 TYR E CA 1
ATOM 9833 C C . TYR D 4 111 ? 323.628 327.788 278.529 1.00 109.31 111 TYR E C 1
ATOM 9834 O O . TYR D 4 111 ? 322.911 327.697 277.529 1.00 109.31 111 TYR E O 1
ATOM 9843 N N . LEU D 4 112 ? 324.925 327.476 278.502 1.00 109.31 112 LEU E N 1
ATOM 9844 C CA . LEU D 4 112 ? 325.505 326.862 277.312 1.00 109.31 112 LEU E CA 1
ATOM 9845 C C . LEU D 4 112 ? 324.874 325.505 277.036 1.00 109.31 112 LEU E C 1
ATOM 9846 O O . LEU D 4 112 ? 324.585 325.169 275.882 1.00 109.31 112 LEU E O 1
ATOM 9851 N N . ALA D 4 113 ? 324.659 324.708 278.085 1.00 109.31 113 ALA E N 1
ATOM 9852 C CA . ALA D 4 113 ? 323.989 323.424 277.914 1.00 109.31 113 ALA E CA 1
ATOM 9853 C C . ALA D 4 113 ? 322.566 323.612 277.407 1.00 109.31 113 ALA E C 1
ATOM 9854 O O . ALA D 4 113 ? 322.097 322.851 276.554 1.00 109.31 113 ALA E O 1
ATOM 9856 N N . ILE D 4 114 ? 321.862 324.618 277.928 1.00 109.31 114 ILE E N 1
ATOM 9857 C CA . ILE D 4 114 ? 320.524 324.931 277.431 1.00 109.31 114 ILE E CA 1
ATOM 9858 C C . ILE D 4 114 ? 320.574 325.286 275.950 1.00 109.31 114 ILE E C 1
ATOM 9859 O O . ILE D 4 114 ? 319.730 324.848 275.161 1.00 109.31 114 ILE E O 1
ATOM 9864 N N . LEU D 4 115 ? 321.562 326.088 275.553 1.00 109.31 115 LEU E N 1
ATOM 9865 C CA . LEU D 4 115 ? 321.644 326.542 274.169 1.00 109.31 115 LEU E CA 1
ATOM 9866 C C . LEU D 4 115 ? 322.030 325.419 273.215 1.00 109.31 115 LEU E C 1
ATOM 9867 O O . LEU D 4 115 ? 321.590 325.414 272.060 1.00 109.31 115 LEU E O 1
ATOM 9872 N N . LYS D 4 116 ? 322.844 324.463 273.670 1.00 109.31 116 LYS E N 1
ATOM 9873 C CA . LYS D 4 116 ? 323.391 323.466 272.754 1.00 109.31 116 LYS E CA 1
ATOM 9874 C C . LYS D 4 116 ? 322.305 322.554 272.194 1.00 109.31 116 LYS E C 1
ATOM 9875 O O . LYS D 4 116 ? 322.451 322.016 271.090 1.00 109.31 116 LYS E O 1
ATOM 9881 N N . GLU D 4 117 ? 321.214 322.362 272.931 1.00 111.61 117 GLU E N 1
ATOM 9882 C CA . GLU D 4 117 ? 320.062 321.619 272.432 1.00 111.61 117 GLU E CA 1
ATOM 9883 C C . GLU D 4 117 ? 318.808 322.467 272.605 1.00 111.61 117 GLU E C 1
ATOM 9884 O O . GLU D 4 117 ? 318.538 322.974 273.698 1.00 111.61 117 GLU E O 1
ATOM 9890 N N . PHE D 4 118 ? 318.063 322.647 271.518 1.00 109.31 118 PHE E N 1
ATOM 9891 C CA . PHE D 4 118 ? 316.833 323.431 271.542 1.00 109.31 118 PHE E CA 1
ATOM 9892 C C . PHE D 4 118 ? 315.663 322.527 271.902 1.00 109.31 118 PHE E C 1
ATOM 9893 O O . PHE D 4 118 ? 315.092 321.861 271.033 1.00 109.31 118 PHE E O 1
ATOM 9901 N N . ASP D 4 119 ? 315.303 322.505 273.181 1.00 118.16 119 ASP E N 1
ATOM 9902 C CA . ASP D 4 119 ? 314.089 321.830 273.626 1.00 118.16 119 ASP E CA 1
ATOM 9903 C C . ASP D 4 119 ? 312.933 322.798 273.419 1.00 118.16 119 ASP E C 1
ATOM 9904 O O . ASP D 4 119 ? 312.624 323.612 274.292 1.00 118.16 119 ASP E O 1
ATOM 9909 N N . SER D 4 120 ? 312.295 322.721 272.249 1.00 127.78 120 SER E N 1
ATOM 9910 C CA . SER D 4 120 ? 311.151 323.586 271.982 1.00 127.78 120 SER E CA 1
ATOM 9911 C C . SER D 4 120 ? 309.978 323.255 272.894 1.00 127.78 120 SER E C 1
ATOM 9912 O O . SER D 4 120 ? 309.140 324.121 273.166 1.00 127.78 120 SER E O 1
ATOM 9915 N N . GLU D 4 121 ? 309.898 322.010 273.366 1.00 136.22 121 GLU E N 1
ATOM 9916 C CA . GLU D 4 121 ? 308.856 321.633 274.311 1.00 136.22 121 GLU E CA 1
ATOM 9917 C C . GLU D 4 121 ? 309.155 322.147 275.715 1.00 136.22 121 GLU E C 1
ATOM 9918 O O . GLU D 4 121 ? 308.242 322.580 276.425 1.00 136.22 121 GLU E O 1
ATOM 9924 N N . GLN D 4 122 ? 310.421 322.097 276.138 1.00 120.65 122 GLN E N 1
ATOM 9925 C CA . GLN D 4 122 ? 310.768 322.584 277.469 1.00 120.65 122 GLN E CA 1
ATOM 9926 C C . GLN D 4 122 ? 310.726 324.105 277.531 1.00 120.65 122 GLN E C 1
ATOM 9927 O O . GLN D 4 122 ? 310.174 324.679 278.477 1.00 120.65 122 GLN E O 1
ATOM 9933 N N . TYR D 4 123 ? 311.298 324.773 276.533 1.00 114.30 123 TYR E N 1
ATOM 9934 C CA . TYR D 4 123 ? 311.298 326.225 276.454 1.00 114.30 123 TYR E CA 1
ATOM 9935 C C . TYR D 4 123 ? 310.714 326.650 275.117 1.00 114.30 123 TYR E C 1
ATOM 9936 O O . TYR D 4 123 ? 310.981 326.031 274.085 1.00 114.30 123 TYR E O 1
ATOM 9945 N N . ASN D 4 124 ? 309.919 327.716 275.140 1.00 109.31 124 ASN E N 1
ATOM 9946 C CA . ASN D 4 124 ? 309.358 328.232 273.901 1.00 109.31 124 ASN E CA 1
ATOM 9947 C C . ASN D 4 124 ? 310.464 328.768 272.997 1.00 109.31 124 ASN E C 1
ATOM 9948 O O . ASN D 4 124 ? 311.544 329.149 273.454 1.00 109.31 124 ASN E O 1
ATOM 9953 N N . LEU D 4 125 ? 310.183 328.781 271.693 1.00 109.31 125 LEU E N 1
ATOM 9954 C CA . LEU D 4 125 ? 311.234 329.006 270.706 1.00 109.31 125 LEU E CA 1
ATOM 9955 C C . LEU D 4 125 ? 311.781 330.428 270.756 1.00 109.31 125 LEU E C 1
ATOM 9956 O O . LEU D 4 125 ? 312.963 330.644 270.459 1.00 109.31 125 LEU E O 1
ATOM 9961 N N . TYR D 4 126 ? 310.947 331.405 271.119 1.00 109.31 126 TYR E N 1
ATOM 9962 C CA . TYR D 4 126 ? 311.407 332.789 271.141 1.00 109.31 126 TYR E CA 1
ATOM 9963 C C . TYR D 4 126 ? 312.522 332.989 272.159 1.00 109.31 126 TYR E C 1
ATOM 9964 O O . TYR D 4 126 ? 313.516 333.667 271.873 1.00 109.31 126 TYR E O 1
ATOM 9973 N N . ASP D 4 127 ? 312.380 332.403 273.350 1.00 109.31 127 ASP E N 1
ATOM 9974 C CA . ASP D 4 127 ? 313.410 332.554 274.371 1.00 109.31 127 ASP E CA 1
ATOM 9975 C C . ASP D 4 127 ? 314.715 331.898 273.942 1.00 109.31 127 ASP E C 1
ATOM 9976 O O . ASP D 4 127 ? 315.797 332.448 274.172 1.00 109.31 127 ASP E O 1
ATOM 9981 N N . LEU D 4 128 ? 314.634 330.719 273.323 1.00 109.31 128 LEU E N 1
ATOM 9982 C CA . LEU D 4 128 ? 315.842 330.041 272.867 1.00 109.31 128 LEU E CA 1
ATOM 9983 C C . LEU D 4 128 ? 316.544 330.836 271.775 1.00 109.31 128 LEU E C 1
ATOM 9984 O O . LEU D 4 128 ? 317.775 330.955 271.776 1.00 109.31 128 LEU E O 1
ATOM 9989 N N . GLU D 4 129 ? 315.778 331.392 270.834 1.00 109.31 129 GLU E N 1
ATOM 9990 C CA . GLU D 4 129 ? 316.387 332.200 269.784 1.00 109.31 129 GLU E CA 1
ATOM 9991 C C . GLU D 4 129 ? 317.000 333.475 270.352 1.00 109.31 129 GLU E C 1
ATOM 9992 O O . GLU D 4 129 ? 318.073 333.903 269.914 1.00 109.31 129 GLU E O 1
ATOM 9998 N N . LEU D 4 130 ? 316.337 334.092 271.333 1.00 109.31 130 LEU E N 1
ATOM 9999 C CA . LEU D 4 130 ? 316.907 335.269 271.980 1.00 109.31 130 LEU E CA 1
ATOM 10000 C C . LEU D 4 130 ? 318.204 334.929 272.704 1.00 109.31 130 LEU E C 1
ATOM 10001 O O . LEU D 4 130 ? 319.172 335.695 272.652 1.00 109.31 130 LEU E O 1
ATOM 10006 N N . LEU D 4 131 ? 318.239 333.783 273.389 1.00 109.31 131 LEU E N 1
ATOM 10007 C CA . LEU D 4 131 ? 319.459 333.357 274.068 1.00 109.31 131 LEU E CA 1
ATOM 10008 C C . LEU D 4 131 ? 320.586 333.110 273.074 1.00 109.31 131 LEU E C 1
ATOM 10009 O O . LEU D 4 131 ? 321.742 333.482 273.323 1.00 109.31 131 LEU E O 1
ATOM 10014 N N . ARG D 4 132 ? 320.267 332.476 271.944 1.00 109.31 132 ARG E N 1
ATOM 10015 C CA . ARG D 4 132 ? 321.269 332.282 270.903 1.00 109.31 132 ARG E CA 1
ATOM 10016 C C . ARG D 4 132 ? 321.785 333.617 270.389 1.00 109.31 132 ARG E C 1
ATOM 10017 O O . ARG D 4 132 ? 322.990 333.783 270.172 1.00 109.31 132 ARG E O 1
ATOM 10025 N N . CYS D 4 133 ? 320.885 334.583 270.194 1.00 109.31 133 CYS E N 1
ATOM 10026 C CA . CYS D 4 133 ? 321.303 335.900 269.727 1.00 109.31 133 CYS E CA 1
ATOM 10027 C C . CYS D 4 133 ? 322.227 336.573 270.731 1.00 109.31 133 CYS E C 1
ATOM 10028 O O . CYS D 4 133 ? 323.232 337.180 270.347 1.00 109.31 133 CYS E O 1
ATOM 10031 N N . GLN D 4 134 ? 321.908 336.473 272.024 1.00 109.31 134 GLN E N 1
ATOM 10032 C CA . GLN D 4 134 ? 322.757 337.088 273.042 1.00 109.31 134 GLN E CA 1
ATOM 10033 C C . GLN D 4 134 ? 324.141 336.450 273.069 1.00 109.31 134 GLN E C 1
ATOM 10034 O O . GLN D 4 134 ? 325.160 337.154 273.114 1.00 109.31 134 GLN E O 1
ATOM 10040 N N . PHE D 4 135 ? 324.200 335.116 273.037 1.00 109.31 135 PHE E N 1
ATOM 10041 C CA . PHE D 4 135 ? 325.497 334.445 273.047 1.00 109.31 135 PHE E CA 1
ATOM 10042 C C . PHE D 4 135 ? 326.307 334.791 271.803 1.00 109.31 135 PHE E C 1
ATOM 10043 O O . PHE D 4 135 ? 327.522 335.023 271.884 1.00 109.31 135 PHE E O 1
ATOM 10051 N N . PHE D 4 136 ? 325.653 334.837 270.641 1.00 109.31 136 PHE E N 1
ATOM 10052 C CA . PHE D 4 136 ? 326.363 335.165 269.411 1.00 109.31 136 PHE E CA 1
ATOM 10053 C C . PHE D 4 136 ? 326.857 336.604 269.423 1.00 109.31 136 PHE E C 1
ATOM 10054 O O . PHE D 4 136 ? 327.948 336.891 268.921 1.00 109.31 136 PHE E O 1
ATOM 10062 N N . LEU D 4 137 ? 326.069 337.526 269.981 1.00 109.31 137 LEU E N 1
ATOM 10063 C CA . LEU D 4 137 ? 326.529 338.902 270.118 1.00 109.31 137 LEU E CA 1
ATOM 10064 C C . LEU D 4 137 ? 327.752 338.983 271.020 1.00 109.31 137 LEU E C 1
ATOM 10065 O O . LEU D 4 137 ? 328.704 339.712 270.721 1.00 109.31 137 LEU E O 1
ATOM 10070 N N . ALA D 4 138 ? 327.747 338.237 272.128 1.00 109.31 138 ALA E N 1
ATOM 10071 C CA . ALA D 4 138 ? 328.924 338.214 272.992 1.00 109.31 138 ALA E CA 1
ATOM 10072 C C . ALA D 4 138 ? 330.148 337.700 272.240 1.00 109.31 138 ALA E C 1
ATOM 10073 O O . ALA D 4 138 ? 331.234 338.296 272.313 1.00 109.31 138 ALA E O 1
ATOM 10075 N N . ILE D 4 139 ? 329.986 336.607 271.493 1.00 109.31 139 ILE E N 1
ATOM 10076 C CA . ILE D 4 139 ? 331.111 336.056 270.742 1.00 109.31 139 ILE E CA 1
ATOM 10077 C C . ILE D 4 139 ? 331.610 337.056 269.705 1.00 109.31 139 ILE E C 1
ATOM 10078 O O . ILE D 4 139 ? 332.821 337.245 269.538 1.00 109.31 139 ILE E O 1
ATOM 10083 N N . ASP D 4 140 ? 330.690 337.714 268.996 1.00 109.31 140 ASP E N 1
ATOM 10084 C CA . ASP D 4 140 ? 331.090 338.705 268.002 1.00 109.31 140 ASP E CA 1
ATOM 10085 C C . ASP D 4 140 ? 331.792 339.890 268.652 1.00 109.31 140 ASP E C 1
ATOM 10086 O O . ASP D 4 140 ? 332.635 340.541 268.025 1.00 109.31 140 ASP E O 1
ATOM 10091 N N . THR D 4 141 ? 331.445 340.202 269.902 1.00 109.31 141 THR E N 1
ATOM 10092 C CA . THR D 4 141 ? 332.202 341.210 270.633 1.00 109.31 141 THR E CA 1
ATOM 10093 C C . THR D 4 141 ? 333.560 340.694 271.081 1.00 109.31 141 THR E C 1
ATOM 10094 O O . THR D 4 141 ? 334.444 341.500 271.385 1.00 109.31 141 THR E O 1
ATOM 10098 N N . LEU D 4 142 ? 333.733 339.369 271.103 1.00 102.66 142 LEU E N 1
ATOM 10099 C CA . LEU D 4 142 ? 335.011 338.762 271.564 1.00 102.66 142 LEU E CA 1
ATOM 10100 C C . LEU D 4 142 ? 335.861 338.342 270.358 1.00 102.66 142 LEU E C 1
ATOM 10101 O O . LEU D 4 142 ? 336.546 337.304 270.461 1.00 102.66 142 LEU E O 1
ATOM 10106 N N . THR D 4 143 ? 335.829 339.112 269.263 1.00 102.26 143 THR E N 1
ATOM 10107 C CA . THR D 4 143 ? 336.668 338.795 268.110 1.00 102.26 143 THR E CA 1
ATOM 10108 C C . THR D 4 143 ? 338.138 339.026 268.447 1.00 102.26 143 THR E C 1
ATOM 10109 O O . THR D 4 143 ? 338.495 340.105 268.934 1.00 102.26 143 THR E O 1
ATOM 10113 N N . PRO D 4 144 ? 339.011 338.050 268.210 1.00 106.16 144 PRO E N 1
ATOM 10114 C CA . PRO D 4 144 ? 340.427 338.226 268.549 1.00 106.16 144 PRO E CA 1
ATOM 10115 C C . PRO D 4 144 ? 341.087 339.309 267.713 1.00 106.16 144 PRO E C 1
ATOM 10116 O O . PRO D 4 144 ? 340.717 339.558 266.563 1.00 106.16 144 PRO E O 1
ATOM 10120 N N . LYS D 4 145 ? 342.077 339.960 268.316 1.00 115.26 145 LYS E N 1
ATOM 10121 C CA . LYS D 4 145 ? 342.919 340.909 267.609 1.00 115.26 145 LYS E CA 1
ATOM 10122 C C . LYS D 4 145 ? 343.965 340.162 266.782 1.00 115.26 145 LYS E C 1
ATOM 10123 O O . LYS D 4 145 ? 344.226 338.974 266.989 1.00 115.26 145 LYS E O 1
ATOM 10129 N N . LYS D 4 146 ? 344.558 340.874 265.824 1.00 131.44 146 LYS E N 1
ATOM 10130 C CA . LYS D 4 146 ? 345.582 340.285 264.970 1.00 131.44 146 LYS E CA 1
ATOM 10131 C C . LYS D 4 146 ? 346.729 339.740 265.812 1.00 131.44 146 LYS E C 1
ATOM 10132 O O . LYS D 4 146 ? 347.202 340.399 266.743 1.00 131.44 146 LYS E O 1
ATOM 10138 N N . GLN D 4 147 ? 347.174 338.527 265.480 1.00 139.38 147 GLN E N 1
ATOM 10139 C CA . GLN D 4 147 ? 348.177 337.848 266.290 1.00 139.38 147 GLN E CA 1
ATOM 10140 C C . GLN D 4 147 ? 349.452 338.671 266.387 1.00 139.38 147 GLN E C 1
ATOM 10141 O O . GLN D 4 147 ? 349.927 339.238 265.399 1.00 139.38 147 GLN E O 1
ATOM 10147 N N . LYS D 4 148 ? 350.004 338.732 267.593 1.00 147.25 148 LYS E N 1
ATOM 10148 C CA . LYS D 4 148 ? 351.214 339.488 267.865 1.00 147.25 148 LYS E CA 1
ATOM 10149 C C . LYS D 4 148 ? 352.220 338.573 268.546 1.00 147.25 148 LYS E C 1
ATOM 10150 O O . LYS D 4 148 ? 351.880 337.884 269.512 1.00 147.25 148 LYS E O 1
ATOM 10156 N N . TRP D 4 149 ? 353.453 338.564 268.034 1.00 188.04 149 TRP E N 1
ATOM 10157 C CA . TRP D 4 149 ? 354.465 337.649 268.553 1.00 188.04 149 TRP E CA 1
ATOM 10158 C C . TRP D 4 149 ? 354.809 337.963 270.004 1.00 188.04 149 TRP E C 1
ATOM 10159 O O . TRP D 4 149 ? 354.978 337.050 270.821 1.00 188.04 149 TRP E O 1
ATOM 10170 N N . GLY D 4 150 ? 354.919 339.243 270.344 1.00 160.23 150 GLY E N 1
ATOM 10171 C CA . GLY D 4 150 ? 355.227 339.643 271.704 1.00 160.23 150 GLY E CA 1
ATOM 10172 C C . GLY D 4 150 ? 356.667 339.380 272.101 1.00 160.23 150 GLY E C 1
ATOM 10173 O O . GLY D 4 150 ? 357.540 339.229 271.246 1.00 160.23 150 GLY E O 1
ATOM 10174 N N . LYS D 4 179 ? 334.275 350.615 268.360 1.00 88.90 179 LYS E N 1
ATOM 10175 C CA . LYS D 4 179 ? 335.291 349.696 268.861 1.00 88.90 179 LYS E CA 1
ATOM 10176 C C . LYS D 4 179 ? 335.255 349.606 270.381 1.00 88.90 179 LYS E C 1
ATOM 10177 O O . LYS D 4 179 ? 335.749 348.641 270.964 1.00 88.90 179 LYS E O 1
ATOM 10183 N N . THR D 4 180 ? 334.668 350.617 271.023 1.00 109.31 180 THR E N 1
ATOM 10184 C CA . THR D 4 180 ? 334.611 350.631 272.481 1.00 109.31 180 THR E CA 1
ATOM 10185 C C . THR D 4 180 ? 333.515 349.704 272.994 1.00 109.31 180 THR E C 1
ATOM 10186 O O . THR D 4 180 ? 333.794 348.709 273.671 1.00 109.31 180 THR E O 1
ATOM 10190 N N . PHE D 4 181 ? 332.260 350.014 272.670 1.00 109.31 181 PHE E N 1
ATOM 10191 C CA . PHE D 4 181 ? 331.143 349.134 272.987 1.00 109.31 181 PHE E CA 1
ATOM 10192 C C . PHE D 4 181 ? 329.936 349.582 272.179 1.00 109.31 181 PHE E C 1
ATOM 10193 O O . PHE D 4 181 ? 329.505 350.732 272.297 1.00 109.31 181 PHE E O 1
ATOM 10201 N N . LYS D 4 182 ? 329.397 348.679 271.366 1.00 109.31 182 LYS E N 1
ATOM 10202 C CA . LYS D 4 182 ? 328.233 348.962 270.539 1.00 109.31 182 LYS E CA 1
ATOM 10203 C C . LYS D 4 182 ? 327.073 348.105 271.020 1.00 109.31 182 LYS E C 1
ATOM 10204 O O . LYS D 4 182 ? 327.182 346.876 271.066 1.00 109.31 182 LYS E O 1
ATOM 10210 N N . ASN D 4 183 ? 325.967 348.752 271.371 1.00 109.31 183 ASN E N 1
ATOM 10211 C CA . ASN D 4 183 ? 324.789 348.044 271.855 1.00 109.31 183 ASN E CA 1
ATOM 10212 C C . ASN D 4 183 ? 323.750 347.978 270.747 1.00 109.31 183 ASN E C 1
ATOM 10213 O O . ASN D 4 183 ? 323.250 349.027 270.312 1.00 109.31 183 ASN E O 1
ATOM 10218 N N . PRO D 4 184 ? 323.408 346.790 270.245 1.00 109.31 184 PRO E N 1
ATOM 10219 C CA . PRO D 4 184 ? 322.386 346.714 269.191 1.00 109.31 184 PRO E CA 1
ATOM 10220 C C . PRO D 4 184 ? 321.004 347.132 269.656 1.00 109.31 184 PRO E C 1
ATOM 10221 O O . PRO D 4 184 ? 320.235 347.685 268.860 1.00 109.31 184 PRO E O 1
ATOM 10225 N N . TYR D 4 185 ? 320.661 346.888 270.918 1.00 109.31 185 TYR E N 1
ATOM 10226 C CA . TYR D 4 185 ? 319.343 347.239 271.432 1.00 109.31 185 TYR E CA 1
ATOM 10227 C C . TYR D 4 185 ? 319.318 348.705 271.843 1.00 109.31 185 TYR E C 1
ATOM 10228 O O . TYR D 4 185 ? 320.179 349.160 272.603 1.00 109.31 185 TYR E O 1
ATOM 10237 N N . ARG D 4 186 ? 318.331 349.440 271.341 1.00 109.31 186 ARG E N 1
ATOM 10238 C CA . ARG D 4 186 ? 318.118 350.832 271.706 1.00 109.31 186 ARG E CA 1
ATOM 10239 C C . ARG D 4 186 ? 317.100 350.997 272.825 1.00 109.31 186 ARG E C 1
ATOM 10240 O O . ARG D 4 186 ? 316.818 352.131 273.224 1.00 109.31 186 ARG E O 1
ATOM 10248 N N . SER D 4 187 ? 316.545 349.898 273.340 1.00 109.31 187 SER E N 1
ATOM 10249 C CA . SER D 4 187 ? 315.475 349.991 274.326 1.00 109.31 187 SER E CA 1
ATOM 10250 C C . SER D 4 187 ? 315.997 350.171 275.746 1.00 109.31 187 SER E C 1
ATOM 10251 O O . SER D 4 187 ? 315.219 350.511 276.643 1.00 109.31 187 SER E O 1
ATOM 10254 N N . TYR D 4 188 ? 317.288 349.951 275.976 1.00 109.31 188 TYR E N 1
ATOM 10255 C CA . TYR D 4 188 ? 317.852 350.075 277.311 1.00 109.31 188 TYR E CA 1
ATOM 10256 C C . TYR D 4 188 ? 319.313 350.481 277.213 1.00 109.31 188 TYR E C 1
ATOM 10257 O O . TYR D 4 188 ? 319.983 350.232 276.209 1.00 109.31 188 TYR E O 1
ATOM 10266 N N . ILE D 4 189 ? 319.800 351.113 278.274 1.00 109.31 189 ILE E N 1
ATOM 10267 C CA . ILE D 4 189 ? 321.200 351.507 278.371 1.00 109.31 189 ILE E CA 1
ATOM 10268 C C . ILE D 4 189 ? 321.966 350.374 279.038 1.00 109.31 189 ILE E C 1
ATOM 10269 O O . ILE D 4 189 ? 321.580 349.900 280.112 1.00 109.31 189 ILE E O 1
ATOM 10274 N N . SER D 4 190 ? 323.046 349.932 278.401 1.00 109.31 190 SER E N 1
ATOM 10275 C CA . SER D 4 190 ? 323.825 348.826 278.934 1.00 109.31 190 SER E CA 1
ATOM 10276 C C . SER D 4 190 ? 324.687 349.285 280.104 1.00 109.31 190 SER E C 1
ATOM 10277 O O . SER D 4 190 ? 325.036 350.462 280.226 1.00 109.31 190 SER E O 1
ATOM 10280 N N . CYS D 4 191 ? 325.030 348.334 280.972 1.00 109.31 191 CYS E N 1
ATOM 10281 C CA . CYS D 4 191 ? 325.921 348.638 282.084 1.00 109.31 191 CYS E CA 1
ATOM 10282 C C . CYS D 4 191 ? 327.367 348.783 281.632 1.00 109.31 191 CYS E C 1
ATOM 10283 O O . CYS D 4 191 ? 328.153 349.465 282.298 1.00 109.31 191 CYS E O 1
ATOM 10286 N N . LEU D 4 192 ? 327.734 348.158 280.512 1.00 109.31 192 LEU E N 1
ATOM 10287 C CA . LEU D 4 192 ? 329.113 348.181 280.041 1.00 109.31 192 LEU E CA 1
ATOM 10288 C C . LEU D 4 192 ? 329.487 349.477 279.339 1.00 109.31 192 LEU E C 1
ATOM 10289 O O . LEU D 4 192 ? 330.671 349.679 279.049 1.00 109.31 192 LEU E O 1
ATOM 10294 N N . GLU D 4 193 ? 328.519 350.348 279.052 1.00 109.31 193 GLU E N 1
ATOM 10295 C CA . GLU D 4 193 ? 328.828 351.577 278.329 1.00 109.31 193 GLU E CA 1
ATOM 10296 C C . GLU D 4 193 ? 329.747 352.485 279.135 1.00 109.31 193 GLU E C 1
ATOM 10297 O O . GLU D 4 193 ? 330.639 353.132 278.575 1.00 109.31 193 GLU E O 1
ATOM 10303 N N . GLN D 4 194 ? 329.546 352.551 280.450 1.00 109.31 194 GLN E N 1
ATOM 10304 C CA . GLN D 4 194 ? 330.284 353.483 281.290 1.00 109.31 194 GLN E CA 1
ATOM 10305 C C . GLN D 4 194 ? 331.408 352.841 282.091 1.00 109.31 194 GLN E C 1
ATOM 10306 O O . GLN D 4 194 ? 332.030 353.532 282.905 1.00 109.31 194 GLN E O 1
ATOM 10312 N N . ARG D 4 195 ? 331.691 351.556 281.896 1.00 109.31 195 ARG E N 1
ATOM 10313 C CA . ARG D 4 195 ? 332.721 350.884 282.673 1.00 109.31 195 ARG E CA 1
ATOM 10314 C C . ARG D 4 195 ? 333.454 349.860 281.820 1.00 109.31 195 ARG E C 1
ATOM 10315 O O . ARG D 4 195 ? 332.950 349.403 280.791 1.00 109.31 195 ARG E O 1
ATOM 10323 N N . ASN D 4 196 ? 334.660 349.507 282.269 1.00 109.31 196 ASN E N 1
ATOM 10324 C CA . ASN D 4 196 ? 335.485 348.509 281.611 1.00 109.31 196 ASN E CA 1
ATOM 10325 C C . ASN D 4 196 ? 336.098 347.500 282.570 1.00 109.31 196 ASN E C 1
ATOM 10326 O O . ASN D 4 196 ? 336.806 346.595 282.114 1.00 109.31 196 ASN E O 1
ATOM 10331 N N . THR D 4 197 ? 335.859 347.630 283.873 1.00 109.31 197 THR E N 1
ATOM 10332 C CA . THR D 4 197 ? 336.345 346.685 284.866 1.00 109.31 197 THR E CA 1
ATOM 10333 C C . THR D 4 197 ? 335.196 346.284 285.778 1.00 109.31 197 THR E C 1
ATOM 10334 O O . THR D 4 197 ? 334.278 347.069 286.027 1.00 109.31 197 THR E O 1
ATOM 10338 N N . ILE D 4 198 ? 335.255 345.051 286.277 1.00 109.31 198 ILE E N 1
ATOM 10339 C CA . ILE D 4 198 ? 334.176 344.516 287.099 1.00 109.31 198 ILE E CA 1
ATOM 10340 C C . ILE D 4 198 ? 334.520 344.672 288.574 1.00 109.31 198 ILE E C 1
ATOM 10341 O O . ILE D 4 198 ? 333.817 345.369 289.315 1.00 109.31 198 ILE E O 1
ATOM 10346 N N . LEU D 4 199 ? 335.601 344.032 289.010 1.00 109.31 199 LEU E N 1
ATOM 10347 C CA . LEU D 4 199 ? 336.079 344.111 290.388 1.00 109.31 199 LEU E CA 1
ATOM 10348 C C . LEU D 4 199 ? 337.586 344.309 290.404 1.00 109.31 199 LEU E C 1
ATOM 10349 O O . LEU D 4 199 ? 338.325 343.636 291.125 1.00 109.31 199 LEU E O 1
ATOM 10354 N N . GLY D 4 200 ? 338.061 345.248 289.591 1.00 109.31 200 GLY E N 1
ATOM 10355 C CA . GLY D 4 200 ? 339.477 345.423 289.369 1.00 109.31 200 GLY E CA 1
ATOM 10356 C C . GLY D 4 200 ? 340.039 344.589 288.241 1.00 109.31 200 GLY E C 1
ATOM 10357 O O . GLY D 4 200 ? 341.219 344.745 287.904 1.00 109.31 200 GLY E O 1
ATOM 10358 N N . ASN D 4 201 ? 339.236 343.710 287.650 1.00 109.31 201 ASN E N 1
ATOM 10359 C CA . ASN D 4 201 ? 339.627 342.930 286.486 1.00 109.31 201 ASN E CA 1
ATOM 10360 C C . ASN D 4 201 ? 339.002 343.548 285.246 1.00 109.31 201 ASN E C 1
ATOM 10361 O O . ASN D 4 201 ? 337.787 343.774 285.207 1.00 109.31 201 ASN E O 1
ATOM 10366 N N . ARG D 4 202 ? 339.829 343.826 284.244 1.00 109.31 202 ARG E N 1
ATOM 10367 C CA . ARG D 4 202 ? 339.325 344.379 282.999 1.00 109.31 202 ARG E CA 1
ATOM 10368 C C . ARG D 4 202 ? 338.421 343.366 282.307 1.00 109.31 202 ARG E C 1
ATOM 10369 O O . ARG D 4 202 ? 338.557 342.154 282.490 1.00 109.31 202 ARG E O 1
ATOM 10377 N N . LEU D 4 203 ? 337.478 343.877 281.520 1.00 109.31 203 LEU E N 1
ATOM 10378 C CA . LEU D 4 203 ? 336.514 343.011 280.857 1.00 109.31 203 LEU E CA 1
ATOM 10379 C C . LEU D 4 203 ? 337.224 342.023 279.939 1.00 109.31 203 LEU E C 1
ATOM 10380 O O . LEU D 4 203 ? 338.221 342.348 279.289 1.00 109.31 203 LEU E O 1
ATOM 10385 N N . LEU D 4 204 ? 336.695 340.798 279.898 1.00 109.31 204 LEU E N 1
ATOM 10386 C CA . LEU D 4 204 ? 337.366 339.723 279.175 1.00 109.31 204 LEU E CA 1
ATOM 10387 C C . LEU D 4 204 ? 337.495 340.043 277.692 1.00 109.31 204 LEU E C 1
ATOM 10388 O O . LEU D 4 204 ? 338.531 339.760 277.080 1.00 109.31 204 LEU E O 1
ATOM 10393 N N . ASN D 4 205 ? 336.453 340.624 277.095 1.00 109.31 205 ASN E N 1
ATOM 10394 C CA . ASN D 4 205 ? 336.536 340.993 275.686 1.00 109.31 205 ASN E CA 1
ATOM 10395 C C . ASN D 4 205 ? 337.637 342.017 275.450 1.00 109.31 205 ASN E C 1
ATOM 10396 O O . ASN D 4 205 ? 338.436 341.873 274.518 1.00 109.31 205 ASN E O 1
ATOM 10401 N N . LEU D 4 206 ? 337.711 343.047 276.296 1.00 109.31 206 LEU E N 1
ATOM 10402 C CA . LEU D 4 206 ? 338.754 344.057 276.141 1.00 109.31 206 LEU E CA 1
ATOM 10403 C C . LEU D 4 206 ? 340.141 343.460 276.342 1.00 109.31 206 LEU E C 1
ATOM 10404 O O . LEU D 4 206 ? 341.077 343.793 275.607 1.00 109.31 206 LEU E O 1
ATOM 10409 N N . LYS D 4 207 ? 340.293 342.584 277.336 1.00 109.31 207 LYS E N 1
ATOM 10410 C CA . LYS D 4 207 ? 341.588 341.954 277.570 1.00 109.31 207 LYS E CA 1
ATOM 10411 C C . LYS D 4 207 ? 342.005 341.090 276.387 1.00 109.31 207 LYS E C 1
ATOM 10412 O O . LYS D 4 207 ? 343.173 341.104 275.983 1.00 109.31 207 LYS E O 1
ATOM 10418 N N . LEU D 4 208 ? 341.065 340.334 275.816 1.00 109.31 208 LEU E N 1
ATOM 10419 C CA . LEU D 4 208 ? 341.375 339.478 274.678 1.00 109.31 208 LEU E CA 1
ATOM 10420 C C . LEU D 4 208 ? 341.362 340.225 273.352 1.00 109.31 208 LEU E C 1
ATOM 10421 O O . LEU D 4 208 ? 341.950 339.737 272.381 1.00 109.31 208 LEU E O 1
ATOM 10426 N N . ASN D 4 209 ? 340.713 341.387 273.280 1.00 109.31 209 ASN E N 1
ATOM 10427 C CA . ASN D 4 209 ? 340.795 342.198 272.071 1.00 109.31 209 ASN E CA 1
ATOM 10428 C C . ASN D 4 209 ? 342.066 343.032 272.107 1.00 109.31 209 ASN E C 1
ATOM 10429 O O . ASN D 4 209 ? 342.033 344.250 271.902 1.00 109.31 209 ASN E O 1
ATOM 10434 N N . GLU D 4 210 ? 343.187 342.375 272.369 1.00 109.31 210 GLU E N 1
ATOM 10435 C CA . GLU D 4 210 ? 344.514 342.957 272.330 1.00 109.31 210 GLU E CA 1
ATOM 10436 C C . GLU D 4 210 ? 345.412 342.036 271.521 1.00 109.31 210 GLU E C 1
ATOM 10437 O O . GLU D 4 210 ? 345.172 340.825 271.466 1.00 109.31 210 GLU E O 1
ATOM 10443 N N . PRO D 4 211 ? 346.445 342.582 270.875 1.00 109.31 211 PRO E N 1
ATOM 10444 C CA . PRO D 4 211 ? 347.089 341.850 269.772 1.00 109.31 211 PRO E CA 1
ATOM 10445 C C . PRO D 4 211 ? 347.625 340.472 270.131 1.00 109.31 211 PRO E C 1
ATOM 10446 O O . PRO D 4 211 ? 347.513 339.552 269.312 1.00 109.31 211 PRO E O 1
ATOM 10450 N N . GLY D 4 212 ? 348.187 340.284 271.320 1.00 113.34 212 GLY E N 1
ATOM 10451 C CA . GLY D 4 212 ? 348.801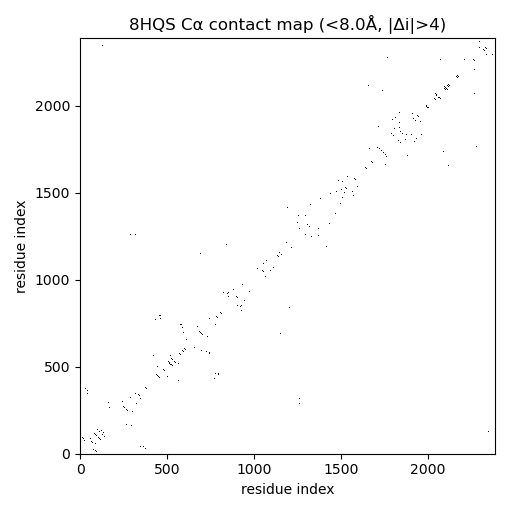 339.005 271.622 1.00 113.34 212 GLY E CA 1
ATOM 10452 C C . GLY D 4 212 ? 348.308 338.338 272.888 1.00 113.34 212 GLY E C 1
ATOM 10453 O O . GLY D 4 212 ? 349.092 337.705 273.600 1.00 113.34 212 GLY E O 1
ATOM 10454 N N . GLU D 4 213 ? 347.017 338.467 273.182 1.00 109.31 213 GLU E N 1
ATOM 10455 C CA . GLU D 4 213 ? 346.448 337.969 274.429 1.00 109.31 213 GLU E CA 1
ATOM 10456 C C . GLU D 4 213 ? 345.587 336.727 274.265 1.00 109.31 213 GLU E C 1
ATOM 10457 O O . GLU D 4 213 ? 345.510 335.917 275.191 1.00 109.31 213 GLU E O 1
ATOM 10463 N N . PHE D 4 214 ? 344.928 336.551 273.119 1.00 109.31 214 PHE E N 1
ATOM 10464 C CA . PHE D 4 214 ? 344.151 335.334 272.902 1.00 109.31 214 PHE E CA 1
ATOM 10465 C C . PHE D 4 214 ? 345.063 334.117 272.799 1.00 109.31 214 PHE E C 1
ATOM 10466 O O . PHE D 4 214 ? 344.858 333.108 273.489 1.00 109.31 214 PHE E O 1
ATOM 10474 N N . ILE D 4 215 ? 346.092 334.204 271.952 1.00 109.31 215 ILE E N 1
ATOM 10475 C CA . ILE D 4 215 ? 347.098 333.150 271.887 1.00 109.31 215 ILE E CA 1
ATOM 10476 C C . ILE D 4 215 ? 347.801 332.999 273.228 1.00 109.31 215 ILE E C 1
ATOM 10477 O O . ILE D 4 215 ? 348.119 331.882 273.654 1.00 109.31 215 ILE E O 1
ATOM 10482 N N . ASN D 4 216 ? 348.050 334.114 273.917 1.00 109.31 216 ASN E N 1
ATOM 10483 C CA . ASN D 4 216 ? 348.677 334.032 275.230 1.00 109.31 216 ASN E CA 1
ATOM 10484 C C . ASN D 4 216 ? 347.794 333.274 276.208 1.00 109.31 216 ASN E C 1
ATOM 10485 O O . ASN D 4 216 ? 348.285 332.443 276.975 1.00 109.31 216 ASN E O 1
ATOM 10490 N N . MET D 4 217 ? 346.487 333.542 276.190 1.00 109.31 217 MET E N 1
ATOM 10491 C CA . MET D 4 217 ? 345.578 332.831 277.082 1.00 109.31 217 MET E CA 1
ATOM 10492 C C . MET D 4 217 ? 345.542 331.343 276.758 1.00 109.31 217 MET E C 1
ATOM 10493 O O . MET D 4 217 ? 345.564 330.500 277.666 1.00 109.31 217 MET E O 1
ATOM 10498 N N . ILE D 4 218 ? 345.490 331.001 275.468 1.00 109.31 218 ILE E N 1
ATOM 10499 C CA . ILE D 4 218 ? 345.443 329.594 275.073 1.00 109.31 218 ILE E CA 1
ATOM 10500 C C . ILE D 4 218 ? 346.708 328.872 275.522 1.00 109.31 218 ILE E C 1
ATOM 10501 O O . ILE D 4 218 ? 346.652 327.784 276.111 1.00 109.31 218 ILE E O 1
ATOM 10506 N N . LEU D 4 219 ? 347.869 329.473 275.261 1.00 109.31 219 LEU E N 1
ATOM 10507 C CA . LEU D 4 219 ? 349.125 328.845 275.655 1.00 109.31 219 LEU E CA 1
ATOM 10508 C C . LEU D 4 219 ? 349.250 328.771 277.170 1.00 109.31 219 LEU E C 1
ATOM 10509 O O . LEU D 4 219 ? 349.765 327.786 277.707 1.00 109.31 219 LEU E O 1
ATOM 10514 N N . TRP D 4 220 ? 348.770 329.796 277.875 1.00 109.31 220 TRP E N 1
ATOM 10515 C CA . TRP D 4 220 ? 348.819 329.800 279.332 1.00 109.31 220 TRP E CA 1
ATOM 10516 C C . TRP D 4 220 ? 348.013 328.645 279.909 1.00 109.31 220 TRP E C 1
ATOM 10517 O O . TRP D 4 220 ? 348.505 327.895 280.762 1.00 109.31 220 TRP E O 1
ATOM 10528 N N . THR D 4 221 ? 346.771 328.476 279.446 1.00 109.31 221 THR E N 1
ATOM 10529 C CA . THR D 4 221 ? 345.946 327.405 279.996 1.00 109.31 221 THR E CA 1
ATOM 10530 C C . THR D 4 221 ? 346.473 326.034 279.588 1.00 109.31 221 THR E C 1
ATOM 10531 O O . THR D 4 221 ? 346.446 325.093 280.391 1.00 109.31 221 THR E O 1
ATOM 10535 N N . LEU D 4 222 ? 346.985 325.899 278.359 1.00 109.31 222 LEU E N 1
ATOM 10536 C CA . LEU D 4 222 ? 347.510 324.605 277.936 1.00 109.31 222 LEU E CA 1
ATOM 10537 C C . LEU D 4 222 ? 348.795 324.247 278.671 1.00 109.31 222 LEU E C 1
ATOM 10538 O O . LEU D 4 222 ? 349.052 323.065 278.925 1.00 109.31 222 LEU E O 1
ATOM 10543 N N . SER D 4 223 ? 349.615 325.242 279.015 1.00 109.31 223 SER E N 1
ATOM 10544 C CA . SER D 4 223 ? 350.838 324.972 279.759 1.00 109.31 223 SER E CA 1
ATOM 10545 C C . SER D 4 223 ? 350.542 324.663 281.220 1.00 109.31 223 SER E C 1
ATOM 10546 O O . SER D 4 223 ? 351.136 323.745 281.798 1.00 109.31 223 SER E O 1
ATOM 10549 N N . ASN D 4 224 ? 349.628 325.414 281.836 1.00 109.31 224 ASN E N 1
ATOM 10550 C CA . ASN D 4 224 ? 349.326 325.214 283.246 1.00 109.31 224 ASN E CA 1
ATOM 10551 C C . ASN D 4 224 ? 348.338 324.084 283.495 1.00 109.31 224 ASN E C 1
ATOM 10552 O O . ASN D 4 224 ? 348.093 323.748 284.658 1.00 109.31 224 ASN E O 1
ATOM 10557 N N . SER D 4 225 ? 347.761 323.500 282.444 1.00 109.31 225 SER E N 1
ATOM 10558 C CA . SER D 4 225 ? 346.863 322.367 282.636 1.00 109.31 225 SER E CA 1
ATOM 10559 C C . SER D 4 225 ? 347.598 321.172 283.232 1.00 109.31 225 SER E C 1
ATOM 10560 O O . SER D 4 225 ? 346.984 320.319 283.884 1.00 109.31 225 SER E O 1
ATOM 10563 N N . LEU D 4 226 ? 348.910 321.092 283.021 1.00 109.31 226 LEU E N 1
ATOM 10564 C CA . LEU D 4 226 ? 349.719 319.992 283.526 1.00 109.31 226 LEU E CA 1
ATOM 10565 C C . LEU D 4 226 ? 350.763 320.431 284.543 1.00 109.31 226 LEU E C 1
ATOM 10566 O O . LEU D 4 226 ? 351.643 319.637 284.887 1.00 109.31 226 LEU E O 1
ATOM 10571 N N . GLN D 4 227 ? 350.694 321.667 285.029 1.00 109.31 227 GLN E N 1
ATOM 10572 C CA . GLN D 4 227 ? 351.653 322.134 286.019 1.00 109.31 227 GLN E CA 1
ATOM 10573 C C . GLN D 4 227 ? 351.405 321.476 287.369 1.00 109.31 227 GLN E C 1
ATOM 10574 O O . GLN D 4 227 ? 350.260 321.254 287.771 1.00 109.31 227 GLN E O 1
ATOM 10580 N N . GLU D 4 228 ? 352.492 321.163 288.071 1.00 110.66 228 GLU E N 1
ATOM 10581 C CA . GLU D 4 228 ? 352.407 320.718 289.454 1.00 110.66 228 GLU E CA 1
ATOM 10582 C C . GLU D 4 228 ? 352.505 321.866 290.447 1.00 110.66 228 GLU E C 1
ATOM 10583 O O . GLU D 4 228 ? 352.294 321.649 291.645 1.00 110.66 228 GLU E O 1
ATOM 10589 N N . SER D 4 229 ? 352.818 323.072 289.984 1.00 109.31 229 SER E N 1
ATOM 10590 C CA . SER D 4 229 ? 352.760 324.241 290.848 1.00 109.31 229 SER E CA 1
ATOM 10591 C C . SER D 4 229 ? 351.308 324.554 291.177 1.00 109.31 229 SER E C 1
ATOM 10592 O O . SER D 4 229 ? 350.461 324.634 290.282 1.00 109.31 229 SER E O 1
ATOM 10595 N N . THR D 4 230 ? 351.019 324.723 292.466 1.00 109.31 230 THR E N 1
ATOM 10596 C CA . THR D 4 230 ? 349.636 324.934 292.889 1.00 109.31 230 THR E CA 1
ATOM 10597 C C . THR D 4 230 ? 349.010 326.189 292.290 1.00 109.31 230 THR E C 1
ATOM 10598 O O . THR D 4 230 ? 347.873 326.101 291.797 1.00 109.31 230 THR E O 1
ATOM 10602 N N . PRO D 4 231 ? 349.657 327.363 292.292 1.00 109.31 231 PRO E N 1
ATOM 10603 C CA . PRO D 4 231 ? 348.992 328.540 291.702 1.00 109.31 231 PRO E CA 1
ATOM 10604 C C . PRO D 4 231 ? 348.728 328.413 290.212 1.00 109.31 231 PRO E C 1
ATOM 10605 O O . PRO D 4 231 ? 347.639 328.776 289.753 1.00 109.31 231 PRO E O 1
ATOM 10609 N N . LEU D 4 232 ? 349.691 327.907 289.438 1.00 109.31 232 LEU E N 1
ATOM 10610 C CA . LEU D 4 232 ? 349.486 327.773 287.998 1.00 109.31 232 LEU E CA 1
ATOM 10611 C C . LEU D 4 232 ? 348.393 326.759 287.686 1.00 109.31 232 LEU E C 1
ATOM 10612 O O . LEU D 4 232 ? 347.522 327.006 286.838 1.00 109.31 232 LEU E O 1
ATOM 10617 N N . PHE D 4 233 ? 348.424 325.609 288.362 1.00 109.31 233 PHE E N 1
ATOM 10618 C CA . PHE D 4 233 ? 347.390 324.609 288.140 1.00 109.31 233 PHE E CA 1
ATOM 10619 C C . PHE D 4 233 ? 346.024 325.130 288.556 1.00 109.31 233 PHE E C 1
ATOM 10620 O O . PHE D 4 233 ? 345.022 324.832 287.905 1.00 109.31 233 PHE E O 1
ATOM 10628 N N . LEU D 4 234 ? 345.959 325.894 289.648 1.00 109.31 234 LEU E N 1
ATOM 10629 C CA . LEU D 4 234 ? 344.687 326.480 290.056 1.00 109.31 234 LEU E CA 1
ATOM 10630 C C . LEU D 4 234 ? 344.193 327.493 289.033 1.00 109.31 234 LEU E C 1
ATOM 10631 O O . LEU D 4 234 ? 342.992 327.566 288.752 1.00 109.31 234 LEU E O 1
ATOM 10636 N N . SER D 4 235 ? 345.106 328.284 288.465 1.00 109.31 235 SER E N 1
ATOM 10637 C CA . SER D 4 235 ? 344.721 329.229 287.423 1.00 109.31 235 SER E CA 1
ATOM 10638 C C . SER D 4 235 ? 344.134 328.507 286.220 1.00 109.31 235 SER E C 1
ATOM 10639 O O . SER D 4 235 ? 343.131 328.948 285.648 1.00 109.31 235 SER E O 1
ATOM 10642 N N . SER D 4 236 ? 344.750 327.396 285.819 1.00 109.31 236 SER E N 1
ATOM 10643 C CA . SER D 4 236 ? 344.232 326.643 284.679 1.00 109.31 236 SER E CA 1
ATOM 10644 C C . SER D 4 236 ? 342.924 325.935 285.025 1.00 109.31 236 SER E C 1
ATOM 10645 O O . SER D 4 236 ? 341.994 325.895 284.213 1.00 109.31 236 SER E O 1
ATOM 10648 N N . HIS D 4 237 ? 342.825 325.397 286.242 1.00 109.31 237 HIS E N 1
ATOM 10649 C CA . HIS D 4 237 ? 341.757 324.462 286.579 1.00 109.31 237 HIS E CA 1
ATOM 10650 C C . HIS D 4 237 ? 340.499 325.184 287.039 1.00 109.31 237 HIS E C 1
ATOM 10651 O O . HIS D 4 237 ? 339.392 324.643 286.933 1.00 109.31 237 HIS E O 1
ATOM 10658 N N . GLU D 4 238 ? 340.644 326.403 287.552 1.00 109.31 238 GLU E N 1
ATOM 10659 C CA . GLU D 4 238 ? 339.518 327.138 288.107 1.00 109.31 238 GLU E CA 1
ATOM 10660 C C . GLU D 4 238 ? 339.004 328.228 287.182 1.00 109.31 238 GLU E C 1
ATOM 10661 O O . GLU D 4 238 ? 337.830 328.602 287.280 1.00 109.31 238 GLU E O 1
ATOM 10667 N N . ILE D 4 239 ? 339.847 328.747 286.295 1.00 109.31 239 ILE E N 1
ATOM 10668 C CA . ILE D 4 239 ? 339.509 329.895 285.461 1.00 109.31 239 ILE E CA 1
ATOM 10669 C C . ILE D 4 239 ? 339.469 329.520 283.984 1.00 109.31 239 ILE E C 1
ATOM 10670 O O . ILE D 4 239 ? 338.431 329.643 283.332 1.00 109.31 239 ILE E O 1
ATOM 10675 N N . TRP D 4 240 ? 340.589 329.049 283.440 1.00 109.31 240 TRP E N 1
ATOM 10676 C CA . TRP D 4 240 ? 340.801 329.144 282.002 1.00 109.31 240 TRP E CA 1
ATOM 10677 C C . TRP D 4 240 ? 340.367 327.917 281.212 1.00 109.31 240 TRP E C 1
ATOM 10678 O O . TRP D 4 240 ? 339.928 328.071 280.071 1.00 109.31 240 TRP E O 1
ATOM 10689 N N . MET D 4 241 ? 340.488 326.705 281.749 1.00 109.31 241 MET E N 1
ATOM 10690 C CA . MET D 4 241 ? 339.971 325.557 281.005 1.00 109.31 241 MET E CA 1
ATOM 10691 C C . MET D 4 241 ? 338.454 325.587 280.848 1.00 109.31 241 MET E C 1
ATOM 10692 O O . MET D 4 241 ? 337.974 325.357 279.724 0.00 109.31 241 MET E O 1
ATOM 10697 N N . PRO D 4 242 ? 337.647 325.842 281.887 1.00 109.31 242 PRO E N 1
ATOM 10698 C CA . PRO D 4 242 ? 336.198 325.975 281.644 1.00 109.31 242 PRO E CA 1
ATOM 10699 C C . PRO D 4 242 ? 335.843 327.103 280.688 1.00 109.31 242 PRO E C 1
ATOM 10700 O O . PRO D 4 242 ? 334.975 326.930 279.819 1.00 109.31 242 PRO E O 1
ATOM 10704 N N . LEU D 4 243 ? 336.496 328.259 280.826 1.00 109.31 243 LEU E N 1
ATOM 10705 C CA . LEU D 4 243 ? 336.216 329.378 279.932 1.00 109.31 243 LEU E CA 1
ATOM 10706 C C . LEU D 4 243 ? 336.578 329.038 278.494 1.00 109.31 243 LEU E C 1
ATOM 10707 O O . LEU D 4 243 ? 335.841 329.381 277.564 1.00 109.31 243 LEU E O 1
ATOM 10712 N N . LEU D 4 244 ? 337.716 328.373 278.291 1.00 109.31 244 LEU E N 1
ATOM 10713 C CA . LEU D 4 244 ? 338.115 327.968 276.949 1.00 109.31 244 LEU E CA 1
ATOM 10714 C C . LEU D 4 244 ? 337.148 326.944 276.374 1.00 109.31 244 LEU E C 1
ATOM 10715 O O . LEU D 4 244 ? 336.824 326.993 275.184 1.00 109.31 244 LEU E O 1
ATOM 10720 N N . GLU D 4 245 ? 336.684 326.005 277.202 1.00 109.31 245 GLU E N 1
ATOM 10721 C CA . GLU D 4 245 ? 335.651 325.070 276.769 1.00 109.31 245 GLU E CA 1
ATOM 10722 C C . GLU D 4 245 ? 334.423 325.817 276.267 1.00 109.31 245 GLU E C 1
ATOM 10723 O O . GLU D 4 245 ? 333.920 325.548 275.165 1.00 109.31 245 GLU E O 1
ATOM 10729 N N . ILE D 4 246 ? 333.940 326.775 277.063 1.00 109.31 246 ILE E N 1
ATOM 10730 C CA . ILE D 4 246 ? 332.749 327.537 276.700 1.00 109.31 246 ILE E CA 1
ATOM 10731 C C . ILE D 4 246 ? 332.982 328.314 275.411 1.00 109.31 246 ILE E C 1
ATOM 10732 O O . ILE D 4 246 ? 332.131 328.326 274.513 1.00 109.31 246 ILE E O 1
ATOM 10737 N N . LEU D 4 247 ? 334.136 328.974 275.300 1.00 109.31 247 LEU E N 1
ATOM 10738 C CA . LEU D 4 247 ? 334.421 329.789 274.125 1.00 109.31 247 LEU E CA 1
ATOM 10739 C C . LEU D 4 247 ? 334.525 328.937 272.869 1.00 109.31 247 LEU E C 1
ATOM 10740 O O . LEU D 4 247 ? 334.020 329.322 271.810 1.00 109.31 247 LEU E O 1
ATOM 10745 N N . ILE D 4 248 ? 335.177 327.778 272.963 1.00 109.31 248 ILE E N 1
ATOM 10746 C CA . ILE D 4 248 ? 335.302 326.902 271.802 1.00 109.31 248 ILE E CA 1
ATOM 10747 C C . ILE D 4 248 ? 333.934 326.385 271.375 1.00 109.31 248 ILE E C 1
ATOM 10748 O O . ILE D 4 248 ? 333.617 326.345 270.180 1.00 109.31 248 ILE E O 1
ATOM 10753 N N . ASP D 4 249 ? 333.097 325.988 272.340 1.00 109.31 249 ASP E N 1
ATOM 10754 C CA . ASP D 4 249 ? 331.756 325.527 271.991 1.00 109.31 249 ASP E CA 1
ATOM 10755 C C . ASP D 4 249 ? 330.945 326.635 271.324 1.00 109.31 249 ASP E C 1
ATOM 10756 O O . ASP D 4 249 ? 330.256 326.400 270.320 1.00 109.31 249 ASP E O 1
ATOM 10761 N N . LEU D 4 250 ? 331.019 327.851 271.868 1.00 109.31 250 LEU E N 1
ATOM 10762 C CA . LEU D 4 250 ? 330.280 328.967 271.290 1.00 109.31 250 LEU E CA 1
ATOM 10763 C C . LEU D 4 250 ? 330.785 329.304 269.895 1.00 109.31 250 LEU E C 1
ATOM 10764 O O . LEU D 4 250 ? 329.990 329.612 269.002 1.00 109.31 250 LEU E O 1
ATOM 10769 N N . PHE D 4 251 ? 332.102 329.254 269.685 1.00 109.31 251 PHE E N 1
ATOM 10770 C CA . PHE D 4 251 ? 332.643 329.513 268.356 1.00 109.31 251 PHE E CA 1
ATOM 10771 C C . PHE D 4 251 ? 332.233 328.429 267.370 1.00 109.31 251 PHE E C 1
ATOM 10772 O O . PHE D 4 251 ? 331.994 328.718 266.196 1.00 109.31 251 PHE E O 1
ATOM 10780 N N . SER D 4 252 ? 332.146 327.178 267.822 1.00 109.31 252 SER E N 1
ATOM 10781 C CA . SER D 4 252 ? 331.658 326.117 266.946 1.00 109.31 252 SER E CA 1
ATOM 10782 C C . SER D 4 252 ? 330.209 326.361 266.538 1.00 109.31 252 SER E C 1
ATOM 10783 O O . SER D 4 252 ? 329.851 326.217 265.360 1.00 109.31 252 SER E O 1
ATOM 10786 N N . CYS D 4 253 ? 329.361 326.739 267.499 1.00 109.31 253 CYS E N 1
ATOM 10787 C CA . CYS D 4 253 ? 327.969 327.041 267.171 1.00 109.31 253 CYS E CA 1
ATOM 10788 C C . CYS D 4 253 ? 327.870 328.232 266.223 1.00 109.31 253 CYS E C 1
ATOM 10789 O O . CYS D 4 253 ? 327.074 328.222 265.274 1.00 109.31 253 CYS E O 1
ATOM 10792 N N . ARG D 4 254 ? 328.676 329.268 266.468 1.00 109.31 254 ARG E N 1
ATOM 10793 C CA . ARG D 4 254 ? 328.695 330.433 265.593 1.00 109.31 254 ARG E CA 1
ATOM 10794 C C . ARG D 4 254 ? 329.158 330.062 264.191 1.00 109.31 254 ARG E C 1
ATOM 10795 O O . ARG D 4 254 ? 328.629 330.575 263.201 1.00 109.31 254 ARG E O 1
ATOM 10803 N N . GLN D 4 255 ? 330.153 329.178 264.089 1.00 109.31 255 GLN E N 1
ATOM 10804 C CA . GLN D 4 255 ? 330.615 328.710 262.787 1.00 109.31 255 GLN E CA 1
ATOM 10805 C C . GLN D 4 255 ? 329.513 327.970 262.044 1.00 109.31 255 GLN E C 1
ATOM 10806 O O . GLN D 4 255 ? 329.322 328.169 260.837 1.00 109.31 255 GLN E O 1
ATOM 10812 N N . ASP D 4 256 ? 328.781 327.105 262.749 1.00 109.31 256 ASP E N 1
ATOM 10813 C CA . ASP D 4 256 ? 327.677 326.395 262.111 1.00 109.31 256 ASP E CA 1
ATOM 10814 C C . ASP D 4 256 ? 326.610 327.365 261.620 1.00 109.31 256 ASP E C 1
ATOM 10815 O O . ASP D 4 256 ? 326.111 327.235 260.494 1.00 109.31 256 ASP E O 1
ATOM 10820 N N . TYR D 4 257 ? 326.258 328.353 262.445 1.00 109.31 257 TYR E N 1
ATOM 10821 C CA . TYR D 4 257 ? 325.248 329.325 262.035 1.00 109.31 257 TYR E CA 1
ATOM 10822 C C . TYR D 4 257 ? 325.730 330.153 260.850 1.00 109.31 257 TYR E C 1
ATOM 10823 O O . TYR D 4 257 ? 324.951 330.464 259.941 1.00 109.31 257 TYR E O 1
ATOM 10832 N N . PHE D 4 258 ? 327.011 330.526 260.848 1.00 109.31 258 PHE E N 1
ATOM 10833 C CA . PHE D 4 258 ? 327.578 331.279 259.736 1.00 109.31 258 PHE E CA 1
ATOM 10834 C C . PHE D 4 258 ? 327.514 330.481 258.443 1.00 109.31 258 PHE E C 1
ATOM 10835 O O . PHE D 4 258 ? 327.098 331.003 257.402 1.00 109.31 258 PHE E O 1
ATOM 10843 N N . ILE D 4 259 ? 327.929 329.215 258.488 1.00 109.31 259 ILE E N 1
ATOM 10844 C CA . ILE D 4 259 ? 327.903 328.386 257.288 1.00 109.31 259 ILE E CA 1
ATOM 10845 C C . ILE D 4 259 ? 326.468 328.162 256.826 1.00 109.31 259 ILE E C 1
ATOM 10846 O O . ILE D 4 259 ? 326.201 328.035 255.626 1.00 109.31 259 ILE E O 1
ATOM 10851 N N . GLN D 4 260 ? 325.520 328.123 257.763 1.00 109.31 260 GLN E N 1
ATOM 10852 C CA . GLN D 4 260 ? 324.137 327.864 257.377 1.00 109.31 260 GLN E CA 1
ATOM 10853 C C . GLN D 4 260 ? 323.487 329.081 256.727 1.00 109.31 260 GLN E C 1
ATOM 10854 O O . GLN D 4 260 ? 322.742 328.941 255.751 1.00 109.31 260 GLN E O 1
ATOM 10860 N N . HIS D 4 261 ? 323.749 330.279 257.245 1.00 109.31 261 HIS E N 1
ATOM 10861 C CA . HIS D 4 261 ? 322.987 331.454 256.834 1.00 109.31 261 HIS E CA 1
ATOM 10862 C C . HIS D 4 261 ? 323.818 332.551 256.188 1.00 109.31 261 HIS E C 1
ATOM 10863 O O . HIS D 4 261 ? 323.417 333.079 255.149 1.00 109.31 261 HIS E O 1
ATOM 10870 N N . GLU D 4 262 ? 324.959 332.923 256.774 1.00 109.31 262 GLU E N 1
ATOM 10871 C CA . GLU D 4 262 ? 325.724 334.054 256.258 1.00 109.31 262 GLU E CA 1
ATOM 10872 C C . GLU D 4 262 ? 326.237 333.833 254.840 1.00 109.31 262 GLU E C 1
ATOM 10873 O O . GLU D 4 262 ? 326.421 334.810 254.107 1.00 109.31 262 GLU E O 1
ATOM 10879 N N . VAL D 4 263 ? 326.477 332.587 254.437 1.00 109.31 263 VAL E N 1
ATOM 10880 C CA . VAL D 4 263 ? 326.942 332.308 253.082 1.00 109.31 263 VAL E CA 1
ATOM 10881 C C . VAL D 4 263 ? 325.756 332.392 252.132 1.00 109.31 263 VAL E C 1
ATOM 10882 O O . VAL D 4 263 ? 324.600 332.433 252.566 1.00 109.31 263 VAL E O 1
ATOM 10886 N N . ALA D 4 264 ? 326.032 332.418 250.827 1.00 109.31 264 ALA E N 1
ATOM 10887 C CA . ALA D 4 264 ? 325.007 332.621 249.811 1.00 109.31 264 ALA E CA 1
ATOM 10888 C C . ALA D 4 264 ? 324.550 331.316 249.166 1.00 109.31 264 ALA E C 1
ATOM 10889 O O . ALA D 4 264 ? 324.220 331.300 247.976 1.00 109.31 264 ALA E O 1
ATOM 10891 N N . GLN D 4 265 ? 324.517 330.225 249.934 1.00 114.87 265 GLN E N 1
ATOM 10892 C CA . GLN D 4 265 ? 324.080 328.920 249.445 1.00 114.87 265 GLN E CA 1
ATOM 10893 C C . GLN D 4 265 ? 324.859 328.501 248.204 1.00 114.87 265 GLN E C 1
ATOM 10894 O O . GLN D 4 265 ? 326.035 328.134 248.299 1.00 114.87 265 GLN E O 1
ATOM 10900 N N . ASN D 4 266 ? 324.212 328.544 247.040 1.00 122.49 266 ASN E N 1
ATOM 10901 C CA . ASN D 4 266 ? 324.910 328.252 245.795 1.00 122.49 266 ASN E CA 1
ATOM 10902 C C . ASN D 4 266 ? 326.020 329.269 245.551 1.00 122.49 266 ASN E C 1
ATOM 10903 O O . ASN D 4 266 ? 325.877 330.457 245.854 1.00 122.49 266 ASN E O 1
ATOM 10908 N N . VAL D 4 267 ? 327.153 328.788 245.038 1.00 115.12 267 VAL E N 1
ATOM 10909 C CA . VAL D 4 267 ? 328.372 329.584 244.975 1.00 115.12 267 VAL E CA 1
ATOM 10910 C C . VAL D 4 267 ? 329.307 328.973 243.941 1.00 115.12 267 VAL E C 1
ATOM 10911 O O . VAL D 4 267 ? 329.215 327.790 243.607 1.00 115.12 267 VAL E O 1
ATOM 10915 N N . SER D 4 268 ? 330.219 329.800 243.426 1.00 129.89 268 SER E N 1
ATOM 10916 C CA . SER D 4 268 ? 331.184 329.389 242.418 1.00 129.89 268 SER E CA 1
ATOM 10917 C C . SER D 4 268 ? 332.398 328.681 243.011 1.00 129.89 268 SER E C 1
ATOM 10918 O O . SER D 4 268 ? 333.424 328.564 242.331 1.00 129.89 268 SER E O 1
ATOM 10921 N N . LYS D 4 269 ? 332.315 328.249 244.273 1.00 118.67 269 LYS E N 1
ATOM 10922 C CA . LYS D 4 269 ? 333.344 327.444 244.929 1.00 118.67 269 LYS E CA 1
ATOM 10923 C C . LYS D 4 269 ? 334.617 328.254 245.173 1.00 118.67 269 LYS E C 1
ATOM 10924 O O . LYS D 4 269 ? 335.550 327.776 245.826 1.00 118.67 269 LYS E O 1
ATOM 10930 N N . SER D 4 270 ? 334.653 329.491 244.683 1.00 111.55 270 SER E N 1
ATOM 10931 C CA . SER D 4 270 ? 335.761 330.406 244.930 1.00 111.55 270 SER E CA 1
ATOM 10932 C C . SER D 4 270 ? 335.367 331.587 245.798 1.00 111.55 270 SER E C 1
ATOM 10933 O O . SER D 4 270 ? 336.200 332.104 246.545 1.00 111.55 270 SER E O 1
ATOM 10936 N N . LEU D 4 271 ? 334.111 332.030 245.711 1.00 109.31 271 LEU E N 1
ATOM 10937 C CA . LEU D 4 271 ? 333.602 332.999 246.673 1.00 109.31 271 LEU E CA 1
ATOM 10938 C C . LEU D 4 271 ? 333.326 332.341 248.017 1.00 109.31 271 LEU E C 1
ATOM 10939 O O . LEU D 4 271 ? 333.380 333.007 249.058 1.00 109.31 271 LEU E O 1
ATOM 10944 N N . PHE D 4 272 ? 333.029 331.040 248.013 1.00 109.31 272 PHE E N 1
ATOM 10945 C CA . PHE D 4 272 ? 332.787 330.335 249.266 1.00 109.31 272 PHE E CA 1
ATOM 10946 C C . PHE D 4 272 ? 334.051 330.261 250.107 1.00 109.31 272 PHE E C 1
ATOM 10947 O O . PHE D 4 272 ? 333.990 330.355 251.336 1.00 109.31 272 PHE E O 1
ATOM 10955 N N . VAL D 4 273 ? 335.206 330.079 249.465 1.00 109.31 273 VAL E N 1
ATOM 10956 C CA . VAL D 4 273 ? 336.467 330.088 250.201 1.00 109.31 273 VAL E CA 1
ATOM 10957 C C . VAL D 4 273 ? 336.707 331.459 250.817 1.00 109.31 273 VAL E C 1
ATOM 10958 O O . VAL D 4 273 ? 337.168 331.574 251.961 1.00 109.31 273 VAL E O 1
ATOM 10962 N N . GLN D 4 274 ? 336.396 332.522 250.071 1.00 115.98 274 GLN E N 1
ATOM 10963 C CA . GLN D 4 274 ? 336.548 333.873 250.600 1.00 115.98 274 GLN E CA 1
ATOM 10964 C C . GLN D 4 274 ? 335.634 334.100 251.797 1.00 115.98 274 GLN E C 1
ATOM 10965 O O . GLN D 4 274 ? 336.044 334.705 252.795 1.00 115.98 274 GLN E O 1
ATOM 10971 N N . ARG D 4 275 ? 334.389 333.625 251.716 1.00 109.31 275 ARG E N 1
ATOM 10972 C CA . ARG D 4 275 ? 333.476 333.746 252.849 1.00 109.31 275 ARG E CA 1
ATOM 10973 C C . ARG D 4 275 ? 333.960 332.924 254.037 1.00 109.31 275 ARG E C 1
ATOM 10974 O O . ARG D 4 275 ? 333.844 333.355 255.191 1.00 109.31 275 ARG E O 1
ATOM 10982 N N . LEU D 4 276 ? 334.498 331.731 253.774 1.00 109.31 276 LEU E N 1
ATOM 10983 C CA . LEU D 4 276 ? 335.026 330.891 254.841 1.00 109.31 276 LEU E CA 1
ATOM 10984 C C . LEU D 4 276 ? 336.222 331.539 255.519 1.00 109.31 276 LEU E C 1
ATOM 10985 O O . LEU D 4 276 ? 336.445 331.328 256.715 1.00 109.31 276 LEU E O 1
ATOM 10990 N N . SER D 4 277 ? 337.005 332.323 254.774 1.00 111.91 277 SER E N 1
ATOM 10991 C CA . SER D 4 277 ? 338.090 333.077 255.387 1.00 111.91 277 SER E CA 1
ATOM 10992 C C . SER D 4 277 ? 337.579 334.118 256.374 1.00 111.91 277 SER E C 1
ATOM 10993 O O . SER D 4 277 ? 338.341 334.560 257.239 1.00 111.91 277 SER E O 1
ATOM 10996 N N . GLU D 4 278 ? 336.315 334.519 256.260 1.00 109.31 278 GLU E N 1
ATOM 10997 C CA . GLU D 4 278 ? 335.684 335.435 257.199 1.00 109.31 278 GLU E CA 1
ATOM 10998 C C . GLU D 4 278 ? 334.920 334.714 258.298 1.00 109.31 278 GLU E C 1
ATOM 10999 O O . GLU D 4 278 ? 334.311 335.373 259.146 1.00 109.31 278 GLU E O 1
ATOM 11005 N N . SER D 4 279 ? 334.930 333.384 258.299 1.00 109.31 279 SER E N 1
ATOM 11006 C CA . SER D 4 279 ? 334.151 332.623 259.255 1.00 109.31 279 SER E CA 1
ATOM 11007 C C . SER D 4 279 ? 334.688 332.827 260.668 1.00 109.31 279 SER E C 1
ATOM 11008 O O . SER D 4 279 ? 335.862 333.154 260.856 1.00 109.31 279 SER E O 1
ATOM 11011 N N . PRO D 4 280 ? 333.832 332.660 261.681 1.00 109.31 280 PRO E N 1
ATOM 11012 C CA . PRO D 4 280 ? 334.291 332.873 263.064 1.00 109.31 280 PRO E CA 1
ATOM 11013 C C . PRO D 4 280 ? 335.475 332.009 263.454 1.00 109.31 280 PRO E C 1
ATOM 11014 O O . PRO D 4 280 ? 336.370 332.483 264.161 1.00 109.31 280 PRO E O 1
ATOM 11018 N N . LEU D 4 281 ? 335.513 330.752 263.008 1.00 109.31 281 LEU E N 1
ATOM 11019 C CA . LEU D 4 281 ? 336.669 329.912 263.302 1.00 109.31 281 LEU E CA 1
ATOM 11020 C C . LEU D 4 281 ? 337.902 330.374 262.539 1.00 109.31 281 LEU E C 1
ATOM 11021 O O . LEU D 4 281 ? 339.026 330.228 263.034 1.00 109.31 281 LEU E O 1
ATOM 11026 N N . ALA D 4 282 ? 337.716 330.931 261.341 1.00 109.31 282 ALA E N 1
ATOM 11027 C CA . ALA D 4 282 ? 338.851 331.458 260.590 1.00 109.31 282 ALA E CA 1
ATOM 11028 C C . ALA D 4 282 ? 339.513 332.613 261.329 1.00 109.31 282 ALA E C 1
ATOM 11029 O O . ALA D 4 282 ? 340.743 332.674 261.423 1.00 109.31 282 ALA E O 1
ATOM 11031 N N . VAL D 4 283 ? 338.714 333.538 261.864 1.00 109.31 283 VAL E N 1
ATOM 11032 C CA . VAL D 4 283 ? 339.268 334.624 262.666 1.00 109.31 283 VAL E CA 1
ATOM 11033 C C . VAL D 4 283 ? 339.827 334.084 263.977 1.00 109.31 283 VAL E C 1
ATOM 11034 O O . VAL D 4 283 ? 340.848 334.569 264.480 1.00 109.31 283 VAL E O 1
ATOM 11038 N N . PHE D 4 284 ? 339.163 333.078 264.551 1.00 109.31 284 PHE E N 1
ATOM 11039 C CA . PHE D 4 284 ? 339.646 332.452 265.777 1.00 109.31 284 PHE E CA 1
ATOM 11040 C C . PHE D 4 284 ? 341.067 331.932 265.609 1.00 109.31 284 PHE E C 1
ATOM 11041 O O . PHE D 4 284 ? 341.944 332.221 266.431 1.00 109.31 284 PHE E O 1
ATOM 11049 N N . PHE D 4 285 ? 341.315 331.172 264.546 1.00 115.66 285 PHE E N 1
ATOM 11050 C CA . PHE D 4 285 ? 342.630 330.599 264.295 1.00 115.66 285 PHE E CA 1
ATOM 11051 C C . PHE D 4 285 ? 343.581 331.553 263.589 1.00 115.66 285 PHE E C 1
ATOM 11052 O O . PHE D 4 285 ? 344.776 331.252 263.495 1.00 115.66 285 PHE E O 1
ATOM 11060 N N . GLU D 4 286 ? 343.089 332.686 263.085 1.00 129.89 286 GLU E N 1
ATOM 11061 C CA . GLU D 4 286 ? 343.978 333.675 262.494 1.00 129.89 286 GLU E CA 1
ATOM 11062 C C . GLU D 4 286 ? 344.937 334.255 263.522 1.00 129.89 286 GLU E C 1
ATOM 11063 O O . GLU D 4 286 ? 346.069 334.602 263.172 1.00 129.89 286 GLU E O 1
ATOM 11069 N N . SER D 4 287 ? 344.510 334.361 264.779 1.00 121.15 287 SER E N 1
ATOM 11070 C CA . SER D 4 287 ? 345.390 334.759 265.868 1.00 121.15 287 SER E CA 1
ATOM 11071 C C . SER D 4 287 ? 346.360 333.656 266.272 1.00 121.15 287 SER E C 1
ATOM 11072 O O . SER D 4 287 ? 347.081 333.819 267.262 1.00 121.15 287 SER E O 1
ATOM 11075 N N . LEU D 4 288 ? 346.389 332.542 265.537 1.00 126.45 288 LEU E N 1
ATOM 11076 C CA . LEU D 4 288 ? 347.295 331.431 265.805 1.00 126.45 288 LEU E CA 1
ATOM 11077 C C . LEU D 4 288 ? 348.125 331.065 264.579 1.00 126.45 288 LEU E C 1
ATOM 11078 O O . LEU D 4 288 ? 348.671 329.960 264.514 1.00 126.45 288 LEU E O 1
ATOM 11083 N N . ASN D 4 289 ? 348.231 331.969 263.600 1.00 142.05 289 ASN E N 1
ATOM 11084 C CA . ASN D 4 289 ? 348.874 331.608 262.340 1.00 142.05 289 ASN E CA 1
ATOM 11085 C C . ASN D 4 289 ? 350.386 331.488 262.492 1.00 142.05 289 ASN E C 1
ATOM 11086 O O . ASN D 4 289 ? 351.008 330.623 261.862 1.00 142.05 289 ASN E O 1
ATOM 11091 N N . THR D 4 290 ? 350.990 332.339 263.326 1.00 154.62 290 THR E N 1
ATOM 11092 C CA . THR D 4 290 ? 352.440 332.387 263.501 1.00 154.62 290 THR E CA 1
ATOM 11093 C C . THR D 4 290 ? 353.132 332.536 262.152 1.00 154.62 290 THR E C 1
ATOM 11094 O O . THR D 4 290 ? 352.630 333.233 261.264 1.00 154.62 290 THR E O 1
ATOM 11098 N N . ARG D 4 291 ? 354.286 331.890 261.990 1.00 163.04 291 ARG E N 1
ATOM 11099 C CA . ARG D 4 291 ? 354.958 331.850 260.695 1.00 163.04 291 ARG E CA 1
ATOM 11100 C C . ARG D 4 291 ? 354.553 330.608 259.906 1.00 163.04 291 ARG E C 1
ATOM 11101 O O . ARG D 4 291 ? 354.026 330.712 258.794 1.00 163.04 291 ARG E O 1
ATOM 11109 N N . ASN D 4 292 ? 354.799 329.430 260.471 1.00 150.93 292 ASN E N 1
ATOM 11110 C CA . ASN D 4 292 ? 354.391 328.158 259.888 1.00 150.93 292 ASN E CA 1
ATOM 11111 C C . ASN D 4 292 ? 353.279 327.580 260.750 1.00 150.93 292 ASN E C 1
ATOM 11112 O O . ASN D 4 292 ? 353.521 327.194 261.898 1.00 150.93 292 ASN E O 1
ATOM 11117 N N . PHE D 4 293 ? 352.064 327.523 260.202 1.00 152.13 293 PHE E N 1
ATOM 11118 C CA . PHE D 4 293 ? 350.928 327.097 261.012 1.00 152.13 293 PHE E CA 1
ATOM 11119 C C . PHE D 4 293 ? 351.068 325.651 261.467 1.00 152.13 293 PHE E C 1
ATOM 11120 O O . PHE D 4 293 ? 350.711 325.321 262.601 1.00 152.13 293 PHE E O 1
ATOM 11128 N N . ALA D 4 294 ? 351.561 324.770 260.595 1.00 144.55 294 ALA E N 1
ATOM 11129 C CA . ALA D 4 294 ? 351.579 323.344 260.907 1.00 144.55 294 ALA E CA 1
ATOM 11130 C C . ALA D 4 294 ? 352.391 323.059 262.167 1.00 144.55 294 ALA E C 1
ATOM 11131 O O . ALA D 4 294 ? 351.852 322.601 263.182 1.00 144.55 294 ALA E O 1
ATOM 11133 N N . ASN D 4 295 ? 353.694 323.344 262.124 1.00 148.90 295 ASN E N 1
ATOM 11134 C CA . ASN D 4 295 ? 354.569 322.963 263.228 1.00 148.90 295 ASN E CA 1
ATOM 11135 C C . ASN D 4 295 ? 354.296 323.793 264.477 1.00 148.90 295 ASN E C 1
ATOM 11136 O O . ASN D 4 295 ? 354.259 323.252 265.589 1.00 148.90 295 ASN E O 1
ATOM 11141 N N . ARG D 4 296 ? 354.112 325.106 264.321 1.00 146.59 296 ARG E N 1
ATOM 11142 C CA . ARG D 4 296 ? 353.832 325.945 265.482 1.00 146.59 296 ARG E CA 1
ATOM 11143 C C . ARG D 4 296 ? 352.514 325.556 266.138 1.00 146.59 296 ARG E C 1
ATOM 11144 O O . ARG D 4 296 ? 352.413 325.536 267.368 1.00 146.59 296 ARG E O 1
ATOM 11152 N N . PHE D 4 297 ? 351.496 325.239 265.337 1.00 127.50 297 PHE E N 1
ATOM 11153 C CA . PHE D 4 297 ? 350.228 324.765 265.879 1.00 127.50 297 PHE E CA 1
ATOM 11154 C C . PHE D 4 297 ? 350.398 323.437 266.603 1.00 127.50 297 PHE E C 1
ATOM 11155 O O . PHE D 4 297 ? 349.822 323.229 267.678 1.00 127.50 297 PHE E O 1
ATOM 11163 N N . SER D 4 298 ? 351.184 322.523 266.025 1.00 123.74 298 SER E N 1
ATOM 11164 C CA . SER D 4 298 ? 351.421 321.237 266.673 1.00 123.74 298 SER E CA 1
ATOM 11165 C C . SER D 4 298 ? 352.097 321.419 268.025 1.00 123.74 298 SER E C 1
ATOM 11166 O O . SER D 4 298 ? 351.754 320.735 268.997 1.00 123.74 298 SER E O 1
ATOM 11169 N N . GLU D 4 299 ? 353.068 322.330 268.106 1.00 137.27 299 GLU E N 1
ATOM 11170 C CA . GLU D 4 299 ? 353.692 322.618 269.394 1.00 137.27 299 GLU E CA 1
ATOM 11171 C C . GLU D 4 299 ? 352.715 323.301 270.345 1.00 137.27 299 GLU E C 1
ATOM 11172 O O . GLU D 4 299 ? 352.717 323.023 271.550 1.00 137.27 299 GLU E O 1
ATOM 11178 N N . TYR D 4 300 ? 351.878 324.200 269.823 1.00 121.97 300 TYR E N 1
ATOM 11179 C CA . TYR D 4 300 ? 350.966 324.963 270.669 1.00 121.97 300 TYR E CA 1
ATOM 11180 C C . TYR D 4 300 ? 349.937 324.060 271.336 1.00 121.97 300 TYR E C 1
ATOM 11181 O O . TYR D 4 300 ? 349.694 324.169 272.543 1.00 121.97 300 TYR E O 1
ATOM 11190 N N . VAL D 4 301 ? 349.311 323.169 270.563 1.00 109.31 301 VAL E N 1
ATOM 11191 C CA . VAL D 4 301 ? 348.268 322.321 271.133 1.00 109.31 301 VAL E CA 1
ATOM 11192 C C . VAL D 4 301 ? 348.855 321.379 272.175 1.00 109.31 301 VAL E C 1
ATOM 11193 O O . VAL D 4 301 ? 348.267 321.168 273.242 1.00 109.31 301 VAL E O 1
ATOM 11197 N N . PHE D 4 302 ? 350.029 320.817 271.900 1.00 109.31 302 PHE E N 1
ATOM 11198 C CA . PHE D 4 302 ? 350.670 319.861 272.798 1.00 109.31 302 PHE E CA 1
ATOM 11199 C C . PHE D 4 302 ? 351.752 320.511 273.647 1.00 109.31 302 PHE E C 1
ATOM 11200 O O . PHE D 4 302 ? 352.766 319.884 273.961 1.00 109.31 302 PHE E O 1
ATOM 11208 N N . LEU D 4 303 ? 351.557 321.768 274.036 1.00 109.31 303 LEU E N 1
ATOM 11209 C CA . LEU D 4 303 ? 352.529 322.454 274.874 1.00 109.31 303 LEU E CA 1
ATOM 11210 C C . LEU D 4 303 ? 352.594 321.811 276.254 1.00 109.31 303 LEU E C 1
ATOM 11211 O O . LEU D 4 303 ? 351.569 321.447 276.837 1.00 109.31 303 LEU E O 1
ATOM 11216 N N . ASN D 4 304 ? 353.817 321.671 276.771 1.00 109.31 304 ASN E N 1
ATOM 11217 C CA . ASN D 4 304 ? 354.070 321.044 278.070 1.00 109.31 304 ASN E CA 1
ATOM 11218 C C . ASN D 4 304 ? 353.513 319.624 278.130 1.00 109.31 304 ASN E C 1
ATOM 11219 O O . ASN D 4 304 ? 352.941 319.204 279.137 1.00 109.31 304 ASN E O 1
ATOM 11224 N N . CYS D 4 305 ? 353.682 318.878 277.046 1.00 109.31 305 CYS E N 1
ATOM 11225 C CA . CYS D 4 305 ? 353.349 317.466 277.021 1.00 109.31 305 CYS E CA 1
ATOM 11226 C C . CYS D 4 305 ? 354.632 316.648 277.166 1.00 109.31 305 CYS E C 1
ATOM 11227 O O . CYS D 4 305 ? 355.726 317.191 277.346 1.00 109.31 305 CYS E O 1
ATOM 11230 N N . ASP D 4 306 ? 354.504 315.326 277.086 1.00 115.73 306 ASP E N 1
ATOM 11231 C CA . ASP D 4 306 ? 355.637 314.439 277.309 1.00 115.73 306 ASP E CA 1
ATOM 11232 C C . ASP D 4 306 ? 356.564 314.324 276.106 1.00 115.73 306 ASP E C 1
ATOM 11233 O O . ASP D 4 306 ? 357.695 313.854 276.264 1.00 115.73 306 ASP E O 1
ATOM 11238 N N . TYR D 4 307 ? 356.123 314.738 274.922 1.00 112.79 307 TYR E N 1
ATOM 11239 C CA . TYR D 4 307 ? 356.918 314.548 273.718 1.00 112.79 307 TYR E CA 1
ATOM 11240 C C . TYR D 4 307 ? 358.204 315.362 273.776 1.00 112.79 307 TYR E C 1
ATOM 11241 O O . TYR D 4 307 ? 358.249 316.463 274.331 1.00 112.79 307 TYR E O 1
ATOM 11250 N N . LYS D 4 308 ? 359.263 314.800 273.200 1.00 120.47 308 LYS E N 1
ATOM 11251 C CA . LYS D 4 308 ? 360.517 315.527 273.079 1.00 120.47 308 LYS E CA 1
ATOM 11252 C C . LYS D 4 308 ? 360.383 316.638 272.045 1.00 120.47 308 LYS E C 1
ATOM 11253 O O . LYS D 4 308 ? 359.825 316.439 270.962 1.00 120.47 308 LYS E O 1
ATOM 11259 N N . LEU D 4 309 ? 360.873 317.818 272.392 1.00 142.57 309 LEU E N 1
ATOM 11260 C CA . LEU D 4 309 ? 360.786 318.953 271.483 1.00 142.57 309 LEU E CA 1
ATOM 11261 C C . LEU D 4 309 ? 361.769 318.769 270.335 1.00 142.57 309 LEU E C 1
ATOM 11262 O O . LEU D 4 309 ? 362.979 318.668 270.578 1.00 142.57 309 LEU E O 1
ATOM 11267 N N . PRO D 4 310 ? 361.311 318.719 269.087 1.00 164.22 310 PRO E N 1
ATOM 11268 C CA . PRO D 4 310 ? 362.223 318.506 267.963 1.00 164.22 310 PRO E CA 1
ATOM 11269 C C . PRO D 4 310 ? 362.718 319.804 267.346 1.00 164.22 310 PRO E C 1
ATOM 11270 O O . PRO D 4 310 ? 362.064 320.847 267.401 1.00 164.22 310 PRO E O 1
ATOM 11274 N N . SER D 4 311 ? 363.909 319.714 266.750 1.00 194.37 311 SER E N 1
ATOM 11275 C CA . SER D 4 311 ? 364.526 320.818 266.012 1.00 194.37 311 SER E CA 1
ATOM 11276 C C . SER D 4 311 ? 364.697 322.065 266.875 1.00 194.37 311 SER E C 1
ATOM 11277 O O . SER D 4 311 ? 364.694 323.186 266.359 1.00 194.37 311 SER E O 1
ATOM 11280 N N . ASP D 4 312 ? 364.863 321.865 268.182 1.00 194.32 312 ASP E N 1
ATOM 11281 C CA . ASP D 4 312 ? 365.072 322.926 269.173 1.00 194.32 312 ASP E CA 1
ATOM 11282 C C . ASP D 4 312 ? 364.191 324.145 268.894 1.00 194.32 312 ASP E C 1
ATOM 11283 O O . ASP D 4 312 ? 364.664 325.260 268.675 1.00 194.32 312 ASP E O 1
ATOM 11288 N N . ASN D 4 313 ? 362.882 323.906 268.904 1.00 180.37 313 ASN E N 1
ATOM 11289 C CA . ASN D 4 313 ? 361.932 324.991 268.701 1.00 180.37 313 ASN E CA 1
ATOM 11290 C C . ASN D 4 313 ? 362.056 326.018 269.820 1.00 180.37 313 ASN E C 1
ATOM 11291 O O . ASN D 4 313 ? 362.303 325.679 270.981 1.00 180.37 313 ASN E O 1
ATOM 11296 N N . TYR D 4 314 ? 361.892 327.287 269.459 1.00 171.72 314 TYR E N 1
ATOM 11297 C CA . TYR D 4 314 ? 362.021 328.358 270.436 1.00 171.72 314 TYR E CA 1
ATOM 11298 C C . TYR D 4 314 ? 360.904 328.272 271.468 1.00 171.72 314 TYR E C 1
ATOM 11299 O O . TYR D 4 314 ? 359.747 327.998 271.135 1.00 171.72 314 TYR E O 1
ATOM 11308 N N . ALA D 4 315 ? 361.261 328.498 272.729 1.00 160.79 315 ALA E N 1
ATOM 11309 C CA . ALA D 4 315 ? 360.285 328.432 273.805 1.00 160.79 315 ALA E CA 1
ATOM 11310 C C . ALA D 4 315 ? 359.240 329.529 273.649 1.00 160.79 315 ALA E C 1
ATOM 11311 O O . ALA D 4 315 ? 359.544 330.660 273.259 1.00 160.79 315 ALA E O 1
ATOM 11313 N N . THR D 4 316 ? 357.993 329.184 273.962 1.00 132.85 316 THR E N 1
ATOM 11314 C CA . THR D 4 316 ? 356.888 330.116 273.815 1.00 132.85 316 THR E CA 1
ATOM 11315 C C . THR D 4 316 ? 356.691 330.864 275.122 1.00 132.85 316 THR E C 1
ATOM 11316 O O . THR D 4 316 ? 356.316 330.242 276.128 1.00 132.85 316 THR E O 1
ATOM 11320 N N . PRO D 4 317 ? 356.938 332.172 275.170 1.00 113.04 317 PRO E N 1
ATOM 11321 C CA . PRO D 4 317 ? 356.697 332.919 276.410 1.00 113.04 317 PRO E CA 1
ATOM 11322 C C . PRO D 4 317 ? 355.224 332.891 276.788 1.00 113.04 317 PRO E C 1
ATOM 11323 O O . PRO D 4 317 ? 354.341 332.991 275.935 1.00 113.04 317 PRO E O 1
ATOM 11327 N N . VAL D 4 318 ? 354.967 332.755 278.085 1.00 109.31 318 VAL E N 1
ATOM 11328 C CA . VAL D 4 318 ? 353.612 332.751 278.623 1.00 109.31 318 VAL E CA 1
ATOM 11329 C C . VAL D 4 318 ? 353.596 333.598 279.885 1.00 109.31 318 VAL E C 1
ATOM 11330 O O . VAL D 4 318 ? 354.532 333.551 280.690 1.00 109.31 318 VAL E O 1
ATOM 11334 N N . HIS D 4 319 ? 352.538 334.383 280.051 1.00 109.31 319 HIS E N 1
ATOM 11335 C CA . HIS D 4 319 ? 352.392 335.249 281.208 1.00 109.31 319 HIS E CA 1
ATOM 11336 C C . HIS D 4 319 ? 350.957 335.179 281.703 1.00 109.31 319 HIS E C 1
ATOM 11337 O O . HIS D 4 319 ? 350.040 334.918 280.917 1.00 109.31 319 HIS E O 1
ATOM 11344 N N . PRO D 4 320 ? 350.735 335.394 282.999 1.00 109.31 320 PRO E N 1
ATOM 11345 C CA . PRO D 4 320 ? 349.362 335.400 283.515 1.00 109.31 320 PRO E CA 1
ATOM 11346 C C . PRO D 4 320 ? 348.531 336.495 282.864 1.00 109.31 320 PRO E C 1
ATOM 11347 O O . PRO D 4 320 ? 349.024 337.585 282.567 1.00 109.31 320 PRO E O 1
ATOM 11351 N N . VAL D 4 321 ? 347.255 336.189 282.641 1.00 109.31 321 VAL E N 1
ATOM 11352 C CA . VAL D 4 321 ? 346.380 337.114 281.931 1.00 109.31 321 VAL E CA 1
ATOM 11353 C C . VAL D 4 321 ? 345.912 338.235 282.849 1.00 109.31 321 VAL E C 1
ATOM 11354 O O . VAL D 4 321 ? 345.913 339.410 282.465 1.00 109.31 321 VAL E O 1
ATOM 11358 N N . TYR D 4 322 ? 345.509 337.899 284.071 1.00 109.31 322 TYR E N 1
ATOM 11359 C CA . TYR D 4 322 ? 344.922 338.864 284.999 1.00 109.31 322 TYR E CA 1
ATOM 11360 C C . TYR D 4 322 ? 345.824 339.015 286.221 1.00 109.31 322 TYR E C 1
ATOM 11361 O O . TYR D 4 322 ? 345.605 338.379 287.253 1.00 109.31 322 TYR E O 1
ATOM 11370 N N . ASN D 4 323 ? 346.827 339.886 286.099 1.00 109.31 323 ASN E N 1
ATOM 11371 C CA . ASN D 4 323 ? 347.653 340.351 287.219 1.00 109.31 323 ASN E CA 1
ATOM 11372 C C . ASN D 4 323 ? 348.203 339.145 287.971 1.00 109.31 323 ASN E C 1
ATOM 11373 O O . ASN D 4 323 ? 348.938 338.346 287.364 1.00 109.31 323 ASN E O 1
ATOM 11378 N N . GLY D 4 324 ? 347.891 338.965 289.252 1.00 109.31 324 GLY E N 1
ATOM 11379 C CA . GLY D 4 324 ? 348.474 337.897 290.038 1.00 109.31 324 GLY E CA 1
ATOM 11380 C C . GLY D 4 324 ? 347.731 336.578 289.989 1.00 109.31 324 GLY E C 1
ATOM 11381 O O . GLY D 4 324 ? 347.350 336.041 291.033 1.00 109.31 324 GLY E O 1
ATOM 11382 N N . GLU D 4 325 ? 347.514 336.044 288.786 1.00 109.31 325 GLU E N 1
ATOM 11383 C CA . GLU D 4 325 ? 346.971 334.697 288.666 1.00 109.31 325 GLU E CA 1
ATOM 11384 C C . GLU D 4 325 ? 347.919 333.646 289.225 1.00 109.31 325 GLU E C 1
ATOM 11385 O O . GLU D 4 325 ? 347.462 332.588 289.667 1.00 109.31 325 GLU E O 1
ATOM 11391 N N . ASN D 4 326 ? 349.222 333.915 289.216 1.00 109.31 326 ASN E N 1
ATOM 11392 C CA . ASN D 4 326 ? 350.233 332.952 289.625 1.00 109.31 326 ASN E CA 1
ATOM 11393 C C . ASN D 4 326 ? 350.560 333.025 291.111 1.00 109.31 326 ASN E C 1
ATOM 11394 O O . ASN D 4 326 ? 351.529 332.399 291.550 1.00 109.31 326 ASN E O 1
ATOM 11399 N N . THR D 4 327 ? 349.790 333.780 291.888 1.00 109.31 327 THR E N 1
ATOM 11400 C CA . THR D 4 327 ? 349.971 333.867 293.328 1.00 109.31 327 THR E CA 1
ATOM 11401 C C . THR D 4 327 ? 348.726 333.355 294.037 1.00 109.31 327 THR E C 1
ATOM 11402 O O . THR D 4 327 ? 347.614 333.430 293.507 1.00 109.31 327 THR E O 1
ATOM 11406 N N . ILE D 4 328 ? 348.923 332.829 295.243 1.00 109.31 328 ILE E N 1
ATOM 11407 C CA . ILE D 4 328 ? 347.834 332.380 296.101 1.00 109.31 328 ILE E CA 1
ATOM 11408 C C . ILE D 4 328 ? 347.766 333.312 297.299 1.00 109.31 328 ILE E C 1
ATOM 11409 O O . ILE D 4 328 ? 348.754 333.469 298.025 1.00 109.31 328 ILE E O 1
ATOM 11414 N N . VAL D 4 329 ? 346.603 333.933 297.501 1.00 109.31 329 VAL E N 1
ATOM 11415 C CA . VAL D 4 329 ? 346.435 334.854 298.616 1.00 109.31 329 VAL E CA 1
ATOM 11416 C C . VAL D 4 329 ? 346.549 334.086 299.929 1.00 109.31 329 VAL E C 1
ATOM 11417 O O . VAL D 4 329 ? 346.308 332.873 299.993 1.00 109.31 329 VAL E O 1
ATOM 11421 N N . ASP D 4 330 ? 346.939 334.799 300.989 1.00 109.31 330 ASP E N 1
ATOM 11422 C CA . ASP D 4 330 ? 347.175 334.155 302.277 1.00 109.31 330 ASP E CA 1
ATOM 11423 C C . ASP D 4 330 ? 345.903 333.529 302.834 1.00 109.31 330 ASP E C 1
ATOM 11424 O O . ASP D 4 330 ? 345.945 332.439 303.416 1.00 109.31 330 ASP E O 1
ATOM 11429 N N . THR D 4 331 ? 344.765 334.207 302.675 1.00 109.31 331 THR E N 1
ATOM 11430 C CA . THR D 4 331 ? 343.524 333.719 303.265 1.00 109.31 331 THR E CA 1
ATOM 11431 C C . THR D 4 331 ? 343.087 332.397 302.645 1.00 109.31 331 THR E C 1
ATOM 11432 O O . THR D 4 331 ? 342.564 331.522 303.343 1.00 109.31 331 THR E O 1
ATOM 11436 N N . TYR D 4 332 ? 343.287 332.227 301.342 1.00 109.31 332 TYR E N 1
ATOM 11437 C CA . TYR D 4 332 ? 342.869 330.990 300.699 1.00 109.31 332 TYR E CA 1
ATOM 11438 C C . TYR D 4 332 ? 343.843 329.864 301.018 1.00 109.31 332 TYR E C 1
ATOM 11439 O O . TYR D 4 332 ? 345.063 330.043 300.977 1.00 109.31 332 TYR E O 1
ATOM 11448 N N . ILE D 4 333 ? 343.295 328.695 301.335 1.00 109.31 333 ILE E N 1
ATOM 11449 C CA . ILE D 4 333 ? 344.094 327.506 301.618 1.00 109.31 333 ILE E CA 1
ATOM 11450 C C . ILE D 4 333 ? 343.760 326.435 300.588 1.00 109.31 333 ILE E C 1
ATOM 11451 O O . ILE D 4 333 ? 342.654 325.875 300.618 1.00 109.31 333 ILE E O 1
ATOM 11456 N N . PRO D 4 334 ? 344.671 326.111 299.668 1.00 109.31 334 PRO E N 1
ATOM 11457 C CA . PRO D 4 334 ? 344.356 325.106 298.644 1.00 109.31 334 PRO E CA 1
ATOM 11458 C C . PRO D 4 334 ? 344.197 323.716 299.236 1.00 109.31 334 PRO E C 1
ATOM 11459 O O . PRO D 4 334 ? 345.172 323.100 299.677 1.00 109.31 334 PRO E O 1
ATOM 11463 N N . THR D 4 335 ? 342.964 323.212 299.245 1.00 116.89 335 THR E N 1
ATOM 11464 C CA . THR D 4 335 ? 342.630 321.958 299.908 1.00 116.89 335 THR E CA 1
ATOM 11465 C C . THR D 4 335 ? 342.017 320.945 298.945 1.00 116.89 335 THR E C 1
ATOM 11466 O O . THR D 4 335 ? 341.178 320.132 299.340 1.00 116.89 335 THR E O 1
ATOM 11470 N N . ILE D 4 336 ? 342.433 320.973 297.682 1.00 109.31 336 ILE E N 1
ATOM 11471 C CA . ILE D 4 336 ? 341.961 320.034 296.672 1.00 109.31 336 ILE E CA 1
ATOM 11472 C C . ILE D 4 336 ? 343.171 319.458 295.949 1.00 109.31 336 ILE E C 1
ATOM 11473 O O . ILE D 4 336 ? 344.096 320.195 295.587 1.00 109.31 336 ILE E O 1
ATOM 11478 N N . LYS D 4 337 ? 343.175 318.141 295.762 1.00 109.31 337 LYS E N 1
ATOM 11479 C CA . LYS D 4 337 ? 344.263 317.442 295.094 1.00 109.31 337 LYS E CA 1
ATOM 11480 C C . LYS D 4 337 ? 343.712 316.662 293.911 1.00 109.31 337 LYS E C 1
ATOM 11481 O O . LYS D 4 337 ? 342.718 315.941 294.046 1.00 109.31 337 LYS E O 1
ATOM 11487 N N . CYS D 4 338 ? 344.360 316.808 292.759 1.00 109.31 338 CYS E N 1
ATOM 11488 C CA . CYS D 4 338 ? 343.971 316.117 291.538 1.00 109.31 338 CYS E CA 1
ATOM 11489 C C . CYS D 4 338 ? 345.081 315.162 291.127 1.00 109.31 338 CYS E C 1
ATOM 11490 O O . CYS D 4 338 ? 346.250 315.554 291.062 1.00 109.31 338 CYS E O 1
ATOM 11493 N N . SER D 4 339 ? 344.711 313.915 290.860 1.00 109.31 339 SER E N 1
ATOM 11494 C CA . SER D 4 339 ? 345.682 312.922 290.440 1.00 109.31 339 SER E CA 1
ATOM 11495 C C . SER D 4 339 ? 346.230 313.271 289.057 1.00 109.31 339 SER E C 1
ATOM 11496 O O . SER D 4 339 ? 345.561 313.946 288.270 1.00 109.31 339 SER E O 1
ATOM 11499 N N . PRO D 4 340 ? 347.454 312.836 288.743 1.00 109.31 340 PRO E N 1
ATOM 11500 C CA . PRO D 4 340 ? 348.016 313.140 287.417 1.00 109.31 340 PRO E CA 1
ATOM 11501 C C . PRO D 4 340 ? 347.162 312.638 286.267 1.00 109.31 340 PRO E C 1
ATOM 11502 O O . PRO D 4 340 ? 347.098 313.301 285.224 1.00 109.31 340 PRO E O 1
ATOM 11506 N N . LEU D 4 341 ? 346.498 311.490 286.425 1.00 109.31 341 LEU E N 1
ATOM 11507 C CA . LEU D 4 341 ? 345.608 311.005 285.376 1.00 109.31 341 LEU E CA 1
ATOM 11508 C C . LEU D 4 341 ? 344.465 311.978 285.130 1.00 109.31 341 LEU E C 1
ATOM 11509 O O . LEU D 4 341 ? 344.101 312.236 283.980 1.00 109.31 341 LEU E O 1
ATOM 11514 N N . TYR D 4 342 ? 343.886 312.525 286.199 1.00 109.31 342 TYR E N 1
ATOM 11515 C CA . TYR D 4 342 ? 342.789 313.478 286.057 1.00 109.31 342 TYR E CA 1
ATOM 11516 C C . TYR D 4 342 ? 343.228 314.712 285.275 1.00 109.31 342 TYR E C 1
ATOM 11517 O O . TYR D 4 342 ? 342.570 315.122 284.305 1.00 109.31 342 TYR E O 1
ATOM 11526 N N . LYS D 4 343 ? 344.355 315.306 285.674 1.00 109.31 343 LYS E N 1
ATOM 11527 C CA . LYS D 4 343 ? 344.853 316.501 285.002 1.00 109.31 343 LYS E CA 1
ATOM 11528 C C . LYS D 4 343 ? 345.194 316.215 283.547 1.00 109.31 343 LYS E C 1
ATOM 11529 O O . LYS D 4 343 ? 344.847 316.999 282.653 1.00 109.31 343 LYS E O 1
ATOM 11535 N N . SER D 4 344 ? 345.871 315.092 283.290 1.00 109.31 344 SER E N 1
ATOM 11536 C CA . SER D 4 344 ? 346.240 314.748 281.923 1.00 109.31 344 SER E CA 1
ATOM 11537 C C . SER D 4 344 ? 345.006 314.511 281.065 1.00 109.31 344 SER E C 1
ATOM 11538 O O . SER D 4 344 ? 344.950 314.952 279.914 1.00 109.31 344 SER E O 1
ATOM 11541 N N . GLN D 4 345 ? 344.007 313.817 281.609 1.00 109.31 345 GLN E N 1
ATOM 11542 C CA . GLN D 4 345 ? 342.780 313.559 280.867 1.00 109.31 345 GLN E CA 1
ATOM 11543 C C . GLN D 4 345 ? 342.091 314.859 280.479 1.00 109.31 345 GLN E C 1
ATOM 11544 O O . GLN D 4 345 ? 341.706 315.048 279.318 1.00 109.31 345 GLN E O 1
ATOM 11550 N N . LYS D 4 346 ? 341.939 315.776 281.437 1.00 109.31 346 LYS E N 1
ATOM 11551 C CA . LYS D 4 346 ? 341.269 317.037 281.130 1.00 109.31 346 LYS E CA 1
ATOM 11552 C C . LYS D 4 346 ? 342.062 317.857 280.116 1.00 109.31 346 LYS E C 1
ATOM 11553 O O . LYS D 4 346 ? 341.487 318.420 279.172 1.00 109.31 346 LYS E O 1
ATOM 11559 N N . SER D 4 347 ? 343.387 317.923 280.282 1.00 109.31 347 SER E N 1
ATOM 11560 C CA . SER D 4 347 ? 344.210 318.691 279.353 1.00 109.31 347 SER E CA 1
ATOM 11561 C C . SER D 4 347 ? 344.144 318.118 277.942 1.00 109.31 347 SER E C 1
ATOM 11562 O O . SER D 4 347 ? 344.000 318.864 276.965 1.00 109.31 347 SER E O 1
ATOM 11565 N N . LEU D 4 348 ? 344.244 316.792 277.815 1.00 109.31 348 LEU E N 1
ATOM 11566 C CA . LEU D 4 348 ? 344.180 316.169 276.500 1.00 109.31 348 LEU E CA 1
ATOM 11567 C C . LEU D 4 348 ? 342.802 316.322 275.871 1.00 109.31 348 LEU E C 1
ATOM 11568 O O . LEU D 4 348 ? 342.699 316.471 274.651 1.00 109.31 348 LEU E O 1
ATOM 11573 N N . ALA D 4 349 ? 341.735 316.296 276.676 1.00 109.31 349 ALA E N 1
ATOM 11574 C CA . ALA D 4 349 ? 340.406 316.554 276.131 1.00 109.31 349 ALA E CA 1
ATOM 11575 C C . ALA D 4 349 ? 340.300 317.971 275.578 1.00 109.31 349 ALA E C 1
ATOM 11576 O O . ALA D 4 349 ? 339.739 318.186 274.495 1.00 109.31 349 ALA E O 1
ATOM 11578 N N . LEU D 4 350 ? 340.836 318.953 276.307 1.00 109.31 350 LEU E N 1
ATOM 11579 C CA . LEU D 4 350 ? 340.824 320.326 275.808 1.00 109.31 350 LEU E CA 1
ATOM 11580 C C . LEU D 4 350 ? 341.631 320.454 274.518 1.00 109.31 350 LEU E C 1
ATOM 11581 O O . LEU D 4 350 ? 341.220 321.148 273.574 1.00 109.31 350 LEU E O 1
ATOM 11586 N N . ARG D 4 351 ? 342.789 319.793 274.464 1.00 109.31 351 ARG E N 1
ATOM 11587 C CA . ARG D 4 351 ? 343.597 319.802 273.249 1.00 109.31 351 ARG E CA 1
ATOM 11588 C C . ARG D 4 351 ? 342.845 319.174 272.082 1.00 109.31 351 ARG E C 1
ATOM 11589 O O . ARG D 4 351 ? 342.909 319.670 270.948 1.00 109.31 351 ARG E O 1
ATOM 11597 N N . ARG D 4 352 ? 342.128 318.077 272.341 1.00 109.31 352 ARG E N 1
ATOM 11598 C CA . ARG D 4 352 ? 341.301 317.474 271.304 1.00 109.31 352 ARG E CA 1
ATOM 11599 C C . ARG D 4 352 ? 340.231 318.439 270.828 1.00 109.31 352 ARG E C 1
ATOM 11600 O O . ARG D 4 352 ? 339.910 318.473 269.640 1.00 109.31 352 ARG E O 1
ATOM 11608 N N . LYS D 4 353 ? 339.637 319.202 271.745 1.00 109.31 353 LYS E N 1
ATOM 11609 C CA . LYS D 4 353 ? 338.627 320.174 271.332 1.00 109.31 353 LYS E CA 1
ATOM 11610 C C . LYS D 4 353 ? 339.224 321.237 270.418 1.00 109.31 353 LYS E C 1
ATOM 11611 O O . LYS D 4 353 ? 338.611 321.620 269.414 1.00 109.31 353 LYS E O 1
ATOM 11617 N N . LEU D 4 354 ? 340.421 321.724 270.749 1.00 109.31 354 LEU E N 1
ATOM 11618 C CA . LEU D 4 354 ? 341.082 322.699 269.881 1.00 109.31 354 LEU E CA 1
ATOM 11619 C C . LEU D 4 354 ? 341.346 322.116 268.495 1.00 109.31 354 LEU E C 1
ATOM 11620 O O . LEU D 4 354 ? 341.036 322.739 267.467 1.00 109.31 354 LEU E O 1
ATOM 11625 N N . ILE D 4 355 ? 341.915 320.909 268.450 1.00 109.31 355 ILE E N 1
ATOM 11626 C CA . ILE D 4 355 ? 342.205 320.268 267.170 1.00 109.31 355 ILE E CA 1
ATOM 11627 C C . ILE D 4 355 ? 340.918 320.007 266.394 1.00 109.31 355 ILE E C 1
ATOM 11628 O O . ILE D 4 355 ? 340.877 320.141 265.165 1.00 109.31 355 ILE E O 1
ATOM 11633 N N . GLY D 4 356 ? 339.850 319.630 267.096 1.00 109.31 356 GLY E N 1
ATOM 11634 C CA . GLY D 4 356 ? 338.585 319.375 266.435 1.00 109.31 356 GLY E CA 1
ATOM 11635 C C . GLY D 4 356 ? 337.973 320.628 265.848 1.00 109.31 356 GLY E C 1
ATOM 11636 O O . GLY D 4 356 ? 337.365 320.584 264.780 1.00 109.31 356 GLY E O 1
ATOM 11637 N N . SER D 4 357 ? 338.114 321.761 266.538 1.00 109.31 357 SER E N 1
ATOM 11638 C CA . SER D 4 357 ? 337.673 323.025 265.956 1.00 109.31 357 SER E CA 1
ATOM 11639 C C . SER D 4 357 ? 338.481 323.360 264.709 1.00 109.31 357 SER E C 1
ATOM 11640 O O . SER D 4 357 ? 337.924 323.811 263.696 1.00 109.31 357 SER E O 1
ATOM 11643 N N . CYS D 4 358 ? 339.798 323.137 264.762 1.00 109.31 358 CYS E N 1
ATOM 11644 C CA . CYS D 4 358 ? 340.629 323.357 263.580 1.00 109.31 358 CYS E CA 1
ATOM 11645 C C . CYS D 4 358 ? 340.154 322.513 262.402 1.00 109.31 358 CYS E C 1
ATOM 11646 O O . CYS D 4 358 ? 339.989 323.020 261.285 1.00 109.31 358 CYS E O 1
ATOM 11649 N N . PHE D 4 359 ? 339.912 321.224 262.639 1.00 109.31 359 PHE E N 1
ATOM 11650 C CA . PHE D 4 359 ? 339.467 320.350 261.558 1.00 109.31 359 PHE E CA 1
ATOM 11651 C C . PHE D 4 359 ? 338.048 320.672 261.112 1.00 109.31 359 PHE E C 1
ATOM 11652 O O . PHE D 4 359 ? 337.718 320.491 259.937 1.00 109.31 359 PHE E O 1
ATOM 11660 N N . LYS D 4 360 ? 337.196 321.140 262.024 1.00 109.31 360 LYS E N 1
ATOM 11661 C CA . LYS D 4 360 ? 335.856 321.561 261.640 1.00 109.31 360 LYS E CA 1
ATOM 11662 C C . LYS D 4 360 ? 335.919 322.735 260.677 1.00 109.31 360 LYS E C 1
ATOM 11663 O O . LYS D 4 360 ? 335.152 322.800 259.710 1.00 109.31 360 LYS E O 1
ATOM 11669 N N . LEU D 4 361 ? 336.827 323.679 260.931 1.00 109.31 361 LEU E N 1
ATOM 11670 C CA . LEU D 4 361 ? 337.042 324.757 259.971 1.00 109.31 361 LEU E CA 1
ATOM 11671 C C . LEU D 4 361 ? 337.602 324.222 258.656 1.00 109.31 361 LEU E C 1
ATOM 11672 O O . LEU D 4 361 ? 337.161 324.628 257.575 1.00 109.31 361 LEU E O 1
ATOM 11677 N N . LEU D 4 362 ? 338.574 323.307 258.729 1.00 109.31 362 LEU E N 1
ATOM 11678 C CA . LEU D 4 362 ? 339.266 322.864 257.518 1.00 109.31 362 LEU E CA 1
ATOM 11679 C C . LEU D 4 362 ? 338.371 322.050 256.591 1.00 109.31 362 LEU E C 1
ATOM 11680 O O . LEU D 4 362 ? 338.399 322.248 255.372 1.00 109.31 362 LEU E O 1
ATOM 11685 N N . LEU D 4 363 ? 337.587 321.121 257.138 1.00 109.31 363 LEU E N 1
ATOM 11686 C CA . LEU D 4 363 ? 336.892 320.154 256.294 1.00 109.31 363 LEU E CA 1
ATOM 11687 C C . LEU D 4 363 ? 335.885 320.805 255.357 1.00 109.31 363 LEU E C 1
ATOM 11688 O O . LEU D 4 363 ? 335.489 320.182 254.367 1.00 109.31 363 LEU E O 1
ATOM 11693 N N . ARG D 4 364 ? 335.465 322.036 255.637 1.00 109.31 364 ARG E N 1
ATOM 11694 C CA . ARG D 4 364 ? 334.571 322.744 254.734 1.00 109.31 364 ARG E CA 1
ATOM 11695 C C . ARG D 4 364 ? 335.294 323.349 253.539 1.00 109.31 364 ARG E C 1
ATOM 11696 O O . ARG D 4 364 ? 334.629 323.778 252.590 1.00 109.31 364 ARG E O 1
ATOM 11704 N N . VAL D 4 365 ? 336.620 323.402 253.562 1.00 109.31 365 VAL E N 1
ATOM 11705 C CA . VAL D 4 365 ? 337.369 324.004 252.452 1.00 109.31 365 VAL E CA 1
ATOM 11706 C C . VAL D 4 365 ? 337.178 323.156 251.200 1.00 109.31 365 VAL E C 1
ATOM 11707 O O . VAL D 4 365 ? 337.404 321.933 251.242 1.00 109.31 365 VAL E O 1
ATOM 11711 N N . PRO D 4 366 ? 336.761 323.745 250.081 1.00 112.89 366 PRO E N 1
ATOM 11712 C CA . PRO D 4 366 ? 336.596 322.964 248.851 1.00 112.89 366 PRO E CA 1
ATOM 11713 C C . PRO D 4 366 ? 337.913 322.352 248.396 1.00 112.89 366 PRO E C 1
ATOM 11714 O O . PRO D 4 366 ? 338.987 322.932 248.571 1.00 112.89 366 PRO E O 1
ATOM 11718 N N . ASP D 4 367 ? 337.814 321.160 247.811 1.00 118.01 367 ASP E N 1
ATOM 11719 C CA . ASP D 4 367 ? 339.000 320.456 247.343 1.00 118.01 367 ASP E CA 1
ATOM 11720 C C . ASP D 4 367 ? 339.705 321.262 246.259 1.00 118.01 367 ASP E C 1
ATOM 11721 O O . ASP D 4 367 ? 339.065 321.894 245.414 1.00 118.01 367 ASP E O 1
ATOM 11726 N N . GLY D 4 368 ? 341.024 321.237 246.289 1.00 127.69 368 GLY E N 1
ATOM 11727 C CA . GLY D 4 368 ? 341.828 322.046 245.380 1.00 127.69 368 GLY E CA 1
ATOM 11728 C C . GLY D 4 368 ? 342.102 323.441 245.896 1.00 127.69 368 GLY E C 1
ATOM 11729 O O . GLY D 4 368 ? 343.252 323.876 245.934 1.00 127.69 368 GLY E O 1
ATOM 11730 N N . HIS D 4 369 ? 341.052 324.152 246.295 1.00 117.58 369 HIS E N 1
ATOM 11731 C CA . HIS D 4 369 ? 341.212 325.479 246.866 1.00 117.58 369 HIS E CA 1
ATOM 11732 C C . HIS D 4 369 ? 341.746 325.389 248.293 1.00 117.58 369 HIS E C 1
ATOM 11733 O O . HIS D 4 369 ? 341.616 324.369 248.974 1.00 117.58 369 HIS E O 1
ATOM 11740 N N . ARG D 4 370 ? 342.362 326.480 248.739 1.00 109.31 370 ARG E N 1
ATOM 11741 C CA . ARG D 4 370 ? 342.859 326.589 250.101 1.00 109.31 370 ARG E CA 1
ATOM 11742 C C . ARG D 4 370 ? 342.554 327.984 250.627 1.00 109.31 370 ARG E C 1
ATOM 11743 O O . ARG D 4 370 ? 342.426 328.938 249.857 1.00 109.31 370 ARG E O 1
ATOM 11751 N N . LEU D 4 371 ? 342.434 328.088 251.948 1.00 109.31 371 LEU E N 1
ATOM 11752 C CA . LEU D 4 371 ? 342.011 329.334 252.572 1.00 109.31 371 LEU E CA 1
ATOM 11753 C C . LEU D 4 371 ? 343.023 330.446 252.327 1.00 109.31 371 LEU E C 1
ATOM 11754 O O . LEU D 4 371 ? 344.227 330.209 252.203 1.00 109.31 371 LEU E O 1
ATOM 11759 N N . ILE D 4 372 ? 342.515 331.676 252.259 1.00 114.16 372 ILE E N 1
ATOM 11760 C CA . ILE D 4 372 ? 343.343 332.841 251.968 1.00 114.16 372 ILE E CA 1
ATOM 11761 C C . ILE D 4 372 ? 343.960 333.374 253.253 1.00 114.16 372 ILE E C 1
ATOM 11762 O O . ILE D 4 372 ? 345.187 333.395 253.402 1.00 114.16 372 ILE E O 1
ATOM 11767 N N . THR D 4 373 ? 343.116 333.803 254.192 1.00 127.87 373 THR E N 1
ATOM 11768 C CA . THR D 4 373 ? 343.631 334.466 255.389 1.00 127.87 373 THR E CA 1
ATOM 11769 C C . THR D 4 373 ? 344.379 333.510 256.311 1.00 127.87 373 THR E C 1
ATOM 11770 O O . THR D 4 373 ? 345.534 333.810 256.661 1.00 127.87 373 THR E O 1
ATOM 11774 N N . PRO D 4 374 ? 343.816 332.364 256.745 1.00 109.80 374 PRO E N 1
ATOM 11775 C CA . PRO D 4 374 ? 344.642 331.406 257.489 1.00 109.80 374 PRO E CA 1
ATOM 11776 C C . PRO D 4 374 ? 345.340 330.438 256.549 1.00 109.80 374 PRO E C 1
ATOM 11777 O O . PRO D 4 374 ? 344.680 329.719 255.792 1.00 109.80 374 PRO E O 1
ATOM 11781 N N . ARG D 4 375 ? 346.671 330.402 256.589 1.00 115.53 375 ARG E N 1
ATOM 11782 C CA . ARG D 4 375 ? 347.444 329.518 255.716 1.00 115.53 375 ARG E CA 1
ATOM 11783 C C . ARG D 4 375 ? 347.505 328.127 256.344 1.00 115.53 375 ARG E C 1
ATOM 11784 O O . ARG D 4 375 ? 348.510 327.701 256.915 1.00 115.53 375 ARG E O 1
ATOM 11792 N N . ILE D 4 376 ? 346.389 327.413 256.226 1.00 122.37 376 ILE E N 1
ATOM 11793 C CA . ILE D 4 376 ? 346.196 326.143 256.912 1.00 122.37 376 ILE E CA 1
ATOM 11794 C C . ILE D 4 376 ? 345.807 325.099 255.874 1.00 122.37 376 ILE E C 1
ATOM 11795 O O . ILE D 4 376 ? 345.009 325.380 254.973 1.00 122.37 376 ILE E O 1
ATOM 11800 N N . VAL D 4 377 ? 346.375 323.901 255.996 1.00 114.16 377 VAL E N 1
ATOM 11801 C CA . VAL D 4 377 ? 346.055 322.774 255.129 1.00 114.16 377 VAL E CA 1
ATOM 11802 C C . VAL D 4 377 ? 345.794 321.563 256.013 1.00 114.16 377 VAL E C 1
ATOM 11803 O O . VAL D 4 377 ? 346.489 321.362 257.015 1.00 114.16 377 VAL E O 1
ATOM 11807 N N . ALA D 4 378 ? 344.784 320.767 255.650 1.00 109.31 378 ALA E N 1
ATOM 11808 C CA . ALA D 4 378 ? 344.433 319.601 256.456 1.00 109.31 378 ALA E CA 1
ATOM 11809 C C . ALA D 4 378 ? 345.578 318.597 256.513 1.00 109.31 378 ALA E C 1
ATOM 11810 O O . ALA D 4 378 ? 345.858 318.026 257.574 1.00 109.31 378 ALA E O 1
ATOM 11812 N N . ASP D 4 379 ? 346.245 318.362 255.381 1.00 115.35 379 ASP E N 1
ATOM 11813 C CA . ASP D 4 379 ? 347.353 317.411 255.360 1.00 115.35 379 ASP E CA 1
ATOM 11814 C C . ASP D 4 379 ? 348.492 317.867 256.263 1.00 115.35 379 ASP E C 1
ATOM 11815 O O . ASP D 4 379 ? 349.078 317.058 256.991 1.00 115.35 379 ASP E O 1
ATOM 11820 N N . ASP D 4 380 ? 348.822 319.161 256.225 1.00 124.03 380 ASP E N 1
ATOM 11821 C CA . ASP D 4 380 ? 349.904 319.675 257.058 1.00 124.03 380 ASP E CA 1
ATOM 11822 C C . ASP D 4 380 ? 349.593 319.501 258.538 1.00 124.03 380 ASP E C 1
ATOM 11823 O O . ASP D 4 380 ? 350.452 319.064 259.315 1.00 124.03 380 ASP E O 1
ATOM 11828 N N . VAL D 4 381 ? 348.366 319.830 258.946 1.00 109.31 381 VAL E N 1
ATOM 11829 C CA . VAL D 4 381 ? 347.989 319.706 260.351 1.00 109.31 381 VAL E CA 1
ATOM 11830 C C . VAL D 4 381 ? 347.967 318.242 260.768 1.00 109.31 381 VAL E C 1
ATOM 11831 O O . VAL D 4 381 ? 348.407 317.889 261.869 1.00 109.31 381 VAL E O 1
ATOM 11835 N N . ILE D 4 382 ? 347.462 317.366 259.895 1.00 109.31 382 ILE E N 1
ATOM 11836 C CA . ILE D 4 382 ? 347.439 315.939 260.204 1.00 109.31 382 ILE E CA 1
ATOM 11837 C C . ILE D 4 382 ? 348.855 315.423 260.414 1.00 109.31 382 ILE E C 1
ATOM 11838 O O . ILE D 4 382 ? 349.140 314.716 261.388 1.00 109.31 382 ILE E O 1
ATOM 11843 N N . GLN D 4 383 ? 349.767 315.783 259.509 1.00 109.31 383 GLN E N 1
ATOM 11844 C CA . GLN D 4 383 ? 351.143 315.313 259.617 1.00 109.31 383 GLN E CA 1
ATOM 11845 C C . GLN D 4 383 ? 351.827 315.871 260.858 1.00 109.31 383 GLN E C 1
ATOM 11846 O O . GLN D 4 383 ? 352.575 315.157 261.532 1.00 109.31 383 GLN E O 1
ATOM 11852 N N . GLY D 4 384 ? 351.580 317.142 261.183 1.00 109.31 384 GLY E N 1
ATOM 11853 C CA . GLY D 4 384 ? 352.180 317.713 262.380 1.00 109.31 384 GLY E CA 1
ATOM 11854 C C . GLY D 4 384 ? 351.677 317.067 263.657 1.00 109.31 384 GLY E C 1
ATOM 11855 O O . GLY D 4 384 ? 352.459 316.763 264.566 1.00 109.31 384 GLY E O 1
ATOM 11856 N N . ILE D 4 385 ? 350.363 316.845 263.746 1.00 109.31 385 ILE E N 1
ATOM 11857 C CA . ILE D 4 385 ? 349.807 316.191 264.924 1.00 109.31 385 ILE E CA 1
ATOM 11858 C C . ILE D 4 385 ? 350.312 314.759 265.021 1.00 109.31 385 ILE E C 1
ATOM 11859 O O . ILE D 4 385 ? 350.577 314.255 266.117 1.00 109.31 385 ILE E O 1
ATOM 11864 N N . SER D 4 386 ? 350.471 314.084 263.880 1.00 112.17 386 SER E N 1
ATOM 11865 C CA . SER D 4 386 ? 351.012 312.729 263.901 1.00 112.17 386 SER E CA 1
ATOM 11866 C C . SER D 4 386 ? 352.465 312.722 264.356 1.00 112.17 386 SER E C 1
ATOM 11867 O O . SER D 4 386 ? 352.890 311.823 265.089 1.00 112.17 386 SER E O 1
ATOM 11870 N N . ARG D 4 387 ? 353.245 313.717 263.927 1.00 115.17 387 ARG E N 1
ATOM 11871 C CA . ARG D 4 387 ? 354.633 313.810 264.367 1.00 115.17 387 ARG E CA 1
ATOM 11872 C C . ARG D 4 387 ? 354.716 314.038 265.868 1.00 115.17 387 ARG E C 1
ATOM 11873 O O . ARG D 4 387 ? 355.562 313.447 266.548 1.00 115.17 387 ARG E O 1
ATOM 11881 N N . THR D 4 388 ? 353.845 314.894 266.405 1.00 113.36 388 THR E N 1
ATOM 11882 C CA . THR D 4 388 ? 353.874 315.145 267.843 1.00 113.36 388 THR E CA 1
ATOM 11883 C C . THR D 4 388 ? 353.358 313.943 268.630 1.00 113.36 388 THR E C 1
ATOM 11884 O O . THR D 4 388 ? 353.860 313.648 269.721 1.00 113.36 388 THR E O 1
ATOM 11888 N N . LEU D 4 389 ? 352.367 313.230 268.091 1.00 109.31 389 LEU E N 1
ATOM 11889 C CA . LEU D 4 389 ? 351.803 312.084 268.798 1.00 109.31 389 LEU E CA 1
ATOM 11890 C C . LEU D 4 389 ? 352.766 310.904 268.805 1.00 109.31 389 LEU E C 1
ATOM 11891 O O . LEU D 4 389 ? 352.951 310.255 269.841 1.00 109.31 389 LEU E O 1
ATOM 11896 N N . ALA D 4 390 ? 353.385 310.608 267.661 1.00 115.69 390 ALA E N 1
ATOM 11897 C CA . ALA D 4 390 ? 354.326 309.499 267.585 1.00 115.69 390 ALA E CA 1
ATOM 11898 C C . ALA D 4 390 ? 355.606 309.774 268.359 1.00 115.69 390 ALA E C 1
ATOM 11899 O O . ALA D 4 390 ? 356.401 308.851 268.564 1.00 115.69 390 ALA E O 1
ATOM 11901 N N . SER D 4 391 ? 355.824 311.013 268.787 1.00 115.80 391 SER E N 1
ATOM 11902 C CA . SER D 4 391 ? 356.977 311.364 269.601 1.00 115.80 391 SER E CA 1
ATOM 11903 C C . SER D 4 391 ? 356.673 311.341 271.092 1.00 115.80 391 SER E C 1
ATOM 11904 O O . SER D 4 391 ? 357.555 311.670 271.893 1.00 115.80 391 SER E O 1
ATOM 11907 N N . PHE D 4 392 ? 355.454 310.976 271.485 1.00 112.04 392 PHE E N 1
ATOM 11908 C CA . PHE D 4 392 ? 355.150 310.817 272.899 1.00 112.04 392 PHE E CA 1
ATOM 11909 C C . PHE D 4 392 ? 355.986 309.690 273.487 1.00 112.04 392 PHE E C 1
ATOM 11910 O O . PHE D 4 392 ? 356.068 308.598 272.916 1.00 112.04 392 PHE E O 1
ATOM 11918 N N . ASN D 4 393 ? 356.608 309.955 274.632 1.00 125.76 393 ASN E N 1
ATOM 11919 C CA . ASN D 4 393 ? 357.345 308.935 275.362 1.00 125.76 393 ASN E CA 1
ATOM 11920 C C . ASN D 4 393 ? 356.570 308.404 276.559 1.00 125.76 393 ASN E C 1
ATOM 11921 O O . ASN D 4 393 ? 357.023 307.453 277.202 1.00 125.76 393 ASN E O 1
ATOM 11926 N N . ASP D 4 394 ? 355.417 308.993 276.868 1.00 111.35 394 ASP E N 1
ATOM 11927 C CA . ASP D 4 394 ? 354.525 308.501 277.910 1.00 111.35 394 ASP E CA 1
ATOM 11928 C C . ASP D 4 394 ? 353.242 308.015 277.254 1.00 111.35 394 ASP E C 1
ATOM 11929 O O . ASP D 4 394 ? 352.585 308.772 276.530 1.00 111.35 394 ASP E O 1
ATOM 11934 N N . ILE D 4 395 ? 352.885 306.756 277.512 1.00 109.31 395 ILE E N 1
ATOM 11935 C CA . ILE D 4 395 ? 351.703 306.169 276.895 1.00 109.31 395 ILE E CA 1
ATOM 11936 C C . ILE D 4 395 ? 350.415 306.716 277.488 1.00 109.31 395 ILE E C 1
ATOM 11937 O O . ILE D 4 395 ? 349.368 306.677 276.830 1.00 109.31 395 ILE E O 1
ATOM 11942 N N . LEU D 4 396 ? 350.459 307.224 278.720 1.00 109.31 396 LEU E N 1
ATOM 11943 C CA . LEU D 4 396 ? 349.233 307.654 279.381 1.00 109.31 396 LEU E CA 1
ATOM 11944 C C . LEU D 4 396 ? 348.587 308.814 278.636 1.00 109.31 396 LEU E C 1
ATOM 11945 O O . LEU D 4 396 ? 347.389 308.782 278.337 1.00 109.31 396 LEU E O 1
ATOM 11950 N N . GLN D 4 397 ? 349.374 309.843 278.310 1.00 109.31 397 GLN E N 1
ATOM 11951 C CA . GLN D 4 397 ? 348.836 310.981 277.571 1.00 109.31 397 GLN E CA 1
ATOM 11952 C C . GLN D 4 397 ? 348.390 310.574 276.172 1.00 109.31 397 GLN E C 1
ATOM 11953 O O . GLN D 4 397 ? 347.379 311.076 275.666 1.00 109.31 397 GLN E O 1
ATOM 11959 N N . PHE D 4 398 ? 349.132 309.667 275.533 1.00 109.31 398 PHE E N 1
ATOM 11960 C CA . PHE D 4 398 ? 348.739 309.165 274.220 1.00 109.31 398 PHE E CA 1
ATOM 11961 C C . PHE D 4 398 ? 347.353 308.531 274.271 1.00 109.31 398 PHE E C 1
ATOM 11962 O O . PHE D 4 398 ? 346.464 308.870 273.476 1.00 109.31 398 PHE E O 1
ATOM 11970 N N . LYS D 4 399 ? 347.145 307.615 275.220 1.00 109.31 399 LYS E N 1
ATOM 11971 C CA . LYS D 4 399 ? 345.842 306.977 275.351 1.00 109.31 399 LYS E CA 1
ATOM 11972 C C . LYS D 4 399 ? 344.765 307.995 275.699 1.00 109.31 399 LYS E C 1
ATOM 11973 O O . LYS D 4 399 ? 343.669 307.962 275.131 1.00 109.31 399 LYS E O 1
ATOM 11979 N N . LYS D 4 400 ? 345.065 308.922 276.613 1.00 109.31 400 LYS E N 1
ATOM 11980 C CA . LYS D 4 400 ? 344.084 309.941 276.972 1.00 109.31 400 LYS E CA 1
ATOM 11981 C C . LYS D 4 400 ? 343.651 310.728 275.745 1.00 109.31 400 LYS E C 1
ATOM 11982 O O . LYS D 4 400 ? 342.474 311.080 275.605 1.00 109.31 400 LYS E O 1
ATOM 11988 N N . PHE D 4 401 ? 344.592 311.016 274.846 1.00 109.31 401 PHE E N 1
ATOM 11989 C CA . PHE D 4 401 ? 344.237 311.676 273.596 1.00 109.31 401 PHE E CA 1
ATOM 11990 C C . PHE D 4 401 ? 343.361 310.782 272.727 1.00 109.31 401 PHE E C 1
ATOM 11991 O O . PHE D 4 401 ? 342.400 311.259 272.114 1.00 109.31 401 PHE E O 1
ATOM 11999 N N . PHE D 4 402 ? 343.669 309.488 272.650 1.00 109.31 402 PHE E N 1
ATOM 12000 C CA . PHE D 4 402 ? 342.941 308.599 271.750 1.00 109.31 402 PHE E CA 1
ATOM 12001 C C . PHE D 4 402 ? 341.750 307.890 272.391 1.00 109.31 402 PHE E C 1
ATOM 12002 O O . PHE D 4 402 ? 340.999 307.216 271.679 0.00 109.31 402 PHE E O 1
ATOM 12010 N N . MET D 4 403 ? 341.546 308.018 273.699 1.00 109.31 403 MET E N 1
ATOM 12011 C CA . MET D 4 403 ? 340.365 307.461 274.353 1.00 109.31 403 MET E CA 1
ATOM 12012 C C . MET D 4 403 ? 339.318 308.555 274.516 1.00 109.31 403 MET E C 1
ATOM 12013 O O . MET D 4 403 ? 339.525 309.511 275.271 1.00 109.31 403 MET E O 1
ATOM 12018 N N . THR D 4 404 ? 338.198 308.407 273.810 1.00 120.76 404 THR E N 1
ATOM 12019 C CA . THR D 4 404 ? 337.113 309.376 273.817 1.00 120.76 404 THR E CA 1
ATOM 12020 C C . THR D 4 404 ? 335.833 308.698 274.285 1.00 120.76 404 THR E C 1
ATOM 12021 O O . THR D 4 404 ? 335.576 307.540 273.943 1.00 120.76 404 THR E O 1
ATOM 12025 N N . GLU D 4 405 ? 335.030 309.426 275.066 1.00 161.51 405 GLU E N 1
ATOM 12026 C CA . GLU D 4 405 ? 333.800 308.844 275.595 1.00 161.51 405 GLU E CA 1
ATOM 12027 C C . GLU D 4 405 ? 332.705 308.767 274.539 1.00 161.51 405 GLU E C 1
ATOM 12028 O O . GLU D 4 405 ? 331.829 307.899 274.624 1.00 161.51 405 GLU E O 1
ATOM 12034 N N . ASN D 4 406 ? 332.729 309.652 273.543 1.00 149.35 406 ASN E N 1
ATOM 12035 C CA . ASN D 4 406 ? 331.737 309.661 272.474 1.00 149.35 406 ASN E CA 1
ATOM 12036 C C . ASN D 4 406 ? 332.442 309.559 271.129 1.00 149.35 406 ASN E C 1
ATOM 12037 O O . ASN D 4 406 ? 333.107 310.506 270.696 1.00 149.35 406 ASN E O 1
ATOM 12042 N N . LEU D 4 407 ? 332.287 308.411 270.467 1.00 131.95 407 LEU E N 1
ATOM 12043 C CA . LEU D 4 407 ? 332.960 308.179 269.194 1.00 131.95 407 LEU E CA 1
ATOM 12044 C C . LEU D 4 407 ? 332.373 309.018 268.066 1.00 131.95 407 LEU E C 1
ATOM 12045 O O . LEU D 4 407 ? 333.118 309.491 267.201 1.00 131.95 407 LEU E O 1
ATOM 12050 N N . SER D 4 408 ? 331.051 309.209 268.054 1.00 132.73 408 SER E N 1
ATOM 12051 C CA . SER D 4 408 ? 330.417 309.935 266.958 1.00 132.73 408 SER E CA 1
ATOM 12052 C C . SER D 4 408 ? 330.796 311.410 266.959 1.00 132.73 408 SER E C 1
ATOM 12053 O O . SER D 4 408 ? 330.920 312.016 265.888 1.00 132.73 408 SER E O 1
ATOM 12056 N N . GLN D 4 409 ? 330.974 312.004 268.141 1.00 134.30 409 GLN E N 1
ATOM 12057 C CA . GLN D 4 409 ? 331.276 313.430 268.219 1.00 134.30 409 GLN E CA 1
ATOM 12058 C C . GLN D 4 409 ? 332.611 313.756 267.560 1.00 134.30 409 GLN E C 1
ATOM 12059 O O . GLN D 4 409 ? 332.723 314.742 266.824 1.00 134.30 409 GLN E O 1
ATOM 12065 N N . GLU D 4 410 ? 333.631 312.939 267.806 1.00 115.59 410 GLU E N 1
ATOM 12066 C CA . GLU D 4 410 ? 334.988 313.206 267.344 1.00 115.59 410 GLU E CA 1
ATOM 12067 C C . GLU D 4 410 ? 335.342 312.349 266.131 1.00 115.59 410 GLU E C 1
ATOM 12068 O O . GLU D 4 410 ? 336.515 312.114 265.836 1.00 115.59 410 GLU E O 1
ATOM 12074 N N . SER D 4 411 ? 334.327 311.881 265.409 1.00 113.89 411 SER E N 1
ATOM 12075 C CA . SER D 4 411 ? 334.515 310.918 264.332 1.00 113.89 411 SER E CA 1
ATOM 12076 C C . SER D 4 411 ? 335.164 311.502 263.086 1.00 113.89 411 SER E C 1
ATOM 12077 O O . SER D 4 411 ? 335.676 310.736 262.262 1.00 113.89 411 SER E O 1
ATOM 12080 N N . TYR D 4 412 ? 335.159 312.821 262.918 1.00 106.55 412 TYR E N 1
ATOM 12081 C CA . TYR D 4 412 ? 335.574 313.421 261.658 1.00 106.55 412 TYR E CA 1
ATOM 12082 C C . TYR D 4 412 ? 337.063 313.739 261.578 1.00 106.55 412 TYR E C 1
ATOM 12083 O O . TYR D 4 412 ? 337.548 314.047 260.485 1.00 106.55 412 TYR E O 1
ATOM 12092 N N . PHE D 4 413 ? 337.801 313.679 262.687 1.00 99.69 413 PHE E N 1
ATOM 12093 C CA . PHE D 4 413 ? 339.234 313.940 262.613 1.00 99.69 413 PHE E CA 1
ATOM 12094 C C . PHE D 4 413 ? 340.068 312.917 263.378 1.00 99.69 413 PHE E C 1
ATOM 12095 O O . PHE D 4 413 ? 341.238 312.702 263.046 1.00 99.69 413 PHE E O 1
ATOM 12103 N N . ILE D 4 414 ? 339.489 312.289 264.405 1.00 94.38 414 ILE E N 1
ATOM 12104 C CA . ILE D 4 414 ? 340.255 311.340 265.217 1.00 94.38 414 ILE E CA 1
ATOM 12105 C C . ILE D 4 414 ? 340.762 310.155 264.403 1.00 94.38 414 ILE E C 1
ATOM 12106 O O . ILE D 4 414 ? 341.942 309.794 264.552 1.00 94.38 414 ILE E O 1
ATOM 12111 N N . PRO D 4 415 ? 339.954 309.498 263.557 1.00 95.48 415 PRO E N 1
ATOM 12112 C CA . PRO D 4 415 ? 340.521 308.418 262.731 1.00 95.48 415 PRO E CA 1
ATOM 12113 C C . PRO D 4 415 ? 341.668 308.876 261.851 1.00 95.48 415 PRO E C 1
ATOM 12114 O O . PRO D 4 415 ? 342.621 308.116 261.635 1.00 95.48 415 PRO E O 1
ATOM 12118 N N . LEU D 4 416 ? 341.606 310.108 261.341 1.00 100.14 416 LEU E N 1
ATOM 12119 C CA . LEU D 4 416 ? 342.697 310.626 260.523 1.00 100.14 416 LEU E CA 1
ATOM 12120 C C . LEU D 4 416 ? 343.985 310.743 261.328 1.00 100.14 416 LEU E C 1
ATOM 12121 O O . LEU D 4 416 ? 345.053 310.328 260.865 1.00 100.14 416 LEU E O 1
ATOM 12126 N N . LEU D 4 417 ? 343.902 311.305 262.537 1.00 93.46 417 LEU E N 1
ATOM 12127 C CA . LEU D 4 417 ? 345.081 311.403 263.390 1.00 93.46 417 LEU E CA 1
ATOM 12128 C C . LEU D 4 417 ? 345.612 310.024 263.748 1.00 93.46 417 LEU E C 1
ATOM 12129 O O . LEU D 4 417 ? 346.828 309.804 263.770 1.00 93.46 417 LEU E O 1
ATOM 12134 N N . ALA D 4 418 ? 344.711 309.082 264.037 1.00 95.56 418 ALA E N 1
ATOM 12135 C CA . ALA D 4 418 ? 345.137 307.728 264.369 1.00 95.56 418 ALA E CA 1
ATOM 12136 C C . ALA D 4 418 ? 345.903 307.095 263.217 1.00 95.56 418 ALA E C 1
ATOM 12137 O O . ALA D 4 418 ? 347.000 306.555 263.413 1.00 95.56 418 ALA E O 1
ATOM 12139 N N . GLU D 4 419 ? 345.348 307.162 262.004 1.00 111.97 419 GLU E N 1
ATOM 12140 C CA . GLU D 4 419 ? 346.015 306.560 260.856 1.00 111.97 419 GLU E CA 1
ATOM 12141 C C . GLU D 4 419 ? 347.330 307.264 260.546 1.00 111.97 419 GLU E C 1
ATOM 12142 O O . GLU D 4 419 ? 348.310 306.616 260.170 1.00 111.97 419 GLU E O 1
ATOM 12148 N N . GLY D 4 420 ? 347.372 308.592 260.687 1.00 109.29 420 GLY E N 1
ATOM 12149 C CA . GLY D 4 420 ? 348.613 309.308 260.434 1.00 109.29 420 GLY E CA 1
ATOM 12150 C C . GLY D 4 420 ? 349.709 308.952 261.420 1.00 109.29 420 GLY E C 1
ATOM 12151 O O . GLY D 4 420 ? 350.861 308.728 261.033 1.00 109.29 420 GLY E O 1
ATOM 12152 N N . THR D 4 421 ? 349.368 308.895 262.710 1.00 111.21 421 THR E N 1
ATOM 12153 C CA . THR D 4 421 ? 350.343 308.493 263.717 1.00 111.21 421 THR E CA 1
ATOM 12154 C C . THR D 4 421 ? 350.804 307.063 263.483 1.00 111.21 421 THR E C 1
ATOM 12155 O O . THR D 4 421 ? 351.993 306.754 263.620 1.00 111.21 421 THR E O 1
ATOM 12159 N N . LEU D 4 422 ? 349.874 306.177 263.119 1.00 113.29 422 LEU E N 1
ATOM 12160 C CA . LEU D 4 422 ? 350.239 304.805 262.786 1.00 113.29 422 LEU E CA 1
ATOM 12161 C C . LEU D 4 422 ? 351.204 304.762 261.608 1.00 113.29 422 LEU E C 1
ATOM 12162 O O . LEU D 4 422 ? 352.200 304.028 261.638 1.00 113.29 422 LEU E O 1
ATOM 12167 N N . SER D 4 423 ? 350.927 305.548 260.565 1.00 115.13 423 SER E N 1
ATOM 12168 C CA . SER D 4 423 ? 351.797 305.572 259.396 1.00 115.13 423 SER E CA 1
ATOM 12169 C C . SER D 4 423 ? 353.189 306.057 259.761 1.00 115.13 423 SER E C 1
ATOM 12170 O O . SER D 4 423 ? 354.189 305.489 259.313 1.00 115.13 423 SER E O 1
ATOM 12173 N N . GLU D 4 424 ? 353.275 307.104 260.581 1.00 116.91 424 GLU E N 1
ATOM 12174 C CA . GLU D 4 424 ? 354.582 307.632 260.960 1.00 116.91 424 GLU E CA 1
ATOM 12175 C C . GLU D 4 424 ? 355.349 306.649 261.838 1.00 116.91 424 GLU E C 1
ATOM 12176 O O . GLU D 4 424 ? 356.573 306.508 261.703 1.00 116.91 424 GLU E O 1
ATOM 12182 N N . ILE D 4 425 ? 354.652 305.972 262.752 1.00 126.39 425 ILE E N 1
ATOM 12183 C CA . ILE D 4 425 ? 355.298 304.968 263.590 1.00 126.39 425 ILE E CA 1
ATOM 12184 C C . ILE D 4 425 ? 355.835 303.830 262.735 1.00 126.39 425 ILE E C 1
ATOM 12185 O O . ILE D 4 425 ? 356.961 303.360 262.936 1.00 126.39 425 ILE E O 1
ATOM 12190 N N . LEU D 4 426 ? 355.045 303.373 261.761 1.00 136.71 426 LEU E N 1
ATOM 12191 C CA . LEU D 4 426 ? 355.528 302.336 260.855 1.00 136.71 426 LEU E CA 1
ATOM 12192 C C . LEU D 4 426 ? 356.703 302.837 260.026 1.00 136.71 426 LEU E C 1
ATOM 12193 O O . LEU D 4 426 ? 357.625 302.073 259.715 1.00 136.71 426 LEU E O 1
ATOM 12198 N N . LYS D 4 427 ? 356.684 304.118 259.653 1.00 150.92 427 LYS E N 1
ATOM 12199 C CA . LYS D 4 427 ? 357.782 304.689 258.882 1.00 150.92 427 LYS E CA 1
ATOM 12200 C C . LYS D 4 427 ? 359.085 304.671 259.669 1.00 150.92 427 LYS E C 1
ATOM 12201 O O . LYS D 4 427 ? 360.124 304.245 259.153 1.00 150.92 427 LYS E O 1
ATOM 12207 N N . ASP D 4 428 ? 359.053 305.136 260.919 1.00 150.38 428 ASP E N 1
ATOM 12208 C CA . ASP D 4 428 ? 360.293 305.193 261.688 1.00 150.38 428 ASP E CA 1
ATOM 12209 C C . ASP D 4 428 ? 360.736 303.808 262.152 1.00 150.38 428 ASP E C 1
ATOM 12210 O O . ASP D 4 428 ? 361.938 303.527 262.206 1.00 150.38 428 ASP E O 1
ATOM 12215 N N . THR D 4 429 ? 359.787 302.931 262.491 1.00 162.15 429 THR E N 1
ATOM 12216 C CA . THR D 4 429 ? 360.150 301.595 262.957 1.00 162.15 429 THR E CA 1
ATOM 12217 C C . THR D 4 429 ? 360.611 300.704 261.810 1.00 162.15 429 THR E C 1
ATOM 12218 O O . THR D 4 429 ? 361.592 299.964 261.950 1.00 162.15 429 THR E O 1
ATOM 12222 N N . GLN D 4 430 ? 359.920 300.754 260.676 1.00 182.62 430 GLN E N 1
ATOM 12223 C CA . GLN D 4 430 ? 360.208 299.893 259.538 1.00 182.62 430 GLN E CA 1
ATOM 12224 C C . GLN D 4 430 ? 360.578 300.737 258.326 1.00 182.62 430 GLN E C 1
ATOM 12225 O O . GLN D 4 430 ? 359.904 301.724 258.016 1.00 182.62 430 GLN E O 1
ATOM 12231 N N . GLU D 4 431 ? 361.650 300.337 257.637 1.00 196.51 431 GLU E N 1
ATOM 12232 C CA . GLU D 4 431 ? 362.130 301.097 256.487 1.00 196.51 431 GLU E CA 1
ATOM 12233 C C . GLU D 4 431 ? 361.136 301.106 255.332 1.00 196.51 431 GLU E C 1
ATOM 12234 O O . GLU D 4 431 ? 361.144 302.050 254.535 1.00 196.51 431 GLU E O 1
ATOM 12240 N N . CYS D 4 432 ? 360.287 300.088 255.221 1.00 182.64 432 CYS E N 1
ATOM 12241 C CA . CYS D 4 432 ? 359.289 300.010 254.162 1.00 182.64 432 CYS E CA 1
ATOM 12242 C C . CYS D 4 432 ? 357.957 300.515 254.703 1.00 182.64 432 CYS E C 1
ATOM 12243 O O . CYS D 4 432 ? 357.327 299.851 255.534 1.00 182.64 432 CYS E O 1
ATOM 12246 N N . VAL D 4 433 ? 357.531 301.679 254.228 1.00 157.73 433 VAL E N 1
ATOM 12247 C CA . VAL D 4 433 ? 356.299 302.313 254.682 1.00 157.73 433 VAL E CA 1
ATOM 12248 C C . VAL D 4 433 ? 355.163 301.782 253.820 1.00 157.73 433 VAL E C 1
ATOM 12249 O O . VAL D 4 433 ? 355.104 302.051 252.616 1.00 157.73 433 VAL E O 1
ATOM 12253 N N . VAL D 4 434 ? 354.259 301.026 254.433 1.00 160.83 434 VAL E N 1
ATOM 12254 C CA . VAL D 4 434 ? 353.102 300.495 253.723 1.00 160.83 434 VAL E CA 1
ATOM 12255 C C . VAL D 4 434 ? 351.989 301.532 253.753 1.00 160.83 434 VAL E C 1
ATOM 12256 O O . VAL D 4 434 ? 351.624 302.039 254.821 1.00 160.83 434 VAL E O 1
ATOM 12260 N N . ILE D 4 435 ? 351.449 301.852 252.578 1.00 157.50 435 ILE E N 1
ATOM 12261 C CA . ILE D 4 435 ? 350.424 302.883 252.476 1.00 157.50 435 ILE E CA 1
ATOM 12262 C C . ILE D 4 435 ? 349.149 302.397 253.150 1.00 157.50 435 ILE E C 1
ATOM 12263 O O . ILE D 4 435 ? 348.673 301.285 252.890 1.00 157.50 435 ILE E O 1
ATOM 12268 N N . LEU D 4 436 ? 348.593 303.229 254.024 1.00 136.79 436 LEU E N 1
ATOM 12269 C CA . LEU D 4 436 ? 347.404 302.882 254.790 1.00 136.79 436 LEU E CA 1
ATOM 12270 C C . LEU D 4 436 ? 346.180 303.552 254.180 1.00 136.79 436 LEU E C 1
ATOM 12271 O O . LEU D 4 436 ? 346.136 304.780 254.051 1.00 136.79 436 LEU E O 1
ATOM 12276 N N . THR D 4 437 ? 345.193 302.739 253.806 1.00 148.44 437 THR E N 1
ATOM 12277 C CA . THR D 4 437 ? 343.931 303.216 253.253 1.00 148.44 437 THR E CA 1
ATOM 12278 C C . THR D 4 437 ? 342.773 302.925 254.202 1.00 148.44 437 THR E C 1
ATOM 12279 O O . THR D 4 437 ? 341.618 302.843 253.780 1.00 148.44 437 THR E O 1
ATOM 12283 N N . LEU D 4 438 ? 343.078 302.777 255.493 1.00 129.42 438 LEU E N 1
ATOM 12284 C CA . LEU D 4 438 ? 342.090 302.300 256.456 1.00 129.42 438 LEU E CA 1
ATOM 12285 C C . LEU D 4 438 ? 340.926 303.269 256.631 1.00 129.42 438 LEU E C 1
ATOM 12286 O O . LEU D 4 438 ? 339.801 302.834 256.904 1.00 129.42 438 LEU E O 1
ATOM 12291 N N . VAL D 4 439 ? 341.169 304.574 256.491 1.00 116.90 439 VAL E N 1
ATOM 12292 C CA . VAL D 4 439 ? 340.121 305.556 256.769 1.00 116.90 439 VAL E CA 1
ATOM 12293 C C . VAL D 4 439 ? 338.945 305.369 255.819 1.00 116.90 439 VAL E C 1
ATOM 12294 O O . VAL D 4 439 ? 337.787 305.292 256.245 1.00 116.90 439 VAL E O 1
ATOM 12298 N N . GLU D 4 440 ? 339.220 305.290 254.517 1.00 130.74 440 GLU E N 1
ATOM 12299 C CA . GLU D 4 440 ? 338.154 304.999 253.567 1.00 130.74 440 GLU E CA 1
ATOM 12300 C C . GLU D 4 440 ? 337.760 303.530 253.571 1.00 130.74 440 GLU E C 1
ATOM 12301 O O . GLU D 4 440 ? 336.679 303.191 253.077 1.00 130.74 440 GLU E O 1
ATOM 12307 N N . ASN D 4 441 ? 338.600 302.656 254.118 1.00 138.74 441 ASN E N 1
ATOM 12308 C CA . ASN D 4 441 ? 338.238 301.260 254.313 1.00 138.74 441 ASN E CA 1
ATOM 12309 C C . ASN D 4 441 ? 337.302 301.061 255.496 1.00 138.74 441 ASN E C 1
ATOM 12310 O O . ASN D 4 441 ? 336.809 299.948 255.697 1.00 138.74 441 ASN E O 1
ATOM 12315 N N . LEU D 4 442 ? 337.054 302.106 256.289 1.00 133.51 442 LEU E N 1
ATOM 12316 C CA . LEU D 4 442 ? 336.016 302.026 257.310 1.00 133.51 442 LEU E CA 1
ATOM 12317 C C . LEU D 4 442 ? 334.640 301.792 256.702 1.00 133.51 442 LEU E C 1
ATOM 12318 O O . LEU D 4 442 ? 333.727 301.351 257.410 1.00 133.51 442 LEU E O 1
ATOM 12323 N N . SER D 4 443 ? 334.470 302.084 255.411 1.00 137.76 443 SER E N 1
ATOM 12324 C CA . SER D 4 443 ? 333.199 301.816 254.747 1.00 137.76 443 SER E CA 1
ATOM 12325 C C . SER D 4 443 ? 332.938 300.319 254.626 1.00 137.76 443 SER E C 1
ATOM 12326 O O . SER D 4 443 ? 331.804 299.865 254.817 1.00 137.76 443 SER E O 1
ATOM 12329 N N . ASP D 4 444 ? 333.970 299.538 254.308 1.00 154.44 444 ASP E N 1
ATOM 12330 C CA . ASP D 4 444 ? 333.845 298.097 254.108 1.00 154.44 444 ASP E CA 1
ATOM 12331 C C . ASP D 4 444 ? 334.744 297.376 255.104 1.00 154.44 444 ASP E C 1
ATOM 12332 O O . ASP D 4 444 ? 335.973 297.478 255.026 1.00 154.44 444 ASP E O 1
ATOM 12337 N N . GLY D 4 445 ? 334.130 296.627 256.022 1.00 144.88 445 GLY E N 1
ATOM 12338 C CA . GLY D 4 445 ? 334.905 295.893 257.008 1.00 144.88 445 GLY E CA 1
ATOM 12339 C C . GLY D 4 445 ? 335.848 294.877 256.395 1.00 144.88 445 GLY E C 1
ATOM 12340 O O . GLY D 4 445 ? 336.941 294.644 256.919 1.00 144.88 445 GLY E O 1
ATOM 12341 N N . VAL D 4 446 ? 335.439 294.256 255.286 1.00 145.12 446 VAL E N 1
ATOM 12342 C CA . VAL D 4 446 ? 336.286 293.263 254.630 1.00 145.12 446 VAL E CA 1
ATOM 12343 C C . VAL D 4 446 ? 337.593 293.896 254.169 1.00 145.12 446 VAL E C 1
ATOM 12344 O O . VAL D 4 446 ? 338.675 293.328 254.360 1.00 145.12 446 VAL E O 1
ATOM 12348 N N . SER D 4 447 ? 337.514 295.078 253.553 1.00 143.38 447 SER E N 1
ATOM 12349 C CA . SER D 4 447 ? 338.725 295.761 253.106 1.00 143.38 447 SER E CA 1
ATOM 12350 C C . SER D 4 447 ? 339.616 296.131 254.284 1.00 143.38 447 SER E C 1
ATOM 12351 O O . SER D 4 447 ? 340.845 296.008 254.206 1.00 143.38 447 SER E O 1
ATOM 12354 N N . PHE D 4 448 ? 339.015 296.592 255.382 1.00 145.08 448 PHE E N 1
ATOM 12355 C CA . PHE D 4 448 ? 339.791 296.930 256.570 1.00 145.08 448 PHE E CA 1
ATOM 12356 C C . PHE D 4 448 ? 340.528 295.710 257.106 1.00 145.08 448 PHE E C 1
ATOM 12357 O O . PHE D 4 448 ? 341.716 295.783 257.444 1.00 145.08 448 PHE E O 1
ATOM 12365 N N . CYS D 4 449 ? 339.835 294.573 257.190 1.00 149.80 449 CYS E N 1
ATOM 12366 C CA . CYS D 4 449 ? 340.468 293.358 257.691 1.00 149.80 449 CYS E CA 1
ATOM 12367 C C . CYS D 4 449 ? 341.569 292.879 256.753 1.00 149.80 449 CYS E C 1
ATOM 12368 O O . CYS D 4 449 ? 342.624 292.422 257.208 1.00 149.80 449 CYS E O 1
ATOM 12371 N N . ASN D 4 450 ? 341.344 292.981 255.441 1.00 150.46 450 ASN E N 1
ATOM 12372 C CA . ASN D 4 450 ? 342.380 292.603 254.484 1.00 150.46 450 ASN E CA 1
ATOM 12373 C C . ASN D 4 450 ? 343.610 293.488 254.630 1.00 150.46 450 ASN E C 1
ATOM 12374 O O . ASN D 4 450 ? 344.745 293.004 254.559 1.00 150.46 450 ASN E O 1
ATOM 12379 N N . GLU D 4 451 ? 343.406 294.791 254.830 1.00 146.40 451 GLU E N 1
ATOM 12380 C CA . GLU D 4 451 ? 344.542 295.690 255.011 1.00 146.40 451 GLU E CA 1
ATOM 12381 C C . GLU D 4 451 ? 345.277 295.395 256.313 1.00 146.40 451 GLU E C 1
ATOM 12382 O O . GLU D 4 451 ? 346.510 295.466 256.365 1.00 146.40 451 GLU E O 1
ATOM 12388 N N . VAL D 4 452 ? 344.540 295.062 257.375 1.00 145.96 452 VAL E N 1
ATOM 12389 C CA . VAL D 4 452 ? 345.189 294.680 258.627 1.00 145.96 452 VAL E CA 1
ATOM 12390 C C . VAL D 4 452 ? 346.025 293.422 258.426 1.00 145.96 452 VAL E C 1
ATOM 12391 O O . VAL D 4 452 ? 347.151 293.318 258.930 1.00 145.96 452 VAL E O 1
ATOM 12395 N N . ILE D 4 453 ? 345.487 292.449 257.686 1.00 150.27 453 ILE E N 1
ATOM 12396 C CA . ILE D 4 453 ? 346.242 291.237 257.375 1.00 150.27 453 ILE E CA 1
ATOM 12397 C C . ILE D 4 453 ? 347.501 291.581 256.591 1.00 150.27 453 ILE E C 1
ATOM 12398 O O . ILE D 4 453 ? 348.578 291.027 256.841 1.00 150.27 453 ILE E O 1
ATOM 12403 N N . GLY D 4 454 ? 347.384 292.494 255.627 1.00 143.57 454 GLY E N 1
ATOM 12404 C CA . GLY D 4 454 ? 348.549 292.889 254.853 1.00 143.57 454 GLY E CA 1
ATOM 12405 C C . GLY D 4 454 ? 349.625 293.533 255.705 1.00 143.57 454 GLY E C 1
ATOM 12406 O O . GLY D 4 454 ? 350.813 293.244 255.545 1.00 143.57 454 GLY E O 1
ATOM 12407 N N . LEU D 4 455 ? 349.224 294.420 256.618 1.00 134.14 455 LEU E N 1
ATOM 12408 C CA . LEU D 4 455 ? 350.197 295.064 257.496 1.00 134.14 455 LEU E CA 1
ATOM 12409 C C . LEU D 4 455 ? 350.857 294.061 258.437 1.00 134.14 455 LEU E C 1
ATOM 12410 O O . LEU D 4 455 ? 352.078 294.095 258.633 1.00 134.14 455 LEU E O 1
ATOM 12415 N N . VAL D 4 456 ? 350.072 293.161 259.035 1.00 130.17 456 VAL E N 1
ATOM 12416 C CA . VAL D 4 456 ? 350.657 292.232 260.000 1.00 130.17 456 VAL E CA 1
ATOM 12417 C C . VAL D 4 456 ? 351.543 291.201 259.307 1.00 130.17 456 VAL E C 1
ATOM 12418 O O . VAL D 4 456 ? 352.589 290.817 259.843 1.00 130.17 456 VAL E O 1
ATOM 12422 N N . LYS D 4 457 ? 351.150 290.729 258.120 1.00 130.79 457 LYS E N 1
ATOM 12423 C CA . LYS D 4 457 ? 351.994 289.790 257.387 1.00 130.79 457 LYS E CA 1
ATOM 12424 C C . LYS D 4 457 ? 353.291 290.452 256.941 1.00 130.79 457 LYS E C 1
ATOM 12425 O O . LYS D 4 457 ? 354.333 289.793 256.847 1.00 130.79 457 LYS E O 1
ATOM 12431 N N . SER D 4 458 ? 353.250 291.758 256.676 1.00 138.90 458 SER E N 1
ATOM 12432 C CA . SER D 4 458 ? 354.458 292.499 256.342 1.00 138.90 458 SER E CA 1
ATOM 12433 C C . SER D 4 458 ? 355.404 292.630 257.526 1.00 138.90 458 SER E C 1
ATOM 12434 O O . SER D 4 458 ? 356.530 293.105 257.344 1.00 138.90 458 SER E O 1
ATOM 12437 N N . LYS D 4 459 ? 354.963 292.244 258.725 1.00 139.36 459 LYS E N 1
ATOM 12438 C CA . LYS D 4 459 ? 355.700 292.338 259.982 1.00 139.36 459 LYS E CA 1
ATOM 12439 C C . LYS D 4 459 ? 355.919 293.776 260.426 1.00 139.36 459 LYS E C 1
ATOM 12440 O O . LYS D 4 459 ? 356.612 294.011 261.423 1.00 139.36 459 LYS E O 1
ATOM 12446 N N . CYS D 4 460 ? 355.359 294.750 259.705 1.00 147.58 460 CYS E N 1
ATOM 12447 C CA . CYS D 4 460 ? 355.434 296.135 260.153 1.00 147.58 460 CYS E CA 1
ATOM 12448 C C . CYS D 4 460 ? 354.673 296.325 261.455 1.00 147.58 460 CYS E C 1
ATOM 12449 O O . CYS D 4 460 ? 355.172 296.958 262.393 1.00 147.58 460 CYS E O 1
ATOM 12452 N N . PHE D 4 461 ? 353.463 295.774 261.535 1.00 150.96 461 PHE E N 1
ATOM 12453 C CA . PHE D 4 461 ? 352.736 295.807 262.795 1.00 150.96 461 PHE E CA 1
ATOM 12454 C C . PHE D 4 461 ? 353.329 294.806 263.784 1.00 150.96 461 PHE E C 1
ATOM 12455 O O . PHE D 4 461 ? 353.178 294.972 264.999 1.00 150.96 461 PHE E O 1
ATOM 12463 N N . ALA D 4 462 ? 354.036 293.790 263.290 1.00 168.76 462 ALA E N 1
ATOM 12464 C CA . ALA D 4 462 ? 354.671 292.811 264.163 1.00 168.76 462 ALA E CA 1
ATOM 12465 C C . ALA D 4 462 ? 355.939 293.394 264.784 1.00 168.76 462 ALA E C 1
ATOM 12466 O O . ALA D 4 462 ? 356.528 294.354 264.279 1.00 168.76 462 ALA E O 1
ATOM 12468 N N . PHE D 4 463 ? 356.366 292.807 265.899 1.00 187.57 463 PHE E N 1
ATOM 12469 C CA . PHE D 4 463 ? 357.459 293.414 266.645 1.00 187.57 463 PHE E CA 1
ATOM 12470 C C . PHE D 4 463 ? 358.777 293.164 265.916 1.00 187.57 463 PHE E C 1
ATOM 12471 O O . PHE D 4 463 ? 359.075 292.035 265.512 1.00 187.57 463 PHE E O 1
ATOM 12479 N N . THR D 4 464 ? 359.541 294.242 265.710 1.00 205.29 464 THR E N 1
ATOM 12480 C CA . THR D 4 464 ? 360.571 294.301 264.671 1.00 205.29 464 THR E CA 1
ATOM 12481 C C . THR D 4 464 ? 361.909 293.738 265.150 1.00 205.29 464 THR E C 1
ATOM 12482 O O . THR D 4 464 ? 362.374 294.061 266.246 1.00 205.29 464 THR E O 1
ATOM 12486 N N . GLU D 4 465 ? 362.547 292.923 264.300 1.00 200.60 465 GLU E N 1
ATOM 12487 C CA . GLU D 4 465 ? 363.766 292.224 264.698 1.00 200.60 465 GLU E CA 1
ATOM 12488 C C . GLU D 4 465 ? 365.005 293.114 264.686 1.00 200.60 465 GLU E C 1
ATOM 12489 O O . GLU D 4 465 ? 365.975 292.806 265.388 1.00 200.60 465 GLU E O 1
ATOM 12495 N N . GLN D 4 466 ? 365.013 294.186 263.891 1.00 204.32 466 GLN E N 1
ATOM 12496 C CA . GLN D 4 466 ? 366.173 295.072 263.847 1.00 204.32 466 GLN E CA 1
ATOM 12497 C C . GLN D 4 466 ? 366.364 295.831 265.157 1.00 204.32 466 GLN E C 1
ATOM 12498 O O . GLN D 4 466 ? 367.478 296.277 265.455 1.00 204.32 466 GLN E O 1
ATOM 12504 N N . CYS D 4 467 ? 365.300 295.986 265.944 1.00 189.07 467 CYS E N 1
ATOM 12505 C CA . CYS D 4 467 ? 365.412 296.649 267.236 1.00 189.07 467 CYS E CA 1
ATOM 12506 C C . CYS D 4 467 ? 366.294 295.836 268.175 1.00 189.07 467 CYS E C 1
ATOM 12507 O O . CYS D 4 467 ? 366.118 294.623 268.321 1.00 189.07 467 CYS E O 1
ATOM 12510 N N . SER D 4 468 ? 367.240 296.514 268.818 1.00 219.03 468 SER E N 1
ATOM 12511 C CA . SER D 4 468 ? 368.233 295.845 269.641 1.00 219.03 468 SER E CA 1
ATOM 12512 C C . SER D 4 468 ? 367.697 295.582 271.046 1.00 219.03 468 SER E C 1
ATOM 12513 O O . SER D 4 468 ? 366.648 296.092 271.451 1.00 219.03 468 SER E O 1
ATOM 12516 N N . GLN D 4 469 ? 368.443 294.761 271.789 1.00 227.38 469 GLN E N 1
ATOM 12517 C CA . GLN D 4 469 ? 368.076 294.456 273.168 1.00 227.38 469 GLN E CA 1
ATOM 12518 C C . GLN D 4 469 ? 368.137 295.694 274.053 1.00 227.38 469 GLN E C 1
ATOM 12519 O O . GLN D 4 469 ? 367.273 295.880 274.918 1.00 227.38 469 GLN E O 1
ATOM 12525 N N . ALA D 4 470 ? 369.152 296.542 273.862 1.00 214.43 470 ALA E N 1
ATOM 12526 C CA . ALA D 4 470 ? 369.300 297.729 274.698 1.00 214.43 470 ALA E CA 1
ATOM 12527 C C . ALA D 4 470 ? 368.147 298.705 274.494 1.00 214.43 470 ALA E C 1
ATOM 12528 O O . ALA D 4 470 ? 367.659 299.310 275.456 1.00 214.43 470 ALA E O 1
ATOM 12530 N N . SER D 4 471 ? 367.695 298.870 273.250 1.00 213.20 471 SER E N 1
ATOM 12531 C CA . SER D 4 471 ? 366.627 299.804 272.913 1.00 213.20 471 SER E CA 1
ATOM 12532 C C . SER D 4 471 ? 365.260 299.129 272.880 1.00 213.20 471 SER E C 1
ATOM 12533 O O . SER D 4 471 ? 364.380 299.541 272.116 1.00 213.20 471 SER E O 1
ATOM 12536 N N . TYR D 4 472 ? 365.071 298.091 273.696 1.00 217.36 472 TYR E N 1
ATOM 12537 C CA . TYR D 4 472 ? 363.811 297.355 273.700 1.00 217.36 472 TYR E CA 1
ATOM 12538 C C . TYR D 4 472 ? 362.663 298.209 274.231 1.00 217.36 472 TYR E C 1
ATOM 12539 O O . TYR D 4 472 ? 361.522 298.071 273.775 1.00 217.36 472 TYR E O 1
ATOM 12548 N N . GLU D 4 473 ? 362.942 299.098 275.189 1.00 199.42 473 GLU E N 1
ATOM 12549 C CA . GLU D 4 473 ? 361.878 299.900 275.791 1.00 199.42 473 GLU E CA 1
ATOM 12550 C C . GLU D 4 473 ? 361.248 300.857 274.782 1.00 199.42 473 GLU E C 1
ATOM 12551 O O . GLU D 4 473 ? 360.019 300.997 274.731 1.00 199.42 473 GLU E O 1
ATOM 12557 N N . GLU D 4 474 ? 362.071 301.529 273.973 1.00 168.03 474 GLU E N 1
ATOM 12558 C CA . GLU D 4 474 ? 361.531 302.454 272.981 1.00 168.03 474 GLU E CA 1
ATOM 12559 C C . GLU D 4 474 ? 360.743 301.713 271.907 1.00 168.03 474 GLU E C 1
ATOM 12560 O O . GLU D 4 474 ? 359.714 302.207 271.428 1.00 168.03 474 GLU E O 1
ATOM 12566 N N . ALA D 4 475 ? 361.215 300.529 271.511 1.00 176.07 475 ALA E N 1
ATOM 12567 C CA . ALA D 4 475 ? 360.472 299.718 270.554 1.00 176.07 475 ALA E CA 1
ATOM 12568 C C . ALA D 4 475 ? 359.128 299.286 271.129 1.00 176.07 475 ALA E C 1
ATOM 12569 O O . ALA D 4 475 ? 358.112 299.279 270.422 1.00 176.07 475 ALA E O 1
ATOM 12571 N N . VAL D 4 476 ? 359.105 298.925 272.415 1.00 173.41 476 VAL E N 1
ATOM 12572 C CA . VAL D 4 476 ? 357.846 298.610 273.086 1.00 173.41 476 VAL E CA 1
ATOM 12573 C C . VAL D 4 476 ? 356.915 299.812 273.068 1.00 173.41 476 VAL E C 1
ATOM 12574 O O . VAL D 4 476 ? 355.708 299.675 272.839 1.00 173.41 476 VAL E O 1
ATOM 12578 N N . LEU D 4 477 ? 357.456 301.004 273.332 1.00 152.13 477 LEU E N 1
ATOM 12579 C CA . LEU D 4 477 ? 356.642 302.216 273.291 1.00 152.13 477 LEU E CA 1
ATOM 12580 C C . LEU D 4 477 ? 356.033 302.427 271.909 1.00 152.13 477 LEU E C 1
ATOM 12581 O O . LEU D 4 477 ? 354.837 302.727 271.780 1.00 152.13 477 LEU E O 1
ATOM 12586 N N . ASN D 4 478 ? 356.843 302.263 270.862 1.00 146.59 478 ASN E N 1
ATOM 12587 C CA . ASN D 4 478 ? 356.331 302.421 269.506 1.00 146.59 478 ASN E CA 1
ATOM 12588 C C . ASN D 4 478 ? 355.239 301.400 269.206 1.00 146.59 478 ASN E C 1
ATOM 12589 O O . ASN D 4 478 ? 354.212 301.740 268.609 1.00 146.59 478 ASN E O 1
ATOM 12594 N N . ILE D 4 479 ? 355.434 300.148 269.627 1.00 144.27 479 ILE E N 1
ATOM 12595 C CA . ILE D 4 479 ? 354.446 299.104 269.357 1.00 144.27 479 ILE E CA 1
ATOM 12596 C C . ILE D 4 479 ? 353.143 299.359 270.103 1.00 144.27 479 ILE E C 1
ATOM 12597 O O . ILE D 4 479 ? 352.058 299.178 269.547 1.00 144.27 479 ILE E O 1
ATOM 12602 N N . GLU D 4 480 ? 353.219 299.742 271.375 1.00 146.45 480 GLU E N 1
ATOM 12603 C CA . GLU D 4 480 ? 352.002 300.014 272.135 1.00 146.45 480 GLU E CA 1
ATOM 12604 C C . GLU D 4 480 ? 351.254 301.231 271.591 1.00 146.45 480 GLU E C 1
ATOM 12605 O O . GLU D 4 480 ? 350.016 301.235 271.553 1.00 146.45 480 GLU E O 1
ATOM 12611 N N . LYS D 4 481 ? 351.975 302.245 271.102 1.00 120.82 481 LYS E N 1
ATOM 12612 C CA . LYS D 4 481 ? 351.297 303.338 270.408 1.00 120.82 481 LYS E CA 1
ATOM 12613 C C . LYS D 4 481 ? 350.652 302.860 269.106 1.00 120.82 481 LYS E C 1
ATOM 12614 O O . LYS D 4 481 ? 349.532 303.271 268.768 1.00 120.82 481 LYS E O 1
ATOM 12620 N N . CYS D 4 482 ? 351.346 301.989 268.367 1.00 140.46 482 CYS E N 1
ATOM 12621 C CA . CYS D 4 482 ? 350.781 301.377 267.167 1.00 140.46 482 CYS E CA 1
ATOM 12622 C C . CYS D 4 482 ? 349.488 300.633 267.478 1.00 140.46 482 CYS E C 1
ATOM 12623 O O . CYS D 4 482 ? 348.489 300.761 266.755 1.00 140.46 482 CYS E O 1
ATOM 12626 N N . ASP D 4 483 ? 349.500 299.844 268.552 1.00 138.60 483 ASP E N 1
ATOM 12627 C CA . ASP D 4 483 ? 348.316 299.104 268.964 1.00 138.60 483 ASP E CA 1
ATOM 12628 C C . ASP D 4 483 ? 347.188 300.050 269.337 1.00 138.60 483 ASP E C 1
ATOM 12629 O O . ASP D 4 483 ? 346.025 299.787 269.023 1.00 138.60 483 ASP E O 1
ATOM 12634 N N . VAL D 4 484 ? 347.509 301.156 270.012 1.00 126.75 484 VAL E N 1
ATOM 12635 C CA . VAL D 4 484 ? 346.476 302.131 270.358 1.00 126.75 484 VAL E CA 1
ATOM 12636 C C . VAL D 4 484 ? 345.837 302.704 269.098 1.00 126.75 484 VAL E C 1
ATOM 12637 O O . VAL D 4 484 ? 344.607 302.825 269.006 1.00 126.75 484 VAL E O 1
ATOM 12641 N N . CYS D 4 485 ? 346.658 303.067 268.109 1.00 123.92 485 CYS E N 1
ATOM 12642 C CA . CYS D 4 485 ? 346.112 303.629 266.875 1.00 123.92 485 CYS E CA 1
ATOM 12643 C C . CYS D 4 485 ? 345.222 302.622 266.151 1.00 123.92 485 CYS E C 1
ATOM 12644 O O . CYS D 4 485 ? 344.115 302.961 265.700 1.00 123.92 485 CYS E O 1
ATOM 12647 N N . LEU D 4 486 ? 345.679 301.371 266.047 1.00 114.25 486 LEU E N 1
ATOM 12648 C CA . LEU D 4 486 ? 344.859 300.357 265.391 1.00 114.25 486 LEU E CA 1
ATOM 12649 C C . LEU D 4 486 ? 343.577 300.098 266.172 1.00 114.25 486 LEU E C 1
ATOM 12650 O O . LEU D 4 486 ? 342.520 299.866 265.578 1.00 114.25 486 LEU E O 1
ATOM 12655 N N . LEU D 4 487 ? 343.649 300.116 267.504 1.00 117.83 487 LEU E N 1
ATOM 12656 C CA . LEU D 4 487 ? 342.448 299.920 268.307 1.00 117.83 487 LEU E CA 1
ATOM 12657 C C . LEU D 4 487 ? 341.446 301.040 268.072 1.00 117.83 487 LEU E C 1
ATOM 12658 O O . LEU D 4 487 ? 340.241 300.789 267.992 1.00 117.83 487 LEU E O 1
ATOM 12663 N N . VAL D 4 488 ? 341.924 302.281 267.960 1.00 118.34 488 VAL E N 1
ATOM 12664 C CA . VAL D 4 488 ? 341.024 303.394 267.662 1.00 118.34 488 VAL E CA 1
ATOM 12665 C C . VAL D 4 488 ? 340.343 303.181 266.316 1.00 118.34 488 VAL E C 1
ATOM 12666 O O . VAL D 4 488 ? 339.117 303.334 266.184 1.00 118.34 488 VAL E O 1
ATOM 12670 N N . LEU D 4 489 ? 341.124 302.814 265.296 1.00 114.54 489 LEU E N 1
ATOM 12671 C CA . LEU D 4 489 ? 340.530 302.580 263.982 1.00 114.54 489 LEU E CA 1
ATOM 12672 C C . LEU D 4 489 ? 339.540 301.420 264.021 1.00 114.54 489 LEU E C 1
ATOM 12673 O O . LEU D 4 489 ? 338.509 301.450 263.341 1.00 114.54 489 LEU E O 1
ATOM 12678 N N . LEU D 4 490 ? 339.828 300.396 264.826 1.00 118.06 490 LEU E N 1
ATOM 12679 C CA . LEU D 4 490 ? 338.927 299.253 264.937 1.00 118.06 490 LEU E CA 1
ATOM 12680 C C . LEU D 4 490 ? 337.624 299.632 265.631 1.00 118.06 490 LEU E C 1
ATOM 12681 O O . LEU D 4 490 ? 336.547 299.173 265.233 1.00 118.06 490 LEU E O 1
ATOM 12686 N N . ARG D 4 491 ? 337.701 300.454 266.682 1.00 126.29 491 ARG E N 1
ATOM 12687 C CA . ARG D 4 491 ? 336.478 300.933 267.319 1.00 126.29 491 ARG E CA 1
ATOM 12688 C C . ARG D 4 491 ? 335.644 301.747 266.345 1.00 126.29 491 ARG E C 1
ATOM 12689 O O . ARG D 4 491 ? 334.415 301.631 266.324 1.00 126.29 491 ARG E O 1
ATOM 12697 N N . TYR D 4 492 ? 336.292 302.576 265.526 1.00 113.43 492 TYR E N 1
ATOM 12698 C CA . TYR D 4 492 ? 335.530 303.339 264.541 1.00 113.43 492 TYR E CA 1
ATOM 12699 C C . TYR D 4 492 ? 334.914 302.427 263.484 1.00 113.43 492 TYR E C 1
ATOM 12700 O O . TYR D 4 492 ? 333.786 302.663 263.032 1.00 113.43 492 TYR E O 1
ATOM 12709 N N . LEU D 4 493 ? 335.634 301.374 263.086 1.00 117.34 493 LEU E N 1
ATOM 12710 C CA . LEU D 4 493 ? 335.071 300.404 262.152 1.00 117.34 493 LEU E CA 1
ATOM 12711 C C . LEU D 4 493 ? 333.841 299.725 262.740 1.00 117.34 493 LEU E C 1
ATOM 12712 O O . LEU D 4 493 ? 332.825 299.560 262.055 1.00 117.34 493 LEU E O 1
ATOM 12717 N N . LEU D 4 494 ? 333.914 299.326 264.012 1.00 118.06 494 LEU E N 1
ATOM 12718 C CA . LEU D 4 494 ? 332.748 298.745 264.671 1.00 118.06 494 LEU E CA 1
ATOM 12719 C C . LEU D 4 494 ? 331.614 299.757 264.767 1.00 118.06 494 LEU E C 1
ATOM 12720 O O . LEU D 4 494 ? 330.437 299.399 264.647 1.00 118.06 494 LEU E O 1
ATOM 12725 N N . HIS D 4 495 ? 331.953 301.027 264.987 1.00 124.29 495 HIS E N 1
ATOM 12726 C CA . HIS D 4 495 ? 330.936 302.068 265.056 1.00 124.29 495 HIS E CA 1
ATOM 12727 C C . HIS D 4 495 ? 330.253 302.275 263.712 1.00 124.29 495 HIS E C 1
ATOM 12728 O O . HIS D 4 495 ? 329.085 302.676 263.665 1.00 124.29 495 HIS E O 1
ATOM 12735 N N . LEU D 4 496 ? 330.957 302.010 262.611 1.00 126.44 496 LEU E N 1
ATOM 12736 C CA . LEU D 4 496 ? 330.381 302.250 261.294 1.00 126.44 496 LEU E CA 1
ATOM 12737 C C . LEU D 4 496 ? 329.785 301.004 260.649 1.00 126.44 496 LEU E C 1
ATOM 12738 O O . LEU D 4 496 ? 328.987 301.130 259.713 1.00 126.44 496 LEU E O 1
ATOM 12743 N N . ILE D 4 497 ? 330.139 299.808 261.113 1.00 129.81 497 ILE E N 1
ATOM 12744 C CA . ILE D 4 497 ? 329.625 298.585 260.508 1.00 129.81 497 ILE E CA 1
ATOM 12745 C C . ILE D 4 497 ? 329.022 297.616 261.518 1.00 129.81 497 ILE E C 1
ATOM 12746 O O . ILE D 4 497 ? 328.253 296.728 261.113 1.00 129.81 497 ILE E O 1
ATOM 12751 N N . GLY D 4 498 ? 329.315 297.741 262.808 1.00 153.95 498 GLY E N 1
ATOM 12752 C CA . GLY D 4 498 ? 328.792 296.804 263.780 1.00 153.95 498 GLY E CA 1
ATOM 12753 C C . GLY D 4 498 ? 329.519 295.470 263.751 1.00 153.95 498 GLY E C 1
ATOM 12754 O O . GLY D 4 498 ? 330.609 295.323 263.191 1.00 153.95 498 GLY E O 1
ATOM 12755 N N . THR D 4 499 ? 328.889 294.479 264.376 1.00 174.05 499 THR E N 1
ATOM 12756 C CA . THR D 4 499 ? 329.419 293.118 264.461 1.00 174.05 499 THR E CA 1
ATOM 12757 C C . THR D 4 499 ? 328.458 292.191 263.720 1.00 174.05 499 THR E C 1
ATOM 12758 O O . THR D 4 499 ? 327.469 291.724 264.290 1.00 174.05 499 THR E O 1
ATOM 12762 N N . GLU D 4 500 ? 328.750 291.924 262.453 1.00 176.84 500 GLU E N 1
ATOM 12763 C CA . GLU D 4 500 ? 327.852 291.103 261.646 1.00 176.84 500 GLU E CA 1
ATOM 12764 C C . GLU D 4 500 ? 328.540 289.929 260.964 1.00 176.84 500 GLU E C 1
ATOM 12765 O O . GLU D 4 500 ? 327.949 288.851 260.874 1.00 176.84 500 GLU E O 1
ATOM 12771 N N . ALA D 4 501 ? 329.770 290.105 260.487 1.00 167.68 501 ALA E N 1
ATOM 12772 C CA . ALA D 4 501 ? 330.455 289.098 259.679 1.00 167.68 501 ALA E CA 1
ATOM 12773 C C . ALA D 4 501 ? 331.887 288.910 260.158 1.00 167.68 501 ALA E C 1
ATOM 12774 O O . ALA D 4 501 ? 332.825 288.771 259.370 1.00 167.68 501 ALA E O 1
ATOM 12776 N N . ILE D 4 502 ? 332.070 288.906 261.478 1.00 153.94 502 ILE E N 1
ATOM 12777 C CA . ILE D 4 502 ? 333.394 288.668 262.046 1.00 153.94 502 ILE E CA 1
ATOM 12778 C C . ILE D 4 502 ? 333.848 287.245 261.744 1.00 153.94 502 ILE E C 1
ATOM 12779 O O . ILE D 4 502 ? 335.024 286.992 261.460 1.00 153.94 502 ILE E O 1
ATOM 12784 N N . LEU D 4 503 ? 332.919 286.293 261.812 1.00 159.67 503 LEU E N 1
ATOM 12785 C CA . LEU D 4 503 ? 333.179 284.921 261.404 1.00 159.67 503 LEU E CA 1
ATOM 12786 C C . LEU D 4 503 ? 332.453 284.525 260.129 1.00 159.67 503 LEU E C 1
ATOM 12787 O O . LEU D 4 503 ? 332.895 283.590 259.455 1.00 159.67 503 LEU E O 1
ATOM 12792 N N . ASP D 4 504 ? 331.357 285.207 259.787 1.00 180.01 504 ASP E N 1
ATOM 12793 C CA . ASP D 4 504 ? 330.632 284.884 258.563 1.00 180.01 504 ASP E CA 1
ATOM 12794 C C . ASP D 4 504 ? 331.500 285.122 257.336 1.00 180.01 504 ASP E C 1
ATOM 12795 O O . ASP D 4 504 ? 331.465 284.341 256.379 1.00 180.01 504 ASP E O 1
ATOM 12800 N N . ALA D 4 505 ? 332.278 286.200 257.344 1.00 174.28 505 ALA E N 1
ATOM 12801 C CA . ALA D 4 505 ? 333.284 286.437 256.321 1.00 174.28 505 ALA E CA 1
ATOM 12802 C C . ALA D 4 505 ? 334.618 285.885 256.802 1.00 174.28 505 ALA E C 1
ATOM 12803 O O . ALA D 4 505 ? 335.114 286.280 257.862 1.00 174.28 505 ALA E O 1
ATOM 12805 N N . LYS D 4 506 ? 335.195 284.967 256.023 1.00 165.91 506 LYS E N 1
ATOM 12806 C CA . LYS D 4 506 ? 336.469 284.367 256.402 1.00 165.91 506 LYS E CA 1
ATOM 12807 C C . LYS D 4 506 ? 337.594 285.390 256.466 1.00 165.91 506 LYS E C 1
ATOM 12808 O O . LYS D 4 506 ? 338.632 285.109 257.071 1.00 165.91 506 LYS E O 1
ATOM 12814 N N . GLU D 4 507 ? 337.414 286.563 255.855 1.00 164.78 507 GLU E N 1
ATOM 12815 C CA . GLU D 4 507 ? 338.448 287.591 255.903 1.00 164.78 507 GLU E CA 1
ATOM 12816 C C . GLU D 4 507 ? 338.665 288.097 257.324 1.00 164.78 507 GLU E C 1
ATOM 12817 O O . GLU D 4 507 ? 339.808 288.252 257.768 1.00 164.78 507 GLU E O 1
ATOM 12823 N N . GLN D 4 508 ? 337.582 288.352 258.060 1.00 163.79 508 GLN E N 1
ATOM 12824 C CA . GLN D 4 508 ? 337.729 288.827 259.433 1.00 163.79 508 GLN E CA 1
ATOM 12825 C C . GLN D 4 508 ? 338.277 287.730 260.339 1.00 163.79 508 GLN E C 1
ATOM 12826 O O . GLN D 4 508 ? 339.061 288.006 261.255 1.00 163.79 508 GLN E O 1
ATOM 12832 N N . LEU D 4 509 ? 337.875 286.480 260.098 1.00 171.69 509 LEU E N 1
ATOM 12833 C CA . LEU D 4 509 ? 338.452 285.363 260.839 1.00 171.69 509 LEU E CA 1
ATOM 12834 C C . LEU D 4 509 ? 339.951 285.256 260.592 1.00 171.69 509 LEU E C 1
ATOM 12835 O O . LEU D 4 509 ? 340.730 285.027 261.526 1.00 171.69 509 LEU E O 1
ATOM 12840 N N . GLU D 4 510 ? 340.374 285.415 259.338 1.00 172.12 510 GLU E N 1
ATOM 12841 C CA . GLU D 4 510 ? 341.799 285.396 259.038 1.00 172.12 510 GLU E CA 1
ATOM 12842 C C . GLU D 4 510 ? 342.510 286.588 259.662 1.00 172.12 510 GLU E C 1
ATOM 12843 O O . GLU D 4 510 ? 343.669 286.470 260.066 1.00 172.12 510 GLU E O 1
ATOM 12849 N N . MET D 4 511 ? 341.836 287.737 259.755 1.00 162.44 511 MET E N 1
ATOM 12850 C CA . MET D 4 511 ? 342.424 288.876 260.455 1.00 162.44 511 MET E CA 1
ATOM 12851 C C . MET D 4 511 ? 342.643 288.559 261.928 1.00 162.44 511 MET E C 1
ATOM 12852 O O . MET D 4 511 ? 343.681 288.908 262.500 1.00 162.44 511 MET E O 1
ATOM 12857 N N . LEU D 4 512 ? 341.667 287.906 262.561 1.00 155.89 512 LEU E N 1
ATOM 12858 C CA . LEU D 4 512 ? 341.832 287.512 263.958 1.00 155.89 512 LEU E CA 1
ATOM 12859 C C . LEU D 4 512 ? 342.967 286.506 264.113 1.00 155.89 512 LEU E C 1
ATOM 12860 O O . LEU D 4 512 ? 343.767 286.595 265.053 1.00 155.89 512 LEU E O 1
ATOM 12865 N N . HIS D 4 513 ? 343.057 285.544 263.195 1.00 147.24 513 HIS E N 1
ATOM 12866 C CA . HIS D 4 513 ? 344.130 284.559 263.278 1.00 147.24 513 HIS E CA 1
ATOM 12867 C C . HIS D 4 513 ? 345.488 285.204 263.026 1.00 147.24 513 HIS E C 1
ATOM 12868 O O . HIS D 4 513 ? 346.503 284.770 263.577 1.00 147.24 513 HIS E O 1
ATOM 12875 N N . ALA D 4 514 ? 345.527 286.254 262.205 1.00 153.41 514 ALA E N 1
ATOM 12876 C CA . ALA D 4 514 ? 346.774 286.980 261.988 1.00 153.41 514 ALA E CA 1
ATOM 12877 C C . ALA D 4 514 ? 347.141 287.818 263.207 1.00 153.41 514 ALA E C 1
ATOM 12878 O O . ALA D 4 514 ? 348.326 287.996 263.516 1.00 153.41 514 ALA E O 1
ATOM 12880 N N . ILE D 4 515 ? 346.138 288.353 263.904 1.00 146.48 515 ILE E N 1
ATOM 12881 C CA . ILE D 4 515 ? 346.388 288.983 265.196 1.00 146.48 515 ILE E CA 1
ATOM 12882 C C . ILE D 4 515 ? 346.991 287.971 266.160 1.00 146.48 515 ILE E C 1
ATOM 12883 O O . ILE D 4 515 ? 347.917 288.282 266.915 1.00 146.48 515 ILE E O 1
ATOM 12888 N N . GLU D 4 516 ? 346.482 286.738 266.137 1.00 153.25 516 GLU E N 1
ATOM 12889 C CA . GLU D 4 516 ? 347.071 285.674 266.948 1.00 153.25 516 GLU E CA 1
ATOM 12890 C C . GLU D 4 516 ? 348.492 285.350 266.496 1.00 153.25 516 GLU E C 1
ATOM 12891 O O . GLU D 4 516 ? 349.353 285.002 267.313 1.00 153.25 516 GLU E O 1
ATOM 12897 N N . LYS D 4 517 ? 348.747 285.427 265.191 1.00 150.57 517 LYS E N 1
ATOM 12898 C CA . LYS D 4 517 ? 350.095 285.201 264.678 1.00 150.57 517 LYS E CA 1
ATOM 12899 C C . LYS D 4 517 ? 351.063 286.254 265.203 1.00 150.57 517 LYS E C 1
ATOM 12900 O O . LYS D 4 517 ? 352.187 285.935 265.607 1.00 150.57 517 LYS E O 1
ATOM 12906 N N . ASN D 4 518 ? 350.639 287.518 265.208 1.00 155.80 518 ASN E N 1
ATOM 12907 C CA . ASN D 4 518 ? 351.468 288.575 265.780 1.00 155.80 518 ASN E CA 1
ATOM 12908 C C . ASN D 4 518 ? 351.600 288.398 267.290 1.00 155.80 518 ASN E C 1
ATOM 12909 O O . ASN D 4 518 ? 352.634 288.738 267.879 1.00 155.80 518 ASN E O 1
ATOM 12914 N N . ASP D 4 519 ? 350.555 287.868 267.930 1.00 175.79 519 ASP E N 1
ATOM 12915 C CA . ASP D 4 519 ? 350.644 287.483 269.335 1.00 175.79 519 ASP E CA 1
ATOM 12916 C C . ASP D 4 519 ? 351.778 286.493 269.558 1.00 175.79 519 ASP E C 1
ATOM 12917 O O . ASP D 4 519 ? 352.594 286.666 270.470 1.00 175.79 519 ASP E O 1
ATOM 12922 N N . SER D 4 520 ? 351.844 285.454 268.726 1.00 170.00 520 SER E N 1
ATOM 12923 C CA . SER D 4 520 ? 352.924 284.476 268.828 1.00 170.00 520 SER E CA 1
ATOM 12924 C C . SER D 4 520 ? 354.277 285.118 268.541 1.00 170.00 520 SER E C 1
ATOM 12925 O O . SER D 4 520 ? 355.280 284.793 269.188 1.00 170.00 520 SER E O 1
ATOM 12928 N N . GLY D 4 521 ? 354.323 286.026 267.566 1.00 156.50 521 GLY E N 1
ATOM 12929 C CA . GLY D 4 521 ? 355.573 286.704 267.259 1.00 156.50 521 GLY E CA 1
ATOM 12930 C C . GLY D 4 521 ? 356.110 287.502 268.431 1.00 156.50 521 GLY E C 1
ATOM 12931 O O . GLY D 4 521 ? 357.304 287.449 268.736 1.00 156.50 521 GLY E O 1
ATOM 12932 N N . ARG D 4 522 ? 355.239 288.261 269.099 1.00 155.91 522 ARG E N 1
ATOM 12933 C CA . ARG D 4 522 ? 355.656 288.991 270.294 1.00 155.91 522 ARG E CA 1
ATOM 12934 C C . ARG D 4 522 ? 355.988 288.040 271.440 1.00 155.91 522 ARG E C 1
ATOM 12935 O O . ARG D 4 522 ? 356.920 288.288 272.217 1.00 155.91 522 ARG E O 1
ATOM 12943 N N . ARG D 4 523 ? 355.227 286.951 271.572 1.00 167.20 523 ARG E N 1
ATOM 12944 C CA . ARG D 4 523 ? 355.497 285.984 272.627 1.00 167.20 523 ARG E CA 1
ATOM 12945 C C . ARG D 4 523 ? 356.847 285.313 272.437 1.00 167.20 523 ARG E C 1
ATOM 12946 O O . ARG D 4 523 ? 357.452 284.850 273.410 1.00 167.20 523 ARG E O 1
ATOM 12954 N N . GLN D 4 524 ? 357.334 285.252 271.196 1.00 178.12 524 GLN E N 1
ATOM 12955 C CA . GLN D 4 524 ? 358.676 284.734 270.955 1.00 178.12 524 GLN E CA 1
ATOM 12956 C C . GLN D 4 524 ? 359.707 285.475 271.801 1.00 178.12 524 GLN E C 1
ATOM 12957 O O . GLN D 4 524 ? 360.520 284.855 272.497 1.00 178.12 524 GLN E O 1
ATOM 12963 N N . TRP D 4 525 ? 359.675 286.812 271.771 1.00 195.22 525 TRP E N 1
ATOM 12964 C CA . TRP D 4 525 ? 360.613 287.586 272.578 1.00 195.22 525 TRP E CA 1
ATOM 12965 C C . TRP D 4 525 ? 360.176 287.707 274.030 1.00 195.22 525 TRP E C 1
ATOM 12966 O O . TRP D 4 525 ? 361.020 287.914 274.911 1.00 195.22 525 TRP E O 1
ATOM 12977 N N . ALA D 4 526 ? 358.878 287.568 274.308 1.00 204.40 526 ALA E N 1
ATOM 12978 C CA . ALA D 4 526 ? 358.460 287.437 275.701 1.00 204.40 526 ALA E CA 1
ATOM 12979 C C . ALA D 4 526 ? 359.159 286.252 276.355 1.00 204.40 526 ALA E C 1
ATOM 12980 O O . ALA D 4 526 ? 359.565 286.318 277.523 1.00 204.40 526 ALA E O 1
ATOM 12982 N N . LYS D 4 527 ? 359.320 285.164 275.601 1.00 214.98 527 LYS E N 1
ATOM 12983 C CA . LYS D 4 527 ? 360.106 284.022 276.045 1.00 214.98 527 LYS E CA 1
ATOM 12984 C C . LYS D 4 527 ? 361.605 284.235 275.866 1.00 214.98 527 LYS E C 1
ATOM 12985 O O . LYS D 4 527 ? 362.394 283.552 276.527 1.00 214.98 527 LYS E O 1
ATOM 12991 N N . ALA D 4 528 ? 362.020 285.148 274.982 1.00 210.90 528 ALA E N 1
ATOM 12992 C CA . ALA D 4 528 ? 363.440 285.472 274.882 1.00 210.90 528 ALA E CA 1
ATOM 12993 C C . ALA D 4 528 ? 363.966 286.114 276.159 1.00 210.90 528 ALA E C 1
ATOM 12994 O O . ALA D 4 528 ? 365.183 286.140 276.371 1.00 210.90 528 ALA E O 1
ATOM 12996 N N . LEU D 4 529 ? 363.072 286.641 276.999 1.00 211.56 529 LEU E N 1
ATOM 12997 C CA . LEU D 4 529 ? 363.400 287.061 278.361 1.00 211.56 529 LEU E CA 1
ATOM 12998 C C . LEU D 4 529 ? 364.402 288.213 278.384 1.00 211.56 529 LEU E C 1
ATOM 12999 O O . LEU D 4 529 ? 365.378 288.194 279.137 1.00 211.56 529 LEU E O 1
ATOM 13004 N N . ASN D 4 530 ? 364.163 289.229 277.553 1.00 226.66 530 ASN E N 1
ATOM 13005 C CA . ASN D 4 530 ? 364.976 290.437 277.642 1.00 226.66 530 ASN E CA 1
ATOM 13006 C C . ASN D 4 530 ? 364.600 291.255 278.871 1.00 226.66 530 ASN E C 1
ATOM 13007 O O . ASN D 4 530 ? 365.476 291.767 279.577 1.00 226.66 530 ASN E O 1
ATOM 13012 N N . LEU D 4 531 ? 363.302 291.390 279.139 1.00 217.80 531 LEU E N 1
ATOM 13013 C CA . LEU D 4 531 ? 362.799 292.021 280.351 1.00 217.80 531 LEU E CA 1
ATOM 13014 C C . LEU D 4 531 ? 361.629 291.209 280.889 1.00 217.80 531 LEU E C 1
ATOM 13015 O O . LEU D 4 531 ? 360.895 290.571 280.130 1.00 217.80 531 LEU E O 1
ATOM 13020 N N . GLY D 4 532 ? 361.465 291.239 282.214 1.00 216.89 532 GLY E N 1
ATOM 13021 C CA . GLY D 4 532 ? 360.366 290.520 282.834 1.00 216.89 532 GLY E CA 1
ATOM 13022 C C . GLY D 4 532 ? 359.002 291.039 282.426 1.00 216.89 532 GLY E C 1
ATOM 13023 O O . GLY D 4 532 ? 358.044 290.265 282.334 1.00 216.89 532 GLY E O 1
ATOM 13024 N N . ASN D 4 533 ? 358.891 292.344 282.186 1.00 224.73 533 ASN E N 1
ATOM 13025 C CA . ASN D 4 533 ? 357.622 292.935 281.782 1.00 224.73 533 ASN E CA 1
ATOM 13026 C C . ASN D 4 533 ? 357.134 292.319 280.477 1.00 224.73 533 ASN E C 1
ATOM 13027 O O . ASN D 4 533 ? 357.885 292.223 279.501 1.00 224.73 533 ASN E O 1
ATOM 13032 N N . ASP D 4 534 ? 355.873 291.904 280.462 1.00 222.45 534 ASP E N 1
ATOM 13033 C CA . ASP D 4 534 ? 355.303 291.314 279.263 1.00 222.45 534 ASP E CA 1
ATOM 13034 C C . ASP D 4 534 ? 355.109 292.390 278.197 1.00 222.45 534 ASP E C 1
ATOM 13035 O O . ASP D 4 534 ? 354.700 293.512 278.513 1.00 222.45 534 ASP E O 1
ATOM 13040 N N . PRO D 4 535 ? 355.396 292.086 276.932 1.00 197.33 535 PRO E N 1
ATOM 13041 C CA . PRO D 4 535 ? 355.198 293.082 275.885 1.00 197.33 535 PRO E CA 1
ATOM 13042 C C . PRO D 4 535 ? 353.724 293.364 275.690 1.00 197.33 535 PRO E C 1
ATOM 13043 O O . PRO D 4 535 ? 352.859 292.587 276.139 1.00 197.33 535 PRO E O 1
ATOM 13047 N N . PRO D 4 536 ? 353.384 294.490 275.068 1.00 160.09 536 PRO E N 1
ATOM 13048 C CA . PRO D 4 536 ? 351.971 294.782 274.798 1.00 160.09 536 PRO E CA 1
ATOM 13049 C C . PRO D 4 536 ? 351.394 293.801 273.788 1.00 160.09 536 PRO E C 1
ATOM 13050 O O . PRO D 4 536 ? 351.848 293.723 272.644 1.00 160.09 536 PRO E O 1
ATOM 13054 N N . LEU D 4 537 ? 350.384 293.053 274.219 1.00 173.59 537 LEU E N 1
ATOM 13055 C CA . LEU D 4 537 ? 349.672 292.123 273.354 1.00 173.59 537 LEU E CA 1
ATOM 13056 C C . LEU D 4 537 ? 348.210 292.536 273.289 1.00 173.59 537 LEU E C 1
ATOM 13057 O O . LEU D 4 537 ? 347.525 292.576 274.316 1.00 173.59 537 LEU E O 1
ATOM 13062 N N . LEU D 4 538 ? 347.739 292.841 272.084 1.00 182.32 538 LEU E N 1
ATOM 13063 C CA . LEU D 4 538 ? 346.399 293.373 271.882 1.00 182.32 538 LEU E CA 1
ATOM 13064 C C . LEU D 4 538 ? 345.362 292.299 271.581 1.00 182.32 538 LEU E C 1
ATOM 13065 O O . LEU D 4 538 ? 344.211 292.641 271.289 1.00 182.32 538 LEU E O 1
ATOM 13070 N N . TYR D 4 539 ? 345.734 291.020 271.632 1.00 184.01 539 TYR E N 1
ATOM 13071 C CA . TYR D 4 539 ? 344.747 289.962 271.420 1.00 184.01 539 TYR E CA 1
ATOM 13072 C C . TYR D 4 539 ? 343.613 289.998 272.439 1.00 184.01 539 TYR E C 1
ATOM 13073 O O . TYR D 4 539 ? 342.448 289.868 272.029 1.00 184.01 539 TYR E O 1
ATOM 13082 N N . PRO D 4 540 ? 343.856 290.135 273.750 1.00 171.42 540 PRO E N 1
ATOM 13083 C CA . PRO D 4 540 ? 342.712 290.205 274.676 1.00 171.42 540 PRO E CA 1
ATOM 13084 C C . PRO D 4 540 ? 341.770 291.364 274.395 1.00 171.42 540 PRO E C 1
ATOM 13085 O O . PRO D 4 540 ? 340.550 291.213 274.536 1.00 171.42 540 PRO E O 1
ATOM 13089 N N . ILE D 4 541 ? 342.297 292.519 273.983 1.00 172.37 541 ILE E N 1
ATOM 13090 C CA . ILE D 4 541 ? 341.443 293.684 273.763 1.00 172.37 541 ILE E CA 1
ATOM 13091 C C . ILE D 4 541 ? 340.566 293.491 272.532 1.00 172.37 541 ILE E C 1
ATOM 13092 O O . ILE D 4 541 ? 339.354 293.746 272.570 1.00 172.37 541 ILE E O 1
ATOM 13097 N N . VAL D 4 542 ? 341.156 293.043 271.421 1.00 165.40 542 VAL E N 1
ATOM 13098 C CA . VAL D 4 542 ? 340.362 292.768 270.226 1.00 165.40 542 VAL E CA 1
ATOM 13099 C C . VAL D 4 542 ? 339.378 291.637 270.498 1.00 165.40 542 VAL E C 1
ATOM 13100 O O . VAL D 4 542 ? 338.263 291.621 269.963 1.00 165.40 542 VAL E O 1
ATOM 13104 N N . SER D 4 543 ? 339.771 290.680 271.342 1.00 175.33 543 SER E N 1
ATOM 13105 C CA . SER D 4 543 ? 338.856 289.624 271.759 1.00 175.33 543 SER E CA 1
ATOM 13106 C C . SER D 4 543 ? 337.646 290.197 272.483 1.00 175.33 543 SER E C 1
ATOM 13107 O O . SER D 4 543 ? 336.503 289.815 272.203 1.00 175.33 543 SER E O 1
ATOM 13110 N N . GLN D 4 544 ? 337.882 291.112 273.424 1.00 187.57 544 GLN E N 1
ATOM 13111 C CA . GLN D 4 544 ? 336.784 291.732 274.158 1.00 187.57 544 GLN E CA 1
ATOM 13112 C C . GLN D 4 544 ? 335.885 292.540 273.230 1.00 187.57 544 GLN E C 1
ATOM 13113 O O . GLN D 4 544 ? 334.655 292.505 273.360 1.00 187.57 544 GLN E O 1
ATOM 13119 N N . MET D 4 545 ? 336.479 293.278 272.291 1.00 174.75 545 MET E N 1
ATOM 13120 C CA . MET D 4 545 ? 335.683 294.059 271.347 1.00 174.75 545 MET E CA 1
ATOM 13121 C C . MET D 4 545 ? 335.029 293.174 270.290 1.00 174.75 545 MET E C 1
ATOM 13122 O O . MET D 4 545 ? 333.811 292.966 270.310 1.00 174.75 545 MET E O 1
ATOM 13127 N N . PHE D 4 546 ? 335.822 292.628 269.357 1.00 180.27 546 PHE E N 1
ATOM 13128 C CA . PHE D 4 546 ? 335.203 291.837 268.298 1.00 180.27 546 PHE E CA 1
ATOM 13129 C C . PHE D 4 546 ? 335.960 290.549 267.983 1.00 180.27 546 PHE E C 1
ATOM 13130 O O . PHE D 4 546 ? 335.724 289.958 266.923 1.00 180.27 546 PHE E O 1
ATOM 13138 N N . GLY D 4 547 ? 336.849 290.090 268.860 1.00 192.58 547 GLY E N 1
ATOM 13139 C CA . GLY D 4 547 ? 337.503 288.816 268.652 1.00 192.58 547 GLY E CA 1
ATOM 13140 C C . GLY D 4 547 ? 336.721 287.613 269.119 1.00 192.58 547 GLY E C 1
ATOM 13141 O O . GLY D 4 547 ? 337.240 286.494 269.074 1.00 192.58 547 GLY E O 1
ATOM 13142 N N . VAL D 4 548 ? 335.480 287.824 269.565 1.00 235.11 548 VAL E N 1
ATOM 13143 C CA . VAL D 4 548 ? 334.581 286.773 270.034 1.00 235.11 548 VAL E CA 1
ATOM 13144 C C . VAL D 4 548 ? 335.294 286.033 271.165 1.00 235.11 548 VAL E C 1
ATOM 13145 O O . VAL D 4 548 ? 335.371 284.799 271.184 1.00 235.11 548 VAL E O 1
ATOM 13149 N N . HIS D 4 549 ? 335.853 286.801 272.103 1.00 250.16 549 HIS E N 1
ATOM 13150 C CA . HIS D 4 549 ? 336.556 286.264 273.270 1.00 250.16 549 HIS E CA 1
ATOM 13151 C C . HIS D 4 549 ? 337.599 285.223 272.855 1.00 250.16 549 HIS E C 1
ATOM 13152 O O . HIS D 4 549 ? 337.503 284.037 273.178 1.00 250.16 549 HIS E O 1
ATOM 13159 N N . ASP D 4 550 ? 338.597 285.701 272.110 1.00 235.59 550 ASP E N 1
ATOM 13160 C CA . ASP D 4 550 ? 339.704 284.876 271.627 1.00 235.59 550 ASP E CA 1
ATOM 13161 C C . ASP D 4 550 ? 339.213 283.775 270.692 1.00 235.59 550 ASP E C 1
ATOM 13162 O O . ASP D 4 550 ? 339.659 282.628 270.769 1.00 235.59 550 ASP E O 1
ATOM 13167 N N . LYS D 4 551 ? 338.287 284.131 269.800 1.00 238.74 551 LYS E N 1
ATOM 13168 C CA . LYS D 4 551 ? 337.778 283.237 268.755 1.00 238.74 551 LYS E CA 1
ATOM 13169 C C . LYS D 4 551 ? 337.256 281.972 269.426 1.00 238.74 551 LYS E C 1
ATOM 13170 O O . LYS D 4 551 ? 336.310 282.066 270.226 1.00 238.74 551 LYS E O 1
ATOM 13176 N N . SER D 4 552 ? 337.819 280.795 269.150 1.00 298.54 552 SER E N 1
ATOM 13177 C CA . SER D 4 552 ? 337.390 279.546 269.763 1.00 298.54 552 SER E CA 1
ATOM 13178 C C . SER D 4 552 ? 338.435 278.982 270.720 1.00 298.54 552 SER E C 1
ATOM 13179 O O . SER D 4 552 ? 338.390 277.793 271.049 1.00 298.54 552 SER E O 1
ATOM 13182 N N . VAL D 4 553 ? 339.386 279.810 271.162 1.00 307.29 553 VAL E N 1
ATOM 13183 C CA . VAL D 4 553 ? 340.402 279.339 272.100 1.00 307.29 553 VAL E CA 1
ATOM 13184 C C . VAL D 4 553 ? 339.766 278.956 273.430 1.00 307.29 553 VAL E C 1
ATOM 13185 O O . VAL D 4 553 ? 340.063 277.897 273.997 1.00 307.29 553 VAL E O 1
ATOM 13189 N N . ILE D 4 554 ? 338.880 279.806 273.948 1.00 325.21 554 ILE E N 1
ATOM 13190 C CA . ILE D 4 554 ? 338.190 279.526 275.195 1.00 325.21 554 ILE E CA 1
ATOM 13191 C C . ILE D 4 554 ? 336.690 279.330 275.001 1.00 325.21 554 ILE E C 1
ATOM 13192 O O . ILE D 4 554 ? 336.055 278.662 275.826 1.00 325.21 554 ILE E O 1
ATOM 13197 N N . ILE D 4 555 ? 336.102 279.895 273.944 1.00 334.41 555 ILE E N 1
ATOM 13198 C CA . ILE D 4 555 ? 334.675 279.713 273.700 1.00 334.41 555 ILE E CA 1
ATOM 13199 C C . ILE D 4 555 ? 334.366 278.254 273.386 1.00 334.41 555 ILE E C 1
ATOM 13200 O O . ILE D 4 555 ? 333.393 277.687 273.899 1.00 334.41 555 ILE E O 1
ATOM 13205 N N . GLU D 4 556 ? 335.184 277.624 272.550 1.00 348.16 556 GLU E N 1
ATOM 13206 C CA . GLU D 4 556 ? 334.961 276.234 272.166 1.00 348.16 556 GLU E CA 1
ATOM 13207 C C . GLU D 4 556 ? 336.177 275.368 272.482 1.00 348.16 556 GLU E C 1
ATOM 13208 O O . GLU D 4 556 ? 337.260 275.874 272.773 1.00 348.16 556 GLU E O 1
ATOM 13215 N N . PRO E 5 11 ? 338.961 398.639 243.913 1.00 127.52 11 PRO F N 1
ATOM 13216 C CA . PRO E 5 11 ? 339.720 398.531 245.162 1.00 127.52 11 PRO F CA 1
ATOM 13217 C C . PRO E 5 11 ? 340.953 399.426 245.171 1.00 127.52 11 PRO F C 1
ATOM 13218 O O . PRO E 5 11 ? 342.078 398.926 245.145 1.00 127.52 11 PRO F O 1
ATOM 13222 N N . VAL E 5 12 ? 340.739 400.740 245.205 1.00 131.36 12 VAL F N 1
ATOM 13223 C CA . VAL E 5 12 ? 341.838 401.700 245.183 1.00 131.36 12 VAL F CA 1
ATOM 13224 C C . VAL E 5 12 ? 341.979 402.362 246.547 1.00 131.36 12 VAL F C 1
ATOM 13225 O O . VAL E 5 12 ? 343.006 402.213 247.218 1.00 131.36 12 VAL F O 1
ATOM 13229 N N . THR E 5 13 ? 340.952 403.096 246.963 1.00 120.73 13 THR F N 1
ATOM 13230 C CA . THR E 5 13 ? 340.992 403.861 248.204 1.00 120.73 13 THR F CA 1
ATOM 13231 C C . THR E 5 13 ? 339.984 403.395 249.243 1.00 120.73 13 THR F C 1
ATOM 13232 O O . THR E 5 13 ? 340.369 403.121 250.382 1.00 120.73 13 THR F O 1
ATOM 13236 N N . GLY E 5 14 ? 338.703 403.294 248.882 1.00 112.40 14 GLY F N 1
ATOM 13237 C CA . GLY E 5 14 ? 337.699 402.906 249.859 1.00 112.40 14 GLY F CA 1
ATOM 13238 C C . GLY E 5 14 ? 337.871 401.484 250.355 1.00 112.40 14 GLY F C 1
ATOM 13239 O O . GLY E 5 14 ? 337.745 401.215 251.555 1.00 112.40 14 GLY F O 1
ATOM 13240 N N . ASP E 5 15 ? 338.159 400.552 249.443 1.00 106.86 15 ASP F N 1
ATOM 13241 C CA . ASP E 5 15 ? 338.344 399.160 249.837 1.00 106.86 15 ASP F CA 1
ATOM 13242 C C . ASP E 5 15 ? 339.542 399.009 250.766 1.00 106.86 15 ASP F C 1
ATOM 13243 O O . ASP E 5 15 ? 339.482 398.265 251.751 1.00 106.86 15 ASP F O 1
ATOM 13248 N N . ALA E 5 16 ? 340.640 399.708 250.469 1.00 96.01 16 ALA F N 1
ATOM 13249 C CA . ALA E 5 16 ? 341.820 399.636 251.325 1.00 96.01 16 ALA F CA 1
ATOM 13250 C C . ALA E 5 16 ? 341.516 400.163 252.722 1.00 96.01 16 ALA F C 1
ATOM 13251 O O . ALA E 5 16 ? 341.931 399.572 253.725 1.00 96.01 16 ALA F O 1
ATOM 13253 N N . THR E 5 17 ? 340.786 401.279 252.806 1.00 93.94 17 THR F N 1
ATOM 13254 C CA . THR E 5 17 ? 340.426 401.830 254.109 1.00 93.94 17 THR F CA 1
ATOM 13255 C C . THR E 5 17 ? 339.525 400.878 254.885 1.00 93.94 17 THR F C 1
ATOM 13256 O O . THR E 5 17 ? 339.710 400.687 256.095 1.00 93.94 17 THR F O 1
ATOM 13260 N N . ALA E 5 18 ? 338.542 400.275 254.212 1.00 88.68 18 ALA F N 1
ATOM 13261 C CA . ALA E 5 18 ? 337.664 399.323 254.889 1.00 88.68 18 ALA F CA 1
ATOM 13262 C C . ALA E 5 18 ? 338.447 398.116 255.393 1.00 88.68 18 ALA F C 1
ATOM 13263 O O . ALA E 5 18 ? 338.235 397.654 256.522 1.00 88.68 18 ALA F O 1
ATOM 13265 N N . LYS E 5 19 ? 339.360 397.595 254.570 1.00 85.62 19 LYS F N 1
ATOM 13266 C CA . LYS E 5 19 ? 340.177 396.463 254.990 1.00 85.62 19 LYS F CA 1
ATOM 13267 C C . LYS E 5 19 ? 341.064 396.829 256.171 1.00 85.62 19 LYS F C 1
ATOM 13268 O O . LYS E 5 19 ? 341.228 396.028 257.098 1.00 85.62 19 LYS F O 1
ATOM 13274 N N . TYR E 5 20 ? 341.651 398.027 256.155 1.00 83.38 20 TYR F N 1
ATOM 13275 C CA . TYR E 5 20 ? 342.485 398.451 257.276 1.00 83.38 20 TYR F CA 1
ATOM 13276 C C . TYR E 5 20 ? 341.672 398.587 258.556 1.00 83.38 20 TYR F C 1
ATOM 13277 O O . TYR E 5 20 ? 342.127 398.183 259.631 1.00 83.38 20 TYR F O 1
ATOM 13286 N N . LEU E 5 21 ? 340.465 399.151 258.462 1.00 75.99 21 LEU F N 1
ATOM 13287 C CA . LEU E 5 21 ? 339.614 399.268 259.644 1.00 75.99 21 LEU F CA 1
ATOM 13288 C C . LEU E 5 21 ? 339.249 397.891 260.190 1.00 75.99 21 LEU F C 1
ATOM 13289 O O . LEU E 5 21 ? 339.298 397.657 261.405 1.00 75.99 21 LEU F O 1
ATOM 13294 N N . LEU E 5 22 ? 338.888 396.962 259.301 1.00 73.46 22 LEU F N 1
ATOM 13295 C CA . LEU E 5 22 ? 338.530 395.619 259.749 1.00 73.46 22 LEU F CA 1
ATOM 13296 C C . LEU E 5 22 ? 339.722 394.903 260.373 1.00 73.46 22 LEU F C 1
ATOM 13297 O O . LEU E 5 22 ? 339.575 394.208 261.385 1.00 73.46 22 LEU F O 1
ATOM 13302 N N . GLN E 5 23 ? 340.911 395.061 259.786 1.00 78.17 23 GLN F N 1
ATOM 13303 C CA . GLN E 5 23 ? 342.101 394.427 260.342 1.00 78.17 23 GLN F CA 1
ATOM 13304 C C . GLN E 5 23 ? 342.470 395.030 261.690 1.00 78.17 23 GLN F C 1
ATOM 13305 O O . GLN E 5 23 ? 342.940 394.317 262.583 1.00 78.17 23 GLN F O 1
ATOM 13311 N N . TYR E 5 24 ? 342.278 396.341 261.857 1.00 70.35 24 TYR F N 1
ATOM 13312 C CA . TYR E 5 24 ? 342.528 396.957 263.155 1.00 70.35 24 TYR F CA 1
ATOM 13313 C C . TYR E 5 24 ? 341.535 396.460 264.198 1.00 70.35 24 TYR F C 1
ATOM 13314 O O . TYR E 5 24 ? 341.901 396.247 265.359 1.00 70.35 24 TYR F O 1
ATOM 13323 N N . ILE E 5 25 ? 340.271 396.280 263.805 1.00 67.94 25 ILE F N 1
ATOM 13324 C CA . ILE E 5 25 ? 339.281 395.733 264.729 1.00 67.94 25 ILE F CA 1
ATOM 13325 C C . ILE E 5 25 ? 339.657 394.314 265.136 1.00 67.94 25 ILE F C 1
ATOM 13326 O O . ILE E 5 25 ? 339.596 393.952 266.318 1.00 67.94 25 ILE F O 1
ATOM 13331 N N . LEU E 5 26 ? 340.056 393.488 264.165 1.00 67.84 26 LEU F N 1
ATOM 13332 C CA . LEU E 5 26 ? 340.419 392.106 264.468 1.00 67.84 26 LEU F CA 1
ATOM 13333 C C . LEU E 5 26 ? 341.684 392.016 265.314 1.00 67.84 26 LEU F C 1
ATOM 13334 O O . LEU E 5 26 ? 341.774 391.161 266.202 1.00 67.84 26 LEU F O 1
ATOM 13339 N N . SER E 5 27 ? 342.668 392.883 265.056 1.00 68.55 27 SER F N 1
ATOM 13340 C CA . SER E 5 27 ? 343.939 392.820 265.766 1.00 68.55 27 SER F CA 1
ATOM 13341 C C . SER E 5 27 ? 343.805 393.173 267.241 1.00 68.55 27 SER F C 1
ATOM 13342 O O . SER E 5 27 ? 344.676 392.803 268.035 1.00 68.55 27 SER F O 1
ATOM 13345 N N . ALA E 5 28 ? 342.742 393.877 267.624 1.00 69.68 28 ALA F N 1
ATOM 13346 C CA . ALA E 5 28 ? 342.497 394.234 269.012 1.00 69.68 28 ALA F CA 1
ATOM 13347 C C . ALA E 5 28 ? 341.727 393.155 269.764 1.00 69.68 28 ALA F C 1
ATOM 13348 O O . ALA E 5 28 ? 341.061 393.464 270.758 1.00 69.68 28 ALA F O 1
ATOM 13350 N N . ARG E 5 29 ? 341.803 391.905 269.306 1.00 72.14 29 ARG F N 1
ATOM 13351 C CA . ARG E 5 29 ? 341.070 390.785 269.902 1.00 72.14 29 ARG F CA 1
ATOM 13352 C C . ARG E 5 29 ? 339.563 391.041 269.881 1.00 72.14 29 ARG F C 1
ATOM 13353 O O . ARG E 5 29 ? 338.862 390.871 270.880 1.00 72.14 29 ARG F O 1
ATOM 13361 N N . GLY E 5 30 ? 339.069 391.459 268.718 1.00 67.74 30 GLY F N 1
ATOM 13362 C CA . GLY E 5 30 ? 337.648 391.678 268.527 1.00 67.74 30 GLY F CA 1
ATOM 13363 C C . GLY E 5 30 ? 337.165 393.017 269.044 1.00 67.74 30 GLY F C 1
ATOM 13364 O O . GLY E 5 30 ? 336.896 393.932 268.261 1.00 67.74 30 GLY F O 1
ATOM 13365 N N . ILE E 5 31 ? 337.050 393.141 270.365 1.00 61.25 31 ILE F N 1
ATOM 13366 C CA . ILE E 5 31 ? 336.578 394.381 270.966 1.00 61.25 31 ILE F CA 1
ATOM 13367 C C . ILE E 5 31 ? 337.664 395.443 270.866 1.00 61.25 31 ILE F C 1
ATOM 13368 O O . ILE E 5 31 ? 338.852 395.168 271.083 1.00 61.25 31 ILE F O 1
ATOM 13373 N N . CYS E 5 32 ? 337.265 396.663 270.513 1.00 76.11 32 CYS F N 1
ATOM 13374 C CA . CYS E 5 32 ? 338.202 397.774 270.444 1.00 76.11 32 CYS F CA 1
ATOM 13375 C C . CYS E 5 32 ? 337.459 399.062 270.763 1.00 76.11 32 CYS F C 1
ATOM 13376 O O . CYS E 5 32 ? 336.255 399.174 270.522 1.00 76.11 32 CYS F O 1
ATOM 13379 N N . HIS E 5 33 ? 338.193 400.027 271.309 1.00 91.55 33 HIS F N 1
ATOM 13380 C CA . HIS E 5 33 ? 337.595 401.300 271.685 1.00 91.55 33 HIS F CA 1
ATOM 13381 C C . HIS E 5 33 ? 337.198 402.092 270.446 1.00 91.55 33 HIS F C 1
ATOM 13382 O O . HIS E 5 33 ? 337.885 402.064 269.422 1.00 91.55 33 HIS F O 1
ATOM 13389 N N . GLU E 5 34 ? 336.072 402.805 270.546 1.00 89.43 34 GLU F N 1
ATOM 13390 C CA . GLU E 5 34 ? 335.566 403.554 269.400 1.00 89.43 34 GLU F CA 1
ATOM 13391 C C . GLU E 5 34 ? 336.445 404.755 269.070 1.00 89.43 34 GLU F C 1
ATOM 13392 O O . GLU E 5 34 ? 336.572 405.118 267.894 1.00 89.43 34 GLU F O 1
ATOM 13398 N N . ASN E 5 35 ? 337.055 405.383 270.079 1.00 86.24 35 ASN F N 1
ATOM 13399 C CA . ASN E 5 35 ? 337.950 406.506 269.812 1.00 86.24 35 ASN F CA 1
ATOM 13400 C C . ASN E 5 35 ? 339.180 406.055 269.035 1.00 86.24 35 ASN F C 1
ATOM 13401 O O . ASN E 5 35 ? 339.681 406.784 268.171 1.00 86.24 35 ASN F O 1
ATOM 13406 N N . ALA E 5 36 ? 339.684 404.854 269.333 1.00 86.92 36 ALA F N 1
ATOM 13407 C CA . ALA E 5 36 ? 340.797 404.312 268.564 1.00 86.92 36 ALA F CA 1
ATOM 13408 C C . ALA E 5 36 ? 340.405 404.100 267.107 1.00 86.92 36 ALA F C 1
ATOM 13409 O O . ALA E 5 36 ? 341.186 404.400 266.196 1.00 86.92 36 ALA F O 1
ATOM 13411 N N . LEU E 5 37 ? 339.195 403.587 266.869 1.00 81.67 37 LEU F N 1
ATOM 13412 C CA . LEU E 5 37 ? 338.713 403.430 265.500 1.00 81.67 37 LEU F CA 1
ATOM 13413 C C . LEU E 5 37 ? 338.582 404.778 264.803 1.00 81.67 37 LEU F C 1
ATOM 13414 O O . LEU E 5 37 ? 338.915 404.908 263.619 1.00 81.67 37 LEU F O 1
ATOM 13419 N N . ILE E 5 38 ? 338.091 405.790 265.520 1.00 92.58 38 ILE F N 1
ATOM 13420 C CA . ILE E 5 38 ? 337.959 407.121 264.934 1.00 92.58 38 ILE F CA 1
ATOM 13421 C C . ILE E 5 38 ? 339.327 407.673 264.548 1.00 92.58 38 ILE F C 1
ATOM 13422 O O . ILE E 5 38 ? 339.503 408.223 263.456 1.00 92.58 38 ILE F O 1
ATOM 13427 N N . LEU E 5 39 ? 340.315 407.529 265.435 1.00 103.51 39 LEU F N 1
ATOM 13428 C CA . LEU E 5 39 ? 341.656 408.024 265.136 1.00 103.51 39 LEU F CA 1
ATOM 13429 C C . LEU E 5 39 ? 342.273 407.271 263.961 1.00 103.51 39 LEU F C 1
ATOM 13430 O O . LEU E 5 39 ? 342.937 407.872 263.105 1.00 103.51 39 LEU F O 1
ATOM 13435 N N . ALA E 5 40 ? 342.068 405.951 263.906 1.00 102.44 40 ALA F N 1
ATOM 13436 C CA . ALA E 5 40 ? 342.574 405.173 262.782 1.00 102.44 40 ALA F CA 1
ATOM 13437 C C . ALA E 5 40 ? 341.929 405.613 261.475 1.00 102.44 40 ALA F C 1
ATOM 13438 O O . ALA E 5 40 ? 342.606 405.725 260.447 1.00 102.44 40 ALA F O 1
ATOM 13440 N N . LEU E 5 41 ? 340.621 405.874 261.496 1.00 98.50 41 LEU F N 1
ATOM 13441 C CA . LEU E 5 41 ? 339.946 406.358 260.297 1.00 98.50 41 LEU F CA 1
ATOM 13442 C C . LEU E 5 41 ? 340.465 407.731 259.892 1.00 98.50 41 LEU F C 1
ATOM 13443 O O . LEU E 5 41 ? 340.614 408.017 258.700 1.00 98.50 41 LEU F O 1
ATOM 13448 N N . MET E 5 42 ? 340.739 408.597 260.872 1.00 108.51 42 MET F N 1
ATOM 13449 C CA . MET E 5 42 ? 341.324 409.902 260.568 1.00 108.51 42 MET F CA 1
ATOM 13450 C C . MET E 5 42 ? 342.670 409.746 259.872 1.00 108.51 42 MET F C 1
ATOM 13451 O O . MET E 5 42 ? 342.939 410.399 258.854 1.00 108.51 42 MET F O 1
ATOM 13456 N N . ARG E 5 43 ? 343.531 408.879 260.411 1.00 109.96 43 ARG F N 1
ATOM 13457 C CA . ARG E 5 43 ? 344.862 408.710 259.842 1.00 109.96 43 ARG F CA 1
ATOM 13458 C C . ARG E 5 43 ? 344.837 407.958 258.517 1.00 109.96 43 ARG F C 1
ATOM 13459 O O . ARG E 5 43 ? 345.793 408.068 257.741 1.00 109.96 43 ARG F O 1
ATOM 13467 N N . LEU E 5 44 ? 343.782 407.194 258.246 1.00 105.29 44 LEU F N 1
ATOM 13468 C CA . LEU E 5 44 ? 343.621 406.578 256.935 1.00 105.29 44 LEU F CA 1
ATOM 13469 C C . LEU E 5 44 ? 343.079 407.557 255.901 1.00 105.29 44 LEU F C 1
ATOM 13470 O O . LEU E 5 44 ? 343.491 407.518 254.736 1.00 105.29 44 LEU F O 1
ATOM 13475 N N . GLU E 5 45 ? 342.160 408.436 256.305 1.00 115.61 45 GLU F N 1
ATOM 13476 C CA . GLU E 5 45 ? 341.575 409.394 255.375 1.00 115.61 45 GLU F CA 1
ATOM 13477 C C . GLU E 5 45 ? 342.510 410.557 255.075 1.00 115.61 45 GLU F C 1
ATOM 13478 O O . GLU E 5 45 ? 342.421 411.148 253.994 1.00 115.61 45 GLU F O 1
ATOM 13484 N N . THR E 5 46 ? 343.404 410.906 256.007 1.00 125.69 46 THR F N 1
ATOM 13485 C CA . THR E 5 46 ? 344.335 411.999 255.745 1.00 125.69 46 THR F CA 1
ATOM 13486 C C . THR E 5 46 ? 345.309 411.671 254.620 1.00 125.69 46 THR F C 1
ATOM 13487 O O . THR E 5 46 ? 345.897 412.588 254.039 1.00 125.69 46 THR F O 1
ATOM 13491 N N . ASP E 5 47 ? 345.494 410.390 254.304 1.00 124.68 47 ASP F N 1
ATOM 13492 C CA . ASP E 5 47 ? 346.314 409.963 253.181 1.00 124.68 47 ASP F CA 1
ATOM 13493 C C . ASP E 5 47 ? 345.483 409.431 252.022 1.00 124.68 47 ASP F C 1
ATOM 13494 O O . ASP E 5 47 ? 346.042 408.872 251.073 1.00 124.68 47 ASP F O 1
ATOM 13499 N N . ALA E 5 48 ? 344.159 409.591 252.075 1.00 123.49 48 ALA F N 1
ATOM 13500 C CA . ALA E 5 48 ? 343.261 409.054 251.059 1.00 123.49 48 ALA F CA 1
ATOM 13501 C C . ALA E 5 48 ? 342.849 410.113 250.040 1.00 123.49 48 ALA F C 1
ATOM 13502 O O . ALA E 5 48 ? 343.057 409.934 248.835 1.00 123.49 48 ALA F O 1
ATOM 13504 N N . SER E 5 49 ? 342.267 411.217 250.502 1.00 135.90 49 SER F N 1
ATOM 13505 C CA . SER E 5 49 ? 341.793 412.289 249.629 1.00 135.90 49 SER F CA 1
ATOM 13506 C C . SER E 5 49 ? 342.235 413.622 250.225 1.00 135.90 49 SER F C 1
ATOM 13507 O O . SER E 5 49 ? 341.617 414.118 251.171 1.00 135.90 49 SER F O 1
ATOM 13510 N N . THR E 5 50 ? 343.295 414.193 249.663 1.00 136.26 50 THR F N 1
ATOM 13511 C CA . THR E 5 50 ? 343.877 415.475 250.104 1.00 136.26 50 THR F CA 1
ATOM 13512 C C . THR E 5 50 ? 344.227 415.340 251.589 1.00 136.26 50 THR F C 1
ATOM 13513 O O . THR E 5 50 ? 344.711 414.278 252.014 1.00 136.26 50 THR F O 1
ATOM 13517 N N . LEU E 5 51 ? 344.001 416.375 252.399 1.00 133.05 51 LEU F N 1
ATOM 13518 C CA . LEU E 5 51 ? 344.311 416.322 253.820 1.00 133.05 51 LEU F CA 1
ATOM 13519 C C . LEU E 5 51 ? 343.074 416.268 254.707 1.00 133.05 51 LEU F C 1
ATOM 13520 O O . LEU E 5 51 ? 343.183 415.844 255.863 1.00 133.05 51 LEU F O 1
ATOM 13525 N N . ASN E 5 52 ? 341.914 416.687 254.194 1.00 129.26 52 ASN F N 1
ATOM 13526 C CA . ASN E 5 52 ? 340.657 416.673 254.947 1.00 129.26 52 ASN F CA 1
ATOM 13527 C C . ASN E 5 52 ? 340.772 417.471 256.244 1.00 129.26 52 ASN F C 1
ATOM 13528 O O . ASN E 5 52 ? 340.254 417.073 257.289 1.00 129.26 52 ASN F O 1
ATOM 13533 N N . THR E 5 53 ? 341.466 418.610 256.178 1.00 134.96 53 THR F N 1
ATOM 13534 C CA . THR E 5 53 ? 341.644 419.438 257.366 1.00 134.96 53 THR F CA 1
ATOM 13535 C C . THR E 5 53 ? 340.332 420.076 257.806 1.00 134.96 53 THR F C 1
ATOM 13536 O O . THR E 5 53 ? 340.052 420.167 259.008 1.00 134.96 53 THR F O 1
ATOM 13540 N N . GLU E 5 54 ? 339.514 420.523 256.854 1.00 129.37 54 GLU F N 1
ATOM 13541 C CA . GLU E 5 54 ? 338.268 421.227 257.163 1.00 129.37 54 GLU F CA 1
ATOM 13542 C C . GLU E 5 54 ? 337.129 420.215 257.179 1.00 129.37 54 GLU F C 1
ATOM 13543 O O . GLU E 5 54 ? 336.435 420.008 256.183 1.00 129.37 54 GLU F O 1
ATOM 13549 N N . TRP E 5 55 ? 336.932 419.581 258.334 1.00 122.37 55 TRP F N 1
ATOM 13550 C CA . TRP E 5 55 ? 335.874 418.597 258.524 1.00 122.37 55 TRP F CA 1
ATOM 13551 C C . TRP E 5 55 ? 335.313 418.750 259.932 1.00 122.37 55 TRP F C 1
ATOM 13552 O O . TRP E 5 55 ? 335.822 419.524 260.747 1.00 122.37 55 TRP F O 1
ATOM 13563 N N . SER E 5 56 ? 334.250 418.000 260.218 1.00 115.29 56 SER F N 1
ATOM 13564 C CA . SER E 5 56 ? 333.587 418.036 261.513 1.00 115.29 56 SER F CA 1
ATOM 13565 C C . SER E 5 56 ? 333.369 416.617 262.019 1.00 115.29 56 SER F C 1
ATOM 13566 O O . SER E 5 56 ? 333.157 415.694 261.228 1.00 115.29 56 SER F O 1
ATOM 13569 N N . ILE E 5 57 ? 333.417 416.451 263.341 1.00 108.48 57 ILE F N 1
ATOM 13570 C CA . ILE E 5 57 ? 333.230 415.131 263.935 1.00 108.48 57 ILE F CA 1
ATOM 13571 C C . ILE E 5 57 ? 331.810 414.625 263.700 1.00 108.48 57 ILE F C 1
ATOM 13572 O O . ILE E 5 57 ? 331.581 413.410 263.618 1.00 108.48 57 ILE F O 1
ATOM 13577 N N . GLN E 5 58 ? 330.842 415.538 263.582 1.00 109.78 58 GLN F N 1
ATOM 13578 C CA . GLN E 5 58 ? 329.453 415.136 263.384 1.00 109.78 58 GLN F CA 1
ATOM 13579 C C . GLN E 5 58 ? 329.274 414.342 262.094 1.00 109.78 58 GLN F C 1
ATOM 13580 O O . GLN E 5 58 ? 328.389 413.483 262.013 1.00 109.78 58 GLN F O 1
ATOM 13586 N N . GLN E 5 59 ? 330.089 414.617 261.077 1.00 112.12 59 GLN F N 1
ATOM 13587 C CA . GLN E 5 59 ? 330.076 413.804 259.870 1.00 112.12 59 GLN F CA 1
ATOM 13588 C C . GLN E 5 59 ? 331.147 412.722 259.878 1.00 112.12 59 GLN F C 1
ATOM 13589 O O . GLN E 5 59 ? 331.010 411.733 259.148 1.00 112.12 59 GLN F O 1
ATOM 13595 N N . TRP E 5 60 ? 332.197 412.873 260.689 1.00 110.82 60 TRP F N 1
ATOM 13596 C CA . TRP E 5 60 ? 333.176 411.798 260.838 1.00 110.82 60 TRP F CA 1
ATOM 13597 C C . TRP E 5 60 ? 332.540 410.556 261.446 1.00 110.82 60 TRP F C 1
ATOM 13598 O O . TRP E 5 60 ? 332.838 409.427 261.033 1.00 110.82 60 TRP F O 1
ATOM 13609 N N . VAL E 5 61 ? 331.663 410.739 262.436 1.00 95.34 61 VAL F N 1
ATOM 13610 C CA . VAL E 5 61 ? 331.008 409.591 263.056 1.00 95.34 61 VAL F CA 1
ATOM 13611 C C . VAL E 5 61 ? 330.130 408.866 262.040 1.00 95.34 61 VAL F C 1
ATOM 13612 O O . VAL E 5 61 ? 330.072 407.632 262.020 1.00 95.34 61 VAL F O 1
ATOM 13616 N N . ASP E 5 62 ? 329.452 409.617 261.168 1.00 101.23 62 ASP F N 1
ATOM 13617 C CA . ASP E 5 62 ? 328.634 408.989 260.134 1.00 101.23 62 ASP F CA 1
ATOM 13618 C C . ASP E 5 62 ? 329.496 408.288 259.089 1.00 101.23 62 ASP F C 1
ATOM 13619 O O . ASP E 5 62 ? 329.145 407.200 258.612 1.00 101.23 62 ASP F O 1
ATOM 13624 N N . LYS E 5 63 ? 330.623 408.899 258.711 1.00 102.28 63 LYS F N 1
ATOM 13625 C CA . LYS E 5 63 ? 331.532 408.282 257.751 1.00 102.28 63 LYS F CA 1
ATOM 13626 C C . LYS E 5 63 ? 332.244 407.072 258.338 1.00 102.28 63 LYS F C 1
ATOM 13627 O O . LYS E 5 63 ? 332.825 406.281 257.589 1.00 102.28 63 LYS F O 1
ATOM 13633 N N . LEU E 5 64 ? 332.240 406.931 259.662 1.00 88.94 64 LEU F N 1
ATOM 13634 C CA . LEU E 5 64 ? 332.694 405.688 260.274 1.00 88.94 64 LEU F CA 1
ATOM 13635 C C . LEU E 5 64 ? 331.572 404.655 260.333 1.00 88.94 64 LEU F C 1
ATOM 13636 O O . LEU E 5 64 ? 331.794 403.475 260.040 1.00 88.94 64 LEU F O 1
ATOM 13641 N N . ASN E 5 65 ? 330.363 405.090 260.702 1.00 90.93 65 ASN F N 1
ATOM 13642 C CA . ASN E 5 65 ? 329.249 404.163 260.870 1.00 90.93 65 ASN F CA 1
ATOM 13643 C C . ASN E 5 65 ? 328.837 403.525 259.549 1.00 90.93 65 ASN F C 1
ATOM 13644 O O . ASN E 5 65 ? 328.495 402.338 259.513 1.00 90.93 65 ASN F O 1
ATOM 13649 N N . ASP E 5 66 ? 328.838 404.293 258.457 1.00 93.00 66 ASP F N 1
ATOM 13650 C CA . ASP E 5 66 ? 328.452 403.715 257.172 1.00 93.00 66 ASP F CA 1
ATOM 13651 C C . ASP E 5 66 ? 329.448 402.651 256.722 1.00 93.00 66 ASP F C 1
ATOM 13652 O O . ASP E 5 66 ? 329.050 401.597 256.212 1.00 93.00 66 ASP F O 1
ATOM 13657 N N . TYR E 5 67 ? 330.746 402.903 256.913 1.00 88.05 67 TYR F N 1
ATOM 13658 C CA . TYR E 5 67 ? 331.750 401.891 256.600 1.00 88.05 67 TYR F CA 1
ATOM 13659 C C . TYR E 5 67 ? 331.604 400.671 257.503 1.00 88.05 67 TYR F C 1
ATOM 13660 O O . TYR E 5 67 ? 331.784 399.532 257.056 1.00 88.05 67 TYR F O 1
ATOM 13669 N N . ILE E 5 68 ? 331.286 400.894 258.779 1.00 81.76 68 ILE F N 1
ATOM 13670 C CA . ILE E 5 68 ? 331.076 399.775 259.694 1.00 81.76 68 ILE F CA 1
ATOM 13671 C C . ILE E 5 68 ? 329.901 398.923 259.233 1.00 81.76 68 ILE F C 1
ATOM 13672 O O . ILE E 5 68 ? 329.966 397.690 259.253 1.00 81.76 68 ILE F O 1
ATOM 13677 N N . ASN E 5 69 ? 328.813 399.564 258.802 1.00 85.89 69 ASN F N 1
ATOM 13678 C CA . ASN E 5 69 ? 327.663 398.817 258.296 1.00 85.89 69 ASN F CA 1
ATOM 13679 C C . ASN E 5 69 ? 327.996 398.091 256.995 1.00 85.89 69 ASN F C 1
ATOM 13680 O O . ASN E 5 69 ? 327.507 396.979 256.755 1.00 85.89 69 ASN F O 1
ATOM 13685 N N . ALA E 5 70 ? 328.813 398.710 256.140 1.00 83.80 70 ALA F N 1
ATOM 13686 C CA . ALA E 5 70 ? 329.227 398.055 254.902 1.00 83.80 70 ALA F CA 1
ATOM 13687 C C . ALA E 5 70 ? 330.058 396.810 255.189 1.00 83.80 70 ALA F C 1
ATOM 13688 O O . ALA E 5 70 ? 329.938 395.800 254.486 1.00 83.80 70 ALA F O 1
ATOM 13690 N N . ILE E 5 71 ? 330.923 396.871 256.200 1.00 73.37 71 ILE F N 1
ATOM 13691 C CA . ILE E 5 71 ? 331.661 395.680 256.613 1.00 73.37 71 ILE F CA 1
ATOM 13692 C C . ILE E 5 71 ? 330.719 394.662 257.251 1.00 73.37 71 ILE F C 1
ATOM 13693 O O . ILE E 5 71 ? 330.868 393.449 257.060 1.00 73.37 71 ILE F O 1
ATOM 13698 N N . ASN E 5 72 ? 329.734 395.144 258.013 1.00 78.43 72 ASN F N 1
ATOM 13699 C CA . ASN E 5 72 ? 328.835 394.257 258.743 1.00 78.43 72 ASN F CA 1
ATOM 13700 C C . ASN E 5 72 ? 327.960 393.445 257.797 1.00 78.43 72 ASN F C 1
ATOM 13701 O O . ASN E 5 72 ? 327.711 392.262 258.045 1.00 78.43 72 ASN F O 1
ATOM 13706 N N . VAL E 5 73 ? 327.473 394.061 256.720 1.00 85.15 73 VAL F N 1
ATOM 13707 C CA . VAL E 5 73 ? 326.631 393.317 255.781 1.00 85.15 73 VAL F CA 1
ATOM 13708 C C . VAL E 5 73 ? 327.447 392.248 255.062 1.00 85.15 73 VAL F C 1
ATOM 13709 O O . VAL E 5 73 ? 326.965 391.132 254.824 1.00 85.15 73 VAL F O 1
ATOM 13713 N N . LYS E 5 74 ? 328.701 392.563 254.715 1.00 83.21 74 LYS F N 1
ATOM 13714 C CA . LYS E 5 74 ? 329.575 391.561 254.112 1.00 83.21 74 LYS F CA 1
ATOM 13715 C C . LYS E 5 74 ? 329.842 390.415 255.079 1.00 83.21 74 LYS F C 1
ATOM 13716 O O . LYS E 5 74 ? 329.846 389.244 254.683 1.00 83.21 74 LYS F O 1
ATOM 13722 N N . LEU E 5 75 ? 330.070 390.732 256.355 1.00 80.29 75 LEU F N 1
ATOM 13723 C CA . LEU E 5 75 ? 330.262 389.682 257.350 1.00 80.29 75 LEU F CA 1
ATOM 13724 C C . LEU E 5 75 ? 329.005 388.834 257.507 1.00 80.29 75 LEU F C 1
ATOM 13725 O O . LEU E 5 75 ? 329.086 387.608 257.650 1.00 80.29 75 LEU F O 1
ATOM 13730 N N . ASN E 5 76 ? 327.833 389.474 257.492 1.00 79.17 76 ASN F N 1
ATOM 13731 C CA . ASN E 5 76 ? 326.578 388.744 257.643 1.00 79.17 76 ASN F CA 1
ATOM 13732 C C . ASN E 5 76 ? 326.352 387.791 256.478 1.00 79.17 76 ASN F C 1
ATOM 13733 O O . ASN E 5 76 ? 325.931 386.645 256.677 1.00 79.17 76 ASN F O 1
ATOM 13738 N N . LEU E 5 77 ? 326.624 388.244 255.252 1.00 82.32 77 LEU F N 1
ATOM 13739 C CA . LEU E 5 77 ? 326.550 387.327 254.119 1.00 82.32 77 LEU F CA 1
ATOM 13740 C C . LEU E 5 77 ? 327.687 386.313 254.139 1.00 82.32 77 LEU F C 1
ATOM 13741 O O . LEU E 5 77 ? 327.605 385.295 253.442 1.00 82.32 77 LEU F O 1
ATOM 13746 N N . LEU E 5 78 ? 328.739 386.567 254.919 1.00 74.89 78 LEU F N 1
ATOM 13747 C CA . LEU E 5 78 ? 329.799 385.587 255.122 1.00 74.89 78 LEU F CA 1
ATOM 13748 C C . LEU E 5 78 ? 329.593 384.753 256.380 1.00 74.89 78 LEU F C 1
ATOM 13749 O O . LEU E 5 78 ? 330.031 383.598 256.428 1.00 74.89 78 LEU F O 1
ATOM 13754 N N . GLY E 5 79 ? 328.936 385.306 257.398 1.00 78.09 79 GLY F N 1
ATOM 13755 C CA . GLY E 5 79 ? 328.661 384.554 258.609 1.00 78.09 79 GLY F CA 1
ATOM 13756 C C . GLY E 5 79 ? 329.198 385.177 259.881 1.00 78.09 79 GLY F C 1
ATOM 13757 O O . GLY E 5 79 ? 329.448 384.470 260.862 1.00 78.09 79 GLY F O 1
ATOM 13758 N N . TYR E 5 80 ? 329.381 386.496 259.884 1.00 79.19 80 TYR F N 1
ATOM 13759 C CA . TYR E 5 80 ? 329.858 387.208 261.062 1.00 79.19 80 TYR F CA 1
ATOM 13760 C C . TYR E 5 80 ? 329.077 388.507 261.212 1.00 79.19 80 TYR F C 1
ATOM 13761 O O . TYR E 5 80 ? 328.215 388.839 260.394 1.00 79.19 80 TYR F O 1
ATOM 13770 N N . LYS E 5 81 ? 329.383 389.244 262.277 1.00 69.77 81 LYS F N 1
ATOM 13771 C CA . LYS E 5 81 ? 328.710 390.506 262.548 1.00 69.77 81 LYS F CA 1
ATOM 13772 C C . LYS E 5 81 ? 329.530 391.300 263.555 1.00 69.77 81 LYS F C 1
ATOM 13773 O O . LYS E 5 81 ? 330.158 390.721 264.445 1.00 69.77 81 LYS F O 1
ATOM 13779 N N . ILE E 5 82 ? 329.522 392.621 263.403 1.00 62.65 82 ILE F N 1
ATOM 13780 C CA . ILE E 5 82 ? 330.142 393.536 264.355 1.00 62.65 82 ILE F CA 1
ATOM 13781 C C . ILE E 5 82 ? 329.015 394.232 265.103 1.00 62.65 82 ILE F C 1
ATOM 13782 O O . ILE E 5 82 ? 328.191 394.926 264.497 1.00 62.65 82 ILE F O 1
ATOM 13787 N N . ILE E 5 83 ? 328.976 394.051 266.421 1.00 65.62 83 ILE F N 1
ATOM 13788 C CA . ILE E 5 83 ? 327.914 394.588 267.262 1.00 65.62 83 ILE F CA 1
ATOM 13789 C C . ILE E 5 83 ? 328.458 395.772 268.046 1.00 65.62 83 ILE F C 1
ATOM 13790 O O . ILE E 5 83 ? 329.486 395.661 268.726 1.00 65.62 83 ILE F O 1
ATOM 13795 N N . ARG E 5 84 ? 327.768 396.909 267.953 1.00 63.21 84 ARG F N 1
ATOM 13796 C CA . ARG E 5 84 ? 328.139 398.112 268.697 1.00 63.21 84 ARG F CA 1
ATOM 13797 C C . ARG E 5 84 ? 327.519 398.084 270.098 1.00 63.21 84 ARG F C 1
ATOM 13798 O O . ARG E 5 84 ? 326.760 398.963 270.504 1.00 63.21 84 ARG F O 1
ATOM 13806 N N . ILE E 5 85 ? 327.870 397.036 270.844 1.00 75.05 85 ILE F N 1
ATOM 13807 C CA . ILE E 5 85 ? 327.329 396.854 272.185 1.00 75.05 85 ILE F CA 1
ATOM 13808 C C . ILE E 5 85 ? 327.927 397.897 273.120 1.00 75.05 85 ILE F C 1
ATOM 13809 O O . ILE E 5 85 ? 329.150 398.081 273.176 1.00 75.05 85 ILE F O 1
ATOM 13814 N N . ASN E 5 86 ? 327.062 398.590 273.854 1.00 88.46 86 ASN F N 1
ATOM 13815 C CA . ASN E 5 86 ? 327.509 399.610 274.789 1.00 88.46 86 ASN F CA 1
ATOM 13816 C C . ASN E 5 86 ? 328.025 398.962 276.068 1.00 88.46 86 ASN F C 1
ATOM 13817 O O . ASN E 5 86 ? 327.440 398.002 276.576 1.00 88.46 86 ASN F O 1
ATOM 13822 N N . HIS E 5 87 ? 329.131 399.493 276.581 1.00 95.23 87 HIS F N 1
ATOM 13823 C CA . HIS E 5 87 ? 329.703 398.983 277.818 1.00 95.23 87 HIS F CA 1
ATOM 13824 C C . HIS E 5 87 ? 328.808 399.338 279.002 1.00 95.23 87 HIS F C 1
ATOM 13825 O O . HIS E 5 87 ? 328.033 400.299 278.966 1.00 95.23 87 HIS F O 1
ATOM 13832 N N . GLY E 5 88 ? 328.915 398.535 280.063 1.00 103.05 88 GLY F N 1
ATOM 13833 C CA . GLY E 5 88 ? 328.127 398.796 281.257 1.00 103.05 88 GLY F CA 1
ATOM 13834 C C . GLY E 5 88 ? 328.433 400.147 281.871 1.00 103.05 88 GLY F C 1
ATOM 13835 O O . GLY E 5 88 ? 327.528 400.857 282.320 1.00 103.05 88 GLY F O 1
ATOM 13836 N N . ILE E 5 89 ? 329.702 400.523 281.898 1.00 112.25 89 ILE F N 1
ATOM 13837 C CA . ILE E 5 89 ? 330.129 401.829 282.378 1.00 112.25 89 ILE F CA 1
ATOM 13838 C C . ILE E 5 89 ? 330.160 402.790 281.199 1.00 112.25 89 ILE F C 1
ATOM 13839 O O . ILE E 5 89 ? 330.718 402.489 280.138 1.00 112.25 89 ILE F O 1
ATOM 13844 N N . GLY E 5 90 ? 329.548 403.957 281.377 1.00 110.01 90 GLY F N 1
ATOM 13845 C CA . GLY E 5 90 ? 329.454 404.917 280.296 1.00 110.01 90 GLY F CA 1
ATOM 13846 C C . GLY E 5 90 ? 329.738 406.347 280.705 1.00 110.01 90 GLY F C 1
ATOM 13847 O O . GLY E 5 90 ? 330.342 406.595 281.753 1.00 110.01 90 GLY F O 1
ATOM 13848 N N . ARG E 5 91 ? 329.302 407.290 279.876 1.00 118.09 91 ARG F N 1
ATOM 13849 C CA . ARG E 5 91 ? 329.496 408.735 280.089 1.00 118.09 91 ARG F CA 1
ATOM 13850 C C . ARG E 5 91 ? 331.005 408.998 280.134 1.00 118.09 91 ARG F C 1
ATOM 13851 O O . ARG E 5 91 ? 331.759 408.398 279.353 1.00 118.09 91 ARG F O 1
ATOM 13859 N N . ASN E 5 92 ? 331.477 409.877 281.019 1.00 136.28 92 ASN F N 1
ATOM 13860 C CA . ASN E 5 92 ? 332.894 410.210 281.070 1.00 136.28 92 ASN F CA 1
ATOM 13861 C C . ASN E 5 92 ? 333.718 409.182 281.835 1.00 136.28 92 ASN F C 1
ATOM 13862 O O . ASN E 5 92 ? 334.945 409.161 281.687 1.00 136.28 92 ASN F O 1
ATOM 13867 N N . ALA E 5 93 ? 333.073 408.322 282.627 1.00 129.22 93 ALA F N 1
ATOM 13868 C CA . ALA E 5 93 ? 333.814 407.350 283.426 1.00 129.22 93 ALA F CA 1
ATOM 13869 C C . ALA E 5 93 ? 334.597 406.386 282.543 1.00 129.22 93 ALA F C 1
ATOM 13870 O O . ALA E 5 93 ? 335.757 406.070 282.832 1.00 129.22 93 ALA F O 1
ATOM 13872 N N . VAL E 5 94 ? 333.980 405.906 281.463 1.00 122.76 94 VAL F N 1
ATOM 13873 C CA . VAL E 5 94 ? 334.678 405.031 280.530 1.00 122.76 94 VAL F CA 1
ATOM 13874 C C . VAL E 5 94 ? 335.406 405.816 279.442 1.00 122.76 94 VAL F C 1
ATOM 13875 O O . VAL E 5 94 ? 336.348 405.290 278.834 1.00 122.76 94 VAL F O 1
ATOM 13879 N N . THR E 5 95 ? 335.004 407.064 279.188 1.00 129.13 95 THR F N 1
ATOM 13880 C CA . THR E 5 95 ? 335.658 407.871 278.165 1.00 129.13 95 THR F CA 1
ATOM 13881 C C . THR E 5 95 ? 337.015 408.391 278.624 1.00 129.13 95 THR F C 1
ATOM 13882 O O . THR E 5 95 ? 337.909 408.592 277.792 1.00 129.13 95 THR F O 1
ATOM 13886 N N . LEU E 5 96 ? 337.191 408.607 279.930 1.00 134.32 96 LEU F N 1
ATOM 13887 C CA . LEU E 5 96 ? 338.434 409.187 280.429 1.00 134.32 96 LEU F CA 1
ATOM 13888 C C . LEU E 5 96 ? 339.629 408.296 280.111 1.00 134.32 96 LEU F C 1
ATOM 13889 O O . LEU E 5 96 ? 340.663 408.778 279.630 1.00 134.32 96 LEU F O 1
ATOM 13894 N N . LYS E 5 97 ? 339.498 406.991 280.356 1.00 129.68 97 LYS F N 1
ATOM 13895 C CA . LYS E 5 97 ? 340.566 406.006 280.124 1.00 129.68 97 LYS F CA 1
ATOM 13896 C C . LYS E 5 97 ? 341.810 406.488 280.870 1.00 129.68 97 LYS F C 1
ATOM 13897 O O . LYS E 5 97 ? 341.740 406.715 282.086 1.00 129.68 97 LYS F O 1
ATOM 13903 N N . ALA E 5 98 ? 342.948 406.656 280.202 1.00 141.22 98 ALA F N 1
ATOM 13904 C CA . ALA E 5 98 ? 344.154 407.225 280.798 1.00 141.22 98 ALA F CA 1
ATOM 13905 C C . ALA E 5 98 ? 344.442 408.534 280.064 1.00 141.22 98 ALA F C 1
ATOM 13906 O O . ALA E 5 98 ? 345.190 408.560 279.084 1.00 141.22 98 ALA F O 1
ATOM 13908 N N . LYS E 5 99 ? 343.835 409.619 280.548 1.00 154.69 99 LYS F N 1
ATOM 13909 C CA . LYS E 5 99 ? 343.949 410.945 279.938 1.00 154.69 99 LYS F CA 1
ATOM 13910 C C . LYS E 5 99 ? 343.503 410.911 278.474 1.00 154.69 99 LYS F C 1
ATOM 13911 O O . LYS E 5 99 ? 344.263 411.226 277.554 1.00 154.69 99 LYS F O 1
ATOM 13917 N N . GLN E 5 100 ? 342.247 410.521 278.281 1.00 153.44 100 GLN F N 1
ATOM 13918 C CA . GLN E 5 100 ? 341.631 410.379 276.955 1.00 153.44 100 GLN F CA 1
ATOM 13919 C C . GLN E 5 100 ? 342.465 409.383 276.145 1.00 153.44 100 GLN F C 1
ATOM 13920 O O . GLN E 5 100 ? 343.057 408.450 276.705 1.00 153.44 100 GLN F O 1
ATOM 13926 N N . ASN E 5 101 ? 342.518 409.559 274.829 1.00 142.60 101 ASN F N 1
ATOM 13927 C CA . ASN E 5 101 ? 343.331 408.698 273.987 1.00 142.60 101 ASN F CA 1
ATOM 13928 C C . ASN E 5 101 ? 344.801 409.078 274.109 1.00 142.60 101 ASN F C 1
ATOM 13929 O O . ASN E 5 101 ? 345.148 410.234 274.373 1.00 142.60 101 ASN F O 1
ATOM 13934 N N . PHE E 5 102 ? 345.672 408.086 273.917 1.00 139.02 102 PHE F N 1
ATOM 13935 C CA . PHE E 5 102 ? 347.108 408.312 274.054 1.00 139.02 102 PHE F CA 1
ATOM 13936 C C . PHE E 5 102 ? 347.658 409.246 272.985 1.00 139.02 102 PHE F C 1
ATOM 13937 O O . PHE E 5 102 ? 348.720 409.844 273.192 1.00 139.02 102 PHE F O 1
ATOM 13945 N N . GLU E 5 103 ? 346.973 409.384 271.855 1.00 131.63 103 GLU F N 1
ATOM 13946 C CA . GLU E 5 103 ? 347.420 410.278 270.794 1.00 131.63 103 GLU F CA 1
ATOM 13947 C C . GLU E 5 103 ? 346.313 411.244 270.389 1.00 131.63 103 GLU F C 1
ATOM 13948 O O . GLU E 5 103 ? 346.333 412.419 270.758 1.00 131.63 103 GLU F O 1
ATOM 13954 N N . ASN E 5 108 ? 358.129 414.640 281.216 1.00 161.61 108 ASN F N 1
ATOM 13955 C CA . ASN E 5 108 ? 358.623 413.536 280.403 1.00 161.61 108 ASN F CA 1
ATOM 13956 C C . ASN E 5 108 ? 359.935 413.905 279.719 1.00 161.61 108 ASN F C 1
ATOM 13957 O O . ASN E 5 108 ? 359.968 414.773 278.846 1.00 161.61 108 ASN F O 1
ATOM 13959 N N . THR E 5 109 ? 361.019 413.244 280.131 1.00 164.45 109 THR F N 1
ATOM 13960 C CA . THR E 5 109 ? 362.323 413.506 279.528 1.00 164.45 109 THR F CA 1
ATOM 13961 C C . THR E 5 109 ? 362.332 413.130 278.050 1.00 164.45 109 THR F C 1
ATOM 13962 O O . THR E 5 109 ? 362.862 413.875 277.217 1.00 164.45 109 THR F O 1
ATOM 13966 N N . ALA E 5 110 ? 361.750 411.989 277.707 1.00 162.76 110 ALA F N 1
ATOM 13967 C CA . ALA E 5 110 ? 361.665 411.512 276.334 1.00 162.76 110 ALA F CA 1
ATOM 13968 C C . ALA E 5 110 ? 360.200 411.334 275.947 1.00 162.76 110 ALA F C 1
ATOM 13969 O O . ALA E 5 110 ? 359.289 411.521 276.759 1.00 162.76 110 ALA F O 1
ATOM 13971 N N . ILE E 5 111 ? 359.976 410.966 274.689 1.00 162.10 111 ILE F N 1
ATOM 13972 C CA . ILE E 5 111 ? 358.611 410.772 274.173 1.00 162.10 111 ILE F CA 1
ATOM 13973 C C . ILE E 5 111 ? 358.254 409.317 274.454 1.00 162.10 111 ILE F C 1
ATOM 13974 O O . ILE E 5 111 ? 358.369 408.426 273.609 1.00 162.10 111 ILE F O 1
ATOM 13979 N N . ARG E 5 112 ? 357.796 409.071 275.681 1.00 156.85 112 ARG F N 1
ATOM 13980 C CA . ARG E 5 112 ? 357.382 407.733 276.087 1.00 156.85 112 ARG F CA 1
ATOM 13981 C C . ARG E 5 112 ? 356.005 407.781 276.735 1.00 156.85 112 ARG F C 1
ATOM 13982 O O . ARG E 5 112 ? 355.241 406.814 276.659 1.00 156.85 112 ARG F O 1
ATOM 13990 N N . ALA E 5 113 ? 355.684 408.904 277.379 1.00 156.72 113 ALA F N 1
ATOM 13991 C CA . ALA E 5 113 ? 354.396 409.110 278.044 1.00 156.72 113 ALA F CA 1
ATOM 13992 C C . ALA E 5 113 ? 353.884 410.498 277.673 1.00 156.72 113 ALA F C 1
ATOM 13993 O O . ALA E 5 113 ? 354.165 411.479 278.367 1.00 156.72 113 ALA F O 1
ATOM 13995 N N . HIS E 5 114 ? 353.126 410.579 276.577 1.00 145.91 114 HIS F N 1
ATOM 13996 C CA . HIS E 5 114 ? 352.522 411.837 276.122 1.00 145.91 114 HIS F CA 1
ATOM 13997 C C . HIS E 5 114 ? 351.113 411.517 275.624 1.00 145.91 114 HIS F C 1
ATOM 13998 O O . HIS E 5 114 ? 350.905 411.236 274.441 1.00 145.91 114 HIS F O 1
ATOM 14005 N N . ASN E 5 115 ? 350.145 411.565 276.543 1.00 149.82 115 ASN F N 1
ATOM 14006 C CA . ASN E 5 115 ? 348.765 411.246 276.190 1.00 149.82 115 ASN F CA 1
ATOM 14007 C C . ASN E 5 115 ? 348.092 412.390 275.441 1.00 149.82 115 ASN F C 1
ATOM 14008 O O . ASN E 5 115 ? 347.293 412.151 274.529 1.00 149.82 115 ASN F O 1
ATOM 14013 N N . ASN E 5 116 ? 348.400 413.634 275.806 1.00 155.31 116 ASN F N 1
ATOM 14014 C CA . ASN E 5 116 ? 347.742 414.803 275.242 1.00 155.31 116 ASN F CA 1
ATOM 14015 C C . ASN E 5 116 ? 348.476 415.378 274.036 1.00 155.31 116 ASN F C 1
ATOM 14016 O O . ASN E 5 116 ? 348.055 416.408 273.503 1.00 155.31 116 ASN F O 1
ATOM 14021 N N . ASP E 5 117 ? 349.557 414.743 273.596 1.00 155.67 117 ASP F N 1
ATOM 14022 C CA . ASP E 5 117 ? 350.335 415.222 272.467 1.00 155.67 117 ASP F CA 1
ATOM 14023 C C . ASP E 5 117 ? 349.979 414.436 271.207 1.00 155.67 117 ASP F C 1
ATOM 14024 O O . ASP E 5 117 ? 349.185 413.491 271.232 1.00 155.67 117 ASP F O 1
ATOM 14029 N N . TYR E 5 118 ? 350.585 414.842 270.087 1.00 153.29 118 TYR F N 1
ATOM 14030 C CA . TYR E 5 118 ? 350.352 414.223 268.779 1.00 153.29 118 TYR F CA 1
ATOM 14031 C C . TYR E 5 118 ? 348.866 414.230 268.418 1.00 153.29 118 TYR F C 1
ATOM 14032 O O . TYR E 5 118 ? 348.301 413.224 267.982 1.00 153.29 118 TYR F O 1
ATOM 14041 N N . ALA E 5 119 ? 348.231 415.385 268.609 1.00 157.75 119 ALA F N 1
ATOM 14042 C CA . ALA E 5 119 ? 346.828 415.536 268.251 1.00 157.75 119 ALA F CA 1
ATOM 14043 C C . ALA E 5 119 ? 346.651 415.472 266.740 1.00 157.75 119 ALA F C 1
ATOM 14044 O O . ALA E 5 119 ? 347.510 415.925 265.977 1.00 157.75 119 ALA F O 1
ATOM 14046 N N . VAL E 5 120 ? 345.526 414.903 266.308 1.00 156.91 120 VAL F N 1
ATOM 14047 C CA . VAL E 5 120 ? 345.247 414.778 264.882 1.00 156.91 120 VAL F CA 1
ATOM 14048 C C . VAL E 5 120 ? 344.933 416.151 264.305 1.00 156.91 120 VAL F C 1
ATOM 14049 O O . VAL E 5 120 ? 344.091 416.888 264.836 1.00 156.91 120 VAL F O 1
ATOM 14053 N N . LEU E 5 121 ? 345.611 416.497 263.213 1.00 157.84 121 LEU F N 1
ATOM 14054 C CA . LEU E 5 121 ? 345.462 417.791 262.530 1.00 157.84 121 LEU F CA 1
ATOM 14055 C C . LEU E 5 121 ? 345.792 418.882 263.546 1.00 157.84 121 LEU F C 1
ATOM 14056 O O . LEU E 5 121 ? 346.831 418.789 264.218 1.00 157.84 121 LEU F O 1
ATOM 14061 N N . GLN E 5 122 ? 344.962 419.915 263.698 1.00 157.94 122 GLN F N 1
ATOM 14062 C CA . GLN E 5 122 ? 345.242 420.959 264.677 1.00 157.94 122 GLN F CA 1
ATOM 14063 C C . GLN E 5 122 ? 344.863 420.512 266.084 1.00 157.94 122 GLN F C 1
ATOM 14064 O O . GLN E 5 122 ? 345.716 420.441 266.977 1.00 157.94 122 GLN F O 1
ATOM 14070 N N . SER E 5 123 ? 343.587 420.200 266.297 1.00 158.60 123 SER F N 1
ATOM 14071 C CA . SER E 5 123 ? 343.124 419.734 267.604 1.00 158.60 123 SER F CA 1
ATOM 14072 C C . SER E 5 123 ? 341.829 418.963 267.411 1.00 158.60 123 SER F C 1
ATOM 14073 O O . SER E 5 123 ? 340.798 419.559 267.080 1.00 158.60 123 SER F O 1
ATOM 14076 N N . ILE E 5 124 ? 341.880 417.647 267.612 1.00 142.23 124 ILE F N 1
ATOM 14077 C CA . ILE E 5 124 ? 340.706 416.785 267.515 1.00 142.23 124 ILE F CA 1
ATOM 14078 C C . ILE E 5 124 ? 340.655 415.914 268.761 1.00 142.23 124 ILE F C 1
ATOM 14079 O O . ILE E 5 124 ? 341.644 415.262 269.110 1.00 142.23 124 ILE F O 1
ATOM 14084 N N . VAL E 5 125 ? 339.502 415.899 269.431 1.00 136.00 125 VAL F N 1
ATOM 14085 C CA . VAL E 5 125 ? 339.326 415.125 270.653 1.00 136.00 125 VAL F CA 1
ATOM 14086 C C . VAL E 5 125 ? 337.858 414.737 270.771 1.00 136.00 125 VAL F C 1
ATOM 14087 O O . VAL E 5 125 ? 336.965 415.474 270.342 1.00 136.00 125 VAL F O 1
ATOM 14091 N N . LEU E 5 126 ? 337.613 413.561 271.344 1.00 136.07 126 LEU F N 1
ATOM 14092 C CA . LEU E 5 126 ? 336.258 413.055 271.566 1.00 136.07 126 LEU F CA 1
ATOM 14093 C C . LEU E 5 126 ? 336.010 412.921 273.061 1.00 136.07 126 LEU F C 1
ATOM 14094 O O . LEU E 5 126 ? 336.408 411.912 273.671 1.00 136.07 126 LEU F O 1
ATOM 14099 N N . PRO E 5 127 ? 335.363 413.901 273.698 1.00 146.60 127 PRO F N 1
ATOM 14100 C CA . PRO E 5 127 ? 335.127 413.815 275.146 1.00 146.60 127 PRO F CA 1
ATOM 14101 C C . PRO E 5 127 ? 334.004 412.872 275.545 1.00 146.60 127 PRO F C 1
ATOM 14102 O O . PRO E 5 127 ? 333.810 412.652 276.750 1.00 146.60 127 PRO F O 1
ATOM 14106 N N . GLU E 5 128 ? 333.262 412.312 274.593 1.00 137.58 128 GLU F N 1
ATOM 14107 C CA . GLU E 5 128 ? 332.191 411.368 274.890 1.00 137.58 128 GLU F CA 1
ATOM 14108 C C . GLU E 5 128 ? 332.365 410.118 274.040 1.00 137.58 128 GLU F C 1
ATOM 14109 O O . GLU E 5 128 ? 332.523 410.210 272.819 1.00 137.58 128 GLU F O 1
ATOM 14115 N N . SER E 5 129 ? 332.341 408.955 274.692 1.00 119.07 129 SER F N 1
ATOM 14116 C CA . SER E 5 129 ? 332.425 407.675 273.999 1.00 119.07 129 SER F CA 1
ATOM 14117 C C . SER E 5 129 ? 331.960 406.548 274.913 1.00 119.07 129 SER F C 1
ATOM 14118 O O . SER E 5 129 ? 332.532 406.341 275.987 1.00 119.07 129 SER F O 1
ATOM 14121 N N . ASN E 5 130 ? 330.931 405.816 274.501 1.00 100.97 130 ASN F N 1
ATOM 14122 C CA . ASN E 5 130 ? 330.385 404.755 275.343 1.00 100.97 130 ASN F CA 1
ATOM 14123 C C . ASN E 5 130 ? 330.266 403.414 274.633 1.00 100.97 130 ASN F C 1
ATOM 14124 O O . ASN E 5 130 ? 330.500 402.375 275.257 1.00 100.97 130 ASN F O 1
ATOM 14129 N N . ARG E 5 131 ? 329.911 403.406 273.351 1.00 79.91 131 ARG F N 1
ATOM 14130 C CA . ARG E 5 131 ? 329.655 402.156 272.646 1.00 79.91 131 ARG F CA 1
ATOM 14131 C C . ARG E 5 131 ? 330.951 401.543 272.130 1.00 79.91 131 ARG F C 1
ATOM 14132 O O . ARG E 5 131 ? 331.801 402.231 271.559 1.00 79.91 131 ARG F O 1
ATOM 14140 N N . PHE E 5 132 ? 331.092 400.235 272.331 1.00 81.67 132 PHE F N 1
ATOM 14141 C CA . PHE E 5 132 ? 332.253 399.485 271.875 1.00 81.67 132 PHE F CA 1
ATOM 14142 C C . PHE E 5 132 ? 331.850 398.549 270.746 1.00 81.67 132 PHE F C 1
ATOM 14143 O O . PHE E 5 132 ? 330.755 397.978 270.760 1.00 81.67 132 PHE F O 1
ATOM 14151 N N . PHE E 5 133 ? 332.738 398.394 269.768 1.00 65.61 133 PHE F N 1
ATOM 14152 C CA . PHE E 5 133 ? 332.507 397.513 268.630 1.00 65.61 133 PHE F CA 1
ATOM 14153 C C . PHE E 5 133 ? 333.218 396.188 268.867 1.00 65.61 133 PHE F C 1
ATOM 14154 O O . PHE E 5 133 ? 334.429 396.162 269.110 1.00 65.61 133 PHE F O 1
ATOM 14162 N N . VAL E 5 134 ? 332.464 395.094 268.795 1.00 57.86 134 VAL F N 1
ATOM 14163 C CA . VAL E 5 134 ? 332.967 393.762 269.100 1.00 57.86 134 VAL F CA 1
ATOM 14164 C C . VAL E 5 134 ? 332.720 392.857 267.902 1.00 57.86 134 VAL F C 1
ATOM 14165 O O . VAL E 5 134 ? 331.610 392.827 267.357 1.00 57.86 134 VAL F O 1
ATOM 14169 N N . TYR E 5 135 ? 333.754 392.127 267.493 1.00 64.88 135 TYR F N 1
ATOM 14170 C CA . TYR E 5 135 ? 333.654 391.155 266.413 1.00 64.88 135 TYR F CA 1
ATOM 14171 C C . TYR E 5 135 ? 333.133 389.839 266.980 1.00 64.88 135 TYR F C 1
ATOM 14172 O O . TYR E 5 135 ? 333.812 389.199 267.792 1.00 64.88 135 TYR F O 1
ATOM 14181 N N . VAL E 5 136 ? 331.936 389.438 266.556 1.00 72.59 136 VAL F N 1
ATOM 14182 C CA . VAL E 5 136 ? 331.273 388.251 267.081 1.00 72.59 136 VAL F CA 1
ATOM 14183 C C . VAL E 5 136 ? 330.865 387.351 265.920 1.00 72.59 136 VAL F C 1
ATOM 14184 O O . VAL E 5 136 ? 330.776 387.779 264.768 1.00 72.59 136 VAL F O 1
ATOM 14188 N N . ASN E 5 137 ? 330.616 386.085 266.248 1.00 77.10 137 ASN F N 1
ATOM 14189 C CA . ASN E 5 137 ? 330.178 385.081 265.286 1.00 77.10 137 ASN F CA 1
ATOM 14190 C C . ASN E 5 137 ? 328.752 384.674 265.627 1.00 77.10 137 ASN F C 1
ATOM 14191 O O . ASN E 5 137 ? 328.474 384.272 266.763 1.00 77.10 137 ASN F O 1
ATOM 14196 N N . LEU E 5 138 ? 327.852 384.779 264.648 1.00 87.32 138 LEU F N 1
ATOM 14197 C CA . LEU E 5 138 ? 326.448 384.462 264.875 1.00 87.32 138 LEU F CA 1
ATOM 14198 C C . LEU E 5 138 ? 326.154 382.971 264.799 1.00 87.32 138 LEU F C 1
ATOM 14199 O O . LEU E 5 138 ? 325.061 382.550 265.195 1.00 87.32 138 LEU F O 1
ATOM 14204 N N . ALA E 5 139 ? 327.089 382.166 264.300 1.00 96.13 139 ALA F N 1
ATOM 14205 C CA . ALA E 5 139 ? 326.862 380.731 264.210 1.00 96.13 139 ALA F CA 1
ATOM 14206 C C . ALA E 5 139 ? 326.809 380.111 265.600 1.00 96.13 139 ALA F 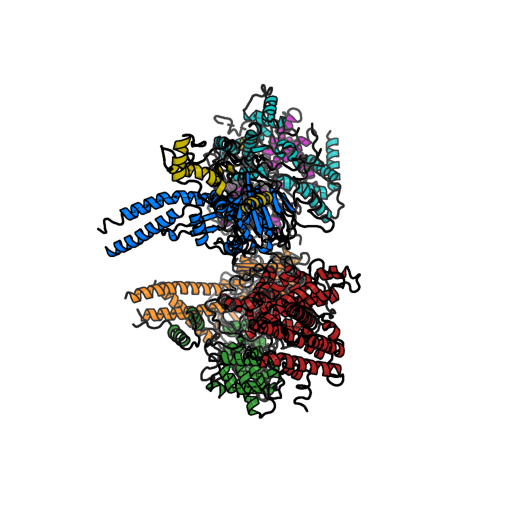C 1
ATOM 14207 O O . ALA E 5 139 ? 327.634 380.413 266.467 1.00 96.13 139 ALA F O 1
ATOM 14209 N N . SER E 5 140 ? 325.826 379.234 265.811 1.00 114.48 140 SER F N 1
ATOM 14210 C CA . SER E 5 140 ? 325.613 378.594 267.105 1.00 114.48 140 SER F CA 1
ATOM 14211 C C . SER E 5 140 ? 326.240 377.206 267.166 1.00 114.48 140 SER F C 1
ATOM 14212 O O . SER E 5 140 ? 327.062 376.930 268.046 1.00 114.48 140 SER F O 1
ATOM 14215 N N . THR E 5 141 ? 325.859 376.317 266.245 1.00 119.17 141 THR F N 1
ATOM 14216 C CA . THR E 5 141 ? 326.416 374.967 266.240 1.00 119.17 141 THR F CA 1
ATOM 14217 C C . THR E 5 141 ? 327.916 374.992 265.974 1.00 119.17 141 THR F C 1
ATOM 14218 O O . THR E 5 141 ? 328.690 374.306 266.651 1.00 119.17 141 THR F O 1
ATOM 14220 N N . GLU E 5 142 ? 328.344 375.789 264.992 1.00 113.87 142 GLU F N 1
ATOM 14221 C CA . GLU E 5 142 ? 329.752 375.957 264.634 1.00 113.87 142 GLU F CA 1
ATOM 14222 C C . GLU E 5 142 ? 330.405 374.604 264.328 1.00 113.87 142 GLU F C 1
ATOM 14223 O O . GLU E 5 142 ? 331.305 374.131 265.025 1.00 113.87 142 GLU F O 1
ATOM 14229 N N . GLU E 5 143 ? 329.899 373.982 263.262 1.00 117.35 143 GLU F N 1
ATOM 14230 C CA . GLU E 5 143 ? 330.447 372.701 262.826 1.00 117.35 143 GLU F CA 1
ATOM 14231 C C . GLU E 5 143 ? 331.870 372.854 262.302 1.00 117.35 143 GLU F C 1
ATOM 14232 O O . GLU E 5 143 ? 332.713 371.975 262.513 1.00 117.35 143 GLU F O 1
ATOM 14238 N N . THR E 5 144 ? 332.154 373.965 261.616 1.00 105.08 144 THR F N 1
ATOM 14239 C CA . THR E 5 144 ? 333.465 374.143 260.997 1.00 105.08 144 THR F CA 1
ATOM 14240 C C . THR E 5 144 ? 334.574 374.229 262.040 1.00 105.08 144 THR F C 1
ATOM 14241 O O . THR E 5 144 ? 335.645 373.637 261.868 1.00 105.08 144 THR F O 1
ATOM 14245 N N . LYS E 5 145 ? 334.341 374.960 263.126 1.00 102.54 145 LYS F N 1
ATOM 14246 C CA . LYS E 5 145 ? 335.358 375.198 264.143 1.00 102.54 145 LYS F CA 1
ATOM 14247 C C . LYS E 5 145 ? 335.072 374.353 265.378 1.00 102.54 145 LYS F C 1
ATOM 14248 O O . LYS E 5 145 ? 333.945 374.349 265.886 1.00 102.54 145 LYS F O 1
ATOM 14254 N N . LEU E 5 146 ? 336.095 373.642 265.858 1.00 106.66 146 LEU F N 1
ATOM 14255 C CA . LEU E 5 146 ? 335.982 372.829 267.059 1.00 106.66 146 LEU F CA 1
ATOM 14256 C C . LEU E 5 146 ? 336.872 373.289 268.202 1.00 106.66 146 LEU F C 1
ATOM 14257 O O . LEU E 5 146 ? 336.554 372.997 269.360 1.00 106.66 146 LEU F O 1
ATOM 14262 N N . ALA E 5 147 ? 337.965 373.992 267.917 1.00 96.76 147 ALA F N 1
ATOM 14263 C CA . ALA E 5 147 ? 338.851 374.501 268.955 1.00 96.76 147 ALA F CA 1
ATOM 14264 C C . ALA E 5 147 ? 339.677 375.638 268.373 1.00 96.76 147 ALA F C 1
ATOM 14265 O O . ALA E 5 147 ? 339.787 375.788 267.153 1.00 96.76 147 ALA F O 1
ATOM 14267 N N . THR E 5 148 ? 340.257 376.442 269.265 1.00 87.70 148 THR F N 1
ATOM 14268 C CA . THR E 5 148 ? 341.129 377.540 268.867 1.00 87.70 148 THR F CA 1
ATOM 14269 C C . THR E 5 148 ? 342.568 377.313 269.312 1.00 87.70 148 THR F C 1
ATOM 14270 O O . THR E 5 148 ? 343.466 377.181 268.474 1.00 87.70 148 THR F O 1
ATOM 14274 N N . ARG E 5 149 ? 342.810 377.273 270.622 1.00 88.39 149 ARG F N 1
ATOM 14275 C CA . ARG E 5 149 ? 344.133 376.968 271.151 1.00 88.39 149 ARG F CA 1
ATOM 14276 C C . ARG E 5 149 ? 344.064 376.117 272.414 1.00 88.39 149 ARG F C 1
ATOM 14277 O O . ARG E 5 149 ? 345.104 375.881 273.040 1.00 88.39 149 ARG F O 1
ATOM 14285 N N . PHE E 5 150 ? 342.877 375.658 272.809 1.00 84.87 150 PHE F N 1
ATOM 14286 C CA . PHE E 5 150 ? 342.668 375.003 274.090 1.00 84.87 150 PHE F CA 1
ATOM 14287 C C . PHE E 5 150 ? 342.038 373.633 273.885 1.00 84.87 150 PHE F C 1
ATOM 14288 O O . PHE E 5 150 ? 341.410 373.365 272.857 1.00 84.87 150 PHE F O 1
ATOM 14296 N N . ASN E 5 151 ? 342.217 372.769 274.880 1.00 96.00 151 ASN F N 1
ATOM 14297 C CA . ASN E 5 151 ? 341.637 371.436 274.883 1.00 96.00 151 ASN F CA 1
ATOM 14298 C C . ASN E 5 151 ? 340.324 371.441 275.665 1.00 96.00 151 ASN F C 1
ATOM 14299 O O . ASN E 5 151 ? 339.790 372.490 276.034 1.00 96.00 151 ASN F O 1
ATOM 14304 N N . GLN E 5 152 ? 339.792 370.240 275.916 1.00 100.16 152 GLN F N 1
ATOM 14305 C CA . GLN E 5 152 ? 338.495 370.113 276.572 1.00 100.16 152 GLN F CA 1
ATOM 14306 C C . GLN E 5 152 ? 338.546 370.448 278.057 1.00 100.16 152 GLN F C 1
ATOM 14307 O O . GLN E 5 152 ? 337.538 370.908 278.606 1.00 100.16 152 GLN F O 1
ATOM 14313 N N . ASN E 5 153 ? 339.680 370.217 278.722 1.00 103.61 153 ASN F N 1
ATOM 14314 C CA . ASN E 5 153 ? 339.783 370.550 280.140 1.00 103.61 153 ASN F CA 1
ATOM 14315 C C . ASN E 5 153 ? 339.626 372.050 280.363 1.00 103.61 153 ASN F C 1
ATOM 14316 O O . ASN E 5 153 ? 338.925 372.482 281.286 1.00 103.61 153 ASN F O 1
ATOM 14321 N N . GLU E 5 154 ? 340.266 372.860 279.519 1.00 99.96 154 GLU F N 1
ATOM 14322 C CA . GLU E 5 154 ? 340.101 374.304 279.591 1.00 99.96 154 GLU F CA 1
ATOM 14323 C C . GLU E 5 154 ? 338.676 374.738 279.281 1.00 99.96 154 GLU F C 1
ATOM 14324 O O . GLU E 5 154 ? 338.183 375.687 279.899 1.00 99.96 154 GLU F O 1
ATOM 14330 N N . ILE E 5 155 ? 338.001 374.061 278.347 1.00 100.06 155 ILE F N 1
ATOM 14331 C CA . ILE E 5 155 ? 336.603 374.370 278.060 1.00 100.06 155 ILE F CA 1
ATOM 14332 C C . ILE E 5 155 ? 335.732 374.085 279.278 1.00 100.06 155 ILE F C 1
ATOM 14333 O O . ILE E 5 155 ? 334.843 374.875 279.625 1.00 100.06 155 ILE F O 1
ATOM 14338 N N . GLU E 5 156 ? 335.968 372.951 279.942 1.00 103.78 156 GLU F N 1
ATOM 14339 C CA . GLU E 5 156 ? 335.211 372.628 281.149 1.00 103.78 156 GLU F CA 1
ATOM 14340 C C . GLU E 5 156 ? 335.476 373.644 282.252 1.00 103.78 156 GLU F C 1
ATOM 14341 O O . GLU E 5 156 ? 334.553 374.047 282.971 1.00 103.78 156 GLU F O 1
ATOM 14347 N N . PHE E 5 157 ? 336.734 374.065 282.409 1.00 97.33 157 PHE F N 1
ATOM 14348 C CA . PHE E 5 157 ? 337.048 375.084 283.408 1.00 97.33 157 PHE F CA 1
ATOM 14349 C C . PHE E 5 157 ? 336.352 376.401 283.088 1.00 97.33 157 PHE F C 1
ATOM 14350 O O . PHE E 5 157 ? 335.848 377.080 283.989 1.00 97.33 157 PHE F O 1
ATOM 14358 N N . MET E 5 158 ? 336.319 376.780 281.808 1.00 97.12 158 MET F N 1
ATOM 14359 C CA . MET E 5 158 ? 335.623 377.998 281.406 1.00 97.12 158 MET F CA 1
ATOM 14360 C C . MET E 5 158 ? 334.131 377.903 281.705 1.00 97.12 158 MET F C 1
ATOM 14361 O O . MET E 5 158 ? 333.525 378.865 282.197 1.00 97.12 158 MET F O 1
ATOM 14366 N N . LYS E 5 159 ? 333.522 376.752 281.411 1.00 99.52 159 LYS F N 1
ATOM 14367 C CA . LYS E 5 159 ? 332.104 376.569 281.705 1.00 99.52 159 LYS F CA 1
ATOM 14368 C C . LYS E 5 159 ? 331.835 376.653 283.201 1.00 99.52 159 LYS F C 1
ATOM 14369 O O . LYS E 5 159 ? 330.852 377.269 283.631 1.00 99.52 159 LYS F O 1
ATOM 14375 N N . TRP E 5 160 ? 332.701 376.040 284.012 1.00 98.91 160 TRP F N 1
ATOM 14376 C CA . TRP E 5 160 ? 332.525 376.101 285.459 1.00 98.91 160 TRP F CA 1
ATOM 14377 C C . TRP E 5 160 ? 332.680 377.527 285.976 1.00 98.91 160 TRP F C 1
ATOM 14378 O O . TRP E 5 160 ? 331.940 377.953 286.870 1.00 98.91 160 TRP F O 1
ATOM 14389 N N . ALA E 5 161 ? 333.635 378.281 285.423 1.00 96.31 161 ALA F N 1
ATOM 14390 C CA . ALA E 5 161 ? 333.800 379.676 285.822 1.00 96.31 161 ALA F CA 1
ATOM 14391 C C . ALA E 5 161 ? 332.579 380.506 285.447 1.00 96.31 161 ALA F C 1
ATOM 14392 O O . ALA E 5 161 ? 332.135 381.356 286.229 1.00 96.31 161 ALA F O 1
ATOM 14394 N N . ILE E 5 162 ? 332.021 380.273 284.255 1.00 93.62 162 ILE F N 1
ATOM 14395 C CA . ILE E 5 162 ? 330.812 380.983 283.847 1.00 93.62 162 ILE F CA 1
ATOM 14396 C C . ILE E 5 162 ? 329.658 380.648 284.784 1.00 93.62 162 ILE F C 1
ATOM 14397 O O . ILE E 5 162 ? 328.890 381.529 285.190 1.00 93.62 162 ILE F O 1
ATOM 14402 N N . GLU E 5 163 ? 329.518 379.369 285.139 1.00 95.25 163 GLU F N 1
ATOM 14403 C CA . GLU E 5 163 ? 328.455 378.964 286.054 1.00 95.25 163 GLU F CA 1
ATOM 14404 C C . GLU E 5 163 ? 328.625 379.616 287.420 1.00 95.25 163 GLU F C 1
ATOM 14405 O O . GLU E 5 163 ? 327.646 380.072 288.025 1.00 95.25 163 GLU F O 1
ATOM 14411 N N . GLN E 5 164 ? 329.858 379.666 287.927 1.00 90.49 164 GLN F N 1
ATOM 14412 C CA . GLN E 5 164 ? 330.104 380.303 289.217 1.00 90.49 164 GLN F CA 1
ATOM 14413 C C . GLN E 5 164 ? 329.793 381.794 289.165 1.00 90.49 164 GLN F C 1
ATOM 14414 O O . GLN E 5 164 ? 329.215 382.349 290.108 1.00 90.49 164 GLN F O 1
ATOM 14420 N N . PHE E 5 165 ? 330.173 382.461 288.071 1.00 87.98 165 PHE F N 1
ATOM 14421 C CA . PHE E 5 165 ? 329.860 383.879 287.924 1.00 87.98 165 PHE F CA 1
ATOM 14422 C C . PHE E 5 165 ? 328.354 384.107 287.882 1.00 87.98 165 PHE F C 1
ATOM 14423 O O . PHE E 5 165 ? 327.846 385.068 288.470 1.00 87.98 165 PHE F O 1
ATOM 14431 N N . MET E 5 166 ? 327.624 383.235 287.181 1.00 85.01 166 MET F N 1
ATOM 14432 C CA . MET E 5 166 ? 326.170 383.353 287.138 1.00 85.01 166 MET F CA 1
ATOM 14433 C C . MET E 5 166 ? 325.553 383.138 288.516 1.00 85.01 166 MET F C 1
ATOM 14434 O O . MET E 5 166 ? 324.616 383.845 288.903 1.00 85.01 166 MET F O 1
ATOM 14439 N N . ILE E 5 167 ? 326.065 382.161 289.268 1.00 87.74 167 ILE F N 1
ATOM 14440 C CA . ILE E 5 167 ? 325.505 381.859 290.582 1.00 87.74 167 ILE F CA 1
ATOM 14441 C C . ILE E 5 167 ? 325.783 382.994 291.563 1.00 87.74 167 ILE F C 1
ATOM 14442 O O . ILE E 5 167 ? 324.925 383.349 292.380 1.00 87.74 167 ILE F O 1
ATOM 14447 N N . SER E 5 168 ? 326.973 383.592 291.488 1.00 98.63 168 SER F N 1
ATOM 14448 C CA . SER E 5 168 ? 327.363 384.626 292.442 1.00 98.63 168 SER F CA 1
ATOM 14449 C C . SER E 5 168 ? 326.572 385.920 292.290 1.00 98.63 168 SER F C 1
ATOM 14450 O O . SER E 5 168 ? 326.780 386.839 293.090 1.00 98.63 168 SER F O 1
ATOM 14453 N N . GLY E 5 169 ? 325.679 386.017 291.304 1.00 96.39 169 GLY F N 1
ATOM 14454 C CA . GLY E 5 169 ? 324.930 387.249 291.113 1.00 96.39 169 GLY F CA 1
ATOM 14455 C C . GLY E 5 169 ? 324.034 387.586 292.289 1.00 96.39 169 GLY F C 1
ATOM 14456 O O . GLY E 5 169 ? 323.836 388.761 292.615 1.00 96.39 169 GLY F O 1
ATOM 14457 N N . GLU E 5 170 ? 323.479 386.569 292.941 1.00 108.10 170 GLU F N 1
ATOM 14458 C CA . GLU E 5 170 ? 322.559 386.770 294.053 1.00 108.10 170 GLU F CA 1
ATOM 14459 C C . GLU E 5 170 ? 323.332 386.869 295.362 1.00 108.10 170 GLU F C 1
ATOM 14460 O O . GLU E 5 170 ? 324.159 386.006 295.671 1.00 108.10 170 GLU F O 1
ATOM 14466 N N . THR E 5 171 ? 323.055 387.922 296.126 1.00 125.23 171 THR F N 1
ATOM 14467 C CA . THR E 5 171 ? 323.658 388.140 297.432 1.00 125.23 171 THR F CA 1
ATOM 14468 C C . THR E 5 171 ? 322.586 388.087 298.513 1.00 125.23 171 THR F C 1
ATOM 14469 O O . THR E 5 171 ? 321.459 388.552 298.326 1.00 125.23 171 THR F O 1
ATOM 14473 N N . ILE E 5 172 ? 322.953 387.508 299.655 1.00 142.09 172 ILE F N 1
ATOM 14474 C CA . ILE E 5 172 ? 321.992 387.260 300.725 1.00 142.09 172 ILE F CA 1
ATOM 14475 C C . ILE E 5 172 ? 321.630 388.560 301.430 1.00 142.09 172 ILE F C 1
ATOM 14476 O O . ILE E 5 172 ? 320.476 389.003 301.380 1.00 142.09 172 ILE F O 1
ATOM 14481 N N . VAL E 5 173 ? 322.605 389.184 302.088 1.00 142.53 173 VAL F N 1
ATOM 14482 C CA . VAL E 5 173 ? 322.384 390.419 302.827 1.00 142.53 173 VAL F CA 1
ATOM 14483 C C . VAL E 5 173 ? 323.376 391.504 302.429 1.00 142.53 173 VAL F C 1
ATOM 14484 O O . VAL E 5 173 ? 322.970 392.592 302.011 1.00 142.53 173 VAL F O 1
ATOM 14488 N N . GLU E 5 174 ? 324.677 391.231 302.572 1.00 144.53 174 GLU F N 1
ATOM 14489 C CA . GLU E 5 174 ? 325.765 392.174 302.316 1.00 144.53 174 GLU F CA 1
ATOM 14490 C C . GLU E 5 174 ? 325.779 393.300 303.344 1.00 144.53 174 GLU F C 1
ATOM 14491 O O . GLU E 5 174 ? 324.727 393.738 303.820 1.00 144.53 174 GLU F O 1
ATOM 14497 N N . GLY E 5 175 ? 326.972 393.776 303.694 1.00 144.06 175 GLY F N 1
ATOM 14498 C CA . GLY E 5 175 ? 327.116 394.839 304.658 1.00 144.06 175 GLY F CA 1
ATOM 14499 C C . GLY E 5 175 ? 327.571 396.137 304.023 1.00 144.06 175 GLY F C 1
ATOM 14500 O O . GLY E 5 175 ? 327.743 396.232 302.805 1.00 144.06 175 GLY F O 1
ATOM 14501 N N . PRO E 5 176 ? 327.777 397.168 304.844 1.00 146.31 176 PRO F N 1
ATOM 14502 C CA . PRO E 5 176 ? 328.218 398.461 304.308 1.00 146.31 176 PRO F CA 1
ATOM 14503 C C . PRO E 5 176 ? 329.720 398.524 304.077 1.00 146.31 176 PRO F C 1
ATOM 14504 O O . PRO E 5 176 ? 330.384 399.454 304.545 1.00 146.31 176 PRO F O 1
ATOM 14508 N N . ALA E 5 177 ? 330.266 397.536 303.364 1.00 150.09 177 ALA F N 1
ATOM 14509 C CA . ALA E 5 177 ? 331.693 397.545 303.057 1.00 150.09 177 ALA F CA 1
ATOM 14510 C C . ALA E 5 177 ? 332.065 398.738 302.187 1.00 150.09 177 ALA F C 1
ATOM 14511 O O . ALA E 5 177 ? 333.089 399.392 302.419 1.00 150.09 177 ALA F O 1
ATOM 14513 N N . LEU E 5 178 ? 331.244 399.034 301.181 1.00 141.11 178 LEU F N 1
ATOM 14514 C CA . LEU E 5 178 ? 331.402 400.202 300.315 1.00 141.11 178 LEU F CA 1
ATOM 14515 C C . LEU E 5 178 ? 332.766 400.198 299.617 1.00 141.11 178 LEU F C 1
ATOM 14516 O O . LEU E 5 178 ? 333.615 401.065 299.824 1.00 141.11 178 LEU F O 1
ATOM 14521 N N . GLU E 5 179 ? 332.949 399.183 298.774 1.00 136.13 179 GLU F N 1
ATOM 14522 C CA . GLU E 5 179 ? 334.138 399.104 297.933 1.00 136.13 179 GLU F CA 1
ATOM 14523 C C . GLU E 5 179 ? 333.990 400.085 296.775 1.00 136.13 179 GLU F C 1
ATOM 14524 O O . GLU E 5 179 ? 333.102 399.931 295.930 1.00 136.13 179 GLU F O 1
ATOM 14530 N N . THR E 5 180 ? 334.851 401.097 296.742 1.00 133.41 180 THR F N 1
ATOM 14531 C CA . THR E 5 180 ? 334.745 402.197 295.786 1.00 133.41 180 THR F CA 1
ATOM 14532 C C . THR E 5 180 ? 335.960 402.175 294.866 1.00 133.41 180 THR F C 1
ATOM 14533 O O . THR E 5 180 ? 337.010 402.731 295.201 1.00 133.41 180 THR F O 1
ATOM 14537 N N . SER E 5 181 ? 335.819 401.533 293.705 1.00 131.82 181 SER F N 1
ATOM 14538 C CA . SER E 5 181 ? 336.890 401.532 292.714 1.00 131.82 181 SER F CA 1
ATOM 14539 C C . SER E 5 181 ? 336.495 402.250 291.429 1.00 131.82 181 SER F C 1
ATOM 14540 O O . SER E 5 181 ? 337.145 403.236 291.064 1.00 131.82 181 SER F O 1
ATOM 14543 N N . ILE E 5 182 ? 335.456 401.795 290.729 1.00 130.99 182 ILE F N 1
ATOM 14544 C CA . ILE E 5 182 ? 335.066 402.429 289.472 1.00 130.99 182 ILE F CA 1
ATOM 14545 C C . ILE E 5 182 ? 333.571 402.725 289.423 1.00 130.99 182 ILE F C 1
ATOM 14546 O O . ILE E 5 182 ? 333.160 403.878 289.255 1.00 130.99 182 ILE F O 1
ATOM 14551 N N . ILE E 5 183 ? 332.752 401.681 289.567 1.00 126.31 183 ILE F N 1
ATOM 14552 C CA . ILE E 5 183 ? 331.339 401.775 289.205 1.00 126.31 183 ILE F CA 1
ATOM 14553 C C . ILE E 5 183 ? 330.582 402.661 290.187 1.00 126.31 183 ILE F C 1
ATOM 14554 O O . ILE E 5 183 ? 329.801 403.536 289.784 1.00 126.31 183 ILE F O 1
ATOM 14559 N N . VAL E 5 184 ? 330.796 402.450 291.487 1.00 129.11 184 VAL F N 1
ATOM 14560 C CA . VAL E 5 184 ? 329.987 403.144 292.483 1.00 129.11 184 VAL F CA 1
ATOM 14561 C C . VAL E 5 184 ? 330.245 404.644 292.446 1.00 129.11 184 VAL F C 1
ATOM 14562 O O . VAL E 5 184 ? 329.355 405.436 292.773 1.00 129.11 184 VAL F O 1
ATOM 14566 N N . LYS E 5 185 ? 331.445 405.067 292.041 1.00 133.64 185 LYS F N 1
ATOM 14567 C CA . LYS E 5 185 ? 331.710 406.494 291.893 1.00 133.64 185 LYS F CA 1
ATOM 14568 C C . LYS E 5 185 ? 330.816 407.104 290.820 1.00 133.64 185 LYS F C 1
ATOM 14569 O O . LYS E 5 185 ? 330.207 408.162 291.027 1.00 133.64 185 LYS F O 1
ATOM 14575 N N . GLU E 5 186 ? 330.710 406.436 289.669 1.00 133.67 186 GLU F N 1
ATOM 14576 C CA . GLU E 5 186 ? 329.831 406.921 288.607 1.00 133.67 186 GLU F CA 1
ATOM 14577 C C . GLU E 5 186 ? 328.372 406.885 289.041 1.00 133.67 186 GLU F C 1
ATOM 14578 O O . GLU E 5 186 ? 327.600 407.795 288.718 1.00 133.67 186 GLU F O 1
ATOM 14584 N N . VAL E 5 187 ? 327.974 405.837 289.770 1.00 131.71 187 VAL F N 1
ATOM 14585 C CA . VAL E 5 187 ? 326.594 405.752 290.244 1.00 131.71 187 VAL F CA 1
ATOM 14586 C C . VAL E 5 187 ? 326.282 406.908 291.189 1.00 131.71 187 VAL F C 1
ATOM 14587 O O . VAL E 5 187 ? 325.218 407.533 291.099 1.00 131.71 187 VAL F O 1
ATOM 14591 N N . ASN E 5 188 ? 327.206 407.213 292.105 1.00 132.42 188 ASN F N 1
ATOM 14592 C CA . ASN E 5 188 ? 327.005 408.329 293.023 1.00 132.42 188 ASN F CA 1
ATOM 14593 C C . ASN E 5 188 ? 326.967 409.657 292.279 1.00 132.42 188 ASN F C 1
ATOM 14594 O O . ASN E 5 188 ? 326.186 410.549 292.630 1.00 132.42 188 ASN F O 1
ATOM 14599 N N . ARG E 5 189 ? 327.817 409.817 291.261 1.00 128.77 189 ARG F N 1
ATOM 14600 C CA . ARG E 5 189 ? 327.782 411.038 290.461 1.00 128.77 189 ARG F CA 1
ATOM 14601 C C . ARG E 5 189 ? 326.435 411.202 289.769 1.00 128.77 189 ARG F C 1
ATOM 14602 O O . ARG E 5 189 ? 325.861 412.296 289.760 1.00 128.77 189 ARG F O 1
ATOM 14610 N N . ILE E 5 190 ? 325.907 410.117 289.198 1.00 128.07 190 ILE F N 1
ATOM 14611 C CA . ILE E 5 190 ? 324.598 410.181 288.551 1.00 128.07 190 ILE F CA 1
ATOM 14612 C C . ILE E 5 190 ? 323.515 410.518 289.569 1.00 128.07 190 ILE F C 1
ATOM 14613 O O . ILE E 5 190 ? 322.618 411.330 289.303 1.00 128.07 190 ILE F O 1
ATOM 14618 N N . LEU E 5 191 ? 323.581 409.902 290.753 1.00 130.87 191 LEU F N 1
ATOM 14619 C CA . LEU E 5 191 ? 322.573 410.153 291.779 1.00 130.87 191 LEU F CA 1
ATOM 14620 C C . LEU E 5 191 ? 322.587 411.611 292.224 1.00 130.87 191 LEU F C 1
ATOM 14621 O O . LEU E 5 191 ? 321.534 412.248 292.327 1.00 130.87 191 LEU F O 1
ATOM 14626 N N . VAL E 5 192 ? 323.777 412.160 292.490 1.00 134.95 192 VAL F N 1
ATOM 14627 C CA . VAL E 5 192 ? 323.850 413.547 292.941 1.00 134.95 192 VAL F CA 1
ATOM 14628 C C . VAL E 5 192 ? 323.484 414.504 291.813 1.00 134.95 192 VAL F C 1
ATOM 14629 O O . VAL E 5 192 ? 322.967 415.599 292.067 1.00 134.95 192 VAL F O 1
ATOM 14633 N N . ALA E 5 193 ? 323.745 414.123 290.558 1.00 134.18 193 ALA F N 1
ATOM 14634 C CA . ALA E 5 193 ? 323.279 414.934 289.438 1.00 134.18 193 ALA F CA 1
ATOM 14635 C C . ALA E 5 193 ? 321.757 414.956 289.373 1.00 134.18 193 ALA F C 1
ATOM 14636 O O . ALA E 5 193 ? 321.156 416.002 289.103 1.00 134.18 193 ALA F O 1
ATOM 14638 N N . ALA E 5 194 ? 321.118 413.809 289.614 1.00 134.43 194 ALA F N 1
ATOM 14639 C CA . ALA E 5 194 ? 319.659 413.758 289.610 1.00 134.43 194 ALA F CA 1
ATOM 14640 C C . ALA E 5 194 ? 319.076 414.566 290.764 1.00 134.43 194 ALA F C 1
ATOM 14641 O O . ALA E 5 194 ? 318.182 415.397 290.563 1.00 134.43 194 ALA F O 1
ATOM 14643 N N . THR E 5 195 ? 319.571 414.337 291.978 1.00 137.83 195 THR F N 1
ATOM 14644 C CA . THR E 5 195 ? 319.106 415.068 293.150 1.00 137.83 195 THR F CA 1
ATOM 14645 C C . THR E 5 195 ? 320.173 415.001 294.230 1.00 137.83 195 THR F C 1
ATOM 14646 O O . THR E 5 195 ? 320.881 413.999 294.362 1.00 137.83 195 THR F O 1
ATOM 14650 N N . GLY E 5 196 ? 320.281 416.079 295.004 1.00 141.01 196 GLY F N 1
ATOM 14651 C CA . GLY E 5 196 ? 321.276 416.148 296.055 1.00 141.01 196 GLY F CA 1
ATOM 14652 C C . GLY E 5 196 ? 320.763 415.702 297.408 1.00 141.01 196 GLY F C 1
ATOM 14653 O O . GLY E 5 196 ? 320.100 416.470 298.112 1.00 141.01 196 GLY F O 1
ATOM 14654 N N . ASP E 5 197 ? 321.065 414.459 297.785 1.00 152.73 197 ASP F N 1
ATOM 14655 C CA . ASP E 5 197 ? 320.662 413.915 299.079 1.00 152.73 197 ASP F CA 1
ATOM 14656 C C . ASP E 5 197 ? 321.850 413.760 300.022 1.00 152.73 197 ASP F C 1
ATOM 14657 O O . ASP E 5 197 ? 321.871 414.357 301.103 1.00 152.73 197 ASP F O 1
ATOM 14662 N N . SER E 5 198 ? 322.845 412.964 299.627 1.00 152.96 198 SER F N 1
ATOM 14663 C CA . SER E 5 198 ? 324.075 412.742 300.389 1.00 152.96 198 SER F CA 1
ATOM 14664 C C . SER E 5 198 ? 323.808 412.240 301.805 1.00 152.96 198 SER F C 1
ATOM 14665 O O . SER E 5 198 ? 324.608 412.486 302.713 1.00 152.96 198 SER F O 1
ATOM 14668 N N . ASN E 5 199 ? 322.694 411.541 302.019 1.00 163.27 199 ASN F N 1
ATOM 14669 C CA . ASN E 5 199 ? 322.349 411.018 303.336 1.00 163.27 199 ASN F CA 1
ATOM 14670 C C . ASN E 5 199 ? 322.279 409.497 303.349 1.00 163.27 199 ASN F C 1
ATOM 14671 O O . ASN E 5 199 ? 322.942 408.863 304.176 1.00 163.27 199 ASN F O 1
ATOM 14676 N N . LEU E 5 200 ? 321.500 408.885 302.451 1.00 159.96 200 LEU F N 1
ATOM 14677 C CA . LEU E 5 200 ? 321.363 407.436 302.418 1.00 159.96 200 LEU F CA 1
ATOM 14678 C C . LEU E 5 200 ? 321.408 406.907 300.989 1.00 159.96 200 LEU F C 1
ATOM 14679 O O . LEU E 5 200 ? 320.770 405.898 300.673 1.00 159.96 200 LEU F O 1
ATOM 14684 N N . ALA E 5 201 ? 322.152 407.583 300.108 1.00 152.90 201 ALA F N 1
ATOM 14685 C CA . ALA E 5 201 ? 322.269 407.117 298.731 1.00 152.90 201 ALA F CA 1
ATOM 14686 C C . ALA E 5 201 ? 323.063 405.821 298.640 1.00 152.90 201 ALA F C 1
ATOM 14687 O O . ALA E 5 201 ? 322.795 404.993 297.762 1.00 152.90 201 ALA F O 1
ATOM 14689 N N . LYS E 5 202 ? 324.035 405.628 299.528 1.00 142.44 202 LYS F N 1
ATOM 14690 C CA . LYS E 5 202 ? 324.866 404.425 299.534 1.00 142.44 202 LYS F CA 1
ATOM 14691 C C . LYS E 5 202 ? 324.163 403.356 300.363 1.00 142.44 202 LYS F C 1
ATOM 14692 O O . LYS E 5 202 ? 324.397 403.215 301.564 1.00 142.44 202 LYS F O 1
ATOM 14698 N N . TRP E 5 203 ? 323.289 402.595 299.711 1.00 136.91 203 TRP F N 1
ATOM 14699 C CA . TRP E 5 203 ? 322.560 401.541 300.398 1.00 136.91 203 TRP F CA 1
ATOM 14700 C C . TRP E 5 203 ? 323.487 400.367 300.710 1.00 136.91 203 TRP F C 1
ATOM 14701 O O . TRP E 5 203 ? 324.523 400.167 300.068 1.00 136.91 203 TRP F O 1
ATOM 14712 N N . ARG E 5 204 ? 323.098 399.582 301.715 1.00 140.03 204 ARG F N 1
ATOM 14713 C CA . ARG E 5 204 ? 323.903 398.469 302.198 1.00 140.03 204 ARG F CA 1
ATOM 14714 C C . ARG E 5 204 ? 323.645 397.173 301.435 1.00 140.03 204 ARG F C 1
ATOM 14715 O O . ARG E 5 204 ? 323.917 396.089 301.966 1.00 140.03 204 ARG F O 1
ATOM 14723 N N . LYS E 5 205 ? 323.128 397.256 300.213 1.00 134.63 205 LYS F N 1
ATOM 14724 C CA . LYS E 5 205 ? 322.891 396.090 299.375 1.00 134.63 205 LYS F CA 1
ATOM 14725 C C . LYS E 5 205 ? 323.884 396.093 298.220 1.00 134.63 205 LYS F C 1
ATOM 14726 O O . LYS E 5 205 ? 323.996 397.089 297.496 1.00 134.63 205 LYS F O 1
ATOM 14732 N N . PHE E 5 206 ? 324.600 394.985 298.053 1.00 132.18 206 PHE F N 1
ATOM 14733 C CA . PHE E 5 206 ? 325.609 394.846 297.016 1.00 132.18 206 PHE F CA 1
ATOM 14734 C C . PHE E 5 206 ? 325.283 393.660 296.120 1.00 132.18 206 PHE F C 1
ATOM 14735 O O . PHE E 5 206 ? 324.604 392.716 296.534 1.00 132.18 206 PHE F O 1
ATOM 14743 N N . SER E 5 207 ? 325.776 393.719 294.885 1.00 123.37 207 SER F N 1
ATOM 14744 C CA . SER E 5 207 ? 325.607 392.650 293.911 1.00 123.37 207 SER F CA 1
ATOM 14745 C C . SER E 5 207 ? 326.979 392.151 293.483 1.00 123.37 207 SER F C 1
ATOM 14746 O O . SER E 5 207 ? 327.876 392.952 293.201 1.00 123.37 207 SER F O 1
ATOM 14749 N N . THR E 5 208 ? 327.137 390.828 293.436 1.00 111.79 208 THR F N 1
ATOM 14750 C CA . THR E 5 208 ? 328.416 390.215 293.096 1.00 111.79 208 THR F CA 1
ATOM 14751 C C . THR E 5 208 ? 328.311 389.418 291.803 1.00 111.79 208 THR F C 1
ATOM 14752 O O . THR E 5 208 ? 328.771 388.272 291.735 1.00 111.79 208 THR F O 1
ATOM 14756 N N . PHE E 5 209 ? 327.698 390.015 290.775 1.00 102.86 209 PHE F N 1
ATOM 14757 C CA . PHE E 5 209 ? 327.478 389.306 289.518 1.00 102.86 209 PHE F CA 1
ATOM 14758 C C . PHE E 5 209 ? 328.786 388.840 288.889 1.00 102.86 209 PHE F C 1
ATOM 14759 O O . PHE E 5 209 ? 328.819 387.795 288.233 1.00 102.86 209 PHE F O 1
ATOM 14767 N N . THR E 5 210 ? 329.871 389.600 289.073 1.00 101.64 210 THR F N 1
ATOM 14768 C CA . THR E 5 210 ? 331.194 389.246 288.549 1.00 101.64 210 THR F CA 1
ATOM 14769 C C . THR E 5 210 ? 332.182 389.303 289.715 1.00 101.64 210 THR F C 1
ATOM 14770 O O . THR E 5 210 ? 332.922 390.278 289.868 1.00 101.64 210 THR F O 1
ATOM 14774 N N . VAL E 5 211 ? 332.204 388.242 290.524 1.00 99.91 211 VAL F N 1
ATOM 14775 C CA . VAL E 5 211 ? 333.064 388.178 291.701 1.00 99.91 211 VAL F CA 1
ATOM 14776 C C . VAL E 5 211 ? 333.508 386.739 291.932 1.00 99.91 211 VAL F C 1
ATOM 14777 O O . VAL E 5 211 ? 332.675 385.844 292.121 1.00 99.91 211 VAL F O 1
ATOM 14781 N N . GLY E 5 212 ? 334.818 386.510 291.919 1.00 98.94 212 GLY F N 1
ATOM 14782 C CA . GLY E 5 212 ? 335.362 385.230 292.326 1.00 98.94 212 GLY F CA 1
ATOM 14783 C C . GLY E 5 212 ? 336.869 385.249 292.471 1.00 98.94 212 GLY F C 1
ATOM 14784 O O . GLY E 5 212 ? 337.586 385.650 291.549 1.00 98.94 212 GLY F O 1
ATOM 14785 N N . SER E 5 213 ? 337.365 384.819 293.632 1.00 102.50 213 SER F N 1
ATOM 14786 C CA . SER E 5 213 ? 338.797 384.727 293.886 1.00 102.50 213 SER F CA 1
ATOM 14787 C C . SER E 5 213 ? 339.246 383.313 294.219 1.00 102.50 213 SER F C 1
ATOM 14788 O O . SER E 5 213 ? 340.171 382.795 293.581 1.00 102.50 213 SER F O 1
ATOM 14791 N N . THR E 5 214 ? 338.610 382.669 295.200 1.00 114.40 214 THR F N 1
ATOM 14792 C CA . THR E 5 214 ? 339.063 381.359 295.654 1.00 114.40 214 THR F CA 1
ATOM 14793 C C . THR E 5 214 ? 338.218 380.232 295.069 1.00 114.40 214 THR F C 1
ATOM 14794 O O . THR E 5 214 ? 338.700 379.104 294.918 1.00 114.40 214 THR F O 1
ATOM 14798 N N . ASN E 5 215 ? 336.956 380.518 294.732 1.00 112.28 215 ASN F N 1
ATOM 14799 C CA . ASN E 5 215 ? 336.074 379.471 294.219 1.00 112.28 215 ASN F CA 1
ATOM 14800 C C . ASN E 5 215 ? 336.585 378.914 292.897 1.00 112.28 215 ASN F C 1
ATOM 14801 O O . ASN E 5 215 ? 336.466 377.710 292.636 1.00 112.28 215 ASN F O 1
ATOM 14806 N N . LEU E 5 216 ? 337.152 379.771 292.045 1.00 110.61 216 LEU F N 1
ATOM 14807 C CA . LEU E 5 216 ? 337.702 379.299 290.779 1.00 110.61 216 LEU F CA 1
ATOM 14808 C C . LEU E 5 216 ? 338.892 378.372 290.991 1.00 110.61 216 LEU F C 1
ATOM 14809 O O . LEU E 5 216 ? 339.170 377.519 290.141 1.00 110.61 216 LEU F O 1
ATOM 14814 N N . PHE E 5 217 ? 339.600 378.518 292.112 1.00 106.24 217 PHE F N 1
ATOM 14815 C CA . PHE E 5 217 ? 340.759 377.677 292.394 1.00 106.24 217 PHE F CA 1
ATOM 14816 C C . PHE E 5 217 ? 340.378 376.268 292.830 1.00 106.24 217 PHE F C 1
ATOM 14817 O O . PHE E 5 217 ? 341.265 375.413 292.936 1.00 106.24 217 PHE F O 1
ATOM 14825 N N . GLN E 5 218 ? 339.097 376.003 293.084 1.00 108.50 218 GLN F N 1
ATOM 14826 C CA . GLN E 5 218 ? 338.646 374.714 293.588 1.00 108.50 218 GLN F CA 1
ATOM 14827 C C . GLN E 5 218 ? 338.369 373.704 292.477 1.00 108.50 218 GLN F C 1
ATOM 14828 O O . GLN E 5 218 ? 337.660 372.719 292.714 1.00 108.50 218 GLN F O 1
ATOM 14834 N N . PHE E 5 219 ? 338.906 373.923 291.281 1.00 99.84 219 PHE F N 1
ATOM 14835 C CA . PHE E 5 219 ? 338.720 372.970 290.197 1.00 99.84 219 PHE F CA 1
ATOM 14836 C C . PHE E 5 219 ? 339.485 371.682 290.486 1.00 99.84 219 PHE F C 1
ATOM 14837 O O . PHE E 5 219 ? 340.571 371.694 291.070 1.00 99.84 219 PHE F O 1
ATOM 14845 N N . GLN E 5 220 ? 338.904 370.559 290.067 1.00 103.50 220 GLN F N 1
ATOM 14846 C CA . GLN E 5 220 ? 339.434 369.246 290.414 1.00 103.50 220 GLN F CA 1
ATOM 14847 C C . GLN E 5 220 ? 340.466 368.742 289.408 1.00 103.50 220 GLN F C 1
ATOM 14848 O O . GLN E 5 220 ? 341.559 368.322 289.798 1.00 103.50 220 GLN F O 1
ATOM 14854 N N . GLU E 5 221 ? 340.130 368.770 288.115 1.00 99.36 221 GLU F N 1
ATOM 14855 C CA . GLU E 5 221 ? 341.011 368.187 287.107 1.00 99.36 221 GLU F CA 1
ATOM 14856 C C . GLU E 5 221 ? 342.335 368.938 287.013 1.00 99.36 221 GLU F C 1
ATOM 14857 O O . GLU E 5 221 ? 343.398 368.321 286.876 1.00 99.36 221 GLU F O 1
ATOM 14863 N N . LEU E 5 222 ? 342.294 370.264 287.083 1.00 92.06 222 LEU F N 1
ATOM 14864 C CA . LEU E 5 222 ? 343.485 371.090 286.933 1.00 92.06 222 LEU F CA 1
ATOM 14865 C C . LEU E 5 222 ? 343.996 371.540 288.295 1.00 92.06 222 LEU F C 1
ATOM 14866 O O . LEU E 5 222 ? 343.212 371.864 289.191 1.00 92.06 222 LEU F O 1
ATOM 14871 N N . THR E 5 223 ? 345.320 371.554 288.443 1.00 93.46 223 THR F N 1
ATOM 14872 C CA . THR E 5 223 ? 345.951 371.967 289.686 1.00 93.46 223 THR F CA 1
ATOM 14873 C C . THR E 5 223 ? 345.972 373.492 289.789 1.00 93.46 223 THR F C 1
ATOM 14874 O O . THR E 5 223 ? 345.521 374.210 288.895 1.00 93.46 223 THR F O 1
ATOM 14878 N N . ALA E 5 224 ? 346.514 373.990 290.903 1.00 92.76 224 ALA F N 1
ATOM 14879 C CA . ALA E 5 224 ? 346.516 375.429 291.150 1.00 92.76 224 ALA F CA 1
ATOM 14880 C C . ALA E 5 224 ? 347.354 376.175 290.117 1.00 92.76 224 ALA F C 1
ATOM 14881 O O . ALA E 5 224 ? 346.960 377.251 289.651 1.00 92.76 224 ALA F O 1
ATOM 14883 N N . THR E 5 225 ? 348.516 375.625 289.755 1.00 89.79 225 THR F N 1
ATOM 14884 C CA . THR E 5 225 ? 349.377 376.294 288.783 1.00 89.79 225 THR F CA 1
ATOM 14885 C C . THR E 5 225 ? 348.708 376.385 287.418 1.00 89.79 225 THR F C 1
ATOM 14886 O O . THR E 5 225 ? 348.766 377.429 286.755 1.00 89.79 225 THR F O 1
ATOM 14890 N N . ASP E 5 226 ? 348.065 375.299 286.977 1.00 92.22 226 ASP F N 1
ATOM 14891 C CA . ASP E 5 226 ? 347.369 375.322 285.695 1.00 92.22 226 ASP F CA 1
ATOM 14892 C C . ASP E 5 226 ? 346.205 376.306 285.720 1.00 92.22 226 ASP F C 1
ATOM 14893 O O . ASP E 5 226 ? 345.969 377.023 284.740 1.00 92.22 226 ASP F O 1
ATOM 14898 N N . ILE E 5 227 ? 345.465 376.349 286.831 1.00 93.03 227 ILE F N 1
ATOM 14899 C CA . ILE E 5 227 ? 344.360 377.297 286.959 1.00 93.03 227 ILE F CA 1
ATOM 14900 C C . ILE E 5 227 ? 344.877 378.725 286.866 1.00 93.03 227 ILE F C 1
ATOM 14901 O O . ILE E 5 227 ? 344.305 379.568 286.165 1.00 93.03 227 ILE F O 1
ATOM 14906 N N . GLU E 5 228 ? 345.972 379.018 287.574 1.00 93.26 228 GLU F N 1
ATOM 14907 C CA . GLU E 5 228 ? 346.539 380.362 287.541 1.00 93.26 228 GLU F CA 1
ATOM 14908 C C . GLU E 5 228 ? 347.009 380.730 286.140 1.00 93.26 228 GLU F C 1
ATOM 14909 O O . GLU E 5 228 ? 346.757 381.844 285.667 1.00 93.26 228 GLU F O 1
ATOM 14915 N N . ASP E 5 229 ? 347.692 379.804 285.460 1.00 91.73 229 ASP F N 1
ATOM 14916 C CA . ASP E 5 229 ? 348.173 380.087 284.110 1.00 91.73 229 ASP F CA 1
ATOM 14917 C C . ASP E 5 229 ? 347.016 380.332 283.149 1.00 91.73 229 ASP F C 1
ATOM 14918 O O . ASP E 5 229 ? 347.049 381.281 282.355 1.00 91.73 229 ASP F O 1
ATOM 14923 N N . LEU E 5 230 ? 345.979 379.492 283.211 1.00 87.89 230 LEU F N 1
ATOM 14924 C CA . LEU E 5 230 ? 344.836 379.664 282.321 1.00 87.89 230 LEU F CA 1
ATOM 14925 C C . LEU E 5 230 ? 344.103 380.969 282.606 1.00 87.89 230 LEU F C 1
ATOM 14926 O O . LEU E 5 230 ? 343.688 381.671 281.675 1.00 87.89 230 LEU F O 1
ATOM 14931 N N . LEU E 5 231 ? 343.935 381.312 283.884 1.00 88.08 231 LEU F N 1
ATOM 14932 C CA . LEU E 5 231 ? 343.246 382.550 284.230 1.00 88.08 231 LEU F CA 1
ATOM 14933 C C . LEU E 5 231 ? 344.045 383.769 283.786 1.00 88.08 231 LEU F C 1
ATOM 14934 O O . LEU E 5 231 ? 343.472 384.747 283.291 1.00 88.08 231 LEU F O 1
ATOM 14939 N N . LEU E 5 232 ? 345.371 383.730 283.948 1.00 89.90 232 LEU F N 1
ATOM 14940 C CA . LEU E 5 232 ? 346.205 384.829 283.471 1.00 89.90 232 LEU F CA 1
ATOM 14941 C C . LEU E 5 232 ? 346.136 384.952 281.954 1.00 89.90 232 LEU F C 1
ATOM 14942 O O . LEU E 5 232 ? 346.073 386.064 281.417 1.00 89.90 232 LEU F O 1
ATOM 14947 N N . ARG E 5 233 ? 346.151 383.820 281.247 1.00 89.71 233 ARG F N 1
ATOM 14948 C CA . ARG E 5 233 ? 346.048 383.857 279.791 1.00 89.71 233 ARG F CA 1
ATOM 14949 C C . ARG E 5 233 ? 344.711 384.436 279.347 1.00 89.71 233 ARG F C 1
ATOM 14950 O O . ARG E 5 233 ? 344.652 385.226 278.399 1.00 89.71 233 ARG F O 1
ATOM 14958 N N . LEU E 5 234 ? 343.624 384.053 280.023 1.00 81.51 234 LEU F N 1
ATOM 14959 C CA . LEU E 5 234 ? 342.315 384.611 279.694 1.00 81.51 234 LEU F CA 1
ATOM 14960 C C . LEU E 5 234 ? 342.245 386.103 279.994 1.00 81.51 234 LEU F C 1
ATOM 14961 O O . LEU E 5 234 ? 341.646 386.859 279.223 1.00 81.51 234 LEU F O 1
ATOM 14966 N N . CYS E 5 235 ? 342.839 386.541 281.108 1.00 92.38 235 CYS F N 1
ATOM 14967 C CA . CYS E 5 235 ? 342.863 387.968 281.420 1.00 92.38 235 CYS F CA 1
ATOM 14968 C C . CYS E 5 235 ? 343.644 388.746 280.368 1.00 92.38 235 CYS F C 1
ATOM 14969 O O . CYS E 5 235 ? 343.234 389.839 279.963 1.00 92.38 235 CYS F O 1
ATOM 14972 N N . GLU E 5 236 ? 344.774 388.199 279.920 1.00 89.15 236 GLU F N 1
ATOM 14973 C CA . GLU E 5 236 ? 345.536 388.830 278.849 1.00 89.15 236 GLU F CA 1
ATOM 14974 C C . GLU E 5 236 ? 344.779 388.811 277.527 1.00 89.15 236 GLU F C 1
ATOM 14975 O O . GLU E 5 236 ? 344.967 389.708 276.697 1.00 89.15 236 GLU F O 1
ATOM 14981 N N . LEU E 5 237 ? 343.927 387.808 277.317 1.00 75.39 237 LEU F N 1
ATOM 14982 C CA . LEU E 5 237 ? 343.088 387.740 276.127 1.00 75.39 237 LEU F CA 1
ATOM 14983 C C . LEU E 5 237 ? 341.845 388.613 276.238 1.00 75.39 237 LEU F C 1
ATOM 14984 O O . LEU E 5 237 ? 341.066 388.672 275.279 1.00 75.39 237 LEU F O 1
ATOM 14989 N N . LYS E 5 238 ? 341.642 389.272 277.380 1.00 79.77 238 LYS F N 1
ATOM 14990 C CA . LYS E 5 238 ? 340.488 390.141 277.620 1.00 79.77 238 LYS F CA 1
ATOM 14991 C C . LYS E 5 238 ? 339.178 389.361 277.523 1.00 79.77 238 LYS F C 1
ATOM 14992 O O . LYS E 5 238 ? 338.282 389.685 276.740 1.00 79.77 238 LYS F O 1
ATOM 14998 N N . TRP E 5 239 ? 339.080 388.308 278.327 1.00 74.83 239 TRP F N 1
ATOM 14999 C CA . TRP E 5 239 ? 337.837 387.577 278.540 1.00 74.83 239 TRP F CA 1
ATOM 15000 C C . TRP E 5 239 ? 337.352 387.660 279.976 1.00 74.83 239 TRP F C 1
ATOM 15001 O O . TRP E 5 239 ? 336.163 387.885 280.209 1.00 74.83 239 TRP F O 1
ATOM 15012 N N . PHE E 5 240 ? 338.246 387.482 280.943 1.00 77.59 240 PHE F N 1
ATOM 15013 C CA . PHE E 5 240 ? 337.945 387.674 282.355 1.00 77.59 240 PHE F CA 1
ATOM 15014 C C . PHE E 5 240 ? 338.763 388.848 282.873 1.00 77.59 240 PHE F C 1
ATOM 15015 O O . PHE E 5 240 ? 339.991 388.862 282.734 1.00 77.59 240 PHE F O 1
ATOM 15023 N N . TYR E 5 241 ? 338.087 389.827 283.468 1.00 89.73 241 TYR F N 1
ATOM 15024 C CA . TYR E 5 241 ? 338.738 391.027 283.966 1.00 89.73 241 TYR F CA 1
ATOM 15025 C C . TYR E 5 241 ? 338.726 391.041 285.489 1.00 89.73 241 TYR F C 1
ATOM 15026 O O . TYR E 5 241 ? 337.868 390.432 286.135 1.00 89.73 241 TYR F O 1
ATOM 15035 N N . ARG E 5 242 ? 339.698 391.749 286.058 1.00 102.05 242 ARG F N 1
ATOM 15036 C CA . ARG E 5 242 ? 339.862 391.855 287.498 1.00 102.05 242 ARG F CA 1
ATOM 15037 C C . ARG E 5 242 ? 339.586 393.284 287.941 1.00 102.05 242 ARG F C 1
ATOM 15038 O O . ARG E 5 242 ? 339.948 394.240 287.247 1.00 102.05 242 ARG F O 1
ATOM 15046 N N . THR E 5 243 ? 338.946 393.425 289.099 1.00 111.71 243 THR F N 1
ATOM 15047 C CA . THR E 5 243 ? 338.689 394.737 289.668 1.00 111.71 243 THR F CA 1
ATOM 15048 C C . THR E 5 243 ? 339.903 395.206 290.468 1.00 111.71 243 THR F C 1
ATOM 15049 O O . THR E 5 243 ? 340.955 394.558 290.494 1.00 111.71 243 THR F O 1
ATOM 15053 N N . GLN E 5 244 ? 339.758 396.355 291.131 1.00 115.60 244 GLN F N 1
ATOM 15054 C CA . GLN E 5 244 ? 340.845 396.871 291.956 1.00 115.60 244 GLN F CA 1
ATOM 15055 C C . GLN E 5 244 ? 341.118 395.968 293.151 1.00 115.60 244 GLN F C 1
ATOM 15056 O O . GLN E 5 244 ? 342.279 395.797 293.544 1.00 115.60 244 GLN F O 1
ATOM 15062 N N . GLU E 5 245 ? 340.071 395.389 293.742 1.00 112.26 245 GLU F N 1
ATOM 15063 C CA . GLU E 5 245 ? 340.263 394.467 294.858 1.00 112.26 245 GLU F CA 1
ATOM 15064 C C . GLU E 5 245 ? 341.013 393.216 294.419 1.00 112.26 245 GLU F C 1
ATOM 15065 O O . GLU E 5 245 ? 341.874 392.713 295.150 1.00 112.26 245 GLU F O 1
ATOM 15071 N N . GLY E 5 246 ? 340.705 392.702 293.230 1.00 100.45 246 GLY F N 1
ATOM 15072 C CA . GLY E 5 246 ? 341.354 391.504 292.737 1.00 100.45 246 GLY F CA 1
ATOM 15073 C C . GLY E 5 246 ? 340.390 390.360 292.502 1.00 100.45 246 GLY F C 1
ATOM 15074 O O . GLY E 5 246 ? 340.766 389.188 292.609 1.00 100.45 246 GLY F O 1
ATOM 15075 N N . LYS E 5 247 ? 339.142 390.688 292.181 1.00 101.90 247 LYS F N 1
ATOM 15076 C CA . LYS E 5 247 ? 338.102 389.695 291.947 1.00 101.90 247 LYS F CA 1
ATOM 15077 C C . LYS E 5 247 ? 337.865 389.547 290.450 1.00 101.90 247 LYS F C 1
ATOM 15078 O O . LYS E 5 247 ? 337.624 390.537 289.752 1.00 101.90 247 LYS F O 1
ATOM 15084 N N . PHE E 5 248 ? 337.936 388.311 289.965 1.00 101.47 248 PHE F N 1
ATOM 15085 C CA . PHE E 5 248 ? 337.770 388.049 288.543 1.00 101.47 248 PHE F CA 1
ATOM 15086 C C . PHE E 5 248 ? 336.300 388.123 288.144 1.00 101.47 248 PHE F C 1
ATOM 15087 O O . PHE E 5 248 ? 335.397 387.886 288.952 1.00 101.47 248 PHE F O 1
ATOM 15095 N N . GLY E 5 249 ? 336.069 388.459 286.879 1.00 96.45 249 GLY F N 1
ATOM 15096 C CA . GLY E 5 249 ? 334.716 388.542 286.354 1.00 96.45 249 GLY F CA 1
ATOM 15097 C C . GLY E 5 249 ? 334.748 388.662 284.848 1.00 96.45 249 GLY F C 1
ATOM 15098 O O . GLY E 5 249 ? 335.773 388.990 284.247 1.00 96.45 249 GLY F O 1
ATOM 15099 N N . ILE E 5 250 ? 333.594 388.391 284.242 1.00 85.51 250 ILE F N 1
ATOM 15100 C CA . ILE E 5 250 ? 333.473 388.406 282.788 1.00 85.51 250 ILE F CA 1
ATOM 15101 C C . ILE E 5 250 ? 333.472 389.846 282.295 1.00 85.51 250 ILE F C 1
ATOM 15102 O O . ILE E 5 250 ? 332.814 390.718 282.876 1.00 85.51 250 ILE F O 1
ATOM 15107 N N . ASP E 5 251 ? 334.218 390.101 281.223 1.00 89.43 251 ASP F N 1
ATOM 15108 C CA . ASP E 5 251 ? 334.283 391.429 280.635 1.00 89.43 251 ASP F CA 1
ATOM 15109 C C . ASP E 5 251 ? 333.177 391.592 279.592 1.00 89.43 251 ASP F C 1
ATOM 15110 O O . ASP E 5 251 ? 332.323 390.721 279.409 1.00 89.43 251 ASP F O 1
ATOM 15115 N N . LEU E 5 252 ? 333.192 392.733 278.897 1.00 85.42 252 LEU F N 1
ATOM 15116 C CA . LEU E 5 252 ? 332.183 392.993 277.875 1.00 85.42 252 LEU F CA 1
ATOM 15117 C C . LEU E 5 252 ? 332.322 392.045 276.690 1.00 85.42 252 LEU F C 1
ATOM 15118 O O . LEU E 5 252 ? 331.332 391.768 276.003 1.00 85.42 252 LEU F O 1
ATOM 15123 N N . ARG E 5 253 ? 333.530 391.540 276.438 1.00 72.76 253 ARG F N 1
ATOM 15124 C CA . ARG E 5 253 ? 333.757 390.645 275.307 1.00 72.76 253 ARG F CA 1
ATOM 15125 C C . ARG E 5 253 ? 332.954 389.357 275.452 1.00 72.76 253 ARG F C 1
ATOM 15126 O O . ARG E 5 253 ? 332.329 388.882 274.495 1.00 72.76 253 ARG F O 1
ATOM 15134 N N . CYS E 5 254 ? 332.960 388.777 276.656 1.00 75.77 254 CYS F N 1
ATOM 15135 C CA . CYS E 5 254 ? 332.283 387.502 276.875 1.00 75.77 254 CYS F CA 1
ATOM 15136 C C . CYS E 5 254 ? 330.780 387.619 276.664 1.00 75.77 254 CYS F C 1
ATOM 15137 O O . CYS E 5 254 ? 330.173 386.784 275.986 1.00 75.77 254 CYS F O 1
ATOM 15140 N N . ILE E 5 255 ? 330.159 388.651 277.239 1.00 81.61 255 ILE F N 1
ATOM 15141 C CA . ILE E 5 255 ? 328.724 388.841 277.053 1.00 81.61 255 ILE F CA 1
ATOM 15142 C C . ILE E 5 255 ? 328.386 389.273 275.632 1.00 81.61 255 ILE F C 1
ATOM 15143 O O . ILE E 5 255 ? 327.310 388.930 275.128 1.00 81.61 255 ILE F O 1
ATOM 15148 N N . ALA E 5 256 ? 329.275 390.020 274.969 1.00 75.74 256 ALA F N 1
ATOM 15149 C CA . ALA E 5 256 ? 329.039 390.388 273.578 1.00 75.74 256 ALA F CA 1
ATOM 15150 C C . ALA E 5 256 ? 329.044 389.164 272.674 1.00 75.74 256 ALA F C 1
ATOM 15151 O O . ALA E 5 256 ? 328.233 389.068 271.745 1.00 75.74 256 ALA F O 1
ATOM 15153 N N . GLU E 5 257 ? 329.950 388.217 272.926 1.00 84.20 257 GLU F N 1
ATOM 15154 C CA . GLU E 5 257 ? 329.995 387.004 272.114 1.00 84.20 257 GLU F CA 1
ATOM 15155 C C . GLU E 5 257 ? 328.848 386.062 272.464 1.00 84.20 257 GLU F C 1
ATOM 15156 O O . GLU E 5 257 ? 328.015 385.734 271.610 1.00 84.20 257 GLU F O 1
ATOM 15162 N N . LEU E 5 258 ? 328.791 385.616 273.718 1.00 84.95 258 LEU F N 1
ATOM 15163 C CA . LEU E 5 258 ? 327.794 384.640 274.157 1.00 84.95 258 LEU F CA 1
ATOM 15164 C C . LEU E 5 258 ? 326.486 385.337 274.545 1.00 84.95 258 LEU F C 1
ATOM 15165 O O . LEU E 5 258 ? 326.094 385.403 275.709 1.00 84.95 258 LEU F O 1
ATOM 15170 N N . GLU E 5 259 ? 325.807 385.869 273.527 1.00 89.99 259 GLU F N 1
ATOM 15171 C CA . GLU E 5 259 ? 324.522 386.517 273.764 1.00 89.99 259 GLU F CA 1
ATOM 15172 C C . GLU E 5 259 ? 323.418 385.491 273.992 1.00 89.99 259 GLU F C 1
ATOM 15173 O O . GLU E 5 259 ? 322.475 385.744 274.750 1.00 89.99 259 GLU F O 1
ATOM 15179 N N . GLU E 5 260 ? 323.519 384.326 273.348 1.00 93.22 260 GLU F N 1
ATOM 15180 C CA . GLU E 5 260 ? 322.491 383.304 273.498 1.00 93.22 260 GLU F CA 1
ATOM 15181 C C . GLU E 5 260 ? 322.823 382.306 274.602 1.00 93.22 260 GLU F C 1
ATOM 15182 O O . GLU E 5 260 ? 321.913 381.687 275.163 1.00 93.22 260 GLU F O 1
ATOM 15188 N N . TYR E 5 261 ? 324.109 382.136 274.923 1.00 91.42 261 TYR F N 1
ATOM 15189 C CA . TYR E 5 261 ? 324.489 381.179 275.957 1.00 91.42 261 TYR F CA 1
ATOM 15190 C C . TYR E 5 261 ? 324.034 381.628 277.338 1.00 91.42 261 TYR F C 1
ATOM 15191 O O . TYR E 5 261 ? 323.692 380.791 278.180 1.00 91.42 261 TYR F O 1
ATOM 15200 N N . LEU E 5 262 ? 324.021 382.936 277.590 1.00 90.33 262 LEU F N 1
ATOM 15201 C CA . LEU E 5 262 ? 323.607 383.476 278.877 1.00 90.33 262 LEU F CA 1
ATOM 15202 C C . LEU E 5 262 ? 322.102 383.703 278.971 1.00 90.33 262 LEU F C 1
ATOM 15203 O O . LEU E 5 262 ? 321.619 384.116 280.030 1.00 90.33 262 LEU F O 1
ATOM 15208 N N . THR E 5 263 ? 321.357 383.449 277.899 1.00 85.39 263 THR F N 1
ATOM 15209 C CA . THR E 5 263 ? 319.909 383.608 277.901 1.00 85.39 263 THR F CA 1
ATOM 15210 C C . THR E 5 263 ? 319.147 382.299 277.788 1.00 85.39 263 THR F C 1
ATOM 15211 O O . THR E 5 263 ? 318.073 382.174 278.382 1.00 85.39 263 THR F O 1
ATOM 15215 N N . SER E 5 264 ? 319.667 381.319 277.047 1.00 94.17 264 SER F N 1
ATOM 15216 C CA . SER E 5 264 ? 318.981 380.038 276.912 1.00 94.17 264 SER F CA 1
ATOM 15217 C C . SER E 5 264 ? 319.296 379.118 278.086 1.00 94.17 264 SER F C 1
ATOM 15218 O O . SER E 5 264 ? 318.389 378.654 278.787 1.00 94.17 264 SER F O 1
ATOM 15221 N N . MET E 5 265 ? 320.582 378.837 278.310 1.00 90.01 265 MET F N 1
ATOM 15222 C CA . MET E 5 265 ? 320.969 377.971 279.418 1.00 90.01 265 MET F CA 1
ATOM 15223 C C . MET E 5 265 ? 320.635 378.609 280.762 1.00 90.01 265 MET F C 1
ATOM 15224 O O . MET E 5 265 ? 320.152 377.931 281.677 1.00 90.01 265 MET F O 1
ATOM 15229 N N . TYR E 5 266 ? 320.881 379.908 280.897 1.00 84.08 266 TYR F N 1
ATOM 15230 C CA . TYR E 5 266 ? 320.621 380.640 282.128 1.00 84.08 266 TYR F CA 1
ATOM 15231 C C . TYR E 5 266 ? 319.500 381.644 281.893 1.00 84.08 266 TYR F C 1
ATOM 15232 O O . TYR E 5 266 ? 319.525 382.387 280.907 1.00 84.08 266 TYR F O 1
ATOM 15241 N N . ASN E 5 267 ? 318.526 381.662 282.795 1.00 91.11 267 ASN F N 1
ATOM 15242 C CA . ASN E 5 267 ? 317.387 382.572 282.683 1.00 91.11 267 ASN F CA 1
ATOM 15243 C C . ASN E 5 267 ? 317.826 383.969 283.108 1.00 91.11 267 ASN F C 1
ATOM 15244 O O . ASN E 5 267 ? 318.041 384.234 284.291 1.00 91.11 267 ASN F O 1
ATOM 15249 N N . LEU E 5 268 ? 317.958 384.869 282.135 1.00 102.60 268 LEU F N 1
ATOM 15250 C CA . LEU E 5 268 ? 318.357 386.244 282.388 1.00 102.60 268 LEU F CA 1
ATOM 15251 C C . LEU E 5 268 ? 317.376 387.195 281.720 1.00 102.60 268 LEU F C 1
ATOM 15252 O O . LEU E 5 268 ? 316.684 386.842 280.762 1.00 102.60 268 LEU F O 1
ATOM 15257 N N . ASN E 5 269 ? 317.327 388.415 282.243 1.00 120.79 269 ASN F N 1
ATOM 15258 C CA . ASN E 5 269 ? 316.453 389.463 281.743 1.00 120.79 269 ASN F CA 1
ATOM 15259 C C . ASN E 5 269 ? 317.274 390.570 281.094 1.00 120.79 269 ASN F C 1
ATOM 15260 O O . ASN E 5 269 ? 318.476 390.716 281.336 1.00 120.79 269 ASN F O 1
ATOM 15265 N N . THR E 5 270 ? 316.602 391.357 280.260 1.00 126.34 270 THR F N 1
ATOM 15266 C CA . THR E 5 270 ? 317.235 392.437 279.524 1.00 126.34 270 THR F CA 1
ATOM 15267 C C . THR E 5 270 ? 316.953 393.777 280.202 1.00 126.34 270 THR F C 1
ATOM 15268 O O . THR E 5 270 ? 316.115 393.892 281.098 1.00 126.34 270 THR F O 1
ATOM 15272 N N . CYS E 5 271 ? 317.672 394.804 279.758 1.00 125.85 271 CYS F N 1
ATOM 15273 C CA . CYS E 5 271 ? 317.511 396.153 280.284 1.00 125.85 271 CYS F CA 1
ATOM 15274 C C . CYS E 5 271 ? 316.300 396.815 279.629 1.00 125.85 271 CYS F C 1
ATOM 15275 O O . CYS E 5 271 ? 315.471 396.162 278.988 1.00 125.85 271 CYS F O 1
ATOM 15278 N N . GLN E 5 272 ? 316.184 398.136 279.793 1.00 126.77 272 GLN F N 1
ATOM 15279 C CA . GLN E 5 272 ? 315.070 398.872 279.202 1.00 126.77 272 GLN F CA 1
ATOM 15280 C C . GLN E 5 272 ? 315.056 398.786 277.680 1.00 126.77 272 GLN F C 1
ATOM 15281 O O . GLN E 5 272 ? 314.017 399.047 277.065 1.00 126.77 272 GLN F O 1
ATOM 15287 N N . ASN E 5 273 ? 316.181 398.431 277.062 1.00 126.12 273 ASN F N 1
ATOM 15288 C CA . ASN E 5 273 ? 316.227 398.259 275.618 1.00 126.12 273 ASN F CA 1
ATOM 15289 C C . ASN E 5 273 ? 315.421 397.030 275.201 1.00 126.12 273 ASN F C 1
ATOM 15290 O O . ASN E 5 273 ? 314.901 396.276 276.030 1.00 126.12 273 ASN F O 1
ATOM 15295 N N . CYS E 5 274 ? 315.317 396.836 273.883 1.00 139.85 274 CYS F N 1
ATOM 15296 C CA . CYS E 5 274 ? 314.549 395.712 273.355 1.00 139.85 274 CYS F CA 1
ATOM 15297 C C . CYS E 5 274 ? 315.153 394.380 273.784 1.00 139.85 274 CYS F C 1
ATOM 15298 O O . CYS E 5 274 ? 314.440 393.481 274.245 1.00 139.85 274 CYS F O 1
ATOM 15301 N N . HIS E 5 275 ? 316.470 394.237 273.646 1.00 130.03 275 HIS F N 1
ATOM 15302 C CA . HIS E 5 275 ? 317.155 393.025 274.090 1.00 130.03 275 HIS F CA 1
ATOM 15303 C C . HIS E 5 275 ? 318.633 393.335 274.259 1.00 130.03 275 HIS F C 1
ATOM 15304 O O . HIS E 5 275 ? 319.299 393.722 273.292 1.00 130.03 275 HIS F O 1
ATOM 15311 N N . LYS E 5 276 ? 319.139 393.177 275.479 1.00 119.09 276 LYS F N 1
ATOM 15312 C CA . LYS E 5 276 ? 320.546 393.419 275.767 1.00 119.09 276 LYS F CA 1
ATOM 15313 C C . LYS E 5 276 ? 320.907 392.680 277.046 1.00 119.09 276 LYS F C 1
ATOM 15314 O O . LYS E 5 276 ? 320.052 392.416 277.895 1.00 119.09 276 LYS F O 1
ATOM 15320 N N . LEU E 5 277 ? 322.190 392.349 277.176 1.00 107.22 277 LEU F N 1
ATOM 15321 C CA . LEU E 5 277 ? 322.691 391.609 278.333 1.00 107.22 277 LEU F CA 1
ATOM 15322 C C . LEU E 5 277 ? 323.146 392.606 279.392 1.00 107.22 277 LEU F C 1
ATOM 15323 O O . LEU E 5 277 ? 324.027 393.434 279.147 1.00 107.22 277 LEU F O 1
ATOM 15328 N N . ALA E 5 278 ? 322.543 392.523 280.575 1.00 105.90 278 ALA F N 1
ATOM 15329 C CA . ALA E 5 278 ? 322.926 393.378 281.688 1.00 105.90 278 ALA F CA 1
ATOM 15330 C C . ALA E 5 278 ? 323.913 392.646 282.588 1.00 105.90 278 ALA F C 1
ATOM 15331 O O . ALA E 5 278 ? 323.665 391.507 282.999 1.00 105.90 278 ALA F O 1
ATOM 15333 N N . ILE E 5 279 ? 325.031 393.300 282.894 1.00 103.39 279 ILE F N 1
ATOM 15334 C CA . ILE E 5 279 ? 326.083 392.688 283.696 1.00 103.39 279 ILE F CA 1
ATOM 15335 C C . ILE E 5 279 ? 326.363 393.554 284.919 1.00 103.39 279 ILE F C 1
ATOM 15336 O O . ILE E 5 279 ? 326.825 393.059 285.953 1.00 103.39 279 ILE F O 1
ATOM 15341 N N . GLN E 5 280 ? 326.064 394.847 284.818 1.00 110.92 280 GLN F N 1
ATOM 15342 C CA . GLN E 5 280 ? 326.341 395.780 285.902 1.00 110.92 280 GLN F CA 1
ATOM 15343 C C . GLN E 5 280 ? 325.390 396.962 285.784 1.00 110.92 280 GLN F C 1
ATOM 15344 O O . GLN E 5 280 ? 324.763 397.182 284.746 1.00 110.92 280 GLN F O 1
ATOM 15350 N N . GLY E 5 281 ? 325.294 397.724 286.872 1.00 112.96 281 GLY F N 1
ATOM 15351 C CA . GLY E 5 281 ? 324.417 398.875 286.919 1.00 112.96 281 GLY F CA 1
ATOM 15352 C C . GLY E 5 281 ? 323.708 399.015 288.250 1.00 112.96 281 GLY F C 1
ATOM 15353 O O . GLY E 5 281 ? 324.353 399.055 289.302 1.00 112.96 281 GLY F O 1
ATOM 15354 N N . VAL E 5 282 ? 322.380 399.092 288.219 1.00 122.33 282 VAL F N 1
ATOM 15355 C CA . VAL E 5 282 ? 321.563 399.197 289.421 1.00 122.33 282 VAL F CA 1
ATOM 15356 C C . VAL E 5 282 ? 320.518 398.091 289.388 1.00 122.33 282 VAL F C 1
ATOM 15357 O O . VAL E 5 282 ? 319.839 397.901 288.373 1.00 122.33 282 VAL F O 1
ATOM 15361 N N . ARG E 5 283 ? 320.399 397.354 290.494 1.00 133.88 283 ARG F N 1
ATOM 15362 C CA . ARG E 5 283 ? 319.429 396.266 290.587 1.00 133.88 283 ARG F CA 1
ATOM 15363 C C . ARG E 5 283 ? 319.054 396.103 292.057 1.00 133.88 283 ARG F C 1
ATOM 15364 O O . ARG E 5 283 ? 319.806 395.500 292.828 1.00 133.88 283 ARG F O 1
ATOM 15372 N N . CYS E 5 284 ? 317.894 396.642 292.435 1.00 145.00 284 CYS F N 1
ATOM 15373 C CA . CYS E 5 284 ? 317.380 396.513 293.794 1.00 145.00 284 CYS F CA 1
ATOM 15374 C C . CYS E 5 284 ? 316.287 395.453 293.886 1.00 145.00 284 CYS F C 1
ATOM 15375 O O . CYS E 5 284 ? 316.452 394.440 294.573 1.00 145.00 284 CYS F O 1
ATOM 15378 N N . GLY E 5 285 ? 315.169 395.670 293.199 1.00 147.03 285 GLY F N 1
ATOM 15379 C CA . GLY E 5 285 ? 314.100 394.693 293.135 1.00 147.03 285 GLY F CA 1
ATOM 15380 C C . GLY E 5 285 ? 313.315 394.485 294.414 1.00 147.03 285 GLY F C 1
ATOM 15381 O O . GLY E 5 285 ? 312.288 393.800 294.402 1.00 147.03 285 GLY F O 1
ATOM 15382 N N . ASN E 5 286 ? 313.775 395.082 295.516 1.00 149.97 286 ASN F N 1
ATOM 15383 C CA . ASN E 5 286 ? 313.179 394.905 296.847 1.00 149.97 286 ASN F CA 1
ATOM 15384 C C . ASN E 5 286 ? 313.109 393.400 297.119 1.00 149.97 286 ASN F C 1
ATOM 15385 O O . ASN E 5 286 ? 314.150 392.730 297.083 1.00 149.97 286 ASN F O 1
ATOM 15390 N N . GLU E 5 287 ? 311.933 392.836 297.387 1.00 160.70 287 GLU F N 1
ATOM 15391 C CA . GLU E 5 287 ? 311.793 391.396 297.567 1.00 160.70 287 GLU F CA 1
ATOM 15392 C C . GLU E 5 287 ? 310.718 390.764 296.692 1.00 160.70 287 GLU F C 1
ATOM 15393 O O . GLU E 5 287 ? 310.874 389.598 296.313 1.00 160.70 287 GLU F O 1
ATOM 15399 N N . SER E 5 288 ? 309.651 391.486 296.349 1.00 160.75 288 SER F N 1
ATOM 15400 C CA . SER E 5 288 ? 308.574 390.943 295.518 1.00 160.75 288 SER F CA 1
ATOM 15401 C C . SER E 5 288 ? 308.991 391.034 294.053 1.00 160.75 288 SER F C 1
ATOM 15402 O O . SER E 5 288 ? 308.736 392.016 293.351 1.00 160.75 288 SER F O 1
ATOM 15405 N N . CYS E 5 289 ? 309.651 389.977 293.586 1.00 150.78 289 CYS F N 1
ATOM 15406 C CA . CYS E 5 289 ? 310.084 389.915 292.200 1.00 150.78 289 CYS F CA 1
ATOM 15407 C C . CYS E 5 289 ? 308.897 389.650 291.277 1.00 150.78 289 CYS F C 1
ATOM 15408 O O . CYS E 5 289 ? 307.801 389.286 291.712 1.00 150.78 289 CYS F O 1
ATOM 15411 N N . ARG E 5 290 ? 309.138 389.741 289.967 1.00 141.90 290 ARG F N 1
ATOM 15412 C CA . ARG E 5 290 ? 308.062 389.358 289.016 1.00 141.90 290 ARG F CA 1
ATOM 15413 C C . ARG E 5 290 ? 307.804 387.859 289.208 1.00 141.90 290 ARG F C 1
ATOM 15414 O O . ARG E 5 290 ? 308.713 387.071 288.870 1.00 141.90 290 ARG F O 1
ATOM 15422 N N . GLU E 5 291 ? 306.645 387.488 289.771 1.00 156.52 291 GLU F N 1
ATOM 15423 C CA . GLU E 5 291 ? 306.309 386.059 290.047 1.00 156.52 291 GLU F CA 1
ATOM 15424 C C . GLU E 5 291 ? 307.328 385.454 291.025 1.00 156.52 291 GLU F C 1
ATOM 15425 O O . GLU E 5 291 ? 307.638 386.121 292.031 1.00 156.52 291 GLU F O 1
ATOM 15431 N N . GLU E 5 292 ? 307.792 384.226 290.763 1.00 160.39 292 GLU F N 1
ATOM 15432 C CA . GLU E 5 292 ? 308.805 383.557 291.630 1.00 160.39 292 GLU F CA 1
ATOM 15433 C C . GLU E 5 292 ? 309.961 383.052 290.760 1.00 160.39 292 GLU F C 1
ATOM 15434 O O . GLU E 5 292 ? 311.023 382.743 291.342 1.00 160.39 292 GLU F O 1
ATOM 15440 N N . ASN E 5 293 ? 309.745 382.930 289.442 1.00 155.11 293 ASN F N 1
ATOM 15441 C CA . ASN E 5 293 ? 310.794 382.464 288.486 1.00 155.11 293 ASN F CA 1
ATOM 15442 C C . ASN E 5 293 ? 311.114 380.977 288.716 1.00 155.11 293 ASN F C 1
ATOM 15443 O O . ASN E 5 293 ? 310.383 380.320 289.489 1.00 155.11 293 ASN F O 1
ATOM 15448 N N . GLU E 5 294 ? 312.153 380.462 288.049 1.00 161.63 294 GLU F N 1
ATOM 15449 C CA . GLU E 5 294 ? 312.548 379.034 288.183 1.00 161.63 294 GLU F CA 1
ATOM 15450 C C . GLU E 5 294 ? 313.043 378.763 289.609 1.00 161.63 294 GLU F C 1
ATOM 15451 O O . GLU E 5 294 ? 312.546 377.817 290.229 1.00 161.63 294 GLU F O 1
ATOM 15457 N N . GLU E 5 295 ? 313.993 379.564 290.098 1.00 158.32 295 GLU F N 1
ATOM 15458 C CA . GLU E 5 295 ? 314.529 379.387 291.475 1.00 158.32 295 GLU F CA 1
ATOM 15459 C C . GLU E 5 295 ? 314.877 380.759 292.062 1.00 158.32 295 GLU F C 1
ATOM 15460 O O . GLU E 5 295 ? 314.200 381.168 293.026 1.00 158.32 295 GLU F O 1
ATOM 15466 N N . THR E 5 296 ? 315.876 381.442 291.493 1.00 157.08 296 THR F N 1
ATOM 15467 C CA . THR E 5 296 ? 316.335 382.749 292.043 1.00 157.08 296 THR F CA 1
ATOM 15468 C C . THR E 5 296 ? 315.298 383.844 291.766 1.00 157.08 296 THR F C 1
ATOM 15469 O O . THR E 5 296 ? 314.584 383.738 290.748 1.00 157.08 296 THR F O 1
ATOM 15473 N N . GLY E 5 297 ? 315.227 384.854 292.641 1.00 160.59 297 GLY F N 1
ATOM 15474 C CA . GLY E 5 297 ? 314.276 385.968 292.456 1.00 160.59 297 GLY F CA 1
ATOM 15475 C C . GLY E 5 297 ? 314.969 387.319 292.504 1.00 160.59 297 GLY F C 1
ATOM 15476 O O . GLY E 5 297 ? 316.079 387.423 291.942 1.00 160.59 297 GLY F O 1
ATOM 15477 N N . GLU E 5 298 ? 314.345 388.313 293.150 1.00 156.87 298 GLU F N 1
ATOM 15478 C CA . GLU E 5 298 ? 314.921 389.685 293.254 1.00 156.87 298 GLU F CA 1
ATOM 15479 C C . GLU E 5 298 ? 315.262 390.208 291.852 1.00 156.87 298 GLU F C 1
ATOM 15480 O O . GLU E 5 298 ? 316.469 390.344 291.560 1.00 156.87 298 GLU F O 1
ATOM 15486 N N . ASN E 5 299 ? 314.241 390.479 291.027 1.00 144.69 299 ASN F N 1
ATOM 15487 C CA . ASN E 5 299 ? 314.445 391.015 289.650 1.00 144.69 299 ASN F CA 1
ATOM 15488 C C . ASN E 5 299 ? 315.177 389.989 288.774 1.00 144.69 299 ASN F C 1
ATOM 15489 O O . ASN E 5 299 ? 316.033 390.411 287.968 1.00 144.69 299 ASN F O 1
ATOM 15494 N N . SER E 5 300 ? 314.839 388.702 288.909 1.00 144.58 300 SER F N 1
ATOM 15495 C CA . SER E 5 300 ? 315.466 387.644 288.071 1.00 144.58 300 SER F CA 1
ATOM 15496 C C . SER E 5 300 ? 314.636 387.405 286.803 1.00 144.58 300 SER F C 1
ATOM 15497 O O . SER E 5 300 ? 315.015 386.517 286.012 1.00 144.58 300 SER F O 1
ATOM 15500 N N . LEU E 5 301 ? 313.557 388.172 286.617 1.00 137.72 301 LEU F N 1
ATOM 15501 C CA . LEU E 5 301 ? 312.679 387.998 285.429 1.00 137.72 301 LEU F CA 1
ATOM 15502 C C . LEU E 5 301 ? 312.656 389.287 284.600 1.00 137.72 301 LEU F C 1
ATOM 15503 O O . LEU E 5 301 ? 312.429 389.176 283.377 1.00 137.72 301 LEU F O 1
ATOM 15508 N N . SER E 5 302 ? 312.894 390.448 285.226 1.00 144.13 302 SER F N 1
ATOM 15509 C CA . SER E 5 302 ? 312.804 391.719 284.506 1.00 144.13 302 SER F CA 1
ATOM 15510 C C . SER E 5 302 ? 313.328 392.819 285.421 1.00 144.13 302 SER F C 1
ATOM 15511 O O . SER E 5 302 ? 313.911 392.546 286.477 1.00 144.13 302 SER F O 1
ATOM 15514 N N . GLN E 5 303 ? 313.123 394.070 285.004 1.00 148.10 303 GLN F N 1
ATOM 15515 C CA . GLN E 5 303 ? 313.422 395.257 285.808 1.00 148.10 303 GLN F CA 1
ATOM 15516 C C . GLN E 5 303 ? 314.902 395.317 286.200 1.00 148.10 303 GLN F C 1
ATOM 15517 O O . GLN E 5 303 ? 315.270 395.243 287.374 1.00 148.10 303 GLN F O 1
ATOM 15523 N N . ILE E 5 304 ? 315.753 395.444 285.184 1.00 133.10 304 ILE F N 1
ATOM 15524 C CA . ILE E 5 304 ? 317.177 395.680 285.383 1.00 133.10 304 ILE F CA 1
ATOM 15525 C C . ILE E 5 304 ? 317.597 396.839 284.491 1.00 133.10 304 ILE F C 1
ATOM 15526 O O . ILE E 5 304 ? 317.031 397.058 283.414 1.00 133.10 304 ILE F O 1
ATOM 15531 N N . TRP E 5 305 ? 318.591 397.597 284.953 1.00 129.43 305 TRP F N 1
ATOM 15532 C CA . TRP E 5 305 ? 319.038 398.803 284.270 1.00 129.43 305 TRP F CA 1
ATOM 15533 C C . TRP E 5 305 ? 320.556 398.821 284.174 1.00 129.43 305 TRP F C 1
ATOM 15534 O O . TRP E 5 305 ? 321.257 398.221 284.994 1.00 129.43 305 TRP F O 1
ATOM 15545 N N . HIS E 5 306 ? 321.055 399.519 283.158 1.00 118.49 306 HIS F N 1
ATOM 15546 C CA . HIS E 5 306 ? 322.482 399.786 283.022 1.00 118.49 306 HIS F CA 1
ATOM 15547 C C . HIS E 5 306 ? 322.827 401.045 283.815 1.00 118.49 306 HIS F C 1
ATOM 15548 O O . HIS E 5 306 ? 322.041 401.529 284.633 1.00 118.49 306 HIS F O 1
ATOM 15555 N N . VAL E 5 307 ? 324.020 401.592 283.584 1.00 117.13 307 VAL F N 1
ATOM 15556 C CA . VAL E 5 307 ? 324.373 402.875 284.182 1.00 117.13 307 VAL F CA 1
ATOM 15557 C C . VAL E 5 307 ? 323.841 404.024 283.335 1.00 117.13 307 VAL F C 1
ATOM 15558 O O . VAL E 5 307 ? 323.164 404.929 283.840 1.00 117.13 307 VAL F O 1
ATOM 15562 N N . ASP E 5 308 ? 324.132 403.999 282.033 1.00 120.48 308 ASP F N 1
ATOM 15563 C CA . ASP E 5 308 ? 323.588 405.011 281.132 1.00 120.48 308 ASP F CA 1
ATOM 15564 C C . ASP E 5 308 ? 322.070 404.913 281.051 1.00 120.48 308 ASP F C 1
ATOM 15565 O O . ASP E 5 308 ? 321.377 405.935 280.983 1.00 120.48 308 ASP F O 1
ATOM 15570 N N . CYS E 5 309 ? 321.538 403.688 281.048 1.00 128.38 309 CYS F N 1
ATOM 15571 C CA . CYS E 5 309 ? 320.089 403.514 281.052 1.00 128.38 309 CYS F CA 1
ATOM 15572 C C . CYS E 5 309 ? 319.470 404.085 282.320 1.00 128.38 309 CYS F C 1
ATOM 15573 O O . CYS E 5 309 ? 318.414 404.727 282.269 1.00 128.38 309 CYS F O 1
ATOM 15576 N N . PHE E 5 310 ? 320.110 403.862 283.471 1.00 126.09 310 PHE F N 1
ATOM 15577 C CA . PHE E 5 310 ? 319.612 404.435 284.717 1.00 126.09 310 PHE F CA 1
ATOM 15578 C C . PHE E 5 310 ? 319.655 405.956 284.683 1.00 126.09 310 PHE F C 1
ATOM 15579 O O . PHE E 5 310 ? 318.720 406.621 285.144 1.00 126.09 310 PHE F O 1
ATOM 15587 N N . LYS E 5 311 ? 320.736 406.526 284.143 1.00 121.46 311 LYS F N 1
ATOM 15588 C CA . LYS E 5 311 ? 320.826 407.979 284.034 1.00 121.46 311 LYS F CA 1
ATOM 15589 C C . LYS E 5 311 ? 319.727 408.531 283.134 1.00 121.46 311 LYS F C 1
ATOM 15590 O O . LYS E 5 311 ? 319.108 409.554 283.450 1.00 121.46 311 LYS F O 1
ATOM 15596 N N . HIS E 5 312 ? 319.473 407.866 282.004 1.00 123.78 312 HIS F N 1
ATOM 15597 C CA . HIS E 5 312 ? 318.420 408.312 281.097 1.00 123.78 312 HIS F CA 1
ATOM 15598 C C . HIS E 5 312 ? 317.044 408.197 281.745 1.00 123.78 312 HIS F C 1
ATOM 15599 O O . HIS E 5 312 ? 316.195 409.078 281.569 1.00 123.78 312 HIS F O 1
ATOM 15606 N N . TYR E 5 313 ? 316.806 407.120 282.496 1.00 127.05 313 TYR F N 1
ATOM 15607 C CA . TYR E 5 313 ? 315.489 406.900 283.083 1.00 127.05 313 TYR F CA 1
ATOM 15608 C C . TYR E 5 313 ? 315.224 407.861 284.238 1.00 127.05 313 TYR F C 1
ATOM 15609 O O . TYR E 5 313 ? 314.109 408.376 284.378 1.00 127.05 313 TYR F O 1
ATOM 15618 N N . ILE E 5 314 ? 316.232 408.115 285.073 1.00 124.99 314 ILE F N 1
ATOM 15619 C CA . ILE E 5 314 ? 316.025 408.952 286.251 1.00 124.99 314 ILE F CA 1
ATOM 15620 C C . ILE E 5 314 ? 315.922 410.433 285.901 1.00 124.99 314 ILE F C 1
ATOM 15621 O O . ILE E 5 314 ? 315.305 411.198 286.653 1.00 124.99 314 ILE F O 1
ATOM 15626 N N . THR E 5 315 ? 316.497 410.861 284.779 1.00 130.16 315 THR F N 1
ATOM 15627 C CA . THR E 5 315 ? 316.454 412.260 284.371 1.00 130.16 315 THR F CA 1
ATOM 15628 C C . THR E 5 315 ? 315.277 412.578 283.457 1.00 130.16 315 THR F C 1
ATOM 15629 O O . THR E 5 315 ? 315.118 413.734 283.055 1.00 130.16 315 THR F O 1
ATOM 15633 N N . HIS E 5 316 ? 314.456 411.588 283.122 1.00 126.19 316 HIS F N 1
ATOM 15634 C CA . HIS E 5 316 ? 313.290 411.766 282.275 1.00 126.19 316 HIS F CA 1
ATOM 15635 C C . HIS E 5 316 ? 312.021 411.570 283.102 1.00 126.19 316 HIS F C 1
ATOM 15636 O O . HIS E 5 316 ? 312.067 411.434 284.331 1.00 126.19 316 HIS F O 1
ATOM 15643 N N . VAL E 5 317 ? 310.873 411.566 282.419 1.00 127.16 317 VAL F N 1
ATOM 15644 C CA . VAL E 5 317 ? 309.602 411.378 283.107 1.00 127.16 317 VAL F CA 1
ATOM 15645 C C . VAL E 5 317 ? 309.563 410.002 283.770 1.00 127.16 317 VAL F C 1
ATOM 15646 O O . VAL E 5 317 ? 310.309 409.081 283.412 1.00 127.16 317 VAL F O 1
ATOM 15650 N N . SER E 5 318 ? 308.673 409.870 284.755 1.00 135.52 318 SER F N 1
ATOM 15651 C CA . SER E 5 318 ? 308.542 408.656 285.562 1.00 135.52 318 SER F CA 1
ATOM 15652 C C . SER E 5 318 ? 309.868 408.314 286.245 1.00 135.52 318 SER F C 1
ATOM 15653 O O . SER E 5 318 ? 310.485 407.276 285.992 1.00 135.52 318 SER F O 1
ATOM 15656 N N . LYS E 5 319 ? 310.302 409.227 287.117 1.00 127.02 319 LYS F N 1
ATOM 15657 C CA . LYS E 5 319 ? 311.564 409.038 287.826 1.00 127.02 319 LYS F CA 1
ATOM 15658 C C . LYS E 5 319 ? 311.519 407.806 288.722 1.00 127.02 319 LYS F C 1
ATOM 15659 O O . LYS E 5 319 ? 312.495 407.051 288.802 1.00 127.02 319 LYS F O 1
ATOM 15665 N N . ASN E 5 320 ? 310.397 407.588 289.404 1.00 137.29 320 ASN F N 1
ATOM 15666 C CA . ASN E 5 320 ? 310.256 406.419 290.258 1.00 137.29 320 ASN F CA 1
ATOM 15667 C C . ASN E 5 320 ? 310.201 405.147 289.418 1.00 137.29 320 ASN F C 1
ATOM 15668 O O . ASN E 5 320 ? 309.818 405.163 288.245 1.00 137.29 320 ASN F O 1
ATOM 15673 N N . CYS E 5 321 ? 310.599 404.037 290.036 1.00 135.69 321 CYS F N 1
ATOM 15674 C CA . CYS E 5 321 ? 310.609 402.756 289.343 1.00 135.69 321 CYS F CA 1
ATOM 15675 C C . CYS E 5 321 ? 309.192 402.329 288.978 1.00 135.69 321 CYS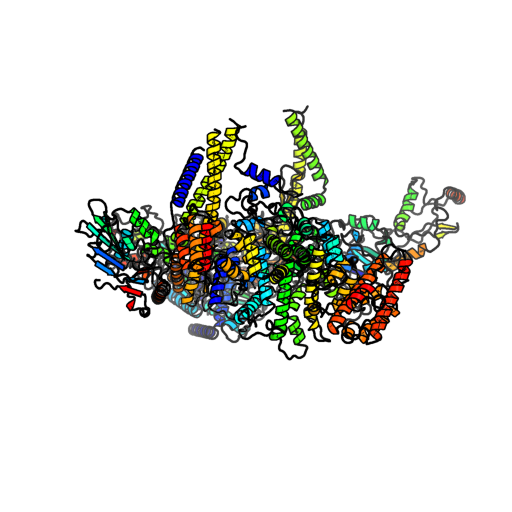 F C 1
ATOM 15676 O O . CYS E 5 321 ? 308.242 402.563 289.729 1.00 135.69 321 CYS F O 1
ATOM 15679 N N . ASP E 5 322 ? 309.058 401.700 287.814 1.00 136.38 322 ASP F N 1
ATOM 15680 C CA . ASP E 5 322 ? 307.764 401.263 287.306 1.00 136.38 322 ASP F CA 1
ATOM 15681 C C . ASP E 5 322 ? 307.383 399.862 287.764 1.00 136.38 322 ASP F C 1
ATOM 15682 O O . ASP E 5 322 ? 306.326 399.364 287.364 1.00 136.38 322 ASP F O 1
ATOM 15687 N N . ARG E 5 323 ? 308.209 399.218 288.588 1.00 133.50 323 ARG F N 1
ATOM 15688 C CA . ARG E 5 323 ? 307.924 397.868 289.076 1.00 133.50 323 ARG F CA 1
ATOM 15689 C C . ARG E 5 323 ? 306.972 397.958 290.271 1.00 133.50 323 ARG F C 1
ATOM 15690 O O . ARG E 5 323 ? 307.341 397.763 291.432 1.00 133.50 323 ARG F O 1
ATOM 15698 N N . CYS E 5 324 ? 305.714 398.276 289.957 1.00 135.47 324 CYS F N 1
ATOM 15699 C CA . CYS E 5 324 ? 304.633 398.395 290.933 1.00 135.47 324 CYS F CA 1
ATOM 15700 C C . CYS E 5 324 ? 304.929 399.435 292.009 1.00 135.47 324 CYS F C 1
ATOM 15701 O O . CYS E 5 324 ? 304.385 399.360 293.116 1.00 135.47 324 CYS F O 1
ATOM 15704 N N . GLY E 5 325 ? 305.782 400.412 291.707 1.00 128.69 325 GLY F N 1
ATOM 15705 C CA . GLY E 5 325 ? 306.104 401.454 292.661 1.00 128.69 325 GLY F CA 1
ATOM 15706 C C . GLY E 5 325 ? 307.279 401.112 293.551 1.00 128.69 325 GLY F C 1
ATOM 15707 O O . GLY E 5 325 ? 307.264 400.093 294.248 1.00 128.69 325 GLY F O 1
ATOM 15708 N N . SER E 5 326 ? 308.308 401.958 293.537 1.00 132.08 326 SER F N 1
ATOM 15709 C CA . SER E 5 326 ? 309.484 401.755 294.376 1.00 132.08 326 SER F CA 1
ATOM 15710 C C . SER E 5 326 ? 310.096 403.111 294.687 1.00 132.08 326 SER F C 1
ATOM 15711 O O . SER E 5 326 ? 310.429 403.865 293.767 1.00 132.08 326 SER F O 1
ATOM 15714 N N . SER E 5 327 ? 310.236 403.418 295.973 1.00 140.21 327 SER F N 1
ATOM 15715 C CA . SER E 5 327 ? 310.810 404.692 296.382 1.00 140.21 327 SER F CA 1
ATOM 15716 C C . SER E 5 327 ? 312.299 404.743 296.059 1.00 140.21 327 SER F C 1
ATOM 15717 O O . SER E 5 327 ? 312.985 403.718 296.005 1.00 140.21 327 SER F O 1
ATOM 15720 N N . LEU E 5 328 ? 312.798 405.962 295.839 1.00 141.66 328 LEU F N 1
ATOM 15721 C CA . LEU E 5 328 ? 314.211 406.150 295.534 1.00 141.66 328 LEU F CA 1
ATOM 15722 C C . LEU E 5 328 ? 315.105 405.870 296.735 1.00 141.66 328 LEU F C 1
ATOM 15723 O O . LEU E 5 328 ? 316.301 405.614 296.556 1.00 141.66 328 LEU F O 1
ATOM 15728 N N . ILE E 5 329 ? 314.555 405.909 297.951 1.00 149.29 329 ILE F N 1
ATOM 15729 C CA . ILE E 5 329 ? 315.365 405.700 299.150 1.00 149.29 329 ILE F CA 1
ATOM 15730 C C . ILE E 5 329 ? 315.956 404.296 299.159 1.00 149.29 329 ILE F C 1
ATOM 15731 O O . ILE E 5 329 ? 317.143 404.102 299.450 1.00 149.29 329 ILE F O 1
ATOM 15736 N N . THR E 5 330 ? 315.138 403.292 298.839 1.00 147.82 330 THR F N 1
ATOM 15737 C CA . THR E 5 330 ? 315.606 401.913 298.827 1.00 147.82 330 THR F CA 1
ATOM 15738 C C . THR E 5 330 ? 316.390 401.561 297.568 1.00 147.82 330 THR F C 1
ATOM 15739 O O . THR E 5 330 ? 317.007 400.491 297.524 1.00 147.82 330 THR F O 1
ATOM 15743 N N . GLU E 5 331 ? 316.385 402.424 296.556 1.00 138.47 331 GLU F N 1
ATOM 15744 C CA . GLU E 5 331 ? 317.116 402.168 295.323 1.00 138.47 331 GLU F CA 1
ATOM 15745 C C . GLU E 5 331 ? 318.590 402.522 295.521 1.00 138.47 331 GLU F C 1
ATOM 15746 O O . GLU E 5 331 ? 319.053 402.775 296.637 1.00 138.47 331 GLU F O 1
ATOM 15752 N N . GLY E 5 332 ? 319.347 402.549 294.427 1.00 131.94 332 GLY F N 1
ATOM 15753 C CA . GLY E 5 332 ? 320.763 402.841 294.507 1.00 131.94 332 GLY F CA 1
ATOM 15754 C C . GLY E 5 332 ? 321.641 401.663 294.848 1.00 131.94 332 GLY F C 1
ATOM 15755 O O . GLY E 5 332 ? 322.754 401.859 295.347 1.00 131.94 332 GLY F O 1
ATOM 15756 N N . VAL E 5 333 ? 321.178 400.438 294.599 1.00 130.00 333 VAL F N 1
ATOM 15757 C CA . VAL E 5 333 ? 321.983 399.257 294.884 1.00 130.00 333 VAL F CA 1
ATOM 15758 C C . VAL E 5 333 ? 323.136 399.181 293.894 1.00 130.00 333 VAL F C 1
ATOM 15759 O O . VAL E 5 333 ? 322.941 399.272 292.676 1.00 130.00 333 VAL F O 1
ATOM 15763 N N . TYR E 5 334 ? 324.348 399.014 294.417 1.00 125.80 334 TYR F N 1
ATOM 15764 C CA . TYR E 5 334 ? 325.550 398.970 293.595 1.00 125.80 334 TYR F CA 1
ATOM 15765 C C . TYR E 5 334 ? 325.794 397.547 293.111 1.00 125.80 334 TYR F C 1
ATOM 15766 O O . TYR E 5 334 ? 325.722 396.595 293.893 1.00 125.80 334 TYR F O 1
ATOM 15775 N N . VAL E 5 335 ? 326.083 397.408 291.819 1.00 124.42 335 VAL F N 1
ATOM 15776 C CA . VAL E 5 335 ? 326.361 396.117 291.201 1.00 124.42 335 VAL F CA 1
ATOM 15777 C C . VAL E 5 335 ? 327.830 396.091 290.807 1.00 124.42 335 VAL F C 1
ATOM 15778 O O . VAL E 5 335 ? 328.296 396.959 290.058 1.00 124.42 335 VAL F O 1
ATOM 15782 N N . ILE E 5 336 ? 328.558 395.099 291.310 1.00 119.83 336 ILE F N 1
ATOM 15783 C CA . ILE E 5 336 ? 329.978 394.963 291.009 1.00 119.83 336 ILE F CA 1
ATOM 15784 C C . ILE E 5 336 ? 330.237 393.631 290.319 1.00 119.83 336 ILE F C 1
ATOM 15785 O O . ILE E 5 336 ? 329.590 392.627 290.620 1.00 119.83 336 ILE F O 1
ATOM 15790 N N . ASP F 6 7 ? 335.371 405.256 240.618 1.00 195.95 7 ASP G N 1
ATOM 15791 C CA . ASP F 6 7 ? 335.221 403.826 240.375 1.00 195.95 7 ASP G CA 1
ATOM 15792 C C . ASP F 6 7 ? 334.376 403.171 241.463 1.00 195.95 7 ASP G C 1
ATOM 15793 O O . ASP F 6 7 ? 334.566 401.998 241.788 1.00 195.95 7 ASP G O 1
ATOM 15798 N N . SER F 6 8 ? 333.443 403.942 242.028 1.00 197.79 8 SER G N 1
ATOM 15799 C CA . SER F 6 8 ? 332.560 403.404 243.056 1.00 197.79 8 SER G CA 1
ATOM 15800 C C . SER F 6 8 ? 331.660 402.309 242.493 1.00 197.79 8 SER G C 1
ATOM 15801 O O . SER F 6 8 ? 331.416 401.292 243.156 1.00 197.79 8 SER G O 1
ATOM 15804 N N . ASP F 6 9 ? 331.154 402.503 241.273 1.00 196.44 9 ASP G N 1
ATOM 15805 C CA . ASP F 6 9 ? 330.307 401.489 240.651 1.00 196.44 9 ASP G CA 1
ATOM 15806 C C . ASP F 6 9 ? 331.069 400.191 240.417 1.00 196.44 9 ASP G C 1
ATOM 15807 O O . ASP F 6 9 ? 330.491 399.104 240.529 1.00 196.44 9 ASP G O 1
ATOM 15812 N N . VAL F 6 10 ? 332.361 400.282 240.091 1.00 189.55 10 VAL G N 1
ATOM 15813 C CA . VAL F 6 10 ? 333.172 399.080 239.918 1.00 189.55 10 VAL G CA 1
ATOM 15814 C C . VAL F 6 10 ? 333.262 398.306 241.228 1.00 189.55 10 VAL G C 1
ATOM 15815 O O . VAL F 6 10 ? 333.117 397.078 241.252 1.00 189.55 10 VAL G O 1
ATOM 15819 N N . ASP F 6 11 ? 333.498 399.012 242.336 1.00 182.60 11 ASP G N 1
ATOM 15820 C CA . ASP F 6 11 ? 333.544 398.347 243.636 1.00 182.60 11 ASP G CA 1
ATOM 15821 C C . ASP F 6 11 ? 332.195 397.733 243.988 1.00 182.60 11 ASP G C 1
ATOM 15822 O O . ASP F 6 11 ? 332.131 396.615 244.514 1.00 182.60 11 ASP G O 1
ATOM 15827 N N . LEU F 6 12 ? 331.102 398.450 243.704 1.00 177.81 12 LEU G N 1
ATOM 15828 C CA . LEU F 6 12 ? 329.776 397.926 244.012 1.00 177.81 12 LEU G CA 1
ATOM 15829 C C . LEU F 6 12 ? 329.477 396.659 243.217 1.00 177.81 12 LEU G C 1
ATOM 15830 O O . LEU F 6 12 ? 328.975 395.674 243.772 1.00 177.81 12 LEU G O 1
ATOM 15835 N N . THR F 6 13 ? 329.786 396.659 241.918 1.00 172.56 13 THR G N 1
ATOM 15836 C CA . THR F 6 13 ? 329.510 395.472 241.115 1.00 172.56 13 THR G CA 1
ATOM 15837 C C . THR F 6 13 ? 330.451 394.326 241.469 1.00 172.56 13 THR G C 1
ATOM 15838 O O . THR F 6 13 ? 330.053 393.160 241.391 1.00 172.56 13 THR G O 1
ATOM 15842 N N . GLU F 6 14 ? 331.685 394.627 241.886 1.00 157.46 14 GLU G N 1
ATOM 15843 C CA . GLU F 6 14 ? 332.569 393.573 242.369 1.00 157.46 14 GLU G CA 1
ATOM 15844 C C . GLU F 6 14 ? 332.028 392.945 243.648 1.00 157.46 14 GLU G C 1
ATOM 15845 O O . GLU F 6 14 ? 332.068 391.721 243.812 1.00 157.46 14 GLU G O 1
ATOM 15851 N N . ASP F 6 15 ? 331.517 393.770 244.565 1.00 146.90 15 ASP G N 1
ATOM 15852 C CA . ASP F 6 15 ? 330.910 393.239 245.782 1.00 146.90 15 ASP G CA 1
ATOM 15853 C C . ASP F 6 15 ? 329.681 392.398 245.460 1.00 146.90 15 ASP G C 1
ATOM 15854 O O . ASP F 6 15 ? 329.463 391.342 246.068 1.00 146.90 15 ASP G O 1
ATOM 15859 N N . LEU F 6 16 ? 328.863 392.851 244.507 1.00 152.51 16 LEU G N 1
ATOM 15860 C CA . LEU F 6 16 ? 327.698 392.069 244.099 1.00 152.51 16 LEU G CA 1
ATOM 15861 C C . LEU F 6 16 ? 328.114 390.733 243.493 1.00 152.51 16 LEU G C 1
ATOM 15862 O O . LEU F 6 16 ? 327.488 389.700 243.762 1.00 152.51 16 LEU G O 1
ATOM 15867 N N . ALA F 6 17 ? 329.166 390.733 242.671 1.00 144.63 17 ALA G N 1
ATOM 15868 C CA . ALA F 6 17 ? 329.655 389.487 242.090 1.00 144.63 17 ALA G CA 1
ATOM 15869 C C . ALA F 6 17 ? 330.180 388.544 243.165 1.00 144.63 17 ALA G C 1
ATOM 15870 O O . ALA F 6 17 ? 329.948 387.332 243.104 1.00 144.63 17 ALA G O 1
ATOM 15872 N N . VAL F 6 18 ? 330.896 389.082 244.156 1.00 130.47 18 VAL G N 1
ATOM 15873 C CA . VAL F 6 18 ? 331.395 388.251 245.250 1.00 130.47 18 VAL G CA 1
ATOM 15874 C C . VAL F 6 18 ? 330.234 387.656 246.039 1.00 130.47 18 VAL G C 1
ATOM 15875 O O . VAL F 6 18 ? 330.264 386.481 246.426 1.00 130.47 18 VAL G O 1
ATOM 15879 N N . ALA F 6 19 ? 329.196 388.457 246.292 1.00 130.91 19 ALA G N 1
ATOM 15880 C CA . ALA F 6 19 ? 328.021 387.948 246.993 1.00 130.91 19 ALA G CA 1
ATOM 15881 C C . ALA F 6 19 ? 327.332 386.850 246.192 1.00 130.91 19 ALA G C 1
ATOM 15882 O O . ALA F 6 19 ? 326.914 385.831 246.752 1.00 130.91 19 ALA G O 1
ATOM 15884 N N . LYS F 6 20 ? 327.212 387.038 244.876 1.00 127.71 20 LYS G N 1
ATOM 15885 C CA . LYS F 6 20 ? 326.613 386.007 244.035 1.00 127.71 20 LYS G CA 1
ATOM 15886 C C . LYS F 6 20 ? 327.441 384.728 244.056 1.00 127.71 20 LYS G C 1
ATOM 15887 O O . LYS F 6 20 ? 326.888 383.622 244.098 1.00 127.71 20 LYS G O 1
ATOM 15893 N N . ILE F 6 21 ? 328.769 384.859 244.024 1.00 129.49 21 ILE G N 1
ATOM 15894 C CA . ILE F 6 21 ? 329.638 383.684 244.044 1.00 129.49 21 ILE G CA 1
ATOM 15895 C C . ILE F 6 21 ? 329.496 382.936 245.363 1.00 129.49 21 ILE G C 1
ATOM 15896 O O . ILE F 6 21 ? 329.375 381.706 245.391 1.00 129.49 21 ILE G O 1
ATOM 15901 N N . VAL F 6 22 ? 329.503 383.668 246.481 1.00 122.44 22 VAL G N 1
ATOM 15902 C CA . VAL F 6 22 ? 329.413 383.007 247.781 1.00 122.44 22 VAL G CA 1
ATOM 15903 C C . VAL F 6 22 ? 328.027 382.405 247.988 1.00 122.44 22 VAL G C 1
ATOM 15904 O O . VAL F 6 22 ? 327.881 381.397 248.693 1.00 122.44 22 VAL G O 1
ATOM 15908 N N . LYS F 6 23 ? 326.990 382.994 247.385 1.00 126.56 23 LYS G N 1
ATOM 15909 C CA . LYS F 6 23 ? 325.659 382.403 247.469 1.00 126.56 23 LYS G CA 1
ATOM 15910 C C . LYS F 6 23 ? 325.557 381.150 246.607 1.00 126.56 23 LYS G C 1
ATOM 15911 O O . LYS F 6 23 ? 324.886 380.181 246.984 1.00 126.56 23 LYS G O 1
ATOM 15917 N N . GLU F 6 24 ? 326.216 381.150 245.446 1.00 121.35 24 GLU G N 1
ATOM 15918 C CA . GLU F 6 24 ? 326.138 380.008 244.542 1.00 121.35 24 GLU G CA 1
ATOM 15919 C C . GLU F 6 24 ? 326.831 378.778 245.116 1.00 121.35 24 GLU G C 1
ATOM 15920 O O . GLU F 6 24 ? 326.389 377.650 244.873 1.00 121.35 24 GLU G O 1
ATOM 15926 N N . ASN F 6 25 ? 327.906 378.971 245.884 1.00 111.30 25 ASN G N 1
ATOM 15927 C CA . ASN F 6 25 ? 328.713 377.872 246.412 1.00 111.30 25 ASN G CA 1
ATOM 15928 C C . ASN F 6 25 ? 328.725 377.955 247.933 1.00 111.30 25 ASN G C 1
ATOM 15929 O O . ASN F 6 25 ? 329.617 378.585 248.523 1.00 111.30 25 ASN G O 1
ATOM 15934 N N . PRO F 6 26 ? 327.747 377.344 248.607 1.00 111.28 26 PRO G N 1
ATOM 15935 C CA . PRO F 6 26 ? 327.748 377.366 250.080 1.00 111.28 26 PRO G CA 1
ATOM 15936 C C . PRO F 6 26 ? 328.970 376.713 250.699 1.00 111.28 26 PRO G C 1
ATOM 15937 O O . PRO F 6 26 ? 329.414 377.141 251.771 1.00 111.28 26 PRO G O 1
ATOM 15941 N N . VAL F 6 27 ? 329.523 375.678 250.060 1.00 110.49 27 VAL G N 1
ATOM 15942 C CA . VAL F 6 27 ? 330.697 375.001 250.604 1.00 110.49 27 VAL G CA 1
ATOM 15943 C C . VAL F 6 27 ? 331.900 375.935 250.631 1.00 110.49 27 VAL G C 1
ATOM 15944 O O . VAL F 6 27 ? 332.793 375.790 251.476 1.00 110.49 27 VAL G O 1
ATOM 15948 N N . ALA F 6 28 ? 331.943 376.908 249.715 1.00 101.42 28 ALA G N 1
ATOM 15949 C CA . ALA F 6 28 ? 333.050 377.857 249.691 1.00 101.42 28 ALA G CA 1
ATOM 15950 C C . ALA F 6 28 ? 333.093 378.685 250.970 1.00 101.42 28 ALA G C 1
ATOM 15951 O O . ALA F 6 28 ? 334.176 378.957 251.502 1.00 101.42 28 ALA G O 1
ATOM 15953 N N . ARG F 6 29 ? 331.929 379.097 251.473 1.00 101.87 29 ARG G N 1
ATOM 15954 C CA . ARG F 6 29 ? 331.884 379.872 252.710 1.00 101.87 29 ARG G CA 1
ATOM 15955 C C . ARG F 6 29 ? 332.431 379.066 253.884 1.00 101.87 29 ARG G C 1
ATOM 15956 O O . ARG F 6 29 ? 333.224 379.572 254.687 1.00 101.87 29 ARG G O 1
ATOM 15964 N N . LYS F 6 30 ? 332.018 377.800 253.992 1.00 107.85 30 LYS G N 1
ATOM 15965 C CA . LYS F 6 30 ? 332.506 376.955 255.077 1.00 107.85 30 LYS G CA 1
ATOM 15966 C C . LYS F 6 30 ? 334.004 376.708 254.957 1.00 107.85 30 LYS G C 1
ATOM 15967 O O . LYS F 6 30 ? 334.720 376.700 255.966 1.00 107.85 30 LYS G O 1
ATOM 15973 N N . MET F 6 31 ? 334.496 376.502 253.734 1.00 104.07 31 MET G N 1
ATOM 15974 C CA . MET F 6 31 ? 335.929 376.296 253.546 1.00 104.07 31 MET G CA 1
ATOM 15975 C C . MET F 6 31 ? 336.721 377.547 253.904 1.00 104.07 31 MET G C 1
ATOM 15976 O O . MET F 6 31 ? 337.793 377.458 254.515 1.00 104.07 31 MET G O 1
ATOM 15981 N N . VAL F 6 32 ? 336.208 378.724 253.534 1.00 98.30 32 VAL G N 1
ATOM 15982 C CA . VAL F 6 32 ? 336.863 379.977 253.902 1.00 98.30 32 VAL G CA 1
ATOM 15983 C C . VAL F 6 32 ? 336.894 380.134 255.416 1.00 98.30 32 VAL G C 1
ATOM 15984 O O . VAL F 6 32 ? 337.907 380.546 255.992 1.00 98.30 32 VAL G O 1
ATOM 15988 N N . ARG F 6 33 ? 335.783 379.811 256.083 1.00 91.90 33 ARG G N 1
ATOM 15989 C CA . ARG F 6 33 ? 335.745 379.899 257.540 1.00 91.90 33 ARG G CA 1
ATOM 15990 C C . ARG F 6 33 ? 336.750 378.944 258.176 1.00 91.90 33 ARG G C 1
ATOM 15991 O O . ARG F 6 33 ? 337.454 379.312 259.124 1.00 91.90 33 ARG G O 1
ATOM 15999 N N . TYR F 6 34 ? 336.838 377.716 257.659 1.00 101.40 34 TYR G N 1
ATOM 16000 C CA . TYR F 6 34 ? 337.784 376.746 258.204 1.00 101.40 34 TYR G CA 1
ATOM 16001 C C . TYR F 6 34 ? 339.226 377.194 257.994 1.00 101.40 34 TYR G C 1
ATOM 16002 O O . TYR F 6 34 ? 340.076 377.002 258.871 1.00 101.40 34 TYR G O 1
ATOM 16011 N N . ILE F 6 35 ? 339.526 377.773 256.827 1.00 94.88 35 ILE G N 1
ATOM 16012 C CA . ILE F 6 35 ? 340.873 378.280 256.577 1.00 94.88 35 ILE G CA 1
ATOM 16013 C C . ILE F 6 35 ? 341.193 379.431 257.523 1.00 94.88 35 ILE G C 1
ATOM 16014 O O . ILE F 6 35 ? 342.273 379.479 258.125 1.00 94.88 35 ILE G O 1
ATOM 16019 N N . LEU F 6 36 ? 340.259 380.375 257.671 1.00 90.22 36 LEU G N 1
ATOM 16020 C CA . LEU F 6 36 ? 340.469 381.494 258.582 1.00 90.22 36 LEU G CA 1
ATOM 16021 C C . LEU F 6 36 ? 340.637 381.021 260.018 1.00 90.22 36 LEU G C 1
ATOM 16022 O O . LEU F 6 36 ? 341.325 381.672 260.811 1.00 90.22 36 LEU G O 1
ATOM 16027 N N . SER F 6 37 ? 340.014 379.898 260.370 1.00 91.79 37 SER G N 1
ATOM 16028 C CA . SER F 6 37 ? 340.203 379.334 261.702 1.00 91.79 37 SER G CA 1
ATOM 16029 C C . SER F 6 37 ? 341.592 378.721 261.846 1.00 91.79 37 SER G C 1
ATOM 16030 O O . SER F 6 37 ? 342.361 379.100 262.736 1.00 91.79 37 SER G O 1
ATOM 16033 N N . ARG F 6 38 ? 341.935 377.781 260.962 1.00 100.82 38 ARG G N 1
ATOM 16034 C CA . ARG F 6 38 ? 343.161 377.010 261.136 1.00 100.82 38 ARG G CA 1
ATOM 16035 C C . ARG F 6 38 ? 344.406 377.866 260.942 1.00 100.82 38 ARG G C 1
ATOM 16036 O O . ARG F 6 38 ? 345.321 377.832 261.773 1.00 100.82 38 ARG G O 1
ATOM 16044 N N . GLY F 6 39 ? 344.468 378.644 259.857 1.00 113.36 39 GLY G N 1
ATOM 16045 C CA . GLY F 6 39 ? 345.686 379.368 259.546 1.00 113.36 39 GLY G CA 1
ATOM 16046 C C . GLY F 6 39 ? 345.935 380.581 260.416 1.00 113.36 39 GLY G C 1
ATOM 16047 O O . GLY F 6 39 ? 347.030 381.150 260.365 1.00 113.36 39 GLY G O 1
ATOM 16048 N N . GLU F 6 40 ? 344.950 380.991 261.212 1.00 106.49 40 GLU G N 1
ATOM 16049 C CA . GLU F 6 40 ? 345.075 382.172 262.059 1.00 106.49 40 GLU G CA 1
ATOM 16050 C C . GLU F 6 40 ? 345.079 381.857 263.546 1.00 106.49 40 GLU G C 1
ATOM 16051 O O . GLU F 6 40 ? 345.815 382.500 264.299 1.00 106.49 40 GLU G O 1
ATOM 16057 N N . SER F 6 41 ? 344.276 380.892 263.998 1.00 97.99 41 SER G N 1
ATOM 16058 C CA . SER F 6 41 ? 344.268 380.545 265.416 1.00 97.99 41 SER G CA 1
ATOM 16059 C C . SER F 6 41 ? 345.598 379.930 265.837 1.00 97.99 41 SER G C 1
ATOM 16060 O O . SER F 6 41 ? 346.204 380.349 266.829 1.00 97.99 41 SER G O 1
ATOM 16063 N N . GLN F 6 42 ? 346.064 378.931 265.093 1.00 107.39 42 GLN G N 1
ATOM 16064 C CA . GLN F 6 42 ? 347.326 378.264 265.379 1.00 107.39 42 GLN G CA 1
ATOM 16065 C C . GLN F 6 42 ? 348.498 378.855 264.607 1.00 107.39 42 GLN G C 1
ATOM 16066 O O . GLN F 6 42 ? 349.635 378.415 264.812 1.00 107.39 42 GLN G O 1
ATOM 16072 N N . ASN F 6 43 ? 348.246 379.844 263.746 1.00 103.74 43 ASN G N 1
ATOM 16073 C CA . ASN F 6 43 ? 349.254 380.484 262.893 1.00 103.74 43 ASN G CA 1
ATOM 16074 C C . ASN F 6 43 ? 350.241 379.465 262.325 1.00 103.74 43 ASN G C 1
ATOM 16075 O O . ASN F 6 43 ? 351.462 379.618 262.408 1.00 103.74 43 ASN G O 1
ATOM 16080 N N . SER F 6 44 ? 349.692 378.411 261.732 1.00 102.20 44 SER G N 1
ATOM 16081 C CA . SER F 6 44 ? 350.465 377.320 261.157 1.00 102.20 44 SER G CA 1
ATOM 16082 C C . SER F 6 44 ? 350.272 377.291 259.643 1.00 102.20 44 SER G C 1
ATOM 16083 O O . SER F 6 44 ? 349.549 378.109 259.068 1.00 102.20 44 SER G O 1
ATOM 16086 N N . ILE F 6 45 ? 350.932 376.334 259.000 1.00 106.66 45 ILE G N 1
ATOM 16087 C CA . ILE F 6 45 ? 350.878 376.184 257.549 1.00 106.66 45 ILE G CA 1
ATOM 16088 C C . ILE F 6 45 ? 349.845 375.121 257.201 1.00 106.66 45 ILE G C 1
ATOM 16089 O O . ILE F 6 45 ? 349.851 374.023 257.771 1.00 106.66 45 ILE G O 1
ATOM 16094 N N . ILE F 6 46 ? 348.960 375.445 256.264 1.00 104.98 46 ILE G N 1
ATOM 16095 C CA . ILE F 6 46 ? 347.903 374.536 255.838 1.00 104.98 46 ILE G CA 1
ATOM 16096 C C . ILE F 6 46 ? 348.471 373.557 254.819 1.00 104.98 46 ILE G C 1
ATOM 16097 O O . ILE F 6 46 ? 349.102 373.964 253.835 1.00 104.98 46 ILE G O 1
ATOM 16102 N N . THR F 6 47 ? 348.251 372.267 255.052 1.00 111.21 47 THR G N 1
ATOM 16103 C CA . THR F 6 47 ? 348.750 371.223 254.172 1.00 111.21 47 THR G CA 1
ATOM 16104 C C . THR F 6 47 ? 347.771 370.958 253.035 1.00 111.21 47 THR G C 1
ATOM 16105 O O . THR F 6 47 ? 346.554 371.101 253.189 1.00 111.21 47 THR G O 1
ATOM 16109 N N . ARG F 6 48 ? 348.321 370.570 251.882 1.00 116.84 48 ARG G N 1
ATOM 16110 C CA . ARG F 6 48 ? 347.491 370.290 250.715 1.00 116.84 48 ARG G CA 1
ATOM 16111 C C . ARG F 6 48 ? 346.619 369.059 250.931 1.00 116.84 48 ARG G C 1
ATOM 16112 O O . ARG F 6 48 ? 345.458 369.034 250.507 1.00 116.84 48 ARG G O 1
ATOM 16120 N N . ASN F 6 49 ? 347.161 368.030 251.590 1.00 126.46 49 ASN G N 1
ATOM 16121 C CA . ASN F 6 49 ? 346.443 366.764 251.719 1.00 126.46 49 ASN G CA 1
ATOM 16122 C C . ASN F 6 49 ? 345.146 366.928 252.502 1.00 126.46 49 ASN G C 1
ATOM 16123 O O . ASN F 6 49 ? 344.114 366.355 252.135 1.00 126.46 49 ASN G O 1
ATOM 16128 N N . LYS F 6 50 ? 345.176 367.705 253.587 1.00 117.31 50 LYS G N 1
ATOM 16129 C CA . LYS F 6 50 ? 343.974 367.893 254.391 1.00 117.31 50 LYS G CA 1
ATOM 16130 C C . LYS F 6 50 ? 342.910 368.686 253.639 1.00 117.31 50 LYS G C 1
ATOM 16131 O O . LYS F 6 50 ? 341.717 368.562 253.942 1.00 117.31 50 LYS G O 1
ATOM 16137 N N . LEU F 6 51 ? 343.320 369.502 252.663 1.00 114.80 51 LEU G N 1
ATOM 16138 C CA . LEU F 6 51 ? 342.362 370.310 251.916 1.00 114.80 51 LEU G CA 1
ATOM 16139 C C . LEU F 6 51 ? 341.387 369.433 251.139 1.00 114.80 51 LEU G C 1
ATOM 16140 O O . LEU F 6 51 ? 340.174 369.671 251.155 1.00 114.80 51 LEU G O 1
ATOM 16145 N N . GLN F 6 52 ? 341.899 368.407 250.455 1.00 123.35 52 GLN G N 1
ATOM 16146 C CA . GLN F 6 52 ? 341.015 367.512 249.715 1.00 123.35 52 GLN G CA 1
ATOM 16147 C C . GLN F 6 52 ? 340.064 366.781 250.652 1.00 123.35 52 GLN G C 1
ATOM 16148 O O . GLN F 6 52 ? 338.875 366.630 250.347 1.00 123.35 52 GLN G O 1
ATOM 16154 N N . SER F 6 53 ? 340.568 366.330 251.803 1.00 122.78 53 SER G N 1
ATOM 16155 C CA . SER F 6 53 ? 339.726 365.607 252.750 1.00 122.78 53 SER G CA 1
ATOM 16156 C C . SER F 6 53 ? 338.602 366.494 253.277 1.00 122.78 53 SER G C 1
ATOM 16157 O O . SER F 6 53 ? 337.439 366.073 253.329 1.00 122.78 53 SER G O 1
ATOM 16160 N N . VAL F 6 54 ? 338.928 367.728 253.667 1.00 117.18 54 VAL G N 1
ATOM 16161 C CA . VAL F 6 54 ? 337.899 368.609 254.215 1.00 117.18 54 VAL G CA 1
ATOM 16162 C C . VAL F 6 54 ? 336.911 369.025 253.129 1.00 117.18 54 VAL G C 1
ATOM 16163 O O . VAL F 6 54 ? 335.707 369.145 253.388 1.00 117.18 54 VAL G O 1
ATOM 16167 N N . ILE F 6 55 ? 337.391 369.236 251.899 1.00 118.46 55 ILE G N 1
ATOM 16168 C CA . ILE F 6 55 ? 336.487 369.570 250.801 1.00 118.46 55 ILE G CA 1
ATOM 16169 C C . ILE F 6 55 ? 335.519 368.422 250.541 1.00 118.46 55 ILE G C 1
ATOM 16170 O O . ILE F 6 55 ? 334.312 368.636 250.376 1.00 118.46 55 ILE G O 1
ATOM 16175 N N . HIS F 6 56 ? 336.030 367.189 250.507 1.00 124.27 56 HIS G N 1
ATOM 16176 C CA . HIS F 6 56 ? 335.165 366.035 250.282 1.00 124.27 56 HIS G CA 1
ATOM 16177 C C . HIS F 6 56 ? 334.161 365.867 251.416 1.00 124.27 56 HIS G C 1
ATOM 16178 O O . HIS F 6 56 ? 332.986 365.565 251.173 1.00 124.27 56 HIS G O 1
ATOM 16185 N N . GLU F 6 57 ? 334.605 366.055 252.662 1.00 129.59 57 GLU G N 1
ATOM 16186 C CA . GLU F 6 57 ? 333.694 365.927 253.796 1.00 129.59 57 GLU G CA 1
ATOM 16187 C C . GLU F 6 57 ? 332.591 366.977 253.737 1.00 129.59 57 GLU G C 1
ATOM 16188 O O . GLU F 6 57 ? 331.415 366.667 253.964 1.00 129.59 57 GLU G O 1
ATOM 16194 N N . ALA F 6 58 ? 332.951 368.226 253.428 1.00 128.99 58 ALA G N 1
ATOM 16195 C CA . ALA F 6 58 ? 331.949 369.282 253.332 1.00 128.99 58 ALA G CA 1
ATOM 16196 C C . ALA F 6 58 ? 330.984 369.025 252.181 1.00 128.99 58 ALA G C 1
ATOM 16197 O O . ALA F 6 58 ? 329.779 369.272 252.306 1.00 128.99 58 ALA G O 1
ATOM 16199 N N . ALA F 6 59 ? 331.495 368.533 251.049 1.00 129.46 59 ALA G N 1
ATOM 16200 C CA . ALA F 6 59 ? 330.626 368.226 249.918 1.00 129.46 59 ALA G CA 1
ATOM 16201 C C . ALA F 6 59 ? 329.652 367.105 250.257 1.00 129.46 59 ALA G C 1
ATOM 16202 O O . ALA F 6 59 ? 328.470 367.170 249.898 1.00 129.46 59 ALA G O 1
ATOM 16204 N N . ARG F 6 60 ? 330.131 366.063 250.942 1.00 133.36 60 ARG G N 1
ATOM 16205 C CA . ARG F 6 60 ? 329.242 364.979 251.349 1.00 133.36 60 ARG G CA 1
ATOM 16206 C C . ARG F 6 60 ? 328.201 365.464 252.352 1.00 133.36 60 ARG G C 1
ATOM 16207 O O . ARG F 6 60 ? 327.036 365.055 252.291 1.00 133.36 60 ARG G O 1
ATOM 16215 N N . GLU F 6 61 ? 328.604 366.331 253.284 1.00 137.80 61 GLU G N 1
ATOM 16216 C CA . GLU F 6 61 ? 327.653 366.868 254.252 1.00 137.80 61 GLU G CA 1
ATOM 16217 C C . GLU F 6 61 ? 326.590 367.725 253.572 1.00 137.80 61 GLU G C 1
ATOM 16218 O O . GLU F 6 61 ? 325.409 367.657 253.928 1.00 137.80 61 GLU G O 1
ATOM 16224 N N . GLU F 6 62 ? 326.992 368.533 252.594 1.00 132.41 62 GLU G N 1
ATOM 16225 C CA . GLU F 6 62 ? 326.080 369.423 251.888 1.00 132.41 62 GLU G CA 1
ATOM 16226 C C . GLU F 6 62 ? 325.438 368.768 250.670 1.00 132.41 62 GLU G C 1
ATOM 16227 O O . GLU F 6 62 ? 324.640 369.421 249.988 1.00 132.41 62 GLU G O 1
ATOM 16233 N N . ASN F 6 63 ? 325.758 367.502 250.399 1.00 132.25 63 ASN G N 1
ATOM 16234 C CA . ASN F 6 63 ? 325.278 366.754 249.229 1.00 132.25 63 ASN G CA 1
ATOM 16235 C C . ASN F 6 63 ? 325.327 367.601 247.958 1.00 132.25 63 ASN G C 1
ATOM 16236 O O . ASN F 6 63 ? 324.377 367.666 247.175 1.00 132.25 63 ASN G O 1
ATOM 16241 N N . ILE F 6 64 ? 326.470 368.251 247.754 1.00 129.73 64 ILE G N 1
ATOM 16242 C CA . ILE F 6 64 ? 326.729 369.068 246.575 1.00 129.73 64 ILE G CA 1
ATOM 16243 C C . ILE F 6 64 ? 327.920 368.476 245.835 1.00 129.73 64 ILE G C 1
ATOM 16244 O O . ILE F 6 64 ? 328.902 368.059 246.459 1.00 129.73 64 ILE G O 1
ATOM 16249 N N . ALA F 6 65 ? 327.821 368.425 244.507 1.00 123.23 65 ALA G N 1
ATOM 16250 C CA . ALA F 6 65 ? 328.908 367.898 243.691 1.00 123.23 65 ALA G CA 1
ATOM 16251 C C . ALA F 6 65 ? 330.193 368.677 243.939 1.00 123.23 65 ALA G C 1
ATOM 16252 O O . ALA F 6 65 ? 330.186 369.906 244.048 1.00 123.23 65 ALA G O 1
ATOM 16254 N N . LYS F 6 66 ? 331.300 367.951 244.035 1.00 123.94 66 LYS G N 1
ATOM 16255 C CA . LYS F 6 66 ? 332.582 368.557 244.379 1.00 123.94 66 LYS G CA 1
ATOM 16256 C C . LYS F 6 66 ? 333.063 369.468 243.257 1.00 123.94 66 LYS G C 1
ATOM 16257 O O . LYS F 6 66 ? 333.211 369.006 242.118 1.00 123.94 66 LYS G O 1
ATOM 16263 N N . PRO F 6 67 ? 333.315 370.745 243.523 1.00 128.22 67 PRO G N 1
ATOM 16264 C CA . PRO F 6 67 ? 333.847 371.633 242.486 1.00 128.22 67 PRO G CA 1
ATOM 16265 C C . PRO F 6 67 ? 335.332 371.381 242.255 1.00 128.22 67 PRO G C 1
ATOM 16266 O O . PRO F 6 67 ? 335.998 370.663 243.001 1.00 128.22 67 PRO G O 1
ATOM 16270 N N . SER F 6 68 ? 335.841 371.990 241.188 1.00 125.43 68 SER G N 1
ATOM 16271 C CA . SER F 6 68 ? 337.260 371.896 240.879 1.00 125.43 68 SER G CA 1
ATOM 16272 C C . SER F 6 68 ? 338.086 372.597 241.952 1.00 125.43 68 SER G C 1
ATOM 16273 O O . SER F 6 68 ? 337.677 373.615 242.518 1.00 125.43 68 SER G O 1
ATOM 16276 N N . PHE F 6 69 ? 339.263 372.034 242.234 1.00 116.55 69 PHE G N 1
ATOM 16277 C CA . PHE F 6 69 ? 340.119 372.595 243.275 1.00 116.55 69 PHE G CA 1
ATOM 16278 C C . PHE F 6 69 ? 340.605 373.991 242.903 1.00 116.55 69 PHE G C 1
ATOM 16279 O O . PHE F 6 69 ? 340.684 374.874 243.765 1.00 116.55 69 PHE G O 1
ATOM 16287 N N . SER F 6 70 ? 340.946 374.206 241.630 1.00 118.33 70 SER G N 1
ATOM 16288 C CA . SER F 6 70 ? 341.382 375.531 241.197 1.00 118.33 70 SER G CA 1
ATOM 16289 C C . SER F 6 70 ? 340.264 376.556 241.350 1.00 118.33 70 SER G C 1
ATOM 16290 O O . SER F 6 70 ? 340.502 377.682 241.804 1.00 118.33 70 SER G O 1
ATOM 16293 N N . LYS F 6 71 ? 339.038 376.184 240.973 1.00 114.43 71 LYS G N 1
ATOM 16294 C CA . LYS F 6 71 ? 337.907 377.092 241.132 1.00 114.43 71 LYS G CA 1
ATOM 16295 C C . LYS F 6 71 ? 337.649 377.398 242.602 1.00 114.43 71 LYS G C 1
ATOM 16296 O O . LYS F 6 71 ? 337.369 378.548 242.965 1.00 114.43 71 LYS G O 1
ATOM 16302 N N . MET F 6 72 ? 337.741 376.381 243.464 1.00 111.18 72 MET G N 1
ATOM 16303 C CA . MET F 6 72 ? 337.557 376.603 244.894 1.00 111.18 72 MET G CA 1
ATOM 16304 C C . MET F 6 72 ? 338.623 377.539 245.447 1.00 111.18 72 MET G C 1
ATOM 16305 O O . MET F 6 72 ? 338.319 378.441 246.238 1.00 111.18 72 MET G O 1
ATOM 16310 N N . PHE F 6 73 ? 339.879 377.340 245.042 1.00 105.70 73 PHE G N 1
ATOM 16311 C CA . PHE F 6 73 ? 340.958 378.210 245.500 1.00 105.70 73 PHE G CA 1
ATOM 16312 C C . PHE F 6 73 ? 340.747 379.645 245.031 1.00 105.70 73 PHE G C 1
ATOM 16313 O O . PHE F 6 73 ? 340.944 380.594 245.801 1.00 105.70 73 PHE G O 1
ATOM 16321 N N . MET F 6 74 ? 340.339 379.821 243.772 1.00 108.51 74 MET G N 1
ATOM 16322 C CA . MET F 6 74 ? 340.083 381.162 243.259 1.00 108.51 74 MET G CA 1
ATOM 16323 C C . MET F 6 74 ? 338.939 381.831 244.012 1.00 108.51 74 MET G C 1
ATOM 16324 O O . MET F 6 74 ? 339.022 383.018 244.352 1.00 108.51 74 MET G O 1
ATOM 16329 N N . ASP F 6 75 ? 337.865 381.086 244.283 1.00 102.75 75 ASP G N 1
ATOM 16330 C CA . ASP F 6 75 ? 336.744 381.648 245.030 1.00 102.75 75 ASP G CA 1
ATOM 16331 C C . ASP F 6 75 ? 337.158 382.029 246.445 1.00 102.75 75 ASP G C 1
ATOM 16332 O O . ASP F 6 75 ? 336.761 383.087 246.952 1.00 102.75 75 ASP G O 1
ATOM 16337 N N . ILE F 6 76 ? 337.955 381.181 247.101 1.00 97.55 76 ILE G N 1
ATOM 16338 C CA . ILE F 6 76 ? 338.416 381.485 248.453 1.00 97.55 76 ILE G CA 1
ATOM 16339 C C . ILE F 6 76 ? 339.270 382.745 248.455 1.00 97.55 76 ILE G C 1
ATOM 16340 O O . ILE F 6 76 ? 339.104 383.623 249.310 1.00 97.55 76 ILE G O 1
ATOM 16345 N N . ASN F 6 77 ? 340.192 382.855 247.497 1.00 94.11 77 ASN G N 1
ATOM 16346 C CA . ASN F 6 77 ? 341.040 384.043 247.423 1.00 94.11 77 ASN G CA 1
ATOM 16347 C C . ASN F 6 77 ? 340.215 385.295 247.154 1.00 94.11 77 ASN G C 1
ATOM 16348 O O . ASN F 6 77 ? 340.455 386.346 247.760 1.00 94.11 77 ASN G O 1
ATOM 16353 N N . ALA F 6 78 ? 339.234 385.203 246.251 1.00 97.78 78 ALA G N 1
ATOM 16354 C CA . ALA F 6 78 ? 338.391 386.356 245.957 1.00 97.78 78 ALA G CA 1
ATOM 16355 C C . ALA F 6 78 ? 337.589 386.782 247.181 1.00 97.78 78 ALA G C 1
ATOM 16356 O O . ALA F 6 78 ? 337.484 387.978 247.477 1.00 97.78 78 ALA G O 1
ATOM 16358 N N . ILE F 6 79 ? 337.020 385.816 247.907 1.00 95.97 79 ILE G N 1
ATOM 16359 C CA . ILE F 6 79 ? 336.241 386.143 249.100 1.00 95.97 79 ILE G CA 1
ATOM 16360 C C . ILE F 6 79 ? 337.130 386.779 250.160 1.00 95.97 79 ILE G C 1
ATOM 16361 O O . ILE F 6 79 ? 336.750 387.772 250.794 1.00 95.97 79 ILE G O 1
ATOM 16366 N N . LEU F 6 80 ? 338.326 386.223 250.369 1.00 89.35 80 LEU G N 1
ATOM 16367 C CA . LEU F 6 80 ? 339.237 386.785 251.361 1.00 89.35 80 LEU G CA 1
ATOM 16368 C C . LEU F 6 80 ? 339.660 388.200 250.986 1.00 89.35 80 LEU G C 1
ATOM 16369 O O . LEU F 6 80 ? 339.741 389.080 251.850 1.00 89.35 80 LEU G O 1
ATOM 16374 N N . TYR F 6 81 ? 339.933 388.440 249.702 1.00 87.45 81 TYR G N 1
ATOM 16375 C CA . TYR F 6 81 ? 340.353 389.769 249.276 1.00 87.45 81 TYR G CA 1
ATOM 16376 C C . TYR F 6 81 ? 339.211 390.775 249.344 1.00 87.45 81 TYR G C 1
ATOM 16377 O O . TYR F 6 81 ? 339.445 391.957 249.619 1.00 87.45 81 TYR G O 1
ATOM 16386 N N . ASN F 6 82 ? 337.978 390.335 249.094 1.00 102.93 82 ASN G N 1
ATOM 16387 C CA . ASN F 6 82 ? 336.835 391.239 249.099 1.00 102.93 82 ASN G CA 1
ATOM 16388 C C . ASN F 6 82 ? 336.277 391.502 250.491 1.00 102.93 82 ASN G C 1
ATOM 16389 O O . ASN F 6 82 ? 335.649 392.545 250.704 1.00 102.93 82 ASN G O 1
ATOM 16394 N N . VAL F 6 83 ? 336.492 390.595 251.442 1.00 82.14 83 VAL G N 1
ATOM 16395 C CA . VAL F 6 83 ? 335.956 390.728 252.797 1.00 82.14 83 VAL G CA 1
ATOM 16396 C C . VAL F 6 83 ? 337.053 391.091 253.795 1.00 82.14 83 VAL G C 1
ATOM 16397 O O . VAL F 6 83 ? 336.977 392.122 254.465 1.00 82.14 83 VAL G O 1
ATOM 16401 N N . TYR F 6 84 ? 338.082 390.252 253.910 1.00 78.73 84 TYR G N 1
ATOM 16402 C CA . TYR F 6 84 ? 339.165 390.489 254.853 1.00 78.73 84 TYR G CA 1
ATOM 16403 C C . TYR F 6 84 ? 340.415 391.074 254.206 1.00 78.73 84 TYR G C 1
ATOM 16404 O O . TYR F 6 84 ? 341.332 391.476 254.928 1.00 78.73 84 TYR G O 1
ATOM 16413 N N . GLY F 6 85 ? 340.475 391.131 252.879 1.00 83.75 85 GLY G N 1
ATOM 16414 C CA . GLY F 6 85 ? 341.652 391.638 252.204 1.00 83.75 85 GLY G CA 1
ATOM 16415 C C . GLY F 6 85 ? 342.830 390.692 252.178 1.00 83.75 85 GLY G C 1
ATOM 16416 O O . GLY F 6 85 ? 343.923 391.103 251.778 1.00 83.75 85 GLY G O 1
ATOM 16417 N N . PHE F 6 86 ? 342.642 389.442 252.588 1.00 89.73 86 PHE G N 1
ATOM 16418 C CA . PHE F 6 86 ? 343.720 388.467 252.617 1.00 89.73 86 PHE G CA 1
ATOM 16419 C C . PHE F 6 86 ? 343.774 387.694 251.301 1.00 89.73 86 PHE G C 1
ATOM 16420 O O . PHE F 6 86 ? 342.877 387.774 250.462 1.00 89.73 86 PHE G O 1
ATOM 16428 N N . GLU F 6 87 ? 344.855 386.937 251.127 1.00 92.41 87 GLU G N 1
ATOM 16429 C CA . GLU F 6 87 ? 345.035 386.134 249.926 1.00 92.41 87 GLU G CA 1
ATOM 16430 C C . GLU F 6 87 ? 345.982 384.988 250.246 1.00 92.41 87 GLU G C 1
ATOM 16431 O O . GLU F 6 87 ? 346.865 385.116 251.100 1.00 92.41 87 GLU G O 1
ATOM 16437 N N . LEU F 6 88 ? 345.788 383.868 249.555 1.00 92.17 88 LEU G N 1
ATOM 16438 C CA . LEU F 6 88 ? 346.570 382.661 249.780 1.00 92.17 88 LEU G CA 1
ATOM 16439 C C . LEU F 6 88 ? 347.649 382.539 248.713 1.00 92.17 88 LEU G C 1
ATOM 16440 O O . LEU F 6 88 ? 347.349 382.556 247.515 1.00 92.17 88 LEU G O 1
ATOM 16445 N N . GLN F 6 89 ? 348.899 382.414 249.150 1.00 90.90 89 GLN G N 1
ATOM 16446 C CA . GLN F 6 89 ? 350.040 382.275 248.259 1.00 90.90 89 GLN G CA 1
ATOM 16447 C C . GLN F 6 89 ? 350.649 380.888 248.407 1.00 90.90 89 GLN G C 1
ATOM 16448 O O . GLN F 6 89 ? 350.806 380.386 249.524 1.00 90.90 89 GLN G O 1
ATOM 16454 N N . GLY F 6 90 ? 350.985 380.274 247.276 1.00 107.11 90 GLY G N 1
ATOM 16455 C CA . GLY F 6 90 ? 351.592 378.962 247.306 1.00 107.11 90 GLY G CA 1
ATOM 16456 C C . GLY F 6 90 ? 353.021 378.995 247.814 1.00 107.11 90 GLY G C 1
ATOM 16457 O O . GLY F 6 90 ? 353.672 380.038 247.877 1.00 107.11 90 GLY G O 1
ATOM 16458 N N . LEU F 6 91 ? 353.515 377.816 248.186 1.00 110.77 91 LEU G N 1
ATOM 16459 C CA . LEU F 6 91 ? 354.862 377.680 248.712 1.00 110.77 91 LEU G CA 1
ATOM 16460 C C . LEU F 6 91 ? 355.625 376.619 247.931 1.00 110.77 91 LEU G C 1
ATOM 16461 O O . LEU F 6 91 ? 355.049 375.597 247.539 1.00 110.77 91 LEU G O 1
ATOM 16466 N N . PRO F 6 92 ? 356.921 376.830 247.694 1.00 125.52 92 PRO G N 1
ATOM 16467 C CA . PRO F 6 92 ? 357.719 375.818 246.986 1.00 125.52 92 PRO G CA 1
ATOM 16468 C C . PRO F 6 92 ? 358.050 374.624 247.868 1.00 125.52 92 PRO G C 1
ATOM 16469 O O . PRO F 6 92 ? 357.568 374.524 249.000 1.00 125.52 92 PRO G O 1
ATOM 16473 N N . SER F 6 93 ? 358.867 373.710 247.355 1.00 147.17 93 SER G N 1
ATOM 16474 C CA . SER F 6 93 ? 359.310 372.546 248.106 1.00 147.17 93 SER G CA 1
ATOM 16475 C C . SER F 6 93 ? 360.680 372.809 248.722 1.00 147.17 93 SER G C 1
ATOM 16476 O O . SER F 6 93 ? 361.522 373.498 248.141 1.00 147.17 93 SER G O 1
ATOM 16479 N N . LYS F 6 94 ? 360.891 372.250 249.916 1.00 142.71 94 LYS G N 1
ATOM 16480 C CA . LYS F 6 94 ? 362.132 372.485 250.645 1.00 142.71 94 LYS G CA 1
ATOM 16481 C C . LYS F 6 94 ? 363.345 371.869 249.961 1.00 142.71 94 LYS G C 1
ATOM 16482 O O . LYS F 6 94 ? 364.470 372.321 250.199 1.00 142.71 94 LYS G O 1
ATOM 16488 N N . ASN F 6 95 ? 363.148 370.853 249.119 1.00 153.75 95 ASN G N 1
ATOM 16489 C CA . ASN F 6 95 ? 364.279 370.203 248.464 1.00 153.75 95 ASN G CA 1
ATOM 16490 C C . ASN F 6 95 ? 364.897 371.067 247.371 1.00 153.75 95 ASN G C 1
ATOM 16491 O O . ASN F 6 95 ? 366.043 370.820 246.981 1.00 153.75 95 ASN G O 1
ATOM 16496 N N . ASN F 6 96 ? 364.166 372.062 246.864 1.00 149.36 96 ASN G N 1
ATOM 16497 C CA . ASN F 6 96 ? 364.714 372.929 245.826 1.00 149.36 96 ASN G CA 1
ATOM 16498 C C . ASN F 6 96 ? 365.895 373.738 246.345 1.00 149.36 96 ASN G C 1
ATOM 16499 O O . ASN F 6 96 ? 366.913 373.880 245.657 1.00 149.36 96 ASN G O 1
ATOM 16504 N N . MET F 6 97 ? 365.779 374.283 247.560 1.00 150.69 97 MET G N 1
ATOM 16505 C CA . MET F 6 97 ? 366.870 375.071 248.123 1.00 150.69 97 MET G CA 1
ATOM 16506 C C . MET F 6 97 ? 368.048 374.194 248.529 1.00 150.69 97 MET G C 1
ATOM 16507 O O . MET F 6 97 ? 369.205 374.600 248.364 1.00 150.69 97 MET G O 1
ATOM 16512 N N . ASN F 6 98 ? 367.778 372.999 249.060 1.00 150.48 98 ASN G N 1
ATOM 16513 C CA . ASN F 6 98 ? 368.859 372.107 249.466 1.00 150.48 98 ASN G CA 1
ATOM 16514 C C . ASN F 6 98 ? 369.686 371.656 248.267 1.00 150.48 98 ASN G C 1
ATOM 16515 O O . ASN F 6 98 ? 370.918 371.587 248.345 1.00 150.48 98 ASN G O 1
ATOM 16520 N N . ALA F 6 99 ? 369.028 371.346 247.157 1.00 147.79 99 ALA G N 1
ATOM 16521 C CA . ALA F 6 99 ? 369.723 370.901 245.954 1.00 147.79 99 ALA G CA 1
ATOM 16522 C C . ALA F 6 99 ? 370.423 372.067 245.264 1.00 147.79 99 ALA G C 1
ATOM 16523 O O . ALA F 6 99 ? 370.164 373.231 245.573 1.00 147.79 99 ALA G O 1
ATOM 16525 N N . MET F 6 112 ? 361.714 386.096 237.567 1.00 178.58 112 MET G N 1
ATOM 16526 C CA . MET F 6 112 ? 360.741 386.181 238.649 1.00 178.58 112 MET G CA 1
ATOM 16527 C C . MET F 6 112 ? 359.828 384.958 238.661 1.00 178.58 112 MET G C 1
ATOM 16528 O O . MET F 6 112 ? 358.949 384.828 237.809 1.00 178.58 112 MET G O 1
ATOM 16533 N N . PRO F 6 113 ? 360.039 384.060 239.625 1.00 177.42 113 PRO G N 1
ATOM 16534 C CA . PRO F 6 113 ? 359.202 382.856 239.706 1.00 177.42 113 PRO G CA 1
ATOM 16535 C C . PRO F 6 113 ? 357.780 383.162 240.148 1.00 177.42 113 PRO G C 1
ATOM 16536 O O . PRO F 6 113 ? 357.544 383.552 241.294 1.00 177.42 113 PRO G O 1
ATOM 16540 N N . GLU F 6 114 ? 356.828 382.991 239.237 1.00 169.73 114 GLU G N 1
ATOM 16541 C CA . GLU F 6 114 ? 355.430 383.217 239.567 1.00 169.73 114 GLU G CA 1
ATOM 16542 C C . GLU F 6 114 ? 354.960 382.168 240.575 1.00 169.73 114 GLU G C 1
ATOM 16543 O O . GLU F 6 114 ? 355.258 380.980 240.418 1.00 169.73 114 GLU G O 1
ATOM 16549 N N . PRO F 6 115 ? 354.240 382.577 241.622 1.00 158.87 115 PRO G N 1
ATOM 16550 C CA . PRO F 6 115 ? 353.813 381.611 242.644 1.00 158.87 115 PRO G CA 1
ATOM 16551 C C . PRO F 6 115 ? 352.914 380.530 242.059 1.00 158.87 115 PRO G C 1
ATOM 16552 O O . PRO F 6 115 ? 352.127 380.777 241.145 1.00 158.87 115 PRO G O 1
ATOM 16556 N N . LEU F 6 116 ? 353.047 379.319 242.605 1.00 137.43 116 LEU G N 1
ATOM 16557 C CA . LEU F 6 116 ? 352.304 378.174 242.081 1.00 137.43 116 LEU G CA 1
ATOM 16558 C C . LEU F 6 116 ? 350.800 378.398 242.186 1.00 137.43 116 LEU G C 1
ATOM 16559 O O . LEU F 6 116 ? 350.067 378.243 241.202 1.00 137.43 116 LEU G O 1
ATOM 16564 N N . GLY F 6 117 ? 350.322 378.764 243.372 1.00 125.11 117 GLY G N 1
ATOM 16565 C CA . GLY F 6 117 ? 348.921 379.089 243.554 1.00 125.11 117 GLY G CA 1
ATOM 16566 C C . GLY F 6 117 ? 347.989 377.895 243.565 1.00 125.11 117 GLY G C 1
ATOM 16567 O O . GLY F 6 117 ? 347.237 377.697 244.522 1.00 125.11 117 GLY G O 1
ATOM 16568 N N . HIS F 6 118 ? 348.023 377.089 242.500 1.00 125.00 118 HIS G N 1
ATOM 16569 C CA . HIS F 6 118 ? 347.122 375.955 242.362 1.00 125.00 118 HIS G CA 1
ATOM 16570 C C . HIS F 6 118 ? 347.813 374.602 242.445 1.00 125.00 118 HIS G C 1
ATOM 16571 O O . HIS F 6 118 ? 347.131 373.594 242.650 1.00 125.00 118 HIS G O 1
ATOM 16578 N N . ARG F 6 119 ? 349.138 374.552 242.295 1.00 125.98 119 ARG G N 1
ATOM 16579 C CA . ARG F 6 119 ? 349.879 373.296 242.317 1.00 125.98 119 ARG G CA 1
ATOM 16580 C C . ARG F 6 119 ? 350.894 373.245 243.455 1.00 125.98 119 ARG G C 1
ATOM 16581 O O . ARG F 6 119 ? 351.869 372.490 243.377 1.00 125.98 119 ARG G O 1
ATOM 16589 N N . ALA F 6 120 ? 350.684 374.027 244.509 1.00 120.69 120 ALA G N 1
ATOM 16590 C CA . ALA F 6 120 ? 351.583 374.061 245.650 1.00 120.69 120 ALA G CA 1
ATOM 16591 C C . ALA F 6 120 ? 351.096 373.114 246.741 1.00 120.69 120 ALA G C 1
ATOM 16592 O O . ALA F 6 120 ? 349.893 372.935 246.944 1.00 120.69 120 ALA G O 1
ATOM 16594 N N . GLN F 6 121 ? 352.051 372.501 247.441 1.00 119.70 121 GLN G N 1
ATOM 16595 C CA . GLN F 6 121 ? 351.732 371.546 248.493 1.00 119.70 121 GLN G CA 1
ATOM 16596 C C . GLN F 6 121 ? 351.409 372.206 249.827 1.00 119.70 121 GLN G C 1
ATOM 16597 O O . GLN F 6 121 ? 350.898 371.528 250.724 1.00 119.70 121 GLN G O 1
ATOM 16603 N N . LYS F 6 122 ? 351.697 373.497 249.987 1.00 116.47 122 LYS G N 1
ATOM 16604 C CA . LYS F 6 122 ? 351.410 374.202 251.228 1.00 116.47 122 LYS G CA 1
ATOM 16605 C C . LYS F 6 122 ? 350.961 375.621 250.916 1.00 116.47 122 LYS G C 1
ATOM 16606 O O . LYS F 6 122 ? 351.354 376.207 249.903 1.00 116.47 122 LYS G O 1
ATOM 16612 N N . PHE F 6 123 ? 350.129 376.168 251.800 1.00 110.83 123 PHE G N 1
ATOM 16613 C CA . PHE F 6 123 ? 349.595 377.514 251.641 1.00 110.83 123 PHE G CA 1
ATOM 16614 C C . PHE F 6 123 ? 349.542 378.198 252.999 1.00 110.83 123 PHE G C 1
ATOM 16615 O O . PHE F 6 123 ? 349.509 377.546 254.046 1.00 110.83 123 PHE G O 1
ATOM 16623 N N . ILE F 6 124 ? 349.535 379.528 252.971 1.00 101.05 124 ILE G N 1
ATOM 16624 C CA . ILE F 6 124 ? 349.478 380.331 254.188 1.00 101.05 124 ILE G CA 1
ATOM 16625 C C . ILE F 6 124 ? 348.741 381.626 253.876 1.00 101.05 124 ILE G C 1
ATOM 16626 O O . ILE F 6 124 ? 348.878 382.189 252.786 1.00 101.05 124 ILE G O 1
ATOM 16631 N N . LEU F 6 125 ? 347.941 382.087 254.835 1.00 95.46 125 LEU G N 1
ATOM 16632 C CA . LEU F 6 125 ? 347.216 383.341 254.671 1.00 95.46 125 LEU G CA 1
ATOM 16633 C C . LEU F 6 125 ? 348.184 384.514 254.722 1.00 95.46 125 LEU G C 1
ATOM 16634 O O . LEU F 6 125 ? 349.020 384.605 255.626 1.00 95.46 125 LEU G O 1
ATOM 16639 N N . LEU F 6 126 ? 348.072 385.416 253.749 1.00 96.46 126 LEU G N 1
ATOM 16640 C CA . LEU F 6 126 ? 348.954 386.572 253.656 1.00 96.46 126 LEU G CA 1
ATOM 16641 C C . LEU F 6 126 ? 348.154 387.791 253.224 1.00 96.46 126 LEU G C 1
ATOM 16642 O O . LEU F 6 126 ? 347.278 387.687 252.360 1.00 96.46 126 LEU G O 1
ATOM 16647 N N . ASN F 6 127 ? 348.456 388.936 253.828 1.00 92.27 127 ASN G N 1
ATOM 16648 C CA . ASN F 6 127 ? 347.813 390.189 253.463 1.00 92.27 127 ASN G CA 1
ATOM 16649 C C . ASN F 6 127 ? 348.508 390.807 252.254 1.00 92.27 127 ASN G C 1
ATOM 16650 O O . ASN F 6 127 ? 349.726 390.695 252.088 1.00 92.27 127 ASN G O 1
ATOM 16655 N N . ASN F 6 128 ? 347.720 391.459 251.401 1.00 86.65 128 ASN G N 1
ATOM 16656 C CA . ASN F 6 128 ? 348.204 391.978 250.125 1.00 86.65 128 ASN G CA 1
ATOM 16657 C C . ASN F 6 128 ? 347.716 393.403 249.893 1.00 86.65 128 ASN G C 1
ATOM 16658 O O . ASN F 6 128 ? 347.185 393.743 248.836 1.00 86.65 128 ASN G O 1
ATOM 16663 N N . VAL F 6 129 ? 347.893 394.266 250.893 1.00 86.82 129 VAL G N 1
ATOM 16664 C CA . VAL F 6 129 ? 347.588 395.684 250.782 1.00 86.82 129 VAL G CA 1
ATOM 16665 C C . VAL F 6 129 ? 348.847 396.461 251.144 1.00 86.82 129 VAL G C 1
ATOM 16666 O O . VAL F 6 129 ? 349.528 396.097 252.107 1.00 86.82 129 VAL G O 1
ATOM 16670 N N . PRO F 6 130 ? 349.219 397.493 250.388 1.00 95.69 130 PRO G N 1
ATOM 16671 C CA . PRO F 6 130 ? 350.413 398.274 250.742 1.00 95.69 130 PRO G CA 1
ATOM 16672 C C . PRO F 6 130 ? 350.269 398.931 252.108 1.00 95.69 130 PRO G C 1
ATOM 16673 O O . PRO F 6 130 ? 349.186 399.377 252.495 1.00 95.69 130 PRO G O 1
ATOM 16677 N N . HIS F 6 131 ? 351.382 398.991 252.835 1.00 101.09 131 HIS G N 1
ATOM 16678 C CA . HIS F 6 131 ? 351.387 399.559 254.175 1.00 101.09 131 HIS G CA 1
ATOM 16679 C C . HIS F 6 131 ? 351.449 401.081 254.122 1.00 101.09 131 HIS G C 1
ATOM 16680 O O . HIS F 6 131 ? 352.049 401.672 253.219 1.00 101.09 131 HIS G O 1
ATOM 16687 N N . SER F 6 132 ? 350.819 401.714 255.109 1.00 97.48 132 SER G N 1
ATOM 16688 C CA . SER F 6 132 ? 350.808 403.163 255.223 1.00 97.48 132 SER G CA 1
ATOM 16689 C C . SER F 6 132 ? 352.034 403.623 256.012 1.00 97.48 132 SER G C 1
ATOM 16690 O O . SER F 6 132 ? 352.954 402.847 256.284 1.00 97.48 132 SER G O 1
ATOM 16693 N N . LYS F 6 133 ? 352.061 404.903 256.389 1.00 103.95 133 LYS G N 1
ATOM 16694 C CA . LYS F 6 133 ? 353.192 405.471 257.107 1.00 103.95 133 LYS G CA 1
ATOM 16695 C C . LYS F 6 133 ? 352.855 405.971 258.504 1.00 103.95 133 LYS G C 1
ATOM 16696 O O . LYS F 6 133 ? 353.772 406.160 259.308 1.00 103.95 133 LYS G O 1
ATOM 16702 N N . ASN F 6 134 ? 351.577 406.189 258.815 1.00 109.23 134 ASN G N 1
ATOM 16703 C CA . ASN F 6 134 ? 351.172 406.696 260.120 1.00 109.23 134 ASN G CA 1
ATOM 16704 C C . ASN F 6 134 ? 350.369 405.703 260.946 1.00 109.23 134 ASN G C 1
ATOM 16705 O O . ASN F 6 134 ? 350.450 405.740 262.175 1.00 109.23 134 ASN G O 1
ATOM 16710 N N . PHE F 6 135 ? 349.595 404.828 260.302 1.00 103.85 135 PHE G N 1
ATOM 16711 C CA . PHE F 6 135 ? 348.810 403.842 261.039 1.00 103.85 135 PHE G CA 1
ATOM 16712 C C . PHE F 6 135 ? 349.712 402.886 261.813 1.00 103.85 135 PHE G C 1
ATOM 16713 O O . PHE F 6 135 ? 349.471 402.607 262.995 1.00 103.85 135 PHE G O 1
ATOM 16721 N N . ASP F 6 136 ? 350.768 402.389 261.165 1.00 101.63 136 ASP G N 1
ATOM 16722 C CA . ASP F 6 136 ? 351.735 401.550 261.865 1.00 101.63 136 ASP G CA 1
ATOM 16723 C C . ASP F 6 136 ? 352.446 402.332 262.962 1.00 101.63 136 ASP G C 1
ATOM 16724 O O . ASP F 6 136 ? 352.735 401.790 264.035 1.00 101.63 136 ASP G O 1
ATOM 16729 N N . ASP F 6 137 ? 352.746 403.609 262.704 1.00 111.08 137 ASP G N 1
ATOM 16730 C CA . ASP F 6 137 ? 353.336 404.452 263.737 1.00 111.08 137 ASP G CA 1
ATOM 16731 C C . ASP F 6 137 ? 352.393 404.598 264.924 1.00 111.08 137 ASP G C 1
ATOM 16732 O O . ASP F 6 137 ? 352.826 404.542 266.081 1.00 111.08 137 ASP G O 1
ATOM 16737 N N . 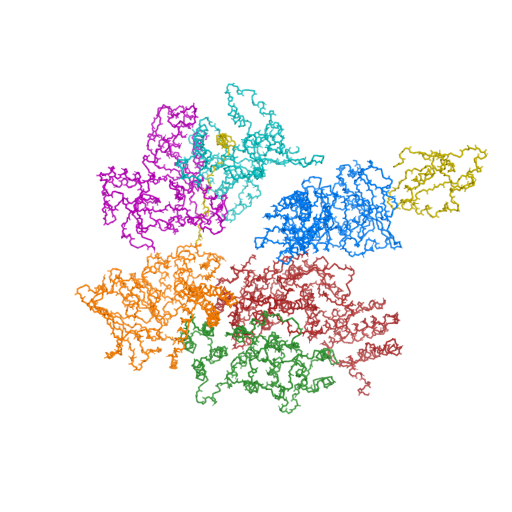PHE F 6 138 ? 351.098 404.775 264.656 1.00 106.41 138 PHE G N 1
ATOM 16738 C CA . PHE F 6 138 ? 350.118 404.845 265.737 1.00 106.41 138 PHE G CA 1
ATOM 16739 C C . PHE F 6 138 ? 350.097 403.554 266.545 1.00 106.41 138 PHE G C 1
ATOM 16740 O O . PHE F 6 138 ? 350.083 403.585 267.782 1.00 106.41 138 PHE G O 1
ATOM 16748 N N . LYS F 6 139 ? 350.105 402.406 265.861 1.00 105.24 139 LYS G N 1
ATOM 16749 C CA . LYS F 6 139 ? 350.067 401.127 266.566 1.00 105.24 139 LYS G CA 1
ATOM 16750 C C . LYS F 6 139 ? 351.307 400.929 267.431 1.00 105.24 139 LYS G C 1
ATOM 16751 O O . LYS F 6 139 ? 351.203 400.526 268.596 1.00 105.24 139 LYS G O 1
ATOM 16757 N N . ILE F 6 140 ? 352.490 401.216 266.881 1.00 104.23 140 ILE G N 1
ATOM 16758 C CA . ILE F 6 140 ? 353.715 401.007 267.648 1.00 104.23 140 ILE G CA 1
ATOM 16759 C C . ILE F 6 140 ? 353.805 401.996 268.804 1.00 104.23 140 ILE G C 1
ATOM 16760 O O . ILE F 6 140 ? 354.295 401.648 269.886 1.00 104.23 140 ILE G O 1
ATOM 16765 N N . LEU F 6 141 ? 353.331 403.231 268.615 1.00 114.79 141 LEU G N 1
ATOM 16766 C CA . LEU F 6 141 ? 353.331 404.188 269.715 1.00 114.79 141 LEU G CA 1
ATOM 16767 C C . LEU F 6 141 ? 352.376 403.770 270.824 1.00 114.79 141 LEU G C 1
ATOM 16768 O O . LEU F 6 141 ? 352.709 403.907 272.006 1.00 114.79 141 LEU G O 1
ATOM 16773 N N . GLN F 6 142 ? 351.193 403.255 270.472 1.00 113.62 142 GLN G N 1
ATOM 16774 C CA . GLN F 6 142 ? 350.281 402.744 271.492 1.00 113.62 142 GLN G CA 1
ATOM 16775 C C . GLN F 6 142 ? 350.899 401.568 272.241 1.00 113.62 142 GLN G C 1
ATOM 16776 O O . GLN F 6 142 ? 350.787 401.474 273.472 1.00 113.62 142 GLN G O 1
ATOM 16782 N N . SER F 6 143 ? 351.556 400.662 271.512 1.00 113.33 143 SER G N 1
ATOM 16783 C CA . SER F 6 143 ? 352.212 399.531 272.159 1.00 113.33 143 SER G CA 1
ATOM 16784 C C . SER F 6 143 ? 353.303 400.001 273.115 1.00 113.33 143 SER G C 1
ATOM 16785 O O . SER F 6 143 ? 353.427 399.480 274.229 1.00 113.33 143 SER G O 1
ATOM 16788 N N . ALA F 6 144 ? 354.100 400.987 272.697 1.00 118.13 144 ALA G N 1
ATOM 16789 C CA . ALA F 6 144 ? 355.148 401.513 273.566 1.00 118.13 144 ALA G CA 1
ATOM 16790 C C . ALA F 6 144 ? 354.561 402.198 274.795 1.00 118.13 144 ALA G C 1
ATOM 16791 O O . ALA F 6 144 ? 355.098 402.068 275.902 1.00 118.13 144 ALA G O 1
ATOM 16793 N N . HIS F 6 145 ? 353.466 402.941 274.618 1.00 132.30 145 HIS G N 1
ATOM 16794 C CA . HIS F 6 145 ? 352.824 403.599 275.752 1.00 132.30 145 HIS G CA 1
ATOM 16795 C C . HIS F 6 145 ? 352.306 402.580 276.759 1.00 132.30 145 HIS G C 1
ATOM 16796 O O . HIS F 6 145 ? 352.410 402.787 277.973 1.00 132.30 145 HIS G O 1
ATOM 16803 N N . THR F 6 146 ? 351.731 401.479 276.275 1.00 119.45 146 THR G N 1
ATOM 16804 C CA . THR F 6 146 ? 351.233 400.457 277.191 1.00 119.45 146 THR G CA 1
ATOM 16805 C C . THR F 6 146 ? 352.375 399.679 277.839 1.00 119.45 146 THR G C 1
ATOM 16806 O O . THR F 6 146 ? 352.264 399.247 278.996 1.00 119.45 146 THR G O 1
ATOM 16810 N N . TYR F 6 147 ? 353.483 399.497 277.116 1.00 125.01 147 TYR G N 1
ATOM 16811 C CA . TYR F 6 147 ? 354.601 398.723 277.646 1.00 125.01 147 TYR G CA 1
ATOM 16812 C C . TYR F 6 147 ? 355.324 399.458 278.769 1.00 125.01 147 TYR G C 1
ATOM 16813 O O . TYR F 6 147 ? 355.974 398.819 279.604 1.00 125.01 147 TYR G O 1
ATOM 16822 N N . GLU F 6 148 ? 355.227 400.790 278.808 1.00 142.08 148 GLU G N 1
ATOM 16823 C CA . GLU F 6 148 ? 355.913 401.542 279.854 1.00 142.08 148 GLU G CA 1
ATOM 16824 C C . GLU F 6 148 ? 355.309 401.259 281.223 1.00 142.08 148 GLU G C 1
ATOM 16825 O O . GLU F 6 148 ? 355.991 401.382 282.249 1.00 142.08 148 GLU G O 1
ATOM 16831 N N . GLU F 6 149 ? 354.034 400.874 281.262 1.00 133.23 149 GLU G N 1
ATOM 16832 C CA . GLU F 6 149 ? 353.356 400.568 282.515 1.00 133.23 149 GLU G CA 1
ATOM 16833 C C . GLU F 6 149 ? 353.014 399.092 282.667 1.00 133.23 149 GLU G C 1
ATOM 16834 O O . GLU F 6 149 ? 352.581 398.687 283.750 1.00 133.23 149 GLU G O 1
ATOM 16840 N N . LEU F 6 150 ? 353.183 398.285 281.614 1.00 136.71 150 LEU G N 1
ATOM 16841 C CA . LEU F 6 150 ? 352.908 396.857 281.741 1.00 136.71 150 LEU G CA 1
ATOM 16842 C C . LEU F 6 150 ? 353.833 396.195 282.757 1.00 136.71 150 LEU G C 1
ATOM 16843 O O . LEU F 6 150 ? 353.374 395.438 283.620 1.00 136.71 150 LEU G O 1
ATOM 16848 N N . ILE F 6 151 ? 355.134 396.468 282.674 1.00 145.23 151 ILE G N 1
ATOM 16849 C CA . ILE F 6 151 ? 356.113 395.826 283.544 1.00 145.23 151 ILE G CA 1
ATOM 16850 C C . ILE F 6 151 ? 356.903 396.880 284.310 1.00 145.23 151 ILE G C 1
ATOM 16851 O O . ILE F 6 151 ? 358.102 396.708 284.563 1.00 145.23 151 ILE G O 1
ATOM 16856 N N . VAL F 6 152 ? 356.239 397.979 284.675 1.00 148.30 152 VAL G N 1
ATOM 16857 C CA . VAL F 6 152 ? 356.906 399.054 285.401 1.00 148.30 152 VAL G CA 1
ATOM 16858 C C . VAL F 6 152 ? 357.469 398.516 286.710 1.00 148.30 152 VAL G C 1
ATOM 16859 O O . VAL F 6 152 ? 356.812 397.745 287.422 1.00 148.30 152 VAL G O 1
ATOM 16863 N N . THR F 6 153 ? 358.708 398.910 287.020 1.00 151.40 153 THR G N 1
ATOM 16864 C CA . THR F 6 153 ? 359.420 398.474 288.226 1.00 151.40 153 THR G CA 1
ATOM 16865 C C . THR F 6 153 ? 359.530 396.951 288.297 1.00 151.40 153 THR G C 1
ATOM 16866 O O . THR F 6 153 ? 359.459 396.356 289.374 1.00 151.40 153 THR G O 1
ATOM 16870 N N . GLY F 6 154 ? 359.716 396.319 287.139 1.00 151.18 154 GLY G N 1
ATOM 16871 C CA . GLY F 6 154 ? 359.920 394.884 287.076 1.00 151.18 154 GLY G CA 1
ATOM 16872 C C . GLY F 6 154 ? 358.768 394.066 287.621 1.00 151.18 154 GLY G C 1
ATOM 16873 O O . GLY F 6 154 ? 358.979 393.108 288.372 1.00 151.18 154 GLY G O 1
ATOM 16874 N N . GLU F 6 155 ? 357.545 394.430 287.253 1.00 147.48 155 GLU G N 1
ATOM 16875 C CA . GLU F 6 155 ? 356.344 393.757 287.727 1.00 147.48 155 GLU G CA 1
ATOM 16876 C C . GLU F 6 155 ? 355.601 393.138 286.543 1.00 147.48 155 GLU G C 1
ATOM 16877 O O . GLU F 6 155 ? 356.088 393.130 285.408 1.00 147.48 155 GLU G O 1
ATOM 16883 N N . TYR F 6 156 ? 354.411 392.611 286.820 1.00 124.64 156 TYR G N 1
ATOM 16884 C CA . TYR F 6 156 ? 353.586 391.995 285.791 1.00 124.64 156 TYR G CA 1
ATOM 16885 C C . TYR F 6 156 ? 352.125 392.120 286.198 1.00 124.64 156 TYR G C 1
ATOM 16886 O O . TYR F 6 156 ? 351.804 392.345 287.367 1.00 124.64 156 TYR G O 1
ATOM 16895 N N . ILE F 6 157 ? 351.242 391.971 285.219 1.00 121.49 157 ILE G N 1
ATOM 16896 C CA . ILE F 6 157 ? 349.820 392.154 285.430 1.00 121.49 157 ILE G CA 1
ATOM 16897 C C . ILE F 6 157 ? 349.164 390.798 285.663 1.00 121.49 157 ILE G C 1
ATOM 16898 O O . ILE F 6 157 ? 349.734 389.748 285.376 1.00 121.49 157 ILE G O 1
ATOM 16903 N N . GLY F 6 158 ? 347.945 390.820 286.194 1.00 119.48 158 GLY G N 1
ATOM 16904 C CA . GLY F 6 158 ? 347.230 389.598 286.501 1.00 119.48 158 GLY G CA 1
ATOM 16905 C C . GLY F 6 158 ? 347.079 389.373 287.992 1.00 119.48 158 GLY G C 1
ATOM 16906 O O . GLY F 6 158 ? 346.778 390.308 288.738 1.00 119.48 158 GLY G O 1
ATOM 16907 N N . ASP F 6 159 ? 347.288 388.132 288.437 1.00 125.93 159 ASP G N 1
ATOM 16908 C CA . ASP F 6 159 ? 347.205 387.831 289.861 1.00 125.93 159 ASP G CA 1
ATOM 16909 C C . ASP F 6 159 ? 348.396 388.384 290.636 1.00 125.93 159 ASP G C 1
ATOM 16910 O O . ASP F 6 159 ? 348.337 388.458 291.867 1.00 125.93 159 ASP G O 1
ATOM 16915 N N . ASP F 6 160 ? 349.471 388.768 289.942 1.00 132.49 160 ASP G N 1
ATOM 16916 C CA . ASP F 6 160 ? 350.634 389.328 290.623 1.00 132.49 160 ASP G CA 1
ATOM 16917 C C . ASP F 6 160 ? 350.311 390.653 291.299 1.00 132.49 160 ASP G C 1
ATOM 16918 O O . ASP F 6 160 ? 350.788 390.912 292.410 1.00 132.49 160 ASP G O 1
ATOM 16923 N N . ILE F 6 161 ? 349.512 391.500 290.653 1.00 131.57 161 ILE G N 1
ATOM 16924 C CA . ILE F 6 161 ? 349.144 392.795 291.213 1.00 131.57 161 ILE G CA 1
ATOM 16925 C C . ILE F 6 161 ? 347.638 392.838 291.432 1.00 131.57 161 ILE G C 1
ATOM 16926 O O . ILE F 6 161 ? 346.926 391.878 291.120 1.00 131.57 161 ILE G O 1
ATOM 16931 N N . ALA F 6 162 ? 347.146 393.950 291.971 1.00 120.93 162 ALA G N 1
ATOM 16932 C CA . ALA F 6 162 ? 345.727 394.116 292.252 1.00 120.93 162 ALA G CA 1
ATOM 16933 C C . ALA F 6 162 ? 344.959 394.748 291.098 1.00 120.93 162 ALA G C 1
ATOM 16934 O O . ALA F 6 162 ? 343.748 394.957 291.222 1.00 120.93 162 ALA G O 1
ATOM 16936 N N . SER F 6 163 ? 345.625 395.056 289.989 1.00 122.54 163 SER G N 1
ATOM 16937 C CA . SER F 6 163 ? 344.991 395.673 288.832 1.00 122.54 163 SER G CA 1
ATOM 16938 C C . SER F 6 163 ? 344.919 394.668 287.693 1.00 122.54 163 SER G C 1
ATOM 16939 O O . SER F 6 163 ? 345.942 394.104 287.290 1.00 122.54 163 SER G O 1
ATOM 16942 N N . GLY F 6 164 ? 343.712 394.446 287.177 1.00 118.88 164 GLY G N 1
ATOM 16943 C CA . GLY F 6 164 ? 343.517 393.531 286.071 1.00 118.88 164 GLY G CA 1
ATOM 16944 C C . GLY F 6 164 ? 343.412 394.232 284.732 1.00 118.88 164 GLY G C 1
ATOM 16945 O O . GLY F 6 164 ? 344.029 393.809 283.750 1.00 118.88 164 GLY G O 1
ATOM 16946 N N . THR F 6 165 ? 342.629 395.309 284.681 1.00 110.13 165 THR G N 1
ATOM 16947 C CA . THR F 6 165 ? 342.464 396.092 283.457 1.00 110.13 165 THR G CA 1
ATOM 16948 C C . THR F 6 165 ? 343.578 397.135 283.341 1.00 110.13 165 THR G C 1
ATOM 16949 O O . THR F 6 165 ? 343.346 398.340 283.251 1.00 110.13 165 THR G O 1
ATOM 16953 N N . SER F 6 166 ? 344.817 396.635 283.353 1.00 118.55 166 SER G N 1
ATOM 16954 C CA . SER F 6 166 ? 345.976 397.516 283.258 1.00 118.55 166 SER G CA 1
ATOM 16955 C C . SER F 6 166 ? 346.025 398.228 281.912 1.00 118.55 166 SER G C 1
ATOM 16956 O O . SER F 6 166 ? 346.352 399.418 281.844 1.00 118.55 166 SER G O 1
ATOM 16959 N N . ASN F 6 167 ? 345.706 397.517 280.831 1.00 108.90 167 ASN G N 1
ATOM 16960 C CA . ASN F 6 167 ? 345.732 398.106 279.497 1.00 108.90 167 ASN G CA 1
ATOM 16961 C C . ASN F 6 167 ? 344.422 398.818 279.184 1.00 108.90 167 ASN G C 1
ATOM 16962 O O . ASN F 6 167 ? 343.827 398.589 278.124 1.00 108.90 167 ASN G O 1
ATOM 16967 N N . THR F 6 168 ? 343.980 399.691 280.092 1.00 110.89 168 THR G N 1
ATOM 16968 C CA . THR F 6 168 ? 342.726 400.427 279.961 1.00 110.89 168 THR G CA 1
ATOM 16969 C C . THR F 6 168 ? 341.565 399.498 279.628 1.00 110.89 168 THR G C 1
ATOM 16970 O O . THR F 6 168 ? 341.530 398.350 280.081 1.00 110.89 168 THR G O 1
ATOM 16974 N N . LEU F 6 169 ? 340.606 399.991 278.843 1.00 92.34 169 LEU G N 1
ATOM 16975 C CA . LEU F 6 169 ? 339.511 399.139 278.390 1.00 92.34 169 LEU G CA 1
ATOM 16976 C C . LEU F 6 169 ? 339.967 398.186 277.292 1.00 92.34 169 LEU G C 1
ATOM 16977 O O . LEU F 6 169 ? 339.563 397.018 277.272 1.00 92.34 169 LEU G O 1
ATOM 16982 N N . GLU F 6 170 ? 340.810 398.668 276.377 1.00 88.69 170 GLU G N 1
ATOM 16983 C CA . GLU F 6 170 ? 341.338 397.842 275.299 1.00 88.69 170 GLU G CA 1
ATOM 16984 C C . GLU F 6 170 ? 342.589 398.476 274.706 1.00 88.69 170 GLU G C 1
ATOM 16985 O O . GLU F 6 170 ? 342.637 399.692 274.499 1.00 88.69 170 GLU G O 1
ATOM 16991 N N . SER F 6 171 ? 343.607 397.661 274.432 1.00 91.90 171 SER G N 1
ATOM 16992 C CA . SER F 6 171 ? 344.849 398.164 273.861 1.00 91.90 171 SER G CA 1
ATOM 16993 C C . SER F 6 171 ? 345.266 397.334 272.655 1.00 91.90 171 SER G C 1
ATOM 16994 O O . SER F 6 171 ? 344.514 396.468 272.195 1.00 91.90 171 SER G O 1
ATOM 16997 N N . LYS F 6 172 ? 346.463 397.593 272.137 1.00 90.02 172 LYS G N 1
ATOM 16998 C CA . LYS F 6 172 ? 347.002 396.865 270.997 1.00 90.02 172 LYS G CA 1
ATOM 16999 C C . LYS F 6 172 ? 347.910 395.714 271.412 1.00 90.02 172 LYS G C 1
ATOM 17000 O O . LYS F 6 172 ? 348.513 395.073 270.544 1.00 90.02 172 LYS G O 1
ATOM 17006 N N . LEU F 6 173 ? 348.016 395.433 272.711 1.00 94.85 173 LEU G N 1
ATOM 17007 C CA . LEU F 6 173 ? 348.942 394.422 273.204 1.00 94.85 173 LEU G CA 1
ATOM 17008 C C . LEU F 6 173 ? 348.501 392.999 272.889 1.00 94.85 173 LEU G C 1
ATOM 17009 O O . LEU F 6 173 ? 349.302 392.074 273.064 1.00 94.85 173 LEU G O 1
ATOM 17014 N N . SER F 6 174 ? 347.259 392.802 272.444 1.00 82.91 174 SER G N 1
ATOM 17015 C CA . SER F 6 174 ? 346.715 391.484 272.107 1.00 82.91 174 SER G CA 1
ATOM 17016 C C . SER F 6 174 ? 346.749 390.625 273.366 1.00 82.91 174 SER G C 1
ATOM 17017 O O . SER F 6 174 ? 346.006 390.930 274.315 1.00 82.91 174 SER G O 1
ATOM 17020 N N . THR F 6 175 ? 347.567 389.576 273.435 1.00 88.52 175 THR G N 1
ATOM 17021 C CA . THR F 6 175 ? 347.583 388.663 274.570 1.00 88.52 175 THR G CA 1
ATOM 17022 C C . THR F 6 175 ? 348.758 388.899 275.510 1.00 88.52 175 THR G C 1
ATOM 17023 O O . THR F 6 175 ? 349.022 388.054 276.372 1.00 88.52 175 THR G O 1
ATOM 17027 N N . ASP F 6 176 ? 349.490 390.001 275.343 1.00 87.31 176 ASP G N 1
ATOM 17028 C CA . ASP F 6 176 ? 350.651 390.385 276.143 1.00 87.31 176 ASP G CA 1
ATOM 17029 C C . ASP F 6 176 ? 351.820 389.421 275.982 1.00 87.31 176 ASP G C 1
ATOM 17030 O O . ASP F 6 176 ? 352.880 389.653 276.575 1.00 87.31 176 ASP G O 1
ATOM 17035 N N . ARG F 6 177 ? 351.667 388.353 275.204 1.00 85.43 177 ARG G N 1
ATOM 17036 C CA . ARG F 6 177 ? 352.741 387.416 274.915 1.00 85.43 177 ARG G CA 1
ATOM 17037 C C . ARG F 6 177 ? 352.970 387.212 273.428 1.00 85.43 177 ARG G C 1
ATOM 17038 O O . ARG F 6 177 ? 354.075 386.832 273.034 1.00 85.43 177 ARG G O 1
ATOM 17046 N N . ASP F 6 178 ? 351.953 387.444 272.594 1.00 77.93 178 ASP G N 1
ATOM 17047 C CA . ASP F 6 178 ? 352.137 387.338 271.152 1.00 77.93 178 ASP G CA 1
ATOM 17048 C C . ASP F 6 178 ? 353.119 388.387 270.648 1.00 77.93 178 ASP G C 1
ATOM 17049 O O . ASP F 6 178 ? 353.900 388.124 269.727 1.00 77.93 178 ASP G O 1
ATOM 17054 N N . LEU F 6 179 ? 353.088 389.587 271.232 1.00 78.57 179 LEU G N 1
ATOM 17055 C CA . LEU F 6 179 ? 354.047 390.619 270.849 1.00 78.57 179 LEU G CA 1
ATOM 17056 C C . LEU F 6 179 ? 355.472 390.211 271.209 1.00 78.57 179 LEU G C 1
ATOM 17057 O O . LEU F 6 179 ? 356.401 390.421 270.422 1.00 78.57 179 LEU G O 1
ATOM 17062 N N . VAL F 6 180 ? 355.662 389.627 272.396 1.00 73.42 180 VAL G N 1
ATOM 17063 C CA . VAL F 6 180 ? 356.985 389.135 272.776 1.00 73.42 180 VAL G CA 1
ATOM 17064 C C . VAL F 6 180 ? 357.424 388.017 271.840 1.00 73.42 180 VAL G C 1
ATOM 17065 O O . VAL F 6 180 ? 358.590 387.944 271.436 1.00 73.42 180 VAL G O 1
ATOM 17069 N N . TYR F 6 181 ? 356.496 387.121 271.490 1.00 64.93 181 TYR G N 1
ATOM 17070 C CA . TYR F 6 181 ? 356.815 386.038 270.568 1.00 64.93 181 TYR G CA 1
ATOM 17071 C C . TYR F 6 181 ? 357.251 386.583 269.212 1.00 64.93 181 TYR G C 1
ATOM 17072 O O . TYR F 6 181 ? 358.243 386.119 268.639 1.00 64.93 181 TYR G O 1
ATOM 17081 N N . LYS F 6 182 ? 356.531 387.580 268.695 1.00 71.80 182 LYS G N 1
ATOM 17082 C CA . LYS F 6 182 ? 356.894 388.176 267.413 1.00 71.80 182 LYS G CA 1
ATOM 17083 C C . LYS F 6 182 ? 358.223 388.916 267.491 1.00 71.80 182 LYS G C 1
ATOM 17084 O O . LYS F 6 182 ? 359.005 388.875 266.537 1.00 71.80 182 LYS G O 1
ATOM 17090 N N . GLY F 6 183 ? 358.497 389.596 268.606 1.00 69.58 183 GLY G N 1
ATOM 17091 C CA . GLY F 6 183 ? 359.783 390.256 268.757 1.00 69.58 183 GLY G CA 1
ATOM 17092 C C . GLY F 6 183 ? 360.941 389.276 268.789 1.00 69.58 183 GLY G C 1
ATOM 17093 O O . GLY F 6 183 ? 361.971 389.494 268.146 1.00 69.58 183 GLY G O 1
ATOM 17094 N N . VAL F 6 184 ? 360.785 388.180 269.536 1.00 64.03 184 VAL G N 1
ATOM 17095 C CA . VAL F 6 184 ? 361.821 387.152 269.572 1.00 64.03 184 VAL G CA 1
ATOM 17096 C C . VAL F 6 184 ? 361.996 386.525 268.195 1.00 64.03 184 VAL G C 1
ATOM 17097 O O . VAL F 6 184 ? 363.120 386.240 267.764 1.00 64.03 184 VAL G O 1
ATOM 17101 N N . LEU F 6 185 ? 360.888 386.306 267.481 1.00 70.29 185 LEU G N 1
ATOM 17102 C CA . LEU F 6 185 ? 360.974 385.770 266.128 1.00 70.29 185 LEU G CA 1
ATOM 17103 C C . LEU F 6 185 ? 361.726 386.719 265.204 1.00 70.29 185 LEU G C 1
ATOM 17104 O O . LEU F 6 185 ? 362.550 386.282 264.393 1.00 70.29 185 LEU G O 1
ATOM 17109 N N . SER F 6 186 ? 361.454 388.021 265.311 1.00 64.49 186 SER G N 1
ATOM 17110 C CA . SER F 6 186 ? 362.161 388.996 264.486 1.00 64.49 186 SER G CA 1
ATOM 17111 C C . SER F 6 186 ? 363.648 389.019 264.814 1.00 64.49 186 SER G C 1
ATOM 17112 O O . SER F 6 186 ? 364.489 389.107 263.912 1.00 64.49 186 SER G O 1
ATOM 17115 N N . VAL F 6 187 ? 363.992 388.938 266.102 1.00 67.65 187 VAL G N 1
ATOM 17116 C CA . VAL F 6 187 ? 365.399 388.896 266.494 1.00 67.65 187 VAL G CA 1
ATOM 17117 C C . VAL F 6 187 ? 366.078 387.659 265.918 1.00 67.65 187 VAL G C 1
ATOM 17118 O O . VAL F 6 187 ? 367.192 387.735 265.383 1.00 67.65 187 VAL G O 1
ATOM 17122 N N . ILE F 6 188 ? 365.415 386.504 266.012 1.00 67.54 188 ILE G N 1
ATOM 17123 C CA . ILE F 6 188 ? 365.987 385.267 265.484 1.00 67.54 188 ILE G CA 1
ATOM 17124 C C . ILE F 6 188 ? 366.170 385.360 263.975 1.00 67.54 188 ILE G C 1
ATOM 17125 O O . ILE F 6 188 ? 367.201 384.946 263.434 1.00 67.54 188 ILE G O 1
ATOM 17130 N N . LEU F 6 189 ? 365.174 385.905 263.272 1.00 77.09 189 LEU G N 1
ATOM 17131 C CA . LEU F 6 189 ? 365.284 386.052 261.823 1.00 77.09 189 LEU G CA 1
ATOM 17132 C C . LEU F 6 189 ? 366.427 386.986 261.448 1.00 77.09 189 LEU G C 1
ATOM 17133 O O . LEU F 6 189 ? 367.184 386.705 260.513 1.00 77.09 189 LEU G O 1
ATOM 17138 N N . CYS F 6 190 ? 366.573 388.098 262.172 1.00 77.62 190 CYS G N 1
ATOM 17139 C CA . CYS F 6 190 ? 367.680 389.011 261.904 1.00 77.62 190 CYS G CA 1
ATOM 17140 C C . CYS F 6 190 ? 369.022 388.330 262.145 1.00 77.62 190 CYS G C 1
ATOM 17141 O O . CYS F 6 190 ? 369.981 388.549 261.396 1.00 77.62 190 CYS G O 1
ATOM 17144 N N . ILE F 6 191 ? 369.108 387.502 263.188 1.00 78.09 191 ILE G N 1
ATOM 17145 C CA . ILE F 6 191 ? 370.341 386.761 263.444 1.00 78.09 191 ILE G CA 1
ATOM 17146 C C . ILE F 6 191 ? 370.635 385.805 262.294 1.00 78.09 191 ILE G C 1
ATOM 17147 O O . ILE F 6 191 ? 371.763 385.736 261.792 1.00 78.09 191 ILE G O 1
ATOM 17152 N N . VAL F 6 192 ? 369.621 385.056 261.853 1.00 86.12 192 VAL G N 1
ATOM 17153 C CA . VAL F 6 192 ? 369.830 384.059 260.807 1.00 86.12 192 VAL G CA 1
ATOM 17154 C C . VAL F 6 192 ? 370.084 384.726 259.460 1.00 86.12 192 VAL G C 1
ATOM 17155 O O . VAL F 6 192 ? 370.977 384.313 258.710 1.00 86.12 192 VAL G O 1
ATOM 17159 N N . PHE F 6 193 ? 369.306 385.759 259.127 1.00 94.87 193 PHE G N 1
ATOM 17160 C CA . PHE F 6 193 ? 369.441 386.398 257.821 1.00 94.87 193 PHE G CA 1
ATOM 17161 C C . PHE F 6 193 ? 370.818 387.028 257.644 1.00 94.87 193 PHE G C 1
ATOM 17162 O O . PHE F 6 193 ? 371.428 386.912 256.575 1.00 94.87 193 PHE G O 1
ATOM 17170 N N . PHE F 6 194 ? 371.321 387.696 258.678 1.00 105.91 194 PHE G N 1
ATOM 17171 C CA . PHE F 6 194 ? 372.557 388.458 258.568 1.00 105.91 194 PHE G CA 1
ATOM 17172 C C . PHE F 6 194 ? 373.806 387.639 258.871 1.00 105.91 194 PHE G C 1
ATOM 17173 O O . PHE F 6 194 ? 374.916 388.144 258.672 1.00 105.91 194 PHE G O 1
ATOM 17181 N N . SER F 6 195 ? 373.663 386.405 259.343 1.00 97.62 195 SER G N 1
ATOM 17182 C CA . SER F 6 195 ? 374.821 385.551 259.611 1.00 97.62 195 SER G CA 1
ATOM 17183 C C . SER F 6 195 ? 375.157 384.668 258.413 1.00 97.62 195 SER G C 1
ATOM 17184 O O . SER F 6 195 ? 375.313 383.454 258.539 1.00 97.62 195 SER G O 1
ATOM 17187 N N . LYS F 6 196 ? 375.273 385.288 257.235 1.00 118.15 196 LYS G N 1
ATOM 17188 C CA . LYS F 6 196 ? 375.647 384.593 255.999 1.00 118.15 196 LYS G CA 1
ATOM 17189 C C . LYS F 6 196 ? 374.724 383.412 255.710 1.00 118.15 196 LYS G C 1
ATOM 17190 O O . LYS F 6 196 ? 375.123 382.440 255.062 1.00 118.15 196 LYS G O 1
ATOM 17196 N N . ASN F 6 197 ? 373.482 383.492 256.193 1.00 106.01 197 ASN G N 1
ATOM 17197 C CA . ASN F 6 197 ? 372.489 382.424 256.042 1.00 106.01 197 ASN G CA 1
ATOM 17198 C C . ASN F 6 197 ? 372.992 381.101 256.616 1.00 106.01 197 ASN G C 1
ATOM 17199 O O . ASN F 6 197 ? 372.644 380.024 256.125 1.00 106.01 197 ASN G O 1
ATOM 17204 N N . ASN F 6 198 ? 373.817 381.170 257.659 1.00 103.07 198 ASN G N 1
ATOM 17205 C CA . ASN F 6 198 ? 374.334 379.964 258.306 1.00 103.07 198 ASN G CA 1
ATOM 17206 C C . ASN F 6 198 ? 374.732 380.333 259.727 1.00 103.07 198 ASN G C 1
ATOM 17207 O O . ASN F 6 198 ? 375.744 381.011 259.928 1.00 103.07 198 ASN G O 1
ATOM 17212 N N . ILE F 6 199 ? 373.946 379.887 260.705 1.00 86.47 199 ILE G N 1
ATOM 17213 C CA . ILE F 6 199 ? 374.178 380.199 262.109 1.00 86.47 199 ILE G CA 1
ATOM 17214 C C . ILE F 6 199 ? 374.119 378.903 262.908 1.00 86.47 199 ILE G C 1
ATOM 17215 O O . ILE F 6 199 ? 373.217 378.083 262.707 1.00 86.47 199 ILE G O 1
ATOM 17220 N N . LEU F 6 200 ? 375.095 378.708 263.791 1.00 88.94 200 LEU G N 1
ATOM 17221 C CA . LEU F 6 200 ? 375.107 377.534 264.649 1.00 88.94 200 LEU G CA 1
ATOM 17222 C C . LEU F 6 200 ? 374.233 377.765 265.879 1.00 88.94 200 LEU G C 1
ATOM 17223 O O . LEU F 6 200 ? 373.962 378.899 266.279 1.00 88.94 200 LEU G O 1
ATOM 17228 N N . HIS F 6 201 ? 373.786 376.659 266.477 1.00 96.74 201 HIS G N 1
ATOM 17229 C CA . HIS F 6 201 ? 372.872 376.742 267.614 1.00 96.74 201 HIS G CA 1
ATOM 17230 C C . HIS F 6 201 ? 373.549 377.364 268.830 1.00 96.74 201 HIS G C 1
ATOM 17231 O O . HIS F 6 201 ? 372.979 378.245 269.486 1.00 96.74 201 HIS G O 1
ATOM 17238 N N . GLN F 6 202 ? 374.766 376.916 269.149 1.00 100.02 202 GLN G N 1
ATOM 17239 C CA . GLN F 6 202 ? 375.447 377.407 270.344 1.00 100.02 202 GLN G CA 1
ATOM 17240 C C . GLN F 6 202 ? 375.768 378.894 270.235 1.00 100.02 202 GLN G C 1
ATOM 17241 O O . GLN F 6 202 ? 375.543 379.653 271.185 1.00 100.02 202 GLN G O 1
ATOM 17247 N N . GLU F 6 203 ? 376.286 379.328 269.084 1.00 96.61 203 GLU G N 1
ATOM 17248 C CA . GLU F 6 203 ? 376.588 380.745 268.917 1.00 96.61 203 GLU G CA 1
ATOM 17249 C C . GLU F 6 203 ? 375.320 381.585 268.855 1.00 96.61 203 GLU G C 1
ATOM 17250 O O . GLU F 6 203 ? 375.317 382.730 269.316 1.00 96.61 203 GLU G O 1
ATOM 17256 N N . LEU F 6 204 ? 374.234 381.038 268.302 1.00 94.56 204 LEU G N 1
ATOM 17257 C CA . LEU F 6 204 ? 372.961 381.752 268.326 1.00 94.56 204 LEU G CA 1
ATOM 17258 C C . LEU F 6 204 ? 372.474 381.951 269.757 1.00 94.56 204 LEU G C 1
ATOM 17259 O O . LEU F 6 204 ? 371.999 383.036 270.114 1.00 94.56 204 LEU G O 1
ATOM 17264 N N . ILE F 6 205 ? 372.595 380.917 270.593 1.00 101.53 205 ILE G N 1
ATOM 17265 C CA . ILE F 6 205 ? 372.224 381.049 271.999 1.00 101.53 205 ILE G CA 1
ATOM 17266 C C . ILE F 6 205 ? 373.109 382.080 272.687 1.00 101.53 205 ILE G C 1
ATOM 17267 O O . ILE F 6 205 ? 372.631 382.902 273.480 1.00 101.53 205 ILE G O 1
ATOM 17272 N N . LYS F 6 206 ? 374.413 382.051 272.398 1.00 107.36 206 LYS G N 1
ATOM 17273 C CA . LYS F 6 206 ? 375.329 383.008 273.013 1.00 107.36 206 LYS G CA 1
ATOM 17274 C C . LYS F 6 206 ? 374.977 384.439 272.623 1.00 107.36 206 LYS G C 1
ATOM 17275 O O . LYS F 6 206 ? 375.002 385.344 273.465 1.00 107.36 206 LYS G O 1
ATOM 17281 N N . PHE F 6 207 ? 374.653 384.665 271.347 1.00 102.02 207 PHE G N 1
ATOM 17282 C CA . PHE F 6 207 ? 374.256 386.000 270.907 1.00 102.02 207 PHE G CA 1
ATOM 17283 C C . PHE F 6 207 ? 372.935 386.424 271.536 1.00 102.02 207 PHE G C 1
ATOM 17284 O O . PHE F 6 207 ? 372.768 387.590 271.914 1.00 102.02 207 PHE G O 1
ATOM 17292 N N . LEU F 6 208 ? 371.981 385.495 271.655 1.00 103.79 208 LEU G N 1
ATOM 17293 C CA . LEU F 6 208 ? 370.708 385.827 272.288 1.00 103.79 208 LEU G CA 1
ATOM 17294 C C . LEU F 6 208 ? 370.882 386.116 273.774 1.00 103.79 208 LEU G C 1
ATOM 17295 O O . LEU F 6 208 ? 370.071 386.842 274.361 1.00 103.79 208 LEU G O 1
ATOM 17300 N N . GLU F 6 209 ? 371.926 385.561 274.395 1.00 106.94 209 GLU G N 1
ATOM 17301 C CA . GLU F 6 209 ? 372.211 385.854 275.794 1.00 106.94 209 GLU G CA 1
ATOM 17302 C C . GLU F 6 209 ? 372.536 387.325 276.015 1.00 106.94 209 GLU G C 1
ATOM 17303 O O . GLU F 6 209 ? 372.326 387.839 277.120 1.00 106.94 209 GLU G O 1
ATOM 17309 N N . THR F 6 210 ? 373.034 388.018 274.986 1.00 115.60 210 THR G N 1
ATOM 17310 C CA . THR F 6 210 ? 373.312 389.444 275.118 1.00 115.60 210 THR G CA 1
ATOM 17311 C C . THR F 6 210 ? 372.039 390.238 275.390 1.00 115.60 210 THR G C 1
ATOM 17312 O O . THR F 6 210 ? 372.077 391.242 276.109 1.00 115.60 210 THR G O 1
ATOM 17316 N N . PHE F 6 211 ? 370.907 389.804 274.830 1.00 115.04 211 PHE G N 1
ATOM 17317 C CA . PHE F 6 211 ? 369.643 390.475 275.113 1.00 115.04 211 PHE G CA 1
ATOM 17318 C C . PHE F 6 211 ? 369.209 390.271 276.558 1.00 115.04 211 PHE G C 1
ATOM 17319 O O . PHE F 6 211 ? 368.641 391.185 277.167 1.00 115.04 211 PHE G O 1
ATOM 17327 N N . GLY F 6 212 ? 369.464 389.093 277.124 1.00 113.10 212 GLY G N 1
ATOM 17328 C CA . GLY F 6 212 ? 369.122 388.834 278.507 1.00 113.10 212 GLY G CA 1
ATOM 17329 C C . GLY F 6 212 ? 368.369 387.538 278.726 1.00 113.10 212 GLY G C 1
ATOM 17330 O O . GLY F 6 212 ? 367.913 387.261 279.840 1.00 113.10 212 GLY G O 1
ATOM 17331 N N . ILE F 6 213 ? 368.233 386.733 277.678 1.00 100.54 213 ILE G N 1
ATOM 17332 C CA . ILE F 6 213 ? 367.527 385.458 277.773 1.00 100.54 213 ILE G CA 1
ATOM 17333 C C . ILE F 6 213 ? 368.438 384.439 278.448 1.00 100.54 213 ILE G C 1
ATOM 17334 O O . ILE F 6 213 ? 369.538 384.167 277.946 1.00 100.54 213 ILE G O 1
ATOM 17339 N N . PRO F 6 214 ? 368.032 383.862 279.578 1.00 105.04 214 PRO G N 1
ATOM 17340 C CA . PRO F 6 214 ? 368.880 382.865 280.241 1.00 105.04 214 PRO G CA 1
ATOM 17341 C C . PRO F 6 214 ? 369.055 381.619 279.387 1.00 105.04 214 PRO G C 1
ATOM 17342 O O . PRO F 6 214 ? 368.166 381.224 278.630 1.00 105.04 214 PRO G O 1
ATOM 17346 N N . SER F 6 215 ? 370.227 380.995 279.520 1.00 108.60 215 SER G N 1
ATOM 17347 C CA . SER F 6 215 ? 370.552 379.772 278.794 1.00 108.60 215 SER G CA 1
ATOM 17348 C C . SER F 6 215 ? 370.774 378.592 279.734 1.00 108.60 215 SER G C 1
ATOM 17349 O O . SER F 6 215 ? 371.355 377.581 279.329 1.00 108.60 215 SER G O 1
ATOM 17352 N N . ASP F 6 216 ? 370.322 378.700 280.982 1.00 106.78 216 ASP G N 1
ATOM 17353 C CA . ASP F 6 216 ? 370.492 377.648 281.974 1.00 106.78 216 ASP G CA 1
ATOM 17354 C C . ASP F 6 216 ? 369.265 376.753 282.098 1.00 106.78 216 ASP G C 1
ATOM 17355 O O . ASP F 6 216 ? 369.209 375.919 283.007 1.00 106.78 216 ASP G O 1
ATOM 17360 N N . GLY F 6 217 ? 368.285 376.907 281.209 1.00 103.17 217 GLY G N 1
ATOM 17361 C CA . GLY F 6 217 ? 367.079 376.111 281.238 1.00 103.17 217 GLY G CA 1
ATOM 17362 C C . GLY F 6 217 ? 365.899 376.764 281.928 1.00 103.17 217 GLY G C 1
ATOM 17363 O O . GLY F 6 217 ? 364.782 376.241 281.831 1.00 103.17 217 GLY G O 1
ATOM 17364 N N . SER F 6 218 ? 366.110 377.880 282.620 1.00 102.70 218 SER G N 1
ATOM 17365 C CA . SER F 6 218 ? 365.012 378.570 283.280 1.00 102.70 218 SER G CA 1
ATOM 17366 C C . SER F 6 218 ? 364.069 379.178 282.252 1.00 102.70 218 SER G C 1
ATOM 17367 O O . SER F 6 218 ? 364.496 379.664 281.201 1.00 102.70 218 SER G O 1
ATOM 17370 N N . LYS F 6 219 ? 362.774 379.143 282.559 1.00 99.54 219 LYS G N 1
ATOM 17371 C CA . LYS F 6 219 ? 361.774 379.679 281.648 1.00 99.54 219 LYS G CA 1
ATOM 17372 C C . LYS F 6 219 ? 361.903 381.194 281.535 1.00 99.54 219 LYS G C 1
ATOM 17373 O O . LYS F 6 219 ? 362.127 381.892 282.528 1.00 99.54 219 LYS G O 1
ATOM 17379 N N . ILE F 6 220 ? 361.763 381.700 280.309 1.00 89.54 220 ILE G N 1
ATOM 17380 C CA . ILE F 6 220 ? 361.827 383.137 280.082 1.00 89.54 220 ILE G CA 1
ATOM 17381 C C . ILE F 6 220 ? 360.588 383.802 280.672 1.00 89.54 220 ILE G C 1
ATOM 17382 O O . ILE F 6 220 ? 359.526 383.181 280.816 1.00 89.54 220 ILE G O 1
ATOM 17387 N N . ALA F 6 221 ? 360.726 385.074 281.034 1.00 92.69 221 ALA G N 1
ATOM 17388 C CA . ALA F 6 221 ? 359.613 385.814 281.608 1.00 92.69 221 ALA G CA 1
ATOM 17389 C C . ALA F 6 221 ? 358.519 386.038 280.566 1.00 92.69 221 ALA G C 1
ATOM 17390 O O . ALA F 6 221 ? 358.728 385.885 279.359 1.00 92.69 221 ALA G O 1
ATOM 17392 N N . ILE F 6 222 ? 357.330 386.387 281.061 1.00 87.50 222 ILE G N 1
ATOM 17393 C CA . ILE F 6 222 ? 356.146 386.650 280.244 1.00 87.50 222 ILE G CA 1
ATOM 17394 C C . ILE F 6 222 ? 355.719 385.385 279.507 1.00 87.50 222 ILE G C 1
ATOM 17395 O O . ILE F 6 222 ? 354.632 384.850 279.753 1.00 87.50 222 ILE G O 1
ATOM 17400 N N . LEU F 6 223 ? 356.569 384.900 278.598 1.00 86.61 223 LEU G N 1
ATOM 17401 C CA . LEU F 6 223 ? 356.215 383.725 277.806 1.00 86.61 223 LEU G CA 1
ATOM 17402 C C . LEU F 6 223 ? 356.120 382.467 278.661 1.00 86.61 223 LEU G C 1
ATOM 17403 O O . LEU F 6 223 ? 355.297 381.590 278.373 1.00 86.61 223 LEU G O 1
ATOM 17408 N N . ASN F 6 224 ? 356.946 382.361 279.703 1.00 95.96 224 ASN G N 1
ATOM 17409 C CA . ASN F 6 224 ? 356.991 381.184 280.574 1.00 95.96 224 ASN G CA 1
ATOM 17410 C C . ASN F 6 224 ? 357.286 379.910 279.782 1.00 95.96 224 ASN G C 1
ATOM 17411 O O . ASN F 6 224 ? 356.764 378.836 280.089 1.00 95.96 224 ASN G O 1
ATOM 17416 N N . ILE F 6 225 ? 358.125 380.026 278.754 1.00 91.27 225 ILE G N 1
ATOM 17417 C CA . ILE F 6 225 ? 358.508 378.907 277.905 1.00 91.27 225 ILE G CA 1
ATOM 17418 C C . ILE F 6 225 ? 360.026 378.868 277.815 1.00 91.27 225 ILE G C 1
ATOM 17419 O O . ILE F 6 225 ? 360.670 379.905 277.621 1.00 91.27 225 ILE G O 1
ATOM 17424 N N . THR F 6 226 ? 360.597 377.675 277.959 1.00 94.57 226 THR G N 1
ATOM 17425 C CA . THR F 6 226 ? 362.044 377.526 277.872 1.00 94.57 226 THR G CA 1
ATOM 17426 C C . THR F 6 226 ? 362.531 377.854 276.464 1.00 94.57 226 THR G C 1
ATOM 17427 O O . THR F 6 226 ? 361.783 377.769 275.486 1.00 94.57 226 THR G O 1
ATOM 17431 N N . ILE F 6 227 ? 363.805 378.241 276.373 1.00 81.65 227 ILE G N 1
ATOM 17432 C CA . ILE F 6 227 ? 364.367 378.671 275.095 1.00 81.65 227 ILE G CA 1
ATOM 17433 C C . ILE F 6 227 ? 364.375 377.522 274.092 1.00 81.65 227 ILE G C 1
ATOM 17434 O O . ILE F 6 227 ? 364.074 377.713 272.907 1.00 81.65 227 ILE G O 1
ATOM 17439 N N . GLU F 6 228 ? 364.720 376.313 274.546 1.00 87.94 228 GLU G N 1
ATOM 17440 C CA . GLU F 6 228 ? 364.744 375.167 273.643 1.00 87.94 228 GLU G CA 1
ATOM 17441 C C . GLU F 6 228 ? 363.354 374.870 273.092 1.00 87.94 228 GLU G C 1
ATOM 17442 O O . GLU F 6 228 ? 363.195 374.605 271.895 1.00 87.94 228 GLU G O 1
ATOM 17448 N N . ASP F 6 229 ? 362.333 374.916 273.951 1.00 94.03 229 ASP G N 1
ATOM 17449 C CA . ASP F 6 229 ? 360.966 374.712 273.485 1.00 94.03 229 ASP G CA 1
ATOM 17450 C C . ASP F 6 229 ? 360.524 375.823 272.538 1.00 94.03 229 ASP G C 1
ATOM 17451 O O . ASP F 6 229 ? 359.800 375.558 271.573 1.00 94.03 229 ASP G O 1
ATOM 17456 N N . LEU F 6 230 ? 360.944 377.063 272.800 1.00 78.11 230 LEU G N 1
ATOM 17457 C CA . LEU F 6 230 ? 360.614 378.159 271.896 1.00 78.11 230 LEU G CA 1
ATOM 17458 C C . LEU F 6 230 ? 361.233 377.945 270.519 1.00 78.11 230 LEU G C 1
ATOM 17459 O O . LEU F 6 230 ? 360.576 378.162 269.493 1.00 78.11 230 LEU G O 1
ATOM 17464 N N . ILE F 6 231 ? 362.494 377.510 270.477 1.00 84.91 231 ILE G N 1
ATOM 17465 C CA . ILE F 6 231 ? 363.145 377.247 269.198 1.00 84.91 231 ILE G CA 1
ATOM 17466 C C . ILE F 6 231 ? 362.476 376.075 268.488 1.00 84.91 231 ILE G C 1
ATOM 17467 O O . ILE F 6 231 ? 362.311 376.086 267.261 1.00 84.91 231 ILE G O 1
ATOM 17472 N N . LYS F 6 232 ? 362.081 375.047 269.244 1.00 92.80 232 LYS G N 1
ATOM 17473 C CA . LYS F 6 232 ? 361.372 373.920 268.646 1.00 92.80 232 LYS G CA 1
ATOM 17474 C C . LYS F 6 232 ? 360.044 374.363 268.043 1.00 92.80 232 LYS G C 1
ATOM 17475 O O . LYS F 6 232 ? 359.679 373.932 266.944 1.00 92.80 232 LYS G O 1
ATOM 17481 N N . SER F 6 233 ? 359.309 375.226 268.749 1.00 93.60 233 SER G N 1
ATOM 17482 C CA . SER F 6 233 ? 358.049 375.738 268.217 1.00 93.60 233 SER G CA 1
ATOM 17483 C C . SER F 6 233 ? 358.279 376.581 266.968 1.00 93.60 233 SER G C 1
ATOM 17484 O O . SER F 6 233 ? 357.512 376.492 266.000 1.00 93.60 233 SER G O 1
ATOM 17487 N N . LEU F 6 234 ? 359.328 377.407 266.973 1.00 84.70 234 LEU G N 1
ATOM 17488 C CA . LEU F 6 234 ? 359.647 378.203 265.790 1.00 84.70 234 LEU G CA 1
ATOM 17489 C C . LEU F 6 234 ? 359.967 377.312 264.597 1.00 84.70 234 LEU G C 1
ATOM 17490 O O . LEU F 6 234 ? 359.522 377.579 263.474 1.00 84.70 234 LEU G O 1
ATOM 17495 N N . GLU F 6 235 ? 360.739 376.246 264.819 1.00 103.41 235 GLU G N 1
ATOM 17496 C CA . GLU F 6 235 ? 361.036 375.309 263.739 1.00 103.41 235 GLU G CA 1
ATOM 17497 C C . GLU F 6 235 ? 359.773 374.603 263.258 1.00 103.41 235 GLU G C 1
ATOM 17498 O O . GLU F 6 235 ? 359.600 374.380 262.054 1.00 103.41 235 GLU G O 1
ATOM 17504 N N . LYS F 6 236 ? 358.885 374.240 264.187 1.00 98.01 236 LYS G N 1
ATOM 17505 C CA . LYS F 6 236 ? 357.638 373.583 263.810 1.00 98.01 236 LYS G CA 1
ATOM 17506 C C . LYS F 6 236 ? 356.766 374.497 262.959 1.00 98.01 236 LYS G C 1
ATOM 17507 O O . LYS F 6 236 ? 356.114 374.042 262.013 1.00 98.01 236 LYS G O 1
ATOM 17513 N N . ARG F 6 237 ? 356.742 375.792 263.279 1.00 94.12 237 ARG G N 1
ATOM 17514 C CA . ARG F 6 237 ? 355.943 376.763 262.544 1.00 94.12 237 ARG G CA 1
ATOM 17515 C C . ARG F 6 237 ? 356.649 377.287 261.297 1.00 94.12 237 ARG G C 1
ATOM 17516 O O . ARG F 6 237 ? 356.290 378.361 260.799 1.00 94.12 237 ARG G O 1
ATOM 17524 N N . GLU F 6 238 ? 357.651 376.560 260.795 1.00 99.14 238 GLU G N 1
ATOM 17525 C CA . GLU F 6 238 ? 358.369 376.888 259.564 1.00 99.14 238 GLU G CA 1
ATOM 17526 C C . GLU F 6 238 ? 359.087 378.233 259.637 1.00 99.14 238 GLU G C 1
ATOM 17527 O O . GLU F 6 238 ? 359.466 378.792 258.602 1.00 99.14 238 GLU G O 1
ATOM 17533 N N . TYR F 6 239 ? 359.283 378.770 260.842 1.00 89.19 239 TYR G N 1
ATOM 17534 C CA . TYR F 6 239 ? 360.044 380.008 260.977 1.00 89.19 239 TYR G CA 1
ATOM 17535 C C . TYR F 6 239 ? 361.519 379.784 260.672 1.00 89.19 239 TYR G C 1
ATOM 17536 O O . TYR F 6 239 ? 362.154 380.608 260.003 1.00 89.19 239 TYR G O 1
ATOM 17545 N N . ILE F 6 240 ? 362.082 378.676 261.153 1.00 92.36 240 ILE G N 1
ATOM 17546 C CA . ILE F 6 240 ? 363.472 378.321 260.905 1.00 92.36 240 ILE G CA 1
ATOM 17547 C C . ILE F 6 240 ? 363.536 376.856 260.497 1.00 92.36 240 ILE G C 1
ATOM 17548 O O . ILE F 6 240 ? 362.627 376.068 260.770 1.00 92.36 240 ILE G O 1
ATOM 17553 N N . VAL F 6 241 ? 364.631 376.496 259.833 1.00 102.35 241 VAL G N 1
ATOM 17554 C CA . VAL F 6 241 ? 364.862 375.137 259.357 1.00 102.35 241 VAL G CA 1
ATOM 17555 C C . VAL F 6 241 ? 366.112 374.598 260.035 1.00 102.35 241 VAL G C 1
ATOM 17556 O O . VAL F 6 241 ? 367.175 375.230 259.982 1.00 102.35 241 VAL G O 1
ATOM 17560 N N . ARG F 6 242 ? 365.976 373.437 260.683 1.00 106.16 242 ARG G N 1
ATOM 17561 C CA . ARG F 6 242 ? 367.122 372.827 261.408 1.00 106.16 242 ARG G CA 1
ATOM 17562 C C . ARG F 6 242 ? 367.946 371.970 260.443 1.00 106.16 242 ARG G C 1
ATOM 17563 O O . ARG F 6 242 ? 367.833 370.729 260.516 1.00 106.16 242 ARG G O 1
ATOM 17571 N N . LEU F 6 243 ? 368.738 372.602 259.572 1.00 112.32 243 LEU G N 1
ATOM 17572 C CA . LEU F 6 243 ? 369.638 371.824 258.679 1.00 112.32 243 LEU G CA 1
ATOM 17573 C C . LEU F 6 243 ? 370.638 371.068 259.559 1.00 112.32 243 LEU G C 1
ATOM 17574 O O . LEU F 6 243 ? 371.234 371.705 260.451 1.00 112.32 243 LEU G O 1
ATOM 17579 N N . GLU F 6 244 ? 370.812 369.764 259.327 1.00 123.89 244 GLU G N 1
ATOM 17580 C CA . GLU F 6 244 ? 371.690 368.963 260.223 1.00 123.89 244 GLU G CA 1
ATOM 17581 C C . GLU F 6 244 ? 372.897 368.432 259.443 1.00 123.89 244 GLU G C 1
ATOM 17582 O O . GLU F 6 244 ? 372.833 367.277 258.975 1.00 123.89 244 GLU G O 1
ATOM 17588 N N . GLU F 6 245 ? 373.953 369.241 259.311 1.00 133.91 245 GLU G N 1
ATOM 17589 C CA . GLU F 6 245 ? 375.203 368.769 258.653 1.00 133.91 245 GLU G CA 1
ATOM 17590 C C . GLU F 6 245 ? 376.112 368.205 259.749 1.00 133.91 245 GLU G C 1
ATOM 17591 O O . GLU F 6 245 ? 377.229 368.734 259.919 1.00 133.91 245 GLU G O 1
ATOM 17597 N N . LYS F 6 246 ? 375.653 367.167 260.453 1.00 135.24 246 LYS G N 1
ATOM 17598 C CA . LYS F 6 246 ? 376.414 366.605 261.603 1.00 135.24 246 LYS G CA 1
ATOM 17599 C C . LYS F 6 246 ? 377.714 365.949 261.127 1.00 135.24 246 LYS G C 1
ATOM 17600 O O . LYS F 6 246 ? 377.683 365.263 260.086 1.00 135.24 246 LYS G O 1
ATOM 17606 N N . SER F 6 247 ? 378.807 366.146 261.874 1.00 142.28 247 SER G N 1
ATOM 17607 C CA . SER F 6 247 ? 380.127 365.579 261.483 1.00 142.28 247 SER G CA 1
ATOM 17608 C C . SER F 6 247 ? 380.640 364.603 262.551 1.00 142.28 247 SER G C 1
ATOM 17609 O O . SER F 6 247 ? 379.809 364.090 263.329 1.00 142.28 247 SER G O 1
ATOM 17612 N N . ASP F 6 248 ? 381.954 364.350 262.584 1.00 151.20 248 ASP G N 1
ATOM 17613 C CA . ASP F 6 248 ? 382.524 363.349 263.530 1.00 151.20 248 ASP G CA 1
ATOM 17614 C C . ASP F 6 248 ? 383.569 364.009 264.435 1.00 151.20 248 ASP G C 1
ATOM 17615 O O . ASP F 6 248 ? 383.378 363.964 265.665 1.00 151.20 248 ASP G O 1
ATOM 17620 N N . THR F 6 249 ? 384.642 364.561 263.856 1.00 148.54 249 THR G N 1
ATOM 17621 C CA . THR F 6 249 ? 385.678 365.248 264.620 1.00 148.54 249 THR G CA 1
ATOM 17622 C C . THR F 6 249 ? 385.070 366.123 265.711 1.00 148.54 249 THR G C 1
ATOM 17623 O O . THR F 6 249 ? 385.473 366.048 266.878 1.00 148.54 249 THR G O 1
ATOM 17627 N N . ASP F 6 250 ? 384.081 366.943 265.335 1.00 147.50 250 ASP G N 1
ATOM 17628 C CA . ASP F 6 250 ? 383.446 367.874 266.310 1.00 147.50 250 ASP G CA 1
ATOM 17629 C C . ASP F 6 250 ? 382.216 367.214 266.947 1.00 147.50 250 ASP G C 1
ATOM 17630 O O . ASP F 6 250 ? 382.117 367.239 268.190 1.00 147.50 250 ASP G O 1
ATOM 17635 N N . GLY F 6 251 ? 381.318 366.654 266.129 1.00 140.74 251 GLY G N 1
ATOM 17636 C CA . GLY F 6 251 ? 380.087 366.025 266.648 1.00 140.74 251 GLY G CA 1
ATOM 17637 C C . GLY F 6 251 ? 378.864 366.451 265.853 1.00 140.74 251 GLY G C 1
ATOM 17638 O O . GLY F 6 251 ? 379.032 366.863 264.688 1.00 140.74 251 GLY G O 1
ATOM 17639 N N . GLU F 6 252 ? 377.675 366.360 266.457 1.00 131.38 252 GLU G N 1
ATOM 17640 C CA . GLU F 6 252 ? 376.420 366.777 265.770 1.00 131.38 252 GLU G CA 1
ATOM 17641 C C . GLU F 6 252 ? 376.458 368.289 265.506 1.00 131.38 252 GLU G C 1
ATOM 17642 O O . GLU F 6 252 ? 377.006 369.028 266.352 1.00 131.38 252 GLU G O 1
ATOM 17648 N N . VAL F 6 253 ? 375.913 368.728 264.366 1.00 117.20 253 VAL G N 1
ATOM 17649 C CA . VAL F 6 253 ? 375.939 370.177 264.002 1.00 117.20 253 VAL G CA 1
ATOM 17650 C C . VAL F 6 253 ? 374.509 370.648 263.719 1.00 117.20 253 VAL G C 1
ATOM 17651 O O . VAL F 6 253 ? 373.873 370.082 262.806 1.00 117.20 253 VAL G O 1
ATOM 17655 N N . ILE F 6 254 ? 374.033 371.649 264.467 1.00 106.16 254 ILE G N 1
ATOM 17656 C CA . ILE F 6 254 ? 372.672 372.215 264.229 1.00 106.16 254 ILE G CA 1
ATOM 17657 C C . ILE F 6 254 ? 372.825 373.570 263.532 1.00 106.16 254 ILE G C 1
ATOM 17658 O O . ILE F 6 254 ? 373.330 374.511 264.179 1.00 106.16 254 ILE G O 1
ATOM 17663 N N . SER F 6 255 ? 372.411 373.661 262.265 1.00 106.48 255 SER G N 1
ATOM 17664 C CA . SER F 6 255 ? 372.470 374.950 261.524 1.00 106.48 255 SER G CA 1
ATOM 17665 C C . SER F 6 255 ? 371.047 375.469 261.297 1.00 106.48 255 SER G C 1
ATOM 17666 O O . SER F 6 255 ? 370.184 374.666 260.897 1.00 106.48 255 SER G O 1
ATOM 17669 N N . TYR F 6 256 ? 370.819 376.761 261.545 1.00 98.49 256 TYR G N 1
ATOM 17670 C CA . TYR F 6 256 ? 369.453 377.331 261.402 1.00 98.49 256 TYR G CA 1
ATOM 17671 C C . TYR F 6 256 ? 369.328 378.046 260.056 1.00 98.49 256 TYR G C 1
ATOM 17672 O O . TYR F 6 256 ? 370.208 378.865 259.719 1.00 98.49 256 TYR G O 1
ATOM 17681 N N . ARG F 6 257 ? 368.266 377.732 259.311 1.00 103.21 257 ARG G N 1
ATOM 17682 C CA . ARG F 6 257 ? 368.059 378.353 258.010 1.00 103.21 257 ARG G CA 1
ATOM 17683 C C . ARG F 6 257 ? 366.769 379.170 258.034 1.00 103.21 257 ARG G C 1
ATOM 17684 O O . ARG F 6 257 ? 366.136 379.350 259.080 1.00 103.21 257 ARG G O 1
ATOM 17692 N N . ILE F 6 258 ? 366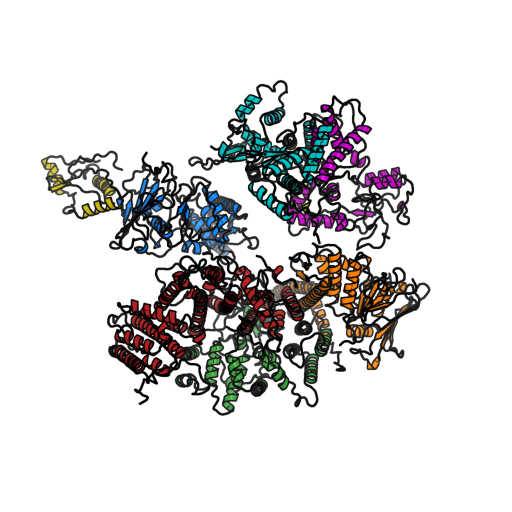.380 379.670 256.865 1.00 94.77 258 ILE G N 1
ATOM 17693 C CA . ILE F 6 258 ? 365.167 380.463 256.697 1.00 94.77 258 ILE G CA 1
ATOM 17694 C C . ILE F 6 258 ? 364.153 379.617 255.941 1.00 94.77 258 ILE G C 1
ATOM 17695 O O . ILE F 6 258 ? 364.423 379.164 254.821 1.00 94.77 258 ILE G O 1
ATOM 17700 N N . GLY F 6 259 ? 362.989 379.404 256.552 1.00 102.28 259 GLY G N 1
ATOM 17701 C CA . GLY F 6 259 ? 361.959 378.614 255.919 1.00 102.28 259 GLY G CA 1
ATOM 17702 C C . GLY F 6 259 ? 361.248 379.357 254.803 1.00 102.28 259 GLY G C 1
ATOM 17703 O O . GLY F 6 259 ? 361.348 380.577 254.665 1.00 102.28 259 GLY G O 1
ATOM 17704 N N . ARG F 6 260 ? 360.516 378.590 253.991 1.00 109.03 260 ARG G N 1
ATOM 17705 C CA . ARG F 6 260 ? 359.769 379.181 252.886 1.00 109.03 260 ARG G CA 1
ATOM 17706 C C . ARG F 6 260 ? 358.682 380.125 253.381 1.00 109.03 260 ARG G C 1
ATOM 17707 O O . ARG F 6 260 ? 358.351 381.102 252.699 1.00 109.03 260 ARG G O 1
ATOM 17715 N N . ARG F 6 261 ? 358.111 379.851 254.557 1.00 104.91 261 ARG G N 1
ATOM 17716 C CA . ARG F 6 261 ? 357.122 380.757 255.129 1.00 104.91 261 ARG G CA 1
ATOM 17717 C C . ARG F 6 261 ? 357.724 382.131 255.393 1.00 104.91 261 ARG G C 1
ATOM 17718 O O . ARG F 6 261 ? 357.115 383.159 255.071 1.00 104.91 261 ARG G O 1
ATOM 17726 N N . THR F 6 262 ? 358.927 382.169 255.971 1.00 100.58 262 THR G N 1
ATOM 17727 C CA . THR F 6 262 ? 359.597 383.443 256.208 1.00 100.58 262 THR G CA 1
ATOM 17728 C C . THR F 6 262 ? 359.938 384.138 254.895 1.00 100.58 262 THR G C 1
ATOM 17729 O O . THR F 6 262 ? 359.823 385.364 254.788 1.00 100.58 262 THR G O 1
ATOM 17733 N N . GLN F 6 263 ? 360.360 383.371 253.888 1.00 111.41 263 GLN G N 1
ATOM 17734 C CA . GLN F 6 263 ? 360.672 383.954 252.587 1.00 111.41 263 GLN G CA 1
ATOM 17735 C C . GLN F 6 263 ? 359.441 384.609 251.972 1.00 111.41 263 GLN G C 1
ATOM 17736 O O . GLN F 6 263 ? 359.519 385.714 251.423 1.00 111.41 263 GLN G O 1
ATOM 17742 N N . ALA F 6 264 ? 358.291 383.937 252.053 1.00 109.15 264 ALA G N 1
ATOM 17743 C CA . ALA F 6 264 ? 357.057 384.508 251.529 1.00 109.15 264 ALA G CA 1
ATOM 17744 C C . ALA F 6 264 ? 356.582 385.708 252.338 1.00 109.15 264 ALA G C 1
ATOM 17745 O O . ALA F 6 264 ? 356.083 386.675 251.752 1.00 109.15 264 ALA G O 1
ATOM 17747 N N . GLU F 6 265 ? 356.724 385.668 253.664 1.00 107.02 265 GLU G N 1
ATOM 17748 C CA . GLU F 6 265 ? 356.242 386.766 254.497 1.00 107.02 265 GLU G CA 1
ATOM 17749 C C . GLU F 6 265 ? 357.107 388.010 254.334 1.00 107.02 265 GLU G C 1
ATOM 17750 O O . GLU F 6 265 ? 356.590 389.128 254.227 1.00 107.02 265 GLU G O 1
ATOM 17756 N N . LEU F 6 266 ? 358.428 387.839 254.314 1.00 102.94 266 LEU G N 1
ATOM 17757 C CA . LEU F 6 266 ? 359.369 388.954 254.270 1.00 102.94 266 LEU G CA 1
ATOM 17758 C C . LEU F 6 266 ? 359.992 389.027 252.883 1.00 102.94 266 LEU G C 1
ATOM 17759 O O . LEU F 6 266 ? 360.780 388.153 252.504 1.00 102.94 266 LEU G O 1
ATOM 17764 N N . GLY F 6 267 ? 359.642 390.068 252.129 1.00 123.16 267 GLY G N 1
ATOM 17765 C CA . GLY F 6 267 ? 360.269 390.328 250.853 1.00 123.16 267 GLY G CA 1
ATOM 17766 C C . GLY F 6 267 ? 361.459 391.259 250.986 1.00 123.16 267 GLY G C 1
ATOM 17767 O O . GLY F 6 267 ? 361.849 391.674 252.077 1.00 123.16 267 GLY G O 1
ATOM 17768 N N . LEU F 6 268 ? 362.050 391.588 249.836 1.00 128.82 268 LEU G N 1
ATOM 17769 C CA . LEU F 6 268 ? 363.183 392.510 249.824 1.00 128.82 268 LEU G CA 1
ATOM 17770 C C . LEU F 6 268 ? 362.768 393.891 250.318 1.00 128.82 268 LEU G C 1
ATOM 17771 O O . LEU F 6 268 ? 363.389 394.454 251.228 1.00 128.82 268 LEU G O 1
ATOM 17776 N N . GLU F 6 269 ? 361.708 394.450 249.729 1.00 133.13 269 GLU G N 1
ATOM 17777 C CA . GLU F 6 269 ? 361.223 395.759 250.160 1.00 133.13 269 GLU G CA 1
ATOM 17778 C C . GLU F 6 269 ? 360.697 395.707 251.587 1.00 133.13 269 GLU G C 1
ATOM 17779 O O . GLU F 6 269 ? 360.908 396.643 252.366 1.00 133.13 269 GLU G O 1
ATOM 17785 N N . SER F 6 270 ? 360.004 394.624 251.945 1.00 126.38 270 SER G N 1
ATOM 17786 C CA . SER F 6 270 ? 359.504 394.481 253.310 1.00 126.38 270 SER G CA 1
ATOM 17787 C C . SER F 6 270 ? 360.650 394.415 254.313 1.00 126.38 270 SER G C 1
ATOM 17788 O O . SER F 6 270 ? 360.593 395.048 255.375 1.00 126.38 270 SER G O 1
ATOM 17791 N N . LEU F 6 271 ? 361.701 393.654 253.993 1.00 129.61 271 LEU G N 1
ATOM 17792 C CA . LEU F 6 271 ? 362.853 393.575 254.886 1.00 129.61 271 LEU G CA 1
ATOM 17793 C C . LEU F 6 271 ? 363.553 394.923 254.997 1.00 129.61 271 LEU G C 1
ATOM 17794 O O . LEU F 6 271 ? 363.997 395.313 256.083 1.00 129.61 271 LEU G O 1
ATOM 17799 N N . GLU F 6 272 ? 363.666 395.649 253.880 1.00 139.24 272 GLU G N 1
ATOM 17800 C CA . GLU F 6 272 ? 364.280 396.973 253.924 1.00 139.24 272 GLU G CA 1
ATOM 17801 C C . GLU F 6 272 ? 363.474 397.926 254.800 1.00 139.24 272 GLU G C 1
ATOM 17802 O O . GLU F 6 272 ? 364.042 398.674 255.604 1.00 139.24 272 GLU G O 1
ATOM 17808 N N . LYS F 6 273 ? 362.145 397.904 254.663 1.00 136.68 273 LYS G N 1
ATOM 17809 C CA . LYS F 6 273 ? 361.301 398.753 255.499 1.00 136.68 273 LYS G CA 1
ATOM 17810 C C . LYS F 6 273 ? 361.420 398.373 256.969 1.00 136.68 273 LYS G C 1
ATOM 17811 O O . LYS F 6 273 ? 361.455 399.247 257.843 1.00 136.68 273 LYS G O 1
ATOM 17817 N N . LEU F 6 274 ? 361.472 397.072 257.262 1.00 118.44 274 LEU G N 1
ATOM 17818 C CA . LEU F 6 274 ? 361.610 396.631 258.647 1.00 118.44 274 LEU G CA 1
ATOM 17819 C C . LEU F 6 274 ? 362.943 397.072 259.241 1.00 118.44 274 LEU G C 1
ATOM 17820 O O . LEU F 6 274 ? 363.000 397.520 260.391 1.00 118.44 274 LEU G O 1
ATOM 17825 N N . VAL F 6 275 ? 364.027 396.958 258.468 1.00 125.35 275 VAL G N 1
ATOM 17826 C CA . VAL F 6 275 ? 365.356 397.287 258.981 1.00 125.35 275 VAL G CA 1
ATOM 17827 C C . VAL F 6 275 ? 365.645 398.779 258.968 1.00 125.35 275 VAL G C 1
ATOM 17828 O O . VAL F 6 275 ? 366.603 399.217 259.616 1.00 125.35 275 VAL G O 1
ATOM 17832 N N . GLN F 6 276 ? 364.846 399.575 258.251 1.00 136.37 276 GLN G N 1
ATOM 17833 C CA . GLN F 6 276 ? 365.065 401.018 258.242 1.00 136.37 276 GLN G CA 1
ATOM 17834 C C . GLN F 6 276 ? 364.914 401.613 259.637 1.00 136.37 276 GLN G C 1
ATOM 17835 O O . GLN F 6 276 ? 365.715 402.462 260.046 1.00 136.37 276 GLN G O 1
ATOM 17841 N N . GLU F 6 277 ? 363.901 401.181 260.382 1.00 134.93 277 GLU G N 1
ATOM 17842 C CA . GLU F 6 277 ? 363.668 401.672 261.733 1.00 134.93 277 GLU G CA 1
ATOM 17843 C C . GLU F 6 277 ? 364.413 400.874 262.795 1.00 134.93 277 GLU G C 1
ATOM 17844 O O . GLU F 6 277 ? 364.379 401.254 263.970 1.00 134.93 277 GLU G O 1
ATOM 17850 N N . ILE F 6 278 ? 365.077 399.780 262.418 1.00 128.71 278 ILE G N 1
ATOM 17851 C CA . ILE F 6 278 ? 365.834 398.997 263.391 1.00 128.71 278 ILE G CA 1
ATOM 17852 C C . ILE F 6 278 ? 367.022 399.797 263.911 1.00 128.71 278 ILE G C 1
ATOM 17853 O O . ILE F 6 278 ? 367.248 399.891 265.124 1.00 128.71 278 ILE G O 1
ATOM 17858 N N . MET F 6 279 ? 367.795 400.390 263.005 1.00 136.26 279 MET G N 1
ATOM 17859 C CA . MET F 6 279 ? 368.959 401.186 263.368 1.00 136.26 279 MET G CA 1
ATOM 17860 C C . MET F 6 279 ? 368.690 402.683 263.339 1.00 136.26 279 MET G C 1
ATOM 17861 O O . MET F 6 279 ? 369.602 403.468 263.620 1.00 136.26 279 MET G O 1
ATOM 17866 N N . GLY F 6 280 ? 367.467 403.097 263.014 1.00 136.88 280 GLY G N 1
ATOM 17867 C CA . GLY F 6 280 ? 367.120 404.508 263.028 1.00 136.88 280 GLY G CA 1
ATOM 17868 C C . GLY F 6 280 ? 367.871 405.348 262.020 1.00 136.88 280 GLY G C 1
ATOM 17869 O O . GLY F 6 280 ? 368.186 406.509 262.304 1.00 136.88 280 GLY G O 1
ATOM 17870 N N . LEU F 6 281 ? 368.168 404.796 260.846 1.00 144.95 281 LEU G N 1
ATOM 17871 C CA . LEU F 6 281 ? 368.846 405.566 259.814 1.00 144.95 281 LEU G CA 1
ATOM 17872 C C . LEU F 6 281 ? 367.893 406.576 259.187 1.00 144.95 281 LEU G C 1
ATOM 17873 O O . LEU F 6 281 ? 366.695 406.317 259.039 1.00 144.95 281 LEU G O 1
ATOM 17878 N N . GLU F 6 282 ? 368.434 407.734 258.822 1.00 156.65 282 GLU G N 1
ATOM 17879 C CA . GLU F 6 282 ? 367.629 408.772 258.195 1.00 156.65 282 GLU G CA 1
ATOM 17880 C C . GLU F 6 282 ? 367.168 408.332 256.809 1.00 156.65 282 GLU G C 1
ATOM 17881 O O . GLU F 6 282 ? 367.825 407.536 256.134 1.00 156.65 282 GLU G O 1
ATOM 17887 N N . LYS F 6 283 ? 366.014 408.860 256.394 1.00 157.39 283 LYS G N 1
ATOM 17888 C CA . LYS F 6 283 ? 365.451 408.502 255.097 1.00 157.39 283 LYS G CA 1
ATOM 17889 C C . LYS F 6 283 ? 366.304 408.997 253.936 1.00 157.39 283 LYS G C 1
ATOM 17890 O O . LYS F 6 283 ? 366.198 408.454 252.831 1.00 157.39 283 LYS G O 1
ATOM 17896 N N . GLU F 6 284 ? 367.146 410.009 254.160 1.00 161.91 284 GLU G N 1
ATOM 17897 C CA . GLU F 6 284 ? 367.996 410.518 253.087 1.00 161.91 284 GLU G CA 1
ATOM 17898 C C . GLU F 6 284 ? 369.039 409.488 252.674 1.00 161.91 284 GLU G C 1
ATOM 17899 O O . GLU F 6 284 ? 369.430 409.426 251.501 1.00 161.91 284 GLU G O 1
ATOM 17905 N N . GLN F 6 285 ? 369.507 408.672 253.620 1.00 155.64 285 GLN G N 1
ATOM 17906 C CA . GLN F 6 285 ? 370.511 407.650 253.351 1.00 155.64 285 GLN G CA 1
ATOM 17907 C C . GLN F 6 285 ? 369.899 406.283 253.075 1.00 155.64 285 GLN G C 1
ATOM 17908 O O . GLN F 6 285 ? 370.516 405.256 253.387 1.00 155.64 285 GLN G O 1
ATOM 17914 N N . THR F 6 286 ? 368.694 406.241 252.500 1.00 160.40 286 THR G N 1
ATOM 17915 C CA . THR F 6 286 ? 368.078 404.963 252.159 1.00 160.40 286 THR G CA 1
ATOM 17916 C C . THR F 6 286 ? 368.868 404.234 251.078 1.00 160.40 286 THR G C 1
ATOM 17917 O O . THR F 6 286 ? 368.847 402.999 251.018 1.00 160.40 286 THR G O 1
ATOM 17921 N N . LYS F 6 287 ? 369.577 404.975 250.229 1.00 161.68 287 LYS G N 1
ATOM 17922 C CA . LYS F 6 287 ? 370.371 404.362 249.177 1.00 161.68 287 LYS G CA 1
ATOM 17923 C C . LYS F 6 287 ? 371.560 403.609 249.770 1.00 161.68 287 LYS G C 1
ATOM 17924 O O . LYS F 6 287 ? 371.967 403.832 250.914 1.00 161.68 287 LYS G O 1
ATOM 17930 N N . SER F 6 288 ? 372.108 402.695 248.970 1.00 157.39 288 SER G N 1
ATOM 17931 C CA . SER F 6 288 ? 373.239 401.832 249.302 1.00 157.39 288 SER G CA 1
ATOM 17932 C C . SER F 6 288 ? 372.931 400.868 250.441 1.00 157.39 288 SER G C 1
ATOM 17933 O O . SER F 6 288 ? 373.852 400.209 250.940 1.00 157.39 288 SER G O 1
ATOM 17936 N N . LEU F 6 289 ? 371.675 400.758 250.871 1.00 149.68 289 LEU G N 1
ATOM 17937 C CA . LEU F 6 289 ? 371.278 399.823 251.916 1.00 149.68 289 LEU G CA 1
ATOM 17938 C C . LEU F 6 289 ? 370.603 398.576 251.364 1.00 149.68 289 LEU G C 1
ATOM 17939 O O . LEU F 6 289 ? 370.795 397.484 251.907 1.00 149.68 289 LEU G O 1
ATOM 17944 N N . HIS F 6 290 ? 369.820 398.716 250.292 1.00 146.30 290 HIS G N 1
ATOM 17945 C CA . HIS F 6 290 ? 369.172 397.558 249.686 1.00 146.30 290 HIS G CA 1
ATOM 17946 C C . HIS F 6 290 ? 370.201 396.576 249.140 1.00 146.30 290 HIS G C 1
ATOM 17947 O O . HIS F 6 290 ? 370.028 395.355 249.251 1.00 146.30 290 HIS G O 1
ATOM 17954 N N . ASP F 6 291 ? 371.279 397.091 248.544 1.00 154.24 291 ASP G N 1
ATOM 17955 C CA . ASP F 6 291 ? 372.340 396.220 248.052 1.00 154.24 291 ASP G CA 1
ATOM 17956 C C . ASP F 6 291 ? 372.997 395.455 249.196 1.00 154.24 291 ASP G C 1
ATOM 17957 O O . ASP F 6 291 ? 373.286 394.259 249.069 1.00 154.24 291 ASP G O 1
ATOM 17962 N N . ASP F 6 292 ? 373.235 396.129 250.325 1.00 155.47 292 ASP G N 1
ATOM 17963 C CA . ASP F 6 292 ? 373.785 395.447 251.492 1.00 155.47 292 ASP G CA 1
ATOM 17964 C C . ASP F 6 292 ? 372.830 394.388 252.027 1.00 155.47 292 ASP G C 1
ATOM 17965 O O . ASP F 6 292 ? 373.273 393.311 252.441 1.00 155.47 292 ASP G O 1
ATOM 17970 N N . ILE F 6 293 ? 371.526 394.673 252.032 1.00 146.64 293 ILE G N 1
ATOM 17971 C CA . ILE F 6 293 ? 370.549 393.684 252.477 1.00 146.64 293 ILE G CA 1
ATOM 17972 C C . ILE F 6 293 ? 370.572 392.464 251.564 1.00 146.64 293 ILE G C 1
ATOM 17973 O O . ILE F 6 293 ? 370.527 391.319 252.030 1.00 146.64 293 ILE G O 1
ATOM 17978 N N . ILE F 6 294 ? 370.643 392.691 250.250 1.00 146.59 294 ILE G N 1
ATOM 17979 C CA . ILE F 6 294 ? 370.707 391.580 249.304 1.00 146.59 294 ILE G CA 1
ATOM 17980 C C . ILE F 6 294 ? 371.975 390.763 249.524 1.00 146.59 294 ILE G C 1
ATOM 17981 O O . ILE F 6 294 ? 371.945 389.526 249.491 1.00 146.59 294 ILE G O 1
ATOM 17986 N N . LYS F 6 295 ? 373.107 391.435 249.748 1.00 146.23 295 LYS G N 1
ATOM 17987 C CA . LYS F 6 295 ? 374.354 390.725 250.017 1.00 146.23 295 LYS G CA 1
ATOM 17988 C C . LYS F 6 295 ? 374.248 389.884 251.283 1.00 146.23 295 LYS G C 1
ATOM 17989 O O . LYS F 6 295 ? 374.699 388.734 251.322 1.00 146.23 295 LYS G O 1
ATOM 17995 N N . SER F 6 296 ? 373.654 390.449 252.337 1.00 132.93 296 SER G N 1
ATOM 17996 C CA . SER F 6 296 ? 373.513 389.721 253.595 1.00 132.93 296 SER G CA 1
ATOM 17997 C C . SER F 6 296 ? 372.596 388.514 253.437 1.00 132.93 296 SER G C 1
ATOM 17998 O O . SER F 6 296 ? 372.852 387.454 254.019 1.00 132.93 296 SER G O 1
ATOM 18001 N N . ILE F 6 297 ? 371.518 388.662 252.664 1.00 132.17 297 ILE G N 1
ATOM 18002 C CA . ILE F 6 297 ? 370.581 387.558 252.467 1.00 132.17 297 ILE G CA 1
ATOM 18003 C C . ILE F 6 297 ? 371.274 386.389 251.774 1.00 132.17 297 ILE G C 1
ATOM 18004 O O . ILE F 6 297 ? 371.154 385.234 252.198 1.00 132.17 297 ILE G O 1
ATOM 18009 N N . GLY F 6 298 ? 372.021 386.678 250.712 1.00 131.53 298 GLY G N 1
ATOM 18010 C CA . GLY F 6 298 ? 372.723 385.626 249.996 1.00 131.53 298 GLY G CA 1
ATOM 18011 C C . GLY F 6 298 ? 371.768 384.625 249.380 1.00 131.53 298 GLY G C 1
ATOM 18012 O O . GLY F 6 298 ? 370.733 384.983 248.807 1.00 131.53 298 GLY G O 1
ATOM 18013 N N . ASP F 6 299 ? 372.119 383.344 249.497 1.00 132.32 299 ASP G N 1
ATOM 18014 C CA . ASP F 6 299 ? 371.308 382.259 248.943 1.00 132.32 299 ASP G CA 1
ATOM 18015 C C . ASP F 6 299 ? 370.261 381.854 249.976 1.00 132.32 299 ASP G C 1
ATOM 18016 O O . ASP F 6 299 ? 370.402 380.874 250.712 1.00 132.32 299 ASP G O 1
ATOM 18021 N N . SER F 6 300 ? 369.191 382.632 250.028 1.00 122.88 300 SER G N 1
ATOM 18022 C CA . SER F 6 300 ? 368.079 382.361 250.932 1.00 122.88 300 SER G CA 1
ATOM 18023 C C . SER F 6 300 ? 366.739 382.293 250.218 1.00 122.88 300 SER G C 1
ATOM 18024 O O . SER F 6 300 ? 365.880 381.501 250.611 1.00 122.88 300 SER G O 1
ATOM 18027 N N . TYR F 6 301 ? 366.539 383.099 249.181 1.00 126.63 301 TYR G N 1
ATOM 18028 C CA . TYR F 6 301 ? 365.288 383.136 248.440 1.00 126.63 301 TYR G CA 1
ATOM 18029 C C . TYR F 6 301 ? 365.429 382.374 247.129 1.00 126.63 301 TYR G C 1
ATOM 18030 O O . TYR F 6 301 ? 366.459 382.468 246.452 1.00 126.63 301 TYR G O 1
ATOM 18039 N N . SER F 6 302 ? 364.390 381.617 246.776 1.00 146.53 302 SER G N 1
ATOM 18040 C CA . SER F 6 302 ? 364.374 380.902 245.506 1.00 146.53 302 SER G CA 1
ATOM 18041 C C . SER F 6 302 ? 364.210 381.832 244.311 1.00 146.53 302 SER G C 1
ATOM 18042 O O . SER F 6 302 ? 364.391 381.385 243.173 1.00 146.53 302 SER G O 1
ATOM 18045 N N . ILE F 6 303 ? 363.873 383.098 244.538 1.00 162.23 303 ILE G N 1
ATOM 18046 C CA . ILE F 6 303 ? 363.715 384.063 243.458 1.00 162.23 303 ILE G CA 1
ATOM 18047 C C . ILE F 6 303 ? 365.069 384.381 242.834 1.00 162.23 303 ILE G C 1
ATOM 18048 O O . ILE F 6 303 ? 365.206 384.451 241.613 1.00 162.23 303 ILE G O 1
ATOM 18054 N N . SER G 7 216 ? 364.276 392.065 281.620 1.00 121.59 216 SER H N 1
ATOM 18055 C CA . SER G 7 216 ? 363.094 392.925 281.571 1.00 121.59 216 SER H CA 1
ATOM 18056 C C . SER G 7 216 ? 363.495 394.400 281.669 1.00 121.59 216 SER H C 1
ATOM 18057 O O . SER G 7 216 ? 363.171 395.111 282.621 1.00 121.59 216 SER H O 1
ATOM 18060 N N . GLN G 7 217 ? 364.220 394.852 280.649 1.00 125.61 217 GLN H N 1
ATOM 18061 C CA . GLN G 7 217 ? 364.706 396.225 280.602 1.00 125.61 217 GLN H CA 1
ATOM 18062 C C . GLN G 7 217 ? 364.384 396.880 279.265 1.00 125.61 217 GLN H C 1
ATOM 18063 O O . GLN G 7 217 ? 364.204 398.101 279.190 1.00 125.61 217 GLN H O 1
ATOM 18069 N N . PHE G 7 218 ? 364.311 396.080 278.208 1.00 119.83 218 PHE H N 1
ATOM 18070 C CA . PHE G 7 218 ? 364.175 396.576 276.849 1.00 119.83 218 PHE H CA 1
ATOM 18071 C C . PHE G 7 218 ? 362.735 396.453 276.363 1.00 119.83 218 PHE H C 1
ATOM 18072 O O . PHE G 7 218 ? 361.940 395.666 276.882 1.00 119.83 218 PHE H O 1
ATOM 18080 N N . ASN G 7 219 ? 362.408 397.252 275.349 1.00 119.77 219 ASN H N 1
ATOM 18081 C CA . ASN G 7 219 ? 361.078 397.249 274.745 1.00 119.77 219 ASN H CA 1
ATOM 18082 C C . ASN G 7 219 ? 360.904 395.977 273.927 1.00 119.77 219 ASN H C 1
ATOM 18083 O O . ASN G 7 219 ? 361.324 395.905 272.769 1.00 119.77 219 ASN H O 1
ATOM 18088 N N . TRP G 7 220 ? 360.283 394.965 274.526 1.00 101.01 220 TRP H N 1
ATOM 18089 C CA . TRP G 7 220 ? 359.944 393.742 273.813 1.00 101.01 220 TRP H CA 1
ATOM 18090 C C . TRP G 7 220 ? 358.607 393.837 273.095 1.00 101.01 220 TRP H C 1
ATOM 18091 O O . TRP G 7 220 ? 358.219 392.887 272.407 1.00 101.01 220 TRP H O 1
ATOM 18102 N N . PHE G 7 221 ? 357.896 394.954 273.238 1.00 100.41 221 PHE H N 1
ATOM 18103 C CA . PHE G 7 221 ? 356.649 395.194 272.524 1.00 100.41 221 PHE H CA 1
ATOM 18104 C C . PHE G 7 221 ? 356.822 396.094 271.312 1.00 100.41 221 PHE H C 1
ATOM 18105 O O . PHE G 7 221 ? 356.177 395.866 270.286 1.00 100.41 221 PHE H O 1
ATOM 18113 N N . ARG G 7 222 ? 357.678 397.115 271.407 1.00 98.84 222 ARG H N 1
ATOM 18114 C CA . ARG G 7 222 ? 357.875 398.023 270.280 1.00 98.84 222 ARG H CA 1
ATOM 18115 C C . ARG G 7 222 ? 358.441 397.286 269.075 1.00 98.84 222 ARG H C 1
ATOM 18116 O O . ARG G 7 222 ? 357.993 397.488 267.940 1.00 98.84 222 ARG H O 1
ATOM 18124 N N . ILE G 7 223 ? 359.426 396.412 269.300 1.00 90.81 223 ILE H N 1
ATOM 18125 C CA . ILE G 7 223 ? 359.894 395.545 268.224 1.00 90.81 223 ILE H CA 1
ATOM 18126 C C . ILE G 7 223 ? 358.782 394.601 267.789 1.00 90.81 223 ILE H C 1
ATOM 18127 O O . ILE G 7 223 ? 358.564 394.386 266.590 1.00 90.81 223 ILE H O 1
ATOM 18132 N N . GLY G 7 224 ? 358.055 394.030 268.752 1.00 89.02 224 GLY H N 1
ATOM 18133 C CA . GLY G 7 224 ? 356.909 393.206 268.416 1.00 89.02 224 GLY H CA 1
ATOM 18134 C C . GLY G 7 224 ? 355.804 393.981 267.727 1.00 89.02 224 GLY H C 1
ATOM 18135 O O . GLY G 7 224 ? 355.033 393.412 266.952 1.00 89.02 224 GLY H O 1
ATOM 18136 N N . ALA G 7 225 ? 355.701 395.283 268.005 1.00 98.42 225 ALA H N 1
ATOM 18137 C CA . ALA G 7 225 ? 354.711 396.108 267.319 1.00 98.42 225 ALA H CA 1
ATOM 18138 C C . ALA G 7 225 ? 355.131 396.395 265.883 1.00 98.42 225 ALA H C 1
ATOM 18139 O O . ALA G 7 225 ? 354.290 396.416 264.978 1.00 98.42 225 ALA H O 1
ATOM 18141 N N . LEU G 7 226 ? 356.426 396.631 265.656 1.00 90.63 226 LEU H N 1
ATOM 18142 C CA . LEU G 7 226 ? 356.915 396.798 264.290 1.00 90.63 226 LEU H CA 1
ATOM 18143 C C . LEU G 7 226 ? 356.695 395.532 263.473 1.00 90.63 226 LEU H C 1
ATOM 18144 O O . LEU G 7 226 ? 356.258 395.596 262.318 1.00 90.63 226 LEU H O 1
ATOM 18149 N N . TYR G 7 227 ? 356.987 394.375 264.059 1.00 80.89 227 TYR H N 1
ATOM 18150 C CA . TYR G 7 227 ? 356.741 393.108 263.387 1.00 80.89 227 TYR H CA 1
ATOM 18151 C C . TYR G 7 227 ? 355.253 392.781 263.410 1.00 80.89 227 TYR H C 1
ATOM 18152 O O . TYR G 7 227 ? 354.502 393.266 264.260 1.00 80.89 227 TYR H O 1
ATOM 18161 N N . ASN G 7 228 ? 354.824 391.997 262.418 1.00 84.78 228 ASN H N 1
ATOM 18162 C CA . ASN G 7 228 ? 353.453 391.497 262.299 1.00 84.78 228 ASN H CA 1
ATOM 18163 C C . ASN G 7 228 ? 352.491 392.615 261.908 1.00 84.78 228 ASN H C 1
ATOM 18164 O O . ASN G 7 228 ? 351.318 392.360 261.616 1.00 84.78 228 ASN H O 1
ATOM 18169 N N . THR G 7 229 ? 352.980 393.856 261.876 1.00 88.65 229 THR H N 1
ATOM 18170 C CA . THR G 7 229 ? 352.173 395.000 261.465 1.00 88.65 229 THR H CA 1
ATOM 18171 C C . THR G 7 229 ? 352.768 395.701 260.252 1.00 88.65 229 THR H C 1
ATOM 18172 O O . THR G 7 229 ? 352.106 395.795 259.213 1.00 88.65 229 THR H O 1
ATOM 18176 N N . ILE G 7 230 ? 354.005 396.191 260.350 1.00 94.08 230 ILE H N 1
ATOM 18177 C CA . ILE G 7 230 ? 354.654 396.815 259.201 1.00 94.08 230 ILE H CA 1
ATOM 18178 C C . ILE G 7 230 ? 355.014 395.764 258.160 1.00 94.08 230 ILE H C 1
ATOM 18179 O O . ILE G 7 230 ? 354.841 395.975 256.954 1.00 94.08 230 ILE H O 1
ATOM 18184 N N . SER G 7 231 ? 355.516 394.618 258.609 1.00 91.38 231 SER H N 1
ATOM 18185 C CA . SER G 7 231 ? 355.990 393.567 257.725 1.00 91.38 231 SER H CA 1
ATOM 18186 C C . SER G 7 231 ? 355.256 392.262 258.009 1.00 91.38 231 SER H C 1
ATOM 18187 O O . SER G 7 231 ? 354.409 392.177 258.904 1.00 91.38 231 SER H O 1
ATOM 18190 N N . LYS G 7 232 ? 355.575 391.255 257.191 1.00 96.62 232 LYS H N 1
ATOM 18191 C CA . LYS G 7 232 ? 355.090 389.881 257.292 1.00 96.62 232 LYS H CA 1
ATOM 18192 C C . LYS G 7 232 ? 353.630 389.761 256.866 1.00 96.62 232 LYS H C 1
ATOM 18193 O O . LYS G 7 232 ? 353.153 388.652 256.599 1.00 96.62 232 LYS H O 1
ATOM 18199 N N . ASN G 7 233 ? 352.944 390.898 256.728 1.00 94.63 233 ASN H N 1
ATOM 18200 C CA . ASN G 7 233 ? 351.546 390.980 256.288 1.00 94.63 233 ASN H CA 1
ATOM 18201 C C . ASN G 7 233 ? 350.717 389.800 256.797 1.00 94.63 233 ASN H C 1
ATOM 18202 O O . ASN G 7 233 ? 349.951 389.175 256.062 1.00 94.63 233 ASN H O 1
ATOM 18207 N N . ALA G 7 234 ? 350.878 389.499 258.081 1.00 86.67 234 ALA H N 1
ATOM 18208 C CA . ALA G 7 234 ? 350.278 388.302 258.653 1.00 86.67 234 ALA H CA 1
ATOM 18209 C C . ALA G 7 234 ? 348.880 388.607 259.175 1.00 86.67 234 ALA H C 1
ATOM 18210 O O . ALA G 7 234 ? 348.725 389.512 260.003 1.00 86.67 234 ALA H O 1
ATOM 18212 N N . PRO G 7 235 ? 347.846 387.898 258.715 1.00 88.22 235 PRO H N 1
ATOM 18213 C CA . PRO G 7 235 ? 346.502 388.102 259.274 1.00 88.22 235 PRO H CA 1
ATOM 18214 C C . PRO G 7 235 ? 346.437 387.778 260.758 1.00 88.22 235 PRO H C 1
ATOM 18215 O O . PRO G 7 235 ? 346.993 386.769 261.205 1.00 88.22 235 PRO H O 1
ATOM 18219 N N . ILE G 7 236 ? 345.764 388.627 261.528 1.00 80.24 236 ILE H N 1
ATOM 18220 C CA . ILE G 7 236 ? 345.595 388.439 262.965 1.00 80.24 236 ILE H CA 1
ATOM 18221 C C . ILE G 7 236 ? 344.105 388.458 263.279 1.00 80.24 236 ILE H C 1
ATOM 18222 O O . ILE G 7 236 ? 343.394 389.393 262.890 1.00 80.24 236 ILE H O 1
ATOM 18227 N N . THR G 7 237 ? 343.634 387.425 263.974 1.00 82.92 237 THR H N 1
ATOM 18228 C CA . THR G 7 237 ? 342.225 387.289 264.307 1.00 82.92 237 THR H CA 1
ATOM 18229 C C . THR G 7 237 ? 342.086 386.832 265.751 1.00 82.92 237 THR H C 1
ATOM 18230 O O . THR G 7 237 ? 342.882 386.019 266.230 1.00 82.92 237 THR H O 1
ATOM 18234 N N . ASP G 7 238 ? 341.076 387.370 266.439 1.00 84.46 238 ASP H N 1
ATOM 18235 C CA . ASP G 7 238 ? 340.818 386.962 267.818 1.00 84.46 238 ASP H CA 1
ATOM 18236 C C . ASP G 7 238 ? 340.458 385.484 267.900 1.00 84.46 238 ASP H C 1
ATOM 18237 O O . ASP G 7 238 ? 340.944 384.769 268.785 1.00 84.46 238 ASP H O 1
ATOM 18242 N N . HIS G 7 239 ? 339.611 385.010 266.984 1.00 95.34 239 HIS H N 1
ATOM 18243 C CA . HIS G 7 239 ? 339.133 383.627 266.963 1.00 95.34 239 HIS H CA 1
ATOM 18244 C C . HIS G 7 239 ? 338.466 383.271 268.295 1.00 95.34 239 HIS H C 1
ATOM 18245 O O . HIS G 7 239 ? 338.944 382.443 269.074 1.00 95.34 239 HIS H O 1
ATOM 18252 N N . LEU G 7 240 ? 337.345 383.952 268.538 1.00 93.16 240 LEU H N 1
ATOM 18253 C CA . LEU G 7 240 ? 336.612 383.806 269.789 1.00 93.16 240 LEU H CA 1
ATOM 18254 C C . LEU G 7 240 ? 336.239 382.351 270.045 1.00 93.16 240 LEU H C 1
ATOM 18255 O O . LEU G 7 240 ? 336.207 381.521 269.131 1.00 93.16 240 LEU H O 1
ATOM 18260 N N . MET G 7 241 ? 335.943 382.048 271.308 1.00 99.06 241 MET H N 1
ATOM 18261 C CA . MET G 7 241 ? 335.623 380.684 271.731 1.00 99.06 241 MET H CA 1
ATOM 18262 C C . MET G 7 241 ? 334.198 380.334 271.299 1.00 99.06 241 MET H C 1
ATOM 18263 O O . MET G 7 241 ? 333.282 380.156 272.105 1.00 99.06 241 MET H O 1
ATOM 18268 N N . GLY G 7 242 ? 334.019 380.246 269.974 1.00 91.68 242 GLY H N 1
ATOM 18269 C CA . GLY G 7 242 ? 332.776 379.793 269.395 1.00 91.68 242 GLY H CA 1
ATOM 18270 C C . GLY G 7 242 ? 332.393 378.367 269.717 1.00 91.68 242 GLY H C 1
ATOM 18271 O O . GLY G 7 242 ? 331.234 378.110 270.067 1.00 91.68 242 GLY H O 1
ATOM 18272 N N . PRO G 7 243 ? 333.312 377.402 269.614 1.00 95.82 243 PRO H N 1
ATOM 18273 C CA . PRO G 7 243 ? 332.968 376.021 270.000 1.00 95.82 243 PRO H CA 1
ATOM 18274 C C . PRO G 7 243 ? 332.646 375.854 271.476 1.00 95.82 243 PRO H C 1
ATOM 18275 O O . PRO G 7 243 ? 332.212 374.765 271.874 1.00 95.82 243 PRO H O 1
ATOM 18279 N N . LEU G 7 244 ? 332.866 376.876 272.305 1.00 102.96 244 LEU H N 1
ATOM 18280 C CA . LEU G 7 244 ? 332.456 376.786 273.701 1.00 102.96 244 LEU H CA 1
ATOM 18281 C C . LEU G 7 244 ? 330.946 376.613 273.819 1.00 102.96 244 LEU H C 1
ATOM 18282 O O . LEU G 7 244 ? 330.467 375.771 274.590 1.00 102.96 244 LEU H O 1
ATOM 18287 N N . SER G 7 245 ? 330.182 377.400 273.065 1.00 103.53 245 SER H N 1
ATOM 18288 C CA . SER G 7 245 ? 328.724 377.298 273.059 1.00 103.53 245 SER H CA 1
ATOM 18289 C C . SER G 7 245 ? 328.262 376.532 271.820 1.00 103.53 245 SER H C 1
ATOM 18290 O O . SER G 7 245 ? 327.791 377.099 270.833 1.00 103.53 245 SER H O 1
ATOM 18293 N N . ILE G 7 246 ? 328.405 375.212 271.891 1.00 115.06 246 ILE H N 1
ATOM 18294 C CA . ILE G 7 246 ? 327.973 374.338 270.804 1.00 115.06 246 ILE H CA 1
ATOM 18295 C C . ILE G 7 246 ? 326.532 373.911 271.056 1.00 115.06 246 ILE H C 1
ATOM 18296 O O . ILE G 7 246 ? 326.203 373.404 272.133 1.00 115.06 246 ILE H O 1
ATOM 18301 N N . GLU G 7 247 ? 325.672 374.127 270.065 1.00 134.76 247 GLU H N 1
ATOM 18302 C CA . GLU G 7 247 ? 324.280 373.719 270.178 1.00 134.76 247 GLU H CA 1
ATOM 18303 C C . GLU G 7 247 ? 324.170 372.198 270.178 1.00 134.76 247 GLU H C 1
ATOM 18304 O O . GLU G 7 247 ? 324.872 371.508 269.434 1.00 134.76 247 GLU H O 1
ATOM 18310 N N . LYS G 7 248 ? 323.281 371.679 271.021 1.00 137.08 248 LYS H N 1
ATOM 18311 C CA . LYS G 7 248 ? 323.064 370.240 271.119 1.00 137.08 248 LYS H CA 1
ATOM 18312 C C . LYS G 7 248 ? 322.145 369.704 270.030 1.00 137.08 248 LYS H C 1
ATOM 18313 O O . LYS G 7 248 ? 321.977 368.483 269.939 1.00 137.08 248 LYS H O 1
ATOM 18319 N N . LYS G 7 249 ? 321.561 370.587 269.203 1.00 144.99 249 LYS H N 1
ATOM 18320 C CA . LYS G 7 249 ? 320.636 370.298 268.107 1.00 144.99 249 LYS H CA 1
ATOM 18321 C C . LYS G 7 249 ? 319.693 369.142 268.436 1.00 144.99 249 LYS H C 1
ATOM 18322 O O . LYS G 7 249 ? 319.769 368.079 267.809 1.00 144.99 249 LYS H O 1
ATOM 18328 N N . PRO G 7 250 ? 318.784 369.313 269.408 1.00 155.64 250 PRO H N 1
ATOM 18329 C CA . PRO G 7 250 ? 317.861 368.238 269.789 1.00 155.64 250 PRO H CA 1
ATOM 18330 C C . PRO G 7 250 ? 316.805 367.965 268.723 1.00 155.64 250 PRO H C 1
ATOM 18331 O O . PRO G 7 250 ? 317.028 367.115 267.862 1.00 155.64 250 PRO H O 1
ATOM 18335 N N . LEU G 7 296 ? 403.259 344.442 257.964 1.00 95.55 296 LEU H N 1
ATOM 18336 C CA . LEU G 7 296 ? 404.183 344.401 259.091 1.00 95.55 296 LEU H CA 1
ATOM 18337 C C . LEU G 7 296 ? 405.624 344.283 258.603 1.00 95.55 296 LEU H C 1
ATOM 18338 O O . LEU G 7 296 ? 406.561 344.665 259.303 1.00 95.55 296 LEU H O 1
ATOM 18343 N N . SER G 7 297 ? 405.790 343.750 257.394 1.00 91.99 297 SER H N 1
ATOM 18344 C CA . SER G 7 297 ? 407.100 343.539 256.789 1.00 91.99 297 SER H CA 1
ATOM 18345 C C . SER G 7 297 ? 407.276 344.360 255.515 1.00 91.99 297 SER H C 1
ATOM 18346 O O . SER G 7 297 ? 407.763 343.850 254.503 1.00 91.99 297 SER H O 1
ATOM 18349 N N . LYS G 7 298 ? 406.875 345.633 255.553 1.00 97.10 298 LYS H N 1
ATOM 18350 C CA . LYS G 7 298 ? 406.899 346.464 254.352 1.00 97.10 298 LYS H CA 1
ATOM 18351 C C . LYS G 7 298 ? 408.323 346.680 253.851 1.00 97.10 298 LYS H C 1
ATOM 18352 O O . LYS G 7 298 ? 408.573 346.691 252.640 1.00 97.10 298 LYS H O 1
ATOM 18358 N N . LYS G 7 299 ? 409.273 346.858 254.771 1.00 90.96 299 LYS H N 1
ATOM 18359 C CA . LYS G 7 299 ? 410.631 347.216 254.373 1.00 90.96 299 LYS H CA 1
ATOM 18360 C C . LYS G 7 299 ? 411.391 346.019 253.808 1.00 90.96 299 LYS H C 1
ATOM 18361 O O . LYS G 7 299 ? 412.298 346.187 252.985 1.00 90.96 299 LYS H O 1
ATOM 18367 N N . LEU G 7 300 ? 411.033 344.808 254.226 1.00 126.96 300 LEU H N 1
ATOM 18368 C CA . LEU G 7 300 ? 411.841 343.637 253.912 1.00 126.96 300 LEU H CA 1
ATOM 18369 C C . LEU G 7 300 ? 411.707 343.231 252.446 1.00 126.96 300 LEU H C 1
ATOM 18370 O O . LEU G 7 300 ? 410.709 343.523 251.782 1.00 126.96 300 LEU H O 1
ATOM 18375 N N . GLY G 7 301 ? 412.735 342.540 251.949 1.00 145.98 301 GLY H N 1
ATOM 18376 C CA . GLY G 7 301 ? 412.749 342.018 250.601 1.00 145.98 301 GLY H CA 1
ATOM 18377 C C . GLY G 7 301 ? 413.041 340.530 250.586 1.00 145.98 301 GLY H C 1
ATOM 18378 O O . GLY G 7 301 ? 413.913 340.041 251.307 1.00 145.98 301 GLY H O 1
ATOM 18379 N N . PRO G 7 302 ? 412.336 339.785 249.731 1.00 123.87 302 PRO H N 1
ATOM 18380 C CA . PRO G 7 302 ? 412.257 338.325 249.926 1.00 123.87 302 PRO H CA 1
ATOM 18381 C C . PRO G 7 302 ? 413.493 337.546 249.509 1.00 123.87 302 PRO H C 1
ATOM 18382 O O . PRO G 7 302 ? 413.849 336.564 250.174 1.00 123.87 302 PRO H O 1
ATOM 18386 N N . GLU G 7 303 ? 414.157 337.948 248.423 1.00 109.62 303 GLU H N 1
ATOM 18387 C CA . GLU G 7 303 ? 415.002 337.012 247.686 1.00 109.62 303 GLU H CA 1
ATOM 18388 C C . GLU G 7 303 ? 416.235 336.595 248.483 1.00 109.62 303 GLU H C 1
ATOM 18389 O O . GLU G 7 303 ? 416.754 335.488 248.296 1.00 109.62 303 GLU H O 1
ATOM 18395 N N . GLY G 7 304 ? 416.713 337.456 249.377 1.00 122.04 304 GLY H N 1
ATOM 18396 C CA . GLY G 7 304 ? 417.940 337.148 250.095 1.00 122.04 304 GLY H CA 1
ATOM 18397 C C . GLY G 7 304 ? 417.772 335.953 251.019 1.00 122.04 304 GLY H C 1
ATOM 18398 O O . GLY G 7 304 ? 416.744 335.791 251.682 1.00 122.04 304 GLY H O 1
ATOM 18399 N N . SER G 7 305 ? 418.802 335.109 251.061 1.00 143.97 305 SER H N 1
ATOM 18400 C CA . SER G 7 305 ? 418.853 333.968 251.962 1.00 143.97 305 SER H CA 1
ATOM 18401 C C . SER G 7 305 ? 420.279 333.778 252.459 1.00 143.97 305 SER H C 1
ATOM 18402 O O . SER G 7 305 ? 421.245 334.071 251.750 1.00 143.97 305 SER H O 1
ATOM 18405 N N . ILE G 7 306 ? 420.401 333.271 253.687 1.00 193.87 306 ILE H N 1
ATOM 18406 C CA . ILE G 7 306 ? 421.692 333.111 254.346 1.00 193.87 306 ILE H CA 1
ATOM 18407 C C . ILE G 7 306 ? 421.533 332.054 255.430 1.00 193.87 306 ILE H C 1
ATOM 18408 O O . ILE G 7 306 ? 420.425 331.762 255.880 1.00 193.87 306 ILE H O 1
ATOM 18413 N N . ASN G 7 307 ? 422.652 331.469 255.849 1.00 222.06 307 ASN H N 1
ATOM 18414 C CA . ASN G 7 307 ? 422.611 330.492 256.928 1.00 222.06 307 ASN H CA 1
ATOM 18415 C C . ASN G 7 307 ? 422.150 331.154 258.223 1.00 222.06 307 ASN H C 1
ATOM 18416 O O . ASN G 7 307 ? 422.332 332.358 258.424 1.00 222.06 307 ASN H O 1
ATOM 18421 N N . LEU G 7 308 ? 421.527 330.365 259.094 1.00 213.82 308 LEU H N 1
ATOM 18422 C CA . LEU G 7 308 ? 420.898 330.876 260.305 1.00 213.82 308 LEU H CA 1
ATOM 18423 C C . LEU G 7 308 ? 421.747 330.675 261.550 1.00 213.82 308 LEU H C 1
ATOM 18424 O O . LEU G 7 308 ? 421.271 330.932 262.661 1.00 213.82 308 LEU H O 1
ATOM 18429 N N . PHE G 7 309 ? 422.992 330.229 261.396 1.00 189.47 309 PHE H N 1
ATOM 18430 C CA . PHE G 7 309 ? 423.694 329.634 262.527 1.00 189.47 309 PHE H CA 1
ATOM 18431 C C . PHE G 7 309 ? 424.258 330.695 263.467 1.00 189.47 309 PHE H C 1
ATOM 18432 O O . PHE G 7 309 ? 424.320 330.483 264.683 1.00 189.47 309 PHE H O 1
ATOM 18440 N N . LYS G 7 310 ? 424.673 331.844 262.929 1.00 161.19 310 LYS H N 1
ATOM 18441 C CA . LYS G 7 310 ? 424.918 333.026 263.752 1.00 161.19 310 LYS H CA 1
ATOM 18442 C C . LYS G 7 310 ? 423.823 334.070 263.584 1.00 161.19 310 LYS H C 1
ATOM 18443 O O . LYS G 7 310 ? 423.895 335.143 264.195 1.00 161.19 310 LYS H O 1
ATOM 18449 N N . PHE G 7 311 ? 422.819 333.783 262.754 1.00 159.51 311 PHE H N 1
ATOM 18450 C CA . PHE G 7 311 ? 421.599 334.581 262.754 1.00 159.51 311 PHE H CA 1
ATOM 18451 C C . PHE G 7 311 ? 420.953 334.556 264.133 1.00 159.51 311 PHE H C 1
ATOM 18452 O O . PHE G 7 311 ? 420.211 335.470 264.513 1.00 159.51 311 PHE H O 1
ATOM 18460 N N . ILE G 7 312 ? 421.232 333.503 264.896 1.00 165.15 312 ILE H N 1
ATOM 18461 C CA . ILE G 7 312 ? 420.688 333.376 266.238 1.00 165.15 312 ILE H CA 1
ATOM 18462 C C . ILE G 7 312 ? 421.644 333.947 267.283 1.00 165.15 312 ILE H C 1
ATOM 18463 O O . ILE G 7 312 ? 421.238 334.746 268.134 1.00 165.15 312 ILE H O 1
ATOM 18468 N N . ILE G 7 313 ? 422.921 333.552 267.253 1.00 182.86 313 ILE H N 1
ATOM 18469 C CA . ILE G 7 313 ? 423.832 333.993 268.307 1.00 182.86 313 ILE H CA 1
ATOM 18470 C C . ILE G 7 313 ? 424.264 335.429 268.066 1.00 182.86 313 ILE H C 1
ATOM 18471 O O . ILE G 7 313 ? 424.683 335.801 266.962 1.00 182.86 313 ILE H O 1
ATOM 18476 N N . ASP G 7 314 ? 424.196 336.232 269.121 1.00 173.67 314 ASP H N 1
ATOM 18477 C CA . ASP G 7 314 ? 424.740 337.574 269.127 1.00 173.67 314 ASP H CA 1
ATOM 18478 C C . ASP G 7 314 ? 425.693 337.650 270.313 1.00 173.67 314 ASP H C 1
ATOM 18479 O O . ASP G 7 314 ? 425.309 337.281 271.437 1.00 173.67 314 ASP H O 1
ATOM 18484 N N . PRO G 7 315 ? 426.941 338.088 270.111 1.00 176.29 315 PRO H N 1
ATOM 18485 C CA . PRO G 7 315 ? 427.827 338.290 271.270 1.00 176.29 315 PRO H CA 1
ATOM 18486 C C . PRO G 7 315 ? 427.246 339.253 272.289 1.00 176.29 315 PRO H C 1
ATOM 18487 O O . PRO G 7 315 ? 427.571 339.166 273.480 1.00 176.29 315 PRO H O 1
ATOM 18491 N N . ASN G 7 316 ? 426.377 340.165 271.851 1.00 195.99 316 ASN H N 1
ATOM 18492 C CA . ASN G 7 316 ? 425.778 341.129 272.767 1.00 195.99 316 ASN H CA 1
ATOM 18493 C C . ASN G 7 316 ? 424.751 340.471 273.684 1.00 195.99 316 ASN H C 1
ATOM 18494 O O . ASN G 7 316 ? 424.758 340.698 274.899 1.00 195.99 316 ASN H O 1
ATOM 18499 N N . SER G 7 317 ? 423.860 339.650 273.126 1.00 201.94 317 SER H N 1
ATOM 18500 C CA . SER G 7 317 ? 422.750 339.115 273.903 1.00 201.94 317 SER H CA 1
ATOM 18501 C C . SER G 7 317 ? 422.413 337.699 273.457 1.00 201.94 317 SER H C 1
ATOM 18502 O O . SER G 7 317 ? 422.558 337.356 272.281 1.00 201.94 317 SER H O 1
ATOM 18505 N N . PHE G 7 318 ? 421.957 336.885 274.415 1.00 224.25 318 PHE H N 1
ATOM 18506 C CA . PHE G 7 318 ? 421.485 335.540 274.099 1.00 224.25 318 PHE H CA 1
ATOM 18507 C C . PHE G 7 318 ? 420.088 335.568 273.490 1.00 224.25 318 PHE H C 1
ATOM 18508 O O . PHE G 7 318 ? 419.737 334.696 272.687 1.00 224.25 318 PHE H O 1
ATOM 18516 N N . SER G 7 319 ? 419.278 336.564 273.858 1.00 194.86 319 SER H N 1
ATOM 18517 C CA . SER G 7 319 ? 417.890 336.624 273.416 1.00 194.86 319 SER H CA 1
ATOM 18518 C C . SER G 7 319 ? 417.747 336.960 271.938 1.00 194.86 319 SER H C 1
ATOM 18519 O O . SER G 7 319 ? 416.627 336.906 271.420 1.00 194.86 319 SER H O 1
ATOM 18522 N N . ARG G 7 320 ? 418.845 337.300 271.255 1.00 211.69 320 ARG H N 1
ATOM 18523 C CA . ARG G 7 320 ? 418.782 337.620 269.830 1.00 211.69 320 ARG H CA 1
ATOM 18524 C C . ARG G 7 320 ? 418.139 336.489 269.037 1.00 211.69 320 ARG H C 1
ATOM 18525 O O . ARG G 7 320 ? 417.480 336.730 268.019 1.00 211.69 320 ARG H O 1
ATOM 18533 N N . SER G 7 321 ? 418.319 335.246 269.490 1.00 205.06 321 SER H N 1
ATOM 18534 C CA . SER G 7 321 ? 417.656 334.117 268.846 1.00 205.06 321 SER H CA 1
ATOM 18535 C C . SER G 7 321 ? 416.140 334.233 268.953 1.00 205.06 321 SER H C 1
ATOM 18536 O O . SER G 7 321 ? 415.414 333.856 268.025 1.00 205.06 321 SER H O 1
ATOM 18539 N N . ILE G 7 322 ? 415.644 334.745 270.082 1.00 209.37 322 ILE H N 1
ATOM 18540 C CA . ILE G 7 322 ? 414.201 334.849 270.285 1.00 209.37 322 ILE H CA 1
ATOM 18541 C C . ILE G 7 322 ? 413.585 335.829 269.293 1.00 209.37 322 ILE H C 1
ATOM 18542 O O . ILE G 7 322 ? 412.523 335.562 268.717 1.00 209.37 322 ILE H O 1
ATOM 18547 N N . GLU G 7 323 ? 414.229 336.981 269.083 1.00 200.44 323 GLU H N 1
ATOM 18548 C CA . GLU G 7 323 ? 413.723 337.919 268.085 1.00 200.44 323 GLU H CA 1
ATOM 18549 C C . GLU G 7 323 ? 413.814 337.329 266.684 1.00 200.44 323 GLU H C 1
ATOM 18550 O O . GLU G 7 323 ? 412.993 337.644 265.814 1.00 200.44 323 GLU H O 1
ATOM 18556 N N . ASN G 7 324 ? 414.812 336.477 266.442 1.00 174.34 324 ASN H N 1
ATOM 18557 C CA . ASN G 7 324 ? 414.826 335.710 265.202 1.00 174.34 324 ASN H CA 1
ATOM 18558 C C . ASN G 7 324 ? 413.645 334.751 265.147 1.00 174.34 324 ASN H C 1
ATOM 18559 O O . ASN G 7 324 ? 413.038 334.559 264.087 1.00 174.34 324 ASN H O 1
ATOM 18564 N N . LEU G 7 325 ? 413.306 334.138 266.283 1.00 168.81 325 LEU H N 1
ATOM 18565 C CA . LEU G 7 325 ? 412.078 333.356 266.358 1.00 168.81 325 LEU H CA 1
ATOM 18566 C C . LEU G 7 325 ? 410.852 334.260 266.302 1.00 168.81 325 LEU H C 1
ATOM 18567 O O . LEU G 7 325 ? 409.774 333.831 265.873 1.00 168.81 325 LEU H O 1
ATOM 18572 N N . PHE G 7 326 ? 410.995 335.515 266.740 1.00 155.34 326 PHE H N 1
ATOM 18573 C CA . PHE G 7 326 ? 409.883 336.456 266.653 1.00 155.34 326 PHE H CA 1
ATOM 18574 C C . PHE G 7 326 ? 409.512 336.736 265.203 1.00 155.34 326 PHE H C 1
ATOM 18575 O O . PHE G 7 326 ? 408.341 336.984 264.892 1.00 155.34 326 PHE H O 1
ATOM 18583 N N . TYR G 7 327 ? 410.498 336.714 264.302 1.00 164.22 327 TYR H N 1
ATOM 18584 C CA . TYR G 7 327 ? 410.190 336.794 262.879 1.00 164.22 327 TYR H CA 1
ATOM 18585 C C . TYR G 7 327 ? 409.307 335.629 262.458 1.00 164.22 327 TYR H C 1
ATOM 18586 O O . TYR G 7 327 ? 408.386 335.795 261.649 1.00 164.22 327 TYR H O 1
ATOM 18595 N N . THR G 7 328 ? 409.575 334.441 262.999 1.00 160.56 328 THR H N 1
ATOM 18596 C CA . THR G 7 328 ? 408.712 333.295 262.740 1.00 160.56 328 THR H CA 1
ATOM 18597 C C . THR G 7 328 ? 407.405 333.403 263.516 1.00 160.56 328 THR H C 1
ATOM 18598 O O . THR G 7 328 ? 406.368 332.907 263.061 1.00 160.56 328 THR H O 1
ATOM 18602 N N . SER G 7 329 ? 407.432 334.059 264.682 1.00 143.47 329 SER H N 1
ATOM 18603 C CA . SER G 7 329 ? 406.253 334.104 265.544 1.00 143.47 329 SER H CA 1
ATOM 18604 C C . SER G 7 329 ? 405.077 334.773 264.845 1.00 143.47 329 SER H C 1
ATOM 18605 O O . SER G 7 329 ? 403.928 334.341 264.995 1.00 143.47 329 SER H O 1
ATOM 18608 N N . PHE G 7 330 ? 405.342 335.838 264.086 1.00 144.07 330 PHE H N 1
ATOM 18609 C CA . PHE G 7 330 ? 404.283 336.463 263.302 1.00 144.07 330 PHE H CA 1
ATOM 18610 C C . PHE G 7 330 ? 403.738 335.494 262.259 1.00 144.07 330 PHE H C 1
ATOM 18611 O O . PHE G 7 330 ? 402.560 335.563 261.890 1.00 144.07 330 PHE H O 1
ATOM 18619 N N . LEU G 7 331 ? 404.579 334.578 261.780 1.00 145.62 331 LEU H N 1
ATOM 18620 C CA . LEU G 7 331 ? 404.161 333.568 260.818 1.00 145.62 331 LEU H CA 1
ATOM 18621 C C . LEU G 7 331 ? 403.737 332.252 261.461 1.00 145.62 331 LEU H C 1
ATOM 18622 O O . LEU G 7 331 ? 403.210 331.386 260.756 1.00 145.62 331 LEU H O 1
ATOM 18627 N N . ILE G 7 332 ? 403.953 332.074 262.767 1.00 137.87 332 ILE H N 1
ATOM 18628 C CA . ILE G 7 332 ? 403.576 330.820 263.419 1.00 137.87 332 ILE H CA 1
ATOM 18629 C C . ILE G 7 332 ? 402.061 330.653 263.436 1.00 137.87 332 ILE H C 1
ATOM 18630 O O . ILE G 7 332 ? 401.541 329.552 263.215 1.00 137.87 332 ILE H O 1
ATOM 18635 N N . LYS G 7 333 ? 401.332 331.743 263.687 1.00 124.36 333 LYS H N 1
ATOM 18636 C CA . LYS G 7 333 ? 399.890 331.647 263.901 1.00 124.36 333 LYS H CA 1
ATOM 18637 C C . LYS G 7 333 ? 399.178 331.064 262.685 1.00 124.36 333 LYS H C 1
ATOM 18638 O O . LYS G 7 333 ? 398.255 330.254 262.830 1.00 124.36 333 LYS H O 1
ATOM 18644 N N . GLU G 7 334 ? 399.591 331.458 261.479 1.00 126.04 334 GLU H N 1
ATOM 18645 C CA . GLU G 7 334 ? 399.019 330.850 260.282 1.00 126.04 334 GLU H CA 1
ATOM 18646 C C . GLU G 7 334 ? 399.920 329.748 259.734 1.00 126.04 334 GLU H C 1
ATOM 18647 O O . GLU G 7 334 ? 399.473 328.912 258.940 1.00 126.04 334 GLU H O 1
ATOM 18653 N N . GLY G 7 335 ? 401.185 329.727 260.144 1.00 119.92 335 GLY H N 1
ATOM 18654 C CA . GLY G 7 335 ? 402.099 328.678 259.743 1.00 119.92 335 GLY H CA 1
ATOM 18655 C C . GLY G 7 335 ? 402.639 328.780 258.335 1.00 119.92 335 GLY H C 1
ATOM 18656 O O . GLY G 7 335 ? 403.090 327.765 257.790 1.00 119.92 335 GLY H O 1
ATOM 18657 N N . LYS G 7 336 ? 402.604 329.966 257.723 1.00 136.88 336 LYS H N 1
ATOM 18658 C CA . LYS G 7 336 ? 403.079 330.108 256.350 1.00 136.88 336 LYS H CA 1
ATOM 18659 C C . LYS G 7 336 ? 404.591 329.940 256.257 1.00 136.88 336 LYS H C 1
ATOM 18660 O O . LYS G 7 336 ? 405.125 329.712 255.165 1.00 136.88 336 LYS H O 1
ATOM 18666 N N . LEU G 7 337 ? 405.292 330.032 257.386 1.00 130.03 337 LEU H N 1
ATOM 18667 C CA . LEU G 7 337 ? 406.748 329.964 257.386 1.00 130.03 337 LEU H CA 1
ATOM 18668 C C . LEU G 7 337 ? 407.235 328.608 256.889 1.00 130.03 337 LEU H C 1
ATOM 18669 O O . LEU G 7 337 ? 406.775 327.559 257.346 1.00 130.03 337 LEU H O 1
ATOM 18674 N N . LEU G 7 338 ? 408.141 328.646 255.913 1.00 135.07 338 LEU H N 1
ATOM 18675 C CA . LEU G 7 338 ? 408.834 327.463 255.424 1.00 135.07 338 LEU H CA 1
ATOM 18676 C C . LEU G 7 338 ? 410.179 327.886 254.861 1.00 135.07 338 LEU H C 1
ATOM 18677 O O . LEU G 7 338 ? 410.258 328.714 253.949 1.00 135.07 338 LEU H O 1
ATOM 18682 N N . MET G 7 339 ? 411.240 327.296 255.397 1.00 156.85 339 MET H N 1
ATOM 18683 C CA . MET G 7 339 ? 412.586 327.613 254.956 1.00 156.85 339 MET H CA 1
ATOM 18684 C C . MET G 7 339 ? 413.102 326.467 254.096 1.00 156.85 339 MET H C 1
ATOM 18685 O O . MET G 7 339 ? 412.803 325.297 254.351 1.00 156.85 339 MET H O 1
ATOM 18690 N N . GLU G 7 340 ? 413.891 326.811 253.081 1.00 164.28 340 GLU H N 1
ATOM 18691 C CA . GLU G 7 340 ? 414.257 325.885 252.015 1.00 164.28 340 GLU H CA 1
ATOM 18692 C C . GLU G 7 340 ? 415.657 325.329 252.237 1.00 164.28 340 GLU H C 1
ATOM 18693 O O . GLU G 7 340 ? 416.514 325.998 252.825 1.00 164.28 340 GLU H O 1
ATOM 18699 N N . HIS G 7 341 ? 415.877 324.104 251.761 1.00 216.66 341 HIS H N 1
ATOM 18700 C CA . HIS G 7 341 ? 417.148 323.422 251.957 1.00 216.66 341 HIS H CA 1
ATOM 18701 C C . HIS G 7 341 ? 418.219 323.974 251.024 1.00 216.66 341 HIS H C 1
ATOM 18702 O O . HIS G 7 341 ? 418.003 324.118 249.818 1.00 216.66 341 HIS H O 1
ATOM 18709 N N . ASP G 7 342 ? 419.382 324.286 251.594 1.00 226.76 342 ASP H N 1
ATOM 18710 C CA . ASP G 7 342 ? 420.589 324.641 250.867 1.00 226.76 342 ASP H CA 1
ATOM 18711 C C . ASP G 7 342 ? 421.496 323.410 250.766 1.00 226.76 342 ASP H C 1
ATOM 18712 O O . ASP G 7 342 ? 421.046 322.284 251.047 1.00 226.76 342 ASP H O 1
ATOM 18717 N N . GLU G 7 343 ? 422.752 323.618 250.359 1.00 240.33 343 GLU H N 1
ATOM 18718 C CA . GLU G 7 343 ? 423.671 322.506 250.119 1.00 240.33 343 GLU H CA 1
ATOM 18719 C C . GLU G 7 343 ? 423.849 321.635 251.359 1.00 240.33 343 GLU H C 1
ATOM 18720 O O . GLU G 7 343 ? 424.074 320.424 251.245 1.00 240.33 343 GLU H O 1
ATOM 18726 N N . GLU G 7 344 ? 423.757 322.228 252.553 1.00 221.03 344 GLU H N 1
ATOM 18727 C CA . GLU G 7 344 ? 423.951 321.449 253.773 1.00 221.03 344 GLU H CA 1
ATOM 18728 C C . GLU G 7 344 ? 422.846 320.415 253.955 1.00 221.03 344 GLU H C 1
ATOM 18729 O O . GLU G 7 344 ? 423.014 319.442 254.700 1.00 221.03 344 GLU H O 1
ATOM 18735 N N . GLY G 7 345 ? 421.714 320.604 253.287 1.00 227.87 345 GLY H N 1
ATOM 18736 C CA . GLY G 7 345 ? 420.584 319.713 253.426 1.00 227.87 345 GLY H CA 1
ATOM 18737 C C . GLY G 7 345 ? 419.560 320.127 254.457 1.00 227.87 345 GLY H C 1
ATOM 18738 O O . GLY G 7 345 ? 418.607 319.376 254.692 1.00 227.87 345 GLY H O 1
ATOM 18739 N N . LEU G 7 346 ? 419.725 321.295 255.079 1.00 200.27 346 LEU H N 1
ATOM 18740 C CA . LEU G 7 346 ? 418.819 321.799 256.095 1.00 200.27 346 LEU H CA 1
ATOM 18741 C C . LEU G 7 346 ? 418.187 323.110 255.643 1.00 200.27 346 LEU H C 1
ATOM 18742 O O . LEU G 7 346 ? 418.751 323.808 254.793 1.00 200.27 346 LEU H O 1
ATOM 18747 N N . PRO G 7 347 ? 417.017 323.458 256.179 1.00 178.65 347 PRO H N 1
ATOM 18748 C CA . PRO G 7 347 ? 416.350 324.699 255.762 1.00 178.65 347 PRO H CA 1
ATOM 18749 C C . PRO G 7 347 ? 417.225 325.920 256.004 1.00 178.65 347 PRO H C 1
ATOM 18750 O O . PRO G 7 347 ? 418.029 325.960 256.937 1.00 178.65 347 PRO H O 1
ATOM 18754 N N . THR G 7 348 ? 417.056 326.923 255.147 1.00 183.48 348 THR H N 1
ATOM 18755 C CA . THR G 7 348 ? 417.848 328.145 255.180 1.00 183.48 348 THR H CA 1
ATOM 18756 C C . THR G 7 348 ? 416.920 329.342 255.336 1.00 183.48 348 THR H C 1
ATOM 18757 O O . THR G 7 348 ? 415.883 329.417 254.669 1.00 183.48 348 THR H O 1
ATOM 18761 N N . ILE G 7 349 ? 417.297 330.279 256.211 1.00 171.97 349 ILE H N 1
ATOM 18762 C CA . ILE G 7 349 ? 416.412 331.399 256.503 1.00 171.97 349 ILE H CA 1
ATOM 18763 C C . ILE G 7 349 ? 416.362 332.353 255.315 1.00 171.97 349 ILE H C 1
ATOM 18764 O O . ILE G 7 349 ? 417.380 332.644 254.673 1.00 171.97 349 ILE H O 1
ATOM 18769 N N . LYS G 7 350 ? 415.153 332.812 254.994 1.00 158.33 350 LYS H N 1
ATOM 18770 C CA . LYS G 7 350 ? 414.933 333.767 253.920 1.00 158.33 350 LYS H CA 1
ATOM 18771 C C . LYS G 7 350 ? 413.659 334.549 254.198 1.00 158.33 350 LYS H C 1
ATOM 18772 O O . LYS G 7 350 ? 412.835 334.153 255.027 1.00 158.33 350 LYS H O 1
ATOM 18778 N N . ILE G 7 351 ? 413.508 335.670 253.492 1.00 140.22 351 ILE H N 1
ATOM 18779 C CA . ILE G 7 351 ? 412.373 336.554 253.719 1.00 140.22 351 ILE H CA 1
ATOM 18780 C C . ILE G 7 351 ? 411.196 336.089 252.868 1.00 140.22 351 ILE H C 1
ATOM 18781 O O . ILE G 7 351 ? 411.368 335.516 251.783 1.00 140.22 351 ILE H O 1
ATOM 18786 N N . LYS G 7 352 ? 409.983 336.339 253.358 1.00 141.48 352 LYS H N 1
ATOM 18787 C CA . LYS G 7 352 ? 408.760 335.874 252.719 1.00 141.48 352 LYS H CA 1
ATOM 18788 C C . LYS G 7 352 ? 407.959 337.064 252.207 1.00 141.48 352 LYS H C 1
ATOM 18789 O O . LYS G 7 352 ? 407.818 338.070 252.910 1.00 141.48 352 LYS H O 1
ATOM 18795 N N . GLN G 7 353 ? 407.439 336.946 250.986 1.00 116.70 353 GLN H N 1
ATOM 18796 C CA . GLN G 7 353 ? 406.518 337.946 250.464 1.00 116.70 353 GLN H CA 1
ATOM 18797 C C . GLN G 7 353 ? 405.166 337.876 251.157 1.00 116.70 353 GLN H C 1
ATOM 18798 O O . GLN G 7 353 ? 404.758 336.837 251.683 1.00 116.70 353 GLN H O 1
ATOM 18804 N N . SER G 7 354 ? 404.469 339.008 251.148 1.00 129.59 354 SER H N 1
ATOM 18805 C CA . SER G 7 354 ? 403.034 338.997 251.371 1.00 129.59 354 SER H CA 1
ATOM 18806 C C . SER G 7 354 ? 402.350 338.233 250.245 1.00 129.59 354 SER H C 1
ATOM 18807 O O . SER G 7 354 ? 402.617 338.469 249.063 1.00 129.59 354 SER H O 1
ATOM 18810 N N . ILE G 7 355 ? 401.465 337.310 250.611 1.00 122.59 355 ILE H N 1
ATOM 18811 C CA . ILE G 7 355 ? 400.741 336.492 249.646 1.00 122.59 355 ILE H CA 1
ATOM 18812 C C . ILE G 7 355 ? 399.251 336.622 249.925 1.00 122.59 355 ILE H C 1
ATOM 18813 O O . ILE G 7 355 ? 398.835 336.717 251.086 1.00 122.59 355 ILE H O 1
ATOM 18818 N N . SER G 7 356 ? 398.455 336.647 248.861 1.00 107.24 356 SER H N 1
ATOM 18819 C CA . SER G 7 356 ? 397.008 336.721 248.967 1.00 107.24 356 SER H CA 1
ATOM 18820 C C . SER G 7 356 ? 396.377 335.946 247.819 1.00 107.24 356 SER H C 1
ATOM 18821 O O . SER G 7 356 ? 396.913 335.890 246.709 1.00 107.24 356 SER H O 1
ATOM 18824 N N . HIS G 7 357 ? 395.224 335.347 248.102 1.00 108.17 357 HIS H N 1
ATOM 18825 C CA . HIS G 7 357 ? 394.472 334.589 247.114 1.00 108.17 357 HIS H CA 1
ATOM 18826 C C . HIS G 7 357 ? 393.090 335.207 246.952 1.00 108.17 357 HIS H C 1
ATOM 18827 O O . HIS G 7 357 ? 392.800 336.282 247.482 1.00 108.17 357 HIS H O 1
ATOM 18834 N N . THR G 7 358 ? 392.235 334.506 246.205 1.00 106.03 358 THR H N 1
ATOM 18835 C CA . THR G 7 358 ? 390.928 335.059 245.864 1.00 106.03 358 THR H CA 1
ATOM 18836 C C . THR G 7 358 ? 390.002 335.110 247.074 1.00 106.03 358 THR H C 1
ATOM 18837 O O . THR G 7 358 ? 389.571 336.192 247.489 1.00 106.03 358 THR H O 1
ATOM 18841 N N . ASP G 7 359 ? 389.688 333.954 247.657 1.00 109.59 359 ASP H N 1
ATOM 18842 C CA . ASP G 7 359 ? 388.694 333.879 248.717 1.00 109.59 359 ASP H CA 1
ATOM 18843 C C . ASP G 7 359 ? 389.325 333.313 249.980 1.00 109.59 359 ASP H C 1
ATOM 18844 O O . ASP G 7 359 ? 390.461 332.832 249.974 1.00 109.59 359 ASP H O 1
ATOM 18849 N N . SER G 7 360 ? 388.555 333.368 251.071 1.00 123.49 360 SER H N 1
ATOM 18850 C CA . SER G 7 360 ? 389.082 332.994 252.379 1.00 123.49 360 SER H CA 1
ATOM 18851 C C . SER G 7 360 ? 389.397 331.506 252.458 1.00 123.49 360 SER H C 1
ATOM 18852 O O . SER G 7 360 ? 390.197 331.078 253.298 1.00 123.49 360 SER H O 1
ATOM 18855 N N . ARG G 7 361 ? 388.773 330.695 251.602 1.00 116.23 361 ARG H N 1
ATOM 18856 C CA . ARG G 7 361 ? 389.052 329.264 251.635 1.00 116.23 361 ARG H CA 1
ATOM 18857 C C . ARG G 7 361 ? 390.229 328.919 250.734 1.00 116.23 361 ARG H C 1
ATOM 18858 O O . ARG G 7 361 ? 390.885 327.888 250.922 1.00 116.23 361 ARG H O 1
ATOM 18866 N N . SER G 7 362 ? 390.509 329.774 249.747 1.00 115.13 362 SER H N 1
ATOM 18867 C CA . SER G 7 362 ? 391.616 329.521 248.831 1.00 115.13 362 SER H CA 1
ATOM 18868 C C . SER G 7 362 ? 392.955 329.527 249.558 1.00 115.13 362 SER H C 1
ATOM 18869 O O . SER G 7 362 ? 393.789 328.638 249.344 1.00 115.13 362 SER H O 1
ATOM 18872 N N . LYS G 7 363 ? 393.186 330.521 250.420 1.00 110.59 363 LYS H N 1
ATOM 18873 C CA . LYS G 7 363 ? 394.406 330.514 251.221 1.00 110.59 363 LYS H CA 1
ATOM 18874 C C . LYS G 7 363 ? 394.399 329.368 252.223 1.00 110.59 363 LYS H C 1
ATOM 18875 O O . LYS G 7 363 ? 395.446 328.774 252.499 1.00 110.59 363 LYS H O 1
ATOM 18881 N N . GLU G 7 364 ? 393.229 329.032 252.773 1.00 99.30 364 GLU H N 1
ATOM 18882 C CA . GLU G 7 364 ? 393.157 327.874 253.658 1.00 99.30 364 GLU H CA 1
ATOM 18883 C C . GLU G 7 364 ? 393.608 326.614 252.936 1.00 99.30 364 GLU H C 1
ATOM 18884 O O . GLU G 7 364 ? 394.384 325.822 253.482 1.00 99.30 364 GLU H O 1
ATOM 18890 N N . ILE G 7 365 ? 393.159 326.431 251.693 1.00 96.97 365 ILE H N 1
ATOM 18891 C CA . ILE G 7 365 ? 393.656 325.328 250.877 1.00 96.97 365 ILE H CA 1
ATOM 18892 C C . ILE G 7 365 ? 395.172 325.409 250.754 1.00 96.97 365 ILE H C 1
ATOM 18893 O O . ILE G 7 365 ? 395.869 324.389 250.792 1.00 96.97 365 ILE H O 1
ATOM 18898 N N . GLU G 7 366 ? 395.705 326.628 250.628 1.00 99.71 366 GLU H N 1
ATOM 18899 C CA . GLU G 7 366 ? 397.149 326.803 250.509 1.00 99.71 366 GLU H CA 1
ATOM 18900 C C . GLU G 7 366 ? 397.882 326.290 251.746 1.00 99.71 366 GLU H C 1
ATOM 18901 O O . GLU G 7 366 ? 398.868 325.557 251.625 1.00 99.71 366 GLU H O 1
ATOM 18907 N N . ARG G 7 367 ? 397.410 326.651 252.944 1.00 96.63 367 ARG H N 1
ATOM 18908 C CA . ARG G 7 367 ? 398.135 326.275 254.159 1.00 96.63 367 ARG H CA 1
ATOM 18909 C C . ARG G 7 367 ? 398.137 324.767 254.394 1.00 96.63 367 ARG H C 1
ATOM 18910 O O . ARG G 7 367 ? 399.175 324.197 254.749 1.00 96.63 367 ARG H O 1
ATOM 18918 N N . GLN G 7 368 ? 396.995 324.096 254.212 1.00 107.90 368 GLN H N 1
ATOM 18919 C CA . GLN G 7 368 ? 396.990 322.648 254.416 1.00 107.90 368 GLN H CA 1
ATOM 18920 C C . GLN G 7 368 ? 397.777 321.930 253.325 1.00 107.90 368 GLN H C 1
ATOM 18921 O O . GLN G 7 368 ? 398.163 320.767 253.494 1.00 107.90 368 GLN H O 1
ATOM 18927 N N . ARG G 7 369 ? 398.026 322.602 252.197 1.00 107.32 369 ARG H N 1
ATOM 18928 C CA . ARG G 7 369 ? 398.946 322.049 251.207 1.00 107.32 369 ARG H CA 1
ATOM 18929 C C . ARG G 7 369 ? 400.366 321.980 251.754 1.00 107.32 369 ARG H C 1
ATOM 18930 O O . ARG G 7 369 ? 401.071 320.986 251.546 1.00 107.32 369 ARG H O 1
ATOM 18938 N N . ARG G 7 370 ? 400.805 323.030 252.453 1.00 106.85 370 ARG H N 1
ATOM 18939 C CA . ARG G 7 370 ? 402.160 323.035 252.996 1.00 106.85 370 ARG H CA 1
ATOM 18940 C C . ARG G 7 370 ? 402.296 322.060 254.160 1.00 106.85 370 ARG H C 1
ATOM 18941 O O . ARG G 7 370 ? 403.356 321.451 254.346 1.00 106.85 370 ARG H O 1
ATOM 18949 N N . ARG G 7 371 ? 401.237 321.902 254.959 1.00 100.40 371 ARG H N 1
ATOM 18950 C CA . ARG G 7 371 ? 401.263 320.902 256.023 1.00 100.40 371 ARG H CA 1
ATOM 18951 C C . ARG G 7 371 ? 401.383 319.494 255.454 1.00 100.40 371 ARG H C 1
ATOM 18952 O O . ARG G 7 371 ? 402.077 318.643 256.024 1.00 100.40 371 ARG H O 1
ATOM 18960 N N . ALA G 7 372 ? 400.708 319.228 254.334 1.00 101.68 372 ALA H N 1
ATOM 18961 C CA . ALA G 7 372 ? 400.783 317.907 253.717 1.00 101.68 372 ALA H CA 1
ATOM 18962 C C . ALA G 7 372 ? 402.203 317.589 253.265 1.00 101.68 372 ALA H C 1
ATOM 18963 O O . ALA G 7 372 ? 402.651 316.441 253.364 1.00 101.68 372 ALA H O 1
ATOM 18965 N N . ALA G 7 373 ? 402.921 318.589 252.762 1.00 99.26 373 ALA H N 1
ATOM 18966 C CA . ALA G 7 373 ? 404.292 318.386 252.325 1.00 99.26 373 ALA H CA 1
ATOM 18967 C C . ALA G 7 373 ? 405.193 318.055 253.512 1.00 99.26 373 ALA H C 1
ATOM 18968 O O . ALA G 7 373 ? 404.852 318.293 254.675 1.00 99.26 373 ALA H O 1
ATOM 18970 N N . HIS G 7 374 ? 406.355 317.483 253.200 1.00 108.13 374 HIS H N 1
ATOM 18971 C CA . HIS G 7 374 ? 407.311 317.101 254.231 1.00 108.13 374 HIS H CA 1
ATOM 18972 C C . HIS G 7 374 ? 407.724 318.309 255.066 1.00 108.13 374 HIS H C 1
ATOM 18973 O O . HIS G 7 374 ? 408.010 319.386 254.536 1.00 108.13 374 HIS H O 1
ATOM 18980 N N . GLN G 7 375 ? 407.752 318.120 256.383 1.00 134.63 375 GLN H N 1
ATOM 18981 C CA . GLN G 7 375 ? 408.008 319.192 257.337 1.00 134.63 375 GLN H CA 1
ATOM 18982 C C . GLN G 7 375 ? 409.436 319.083 257.856 1.00 134.63 375 GLN H C 1
ATOM 18983 O O . GLN G 7 375 ? 409.971 317.978 257.991 1.00 134.63 375 GLN H O 1
ATOM 18989 N N . ASN G 7 376 ? 410.045 320.234 258.143 1.00 142.55 376 ASN H N 1
ATOM 18990 C CA . ASN G 7 376 ? 411.468 320.314 258.477 1.00 142.55 376 ASN H CA 1
ATOM 18991 C C . ASN G 7 376 ? 411.670 320.369 259.994 1.00 142.55 376 ASN H C 1
ATOM 18992 O O . ASN G 7 376 ? 412.118 321.364 260.566 1.00 142.55 376 ASN H O 1
ATOM 18997 N N . HIS G 7 377 ? 411.344 319.253 260.647 1.00 138.16 377 HIS H N 1
ATOM 18998 C CA . HIS G 7 377 ? 411.544 319.110 262.085 1.00 138.16 377 HIS H CA 1
ATOM 18999 C C . HIS G 7 377 ? 412.335 317.857 262.446 1.00 138.16 377 HIS H C 1
ATOM 19000 O O . HIS G 7 377 ? 412.223 317.363 263.572 1.00 138.16 377 HIS H O 1
ATOM 19007 N N . ILE G 7 378 ? 413.131 317.328 261.512 1.00 130.01 378 ILE H N 1
ATOM 19008 C CA . ILE G 7 378 ? 413.966 316.171 261.827 1.00 130.01 378 ILE H CA 1
ATOM 19009 C C . ILE G 7 378 ? 415.024 316.542 262.860 1.00 130.01 378 ILE H C 1
ATOM 19010 O O . ILE G 7 378 ? 415.268 315.796 263.816 1.00 130.01 378 ILE H O 1
ATOM 19015 N N . ILE G 7 379 ? 415.665 317.696 262.688 1.00 149.88 379 ILE H N 1
ATOM 19016 C CA . ILE G 7 379 ? 416.644 318.208 263.637 1.00 149.88 379 ILE H CA 1
ATOM 19017 C C . ILE G 7 379 ? 416.297 319.656 263.942 1.00 149.88 379 ILE H C 1
ATOM 19018 O O . ILE G 7 379 ? 416.030 320.454 263.039 1.00 149.88 379 ILE H O 1
ATOM 19023 N N . PHE G 7 380 ? 416.288 319.987 265.231 1.00 172.00 380 PHE H N 1
ATOM 19024 C CA . PHE G 7 380 ? 416.043 321.359 265.647 1.00 172.00 380 PHE H CA 1
ATOM 19025 C C . PHE G 7 380 ? 417.108 322.265 265.038 1.00 172.00 380 PHE H C 1
ATOM 19026 O O . PHE G 7 380 ? 418.308 322.010 265.171 1.00 172.00 380 PHE H O 1
ATOM 19034 N N . GLN G 7 381 ? 416.659 323.324 264.357 1.00 175.16 381 GLN H N 1
ATOM 19035 C CA . GLN G 7 381 ? 417.543 324.073 263.464 1.00 175.16 381 GLN H CA 1
ATOM 19036 C C . GLN G 7 381 ? 418.747 324.646 264.202 1.00 175.16 381 GLN H C 1
ATOM 19037 O O . GLN G 7 381 ? 419.872 324.608 263.691 1.00 175.16 381 GLN H O 1
ATOM 19043 N N . MET G 7 382 ? 418.533 325.180 265.399 1.00 160.24 382 MET H N 1
ATOM 19044 C CA . MET G 7 382 ? 419.608 325.790 266.173 1.00 160.24 382 MET H CA 1
ATOM 19045 C C . MET G 7 382 ? 420.248 324.750 267.086 1.00 160.24 382 MET H C 1
ATOM 19046 O O . MET G 7 382 ? 419.648 324.329 268.081 1.00 160.24 382 MET H O 1
ATOM 19051 N N . ASP G 7 383 ? 421.472 324.338 266.747 1.00 217.11 383 ASP H N 1
ATOM 19052 C CA . ASP G 7 383 ? 422.236 323.370 267.523 1.00 217.11 383 ASP H CA 1
ATOM 19053 C C . ASP G 7 383 ? 423.657 323.877 267.730 1.00 217.11 383 ASP H C 1
ATOM 19054 O O . ASP G 7 383 ? 424.219 324.556 266.865 1.00 217.11 383 ASP H O 1
ATOM 19059 N N . MET G 7 384 ? 424.226 323.546 268.890 1.00 239.30 384 MET H N 1
ATOM 19060 C CA . MET G 7 384 ? 425.526 324.093 269.279 1.00 239.30 384 MET H CA 1
ATOM 19061 C C . MET G 7 384 ? 426.692 323.641 268.404 1.00 239.30 384 MET H C 1
ATOM 19062 O O . MET G 7 384 ? 427.447 324.509 267.932 1.00 239.30 384 MET H O 1
ATOM 19067 N N . PRO G 7 385 ? 426.914 322.342 268.153 1.00 251.54 385 PRO H N 1
ATOM 19068 C CA . PRO G 7 385 ? 428.224 321.934 267.609 1.00 251.54 385 PRO H CA 1
ATOM 19069 C C . PRO G 7 385 ? 428.526 322.477 266.223 1.00 251.54 385 PRO H C 1
ATOM 19070 O O . PRO G 7 385 ? 429.661 322.899 265.967 1.00 251.54 385 PRO H O 1
ATOM 19074 N N . THR G 7 386 ? 427.548 322.474 265.317 1.00 234.56 386 THR H N 1
ATOM 19075 C CA . THR G 7 386 ? 427.831 322.829 263.930 1.00 234.56 386 THR H CA 1
ATOM 19076 C C . THR G 7 386 ? 428.156 324.314 263.783 1.00 234.56 386 THR H C 1
ATOM 19077 O O . THR G 7 386 ? 428.936 324.698 262.904 1.00 234.56 386 THR H O 1
ATOM 19081 N N . TRP G 7 387 ? 427.573 325.166 264.634 1.00 234.67 387 TRP H N 1
ATOM 19082 C CA . TRP G 7 387 ? 427.847 326.598 264.535 1.00 234.67 387 TRP H CA 1
ATOM 19083 C C . TRP G 7 387 ? 429.324 326.898 264.743 1.00 234.67 387 TRP H C 1
ATOM 19084 O O . TRP G 7 387 ? 429.923 327.663 263.979 1.00 234.67 387 TRP H O 1
ATOM 19095 N N . ARG G 7 388 ? 429.929 326.302 265.771 1.00 235.77 388 ARG H N 1
ATOM 19096 C CA . ARG G 7 388 ? 431.372 326.423 265.938 1.00 235.77 388 ARG H CA 1
ATOM 19097 C C . ARG G 7 388 ? 432.098 325.794 264.761 1.00 235.77 388 ARG H C 1
ATOM 19098 O O . ARG G 7 388 ? 433.172 326.255 264.359 1.00 235.77 388 ARG H O 1
ATOM 19106 N N . LYS G 7 389 ? 431.522 324.727 264.204 1.00 234.87 389 LYS H N 1
ATOM 19107 C CA . LYS G 7 389 ? 432.219 323.968 263.178 1.00 234.87 389 LYS H CA 1
ATOM 19108 C C . LYS G 7 389 ? 432.335 324.804 261.904 1.00 234.87 389 LYS H C 1
ATOM 19109 O O . LYS G 7 389 ? 433.385 324.818 261.252 1.00 234.87 389 LYS H O 1
ATOM 19115 N N . LEU G 7 390 ? 431.270 325.537 261.555 1.00 262.16 390 LEU H N 1
ATOM 19116 C CA . LEU G 7 390 ? 431.300 326.403 260.376 1.00 262.16 390 LEU H CA 1
ATOM 19117 C C . LEU G 7 390 ? 432.156 327.644 260.607 1.00 262.16 390 LEU H C 1
ATOM 19118 O O . LEU G 7 390 ? 432.730 328.195 259.660 1.00 262.16 390 LEU H O 1
ATOM 19123 N N . ILE G 7 391 ? 432.216 328.126 261.851 1.00 266.34 391 ILE H N 1
ATOM 19124 C CA . ILE G 7 391 ? 433.072 329.265 262.173 1.00 266.34 391 ILE H CA 1
ATOM 19125 C C . ILE G 7 391 ? 434.518 328.953 261.807 1.00 266.34 391 ILE H C 1
ATOM 19126 O O . ILE G 7 391 ? 435.240 329.802 261.269 1.00 266.34 391 ILE H O 1
ATOM 19131 N N . LYS G 7 392 ? 434.952 327.721 262.071 1.00 272.97 392 LYS H N 1
ATOM 19132 C CA . LYS G 7 392 ? 436.342 327.351 261.830 1.00 272.97 392 LYS H CA 1
ATOM 19133 C C . LYS G 7 392 ? 436.679 327.316 260.340 1.00 272.97 392 LYS H C 1
ATOM 19134 O O . LYS G 7 392 ? 437.826 327.577 259.960 1.00 272.97 392 LYS H O 1
ATOM 19140 N N . LYS G 7 393 ? 435.712 326.976 259.480 1.00 271.23 393 LYS H N 1
ATOM 19141 C CA . LYS G 7 393 ? 436.020 326.873 258.052 1.00 271.23 393 LYS H CA 1
ATOM 19142 C C . LYS G 7 393 ? 436.115 328.239 257.391 1.00 271.23 393 LYS H C 1
ATOM 19143 O O . LYS G 7 393 ? 437.183 328.624 256.903 1.00 271.23 393 LYS H O 1
ATOM 19149 N N . TYR G 7 394 ? 435.019 328.997 257.375 1.00 248.21 394 TYR H N 1
ATOM 19150 C CA . TYR G 7 394 ? 434.985 330.228 256.603 1.00 248.21 394 TYR H CA 1
ATOM 19151 C C . TYR G 7 394 ? 434.694 331.475 257.425 1.00 248.21 394 TYR H C 1
ATOM 19152 O O . TYR G 7 394 ? 434.804 332.583 256.888 1.00 248.21 394 TYR H O 1
ATOM 19161 N N . ASN G 7 395 ? 434.324 331.331 258.698 1.00 206.93 395 ASN H N 1
ATOM 19162 C CA . ASN G 7 395 ? 434.071 332.469 259.582 1.00 206.93 395 ASN H CA 1
ATOM 19163 C C . ASN G 7 395 ? 432.996 333.392 259.010 1.00 206.93 395 ASN H C 1
ATOM 19164 O O . ASN G 7 395 ? 433.060 334.614 259.161 1.00 206.93 395 ASN H O 1
ATOM 19169 N N . ILE G 7 396 ? 431.995 332.815 258.347 1.00 184.77 396 ILE H N 1
ATOM 19170 C CA . ILE G 7 396 ? 430.991 333.644 257.691 1.00 184.77 396 ILE H CA 1
ATOM 19171 C C . ILE G 7 396 ? 429.728 333.758 258.541 1.00 184.77 396 ILE H C 1
ATOM 19172 O O . ILE G 7 396 ? 429.445 334.839 259.070 1.00 184.77 396 ILE H O 1
ATOM 19177 N N . THR G 7 397 ? 429.009 332.650 258.733 1.00 165.69 397 THR H N 1
ATOM 19178 C CA . THR G 7 397 ? 427.779 332.567 259.541 1.00 165.69 397 THR H CA 1
ATOM 19179 C C . THR G 7 397 ? 426.991 333.867 259.373 1.00 165.69 397 THR H C 1
ATOM 19180 O O . THR G 7 397 ? 426.500 334.131 258.264 1.00 165.69 397 THR H O 1
ATOM 19184 N N . SER G 7 398 ? 426.815 334.669 260.429 1.00 160.09 398 SER H N 1
ATOM 19185 C CA . SER G 7 398 ? 426.353 336.059 260.451 1.00 160.09 398 SER H CA 1
ATOM 19186 C C . SER G 7 398 ? 424.835 336.166 260.372 1.00 160.09 398 SER H C 1
ATOM 19187 O O . SER G 7 398 ? 424.177 335.335 259.733 1.00 160.09 398 SER H O 1
ATOM 19190 N N . PRO G 7 399 ? 424.248 337.178 261.018 1.00 190.14 399 PRO H N 1
ATOM 19191 C CA . PRO G 7 399 ? 422.807 337.420 260.877 1.00 190.14 399 PRO H CA 1
ATOM 19192 C C . PRO G 7 399 ? 422.494 338.411 259.769 1.00 190.14 399 PRO H C 1
ATOM 19193 O O . PRO G 7 399 ? 423.232 339.382 259.571 1.00 190.14 399 PRO H O 1
ATOM 19197 N N . PHE G 7 400 ? 421.404 338.178 259.037 1.00 216.98 400 PHE H N 1
ATOM 19198 C CA . PHE G 7 400 ? 420.983 339.142 258.026 1.00 216.98 400 PHE H CA 1
ATOM 19199 C C . PHE G 7 400 ? 419.920 340.091 258.571 1.00 216.98 400 PHE H C 1
ATOM 19200 O O . PHE G 7 400 ? 419.686 341.162 257.999 1.00 216.98 400 PHE H O 1
ATOM 19208 N N . LEU G 7 401 ? 419.266 339.717 259.668 1.00 220.06 401 LEU H N 1
ATOM 19209 C CA . LEU G 7 401 ? 418.326 340.585 260.366 1.00 220.06 401 LEU H CA 1
ATOM 19210 C C . LEU G 7 401 ? 418.842 340.868 261.769 1.00 220.06 401 LEU H C 1
ATOM 19211 O O . LEU G 7 401 ? 419.329 339.960 262.451 1.00 220.06 401 LEU H O 1
ATOM 19216 N N . ASP G 7 402 ? 418.731 342.122 262.194 1.00 229.15 402 ASP H N 1
ATOM 19217 C CA . ASP G 7 402 ? 419.177 342.526 263.522 1.00 229.15 402 ASP H CA 1
ATOM 19218 C C . ASP G 7 402 ? 418.270 343.609 264.097 1.00 229.15 402 ASP H C 1
ATOM 19219 O O . ASP G 7 402 ? 417.049 343.552 263.956 1.00 229.15 402 ASP H O 1
#

Sequence (2387 aa):
KRVKIAKPDLSSFQPGSIIKIRLQDFVTYTLTEFNLSPSLNMIIGPNGSGKSTFVCAVCLGLAGKPEYIGRSKKVEDFIKNGQDVSKIEITLKNSPNVTDIEYIDARDETIKITRIITRSKRRSDYLINDYQVSESVVKTLVAQLNIQLDNLCQFLSQERVEEFARLKSVKLLVETIRSIDASLLDVLDELRELQGNEQSLQKDLDQQSKDLETIKAKLKEDHAVLEPKLDDIVSKISARFARLFNNVGSAGAVRLEKPKDYAEWKIEIMVKFRDNAPLKKLDSHTQSGGERAVSTVLYMIALQEFTSAPFRVVDEINQGMDSRNERIVHKAMVENACAENTSQYFLITPKLLTGLHYHEKMRIHCVMAGSWIPNPSEDPKMIHFGETSNYSFDIEQVDDELLSLTAQQENEEQQQQRKRRRHQFAPMTLEESPSGYIKKVILRNFMCHEHFELELGSRLNFIVGNNGSGKSAILTAITIGLGAKASETNRGSSLKDLIREGCYSAKIILHLDNSKYGAYQQGIFGNEIIVERIIKRDGPASFSLRSENGKEISNKKKDIQTVVDYFSVPVSNPMCFLSQDAARSFLTASTSQDKYSHFMKGTLLQEITENLLYASAIHDSAQENMALHLENLKSLGQKKYMEIDEALNRLHNSLKARDQNYKNAEKGTCFDADMDFRASLKVRKFSGNLSFIKDTKSLEIYILTTNDEKARNVDTLSGGEKSFSQMALLLATWKPMRSRIIALDEFDVFMDQVNRKIGTTLIVKKLKDIARTQTIIITPQDIGKIADIDSSGVSIHRMRDPNKSIVITSNTVAKSELQKSIKFSGSIPEIYLDVVTKETISDKYKDWHFISKNCHYEQLMDLEMKDTAYSFLFGSSRSQGKVPEFVHLKCPSITNLLVLFGVNQEKCNSLKINYEKKENSRYDNLCTIFPVNKMLKFLMYFYSDDDNDDVREFFLKAFICLILDRKVFNAMESDHRLCFKVLELFNEAHFINSYFEIVDKNDFFLHYRLLQIFPHLQSALLRRRFSEKQGRTETIQQNIIKEFNEFFDCKNYKNLLYILTMYGSKFIPFGPKCQVTEYFKDCILDISNETTNDVEISILKGILNLFSKIRDGALINSVLYVSPRNGAHYFVELTEKHLLAFEMLNSMCLLENYDHVLLFLECQFGKSHNLAVIPFDIILVLFTLSTLSEYYKEPILRANDPYNTSRETLSRRALKLLQKYLAILKEFDSEQYNLYDLELLRCQFFLAIDTLTPKKQKWGKTFKNPYRSYISCLEQRNTILGNRLLNLKLNEPGEFINMILWTLSNSLQESTPLFLSSHEIWMPLLEILIDLFSCRQDYFIQHEVAQNVSKSLFVQRLSESPLAVFFESLNTRNFANRFSEYVFLNCDYKLPSDNYATPVHPVYNGENTIVDTYIPTIKCSPLYKSQKSLALRRKLIGSCFKLLLRVPDGHRLITPRIVADDVIQGISRTLASFNDILQFKKFFMTENLSQESYFIPLLAEGTLSEILKDTQECVVILTLVENLSDGVSFCNEVIGLVKSKCFAFTEQCSQASYEEAVLNIEKCDVCLLVLLRYLLHLIGTEAILDAKEQLEMLHAIEKNDSGRRQWAKALNLGNDPPLLYPIVSQMFGVHDKSVIIEPVTGDATAKYLLQYILSARGICHENALILALMRLETDASTLNTEWSIQQWVDKLNDYINAINVKLNLLGYKIIRINHGIGRNAVTLKAKQNFENTAIRAHNNDYAVLQSIVLPESNRFFVYVNLASTEETKLATRFNQNEIEFMKWAIEQFMISGETIVEGPALETSIIVKEVNRILVAATGDSNLAKWRKFSTFTVGSTNLFQFQELTATDIEDLLLRLCELKWFYRTQEGKFGIDLRCIAELEEYLTSMYNLNTCQNCHKLAIQGVRCGNESCREENEETGENSLSQIWHVDCFKHYITHVSKNCDRCGSSLITEGVYVIDSDVDLTEDLAVAKIVKENPVARKMVRYILSRGESQNSIITRNKLQSVIHEAAREENIAKPSFSKMFMDINAILYNVYGFELQGLPSKNNMNAMPEPLGHRAQKFILLNNVPHSKNFDDFKILQSAHTYEELIVTGEYIGDDIASGTSNTLESKLSTDRDLVYKGVLSVILCIVFFSKNNILHQELIKFLETFGIPSDGSKIAILNITIEDLIKSLEKREYIVRLEEKSDTDGEVISYRIGRRTQAELGLESLEKLVQEIMGLEKEQTKSLHDDIIKSIGDSYSISQFNWFRIGALYNTISKNAPITDHLMGPLSIEKKPLSKKLGPEGSINLFKFIIDPNSFSRSIENLFYTSFLIKEGKLLMEHDEEGLPTIKIKQSISHTDSRSKEIERQRRRAAHQNHIIFQMDMPTWRKLIKKYNITSPFLD

Nearest PDB structures (foldseek):
  8hqs-assembly1_G  TM=1.004E+00  e=3.867E-52  Saccharomyces cerevisiae S288C
  8wjn-assembly1_G  TM=9.713E-01  e=1.017E-39  Saccharomyces cerevisiae S288C
  7tve-assembly1_F  TM=9.490E-01  e=6.136E-35  Saccharomyces cerevisiae W303
  7qcd-assembly1_E  TM=9.545E-01  e=1.610E-34  Saccharomyces cerevisiae S288C
  1kyw-assembly1_F  TM=3.163E-01  e=2.003E-01  Medicago sativa

Foldseek 3Di:
DDFFFDDQDQVVAFFFDWAKKFWAAFELAHTFMEGAFSLAEAEDDAPPPCLVVLVVQVQVQQLDAQVLQVHDHDLVNGHHVPDFKIKIKTKGFAALQFDLAPPADRPGTIWIKMFMGGDPDDAAWIATVHHTDHSVSSVSRCVSLLADRNDCLQEPDPVNLVDLQADFQLVVVVVVCVLPPVVLLVVLLVLVVVLVVLVVVVVVVCVSVVPPPVSVVVNVVSCVVPPPVVVVVQVQLQVLLQVLCVLLVFHWGWDFDDDPNRSPTTTAIATGSDVVDHGGHRHDPPDPPLSSLLSVVSSSQSPFVVRSNQAGEHEPRCADDPLVSSQSSLVSVLVSSVDPSGHYYYYDYNDDHPPHDDDPSYFYWYDDDDPPDDRQVVDVVSSYTRDDSRRHHD/DVVLLVVLVVVLVVVVVVVVVVVPDDDQDDPDPPDPQAFAWFDWQKKWKAQWQEDHTDIDGAFQFAEEEQQAPPRCLCRVLLLVLVQLPEDPVLSPDDPDLCNRGHPPDFKIKIKTKTAQLGPLHRPCVVQPGIWIWMWMRGPPDDIWIFRAHPVRRGPDTDCVVSVVRCVSLFAPSHQSLLRDDPVNVVQQLPDDFQLSVLVVLCSNLVLVVLVVVLVVLVVSLVVLVVVLVVQVVVVVVPPVVSNVVSVVSSVVSVVVSVVSVVVSVVLVVLLQVQLFVQLQVLVVLQPKGWGWDQDPVVRGIWIWIGHDPDDDGDTQSPDDLLSSSSSSLSSSVSSCGSSQHQEGEYEEDDVSDDPPSSLSSVVSCCVVGQSDSSYHYHYRYNDDCVVRPPPPDPSYHYDYDPPD/DPDDDDDPLRVVLVVLVVLQQDDDDCDSVNSVVLSPPVFDLPQWFAAQAQHAAQVPLLVVVVVPVCDDDVNDDQDLDPLRPCPVLCVRQVDVLSLSVNQRGDNVCLVPLAQPVVVSNGTDGDSNHDGDQLVSSLSSLSSQCNPPDDPVSNLSSLSVLLSQCRHPVCVVSDDPDCVSVVVNCVVDDLLVSLVSNCVHDPLLQLLSVLSVCVVPVVCLQVNLCVNQPCVVVPPDDSLVVVVVVLVVCLVVVVLVSNLSVSSPECDPNHYFEQPDPVLVVVLVSLVVPDDPPDDRVSSVVVNVVSVVSHPPD/DACLQVPQPQFDQDPVGRLHHDDDPVLLVLQQVLQVCLLVLVLVVNLVVQPVPPPVDLEHRAQALVSLLLLLQLLQCDCQANVVLQCVSCVPPVVPDTSNVSSLVSLVVLLVCLVHPPCRSYPPSRSSNNLNSLLVNLVLLQAAAADQPNQDDDPDPSHDGNSPPDQHNRLWGGPSVLRNDHHRLLLLLLQLLQLLQDPQVLSVCSNVRHRLSSLVSSLSSLVSQQSNCVSPVDPPDDPLVVVLVSLCVRSLNSVCSNVQPPPNQQSVLCRLQPNHQFDDPPCDDDRDHDDSTPVSSDGDPVDDDDDDDDSLRSLLSSLVSSLSVVLSVVVSAVPRDPPDDHDSRRDHPVSNLLNNLVRLLRHPDVSSSLSNLDDPDCVVSVRPSLSNLVNNLQVLLVVQPVDRDDDPLSVCLQPVLVNLVVLLVCLVVCSLAQDPVDDLVRVSSSLVSNVSNLSSVVSSVVSSCVNPNADPCPVDVSNVVSLVSLVVSVVRQVVVCVVPSDVDRRDRCSCVCCVVHCVNVVVPPVD/DQQLVVLLVVLVVVCVVLLFKDFVVVSLVSSQVSVCVRPPRPLPDDVVVSVVVSVVSQVVVQVVCVVVFWGKDQAFFLDFFQLVQCPPNGAQCPPDPPGRRCHVARRPHDGDSGGTTIIGIAGPDDVCPPDDDDPDDVVLVVLVVVLLVVLQVQFDDDFAALPPDDFGQLVLLVVLVVVLPNDPPQLSDRAEGRSFFDDCVSQPDDPDHNVVSVVSVVVCCVSQQWDATPVGGIGGGPRPCVHPVPVCPPVPPAEAAPDPHGDDRFAWFALPFDFDPCPPDDGRQRHHDDHGHVRLSVQCNDPPNFGPPVTDDSSSTNHGYD/DVVVLVVLVVVLVVLCVVDVLLVVLLVVQCCPCPVLVAKDFPVVSVVSQVVSCVVVVHDRDDQLVSQVSSQSNCCSPVQKGKFAFADPVVLVVVDDTPSRPHGIIHIGHDDDDDDVVVVVQVVQVVVLVCQQQPPNFHEDPRDPDHCSSPPDTSCVPVCVVVLVVVLVVLCVVCLQPLNKDWPVVSVVVVVVVPQDPPQAADPPNRHGPVVSVVVCCNRQQWPFDWPADDVVGTTTIIGGGRVNPVHADLVNVLVVVCPVVVDDPVPSPPVSVVSCVSRDSRHPD/DPDPPVVVVVCPPPVDPVDDDDPPDVPVVDDDPVCDQVPDDWDDWAACACLQPDPVDNCSNVVVVVLCVVVVVLVPDDFDQDPVGAGIDTHDDDDDDDDPVVVVVVSVVVVVDDDRVPDDRHDPPVSVVVCVPPVDRDHPPD

InterPro domains:
  IPR003395 RecF/RecN/SMC, N-terminal [PF02463] (42-1048)
  IPR027417 P-loop containing nucleoside triphosphate hydrolase [G3DSA:3.40.50.300] (41-247)
  IPR027417 P-loop containing nucleoside triphosphate hydrolase [G3DSA:3.40.50.300] (891-1062)
  IPR027417 P-loop containing nucleoside triphosphate hydrolase [SSF52540] (42-355)
  IPR027417 P-loop containing nucleoside triphosphate hydrolase [SSF52540] (795-1057)

Secondary structure (DSSP, 8-state):
----PPP--TTTSPTT-EEEEEEEEETTEEEEEEE--SS-EEEE--TTSSHHHHHHHHHHHTT--GGGTTS---HHHHS-TT-SEEEEEEEEE--TT----SS--SS--EEEEEEEEESS--S-EEEESS-EEEHHHHHHHHHHTT--SSSTTTEE-HHHHHHHHS--HHHHHHHHHHHS-THHHHHHHHHHHHHHHHHHHHHHH--TTTTTTHHHHHHHHHHHHHHHHHHHHHHHHHHHHHHHHTTTT----EEEE--SSGGG-EEEE---SSSSS-S----TTTS-HHHHHHHHHHHHHHTSSSS--S--EE-S-SS-STTTHHHHHHHHHHHHHHSSS----EE--SS--TT----SSSEEEE----SSSPPTTTSTTTSB-S-STTTS--/-HHHHHHHHHHHHHHHHHHHHHHH-------------SPPTT-EEEEEEESBSSS-SEEE---SSEEEE-PPTTSSTTHHHHHHHHHH---HHHH--SSSHHHHBPTT-SEEEEEEEEE-SSSS-SSHHHHTTEEEEEEEEESSSPPEEE-BBTT--B---SSHHHHHHHHHHT--SSSTTTEE-HHHHHHHHT--SHHHHHHHHHHHTT-HHHHHHHHHHHHHHHHHHHHHHHHHHHHHH--HHHHHHHHHHHHHHHHHHHHHHHHHHHHHHHHHHHHHHHHHHHHGGGT-EEEEEEETTTTEEEEEEE-SS-SS-EETTSS-HHHHHHHHHHHHHHHHTTS--SEEEE---GGGS-THHHHHHHHHHHHHHHS-SS-EEEEE-SS-GGGSSTT-STTEEEE--S--/-----STTHHHHHHHHHHS----S---HHHHHHHHT--S--TTEE--S--S---HHHHHHHHHHHHS-SS-SPPPSSTTSSHHHHHHH-SSHHHHHHHHT--HHHHHS-S--TTTTTTSEE-----B--HHHHHHHHHTT--SSS-HHHHHHHHHHHHHHHT-HHHHHT--SS-HHHHHHHHHS-HHHHHHHHHHHS-TT-HHHHHHHHHH-GGGHHHHHHHHS-TTTTTTS-HHHHHHHHHHHHHHHT-HHHHH--TTTTTSSSS--SSS-HHHHHHHHHHHHH--SSS--HHHHHHHHHHHHHHH--/--TTTS--SSB---SS-SS-B---HHHHHHHHHHHHHHHTT-HHHHHHHHHHTSSSSSS--PPPHHHHHHHHHHTT--HHHHHHHHHHH-SS-TTSS-HHHHHHHHHHHHHHHHHS--TTTS-HHHHHHHHHHHHHHHHHTPPPPP--------S-SSS--GGGG-SBSSSSBPHHHHHSSTTTHHHHHHHHHHHTT--SHHHHHHIIIIIHHHHHHHHHHHHHHHHHIIIIIS-SS--SSHHHHHHHTSHHHHHHHTT--SSHHHHHHHHHTTTSSSPPGGGPPP-----SSSSTT---SS----B---HHHHHHHHHHHHHHHHHHHHHHHHTSPSS---SSS---HHHHHHHHHHHHHT-S-HHHHHHHH--S-TTTTTTTHHHHHHHHHHHHHHHH-SS-PPP-HHHHTS-HHHHHHHHHHHHHTTSSSPPTTS-STTHHHHHHHHHHHHHHHHHHHHHHHHHH-SSSTTTSHHHHHHHHHHHHHHHHHHHHHHHTS-SSPPP--HHHHHHHTSTTTTTTS--/--SHHHHHHHHHHHHHHTTS-B-HHHHHHHHHHHHTTTSS---S--HHHHHHHHHHHHHHHHHHHHHHT-EEE-PBPSS-HHHHHHBTTB-----STT--SS-S-SSS----S---B-BEEE---SS-SS---SS--HHHHHHHHHHHHHHHHTT--S---S----SSHHHHHHHHHHHH----SS-S-S-EE-TT--SSGGGG-SSS-HHHHHHHHHHHHHTTSEEE-SS--EEE-HHHHHH-TTHHHHTS-----SSSS----SSB----S--SS--SS--SSSSS--B-HHHHHHHHTSS--SBTTTTB-TTT---EE-/-HHHHHHHHHHHHHHHHH-HHHHHHHHHHHHHHHHS--PEEHHHHHHHHHHHHHHHT-PPPPHHHHHHHHHHHIIIII-EEEEE---HHHHH------SSS-SEEEEEE-S---SSHHHHHHHHHHHHHHHHSTTS--SSTTSS-S-TT-S--S-TTSSHHHHHHHHHHHHHHHHHTTT-EEHHHHHHHHHHHT---SSPPPTTT---HHHHHHHHHHTTSEEEE----SSS----EEEE-HHHHHHS-HHHHHHHHHTTTT--GGG-TTSHHHHHHHH-TT---/--S-TTHHHHHTTTTSTT--------GGGS-------SS--SS-EE--HHHH--SS-STHHHHHHHHHHHHHTTT----EE-TTSSEEEE-------SSHHHHHHHHHHHHHSPPS-SS-S--HHHHHHHHHHHS----S--

Radius of gyration: 47.66 Å; Cα contacts (8 Å, |Δi|>4): 3562; chains: 7; bounding box: 155×145×106 Å

Organism: Saccharomyces cerevisiae (strain ATCC 204508 / S288c) (NCBI:txid559292)

B-factor: mean 125.81, std 66.76, range [5.59, 348.16]

Solvent-accessible surface area: 107241 Å² total; per-residue (Å²): 219,200,99,99,87,29,146,45,61,22,64,90,30,26,85,4,2,0,8,36,0,94,5,36,27,5,54,95,24,46,64,2,6,4,26,1,3,57,9,4,0,7,2,41,6,42,24,74,33,7,1,27,37,5,7,62,2,7,13,8,0,18,2,0,39,17,79,86,20,38,89,58,111,97,20,104,73,19,11,56,123,87,78,87,31,0,12,3,3,0,32,14,33,6,33,96,109,18,89,77,24,2,64,6,24,53,214,52,62,58,22,43,5,0,22,13,6,15,117,109,67,118,207,49,27,0,0,0,26,15,14,41,2,68,13,72,22,1,81,45,10,18,64,61,46,72,10,59,18,88,50,41,9,18,6,4,9,34,77,13,33,66,67,7,11,113,15,127,20,101,50,6,27,75,10,29,21,85,74,73,76,50,63,52,38,79,60,4,29,96,19,52,95,78,18,42,69,11,87,38,89,25,117,110,105,143,181,28,79,125,38,36,102,60,32,100,62,94,31,133,100,35,50,51,75,6,46,75,115,26,52,58,50,4,62,99,19,18,62,24,2,47,142,12,2,113,45,29,65,11,69,7,37,0,95,9,84,46,45,185,50,14,42,103,14,88,2,46,15,71,2,82,34,85,129,116,14,87,92,55,52,19,45,18,77,72,10,34,32,4,26,35,21,6,3,13,13,0,18,9,12,2,26,12,93,103,42,74,8,24,6,4,5,8,31,28,18,7,6,0,15,48,44,187,21,3,94,45,11,12,77,3,13,11,101,33,0,51,34,62,76,17,13,0,18,6,7,0,7,8,39,134,15,112,55,41,76,95,40,154,90,7,48,72,0,65,5,135,76,24,99,231,85,79,89,29,53,134,32,110,127,36,46,25,4,17,9,105,46,8,112,69,91,114,130,106,132,27,0,91,69,0,63,46,19,6,61,104,12,72,81,65,90,87,95,26,92,142,81,140,70,116,30,149,40,40,92,127,138,100,143,99,2,10,6,0,16,0,70,56,2,24,0,85,32,0,50,70,44,93,49,34,81,12,105,8,14,34,56,0,0,1,0,12,0,50,84,77,26,16,14,13,0,0,6,1,1,0,9,10,0,2,18,32,132,37,72,52,18,120,63,56,111,51,60,92,74,8,0,82,131,86,42,133,22,0,70,0,17,0,26,2,4,0,55,50,63,34,18,23,87,67,81,111,6,22,83,41,0,10,7,15,25,20,3,58,101,102,50,124,33,53,6,1,2,71,6,81,120,36,119,78,54,23,95,132,81,148,28,6,77,35,4,8,98,26,13,58,6,34,13,87,3,67,8,0,13,4,20,22,85,36,0,35,48,9,15,32,13,84,61,25,69,68,15,19,49,38,0,10,99,1,15,72,4,70,83,30,46,86,73,27,108,111,0,46,60,20,21,76,41,0,89,124,9,24,51,90,37,65,100,70,30,133,93,174,70,32,172,71,26,88,96,1,28,82,1,18,49,87,0,85,58,31,21,78,20,31,59,18,4,23,61,48,25,13,46,21,23,0,11,20,0,0,10,14,0,4,45,0,0,70,34,58,155,19,10,3,1,1,19,21,44,97,144,69,114,1,1,38,0,37,1,12,7,92,72,29,104,142,16,49,54,13,78,41,14,38,49,22,18,64,19,2,1,10,0,0,1,0,8,0,0,8,81,22,30,86,3,13,0,5,0,0,0,8,2,18,38,7,6,84,116,106,26,36,80,47,0,8,44,0,0,1,102,40,10,52,95,50,13,81,15,0,0,0,0,0,2,51,36,41,2,29,138,25,93,39,68,126,31,99,24,20,32,50,37,108,34,197,116,119,180,131,64,143,90,122,60,82,11,40,92,34,42,36,105,13,66,135,73,18,89,48,117,54,95,20,40,86,84,27,0,33,33,4,15,102,24,94,27,4,55,23,44,66,1,2,24,2,0,37,95,55,10,74,30,116,82,0,38,54,2,2,81,90,18,45,55,49,51,78,76,163,56,37,70,84,70,138,41,9,17,48,97,23,2,88,147,71,0,82,51,19,40,67,0,0,34,11,0,1,2,40,103,133,28,1,115,64,8,96,6,62,67,151,124,132,34,44,35,104,57,37,30,5,0,24,4,0,8,6,45,16,0,6,49,2,2,7,18,23,7,44,77,116,53,86,112,106,62,48,44,55,1,0,38,0,0,0,0,0,1,0,0,31,15,0,10,39,34,5,58,10,98,28,129,13,3,72,83,2,8,137,41,12,101,68,57,67,0,4,60,1,0,18,99,2,5,63,109,38,22,8,33,2,0,22,3,0,7,50,1,0,22,84,0,7,42,16,0,0,137,103,31,6,26,104,151,121,13,166,134,78,65,8,70,89,16,4,12,113,18,8,29,63,18,7,77,97,64,64,13,74,26,4,0,8,12,8,0,11,2,14,7,171,35,0,58,34,9,47,134,30,54,4,1,31,12,0,24,29,0,0,60,33,8,30,59,38,44,21,17,73,4,4,2,11,16,0,92,18,0,0,29,4,3,10,54,5,155,163,41,44,18,20,62,7,53,140,112,25,40,74,86,159,58,5,61,0,6,0,93,35,61,123,116,18,16,44,16,0,5,2,0,0,0,2,0,18,19,75,16,0,16,29,2,0,6,4,0,35,10,29,34,33,48,50,105,90,12,18,1,0,0,1,0,0,0,1,0,0,0,0,0,0,0,0,8,63,3,18,26,19,51,71,12,71,68,29,21,34,8,31,9,4,8,9,21,5,3,42,6,0,9,22,0,0,48,44,1,10,49,15,0,106,96,24,51,57,138,83,25,62,38,42,5,0,0,0,0,0,0,0,0,0,16,0,2,48,37,0,66,15,110,76,8,14,55,52,252,122,39,121,25,16,10,99,51,4,3,1,0,6,59,88,56,66,56,8,22,68,5,69,4,1,8,37,43,0,52,43,22,18,32,4,12,8,0,1,8,11,0,0,5,4,2,36,53,137,48,59,28,40,19,2,0,0,26,37,0,0,14,25,0,0,56,0,0,5,20,0,5,27,11,16,2,36,1,12,39,81,41,47,19,76,155,135,66,78,87,62,108,33,5,74,79,0,7,76,0,18,1,0,53,1,1,27,2,2,32,16,126,64,9,13,76,16,0,2,13,14,2,0,30,76,21,26,22,127,88,46,90,58,38,69,69,22,67,50,74,12,10,6,96,20,0,42,79,47,35,90,13,43,14,39,30,39,87,15,1,76,18,11,11,9,70,51,0,0,29,2,0,19,54,0,0,2,6,1,0,47,0,9,74,129,30,21,136,72,71,114,1,94,68,0,132,6,40,29,87,64,0,31,102,4,0,0,143,6,0,18,26,1,84,43,38,73,25,0,40,15,0,7,61,24,147,56,56,77,98,17,38,73,0,2,6,45,0,0,24,15,0,2,29,23,2,2,101,94,21,31,145,71,58,42,136,19,52,3,38,109,22,11,91,59,6,51,40,0,1,67,24,4,39,34,9,11,128,45,131,4,4,15,27,9,138,90,36,64,127,87,50,21,106,92,6,18,16,25,8,36,1,0,8,12,0,3,16,7,0,0,43,3,6,39,92,100,66,34,89,112,26,19,64,120,19,140,70,18,36,89,0,0,100,7,2,27,129,6,29,70,40,2,116,102,74,24,139,57,140,48,94,80,106,80,8,34,28,5,20,74,65,0,3,61,47,5,0,65,87,29,29,57,100,122,87,174,58,113,61,35,23,28,11,21,14,25,3,2,27,11,1,0,4,2,21,0,5,4,2,10,13,9,0,20,15,0,3,6,34,15,12,28,86,33,58,120,115,22,71,163,101,57,57,140,81,10,32,83,44,5,33,75,60,3,71,38,9,17,84,40,0,92,66,5,16,16,59,3,56,91,21,41,19,7,15,0,87,86,40,3,2,84,39,39,128,67,22,12,16,117,156,69,124,137,51,15,30,110,80,109,48,20,65,148,94,45,86,28,76,116,8,28,100,3,2,0,6,3,16,86,47,47,43,9,129,29,11,126,58,8,119,17,77,124,75,31,20,90,0,8,73,72,0,2,40,43,2,18,102,29,7,70,16,172,110,66,33,86,79,59,68,80,36,85,14,5,113,19,3,37,172,11,14,80,81,31,45,72,69,102,114,83,27,91,71,133,34,4,10,24,15,6,25,2,46,92,45,0,77,124,31,150,126,28,78,67,92,61,1,46,73,12,0,37,77,1,12,2,13,14,12,2,43,9,25,111,129,12,68,7,0,2,18,6,1,6,7,8,14,6,78,56,26,1,62,86,82,31,89,52,18,49,8,97,44,108,142,55,25,10,19,16,0,13,35,24,0,58,136,92,22,92,103,59,22,50,70,56,21,44,3,8,83,51,30,23,26,13,4,18,12,6,63,97,42,7,78,96,138,70,74,94,9,91,18,113,54,12,65,43,116,34,15,3,3,3,8,24,102,79,102,77,31,110,79,56,37,118,49,12,28,144,58,12,151,136,20,48,1,0,92,41,6,0,19,56,6,8,9,37,6,16,22,103,38,27,16,3,48,61,123,81,14,56,60,28,10,63,98,8,4,180,120,63,129,76,90,120,43,70,43,51,107,4,16,101,5,6,9,36,2,1,85,6,6,3,5,2,46,7,50,9,1,51,49,115,90,88,40,94,116,189,68,136,70,59,11,68,170,0,114,49,3,4,3,1,21,61,36,116,83,33,162,25,11,18,70,2,21,17,17,20,1,6,0,3,16,28,64,7,19,75,112,64,89,30,4,1,66,102,52,52,36,6,49,29,12,22,44,18,18,17,1,10,3,0,36,33,13,10,24,16,0,8,0,7,13,1,3,32,36,0,5,86,26,173,13,77,6,85,28,136,66,2,32,144,116,5,74,112,80,46,15,42,65,119,46,52,117,38,59,44,19,73,80,34,20,88,82,11,3,112,32,0,50,149,70,25,0,2,50,81,51,57,88,28,48,100,134,108,24,104,34,23,1,1,34,7,2,23,8,0,27,35,3,3,28,56,103,26,9,18,65,12,9,6,90,94,93,62,70,90,114,136,92,40,142,82,20,66,77,76,5,83,141,29,6,50,103,0,28,62,130,102,165,98,50,34,0,82,53,3,5,16,1,19,38,23,2,2,47,17,22,32,20,11,14,5,12,7,11,11,13,83,90,66,152,90,95,52,152,185,73,40,34,161,43,54,52,37,16,25,59,4,12,56,32,127,137,50,185,53,32,17,96,75,6,70,132,61,30,33,50,26,102,77,9,4,19,54,54,30,74,90,73,174,94,38,51,4,3,20,41,23,57,108,82,49,77,92,126,72,1,41,27,2,12,112,39,3,101,162,33,125,92,53,157,114,36,144,138,100,150,36,49,51,119,96,52,41,128,88,54,45,142,121,162,101,109,0,29,40,65,34,123

GO terms:
  GO:0005634 nucleus (C, IDA)
  GO:0003684 damaged DNA binding (F, IDA)
  GO:0003697 single-stranded DNA binding (F, IDA)
  GO:0016887 ATP hydrolysis activity (F, IDA)
  GO:0030915 Smc5-Smc6 complex (C, IDA)
  GO:0006281 DNA repair (P, IDA)
  GO:0019789 SUMO transferase activity (F, IDA)
  GO:0051304 chromosome separation (P, IMP)
  GO:0006281 DNA repair (P, IMP)
  GO:0071139 resolution of DNA recombination intermediates (P, IMP)
  GO:0000725 recombinational repair (P, IPI)
  GO:0005515 protein binding (F, IPI)